Protein 7M1Q (pdb70)

Sequence (1911 aa):
FVRQIQLLLWKNWTLRKRQKIRFVVELVWPLSLFLVLIWLRNANPLYSHHECHFPNKAMPSAGMLPWLQGIFCNVNNPCFQSPTPGESPGIVSNYNNSILARVYRDFQELLMNAPESQHLGRIWTELHILSQFMDTLRTHPERIAGRGIRIRDILKDEETLTLFLIKNIGLSDSVVYLLINSQVRPELQWIEDTLYANVDFFKLFRVLPTLLDSRSQGINLRSWGGILSDMSPRIQEFIHRPSMQDLLWVTRPLMQNGGPETFTKLMGILSDLLCGYPEGGGSRVLSFNWYEDNNYKAFLGIDSTRKDPIYSYDRRTTSFCNALIQSLESNPLTKIAWRAAKPLLMGKILYTPDSPAARRILKNANSTFEELEHHVRKLVKAWEEVGPQIWYFFDNSTQMNMIRDTLGNPTVKDFLNRQLGEEGITAEAILNFLYKGPRESQADDMANFDWRDIFNITDRTLRLVNQYLECLVLDKFESYNDETQLTQRALSLLEENMFWAGVVFPDMYPWTSSLPPHVKYKIRMDIDVVEKTNKIKDRYWDSGPRADPVEDFRYIWGGFAYLQDMVEQGITRSQVQAEAPVGIYLQQMPYPCFVDDSFMIILNRCFPIFMVLAWIYSVSMTVKSIVLEKELRLKETLKNQGVSNAVIWCTWFLDSFSIMSMSIFLLTIFIMHGRILHYSDPFILFLFLLAFSTATIMLCFLLSTFFSKASLAAACSGVIYFTLYLPHILCFAWQDRMTAELKKAVSLLSPVAFGFGTEYLVRFEEQGLGLQWSNIGNSPTEGDEFSFLLSMQMMLLDAAVYGLLAWYLDQVFPGDYGTPLPWYFLNITFYENQITAFLGHNGAGKTTTLSILTGLLPPTSGTVLVGGRDIETSLDAVRQSLGMCPQHNILFHHLTVAEHMLFYAQLKGKSQEEAQLEMEAMLEDTGLHHKRNEEAQDLSGGMQRKLSVAIAFVGDAKVVILDEPTSGVDPYSRRSIWDLLLKYRSGRTIIMSTHHMDEADLLGDRIAIIAQGRLYCSGTPLFLKNCGLYLTLLDGDVNELMDVVLHHVPECIGQELIFKNFKHRAYASLFRELEETLADLGLSSFGISDTPLEEIFLKVTGPQLNTGTQLVLQHVQALLVKRFQHTIRSHKDFLAQIVLPATFVFLALMLSIVIPPFGEYPALTLHPWIYGQQYTFFSMDEPGSEQFTVLADVLLNKPGFGNRCLKEGWLPEYPCGNSTPWKTPSVSPNITQLFQKQKWTQVNPSPSCRCSTREKLTMLPECPEGAGGLPPPQRTQRSTEILQDLTDRNISDFLVKTYPALIRSSLKSKFWVNEQRYGGISIGGKLPVVPITGEALVGFLSDLGRIMNVSGGPITREASKEIPDFLKHLETEDNIKVWFNNKGWHALVSFLNVAHNAILRASLPKDRSPEEYGITVISQPLNLTKEQLSEITVLTTSVDAVVAICVIFSMSFVPASFVLYLIQERVNKSKHHLQFISGVSPTTYWVTNFLWDIMNYSVSAGLVVGIFIGFQKKAYTSPENLPALVALLLLYGWAVIPMMYPASFLFDVPSTAYVALSCANLFIGINSSAITFILELFENNRTLLRFNAVLRKLLIVFPHFCLGRGLIDLALSQAVTDVYARFGEEHSANPFHWDLIGKNLFAMVVEGVVYFLLTLLVQRVRPGECFGLLGVNGAGKTTTFKMLTGDTTVTSGDATVAGKSILTNISEVHQNMGYCPQFDAIDELLTGREHLYLYARLRGVPAEEIEKVANWSIKSLGLTVYADCLAGTYSGGNKRKLSTAIALIGCCPPLVLLDEPTTGMDPQARRMLWNVIVSIIREGRAVVLTSHSMEECEALCTRLAITIQHLKSKFGDGYIVTMLLPDLNPVEQFFQGNFRHYNMLQFQVARIFQLLLSHKDSLYSVTQTTLDQVFVNF

GO terms:
  GO:0005502 11-cis retinal binding (F, IDA)
  GO:0005503 all-trans retinal binding (F, IDA)
  GO:0005783 endoplasmic reticulum (C, IDA)
  GO:0031410 cytoplasmic vesicle (C, IDA)
  GO:0042574 retinal metabolic process (P, IDA)
  GO:0016887 ATP hydrolysis activity (F, IDA)
  GO:0140327 flippase activity (F, IDA)
  GO:0016020 membrane (C, EXP)
  GO:0016887 ATP hydrolysis activity (F, EXP)
  GO:0140326 ATPase-coupled intramembrane lipid carrier activity (F, EXP)
  GO:0140347 N-retinylidene-phosphatidylethanolamine flippase activity (F, EXP)
  GO:0005524 ATP binding (F, TAS)
  GO:0016020 membrane (C, TAS)
  GO:0042626 ATPase-coupled transmembrane transporter activity (F, TAS)
  GO:0007601 visual perception (P, TAS)
  GO:0007603 phototransduction, visible light (P, TAS)
  GO:0097381 photoreceptor disc membrane (C, TAS)
  GO:0001523 retinoid metabolic process (P, TAS)
  GO:0034632 retinol transmembrane transporter activity (F, TAS)
  GO:0055085 transmembrane transport (P, TAS)

Foldseek 3Di:
DVLLLVLLLVVLVVVVVPVVPLQVCLQVVLLVLVVVLLVVQVVFDWDWDFWFFWAWAFFLLFFDFSNVLNVLLCLFRFGDNDHAPCLDQFFHDSQCQFLVNVLVVLCCVQPVPHPVLVVLVVLVLVVLVLVLVLQDLVQQPAPVLAQANHDNGDRVVDFQVPDVRCPVVQDDDQCCTPDDDCPRHVFVGHPDACDPVNVDPPGPPPPQPQPLSRPPRPGDDCSVLVSPPVCLVSVVCSCPPVSNVVVVVLCVQPLDPHCPPVPPSVSVSVNSNRRVHPDPSGDHDDDPLCVLVVNVCVVVVNPPDDDQADLPPQPPADPVLSVVLCVQCPDPVRNVVCLLCQQVFFAAEEEAQQAQQVVLLVVLLLQNLVLLVLVLLVLVQCVQLLVLVLVLLAVFPVLVVLVVCLVPVCSVPVCRPNHPSPDHSCVSVALAQFPHNDAPDPCNSVCHHDVNVSVSVSVVSVVVSSVSSSGDSNRYDYHHHCVVPLVVQVVCVSNSRHQWYWYWPPDHSHDNDDDLATEIATFAFPQLAPFQVDFFSFQFWLDQQGRSRPFVSCPSSCVQNSLLSSLSSVLCSPLVDDDRFIEIATAFMARTFMGRCSLVCLLPVVLLSLLVSCLLVLLVLLLVLLVCALLCAVVVVVLLPDDLVSSLVSSCVSQLVSQLVSLVVVLVCCDVSVVFDQADSVVVSLLSSLLSLLSSLLSLLLSLVDNDSLLSSLCSSVVSSVLLVVLVVCLVVVVVDQLVVLLVSPLRSSNLSSVLSNQQSVCRLFLHRDDVVQQCPRLLNRHNCGNVVSSVSSNVSSVVSNVVSSQSCQARPDDDDHDVPPPCLAEEDDFFAAEEAEEFPPLQLVVVVCCLSLVPWNDPYDNDPVRTCNVPVVPCSLQVFLEAEPRLHDDQFAFLLSLQLSLLVSSPDDNVRSVVLSQPVVDALPRCVRRPPTLNRDDPLSSLLSSNVSSVSGNYQEHEYECSPQAHFLVSLVVSLSSCVSRRVGHNYYYYALDQVSCVPSNAQYAHQSHNSRPDRCGPVVLQPVAKWKKWAPPPCVVVVVVLCVLAVPDDPPMDIDVVPPLRSVLSSVVSCVVCNVVDPTPDIFMGGDGSSVSNCVVHVDLFDDDPVFLVLLLVLVLVVVVLVCVLDCVLVCLFAPLLVVLLLVLVVLLVVDDADADSAKDQQAPCVQPEAEAEEEQDPPVDPLLVLLVVLDPAQQHFARQFQVPHDDPVQHFADKAAKDFDDADVVLVVVQPVDDADPSGHWDDFAADPVSRHHSRTHADSTQQHRFFIWMCYRRNYIYGYQYPGSSSSNSNRCQVVQQSNFPSSSRGGRSRYFKYKSFHHFDDADPCQQVVVLVVVVSVCSSRVSPGDPSVVVSSPPRNSSRPSNGGTGYMYMYGRVSRSSRSSNSSQRSSLSSSQSSHDPDDHSSNRGYIYMHRYRDHDVVVLVSSLLVSLVSLLVSLLSSQLSLLSLLLSLLLLLLVLVQLCLVLLLLLLPQPPVSVLVSSLVSSLVSQLVSLVSSLVVVVVVVDCLANPPQRVVVSSLLSSLLSLQCSLVCNCVSVVDRDSSVSSSVSSVVSSVLLCCLSVLLSPLVVNPDDPCVVVSCVSQPPNSLLRSSNLSSQLSSLSSSLVSVQVVCVVVVVHDPSHPCPCVRRVVSSVSSVVNSVVSSVVSVVVVVFFQQFAEAPPLDVPDPVVVVLCLLGVNDVDLPDDFEAQVVGGDSSRCPVPSALTQSASDAPGLSFSQSAALCLLVSLACQSSHHSDPCSVVLCCLCVLPDVRRRPGLNPDDPQVSVSNSQSSRCSVVGLEYEEYANHRRDTSVSVVVSLVVQNVSSVVRRGYYYYGSVQSSCPPRGGCHYVCQSDVQVVDDFWKKFKDCQVLQVQQVVLLVVLPVDHPMRIDGDVSSVSVVSVCVVRGHDIGTDHCSPCVPPD

Organism: Homo sapiens (NCBI:txid9606)

Solvent-accessible surface area: 89515 Å² total; per-residue (Å²): 178,90,154,30,34,90,28,5,58,93,6,6,101,10,23,11,107,105,61,65,118,15,73,74,49,6,46,80,100,0,41,46,14,0,100,72,0,28,164,38,13,117,55,34,106,57,58,57,26,55,46,0,4,0,2,7,20,10,0,7,8,0,6,14,77,11,12,69,32,4,61,51,12,9,93,68,1,5,1,7,98,76,82,8,44,0,7,45,65,39,82,5,33,7,30,87,88,2,11,78,27,55,22,117,112,16,96,48,53,30,46,60,108,15,87,113,10,77,52,49,29,48,95,33,58,105,47,42,41,62,51,36,62,64,72,80,45,59,89,92,86,56,68,90,99,54,34,44,52,44,98,112,54,32,64,99,80,62,38,22,60,50,109,98,21,57,78,36,105,46,19,42,72,87,68,52,40,116,50,94,34,72,117,72,28,107,89,92,33,65,112,74,89,96,30,73,72,49,88,45,93,87,62,89,58,72,83,131,125,17,73,54,34,76,59,110,68,63,59,48,76,170,40,31,26,52,10,52,46,47,56,34,84,49,45,45,44,26,79,113,86,88,6,31,96,59,32,76,189,15,39,143,43,45,115,120,122,56,37,103,88,128,130,69,90,61,53,44,16,41,43,60,19,52,4,8,25,69,102,83,34,25,47,88,4,87,34,101,19,92,88,7,50,63,52,32,37,55,131,57,63,27,91,40,68,70,91,83,29,86,60,74,82,79,86,107,54,56,90,64,0,14,61,40,21,75,66,45,23,81,58,105,156,38,59,96,69,22,77,35,37,12,16,32,76,7,0,35,0,0,16,6,6,49,0,53,0,0,117,88,0,5,130,28,4,33,19,10,6,91,9,31,49,24,38,45,78,69,25,72,9,29,54,29,37,0,67,61,43,91,116,39,64,32,66,24,80,27,26,58,76,100,46,99,76,57,60,43,90,73,21,101,56,56,74,44,82,30,69,87,52,113,54,76,50,61,54,44,57,41,48,42,24,7,57,23,97,64,35,101,62,99,109,62,44,68,78,148,6,15,26,26,103,21,83,49,55,23,151,50,52,86,90,52,10,81,94,41,74,7,36,35,18,112,5,28,39,49,54,88,64,52,95,83,0,31,122,91,0,84,54,1,30,74,70,9,45,4,4,0,0,0,7,3,41,106,22,127,64,186,32,59,92,28,57,61,37,6,77,0,28,0,18,1,16,19,39,36,1,3,25,4,73,39,37,32,9,104,28,2,21,8,5,7,12,1,6,13,81,37,7,5,36,3,12,65,7,0,0,0,16,0,0,0,2,0,0,27,0,0,12,76,19,18,8,90,62,104,28,95,10,0,0,5,0,0,6,15,4,6,5,19,4,9,32,28,48,0,4,52,38,0,21,80,31,0,0,35,30,0,1,53,1,2,39,68,7,0,10,35,3,0,74,21,3,0,43,11,18,47,89,87,1,24,33,12,8,81,78,57,59,21,69,14,53,4,6,21,52,2,23,44,72,4,1,56,51,12,4,34,42,1,0,115,74,0,5,76,56,0,22,142,14,131,0,0,62,46,10,44,60,110,1,1,42,56,1,0,32,10,0,0,20,0,1,0,19,2,0,8,23,10,0,16,125,32,53,122,19,50,70,0,13,21,37,0,5,85,47,0,76,64,40,1,80,45,7,74,69,18,16,99,51,42,84,79,23,84,27,69,105,34,96,67,35,0,64,47,0,0,0,0,0,0,16,0,0,54,8,0,3,13,7,4,19,36,10,73,0,2,72,141,99,14,8,39,86,22,33,20,100,76,33,82,2,10,0,62,57,0,19,114,23,0,96,93,0,3,66,64,22,15,127,76,0,90,64,34,6,42,20,139,40,44,63,58,75,67,58,124,92,195,194,102,147,58,93,63,67,30,91,82,74,5,6,1,22,25,19,48,76,66,52,29,27,71,60,57,42,27,43,35,39,35,119,96,94,27,82,90,22,40,39,32,154,34,43,21,16,62,89,29,84,96,53,24,56,148,40,20,13,12,61,8,40,73,99,62,17,20,6,37,87,0,9,20,40,11,3,29,50,2,12,4,19,37,19,36,53,65,78,79,48,0,51,66,40,29,86,79,49,67,70,37,22,28,54,86,100,34,36,102,42,37,4,70,79,32,67,49,12,91,46,26,7,18,2,4,36,25,5,47,27,27,102,19,64,20,0,18,2,19,16,6,11,42,61,12,28,6,160,21,18,52,47,2,44,65,23,6,82,80,27,22,112,52,6,9,0,46,10,10,16,34,29,14,33,6,8,74,77,11,12,58,96,20,17,33,32,17,53,52,93,71,93,56,88,11,32,56,79,60,38,70,89,118,116,75,24,44,32,54,132,70,75,68,44,86,77,34,41,60,78,34,57,82,34,44,132,116,89,73,69,80,64,64,37,98,145,111,74,64,22,86,31,41,20,49,18,53,67,61,48,73,79,42,37,99,91,62,56,37,102,29,79,17,81,45,31,75,84,49,63,53,46,54,58,76,96,105,120,109,166,97,43,84,57,108,88,24,68,91,54,6,41,92,1,8,27,44,21,9,100,38,22,38,102,97,31,136,64,28,97,92,13,11,42,53,54,1,14,66,71,0,95,117,4,0,69,85,14,92,102,68,92,110,49,25,69,27,71,50,26,38,0,8,3,4,27,1,52,86,1,46,1,0,10,2,28,16,43,96,78,43,78,54,7,59,62,1,10,49,4,1,23,62,102,0,5,2,3,3,20,6,9,145,92,70,30,58,138,80,58,92,49,35,137,56,60,111,99,124,89,27,118,53,56,116,102,25,54,114,32,39,138,61,97,179,70,85,169,137,74,33,1,16,78,25,52,35,35,95,96,83,84,37,11,10,5,2,94,36,43,106,3,14,8,11,68,49,2,45,36,35,50,3,72,0,58,0,28,0,13,34,0,49,102,64,67,5,6,20,10,2,5,20,17,11,2,60,34,0,84,75,12,7,118,32,15,44,138,11,40,4,34,8,2,0,0,0,0,0,0,5,107,16,106,68,47,104,69,101,0,67,63,61,50,39,117,100,69,18,66,13,138,48,25,117,10,96,24,9,89,49,28,126,100,2,45,140,40,14,64,81,24,43,68,61,35,43,13,85,19,0,0,1,0,0,1,9,3,6,0,6,0,0,2,0,0,1,0,5,1,0,4,0,2,8,0,3,11,16,19,71,120,72,102,50,28,37,58,16,0,0,3,0,26,1,42,7,10,106,16,33,106,47,10,4,53,21,28,20,27,27,57,2,36,29,21,8,71,4,0,30,40,0,1,40,0,0,1,10,0,0,0,3,1,0,35,8,2,0,58,6,52,71,39,100,6,17,29,15,5,43,33,11,31,2,48,59,74,14,1,3,62,4,4,21,74,30,0,50,100,22,4,44,97,2,0,42,65,0,21,36,31,1,74,62,44,143,43,146,13,3,19,25,126,59,19,46,73,0,0,47,17,0,0,60,40,0,0,58,0,0,1,0,47,10,0,22,13,2,47,137,60,90,54,52,15,58,0,45,55,34,20,13,79,42,6,64,120,35,1,66,55,1,2,39,64,0,22,78,44,35,26,42,126,123,81,86,47,51,142,148,30,85,58,12,55,44,70,51,25,31,83,65,0,2,4,1,0,0,22,0,2,0,29,2,3,59,18,39,19,52,32,43,20,73,69,148,68,62,65,72,74,99,38,82,8,103,111,130,115,34,0,12,62,9,30,113,13,0,66,65,13,0,75,83,24,26,99,92,0,42,130,36,35,227,112,146,112,32,24,2,81,8,18,28,47,58,63,85,63,50,53,78,65,58,27,23,37,46,13,54,50,35,104,74,82,108,65,102,114,62,63,34,73,105,13,74,41,98,38,12,19,49,73,53,115,74,58,26,25,15,1,22,10,46,80,50,55,14,17,16,53,8,5,13,84,12,14,28,58,20,17,9,79,0,2,23,11,3,25,54,165,33,28,72,83,31,68,136,20,36,122,49,29,74,149,17,16,76,40,67,2,39,76,29,73,49,27,54,56,37,44,32,19,24,28,11,8,32,20,40,115,11,97,41,2,28,8,38,23,12,18,54,58,30,42,54,55,51,26,52,104,35,63,74,29,20,71,61,65,17,84,144,47,18,11,2,32,4,8,7,47,16,8,37,11,24,46,100,12,19,38,39,10,40,69,53,42,54,34,53,27,66,93,50,72,50,24,42,43,26,50,64,114,86,104,66,52,63,68,20,48,72,29,35,70,68,39,102,118,58,98,93,49,38,86,42,134,106,124,78,30,48,22,127,54,74,66,40,64,108,84,46,125,57,49,57,32,28,73,53,29,55,57,61,86,84,144

Structure (mmCIF, N/CA/C/O backbone):
data_7M1Q
#
_entry.id   7M1Q
#
_cell.length_a   1.00
_cell.length_b   1.00
_cell.length_c   1.00
_cell.angle_alpha   90.00
_cell.angle_beta   90.00
_cell.angle_gamma   90.00
#
_symmetry.space_group_name_H-M   'P 1'
#
loop_
_entity.id
_entity.type
_entity.pdbx_description
1 polymer 'Retinal-specific phospholipid-transporting ATPase ABCA4'
2 branched alpha-D-mannopyranose-(1-3)-[alpha-D-mannopyranose-(1-6)]beta-D-mannopyranose-(1-4)-2-acetamido-2-deoxy-beta-D-glucopyranose-(1-4)-2-acetamido-2-deoxy-beta-D-glucopyranose
3 branched beta-D-mannopyranose-(1-4)-2-acetamido-2-deoxy-beta-D-glucopyranose-(1-4)-2-acetamido-2-deoxy-beta-D-glucopyranose
4 non-polymer 2-acetamido-2-deoxy-beta-D-glucopyranose
5 non-polymer '[(2S)-3-[2-[(E)-[(2E,4E,6E,8E)-3,7-dimethyl-9-(2,6,6-trimethylcyclohexen-1-yl)nona-2,4,6,8-tetraenylidene]amino]ethoxy-oxidanyl-phosphoryl]oxy-2-[(Z)-octadec-9-enoyl]oxy-propyl] (Z)-octadec-9-enoate'
6 non-polymer 'MAGNESIUM ION'
#
loop_
_atom_site.group_PDB
_atom_site.id
_atom_site.type_symbol
_atom_site.label_atom_id
_atom_site.label_alt_id
_atom_site.label_comp_id
_atom_site.label_asym_id
_atom_site.label_entity_id
_atom_site.label_seq_id
_atom_site.pdbx_PDB_ins_code
_atom_site.Cartn_x
_atom_site.Cartn_y
_atom_site.Cartn_z
_atom_site.occupancy
_atom_site.B_iso_or_equiv
_atom_site.auth_seq_id
_atom_site.auth_comp_id
_atom_site.auth_asym_id
_atom_site.auth_atom_id
_atom_site.pdbx_PDB_model_num
ATOM 1 N N . PHE A 1 3 ? 187.55432 148.35545 220.88132 1.000 106.64478 3 PHE A N 1
ATOM 2 C CA . PHE A 1 3 ? 186.92532 149.54245 221.44532 1.000 106.64478 3 PHE A CA 1
ATOM 3 C C . PHE A 1 3 ? 185.89432 150.12145 220.48732 1.000 106.64478 3 PHE A C 1
ATOM 4 O O . PHE A 1 3 ? 185.69532 151.33245 220.44132 1.000 106.64478 3 PHE A O 1
ATOM 12 N N . VAL A 1 4 ? 185.23032 149.24145 219.73332 1.000 105.20743 4 VAL A N 1
ATOM 13 C CA . VAL A 1 4 ? 184.24232 149.6724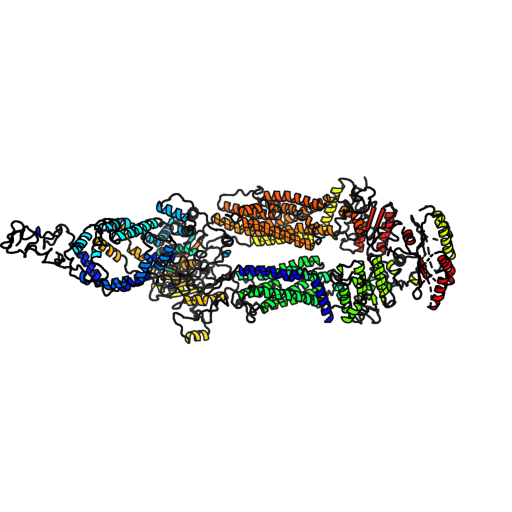5 218.75132 1.000 105.20743 4 VAL A CA 1
ATOM 14 C C . VAL A 1 4 ? 183.07332 150.39245 219.40932 1.000 105.20743 4 VAL A C 1
ATOM 15 O O . VAL A 1 4 ? 182.40732 151.21445 218.76632 1.000 105.20743 4 VAL A O 1
ATOM 19 N N . ARG A 1 5 ? 182.81132 150.11345 220.68832 1.000 105.51845 5 ARG A N 1
ATOM 20 C CA . ARG A 1 5 ? 181.72032 150.78945 221.38032 1.000 105.51845 5 ARG A CA 1
ATOM 21 C C . ARG A 1 5 ? 181.98532 152.28145 221.50632 1.000 105.51845 5 ARG A C 1
ATOM 22 O O . ARG A 1 5 ? 181.05332 153.08945 221.45932 1.000 105.51845 5 ARG A O 1
ATOM 30 N N . GLN A 1 6 ? 183.25232 152.66745 221.66432 1.000 104.43846 6 GLN A N 1
ATOM 31 C CA . GLN A 1 6 ? 183.58332 154.08845 221.68932 1.000 104.43846 6 GLN A CA 1
ATOM 32 C C . GLN A 1 6 ? 183.24932 154.75045 220.35632 1.000 104.43846 6 GLN A C 1
ATOM 33 O O . GLN A 1 6 ? 182.68132 155.85145 220.32732 1.000 104.43846 6 GLN A O 1
ATOM 36 N N . ILE A 1 7 ? 183.58032 154.08845 219.24232 1.000 104.43133 7 ILE A N 1
ATOM 37 C CA . ILE A 1 7 ? 183.22632 154.62045 217.92832 1.000 104.43133 7 ILE A CA 1
ATOM 38 C C . ILE A 1 7 ? 181.71732 154.75045 217.80232 1.000 104.43133 7 ILE A C 1
ATOM 39 O O . ILE A 1 7 ? 181.20232 155.77545 217.34532 1.000 104.43133 7 ILE A O 1
ATOM 44 N N . GLN A 1 8 ? 180.98432 153.71345 218.21332 1.000 105.92119 8 GLN A N 1
ATOM 45 C CA . GLN A 1 8 ? 179.52932 153.75145 218.10032 1.000 105.92119 8 GLN A CA 1
ATOM 46 C C . GLN A 1 8 ? 178.93932 154.89545 218.91432 1.000 105.92119 8 GLN A C 1
ATOM 47 O O . GLN A 1 8 ? 178.07132 155.63245 218.42932 1.000 105.92119 8 GLN A O 1
ATOM 53 N N . LEU A 1 9 ? 179.41232 155.07145 220.14932 1.000 106.16184 9 LEU A N 1
ATOM 54 C CA . LEU A 1 9 ? 178.86232 156.10045 221.02332 1.000 106.16184 9 LEU A CA 1
ATOM 55 C C . LEU A 1 9 ? 179.16932 157.49645 220.49932 1.000 106.16184 9 LEU A C 1
ATOM 56 O O . LEU A 1 9 ? 178.28432 158.36045 220.44632 1.000 106.16184 9 LEU A O 1
ATOM 61 N N . LEU A 1 10 ? 180.42232 157.74245 220.10832 1.000 104.33950 10 LEU A N 1
ATOM 62 C CA . LEU A 1 10 ? 180.77232 159.06945 219.61932 1.000 104.33950 10 LEU A CA 1
ATOM 63 C C . LEU A 1 10 ? 180.08232 159.36945 218.29432 1.000 104.33950 10 LEU A C 1
ATOM 64 O O . LEU A 1 10 ? 179.69432 160.51445 218.03932 1.000 104.33950 10 LEU A O 1
ATOM 69 N N . LEU A 1 11 ? 179.91032 158.35745 217.44032 1.000 105.49035 11 LEU A N 1
ATOM 70 C CA . LEU A 1 11 ? 179.17132 158.55745 216.19932 1.000 105.49035 11 LEU A CA 1
ATOM 71 C C . LEU A 1 11 ? 177.71032 158.88445 216.46932 1.000 105.49035 11 LEU A C 1
ATOM 72 O O . LEU A 1 11 ? 177.13332 159.75345 215.80532 1.000 105.49035 11 LEU A O 1
ATOM 77 N N . TRP A 1 12 ? 177.09132 158.19945 217.43432 1.000 108.77421 12 TRP A N 1
ATOM 78 C CA . TRP A 1 12 ? 175.71232 158.52345 217.78032 1.000 108.77421 12 TRP A CA 1
ATOM 79 C C . TRP A 1 12 ? 175.60632 159.94345 218.31532 1.000 108.77421 12 TRP A C 1
ATOM 80 O O . TRP A 1 12 ? 174.66732 160.67545 217.97932 1.000 108.77421 12 TRP A O 1
ATOM 91 N N . LYS A 1 13 ? 176.56632 160.35445 219.14732 1.000 107.53652 13 LYS A N 1
ATOM 92 C CA . LYS A 1 13 ? 176.57432 161.72645 219.64532 1.000 107.53652 13 LYS A CA 1
ATOM 93 C C . LYS A 1 13 ? 176.69232 162.72345 218.49832 1.000 107.53652 13 LYS A C 1
ATOM 94 O O . LYS A 1 13 ? 175.95332 163.71445 218.44132 1.000 107.53652 13 LYS A O 1
ATOM 100 N N . ASN A 1 14 ? 177.61932 162.47445 217.57132 1.000 103.77886 14 ASN A N 1
ATOM 101 C CA . ASN A 1 14 ? 177.81132 163.39145 216.45332 1.000 103.77886 14 ASN A CA 1
ATOM 102 C C . ASN A 1 14 ? 176.55432 163.48345 215.60132 1.000 103.77886 14 ASN A C 1
ATOM 103 O O . ASN A 1 14 ? 176.16532 164.57545 215.17132 1.000 103.77886 14 ASN A O 1
ATOM 108 N N . TRP A 1 15 ? 175.90232 162.34645 215.35332 1.000 107.80265 15 TRP A N 1
ATOM 109 C CA . TRP A 1 15 ? 174.66132 162.36245 214.58932 1.000 107.80265 15 TRP A CA 1
ATOM 110 C C . TRP A 1 15 ? 173.57432 163.14045 215.31732 1.000 107.80265 15 TRP A C 1
ATOM 111 O O . TRP A 1 15 ? 172.81532 163.89045 214.69232 1.000 107.80265 15 TRP A O 1
ATOM 122 N N . THR A 1 16 ? 173.47632 162.97145 216.63832 1.000 109.55134 16 THR A N 1
ATOM 123 C CA . THR A 1 16 ? 172.44532 163.67845 217.39232 1.000 109.55134 16 THR A CA 1
ATOM 124 C C . THR A 1 16 ? 172.66432 165.18545 217.35532 1.000 109.55134 16 THR A C 1
ATOM 125 O O . THR A 1 16 ? 171.70632 165.95345 217.21632 1.000 109.55134 16 THR A O 1
ATOM 129 N N . LEU A 1 17 ? 173.91632 165.63345 217.48832 1.000 109.48115 17 LEU A N 1
ATOM 130 C CA . LEU A 1 17 ? 174.17832 167.06845 217.36332 1.000 109.48115 17 LEU A CA 1
ATOM 131 C C . LEU A 1 17 ? 173.94832 167.57245 215.94332 1.000 109.48115 17 LEU A C 1
ATOM 132 O O . LEU A 1 17 ? 173.45332 168.68945 215.75632 1.000 109.48115 17 LEU A O 1
ATOM 137 N N . ARG A 1 18 ? 174.29932 166.78045 214.92732 1.000 102.74233 18 ARG A N 1
ATOM 138 C CA . ARG A 1 18 ? 174.14232 167.26245 213.55732 1.000 102.74233 18 ARG A CA 1
ATOM 139 C C . ARG A 1 18 ? 172.67432 167.34245 213.15332 1.000 102.74233 18 ARG A C 1
ATOM 140 O O . ARG A 1 18 ? 172.27832 168.25045 212.41532 1.000 102.74233 18 ARG A O 1
ATOM 148 N N . LYS A 1 19 ? 171.84932 166.41045 213.63032 1.000 107.43933 19 LYS A N 1
ATOM 149 C CA . LYS A 1 19 ? 170.45232 166.37645 213.21732 1.000 107.43933 19 LYS A CA 1
ATOM 150 C C . LYS A 1 19 ? 169.61332 167.47245 213.85632 1.000 107.43933 19 LYS A C 1
ATOM 151 O O . LYS A 1 19 ? 168.44332 167.61945 213.48932 1.000 107.43933 19 LYS A O 1
ATOM 157 N N . ARG A 1 20 ? 170.16432 168.23345 214.80032 1.000 111.11483 20 ARG A N 1
ATOM 158 C CA . ARG A 1 20 ? 169.38432 169.23445 215.51532 1.000 111.11483 20 ARG A CA 1
ATOM 159 C C . ARG A 1 20 ? 169.63632 170.66045 215.05032 1.000 111.11483 20 ARG A C 1
ATOM 160 O O . ARG A 1 20 ? 168.83032 171.54345 215.36132 1.000 111.11483 20 ARG A O 1
ATOM 168 N N . GLN A 1 21 ? 170.72732 170.91345 214.32432 1.000 105.34514 21 GLN A N 1
ATOM 169 C CA . GLN A 1 21 ? 170.99632 172.27245 213.86632 1.000 105.34514 21 GLN A CA 1
ATOM 170 C C . GLN A 1 21 ? 169.93332 172.74445 212.88232 1.000 105.34514 21 GLN A C 1
ATOM 171 O O . GLN A 1 21 ? 169.46932 173.88845 212.96032 1.000 105.34514 21 GLN A O 1
ATOM 177 N N . LYS A 1 22 ? 169.54832 171.88345 211.93932 1.000 99.27788 22 LYS A N 1
ATOM 178 C CA . LYS A 1 22 ? 168.44832 172.07045 210.99532 1.000 99.27788 22 LYS A CA 1
ATOM 179 C C . LYS A 1 22 ? 168.68032 173.21045 210.01232 1.000 99.27788 22 LYS A C 1
ATOM 180 O O . LYS A 1 22 ? 167.83632 173.43045 209.13732 1.000 99.27788 22 LYS A O 1
ATOM 182 N N . ILE A 1 23 ? 169.78632 173.93745 210.11632 1.000 95.25980 23 ILE A N 1
ATOM 183 C CA . ILE A 1 23 ? 170.14832 174.97545 209.16232 1.000 95.25980 23 ILE A CA 1
ATOM 184 C C . ILE A 1 23 ? 171.40232 174.59245 208.39032 1.000 95.25980 23 ILE A C 1
ATOM 185 O O . ILE A 1 23 ? 171.44532 174.69545 207.16432 1.000 95.25980 23 ILE A O 1
ATOM 190 N N . ARG A 1 24 ? 172.43632 174.13845 209.09932 1.000 92.80049 24 ARG A N 1
ATOM 191 C CA . ARG A 1 24 ? 173.59932 173.57445 208.42632 1.000 92.80049 24 ARG A CA 1
ATOM 192 C C . ARG A 1 24 ? 173.21532 172.33445 207.63032 1.000 92.80049 24 ARG A C 1
ATOM 193 O O . ARG A 1 24 ? 173.75632 172.09145 206.54632 1.000 92.80049 24 ARG A O 1
ATOM 201 N N . PHE A 1 25 ? 172.27032 171.54745 208.14932 1.000 93.16303 25 PHE A N 1
ATOM 202 C CA . PHE A 1 25 ? 171.85032 170.32845 207.46732 1.000 93.16303 25 PHE A CA 1
ATOM 203 C C . PHE A 1 25 ? 171.26432 170.63545 206.09432 1.000 93.16303 25 PHE A C 1
ATOM 204 O O . PHE A 1 25 ? 171.68132 170.05645 205.08532 1.000 93.16303 25 PHE A O 1
ATOM 212 N N . VAL A 1 26 ? 170.29232 171.54645 206.03732 1.000 88.30300 26 VAL A N 1
ATOM 213 C CA . VAL A 1 26 ? 169.62932 171.83545 204.77032 1.000 88.30300 26 VAL A CA 1
ATOM 214 C C . VAL A 1 26 ? 170.56532 172.58045 203.82532 1.000 88.30300 26 VAL A C 1
ATOM 215 O O . VAL A 1 26 ? 170.55332 172.34645 202.61132 1.000 88.30300 26 VAL A O 1
ATOM 219 N N . VAL A 1 27 ? 171.38532 173.48845 204.35732 1.000 86.27424 27 VAL A N 1
ATOM 220 C CA . VAL A 1 27 ? 172.28132 174.25845 203.50232 1.000 86.27424 27 VAL A CA 1
ATOM 221 C C . VAL A 1 27 ? 173.34332 173.35745 202.88932 1.000 86.27424 27 VAL A C 1
ATOM 222 O O . VAL A 1 27 ? 173.63732 173.45345 201.69432 1.000 86.27424 27 VAL A O 1
ATOM 226 N N . GLU A 1 28 ? 173.90932 172.44345 203.68132 1.000 86.19832 28 GLU A N 1
ATOM 227 C CA . GLU A 1 28 ? 174.95932 171.56745 203.17632 1.000 86.19832 28 GLU A CA 1
ATOM 228 C C . GLU A 1 28 ? 174.47032 170.65745 202.05832 1.000 86.19832 28 GLU A C 1
ATOM 229 O O . GLU A 1 28 ? 175.29432 170.08945 201.33432 1.000 86.19832 28 GLU A O 1
ATOM 231 N N . LEU A 1 29 ? 173.15432 170.50145 201.90132 1.000 86.33374 29 LEU A N 1
ATOM 232 C CA . LEU A 1 29 ? 172.59732 169.71245 200.81432 1.000 86.33374 29 LEU A CA 1
ATOM 233 C C . LEU A 1 29 ? 171.99232 170.54445 199.69532 1.000 86.33374 29 LEU A C 1
ATOM 234 O O . LEU A 1 29 ? 171.85832 170.03645 198.57932 1.000 86.33374 29 LEU A O 1
ATOM 239 N N . VAL A 1 30 ? 171.62132 171.79245 199.95732 1.000 84.10017 30 VAL A N 1
ATOM 240 C CA . VAL A 1 30 ? 171.00132 172.64645 198.94932 1.000 84.10017 30 VAL A CA 1
ATOM 241 C C . VAL A 1 30 ? 172.02532 173.52245 198.24332 1.000 84.10017 30 VAL A C 1
ATOM 242 O O . VAL A 1 30 ? 172.00632 173.64245 197.01832 1.000 84.10017 30 VAL A O 1
ATOM 246 N N . TRP A 1 31 ? 172.92632 174.14845 199.00032 1.000 83.14548 31 TRP A N 1
ATOM 247 C CA . TRP A 1 31 ? 173.90532 175.05345 198.40032 1.000 83.14548 31 TRP A CA 1
ATOM 248 C C . TRP A 1 31 ? 174.76232 174.38945 197.33232 1.000 83.14548 31 TRP A C 1
ATOM 249 O O . TRP A 1 31 ? 174.95232 175.00045 196.26632 1.000 83.14548 31 TRP A O 1
ATOM 260 N N . PRO A 1 32 ? 175.31332 173.18645 197.52832 1.000 82.02876 32 PRO A N 1
ATOM 261 C CA . PRO A 1 32 ? 176.04032 172.54945 196.41832 1.000 82.02876 32 PRO A CA 1
ATOM 262 C C . PRO A 1 32 ? 175.16932 172.29045 195.20432 1.000 82.02876 32 PRO A C 1
ATOM 263 O O . PRO A 1 32 ? 175.67932 172.27845 194.07832 1.000 82.02876 32 PRO A O 1
ATOM 267 N N . LEU A 1 33 ? 173.86532 172.08445 195.39832 1.000 82.99255 33 LEU A N 1
ATOM 268 C CA . LEU A 1 33 ? 172.98332 171.83245 194.26632 1.000 82.99255 33 LEU A CA 1
ATOM 269 C C . LEU A 1 33 ? 172.72832 173.09245 193.44932 1.000 82.99255 33 LEU A C 1
ATOM 270 O O . LEU A 1 33 ? 172.44432 173.00045 192.25232 1.000 82.99255 33 LEU A O 1
ATOM 275 N N . SER A 1 34 ? 172.81432 174.27045 194.06932 1.000 83.90246 34 SER A N 1
ATOM 276 C CA . SER A 1 34 ? 172.52232 175.50545 193.34732 1.000 83.90246 34 SER A CA 1
ATOM 277 C C . SER A 1 34 ? 173.55932 175.78145 192.26432 1.000 83.90246 34 SER A C 1
ATOM 278 O O . SER A 1 34 ? 173.20732 176.17045 191.14232 1.000 83.90246 34 SER A O 1
ATOM 281 N N . LEU A 1 35 ? 174.84132 175.58845 192.57732 1.000 82.96899 35 LEU A N 1
ATOM 282 C CA . LEU A 1 35 ? 175.88032 175.83545 191.58432 1.000 82.96899 35 LEU A CA 1
ATOM 283 C C . LEU A 1 35 ? 175.72732 174.90445 190.39132 1.000 82.96899 35 LEU A C 1
ATOM 284 O O . LEU A 1 35 ? 175.90932 175.31545 189.24032 1.000 82.96899 35 LEU A O 1
ATOM 289 N N . PHE A 1 36 ? 175.38532 173.64545 190.63932 1.000 84.19717 36 PHE A N 1
ATOM 290 C CA . PHE A 1 36 ? 175.22532 172.72245 189.52832 1.000 84.19717 36 PHE A CA 1
ATOM 291 C C . PHE A 1 36 ? 173.88732 172.87945 188.82432 1.000 84.19717 36 PHE A C 1
ATOM 292 O O . PHE A 1 36 ? 173.76832 172.48445 187.66432 1.000 84.19717 36 PHE A O 1
ATOM 300 N N . LEU A 1 37 ? 172.89632 173.49745 189.46532 1.000 81.92312 37 LEU A N 1
ATOM 301 C CA . LEU A 1 37 ? 171.73232 173.95745 188.71732 1.000 81.92312 37 LEU A CA 1
ATOM 302 C C . LEU A 1 37 ? 172.11832 175.07845 187.76032 1.000 81.92312 37 LEU A C 1
ATOM 303 O O . LEU A 1 37 ? 171.63032 175.13645 186.62532 1.000 81.92312 37 LEU A O 1
ATOM 308 N N . VAL A 1 38 ? 172.99932 175.97645 188.20432 1.000 81.84570 38 VAL A N 1
ATOM 309 C CA . VAL A 1 38 ? 173.53932 176.99145 187.30332 1.000 81.84570 38 VAL A CA 1
ATOM 310 C C . VAL A 1 38 ? 174.29332 176.33245 186.15432 1.000 81.84570 38 VAL A C 1
ATOM 311 O O . VAL A 1 38 ? 174.19232 176.75445 184.99532 1.000 81.84570 38 VAL A O 1
ATOM 315 N N . LEU A 1 39 ? 175.06732 175.29145 186.46232 1.000 81.19703 39 LEU A N 1
ATOM 316 C CA . LEU A 1 39 ? 175.77432 174.55745 185.41732 1.000 81.19703 39 LEU A CA 1
ATOM 317 C C . LEU A 1 39 ? 174.80132 173.89545 184.44832 1.000 81.19703 39 LEU A C 1
ATOM 318 O O . LEU A 1 39 ? 175.05632 173.84445 183.24232 1.000 81.19703 39 LEU A O 1
ATOM 323 N N . ILE A 1 40 ? 173.68732 173.37145 184.96032 1.000 80.24257 40 ILE A N 1
ATOM 324 C CA . ILE A 1 40 ? 172.66632 172.78445 184.09732 1.000 80.24257 40 ILE A CA 1
ATOM 325 C C . ILE A 1 40 ? 172.09032 173.83945 183.16532 1.000 80.24257 40 ILE A C 1
ATOM 326 O O . ILE A 1 40 ? 171.90532 173.59845 181.96432 1.000 80.24257 40 ILE A O 1
ATOM 331 N N . TRP A 1 41 ? 171.79232 175.02345 183.70232 1.000 83.14955 41 TRP A N 1
ATOM 332 C CA . TRP A 1 41 ? 171.27532 176.10045 182.86532 1.000 83.14955 41 TRP A CA 1
ATOM 333 C C . TRP A 1 41 ? 172.28232 176.49045 181.79132 1.000 83.14955 41 TRP A C 1
ATOM 334 O O . TRP A 1 41 ? 171.90832 176.73945 180.64032 1.000 83.14955 41 TRP A O 1
ATOM 345 N N . LEU A 1 42 ? 173.56532 176.55345 182.15232 1.000 81.42007 42 LEU A N 1
ATOM 346 C CA . LEU A 1 42 ? 174.59632 176.84845 181.16232 1.000 81.42007 42 LEU A CA 1
ATOM 347 C C . LEU A 1 42 ? 174.66932 175.75945 180.10032 1.000 81.42007 42 LEU A C 1
ATOM 348 O O . LEU A 1 42 ? 174.87632 176.04745 178.91632 1.000 81.42007 42 LEU A O 1
ATOM 353 N N . ARG A 1 43 ? 174.51332 174.49945 180.50932 1.000 81.61219 43 ARG A N 1
ATOM 354 C CA . ARG A 1 43 ? 174.49732 173.39445 179.55832 1.000 81.61219 43 ARG A CA 1
ATOM 355 C C . ARG A 1 43 ? 173.34632 173.53445 178.57232 1.000 81.61219 43 ARG A C 1
ATOM 356 O O . ARG A 1 43 ? 173.52432 173.33345 177.36532 1.000 81.61219 43 ARG A O 1
ATOM 364 N N . ASN A 1 44 ? 172.15732 173.88045 179.06832 1.000 80.14181 44 ASN A N 1
ATOM 365 C CA . ASN A 1 44 ? 171.02132 174.07545 178.17532 1.000 80.14181 44 ASN A CA 1
ATOM 366 C C . ASN A 1 44 ? 171.19332 175.31345 177.30532 1.000 80.14181 44 ASN A C 1
ATOM 367 O O . ASN A 1 44 ? 170.65832 175.36545 176.19332 1.000 80.14181 44 ASN A O 1
ATOM 372 N N . ALA A 1 45 ? 171.92932 176.31145 177.78732 1.000 81.34945 45 ALA A N 1
ATOM 373 C CA . ALA A 1 45 ? 172.15232 177.53345 177.02932 1.000 81.34945 45 ALA A CA 1
ATOM 374 C C . ALA A 1 45 ? 173.31332 177.42445 176.05232 1.000 81.34945 45 ALA A C 1
ATOM 375 O O . ALA A 1 45 ? 173.57532 178.38345 175.32032 1.000 81.34945 45 ALA A O 1
ATOM 377 N N . ASN A 1 46 ? 174.01632 176.29545 176.02432 1.000 82.29213 46 ASN A N 1
ATOM 378 C CA . ASN A 1 46 ? 175.13532 176.07645 175.10932 1.000 82.29213 46 ASN A CA 1
ATOM 379 C C . ASN A 1 46 ? 174.93732 174.74745 174.39532 1.000 82.29213 46 ASN A C 1
ATOM 380 O O . ASN A 1 46 ? 175.60232 173.75245 174.71432 1.000 82.29213 46 ASN A O 1
ATOM 385 N N . PRO A 1 47 ? 174.02532 174.69045 173.42832 1.000 81.68737 47 PRO A N 1
ATOM 386 C CA . PRO A 1 47 ? 173.84832 173.45345 172.66432 1.000 81.68737 47 PRO A CA 1
ATOM 387 C C . PRO A 1 47 ? 175.05532 173.17245 171.78632 1.000 81.68737 47 PRO A C 1
ATOM 388 O O . PRO A 1 47 ? 175.75532 174.08345 171.33832 1.000 81.68737 47 PRO A O 1
ATOM 392 N N . LEU A 1 48 ? 175.29632 171.88845 171.54732 1.000 83.33069 48 LEU A N 1
ATOM 393 C CA . LEU A 1 48 ? 176.41932 171.47345 170.72232 1.000 83.33069 48 LEU A CA 1
ATOM 394 C C . LEU A 1 48 ? 176.09732 171.65545 169.24432 1.000 83.33069 48 LEU A C 1
ATOM 395 O O . LEU A 1 48 ? 174.95432 171.49445 168.80832 1.000 83.33069 48 LEU A O 1
ATOM 400 N N . TYR A 1 49 ? 177.12632 171.99445 168.47332 1.000 83.12799 49 TYR A N 1
ATOM 401 C CA . TYR A 1 49 ? 177.00932 172.21445 167.03632 1.000 83.12799 49 TYR A CA 1
ATOM 402 C C . TYR A 1 49 ? 177.73832 171.08445 166.32332 1.000 83.12799 49 TYR A C 1
ATOM 403 O O . TYR A 1 49 ? 178.96132 170.95745 166.43932 1.000 83.12799 49 TYR A O 1
ATOM 412 N N . SER A 1 50 ? 176.99132 170.26745 165.58632 1.000 82.28702 50 SER A N 1
ATOM 413 C CA . SER A 1 50 ? 177.54132 169.12945 164.86532 1.000 82.28702 50 SER A CA 1
ATOM 414 C C . SER A 1 50 ? 177.32732 169.32945 163.37332 1.000 82.28702 50 SER A C 1
ATOM 415 O O . SER A 1 50 ? 176.22632 169.68545 162.94332 1.000 82.28702 50 SER A O 1
ATOM 418 N N . HIS A 1 51 ? 178.37632 169.09845 162.59032 1.000 81.43611 51 HIS A N 1
ATOM 419 C CA . HIS A 1 51 ? 178.31932 169.25145 161.14632 1.000 81.43611 51 HIS A CA 1
ATOM 420 C C . HIS A 1 51 ? 178.95832 168.04145 160.48032 1.000 81.43611 51 HIS A C 1
ATOM 421 O O . HIS A 1 51 ? 179.79932 167.35545 161.06332 1.000 81.43611 51 HIS A O 1
ATOM 428 N N . HIS A 1 52 ? 178.54332 167.78645 159.24432 1.000 81.24019 52 HIS A N 1
ATOM 429 C CA . HIS A 1 52 ? 179.00632 166.62445 158.50032 1.000 81.24019 52 HIS A CA 1
ATOM 430 C C . HIS A 1 52 ? 180.33932 166.93545 157.82532 1.000 81.24019 52 HIS A C 1
ATOM 431 O O . HIS A 1 52 ? 180.97632 167.95945 158.08432 1.000 81.24019 52 HIS A O 1
ATOM 438 N N . GLU A 1 53 ? 180.77832 166.03445 156.95032 1.000 80.80484 53 GLU A N 1
ATOM 439 C CA . GLU A 1 53 ? 182.02032 166.22445 156.21332 1.000 80.80484 53 GLU A CA 1
ATOM 440 C C . GLU A 1 53 ? 181.92232 167.44845 155.31332 1.000 80.80484 53 GLU A C 1
ATOM 441 O O . GLU A 1 53 ? 180.92132 167.64645 154.62132 1.000 80.80484 53 GLU A O 1
ATOM 447 N N . CYS A 1 54 ? 182.96632 168.27045 155.31832 1.000 77.38082 54 CYS A N 1
ATOM 448 C CA . CYS A 1 54 ? 182.99732 169.49445 154.53032 1.000 77.38082 54 CYS A CA 1
ATOM 449 C C . CYS A 1 54 ? 184.04232 169.38745 153.43132 1.000 77.38082 54 CYS A C 1
ATOM 450 O O . CYS A 1 54 ? 185.21332 169.10945 153.70432 1.000 77.38082 54 CYS A O 1
ATOM 453 N N . HIS A 1 55 ? 183.61332 169.61345 152.19332 1.000 70.55019 55 HIS A N 1
ATOM 454 C CA . HIS A 1 55 ? 184.50432 169.75045 151.05032 1.000 70.55019 55 HIS A CA 1
ATOM 455 C C . HIS A 1 55 ? 184.23132 171.10345 150.41432 1.000 70.55019 55 HIS A C 1
ATOM 456 O O . HIS A 1 55 ? 183.07632 171.43645 150.13432 1.000 70.55019 55 HIS A O 1
ATOM 463 N N . PHE A 1 56 ? 185.26232 171.85845 150.19532 1.000 66.88171 56 PHE A N 1
ATOM 464 C CA . PHE A 1 56 ? 184.95032 173.21045 149.77332 1.000 66.88171 56 PHE A CA 1
ATOM 465 C C . PHE A 1 56 ? 185.25732 173.41045 148.29732 1.000 66.88171 56 PHE A C 1
ATOM 466 O O . PHE A 1 56 ? 186.22932 172.85845 147.77532 1.000 66.88171 56 PHE A O 1
ATOM 474 N N . PRO A 1 57 ? 184.43632 174.19445 147.60732 1.000 66.47255 57 PRO A N 1
ATOM 475 C CA . PRO A 1 57 ? 184.69232 174.46145 146.19232 1.000 66.47255 57 PRO A CA 1
ATOM 476 C C . PRO A 1 57 ? 185.96632 175.26145 145.99432 1.000 66.47255 57 PRO A C 1
ATOM 477 O O . PRO A 1 57 ? 186.39232 176.03345 146.85532 1.000 66.47255 57 PRO A O 1
ATOM 481 N N . ASN A 1 58 ? 186.57432 175.05445 144.83332 1.000 67.02483 58 ASN A N 1
ATOM 482 C CA . ASN A 1 58 ? 187.81532 175.72545 144.48432 1.000 67.02483 58 ASN A CA 1
ATOM 483 C C . ASN A 1 58 ? 187.59932 177.23245 144.38732 1.000 67.02483 58 ASN A C 1
ATOM 484 O O . ASN A 1 58 ? 186.55532 177.70545 143.93332 1.000 67.02483 58 ASN A O 1
ATOM 489 N N . LYS A 1 59 ? 188.60132 177.99345 144.82332 1.000 63.38031 59 LYS A N 1
ATOM 490 C CA . LYS A 1 59 ? 188.59032 179.44945 144.73932 1.000 63.38031 59 LYS A CA 1
ATOM 491 C C . LYS A 1 59 ? 189.63332 179.89345 143.72332 1.000 63.38031 59 LYS A C 1
ATOM 492 O O . LYS A 1 59 ? 190.83432 179.72245 143.94932 1.000 63.38031 59 LYS A O 1
ATOM 498 N N . ALA A 1 60 ? 189.17632 180.46845 142.61632 1.000 61.88860 60 ALA A N 1
ATOM 499 C CA . ALA A 1 60 ? 190.08132 180.91745 141.57432 1.000 61.88860 60 ALA A CA 1
ATOM 500 C C . ALA A 1 60 ? 190.76032 182.22245 141.97932 1.000 61.88860 60 ALA A C 1
ATOM 501 O O . ALA A 1 60 ? 190.36532 182.89245 142.93532 1.000 61.88860 60 ALA A O 1
ATOM 503 N N . MET A 1 61 ? 191.79232 182.58145 141.23232 1.000 64.14624 61 MET A N 1
ATOM 504 C CA . MET A 1 61 ? 192.60432 183.75945 141.48832 1.000 64.14624 61 MET A CA 1
ATOM 505 C C . MET A 1 61 ? 192.76232 184.56145 140.20732 1.000 64.14624 61 MET A C 1
ATOM 506 O O . MET A 1 61 ? 192.59032 184.02745 139.10632 1.000 64.14624 61 MET A O 1
ATOM 511 N N . PRO A 1 62 ? 193.08232 185.85345 140.31732 1.000 63.98395 62 PRO A N 1
ATOM 512 C CA . PRO A 1 62 ? 193.21532 186.68045 139.10832 1.000 63.98395 62 PRO A CA 1
ATOM 513 C C . PRO A 1 62 ? 194.24332 186.17045 138.11632 1.000 63.98395 62 PRO A C 1
ATOM 514 O O . PRO A 1 62 ? 194.10332 186.43745 136.91732 1.000 63.98395 62 PRO A O 1
ATOM 518 N N . SER A 1 63 ? 195.27232 185.45045 138.56532 1.000 64.80825 63 SER A N 1
ATOM 519 C CA . SER A 1 63 ? 196.23932 184.89045 137.63032 1.000 64.80825 63 SER A CA 1
ATOM 520 C C . SER A 1 63 ? 195.64332 183.80145 136.75432 1.000 64.80825 63 SER A C 1
ATOM 521 O O . SER A 1 63 ? 196.27032 183.41645 135.76232 1.000 64.80825 63 SER A O 1
ATOM 524 N N . ALA A 1 64 ? 194.46132 183.29945 137.09332 1.000 66.28138 64 ALA A N 1
ATOM 525 C CA . ALA A 1 64 ? 193.79332 182.27045 136.31332 1.000 66.28138 64 ALA A CA 1
ATOM 526 C C . ALA A 1 64 ? 192.86732 182.83545 135.24832 1.000 66.28138 64 ALA A C 1
ATOM 527 O O . ALA A 1 64 ? 192.16532 182.06345 134.58932 1.000 66.28138 64 ALA A O 1
ATOM 529 N N . GLY A 1 65 ? 192.84132 184.14845 135.06732 1.000 68.84500 65 GLY A N 1
ATOM 530 C CA . GLY A 1 65 ? 191.95232 184.76845 134.11132 1.000 68.84500 65 GLY A CA 1
ATOM 531 C C . GLY A 1 65 ? 190.75232 185.40845 134.78632 1.000 68.84500 65 GLY A C 1
ATOM 532 O O . GLY A 1 65 ? 190.35532 185.04645 135.89532 1.000 68.84500 65 GLY A O 1
ATOM 533 N N . MET A 1 66 ? 190.17032 186.39745 134.10532 1.000 73.20228 66 MET A N 1
ATOM 534 C CA . MET A 1 66 ? 189.03332 187.10145 134.68632 1.000 73.20228 66 MET A CA 1
ATOM 535 C C . MET A 1 66 ? 187.84532 186.17245 134.88232 1.000 73.20228 66 MET A C 1
ATOM 536 O O . MET A 1 66 ? 187.19332 186.19845 135.92932 1.000 73.20228 66 MET A O 1
ATOM 541 N N . LEU A 1 67 ? 187.52732 185.36845 133.87232 1.000 70.04470 67 LEU A N 1
ATOM 542 C CA . LEU A 1 67 ? 186.28732 184.59645 133.92332 1.000 70.04470 67 LEU A CA 1
ATOM 543 C C . LEU A 1 67 ? 186.26632 183.58445 135.06232 1.000 70.04470 67 LEU A C 1
ATOM 544 O O . LEU A 1 67 ? 185.29032 183.58245 135.83332 1.000 70.04470 67 LEU A O 1
ATOM 549 N N . PRO A 1 68 ? 187.27132 182.71445 135.23932 1.000 66.98109 68 PRO A N 1
ATOM 550 C CA . PRO A 1 68 ? 187.24332 181.82845 136.41332 1.000 66.98109 68 PRO A CA 1
ATOM 551 C C . PRO A 1 68 ? 187.25732 182.58245 137.72732 1.000 66.98109 68 PRO A C 1
ATOM 552 O O . PRO A 1 68 ? 186.57932 182.17845 138.67632 1.000 66.98109 68 PRO A O 1
ATOM 556 N N . TRP A 1 69 ? 187.99932 183.68845 137.79732 1.000 65.18551 69 TRP A N 1
ATOM 557 C CA . TRP A 1 69 ? 188.10332 184.44145 139.04232 1.000 65.18551 69 TRP A CA 1
ATOM 558 C C . TRP A 1 69 ? 186.75532 185.02545 139.44432 1.000 65.18551 69 TRP A C 1
ATOM 559 O O . TRP A 1 69 ? 186.31632 184.87545 140.59032 1.000 65.18551 69 TRP A O 1
ATOM 570 N N . LEU A 1 70 ? 186.07632 185.68345 138.50532 1.000 65.71428 70 LEU A N 1
ATOM 571 C CA . LEU A 1 70 ? 184.77432 186.26945 138.80132 1.000 65.71428 70 LEU A CA 1
ATOM 572 C C . LEU A 1 70 ? 183.72232 185.19745 139.04032 1.000 65.71428 70 LEU A C 1
ATOM 573 O O . LEU A 1 70 ? 182.85032 185.36245 139.90132 1.000 65.71428 70 LEU A O 1
ATOM 578 N N . GLN A 1 71 ? 183.77232 184.09845 138.28432 1.000 68.42033 71 GLN A N 1
ATOM 579 C CA . GLN A 1 71 ? 182.81632 183.02645 138.51532 1.000 68.42033 71 GLN A CA 1
ATOM 580 C C . GLN A 1 71 ? 182.98632 182.44345 139.90932 1.000 68.42033 71 GLN A C 1
ATOM 581 O O . GLN A 1 71 ? 181.99932 182.17345 140.59932 1.000 68.42033 71 GLN A O 1
ATOM 587 N N . GLY A 1 72 ? 184.23232 182.25845 140.34732 1.000 70.12026 72 GLY A N 1
ATOM 588 C CA . GLY A 1 72 ? 184.46532 181.81645 141.70932 1.000 70.12026 72 GLY A CA 1
ATOM 589 C C . GLY A 1 72 ? 183.98932 182.82345 142.73632 1.000 70.12026 72 GLY A C 1
ATOM 590 O O . GLY A 1 72 ? 183.36332 182.45645 143.73132 1.000 70.12026 72 GLY A O 1
ATOM 591 N N . ILE A 1 73 ? 184.26432 184.10745 142.49932 1.000 68.17770 73 ILE A N 1
ATOM 592 C CA . ILE A 1 73 ? 183.83332 185.14645 143.43032 1.000 68.17770 73 ILE A CA 1
ATOM 593 C C . ILE A 1 73 ? 182.32432 185.09845 143.61132 1.000 68.17770 73 ILE A C 1
ATOM 594 O O . ILE A 1 73 ? 181.81232 185.14645 144.73432 1.000 68.17770 73 ILE A O 1
ATOM 599 N N . PHE A 1 74 ? 181.58832 184.99145 142.50432 1.000 75.06050 74 PHE A N 1
ATOM 600 C CA . PHE A 1 74 ? 180.13332 184.98545 142.59432 1.000 75.06050 74 PHE A CA 1
ATOM 601 C C . PHE A 1 74 ? 179.61132 183.68745 143.19732 1.000 75.06050 74 PHE A C 1
ATOM 602 O O . PHE A 1 74 ? 178.70132 183.70945 144.03332 1.000 75.06050 74 PHE A O 1
ATOM 610 N N . CYS A 1 75 ? 180.16332 182.54545 142.78332 1.000 76.39487 75 CYS A N 1
ATOM 611 C CA . CYS A 1 75 ? 179.62232 181.26245 143.21632 1.000 76.39487 75 CYS A CA 1
ATOM 612 C C . CYS A 1 75 ? 179.91132 181.00245 144.68832 1.000 76.39487 75 CYS A C 1
ATOM 613 O O . CYS A 1 75 ? 179.01432 180.61745 145.44732 1.000 76.39487 75 CYS A O 1
ATOM 616 N N . ASN A 1 76 ? 181.15532 181.19745 145.11032 1.000 74.41119 76 ASN A N 1
ATOM 617 C CA . ASN A 1 76 ? 181.56532 180.87545 146.47332 1.000 74.41119 76 ASN A CA 1
ATOM 618 C C . ASN A 1 76 ? 181.46232 182.08545 147.39532 1.000 74.41119 76 ASN A C 1
ATOM 619 O O . ASN A 1 76 ? 182.41032 182.43745 148.09332 1.000 74.41119 76 ASN A O 1
ATOM 624 N N . VAL A 1 77 ? 180.30032 182.73845 147.40332 1.000 74.90863 77 VAL A N 1
ATOM 625 C CA . VAL A 1 77 ? 180.08032 183.81545 148.36032 1.000 74.90863 77 VAL A CA 1
ATOM 626 C C . VAL A 1 77 ? 179.76732 183.27545 149.74432 1.000 74.90863 77 VAL A C 1
ATOM 627 O O . VAL A 1 77 ? 179.96332 183.98445 150.73832 1.000 74.90863 77 VAL A O 1
ATOM 631 N N . ASN A 1 78 ? 179.28332 182.03845 149.83732 1.000 74.85703 78 ASN A N 1
ATOM 632 C CA . ASN A 1 78 ? 178.97732 181.41745 151.11332 1.000 74.85703 78 ASN A CA 1
ATOM 633 C C . ASN A 1 78 ? 179.99332 180.36745 151.53132 1.000 74.85703 78 ASN A C 1
ATOM 634 O O . ASN A 1 78 ? 179.88732 179.84445 152.64532 1.000 74.85703 78 ASN A O 1
ATOM 639 N N . ASN A 1 79 ? 180.97232 180.06045 150.68432 1.000 70.69985 79 ASN A N 1
ATOM 640 C CA . ASN A 1 79 ? 181.92832 178.98645 150.92732 1.000 70.69985 79 ASN A CA 1
ATOM 641 C C . ASN A 1 79 ? 181.19732 177.69945 151.31932 1.000 70.69985 79 ASN A C 1
ATOM 642 O O . ASN A 1 79 ? 181.33532 177.22045 152.44832 1.000 70.69985 79 ASN A O 1
ATOM 647 N N . PRO A 1 80 ? 180.40632 177.13045 150.41532 1.000 72.76683 80 PRO A N 1
ATOM 648 C CA . PRO A 1 80 ? 179.52132 176.02645 150.79932 1.000 72.76683 80 PRO A CA 1
ATOM 649 C C . PRO A 1 80 ? 180.28632 174.77245 151.18732 1.000 72.76683 80 PRO A C 1
ATOM 650 O O . PRO A 1 80 ? 181.37832 174.49645 150.68732 1.000 72.76683 80 PRO A O 1
ATOM 654 N N . CYS A 1 81 ? 179.69132 174.01045 152.09832 1.000 79.04052 81 CYS A N 1
ATOM 655 C CA . CYS A 1 81 ? 180.18632 172.68845 152.45432 1.000 79.04052 81 CYS A CA 1
ATOM 656 C C . CYS A 1 81 ? 179.41932 171.64145 151.65932 1.000 79.04052 81 CYS A C 1
ATOM 657 O O . CYS A 1 81 ? 178.18732 171.58045 151.73032 1.000 79.04052 81 CYS A O 1
ATOM 660 N N . PHE A 1 82 ? 180.14432 170.82245 150.90832 1.000 73.55820 82 PHE A N 1
ATOM 661 C CA . PHE A 1 82 ? 179.56732 169.70045 150.18532 1.000 73.55820 82 PHE A CA 1
ATOM 662 C C . PHE A 1 82 ? 180.04232 168.40945 150.83032 1.000 73.55820 82 PHE A C 1
ATOM 663 O O . PHE A 1 82 ? 181.24432 168.22545 151.04132 1.000 73.55820 82 PHE A O 1
ATOM 671 N N . GLN A 1 83 ? 179.09932 167.52545 151.15532 1.000 77.40543 83 GLN A N 1
ATOM 672 C CA . GLN A 1 83 ? 179.47232 166.25145 151.75732 1.000 77.40543 83 GLN A CA 1
ATOM 673 C C . GLN A 1 83 ? 180.31932 165.42245 150.80232 1.000 77.40543 83 GLN A C 1
ATOM 674 O O . GLN A 1 83 ? 181.33332 164.84045 151.20332 1.000 77.40543 83 GLN A O 1
ATOM 680 N N . SER A 1 84 ? 179.92432 165.35745 149.54032 1.000 76.50734 84 SER A N 1
ATOM 681 C CA . SER A 1 84 ? 180.73032 164.67745 148.54432 1.000 76.50734 84 SER A CA 1
ATOM 682 C C . SER A 1 84 ? 181.86532 165.58545 148.07732 1.000 76.50734 84 SER A C 1
ATOM 683 O O . SER A 1 84 ? 181.73432 166.81145 148.09532 1.000 76.50734 84 SER A O 1
ATOM 686 N N . PRO A 1 85 ? 182.99432 165.00945 147.67032 1.000 72.95234 85 PRO A N 1
ATOM 687 C CA . PRO A 1 85 ? 184.10432 165.83645 147.18532 1.000 72.95234 85 PRO A CA 1
ATOM 688 C C . PRO A 1 85 ? 183.70532 166.64445 145.96032 1.000 72.95234 85 PRO A C 1
ATOM 689 O O . PRO A 1 85 ? 182.98332 166.16645 145.08432 1.000 72.95234 85 PRO A O 1
ATOM 693 N N . THR A 1 86 ? 184.18732 167.88045 145.90732 1.000 69.30228 86 THR A N 1
ATOM 694 C CA . THR A 1 86 ? 183.92732 168.73345 144.76532 1.000 69.30228 86 THR A CA 1
ATOM 695 C C . THR A 1 86 ? 184.74132 168.26045 143.56532 1.000 69.30228 86 THR A C 1
ATOM 696 O O . THR A 1 86 ? 185.76832 167.59745 143.72232 1.000 69.30228 86 THR A O 1
ATOM 700 N N . PRO A 1 87 ? 184.28832 168.57245 142.34932 1.000 66.68273 87 PRO A N 1
ATOM 701 C CA . PRO A 1 87 ? 185.08132 168.20545 141.16632 1.000 66.68273 87 PRO A CA 1
ATOM 702 C C . PRO A 1 87 ? 186.47132 168.80845 141.16032 1.000 66.68273 87 PRO A C 1
ATOM 703 O O . PRO A 1 87 ? 187.39932 168.19445 140.62232 1.000 66.68273 87 PRO A O 1
ATOM 707 N N . GLY A 1 88 ? 186.65132 169.99145 141.74832 1.000 67.10392 88 GLY A N 1
ATOM 708 C CA . GLY A 1 88 ? 187.95932 170.62045 141.76332 1.000 67.10392 88 GLY A CA 1
ATOM 709 C C . GLY A 1 88 ? 188.99132 169.88345 142.58832 1.000 67.10392 88 GLY A C 1
ATOM 710 O O . GLY A 1 88 ? 190.19132 170.10145 142.39632 1.000 67.10392 88 GLY A O 1
ATOM 711 N N . GLU A 1 89 ? 188.55532 169.01645 143.50132 1.000 69.24400 89 GLU A N 1
ATOM 712 C CA . GLU A 1 89 ? 189.48232 168.23645 144.30832 1.000 69.24400 89 GLU A CA 1
ATOM 713 C C . GLU A 1 89 ? 190.06132 167.04545 143.55932 1.000 69.24400 89 GLU A C 1
ATOM 714 O O . GLU A 1 89 ? 191.00332 166.42245 144.05732 1.000 69.24400 89 GLU A O 1
ATOM 720 N N . SER A 1 90 ? 189.52532 166.71445 142.38832 1.000 68.28586 90 SER A N 1
ATOM 721 C CA . SER A 1 90 ? 190.10632 165.65945 141.58032 1.000 68.28586 90 SER A CA 1
ATOM 722 C C . SER A 1 90 ? 191.46432 166.10745 141.04032 1.000 68.28586 90 SER A C 1
ATOM 723 O O . SER A 1 90 ? 191.72032 167.30545 140.90532 1.000 68.28586 90 SER A O 1
ATOM 726 N N . PRO A 1 91 ? 192.35932 165.16245 140.74132 1.000 68.31033 91 PRO A N 1
ATOM 727 C CA . PRO A 1 91 ? 193.71232 165.53545 140.30532 1.000 68.31033 91 PRO A CA 1
ATOM 728 C C . PRO A 1 91 ? 193.75332 166.40445 139.05732 1.000 68.31033 91 PRO A C 1
ATOM 729 O O . PRO A 1 91 ? 194.31832 167.50145 139.08132 1.000 68.31033 91 PRO A O 1
ATOM 733 N N . GLY A 1 92 ? 193.16232 165.93245 137.96732 1.000 69.69632 92 GLY A N 1
ATOM 734 C CA . GLY A 1 92 ? 193.33632 166.58845 136.69132 1.000 69.69632 92 GLY A CA 1
ATOM 735 C C . GLY A 1 92 ? 192.38632 167.71245 136.34932 1.000 69.69632 92 GLY A C 1
ATOM 736 O O . GLY A 1 92 ? 192.62932 168.42245 135.36932 1.000 69.69632 92 GLY A O 1
ATOM 737 N N . ILE A 1 93 ? 191.31632 167.91645 137.11232 1.000 66.86560 93 ILE A N 1
ATOM 738 C CA . ILE A 1 93 ? 190.30132 168.89745 136.75532 1.000 66.86560 93 ILE A CA 1
ATOM 739 C C . ILE A 1 93 ? 190.17632 169.92345 137.86932 1.000 66.86560 93 ILE A C 1
ATOM 740 O O . ILE A 1 93 ? 190.47332 169.64645 139.03432 1.000 66.86560 93 ILE A O 1
ATOM 745 N N . VAL A 1 94 ? 189.73832 171.12545 137.49732 1.000 67.64413 94 VAL A N 1
ATOM 746 C CA . VAL A 1 94 ? 189.70732 172.26045 138.41232 1.000 67.64413 94 VAL A CA 1
ATOM 747 C C . VAL A 1 94 ? 188.36532 172.97745 138.37932 1.000 67.64413 94 VAL A C 1
ATOM 748 O O . VAL A 1 94 ? 188.06332 173.78445 139.26432 1.000 67.64413 94 VAL A O 1
ATOM 752 N N . SER A 1 95 ? 187.55432 172.70245 137.36432 1.000 67.83302 95 SER A N 1
ATOM 753 C CA . SER A 1 95 ? 186.31332 173.43445 137.15632 1.000 67.83302 95 SER A CA 1
ATOM 754 C C . SER A 1 95 ? 185.16832 172.72645 137.86632 1.000 67.83302 95 SER A C 1
ATOM 755 O O . SER A 1 95 ? 184.80432 171.60445 137.50132 1.000 67.83302 95 SER A O 1
ATOM 758 N N . ASN A 1 96 ? 184.60232 173.38245 138.87532 1.000 70.98378 96 ASN A N 1
ATOM 759 C CA . ASN A 1 96 ? 183.42732 172.87745 139.57132 1.000 70.98378 96 ASN A CA 1
ATOM 760 C C . ASN A 1 96 ? 182.13032 173.22545 138.85832 1.000 70.98378 96 ASN A C 1
ATOM 761 O O . ASN A 1 96 ? 181.06432 172.76945 139.28032 1.000 70.98378 96 ASN A O 1
ATOM 766 N N . TYR A 1 97 ? 182.19832 174.01945 137.79432 1.000 73.95166 97 TYR A N 1
ATOM 767 C CA . TYR A 1 97 ? 181.00732 174.48545 137.08732 1.000 73.95166 97 TYR A CA 1
ATOM 768 C C . TYR A 1 97 ? 180.69932 173.56245 135.90932 1.000 73.95166 97 TYR A C 1
ATOM 769 O O . TYR A 1 97 ? 180.63532 173.96945 134.75132 1.000 73.95166 97 TYR A O 1
ATOM 778 N N . ASN A 1 98 ? 180.51432 172.28445 136.23332 1.000 83.94579 98 ASN A N 1
ATOM 779 C CA . ASN A 1 98 ? 180.20632 171.27745 135.23132 1.000 83.94579 98 ASN A CA 1
ATOM 780 C C . ASN A 1 98 ? 178.71932 170.98945 135.11832 1.000 83.94579 98 ASN A C 1
ATOM 781 O O . ASN A 1 98 ? 178.26332 170.58545 134.04432 1.000 83.94579 98 ASN A O 1
ATOM 786 N N . ASN A 1 99 ? 177.96032 171.18345 136.19232 1.000 82.44072 99 ASN A N 1
ATOM 787 C CA . ASN A 1 99 ? 176.52332 170.96245 136.18832 1.000 82.44072 99 ASN A CA 1
ATOM 788 C C . ASN A 1 99 ? 175.73232 172.23745 135.94232 1.000 82.44072 99 ASN A C 1
ATOM 789 O O . ASN A 1 99 ? 174.49932 172.19745 135.96332 1.000 82.44072 99 ASN A O 1
ATOM 794 N N . SER A 1 100 ? 176.40532 173.36045 135.71632 1.000 83.08413 100 SER A N 1
ATOM 795 C CA . SER A 1 100 ? 175.70832 174.60445 135.43432 1.000 83.08413 100 SER A CA 1
ATOM 796 C C . SER A 1 100 ? 174.99932 174.52445 134.08932 1.000 83.08413 100 SER A C 1
ATOM 797 O O . SER A 1 100 ? 175.41332 173.79445 133.18532 1.000 83.08413 100 SER A O 1
ATOM 800 N N . ILE A 1 101 ? 173.91232 175.28645 133.96532 1.000 85.12409 101 ILE A N 1
ATOM 801 C CA . ILE A 1 101 ? 173.10232 175.23145 132.75232 1.000 85.12409 101 ILE A CA 1
ATOM 802 C C . ILE A 1 101 ? 173.90132 175.70545 131.54632 1.000 85.12409 101 ILE A C 1
ATOM 803 O O . ILE A 1 101 ? 173.81232 175.12345 130.46032 1.000 85.12409 101 ILE A O 1
ATOM 808 N N . LEU A 1 102 ? 174.68932 176.77045 131.71132 1.000 84.21856 102 LEU A N 1
ATOM 809 C CA . LEU A 1 102 ? 175.47532 177.27645 130.59032 1.000 84.21856 102 LEU A CA 1
ATOM 810 C C . LEU A 1 102 ? 176.50232 176.25345 130.12332 1.000 84.21856 102 LEU A C 1
ATOM 811 O O . LEU A 1 102 ? 176.70132 176.06945 128.91632 1.000 84.21856 102 LEU A O 1
ATOM 816 N N . ALA A 1 103 ? 177.16632 175.57845 131.06332 1.000 84.09422 103 ALA A N 1
ATOM 817 C CA . ALA A 1 103 ? 178.14232 174.56145 130.68732 1.000 84.09422 103 ALA A CA 1
ATOM 818 C C . ALA A 1 103 ? 177.48032 173.40945 129.94632 1.000 84.09422 103 ALA A C 1
ATOM 819 O O . ALA A 1 103 ? 178.02932 172.89545 128.96732 1.000 84.09422 103 ALA A O 1
ATOM 821 N N . ARG A 1 104 ? 176.29632 172.99145 130.39532 1.000 84.90377 104 ARG A N 1
ATOM 822 C CA . ARG A 1 104 ? 175.60332 171.89445 129.72932 1.000 84.90377 104 ARG A CA 1
ATOM 823 C C . ARG A 1 104 ? 175.11432 172.30545 128.34432 1.000 84.90377 104 ARG A C 1
ATOM 824 O O . ARG A 1 104 ? 175.14532 171.50245 127.40432 1.000 84.90377 104 ARG A O 1
ATOM 832 N N . VAL A 1 105 ? 174.66532 173.55345 128.19732 1.000 87.14564 105 VAL A N 1
ATOM 833 C CA . VAL A 1 105 ? 174.27732 174.05545 126.88132 1.000 87.14564 105 VAL A CA 1
ATOM 834 C C . VAL A 1 105 ? 175.47832 174.07745 125.94732 1.000 87.14564 105 VAL A C 1
ATOM 835 O O . VAL A 1 105 ? 175.37732 173.70245 124.77432 1.000 87.14564 105 VAL A O 1
ATOM 839 N N . TYR A 1 106 ? 176.63132 174.51845 126.44932 1.000 90.12913 106 TYR A N 1
ATOM 840 C CA . TYR A 1 106 ? 177.84932 174.50345 125.64532 1.000 90.12913 106 TYR A CA 1
ATOM 841 C C . TYR A 1 106 ? 178.23132 173.07945 125.25432 1.000 90.12913 106 TYR A C 1
ATOM 842 O O . TYR A 1 106 ? 178.64832 172.82245 124.11532 1.000 90.12913 106 TYR A O 1
ATOM 851 N N . ARG A 1 107 ? 178.09332 172.13845 126.19132 1.000 91.12153 107 ARG A N 1
ATOM 852 C CA . ARG A 1 107 ? 178.38432 170.74045 125.89632 1.000 91.12153 107 ARG A CA 1
ATOM 853 C C . ARG A 1 107 ? 177.48232 170.21345 124.79132 1.000 91.12153 107 ARG A C 1
ATOM 854 O O . ARG A 1 107 ? 177.95032 169.53945 123.86832 1.000 91.12153 107 ARG A O 1
ATOM 862 N N . ASP A 1 108 ? 176.18532 170.51545 124.86532 1.000 95.18384 108 ASP A N 1
ATOM 863 C CA . ASP A 1 108 ? 175.26832 170.09545 123.81032 1.000 95.18384 108 ASP A CA 1
ATOM 864 C C . ASP A 1 108 ? 175.59932 170.77645 122.48832 1.000 95.18384 108 ASP A C 1
ATOM 865 O O . ASP A 1 108 ? 175.44632 170.17645 121.41832 1.000 95.18384 108 ASP A O 1
ATOM 870 N N . PHE A 1 109 ? 176.04732 172.03145 122.54432 1.000 98.43100 109 PHE A N 1
ATOM 871 C CA . PHE A 1 109 ? 176.42232 172.74745 121.33132 1.000 98.43100 109 PHE A CA 1
ATOM 872 C C . PHE A 1 109 ? 177.57132 172.04845 120.61832 1.000 98.43100 109 PHE A C 1
ATOM 873 O O . PHE A 1 109 ? 177.53332 171.85445 119.39832 1.000 98.43100 109 PHE A O 1
ATOM 881 N N . GLN A 1 110 ? 178.60732 171.66045 121.36532 1.000 99.74254 110 GLN A N 1
ATOM 882 C CA . GLN A 1 110 ? 179.67632 170.88045 120.74232 1.000 99.74254 110 GLN A CA 1
ATOM 883 C C . GLN A 1 110 ? 179.18832 169.50745 120.29532 1.000 99.74254 110 GLN A C 1
ATOM 884 O O . GLN A 1 110 ? 179.56432 169.03645 119.21632 1.000 99.74254 110 GLN A O 1
ATOM 890 N N . GLU A 1 111 ? 178.35432 168.85045 121.10232 1.000 101.75818 111 GLU A N 1
ATOM 891 C CA . GLU A 1 111 ? 177.95532 167.48045 120.79332 1.000 101.75818 111 GLU A CA 1
ATOM 892 C C . GLU A 1 111 ? 177.14232 167.40745 119.50732 1.000 101.75818 111 GLU A C 1
ATOM 893 O O . GLU A 1 111 ? 177.31532 166.48045 118.70832 1.000 101.75818 111 GLU A O 1
ATOM 895 N N . LEU A 1 112 ? 176.25232 168.37345 119.28532 1.000 103.53514 112 LEU A N 1
ATOM 896 C CA . LEU A 1 112 ? 175.32332 168.31445 118.16332 1.000 103.53514 112 LEU A CA 1
ATOM 897 C C . LEU A 1 112 ? 175.71332 169.22645 117.00732 1.000 103.53514 112 LEU A C 1
ATOM 898 O O . LEU A 1 112 ? 175.53832 168.85445 115.84532 1.000 103.53514 112 LEU A O 1
ATOM 903 N N . LEU A 1 113 ? 176.23032 170.41845 117.29632 1.000 106.39560 113 LEU A N 1
ATOM 904 C CA . LEU A 1 113 ? 176.50632 171.37945 116.23432 1.000 106.39560 113 LEU A CA 1
ATOM 905 C C . LEU A 1 113 ? 177.97332 171.38245 115.81732 1.000 106.39560 113 LEU A C 1
ATOM 906 O O . LEU A 1 113 ? 178.28132 171.24345 114.63032 1.000 106.39560 113 LEU A O 1
ATOM 911 N N . MET A 1 114 ? 178.88932 171.54845 116.77332 1.000 107.81178 114 MET A N 1
ATOM 912 C CA . MET A 1 114 ? 180.30732 171.59445 116.43032 1.000 107.81178 114 MET A CA 1
ATOM 913 C C . MET A 1 114 ? 180.80132 170.24745 115.91432 1.000 107.81178 114 MET A C 1
ATOM 914 O O . MET A 1 114 ? 181.57032 170.19245 114.94832 1.000 107.81178 114 MET A O 1
ATOM 916 N N . ASN A 1 115 ? 180.37232 169.15345 116.54032 1.000 111.97355 115 ASN A N 1
ATOM 917 C CA . ASN A 1 115 ? 180.77032 167.80545 116.13732 1.000 111.97355 115 ASN A CA 1
ATOM 918 C C . ASN A 1 115 ? 179.70032 167.13545 115.28832 1.000 111.97355 115 ASN A C 1
ATOM 919 O O . ASN A 1 115 ? 179.48932 165.92145 115.36532 1.000 111.97355 115 ASN A O 1
ATOM 924 N N . ALA A 1 116 ? 179.01132 167.92145 114.46832 1.000 121.31511 116 ALA A N 1
ATOM 925 C CA . ALA A 1 116 ? 177.98332 167.41645 113.58332 1.000 121.31511 116 ALA A CA 1
ATOM 926 C C . ALA A 1 116 ? 178.62432 166.64745 112.42932 1.000 121.31511 116 ALA A C 1
ATOM 927 O O . ALA A 1 116 ? 179.83532 166.72545 112.21432 1.000 121.31511 116 ALA A O 1
ATOM 929 N N . PRO A 1 117 ? 177.82932 165.88945 111.65732 1.000 130.83412 117 PRO A N 1
ATOM 930 C CA . PRO A 1 117 ? 178.41032 165.13045 110.54132 1.000 130.83412 117 PRO A CA 1
ATOM 931 C C . PRO A 1 117 ? 178.87332 166.03745 109.41332 1.000 130.83412 117 PRO A C 1
ATOM 932 O O . PRO A 1 117 ? 178.11232 166.32645 108.48532 1.000 130.83412 117 PRO A O 1
ATOM 936 N N . GLU A 1 118 ? 180.11332 166.52545 109.53632 1.000 137.93116 118 GLU A N 1
ATOM 937 C CA . GLU A 1 118 ? 180.77032 167.41745 108.56732 1.000 137.93116 118 GLU A CA 1
ATOM 938 C C . GLU A 1 118 ? 179.88732 168.60745 108.19732 1.000 137.93116 118 GLU A C 1
ATOM 939 O O . GLU A 1 118 ? 180.01532 169.18645 107.11632 1.000 137.93116 118 GLU A O 1
ATOM 945 N N . SER A 1 119 ? 179.00532 169.00445 109.11632 1.000 135.81409 119 SER A N 1
ATOM 946 C CA . SER A 1 119 ? 178.17832 170.18245 108.89332 1.000 135.81409 119 SER A CA 1
ATOM 947 C C . SER A 1 119 ? 179.00732 171.45445 108.80032 1.000 135.81409 119 SER A C 1
ATOM 948 O O . SER A 1 119 ? 178.53932 172.44545 108.23032 1.000 135.81409 119 SER A O 1
ATOM 951 N N . GLN A 1 120 ? 180.22132 171.45045 109.35632 1.000 140.27580 120 GLN A N 1
ATOM 952 C CA . GLN A 1 120 ? 181.08732 172.61945 109.25732 1.000 140.27580 120 GLN A CA 1
ATOM 953 C C . GLN A 1 120 ? 181.42432 172.93045 107.80632 1.000 140.27580 120 GLN A C 1
ATOM 954 O O . GLN A 1 120 ? 181.44032 174.09845 107.40032 1.000 140.27580 120 GLN A O 1
ATOM 956 N N . HIS A 1 121 ? 181.69832 171.89445 107.00932 1.000 140.93654 121 HIS A N 1
ATOM 957 C CA . HIS A 1 121 ? 182.00032 172.10845 105.59832 1.000 140.93654 121 HIS A CA 1
ATOM 958 C C . HIS A 1 121 ? 180.81632 172.72645 104.86632 1.000 140.93654 121 HIS A C 1
ATOM 959 O O . HIS A 1 121 ? 180.98532 173.66745 104.08332 1.000 140.93654 121 HIS A O 1
ATOM 961 N N . LEU A 1 122 ? 179.60732 172.21445 105.11232 1.000 142.64036 122 LEU A N 1
ATOM 962 C CA . LEU A 1 122 ? 178.42432 172.76145 104.45332 1.000 142.64036 122 LEU A CA 1
ATOM 963 C C . LEU A 1 122 ? 178.16832 174.20045 104.88432 1.000 142.64036 122 LEU A C 1
ATOM 964 O O . LEU A 1 122 ? 177.84232 175.05945 104.05232 1.000 142.64036 122 LEU A O 1
ATOM 969 N N . GLY A 1 123 ? 178.30732 174.48245 106.18132 1.000 143.78886 123 GLY A N 1
ATOM 970 C CA . GLY A 1 123 ? 178.13332 175.84445 106.65232 1.000 143.78886 123 GLY A CA 1
ATOM 971 C C . GLY A 1 123 ? 179.13832 176.80045 106.04132 1.000 143.78886 123 GLY A C 1
ATOM 972 O O . GLY A 1 123 ? 178.78932 177.91345 105.64532 1.000 143.78886 123 GLY A O 1
ATOM 973 N N . ARG A 1 124 ? 180.39932 176.37445 105.94232 1.000 146.27827 124 ARG A N 1
ATOM 974 C CA . ARG A 1 124 ? 181.40932 177.20945 105.30132 1.000 146.27827 124 ARG A CA 1
ATOM 975 C C . ARG A 1 124 ? 181.08932 177.43045 103.82832 1.000 146.27827 124 ARG A C 1
ATOM 976 O O . ARG A 1 124 ? 181.24232 178.54345 103.31232 1.000 146.27827 124 ARG A O 1
ATOM 978 N N . ILE A 1 125 ? 180.65932 176.37745 103.13032 1.000 145.56861 125 ILE A N 1
ATOM 979 C CA . ILE A 1 125 ? 180.32532 176.51945 101.71632 1.000 145.56861 125 ILE A CA 1
ATOM 980 C C . ILE A 1 125 ? 179.20532 177.53545 101.54632 1.000 145.56861 125 ILE A C 1
ATOM 981 O O . ILE A 1 125 ? 179.25832 178.40445 100.66932 1.000 145.56861 125 ILE A O 1
ATOM 986 N N . TRP A 1 126 ? 178.19132 177.46345 102.41132 1.000 144.87956 126 TRP A N 1
ATOM 987 C CA . TRP A 1 126 ? 177.13332 178.46845 102.38832 1.000 144.87956 126 TRP A CA 1
ATOM 988 C C . TRP A 1 126 ? 177.68232 179.85745 102.70232 1.000 144.87956 126 TRP A C 1
ATOM 989 O O . TRP A 1 126 ? 177.21932 180.85645 102.13932 1.000 144.87956 126 TRP A O 1
ATOM 991 N N . THR A 1 127 ? 178.66832 179.94045 103.60032 1.000 144.94469 127 THR A N 1
ATOM 992 C CA . THR A 1 127 ? 179.22832 181.23845 103.96532 1.000 144.94469 127 THR A CA 1
ATOM 993 C C . THR A 1 127 ? 179.90932 181.90845 102.77832 1.000 144.94469 127 THR A C 1
ATOM 994 O O . THR A 1 127 ? 179.60932 183.06545 102.45632 1.000 144.94469 127 THR A O 1
ATOM 998 N N . GLU A 1 128 ? 180.82432 181.20345 102.10632 1.000 145.37920 128 GLU A N 1
ATOM 999 C CA . GLU A 1 128 ? 181.44132 181.80945 100.92432 1.000 145.37920 128 GLU A CA 1
ATOM 1000 C C . GLU A 1 128 ? 180.45632 181.93945 99.76732 1.000 145.37920 128 GLU A C 1
ATOM 1001 O O . GLU A 1 128 ? 180.63632 182.79845 98.89932 1.000 145.37920 128 GLU A O 1
ATOM 1007 N N . LEU A 1 129 ? 179.38932 181.13845 99.74832 1.000 146.51285 129 LEU A N 1
ATOM 1008 C CA . LEU A 1 129 ? 178.33632 181.36445 98.76132 1.000 146.51285 129 LEU A CA 1
ATOM 1009 C C . LEU A 1 129 ? 177.68732 182.72745 98.96932 1.000 146.51285 129 LEU A C 1
ATOM 1010 O O . LEU A 1 129 ? 177.53232 183.51345 98.02432 1.000 146.51285 129 LEU A O 1
ATOM 1015 N N . HIS A 1 130 ? 177.31232 183.02645 100.21432 1.000 144.43049 130 HIS A N 1
ATOM 1016 C CA . HIS A 1 130 ? 176.72532 184.32545 100.52632 1.000 144.43049 130 HIS A CA 1
ATOM 1017 C C . HIS A 1 130 ? 177.71732 185.45345 100.27732 1.000 144.43049 130 HIS A C 1
ATOM 1018 O O . HIS A 1 130 ? 177.33432 186.52945 99.80532 1.000 144.43049 130 HIS A O 1
ATOM 1020 N N . ILE A 1 131 ? 178.99432 185.23045 100.59432 1.000 143.78211 131 ILE A N 1
ATOM 1021 C CA . ILE A 1 131 ? 180.00332 186.26345 100.36832 1.000 143.78211 131 ILE A CA 1
ATOM 1022 C C . ILE A 1 131 ? 180.16632 186.54145 98.87732 1.000 143.78211 131 ILE A C 1
ATOM 1023 O O . ILE A 1 131 ? 180.28632 187.69945 98.45632 1.000 143.78211 131 ILE A O 1
ATOM 1028 N N . LEU A 1 132 ? 180.17732 185.48945 98.05432 1.000 145.91482 132 LEU A N 1
ATOM 1029 C CA . LEU A 1 132 ? 180.26032 185.67745 96.60932 1.000 145.91482 132 LEU A CA 1
ATOM 1030 C C . LEU A 1 132 ? 179.03632 186.41145 96.07932 1.000 145.91482 132 LEU A C 1
ATOM 1031 O O . LEU A 1 132 ? 179.15432 187.28145 95.20732 1.000 145.91482 132 LEU A O 1
ATOM 1033 N N . SER A 1 133 ? 177.85132 186.07145 96.59132 1.000 146.07407 133 SER A N 1
ATOM 1034 C CA . SER A 1 133 ? 176.64632 186.78445 96.17632 1.000 146.07407 133 SER A CA 1
ATOM 1035 C C . SER A 1 133 ? 176.72132 188.25945 96.55532 1.000 146.07407 133 SER A C 1
ATOM 1036 O O . SER A 1 133 ? 176.34432 189.13145 95.76332 1.000 146.07407 133 SER A O 1
ATOM 1038 N N . GLN A 1 134 ? 177.21232 188.55545 97.76132 1.000 144.98509 134 GLN A N 1
ATOM 1039 C CA . GLN A 1 134 ? 177.35832 189.94345 98.18732 1.000 144.98509 134 GLN A CA 1
ATOM 1040 C C . GLN A 1 134 ? 178.34732 190.68845 97.30232 1.000 144.98509 134 GLN A C 1
ATOM 1041 O O . GLN A 1 134 ? 178.11032 191.84345 96.92832 1.000 144.98509 134 GLN A O 1
ATOM 1047 N N . PHE A 1 135 ? 179.46632 190.04545 96.96232 1.000 149.75374 135 PHE A N 1
ATOM 1048 C CA . PHE A 1 135 ? 180.44632 190.67645 96.08432 1.000 149.75374 135 PHE A CA 1
ATOM 1049 C C . PHE A 1 135 ? 179.85332 190.94545 94.70732 1.000 149.75374 135 PHE A C 1
ATOM 1050 O O . PHE A 1 135 ? 180.11532 191.99245 94.10232 1.000 149.75374 135 PHE A O 1
ATOM 1052 N N . MET A 1 136 ? 179.05332 190.00945 94.19332 1.000 152.17530 136 MET A N 1
ATOM 1053 C CA . MET A 1 136 ? 178.39932 190.22345 92.90632 1.000 152.17530 136 MET A CA 1
ATOM 1054 C C . MET A 1 136 ? 177.35132 191.32645 92.99532 1.000 152.17530 136 MET A C 1
ATOM 1055 O O . MET A 1 136 ? 177.04532 191.98345 91.99332 1.000 152.17530 136 MET A O 1
ATOM 1057 N N . ASP A 1 137 ? 176.78332 191.53845 94.18532 1.000 152.59045 137 ASP A N 1
ATOM 1058 C CA . ASP A 1 137 ? 175.77932 192.58645 94.34932 1.000 152.59045 137 ASP A CA 1
ATOM 1059 C C . ASP A 1 137 ? 176.38032 193.97345 94.15432 1.000 152.59045 137 ASP A C 1
ATOM 1060 O O . ASP A 1 137 ? 175.67632 194.91145 93.76232 1.000 152.59045 137 ASP A O 1
ATOM 1065 N N . THR A 1 138 ? 177.67432 194.12645 94.42832 1.000 159.35174 138 THR A N 1
ATOM 1066 C CA . THR A 1 138 ? 178.31532 195.42645 94.28432 1.000 159.35174 138 THR A CA 1
ATOM 1067 C C . THR A 1 138 ? 178.37832 195.83045 92.81632 1.000 159.35174 138 THR A C 1
ATOM 1068 O O . THR A 1 138 ? 178.85032 195.06845 91.96732 1.000 159.35174 138 THR A O 1
ATOM 1072 N N . LEU A 1 139 ? 177.89032 197.03745 92.52032 1.000 175.59298 139 LEU A N 1
ATOM 1073 C CA . LEU A 1 139 ? 177.93632 197.53945 91.15132 1.000 175.59298 139 LEU A CA 1
ATOM 1074 C C . LEU A 1 139 ? 179.37032 197.78145 90.69732 1.000 175.59298 139 LEU A C 1
ATOM 1075 O O . LEU A 1 139 ? 179.72632 197.46745 89.55532 1.000 175.59298 139 LEU A O 1
ATOM 1077 N N . ARG A 1 140 ? 180.20432 198.33745 91.58032 1.000 180.75260 140 ARG A N 1
ATOM 1078 C CA . ARG A 1 140 ? 181.60632 198.63745 91.27932 1.000 180.75260 140 ARG A CA 1
ATOM 1079 C C . ARG A 1 140 ? 181.73632 199.52245 90.04232 1.000 180.75260 140 ARG A C 1
ATOM 1080 O O . ARG A 1 140 ? 182.64432 199.34945 89.22632 1.000 180.75260 140 ARG A O 1
ATOM 1082 N N . THR A 1 141 ? 180.81732 200.48145 89.90832 1.000 185.73361 141 THR A N 1
ATOM 1083 C CA . THR A 1 141 ? 180.78032 201.43145 88.79132 1.000 185.73361 141 THR A CA 1
ATOM 1084 C C . THR A 1 141 ? 180.68832 200.63645 87.49332 1.000 185.73361 141 THR A C 1
ATOM 1085 O O . THR A 1 141 ? 179.76932 199.80845 87.36532 1.000 185.73361 141 THR A O 1
ATOM 1087 N N . HIS A 1 142 ? 181.58132 200.83645 86.52632 1.000 190.72307 142 HIS A N 1
ATOM 1088 C CA . HIS A 1 142 ? 181.55132 200.11045 85.26532 1.000 190.72307 142 HIS A CA 1
ATOM 1089 C C . HIS A 1 142 ? 182.55532 198.96645 85.22132 1.000 190.72307 142 HIS A C 1
ATOM 1090 O O . HIS A 1 142 ? 182.77232 198.38645 84.15332 1.000 190.72307 142 HIS A O 1
ATOM 1092 N N . PRO A 1 143 ? 183.17232 198.62945 86.35532 1.000 193.03175 143 PRO A N 1
ATOM 1093 C CA . PRO A 1 143 ? 184.14532 197.53945 86.41832 1.000 193.03175 143 PRO A CA 1
ATOM 1094 C C . PRO A 1 143 ? 183.38932 196.21345 86.40632 1.000 193.03175 143 PRO A C 1
ATOM 1095 O O . PRO A 1 143 ? 183.22132 195.53845 87.42432 1.000 193.03175 143 PRO A O 1
ATOM 1097 N N . GLU A 1 144 ? 182.92632 195.83845 85.21632 1.000 199.04703 144 GLU A N 1
ATOM 1098 C CA . GLU A 1 144 ? 182.16132 194.61845 85.02032 1.000 199.04703 144 GLU A CA 1
ATOM 1099 C C . GLU A 1 144 ? 182.68032 193.88645 83.79132 1.000 199.04703 144 GLU A C 1
ATOM 1100 O O . GLU A 1 144 ? 183.29132 194.47945 82.89932 1.000 199.04703 144 GLU A O 1
ATOM 1102 N N . ARG A 1 145 ? 182.42832 192.57545 83.75832 1.000 205.09293 145 ARG A N 1
ATOM 1103 C CA . ARG A 1 145 ? 182.87232 191.75645 82.63632 1.000 205.09293 145 ARG A CA 1
ATOM 1104 C C . ARG A 1 145 ? 182.17632 192.12445 81.33232 1.000 205.09293 145 ARG A C 1
ATOM 1105 O O . ARG A 1 145 ? 182.67732 191.77045 80.25932 1.000 205.09293 145 ARG A O 1
ATOM 1107 N N . ILE A 1 146 ? 181.03432 192.80745 81.40332 1.000 207.75223 146 ILE A N 1
ATOM 1108 C CA . ILE A 1 146 ? 180.25732 193.26545 80.25432 1.000 207.75223 146 ILE A CA 1
ATOM 1109 C C . ILE A 1 146 ? 179.74632 192.12145 79.38532 1.000 207.75223 146 ILE A C 1
ATOM 1110 O O . ILE A 1 146 ? 179.23432 192.36745 78.28632 1.000 207.75223 146 ILE A O 1
ATOM 1112 N N . ALA A 1 147 ? 179.87532 190.87345 79.84532 1.000 212.00328 147 ALA A N 1
ATOM 1113 C CA . ALA A 1 147 ? 179.32532 189.75045 79.09532 1.000 212.00328 147 ALA A CA 1
ATOM 1114 C C . ALA A 1 147 ? 177.80632 189.83345 79.02332 1.000 212.00328 147 ALA A C 1
ATOM 1115 O O . ALA A 1 147 ? 177.20732 189.54245 77.98132 1.000 212.00328 147 ALA A O 1
ATOM 1117 N N . GLY A 1 148 ? 177.16832 190.22645 80.12232 1.000 215.78934 148 GLY A N 1
ATOM 1118 C CA . GLY A 1 148 ? 175.73132 190.43245 80.17732 1.000 215.78934 148 GLY A CA 1
ATOM 1119 C C . GLY A 1 148 ? 175.44132 191.84245 80.67332 1.000 215.78934 148 GLY A C 1
ATOM 1120 O O . GLY A 1 148 ? 176.21432 192.41645 81.44632 1.000 215.78934 148 GLY A O 1
ATOM 1121 N N . ARG A 1 149 ? 174.31932 192.39845 80.21632 1.000 221.85955 149 ARG A N 1
ATOM 1122 C CA . ARG A 1 149 ? 173.93232 193.76545 80.56532 1.000 221.85955 149 ARG A CA 1
ATOM 1123 C C . ARG A 1 149 ? 173.41232 193.77545 82.00032 1.000 221.85955 149 ARG A C 1
ATOM 1124 O O . ARG A 1 149 ? 172.21032 193.84445 82.26832 1.000 221.85955 149 ARG A O 1
ATOM 1126 N N . GLY A 1 150 ? 174.35032 193.70545 82.94132 1.000 218.99573 150 GLY A N 1
ATOM 1127 C CA . GLY A 1 150 ? 174.05932 193.68445 84.37132 1.000 218.99573 150 GLY A CA 1
ATOM 1128 C C . GLY A 1 150 ? 174.98832 194.63345 85.11432 1.000 218.99573 150 GLY A C 1
ATOM 1129 O O . GLY A 1 150 ? 175.59432 194.28645 86.13032 1.000 218.99573 150 GLY A O 1
ATOM 1130 N N . ILE A 1 151 ? 175.12032 195.85645 84.59532 1.000 215.64573 151 ILE A N 1
ATOM 1131 C CA . ILE A 1 151 ? 176.04432 196.81945 85.18832 1.000 215.64573 151 ILE A CA 1
ATOM 1132 C C . ILE A 1 151 ? 175.62132 197.20045 86.60232 1.000 215.64573 151 ILE A C 1
ATOM 1133 O O . ILE A 1 151 ? 176.41632 197.10945 87.54432 1.000 215.64573 151 ILE A O 1
ATOM 1135 N N . ARG A 1 152 ? 174.36932 197.61445 86.77232 1.000 216.97132 152 ARG A N 1
ATOM 1136 C CA . ARG A 1 152 ? 173.86332 198.06145 88.06632 1.000 216.97132 152 ARG A CA 1
ATOM 1137 C C . ARG A 1 152 ? 172.34732 198.18845 87.97132 1.000 216.97132 152 ARG A C 1
ATOM 1138 O O . ARG A 1 152 ? 171.75132 197.98445 86.90832 1.000 216.97132 152 ARG A O 1
ATOM 1140 N N . ILE A 1 153 ? 171.72932 198.53045 89.10532 1.000 218.68388 153 ILE A N 1
ATOM 1141 C CA . ILE A 1 153 ? 170.29132 198.78745 89.20132 1.000 218.68388 153 ILE A CA 1
ATOM 1142 C C . ILE A 1 153 ? 169.47832 197.58245 88.72532 1.000 218.68388 153 ILE A C 1
ATOM 1143 O O . ILE A 1 153 ? 168.69932 197.65945 87.77332 1.000 218.68388 153 ILE A O 1
ATOM 1145 N N . ARG A 1 154 ? 169.67132 196.46145 89.42232 1.000 219.18615 154 ARG A N 1
ATOM 1146 C CA . ARG A 1 154 ? 168.99532 195.20245 89.10732 1.000 219.18615 154 ARG A CA 1
ATOM 1147 C C . ARG A 1 154 ? 169.20232 194.82745 87.64132 1.000 219.18615 154 ARG A C 1
ATOM 1148 O O . ARG A 1 154 ? 168.26032 194.49045 86.91932 1.000 219.18615 154 ARG A O 1
ATOM 1150 N N . ASP A 1 155 ? 170.46132 194.91445 87.20432 1.000 221.27526 155 ASP A N 1
ATOM 1151 C CA . ASP A 1 155 ? 170.87632 194.65545 85.82832 1.000 221.27526 155 ASP A CA 1
ATOM 1152 C C . ASP A 1 155 ? 170.27332 195.66745 84.85932 1.000 221.27526 155 ASP A C 1
ATOM 1153 O O . ASP A 1 155 ? 169.39332 196.45145 85.22932 1.000 221.27526 155 ASP A O 1
ATOM 1155 N N . ILE A 1 156 ? 170.75232 195.66545 83.61932 1.000 227.83500 156 ILE A N 1
ATOM 1156 C CA . ILE A 1 156 ? 170.29832 196.60345 82.59832 1.000 227.83500 156 ILE A CA 1
ATOM 1157 C C . ILE A 1 156 ? 170.07732 195.86845 81.28132 1.000 227.83500 156 ILE A C 1
ATOM 1158 O O . ILE A 1 156 ? 170.48932 196.31845 80.21132 1.000 227.83500 156 ILE A O 1
ATOM 1160 N N . LEU A 1 157 ? 169.41632 194.70945 81.35732 1.000 231.82289 157 LEU A N 1
ATOM 1161 C CA . LEU A 1 157 ? 169.20532 193.89345 80.16632 1.000 231.82289 157 LEU A CA 1
ATOM 1162 C C . LEU A 1 157 ? 168.36932 194.62945 79.12732 1.000 231.82289 157 LEU A C 1
ATOM 1163 O O . LEU A 1 157 ? 168.65632 194.55945 77.92632 1.000 231.82289 157 LEU A O 1
ATOM 1165 N N . LYS A 1 158 ? 167.32832 195.33845 79.56932 1.000 233.21609 158 LYS A N 1
ATOM 1166 C CA . LYS A 1 158 ? 166.50332 196.09845 78.63632 1.000 233.21609 158 LYS A CA 1
ATOM 1167 C C . LYS A 1 158 ? 167.29732 197.22345 77.98332 1.000 233.21609 158 LYS A C 1
ATOM 1168 O O . LYS A 1 158 ? 167.12732 197.50245 76.79032 1.000 233.21609 158 LYS A O 1
ATOM 1170 N N . ASP A 1 159 ? 168.16632 197.88445 78.75132 1.000 234.28259 159 ASP A N 1
ATOM 1171 C CA . ASP A 1 159 ? 168.93232 199.00345 78.21432 1.000 234.28259 159 ASP A CA 1
ATOM 1172 C C . ASP A 1 159 ? 169.88332 198.55445 77.11132 1.000 234.28259 159 ASP A C 1
ATOM 1173 O O . ASP A 1 159 ? 170.02732 199.23545 76.08932 1.000 234.28259 159 ASP A O 1
ATOM 1175 N N . GLU A 1 160 ? 170.54232 197.41245 77.29732 1.000 237.29919 160 GLU A N 1
ATOM 1176 C CA . GLU A 1 160 ? 171.52532 196.89945 76.34432 1.000 237.29919 160 GLU A CA 1
ATOM 1177 C C . GLU A 1 160 ? 171.09432 195.50545 75.90232 1.000 237.29919 160 GLU A C 1
ATOM 1178 O O . GLU A 1 160 ? 171.31932 194.52145 76.61432 1.000 237.29919 160 GLU A O 1
ATOM 1180 N N . GLU A 1 161 ? 170.47932 195.42345 74.72732 1.000 243.85458 161 GLU A N 1
ATOM 1181 C CA . GLU A 1 161 ? 170.04932 194.15645 74.15032 1.000 243.85458 161 GLU A CA 1
ATOM 1182 C C . GLU A 1 161 ? 169.88132 194.35345 72.64732 1.000 243.85458 161 GLU A C 1
ATOM 1183 O O . GLU A 1 161 ? 170.21232 195.41145 72.10232 1.000 243.85458 161 GLU A O 1
ATOM 1185 N N . THR A 1 162 ? 169.36132 193.32545 71.97332 1.000 248.67024 162 THR A N 1
ATOM 1186 C CA . THR A 1 162 ? 169.11632 193.41245 70.53932 1.000 248.67024 162 THR A CA 1
ATOM 1187 C C . THR A 1 162 ? 167.92232 194.29245 70.19732 1.000 248.67024 162 THR A C 1
ATOM 1188 O O . THR A 1 162 ? 167.73032 194.61445 69.01932 1.000 248.67024 162 THR A O 1
ATOM 1190 N N . LEU A 1 163 ? 167.12332 194.68645 71.18532 1.000 250.57081 163 LEU A N 1
ATOM 1191 C CA . LEU A 1 163 ? 165.95332 195.52345 70.96032 1.000 250.57081 163 LEU A CA 1
ATOM 1192 C C . LEU A 1 163 ? 166.26032 197.01145 71.06032 1.000 250.57081 163 LEU A C 1
ATOM 1193 O O . LEU A 1 163 ? 165.34032 197.82745 70.93832 1.000 250.57081 163 LEU A O 1
ATOM 1195 N N . THR A 1 164 ? 167.51832 197.38245 71.27932 1.000 250.27064 164 THR A N 1
ATOM 1196 C CA . THR A 1 164 ? 167.88132 198.78745 71.38632 1.000 250.27064 164 THR A CA 1
ATOM 1197 C C . THR A 1 164 ? 167.73732 199.48945 70.04032 1.000 250.27064 164 THR A C 1
ATOM 1198 O O . THR A 1 164 ? 167.94132 198.89445 68.97832 1.000 250.27064 164 THR A O 1
ATOM 1200 N N . LEU A 1 165 ? 167.37432 200.76645 70.10032 1.000 250.47598 165 LEU A N 1
ATOM 1201 C CA . LEU A 1 165 ? 167.21832 201.63745 68.92132 1.000 250.47598 165 LEU A CA 1
ATOM 1202 C C . LEU A 1 165 ? 166.14232 201.02145 68.02132 1.000 250.47598 165 LEU A C 1
ATOM 1203 O O . LEU A 1 165 ? 165.09832 200.57745 68.52432 1.000 250.47598 165 LEU A O 1
ATOM 1205 N N . PHE A 1 166 ? 166.35732 200.97645 66.70532 1.000 252.08143 166 PHE A N 1
ATOM 1206 C CA . PHE A 1 166 ? 165.36132 200.44345 65.78332 1.000 252.08143 166 PHE A CA 1
ATOM 1207 C C . PHE A 1 166 ? 165.17932 198.93645 65.90632 1.000 252.08143 166 PHE A C 1
ATOM 1208 O O . PHE A 1 166 ? 164.22532 198.40145 65.33032 1.000 252.08143 166 PHE A O 1
ATOM 1210 N N . LEU A 1 167 ? 166.06432 198.25045 66.62732 1.000 252.65039 167 LEU A N 1
ATOM 1211 C CA . LEU A 1 167 ? 165.99732 196.79745 66.84432 1.000 252.65039 167 LEU A CA 1
ATOM 1212 C C . LEU A 1 167 ? 166.09232 196.12045 65.47832 1.000 252.65039 167 LEU A C 1
ATOM 121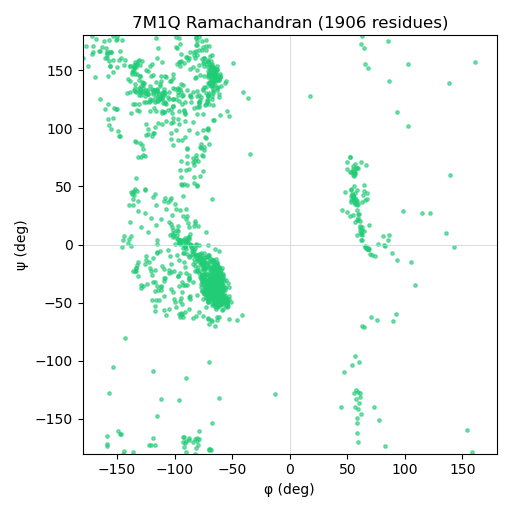3 O O . LEU A 1 167 ? 167.00032 196.46045 64.70332 1.000 252.65039 167 LEU A O 1
ATOM 1215 N N . ILE A 1 168 ? 165.20732 195.17645 65.14932 1.000 254.12449 168 ILE A N 1
ATOM 1216 C CA . ILE A 1 168 ? 165.19232 194.47445 63.86632 1.000 254.12449 168 ILE A CA 1
ATOM 1217 C C . ILE A 1 168 ? 166.50132 193.74345 63.58132 1.000 254.12449 168 ILE A C 1
ATOM 1218 O O . ILE A 1 168 ? 166.80832 193.44645 62.42232 1.000 254.12449 168 ILE A O 1
ATOM 1220 N N . LYS A 1 169 ? 167.28432 193.44545 64.61932 1.000 254.29478 169 LYS A N 1
ATOM 1221 C CA . LYS A 1 169 ? 168.54932 192.74845 64.41132 1.000 254.29478 169 LYS A CA 1
ATOM 1222 C C . LYS A 1 169 ? 168.32532 191.27445 64.09532 1.000 254.29478 169 LYS A C 1
ATOM 1223 O O . LYS A 1 169 ? 169.01732 190.70345 63.24532 1.000 254.29478 169 LYS A O 1
ATOM 1225 N N . ASN A 1 170 ? 167.36432 190.64245 64.76932 1.000 256.18881 170 ASN A N 1
ATOM 1226 C CA . ASN A 1 170 ? 167.07232 189.22345 64.56032 1.000 256.18881 170 ASN A CA 1
ATOM 1227 C C . ASN A 1 170 ? 166.03532 189.07145 63.44632 1.000 256.18881 170 ASN A C 1
ATOM 1228 O O . ASN A 1 170 ? 164.87532 188.71645 63.66732 1.000 256.18881 170 ASN A O 1
ATOM 1230 N N . ILE A 1 171 ? 166.48532 189.37545 62.22632 1.000 257.38718 171 ILE A N 1
ATOM 1231 C CA . ILE A 1 171 ? 165.68632 189.23345 61.01232 1.000 257.38718 171 ILE A CA 1
ATOM 1232 C C . ILE A 1 171 ? 164.46432 190.14345 61.03532 1.000 257.38718 171 ILE A C 1
ATOM 1233 O O . ILE A 1 171 ? 164.40032 191.12445 60.28732 1.000 257.38718 171 ILE A O 1
ATOM 1235 N N . GLY A 1 172 ? 163.49132 189.82945 61.88632 1.000 258.06528 172 GLY A N 1
ATOM 1236 C CA . GLY A 1 172 ? 162.25132 190.59145 61.99832 1.000 258.06528 172 GLY A CA 1
ATOM 1237 C C . GLY A 1 172 ? 161.92832 190.87045 63.45932 1.000 258.06528 172 GLY A C 1
ATOM 1238 O O . GLY A 1 172 ? 160.79832 190.69145 63.92132 1.000 258.06528 172 GLY A O 1
ATOM 1239 N N . LEU A 1 173 ? 162.93232 191.31045 64.21232 1.000 257.38562 173 LEU A N 1
ATOM 1240 C CA . LEU A 1 173 ? 162.72232 191.65345 65.61132 1.000 257.38562 173 LEU A CA 1
ATOM 1241 C C . LEU A 1 173 ? 161.83332 192.88445 65.73132 1.000 257.38562 173 LEU A C 1
ATOM 1242 O O . LEU A 1 173 ? 161.99132 193.86145 64.99232 1.000 257.38562 173 LEU A O 1
ATOM 1244 N N . SER A 1 174 ? 160.89132 192.83445 66.67032 1.000 254.69816 174 SER A N 1
ATOM 1245 C CA . SER A 1 174 ? 159.94632 193.91745 66.89032 1.000 254.69816 174 SER A CA 1
ATOM 1246 C C . SER A 1 174 ? 159.87032 194.24145 68.37432 1.000 254.69816 174 SER A C 1
ATOM 1247 O O . SER A 1 174 ? 160.00732 193.36145 69.22832 1.000 254.69816 174 SER A O 1
ATOM 1249 N N . ASP A 1 175 ? 159.64932 195.51945 68.67332 1.000 252.33356 175 ASP A N 1
ATOM 1250 C CA . ASP A 1 175 ? 159.54332 196.00545 70.04632 1.000 252.33356 175 ASP A CA 1
ATOM 1251 C C . ASP A 1 175 ? 158.06532 196.19545 70.37132 1.000 252.33356 175 ASP A C 1
ATOM 1252 O O . ASP A 1 175 ? 157.43632 197.15345 69.91332 1.000 252.33356 175 ASP A O 1
ATOM 1254 N N . SER A 1 176 ? 157.51732 195.27445 71.16832 1.000 252.49422 176 SER A N 1
ATOM 1255 C CA . SER A 1 176 ? 156.11632 195.31945 71.59232 1.000 252.49422 176 SER A CA 1
ATOM 1256 C C . SER A 1 176 ? 155.17332 195.39445 70.39332 1.000 252.49422 176 SER A C 1
ATOM 1257 O O . SER A 1 176 ? 154.18932 196.13745 70.39332 1.000 252.49422 176 SER A O 1
ATOM 1259 N N . VAL A 1 177 ? 155.48132 194.61445 69.35632 1.000 253.54739 177 VAL A N 1
ATOM 1260 C CA . VAL A 1 177 ? 154.68032 194.58745 68.13732 1.000 253.54739 177 VAL A CA 1
ATOM 1261 C C . VAL A 1 177 ? 154.36232 193.15745 67.71332 1.000 253.54739 177 VAL A C 1
ATOM 1262 O O . VAL A 1 177 ? 154.18832 192.88445 66.52232 1.000 253.54739 177 VAL A O 1
ATOM 1264 N N . VAL A 1 178 ? 154.28232 192.23945 68.67932 1.000 251.03013 178 VAL A N 1
ATOM 1265 C CA . VAL A 1 178 ? 153.96932 190.83145 68.42732 1.000 251.03013 178 VAL A CA 1
ATOM 1266 C C . VAL A 1 178 ? 154.93532 190.23045 67.40432 1.000 251.03013 178 VAL A C 1
ATOM 1267 O O . VAL A 1 178 ? 154.55232 189.81445 66.30832 1.000 251.03013 178 VAL A O 1
ATOM 1269 N N . TYR A 1 179 ? 156.21032 190.20045 67.78432 1.000 251.22205 179 TYR A N 1
ATOM 1270 C CA . TYR A 1 179 ? 157.24832 189.70545 66.89032 1.000 251.22205 179 TYR A CA 1
ATOM 1271 C C . TYR A 1 179 ? 157.07432 188.21245 66.64232 1.000 251.22205 179 TYR A C 1
ATOM 1272 O O . TYR A 1 179 ? 156.90932 187.43045 67.58332 1.000 251.22205 179 TYR A O 1
ATOM 1274 N N . LEU A 1 180 ? 157.10432 187.82145 65.36632 1.000 251.73545 180 LEU A N 1
ATOM 1275 C CA . LEU A 1 180 ? 157.01832 186.40545 65.02532 1.000 251.73545 180 LEU A CA 1
ATOM 1276 C C . LEU A 1 180 ? 158.23832 185.64145 65.52432 1.000 251.73545 180 LEU A C 1
ATOM 1277 O O . LEU A 1 180 ? 158.11232 184.52245 66.03532 1.000 251.73545 180 LEU A O 1
ATOM 1279 N N . LEU A 1 181 ? 159.42332 186.22845 65.38732 1.000 251.51409 181 LEU A N 1
ATOM 1280 C CA . LEU A 1 181 ? 160.66632 185.62545 65.84532 1.000 251.51409 181 LEU A CA 1
ATOM 1281 C C . LEU A 1 181 ? 161.18532 186.39545 67.05132 1.000 251.51409 181 LEU A C 1
ATOM 1282 O O . LEU A 1 181 ? 161.30332 187.62445 67.00432 1.000 251.51409 181 LEU A O 1
ATOM 1284 N N . ILE A 1 182 ? 161.49132 185.67345 68.12432 1.000 249.92849 182 ILE A N 1
ATOM 1285 C CA . ILE A 1 182 ? 161.99332 186.26845 69.35432 1.000 249.92849 182 ILE A CA 1
ATOM 1286 C C . ILE A 1 182 ? 163.51232 186.17045 69.38532 1.000 249.92849 182 ILE A C 1
ATOM 1287 O O . ILE A 1 182 ? 164.07532 185.09745 69.14732 1.000 249.92849 182 ILE A O 1
ATOM 1289 N N . ASN A 1 183 ? 164.16832 187.29045 69.67932 1.000 250.66949 183 ASN A N 1
ATOM 1290 C CA . ASN A 1 183 ? 165.62332 187.33445 69.72632 1.000 250.66949 183 ASN A CA 1
ATOM 1291 C C . ASN A 1 183 ? 166.11132 186.73645 71.03932 1.000 250.66949 183 ASN A C 1
ATOM 1292 O O . ASN A 1 183 ? 165.80032 187.25245 72.11832 1.000 250.66949 183 ASN A O 1
ATOM 1294 N N . SER A 1 184 ? 166.87432 185.64645 70.94832 1.000 249.35278 184 SER A N 1
ATOM 1295 C CA . SER A 1 184 ? 167.41832 184.98145 72.12132 1.000 249.35278 184 SER A CA 1
ATOM 1296 C C . SER A 1 184 ? 168.93132 184.82245 72.09032 1.000 249.35278 184 SER A C 1
ATOM 1297 O O . SER A 1 184 ? 169.51132 184.42745 73.10732 1.000 249.35278 184 SER A O 1
ATOM 1299 N N . GLN A 1 185 ? 169.58432 185.10645 70.96132 1.000 248.67556 185 GLN A N 1
ATOM 1300 C CA . GLN A 1 185 ? 171.03832 184.99545 70.90332 1.000 248.67556 185 GLN A CA 1
ATOM 1301 C C . GLN A 1 185 ? 171.71032 186.05145 71.77332 1.000 248.67556 185 GLN A C 1
ATOM 1302 O O . GLN A 1 185 ? 172.64532 185.74445 72.52232 1.000 248.67556 185 GLN A O 1
ATOM 1304 N N . VAL A 1 186 ? 171.24832 187.29745 71.69232 1.000 248.38354 186 VAL A N 1
ATOM 1305 C CA . VAL A 1 186 ? 171.80832 188.39445 72.46832 1.000 248.38354 186 VAL A CA 1
ATOM 1306 C C . VAL A 1 186 ? 171.03332 188.67545 73.74832 1.000 248.38354 186 VAL A C 1
ATOM 1307 O O . VAL A 1 186 ? 171.39132 189.60145 74.48232 1.000 248.38354 186 VAL A O 1
ATOM 1309 N N . ARG A 1 187 ? 169.98632 187.90545 74.03332 1.000 247.84103 187 ARG A N 1
ATOM 1310 C CA . ARG A 1 187 ? 169.16532 188.08945 75.22232 1.000 247.84103 187 ARG A CA 1
ATOM 1311 C C . ARG A 1 187 ? 169.23732 186.83645 76.08132 1.000 247.84103 187 ARG A C 1
ATOM 1312 O O . ARG A 1 187 ? 169.07432 185.72145 75.57432 1.000 247.84103 187 ARG A O 1
ATOM 1314 N N . PRO A 1 188 ? 169.48432 187.02245 77.38032 1.000 245.15600 188 PRO A N 1
ATOM 1315 C CA . PRO A 1 188 ? 169.55332 185.88345 78.29032 1.000 245.15600 188 PRO A CA 1
ATOM 1316 C C . PRO A 1 188 ? 168.20932 185.17445 78.39132 1.000 245.15600 188 PRO A C 1
ATOM 1317 O O . PRO A 1 188 ? 168.14932 183.93945 78.40932 1.000 245.15600 188 PRO A O 1
ATOM 1319 N N . GLU A 1 189 ? 167.12132 185.93545 78.45732 1.000 242.53568 189 GLU A N 1
ATOM 1320 C CA . GLU A 1 189 ? 165.78632 185.35745 78.55232 1.000 242.53568 189 GLU A CA 1
ATOM 1321 C C . GLU A 1 189 ? 164.93432 185.75745 77.35332 1.000 242.53568 189 GLU A C 1
ATOM 1322 O O . GLU A 1 189 ? 164.85132 186.93545 77.00432 1.000 242.53568 189 GLU A O 1
ATOM 1324 N N . LEU A 1 237 ? 151.66532 186.60745 71.00432 1.000 240.53100 237 LEU A N 1
ATOM 1325 C CA . LEU A 1 237 ? 150.97032 187.82145 70.59232 1.000 240.53100 237 LEU A CA 1
ATOM 1326 C C . LEU A 1 237 ? 151.26332 188.96945 71.55232 1.000 240.53100 237 LEU A C 1
ATOM 1327 O O . LEU A 1 237 ? 150.44132 189.30245 72.40532 1.000 240.53100 237 LEU A O 1
ATOM 1329 N N . GLN A 1 238 ? 152.44332 189.56845 71.40832 1.000 244.40224 238 GLN A N 1
ATOM 1330 C CA . GLN A 1 238 ? 152.82632 190.68145 72.26532 1.000 244.40224 238 GLN A CA 1
ATOM 1331 C C . GLN A 1 238 ? 151.98232 191.91245 71.95732 1.000 244.40224 238 GLN A C 1
ATOM 1332 O O . GLN A 1 238 ? 151.73432 192.24245 70.79432 1.000 244.40224 238 GLN A O 1
ATOM 1334 N N . TRP A 1 239 ? 151.54532 192.59445 73.01232 1.000 242.45713 239 TRP A N 1
ATOM 1335 C CA . TRP A 1 239 ? 150.72132 193.78645 72.87232 1.000 242.45713 239 TRP A CA 1
ATOM 1336 C C . TRP A 1 239 ? 150.87332 194.62945 74.13032 1.000 242.45713 239 TRP A C 1
ATOM 1337 O O . TRP A 1 239 ? 151.54232 194.23645 75.08832 1.000 242.45713 239 TRP A O 1
ATOM 1339 N N . ILE A 1 240 ? 150.24232 195.80545 74.10832 1.000 243.03141 240 ILE A N 1
ATOM 1340 C CA . ILE A 1 240 ? 150.31532 196.70845 75.25132 1.000 243.03141 240 ILE A CA 1
ATOM 1341 C C . ILE A 1 240 ? 149.65432 196.11345 76.48732 1.000 243.03141 240 ILE A C 1
ATOM 1342 O O . ILE A 1 240 ? 150.16432 196.28045 77.60132 1.000 243.03141 240 ILE A O 1
ATOM 1344 N N . GLU A 1 241 ? 148.52632 195.42745 76.31732 1.000 242.74026 241 GLU A N 1
ATOM 1345 C CA . GLU A 1 241 ? 147.82932 194.83845 77.45132 1.000 242.74026 241 GLU A CA 1
ATOM 1346 C C . GLU A 1 241 ? 148.65832 193.72245 78.07432 1.000 242.74026 241 GLU A C 1
ATOM 1347 O O . GLU A 1 241 ? 149.30132 192.93545 77.37432 1.000 242.74026 241 GLU A O 1
ATOM 1349 N N . ASP A 1 242 ? 148.64132 193.65945 79.40332 1.000 242.51796 242 ASP A N 1
ATOM 1350 C CA . ASP A 1 242 ? 149.39332 192.65145 80.12832 1.000 242.51796 242 ASP A CA 1
ATOM 1351 C C . ASP A 1 242 ? 148.63532 191.32445 80.14532 1.000 242.51796 242 ASP A C 1
ATOM 1352 O O . ASP A 1 242 ? 147.50332 191.21545 79.66732 1.000 242.51796 242 ASP A O 1
ATOM 1354 N N . THR A 1 243 ? 149.28832 190.30445 80.70832 1.000 241.77145 243 THR A N 1
ATOM 1355 C CA . THR A 1 243 ? 148.72532 188.95645 80.81832 1.000 241.77145 243 THR A CA 1
ATOM 1356 C C . THR A 1 243 ? 148.33432 188.40245 79.44932 1.000 241.77145 243 THR A C 1
ATOM 1357 O O . THR A 1 243 ? 147.33632 187.69445 79.30632 1.000 241.77145 243 THR A O 1
ATOM 1359 N N . LEU A 1 244 ? 149.12832 188.72945 78.43432 1.000 241.30422 244 LEU A N 1
ATOM 1360 C CA . LEU A 1 244 ? 148.88932 188.25945 77.08032 1.000 241.30422 244 LEU A CA 1
ATOM 1361 C C . LEU A 1 244 ? 149.66332 186.96345 76.84332 1.000 241.30422 244 LEU A C 1
ATOM 1362 O O . LEU A 1 244 ? 150.20432 186.35745 77.77232 1.000 241.30422 244 LEU A O 1
ATOM 1364 N N . TYR A 1 245 ? 149.71632 186.51945 75.58432 1.000 239.65049 245 TYR A N 1
ATOM 1365 C CA . TYR A 1 245 ? 150.47032 185.31445 75.25632 1.000 239.65049 245 TYR A CA 1
ATOM 1366 C C . TYR A 1 245 ? 151.95832 185.50545 75.51832 1.000 239.65049 245 TYR A C 1
ATOM 1367 O O . TYR A 1 245 ? 152.62632 184.60245 76.03632 1.000 239.65049 245 TYR A O 1
ATOM 1369 N N . ALA A 1 246 ? 152.49532 186.67545 75.16732 1.000 239.99159 246 ALA A N 1
ATOM 1370 C CA . ALA A 1 246 ? 153.90332 186.95745 75.42032 1.000 239.99159 246 ALA A CA 1
ATOM 1371 C C . ALA A 1 246 ? 154.19832 187.15745 76.90032 1.000 239.99159 246 ALA A C 1
ATOM 1372 O O . ALA A 1 246 ? 155.35832 187.03945 77.30932 1.000 239.99159 246 ALA A O 1
ATOM 1374 N N . ASN A 1 247 ? 153.18132 187.45745 77.70932 1.000 239.52518 247 ASN A N 1
ATOM 1375 C CA . ASN A 1 247 ? 153.34132 187.65845 79.14332 1.000 239.52518 247 ASN A CA 1
ATOM 1376 C C . ASN A 1 247 ? 152.77532 186.49945 79.95732 1.000 239.52518 247 ASN A C 1
ATOM 1377 O O . ASN A 1 247 ? 152.29632 186.70345 81.07832 1.000 239.52518 247 ASN A O 1
ATOM 1379 N N . VAL A 1 248 ? 152.81332 185.28345 79.40632 1.000 236.40667 248 VAL A N 1
ATOM 1380 C CA . VAL A 1 248 ? 152.28732 184.12645 80.12632 1.000 236.40667 248 VAL A CA 1
ATOM 1381 C C . VAL A 1 248 ? 153.09232 183.84445 81.38832 1.000 236.40667 248 VAL A C 1
ATOM 1382 O O . VAL A 1 248 ? 152.52432 183.50945 82.43432 1.000 236.40667 248 VAL A O 1
ATOM 1384 N N . ASP A 1 249 ? 154.41432 183.96545 81.30832 1.000 230.23082 249 ASP A N 1
ATOM 1385 C CA . ASP A 1 249 ? 155.26232 183.72245 82.46732 1.000 230.23082 249 ASP A CA 1
ATOM 1386 C C . ASP A 1 249 ? 155.02632 184.78045 83.53732 1.000 230.23082 249 ASP A C 1
ATOM 1387 O O . ASP A 1 249 ? 154.81032 185.95745 83.23532 1.000 230.23082 249 ASP A O 1
ATOM 1389 N N . PHE A 1 250 ? 155.06132 184.35045 84.79932 1.000 223.66251 250 PHE A N 1
ATOM 1390 C CA . PHE A 1 250 ? 154.87832 185.26545 85.91932 1.000 223.66251 250 PHE A CA 1
ATOM 1391 C C . PHE A 1 250 ? 155.99132 186.30445 85.96032 1.000 223.66251 250 PHE A C 1
ATOM 1392 O O . PHE A 1 250 ? 155.73732 187.50045 85.78732 1.000 223.66251 250 PHE A O 1
ATOM 1394 N N . PHE A 1 251 ? 157.22632 185.85845 86.18932 1.000 221.13829 251 PHE A N 1
ATOM 1395 C CA . PHE A 1 251 ? 158.38332 186.74645 86.17132 1.000 221.13829 251 PHE A CA 1
ATOM 1396 C C . PHE A 1 251 ? 159.36732 186.37845 85.06932 1.000 221.13829 251 PHE A C 1
ATOM 1397 O O . PHE A 1 251 ? 159.67332 187.21945 84.21732 1.000 221.13829 251 PHE A O 1
ATOM 1399 N N . LYS A 1 252 ? 159.87032 185.14045 85.05532 1.000 217.21716 252 LYS A N 1
ATOM 1400 C CA . LYS A 1 252 ? 160.82232 184.71645 84.02932 1.000 217.21716 252 LYS A CA 1
ATOM 1401 C C . LYS A 1 252 ? 160.74532 183.19345 83.92732 1.000 217.21716 252 LYS A C 1
ATOM 1402 O O . LYS A 1 252 ? 161.28232 182.48945 84.78732 1.000 217.21716 252 LYS A O 1
ATOM 1404 N N . LEU A 1 253 ? 160.07632 182.70245 82.88132 1.000 214.54181 253 LEU A N 1
ATOM 1405 C CA . LEU A 1 253 ? 159.98332 181.25945 82.68132 1.000 214.54181 253 LEU A CA 1
ATOM 1406 C C . LEU A 1 253 ? 161.35332 180.64845 82.41832 1.000 214.54181 253 LEU A C 1
ATOM 1407 O O . LEU A 1 253 ? 161.68432 179.58745 82.96132 1.000 214.54181 253 LEU A O 1
ATOM 1409 N N . PHE A 1 254 ? 162.16232 181.30145 81.59032 1.000 214.70971 254 PHE A N 1
ATOM 1410 C CA . PHE A 1 254 ? 163.49132 180.81245 81.26132 1.000 214.70971 254 PHE A CA 1
ATOM 1411 C C . PHE A 1 254 ? 164.52932 181.40145 82.20832 1.000 214.70971 254 PHE A C 1
ATOM 1412 O O . PHE A 1 254 ? 164.32432 182.46445 82.80132 1.000 214.70971 254 PHE A O 1
ATOM 1414 N N . ARG A 1 255 ? 165.64932 180.68945 82.34532 1.000 211.51678 255 ARG A N 1
ATOM 1415 C CA . ARG A 1 255 ? 166.77332 181.10845 83.18332 1.000 211.51678 255 ARG A CA 1
ATOM 1416 C C . ARG A 1 255 ? 166.32732 181.33645 84.63032 1.000 211.51678 255 ARG A C 1
ATOM 1417 O O . ARG A 1 255 ? 166.40332 182.44145 85.17132 1.000 211.51678 255 ARG A O 1
ATOM 1419 N N . VAL A 1 256 ? 165.85332 180.25645 85.25232 1.000 205.57733 256 VAL A N 1
ATOM 1420 C CA . VAL A 1 256 ? 165.39732 180.32245 86.63432 1.000 205.57733 256 VAL A CA 1
ATOM 1421 C C . VAL A 1 256 ? 166.54532 180.35045 87.63532 1.000 205.57733 256 VAL A C 1
ATOM 1422 O O . VAL A 1 256 ? 166.32332 180.70345 88.79832 1.000 205.57733 256 VAL A O 1
ATOM 1424 N N . LEU A 1 257 ? 167.75132 179.98945 87.21832 1.000 199.89205 257 LEU A N 1
ATOM 1425 C CA . LEU A 1 257 ? 168.88932 179.96145 88.13232 1.000 199.89205 257 LEU A CA 1
ATOM 1426 C C . LEU A 1 257 ? 169.30432 181.37945 88.50032 1.000 199.89205 257 LEU A C 1
ATOM 1427 O O . LEU A 1 257 ? 169.57932 182.18745 87.60332 1.000 199.89205 257 LEU A O 1
ATOM 1432 N N . PRO A 1 258 ? 169.36232 181.72845 89.78932 1.000 198.03932 258 PRO A N 1
ATOM 1433 C CA . PRO A 1 258 ? 169.82432 183.07245 90.16832 1.000 198.03932 258 PRO A CA 1
ATOM 1434 C C . PRO A 1 258 ? 171.32532 183.26145 90.03632 1.000 198.03932 258 PRO A C 1
ATOM 1435 O O . PRO A 1 258 ? 171.79432 184.40445 90.12532 1.000 198.03932 258 PRO A O 1
ATOM 1439 N N . THR A 1 259 ? 172.09032 182.18645 89.83432 1.000 194.14129 259 THR A N 1
ATOM 1440 C CA . THR A 1 259 ? 173.54432 182.30545 89.77632 1.000 194.14129 259 THR A CA 1
ATOM 1441 C C . THR A 1 259 ? 173.98832 183.09945 88.55432 1.000 194.14129 259 THR A C 1
ATOM 1442 O O . THR A 1 259 ? 174.76732 184.05245 88.67332 1.000 194.14129 259 THR A O 1
ATOM 1444 N N . LEU A 1 260 ? 173.49232 182.72745 87.37232 1.000 195.07805 260 LEU A N 1
ATOM 1445 C CA . LEU A 1 260 ? 173.87532 183.36845 86.11232 1.000 195.07805 260 LEU A CA 1
ATOM 1446 C C . LEU A 1 260 ? 175.39132 183.36445 85.92532 1.000 195.07805 260 LEU A C 1
ATOM 1447 O O . LEU A 1 260 ? 175.99032 184.36745 85.52532 1.000 195.07805 260 LEU A O 1
ATOM 1449 N N . LEU A 1 261 ? 176.01932 182.22645 86.23832 1.000 193.32061 261 LEU A N 1
ATOM 1450 C CA . LEU A 1 261 ? 177.47032 182.05145 86.12832 1.000 193.32061 261 LEU A CA 1
ATOM 1451 C C . LEU A 1 261 ? 178.23232 183.11445 86.91332 1.000 193.32061 261 LEU A C 1
ATOM 1452 O O . LEU A 1 261 ? 179.37432 183.44145 86.58532 1.000 193.32061 261 LEU A O 1
ATOM 1454 N N . ASP A 1 262 ? 177.59232 183.67445 87.93932 1.000 193.85262 262 ASP A N 1
ATOM 1455 C CA . ASP A 1 262 ? 178.11732 184.75845 88.76432 1.000 193.85262 262 ASP A CA 1
ATOM 1456 C C . ASP A 1 262 ? 178.46332 186.00245 87.95432 1.000 193.85262 262 ASP A C 1
ATOM 1457 O O . ASP A 1 262 ? 179.07732 186.93245 88.49232 1.000 193.85262 262 ASP A O 1
ATOM 1459 N N . SER A 1 263 ? 178.09932 186.03345 86.66932 1.000 195.49908 263 SER A N 1
ATOM 1460 C CA . SER A 1 263 ? 178.33732 187.16845 85.78032 1.000 195.49908 263 SER A CA 1
ATOM 1461 C C . SER A 1 263 ? 179.82232 187.47645 85.60232 1.000 195.49908 263 SER A C 1
ATOM 1462 O O . SER A 1 263 ? 180.17432 188.45545 84.93632 1.000 195.49908 263 SER A O 1
ATOM 1464 N N . ARG A 1 264 ? 180.70032 186.65545 86.18032 1.000 195.47044 264 ARG A N 1
ATOM 1465 C CA . ARG A 1 264 ? 182.13632 186.88745 86.08032 1.000 195.47044 264 ARG A CA 1
ATOM 1466 C C . ARG A 1 264 ? 182.88632 185.62945 86.49032 1.000 195.47044 264 ARG A C 1
ATOM 1467 O O . ARG A 1 264 ? 182.67332 185.11145 87.59032 1.000 195.47044 264 ARG A O 1
ATOM 1469 N N . SER A 1 265 ? 183.76232 185.15145 85.60332 1.000 193.49544 265 SER A N 1
ATOM 1470 C CA . SER A 1 265 ? 184.68632 184.05145 85.89832 1.000 193.49544 265 SER A CA 1
ATOM 1471 C C . SER A 1 265 ? 183.95332 182.78045 86.32732 1.000 193.49544 265 SER A C 1
ATOM 1472 O O . SER A 1 265 ? 184.44732 182.01245 87.15632 1.000 193.49544 265 SER A O 1
ATOM 1474 N N . GLN A 1 266 ? 182.77432 182.55445 85.75032 1.000 192.10050 266 GLN A N 1
ATOM 1475 C CA . GLN A 1 266 ? 181.97032 181.34345 85.98632 1.000 192.10050 266 GLN A CA 1
ATOM 1476 C C . GLN A 1 266 ? 181.69932 181.24245 87.48632 1.000 192.10050 266 GLN A C 1
ATOM 1477 O O . GLN A 1 266 ? 181.31332 182.24845 88.10132 1.000 192.10050 266 GLN A O 1
ATOM 1479 N N . GLY A 1 267 ? 181.89332 180.08645 88.11332 1.000 190.33082 267 GLY A N 1
ATOM 1480 C CA . GLY A 1 267 ? 181.60632 179.94545 89.53032 1.000 190.33082 267 GLY A CA 1
ATOM 1481 C C . GLY A 1 267 ? 180.14332 180.10545 89.88232 1.000 190.33082 267 GLY A C 1
ATOM 1482 O O . GLY A 1 267 ? 179.81432 180.82245 90.83532 1.000 190.33082 267 GLY A O 1
ATOM 1483 N N . ILE A 1 268 ? 179.25332 179.45745 89.12832 1.000 186.62471 268 ILE A N 1
ATOM 1484 C CA . ILE A 1 268 ? 177.82032 179.59145 89.36532 1.000 186.62471 268 ILE A CA 1
ATOM 1485 C C . ILE A 1 268 ? 177.46132 178.96245 90.70432 1.000 186.62471 268 ILE A C 1
ATOM 1486 O O . ILE A 1 268 ? 177.87432 177.83645 91.01232 1.000 186.62471 268 ILE A O 1
ATOM 1488 N N . ASN A 1 269 ? 176.68832 179.68945 91.50732 1.000 177.96811 269 ASN A N 1
ATOM 1489 C CA . ASN A 1 269 ? 176.25632 179.18645 92.80532 1.000 177.96811 269 ASN A CA 1
ATOM 1490 C C . ASN A 1 269 ? 175.19532 178.11145 92.61532 1.000 177.96811 269 ASN A C 1
ATOM 1491 O O . ASN A 1 269 ? 174.14132 178.36545 92.02332 1.000 177.96811 269 ASN A O 1
ATOM 1493 N N . LEU A 1 270 ? 175.47132 176.91345 93.11932 1.000 167.48838 270 LEU A N 1
ATOM 1494 C CA . LEU A 1 270 ? 174.56232 175.78745 92.99232 1.000 167.48838 270 LEU A CA 1
ATOM 1495 C C . LEU A 1 270 ? 173.56132 175.79845 94.14732 1.000 167.48838 270 LEU A C 1
ATOM 1496 O O . LEU A 1 270 ? 173.44532 176.77345 94.89432 1.000 167.48838 270 LEU A O 1
ATOM 1498 N N . ARG A 1 271 ? 172.82332 174.69845 94.30432 1.000 158.16322 271 ARG A N 1
ATOM 1499 C CA . ARG A 1 271 ? 171.85232 174.54245 95.37932 1.000 158.16322 271 ARG A CA 1
ATOM 1500 C C . ARG A 1 271 ? 172.48332 173.92145 96.62332 1.000 158.16322 271 ARG A C 1
ATOM 1501 O O . ARG A 1 271 ? 171.81932 173.19445 97.37032 1.000 158.16322 271 ARG A O 1
ATOM 1509 N N . SER A 1 272 ? 173.77432 174.18245 96.84632 1.000 157.69517 272 SER A N 1
ATOM 1510 C CA . SER A 1 272 ? 174.42532 173.71945 98.06632 1.000 157.69517 272 SER A CA 1
ATOM 1511 C C . SER A 1 272 ? 173.77332 174.31745 99.30532 1.000 157.69517 272 SER A C 1
ATOM 1512 O O . SER A 1 272 ? 173.71632 173.66445 100.35432 1.000 157.69517 272 SER A O 1
ATOM 1515 N N . TRP A 1 273 ? 173.28032 175.55545 99.20732 1.000 152.64781 273 TRP A N 1
ATOM 1516 C CA . TRP A 1 273 ? 172.52532 176.13745 100.31132 1.000 152.64781 273 TRP A CA 1
ATOM 1517 C C . TRP A 1 273 ? 171.25232 175.34445 100.57732 1.000 152.64781 273 TRP A C 1
ATOM 1518 O O . TRP A 1 273 ? 170.88432 175.11345 101.73532 1.000 152.64781 273 TRP A O 1
ATOM 1520 N N . GLY A 1 274 ? 170.56232 174.92345 99.51632 1.000 151.48255 274 GLY A N 1
ATOM 1521 C CA . GLY A 1 274 ? 169.40332 174.06645 99.69532 1.000 151.48255 274 GLY A CA 1
ATOM 1522 C C . GLY A 1 274 ? 169.76832 172.70545 100.25532 1.000 151.48255 274 GLY A C 1
ATOM 1523 O O . GLY A 1 274 ? 169.02832 172.13845 101.06332 1.000 151.48255 274 GLY A O 1
ATOM 1524 N N . GLY A 1 275 ? 170.91032 172.16045 99.83032 1.000 148.59251 275 GLY A N 1
ATOM 1525 C CA . GLY A 1 275 ? 171.34832 170.87845 100.35832 1.000 148.59251 275 GLY A CA 1
ATOM 1526 C C . GLY A 1 275 ? 171.65632 170.93345 101.84132 1.000 148.59251 275 GLY A C 1
ATOM 1527 O O . GLY A 1 275 ? 171.29332 170.02745 102.59632 1.000 148.59251 275 GLY A O 1
ATOM 1528 N N . ILE A 1 276 ? 172.33432 171.99645 102.28032 1.000 144.77647 276 ILE A N 1
ATOM 1529 C CA . ILE A 1 276 ? 172.57032 172.18845 103.70632 1.000 144.77647 276 ILE A CA 1
ATOM 1530 C C . ILE A 1 276 ? 171.25432 172.42745 104.43332 1.000 144.77647 276 ILE A C 1
ATOM 1531 O O . ILE A 1 276 ? 171.07632 172.00645 105.58232 1.000 144.77647 276 ILE A O 1
ATOM 1533 N N . LEU A 1 277 ? 170.31632 173.11145 103.78132 1.000 144.38418 277 LEU A N 1
ATOM 1534 C CA . LEU A 1 277 ? 168.99532 173.31145 104.35732 1.000 144.38418 277 LEU A CA 1
ATOM 1535 C C . LEU A 1 277 ? 168.27432 171.97645 104.50632 1.000 144.38418 277 LEU A C 1
ATOM 1536 O O . LEU A 1 277 ? 168.46632 171.04945 103.71432 1.000 144.38418 277 LEU A O 1
ATOM 1538 N N . SER A 1 278 ? 167.45532 171.88045 105.55432 1.000 138.99157 278 SER A N 1
ATOM 1539 C CA . SER A 1 278 ? 166.71432 170.69045 105.96532 1.000 138.99157 278 SER A CA 1
ATOM 1540 C C . SER A 1 278 ? 167.63332 169.58645 106.47132 1.000 138.99157 278 SER A C 1
ATOM 1541 O O . SER A 1 278 ? 167.13932 168.54545 106.92132 1.000 138.99157 278 SER A O 1
ATOM 1544 N N . ASP A 1 279 ? 168.94932 169.77345 106.41032 1.000 135.06808 279 ASP A N 1
ATOM 1545 C CA . ASP A 1 279 ? 169.90332 168.88745 107.06032 1.000 135.06808 279 ASP A CA 1
ATOM 1546 C C . ASP A 1 279 ? 170.29432 169.37945 108.44332 1.000 135.06808 279 ASP A C 1
ATOM 1547 O O . ASP A 1 279 ? 170.55432 168.56345 109.33332 1.000 135.06808 279 ASP A O 1
ATOM 1552 N N . MET A 1 280 ? 170.32832 170.69945 108.63832 1.000 131.40817 280 MET A N 1
ATOM 1553 C CA . MET A 1 280 ? 170.56332 171.26245 109.95932 1.000 131.40817 280 MET A CA 1
ATOM 1554 C C . MET A 1 280 ? 169.33732 171.14845 110.84932 1.000 131.40817 280 MET A C 1
ATOM 1555 O O . MET A 1 280 ? 169.46232 171.26445 112.07232 1.000 131.40817 280 MET A O 1
ATOM 1560 N N . SER A 1 281 ? 168.15932 170.94045 110.25932 1.000 123.45276 281 SER A N 1
ATOM 1561 C CA . SER A 1 281 ? 166.91832 170.96845 111.03032 1.000 123.45276 281 SER A CA 1
ATOM 1562 C C . SER A 1 281 ? 166.84032 169.88445 112.09832 1.000 123.45276 281 SER A C 1
ATOM 1563 O O . SER A 1 281 ? 166.47232 170.20945 113.24132 1.000 123.45276 281 SER A O 1
ATOM 1565 N N . PRO A 1 282 ? 167.11632 168.60345 111.81532 1.000 120.97642 282 PRO A N 1
ATOM 1566 C CA . PRO A 1 282 ? 167.03932 167.60845 112.90032 1.000 120.97642 282 PRO A CA 1
ATOM 1567 C C . PRO A 1 282 ? 168.01132 167.88245 114.03332 1.000 120.97642 282 PRO A C 1
ATOM 1568 O O . PRO A 1 282 ? 167.65532 167.71845 115.20632 1.000 120.97642 282 PRO A O 1
ATOM 1572 N N . ARG A 1 283 ? 169.23232 168.31245 113.71232 1.000 120.29453 283 ARG A N 1
ATOM 1573 C CA . ARG A 1 283 ? 170.20732 168.60445 114.75632 1.000 120.29453 283 ARG A CA 1
ATOM 1574 C C . ARG A 1 283 ? 169.78632 169.81345 115.57932 1.000 120.29453 283 ARG A C 1
ATOM 1575 O O . ARG A 1 283 ? 169.94332 169.82245 116.80532 1.000 120.29453 283 ARG A O 1
ATOM 1583 N N . ILE A 1 284 ? 169.24032 170.84145 114.92532 1.000 113.01595 284 ILE A N 1
ATOM 1584 C CA . ILE A 1 284 ? 168.76232 172.01445 115.65132 1.000 113.01595 284 ILE A CA 1
ATOM 1585 C C . ILE A 1 284 ? 167.60132 171.63845 116.55932 1.000 113.01595 284 ILE A C 1
ATOM 1586 O O . ILE A 1 284 ? 167.50532 172.11245 117.69832 1.000 113.01595 284 ILE A O 1
ATOM 1588 N N . GLN A 1 285 ? 166.69632 170.78845 116.07032 1.000 109.33287 285 GLN A N 1
ATOM 1589 C CA . GLN A 1 285 ? 165.57832 170.34045 116.89432 1.000 109.33287 285 GLN A CA 1
ATOM 1590 C C . GLN A 1 285 ? 166.06632 169.54545 118.09832 1.000 109.33287 285 GLN A C 1
ATOM 1591 O O . GLN A 1 285 ? 165.56932 169.73045 119.21632 1.000 109.33287 285 GLN A O 1
ATOM 1593 N N . GLU A 1 286 ? 167.04032 168.65845 117.89032 1.000 105.89290 286 GLU A N 1
ATOM 1594 C CA . GLU A 1 286 ? 167.59232 167.89345 119.00332 1.000 105.89290 286 GLU A CA 1
ATOM 1595 C C . GLU A 1 286 ? 168.26032 168.80945 120.01932 1.000 105.89290 286 GLU A C 1
ATOM 1596 O O . GLU A 1 286 ? 168.13632 168.60045 121.23132 1.000 105.89290 286 GLU A O 1
ATOM 1598 N N . PHE A 1 287 ? 168.98232 169.82645 119.54432 1.000 102.34071 287 PHE A N 1
ATOM 1599 C CA . PHE A 1 287 ? 169.61832 170.77145 120.45532 1.000 102.34071 287 PHE A CA 1
ATOM 1600 C C . PHE A 1 287 ? 168.58432 171.53845 121.26732 1.000 102.34071 287 PHE A C 1
ATOM 1601 O O . PHE A 1 287 ? 168.71732 171.68145 122.48832 1.000 102.34071 287 PHE A O 1
ATOM 1609 N N . ILE A 1 288 ? 167.54332 172.04245 120.60332 1.000 103.06519 288 ILE A N 1
ATOM 1610 C CA . ILE A 1 288 ? 166.54032 172.84745 121.29132 1.000 103.06519 288 ILE A CA 1
ATOM 1611 C C . ILE A 1 288 ? 165.77432 172.00445 122.30132 1.000 103.06519 288 ILE A C 1
ATOM 1612 O O . ILE A 1 288 ? 165.48932 172.45445 123.41732 1.000 103.06519 288 ILE A O 1
ATOM 1617 N N . HIS A 1 289 ? 165.43832 170.77045 121.93732 1.000 102.03094 289 HIS A N 1
ATOM 1618 C CA . HIS A 1 289 ? 164.61932 169.92245 122.79132 1.000 102.03094 289 HIS A CA 1
ATOM 1619 C C . HIS A 1 289 ? 165.42932 169.16045 123.83332 1.000 102.03094 289 HIS A C 1
ATOM 1620 O O . HIS A 1 289 ? 164.84132 168.40845 124.61732 1.000 102.03094 289 HIS A O 1
ATOM 1627 N N . ARG A 1 290 ? 166.74632 169.32745 123.85632 1.000 98.09805 290 ARG A N 1
ATOM 1628 C CA . ARG A 1 290 ? 167.56032 168.70345 124.88832 1.000 98.09805 290 ARG A CA 1
ATOM 1629 C C . ARG A 1 290 ? 167.19132 169.27845 126.25532 1.000 98.09805 290 ARG A C 1
ATOM 1630 O O . ARG A 1 290 ? 166.85832 170.46345 126.35732 1.000 98.09805 290 ARG A O 1
ATOM 1638 N N . PRO A 1 291 ? 167.22632 168.47145 127.32032 1.000 93.94140 291 PRO A N 1
ATOM 1639 C CA . PRO A 1 291 ? 166.82932 168.99145 128.64032 1.000 93.94140 291 PRO A CA 1
ATOM 1640 C C . PRO A 1 291 ? 167.65732 170.17045 129.11832 1.000 93.94140 291 PRO A C 1
ATOM 1641 O O . PRO A 1 291 ? 167.14232 170.99645 129.88032 1.000 93.94140 291 PRO A O 1
ATOM 1645 N N . SER A 1 292 ? 168.92032 170.28045 128.70532 1.000 91.88397 292 SER A N 1
ATOM 1646 C CA . SER A 1 292 ? 169.73032 171.42445 129.11532 1.000 91.88397 292 SER A CA 1
ATOM 1647 C C . SER A 1 292 ? 169.19332 172.72245 128.52532 1.000 91.88397 292 SER A C 1
ATOM 1648 O O . SER A 1 292 ? 169.05832 173.73245 129.22832 1.000 91.88397 292 SER A O 1
ATOM 1651 N N . MET A 1 293 ? 168.87732 172.71445 127.23032 1.000 97.12705 293 MET A N 1
ATOM 1652 C CA . MET A 1 293 ? 168.36332 173.91945 126.59132 1.000 97.12705 293 MET A CA 1
ATOM 1653 C C . MET A 1 293 ? 166.99132 174.27645 127.14932 1.000 97.12705 293 MET A C 1
ATOM 1654 O O . MET A 1 293 ? 166.68532 175.45545 127.37132 1.000 97.12705 293 MET A O 1
ATOM 1659 N N . GLN A 1 294 ? 166.15832 173.26245 127.39832 1.000 97.59508 294 GLN A N 1
ATOM 1660 C CA . GLN A 1 294 ? 164.85332 173.50145 128.00332 1.000 97.59508 294 GLN A CA 1
ATOM 1661 C C . GLN A 1 294 ? 164.99832 174.10045 129.39432 1.000 97.59508 294 GLN A C 1
ATOM 1662 O O . GLN A 1 294 ? 164.24032 175.00045 129.77232 1.000 97.59508 294 GLN A O 1
ATOM 1668 N N . ASP A 1 295 ? 165.96632 173.61345 130.17132 1.000 95.44694 295 ASP A N 1
ATOM 1669 C CA . ASP A 1 295 ? 166.23732 174.20845 131.47432 1.000 95.44694 295 ASP A CA 1
ATOM 1670 C C . ASP A 1 295 ? 166.67332 175.65745 131.32932 1.000 95.44694 295 ASP A C 1
ATOM 1671 O O . ASP A 1 295 ? 166.29032 176.51345 132.13532 1.000 95.44694 295 ASP A O 1
ATOM 1676 N N . LEU A 1 296 ? 167.48432 175.94845 130.30932 1.000 96.54317 296 LEU A N 1
ATOM 1677 C CA . LEU A 1 296 ? 167.90532 177.32445 130.06932 1.000 96.54317 296 LEU A CA 1
ATOM 1678 C C . LEU A 1 296 ? 166.70532 178.23145 129.82832 1.000 96.54317 296 LEU A C 1
ATOM 1679 O O . LEU A 1 296 ? 166.59332 179.30145 130.43832 1.000 96.54317 296 LEU A O 1
ATOM 1684 N N . LEU A 1 297 ? 165.78732 177.81545 128.95032 1.000 99.67167 297 LEU A N 1
ATOM 1685 C CA . LEU A 1 297 ? 164.58332 178.62045 128.73832 1.000 99.67167 297 LEU A CA 1
ATOM 1686 C C . LEU A 1 297 ? 163.75332 178.73845 130.00932 1.000 99.67167 297 LEU A C 1
ATOM 1687 O O . LEU A 1 297 ? 163.26132 179.82545 130.33532 1.000 99.67167 297 LEU A O 1
ATOM 1692 N N . TRP A 1 298 ? 163.58632 177.63945 130.74532 1.000 100.30871 298 TRP A N 1
ATOM 1693 C CA . TRP A 1 298 ? 162.70232 177.67445 131.90532 1.000 100.30871 298 TRP A CA 1
ATOM 1694 C C . TRP A 1 298 ? 163.24532 178.59145 132.99132 1.000 100.30871 298 TRP A C 1
ATOM 1695 O O . TRP A 1 298 ? 162.47432 179.23245 133.71332 1.000 100.30871 298 TRP A O 1
ATOM 1706 N N . VAL A 1 299 ? 164.56832 178.66245 133.13232 1.000 100.08662 299 VAL A N 1
ATOM 1707 C CA . VAL A 1 299 ? 165.11932 179.52945 134.16732 1.000 100.08662 299 VAL A CA 1
ATOM 1708 C C . VAL A 1 299 ? 165.23432 180.96945 133.67532 1.000 100.08662 299 VAL A C 1
ATOM 1709 O O . VAL A 1 299 ? 165.08732 181.90845 134.46532 1.000 100.08662 299 VAL A O 1
ATOM 1713 N N . THR A 1 300 ? 165.47932 181.18245 132.38332 1.000 104.51582 300 THR A N 1
ATOM 1714 C CA . THR A 1 300 ? 165.75432 182.53045 131.90132 1.000 104.51582 300 THR A CA 1
ATOM 1715 C C . THR A 1 300 ? 164.49732 183.35045 131.64432 1.000 104.51582 300 THR A C 1
ATOM 1716 O O . THR A 1 300 ? 164.61732 184.52445 131.28132 1.000 104.51582 300 THR A O 1
ATOM 1720 N N . ARG A 1 301 ? 163.30532 182.77345 131.80432 1.000 109.21048 301 ARG A N 1
ATOM 1721 C CA . ARG A 1 301 ? 162.08532 183.53645 131.54332 1.000 109.21048 301 ARG A CA 1
ATOM 1722 C C . ARG A 1 301 ? 161.93032 184.74245 132.46232 1.000 109.21048 301 ARG A C 1
ATOM 1723 O O . ARG A 1 301 ? 161.67232 185.84545 131.94932 1.000 109.21048 301 ARG A O 1
ATOM 1731 N N . PRO A 1 302 ? 162.05932 184.63045 133.79132 1.000 110.02613 302 PRO A N 1
ATOM 1732 C CA . PRO A 1 302 ? 162.01432 185.84945 134.61532 1.000 110.02613 302 PRO A CA 1
ATOM 1733 C C . PRO A 1 302 ? 163.11832 186.83445 134.28332 1.000 110.02613 302 PRO A C 1
ATOM 1734 O O . PRO A 1 302 ? 162.90132 188.04945 134.36332 1.000 110.02613 302 PRO A O 1
ATOM 1738 N N . LEU A 1 303 ? 164.29632 186.34545 133.91032 1.000 111.64683 303 LEU A N 1
ATOM 1739 C CA . LEU A 1 303 ? 165.40132 187.20845 133.53232 1.000 111.64683 303 LEU A CA 1
ATOM 1740 C C . LEU A 1 303 ? 165.15632 187.80545 132.14932 1.000 111.64683 303 LEU A C 1
ATOM 1741 O O . LEU A 1 303 ? 164.38432 187.27645 131.34432 1.000 111.64683 303 LEU A O 1
ATOM 1746 N N . MET A 1 304 ? 165.81732 188.93345 131.88632 1.000 115.56992 304 MET A N 1
ATOM 1747 C CA . MET A 1 304 ? 165.69832 189.64145 130.61032 1.000 115.56992 304 MET A CA 1
ATOM 1748 C C . MET A 1 304 ? 164.24432 189.99445 130.30832 1.000 115.56992 304 MET A C 1
ATOM 1749 O O . MET A 1 304 ? 163.78032 189.88445 129.17232 1.000 115.56992 304 MET A O 1
ATOM 1754 N N . GLN A 1 305 ? 163.51732 190.40845 131.34232 1.000 119.78974 305 GLN A N 1
ATOM 1755 C CA . GLN A 1 305 ? 162.13732 190.84645 131.20532 1.000 119.78974 305 GLN A CA 1
ATOM 1756 C C . GLN A 1 305 ? 161.87732 191.92945 132.24032 1.000 119.78974 305 GLN A C 1
ATOM 1757 O O . GLN A 1 305 ? 162.65632 192.12045 133.17732 1.000 119.78974 305 GLN A O 1
ATOM 1763 N N . ASN A 1 306 ? 160.76232 192.63745 132.07032 1.000 122.62015 306 ASN A N 1
ATOM 1764 C CA . ASN A 1 306 ? 160.39332 193.66845 133.03132 1.000 122.62015 306 ASN A CA 1
ATOM 1765 C C . ASN A 1 306 ? 159.73732 193.02745 134.24632 1.000 122.62015 306 ASN A C 1
ATOM 1766 O O . ASN A 1 306 ? 158.64932 193.43445 134.66632 1.000 122.62015 306 ASN A O 1
ATOM 1768 N N . GLY A 1 307 ? 160.39932 192.02245 134.81432 1.000 126.07655 307 GLY A N 1
ATOM 1769 C CA . GLY A 1 307 ? 159.89832 191.32345 135.97832 1.000 126.07655 307 GLY A CA 1
ATOM 1770 C C . GLY A 1 307 ? 160.82032 191.43045 137.17432 1.000 126.07655 307 GLY A C 1
ATOM 1771 O O . GLY A 1 307 ? 160.94632 192.49945 137.77832 1.000 126.07655 307 GLY A O 1
ATOM 1772 N N . GLY A 1 308 ? 161.47732 190.32445 137.51832 1.000 124.26402 308 GLY A N 1
ATOM 1773 C CA . GLY A 1 308 ? 162.31232 190.27045 138.69332 1.000 124.26402 308 GLY A CA 1
ATOM 1774 C C . GLY A 1 308 ? 161.49232 190.41045 139.95932 1.000 124.26402 308 GLY A C 1
ATOM 1775 O O . GLY A 1 308 ? 161.56632 191.42445 140.66032 1.000 124.26402 308 GLY A O 1
ATOM 1776 N N . PRO A 1 309 ? 160.67532 189.39445 140.26632 1.000 122.23753 309 PRO A N 1
ATOM 1777 C CA . PRO A 1 309 ? 159.76932 189.51545 141.42332 1.000 122.23753 309 PRO A CA 1
ATOM 1778 C C . PRO A 1 309 ? 160.49232 189.81745 142.72232 1.000 122.23753 309 PRO A C 1
ATOM 1779 O O . PRO A 1 309 ? 159.99632 190.60545 143.53632 1.000 122.23753 309 PRO A O 1
ATOM 1783 N N . GLU A 1 310 ? 161.65632 189.21645 142.93532 1.000 116.32869 310 GLU A N 1
ATOM 1784 C CA . GLU A 1 310 ? 162.54932 189.59245 144.02032 1.000 116.32869 310 GLU A CA 1
ATOM 1785 C C . GLU A 1 310 ? 163.74932 190.29945 143.41332 1.000 116.32869 310 GLU A C 1
ATOM 1786 O O . GLU A 1 310 ? 164.44232 189.73145 142.56332 1.000 116.32869 310 GLU A O 1
ATOM 1792 N N . THR A 1 311 ? 163.98532 191.53945 143.84832 1.000 116.91350 311 THR A N 1
ATOM 1793 C CA . THR A 1 311 ? 164.98132 192.37845 143.19032 1.000 116.91350 311 THR A CA 1
ATOM 1794 C C . THR A 1 311 ? 166.36832 191.75345 143.25932 1.000 116.91350 311 THR A C 1
ATOM 1795 O O . THR A 1 311 ? 167.17332 191.91145 142.33532 1.000 116.91350 311 THR A O 1
ATOM 1799 N N . PHE A 1 312 ? 166.66832 191.04445 144.34532 1.000 110.09718 312 PHE A N 1
ATOM 1800 C CA . PHE A 1 312 ? 167.98232 190.44045 144.50832 1.000 110.09718 312 PHE A CA 1
ATOM 1801 C C . PHE A 1 312 ? 167.95232 189.00045 144.99932 1.000 110.09718 312 PHE A C 1
ATOM 1802 O O . PHE A 1 312 ? 168.92032 188.27245 144.75432 1.000 110.09718 312 PHE A O 1
ATOM 1810 N N . THR A 1 313 ? 166.88632 188.55645 145.66832 1.000 107.52680 313 THR A N 1
ATOM 1811 C CA . THR A 1 313 ? 166.86832 187.19845 146.20532 1.000 107.52680 313 THR A CA 1
ATOM 1812 C C . THR A 1 313 ? 166.64832 186.16545 145.10632 1.000 107.52680 313 THR A C 1
ATOM 1813 O O . THR A 1 313 ? 167.34932 185.14845 145.04732 1.000 107.52680 313 THR A O 1
ATOM 1815 N N . LYS A 1 314 ? 165.67132 186.40445 144.22932 1.000 106.02556 314 LYS A N 1
ATOM 1816 C CA . LYS A 1 314 ? 165.39632 185.46645 143.14532 1.000 106.02556 314 LYS A CA 1
ATOM 1817 C C . LYS A 1 314 ? 166.41932 185.57645 142.02532 1.000 106.02556 314 LYS A C 1
ATOM 1818 O O . LYS A 1 314 ? 166.70332 184.58145 141.34832 1.000 106.02556 314 LYS A O 1
ATOM 1824 N N . LEU A 1 315 ? 166.97032 186.77245 141.80932 1.000 100.21081 315 LEU A N 1
ATOM 1825 C CA . LEU A 1 315 ? 167.99032 186.93745 140.78232 1.000 100.21081 315 LEU A CA 1
ATOM 1826 C C . LEU A 1 315 ? 169.21932 186.09645 141.09232 1.000 100.21081 315 LEU A C 1
ATOM 1827 O O . LEU A 1 315 ? 169.78132 185.45245 140.19932 1.000 100.21081 315 LEU A O 1
ATOM 1832 N N . MET A 1 316 ? 169.65132 186.08845 142.35432 1.000 100.55437 316 MET A N 1
ATOM 1833 C CA . MET A 1 316 ? 170.77532 185.24345 142.73732 1.000 100.55437 316 MET A CA 1
ATOM 1834 C C . MET A 1 316 ? 170.42632 183.77045 142.58832 1.000 100.55437 316 MET A C 1
ATOM 1835 O O . MET A 1 316 ? 171.26632 182.96645 142.17432 1.000 100.55437 316 MET A O 1
ATOM 1840 N N . GLY A 1 317 ? 169.19032 183.39745 142.92232 1.000 96.30669 317 GLY A N 1
ATOM 1841 C CA . GLY A 1 317 ? 168.77732 182.01545 142.75132 1.000 96.30669 317 GLY A CA 1
ATOM 1842 C C . GLY A 1 317 ? 168.83632 181.56345 141.30532 1.000 96.30669 317 GLY A C 1
ATOM 1843 O O . GLY A 1 317 ? 169.23932 180.43545 141.01532 1.000 96.30669 317 GLY A O 1
ATOM 1844 N N . ILE A 1 318 ? 168.42532 182.43145 140.38032 1.000 93.94595 318 ILE A N 1
ATOM 1845 C CA . ILE A 1 318 ? 168.49932 182.09845 138.96032 1.000 93.94595 318 ILE A CA 1
ATOM 1846 C C . ILE A 1 318 ? 169.95132 182.04845 138.49732 1.000 93.94595 318 ILE A C 1
ATOM 1847 O O . ILE A 1 318 ? 170.37332 181.10545 137.81532 1.000 93.94595 318 ILE A O 1
ATOM 1852 N N . LEU A 1 319 ? 170.73832 183.06145 138.86332 1.000 89.16169 319 LEU A N 1
ATOM 1853 C CA . LEU A 1 319 ? 172.11932 183.13545 138.40732 1.000 89.16169 319 LEU A CA 1
ATOM 1854 C C . LEU A 1 319 ? 172.97632 182.01045 138.96632 1.000 89.16169 319 LEU A C 1
ATOM 1855 O O . LEU A 1 319 ? 173.96732 181.63545 138.33232 1.000 89.16169 319 LEU A O 1
ATOM 1860 N N . SER A 1 320 ? 172.61932 181.46345 140.12832 1.000 89.47271 320 SER A N 1
ATOM 1861 C CA . SER A 1 320 ? 173.39032 180.36645 140.70032 1.000 89.47271 320 SER A CA 1
ATOM 1862 C C . SER A 1 320 ? 173.37732 179.15545 139.77932 1.000 89.47271 320 SER A C 1
ATOM 1863 O O . SER A 1 320 ? 174.42132 178.73545 139.27032 1.000 89.47271 320 SER A O 1
ATOM 1866 N N . ASP A 1 321 ? 172.19732 178.58345 139.53732 1.000 89.41142 321 ASP A N 1
ATOM 1867 C CA . ASP A 1 321 ? 172.14832 177.43445 138.64532 1.000 89.41142 321 ASP A CA 1
ATOM 1868 C C . ASP A 1 321 ? 172.35132 177.81645 137.18732 1.000 89.41142 321 ASP A C 1
ATOM 1869 O O . ASP A 1 321 ? 172.54732 176.92345 136.35932 1.000 89.41142 321 ASP A O 1
ATOM 1874 N N . LEU A 1 322 ? 172.32332 179.10745 136.84732 1.000 86.25007 322 LEU A N 1
ATOM 1875 C CA . LEU A 1 322 ? 172.72532 179.49245 135.50132 1.000 86.25007 322 LEU A CA 1
ATOM 1876 C C . LEU A 1 322 ? 174.23832 179.44945 135.32432 1.000 86.25007 322 LEU A C 1
ATOM 1877 O O . LEU A 1 322 ? 174.71932 179.09745 134.24332 1.000 86.25007 322 LEU A O 1
ATOM 1882 N N . LEU A 1 323 ? 174.99832 179.78845 136.36232 1.000 81.96087 323 LEU A N 1
ATOM 1883 C CA . LEU A 1 323 ? 176.45132 179.88345 136.27632 1.000 81.96087 323 LEU A CA 1
ATOM 1884 C C . LEU A 1 323 ? 177.18632 178.85645 137.11832 1.000 81.96087 323 LEU A C 1
ATOM 1885 O O . LEU A 1 323 ? 178.21032 178.33145 136.67932 1.000 81.96087 323 LEU A O 1
ATOM 1890 N N . CYS A 1 324 ? 176.70232 178.55945 138.32332 1.000 83.30343 324 CYS A N 1
ATOM 1891 C CA . CYS A 1 324 ? 177.40832 177.65645 139.22632 1.000 83.30343 324 CYS A CA 1
ATOM 1892 C C . CYS A 1 324 ? 176.91732 176.21845 139.08232 1.000 83.30343 324 CYS A C 1
ATOM 1893 O O . CYS A 1 324 ? 177.69532 175.32045 138.75032 1.000 83.30343 324 CYS A O 1
ATOM 1896 N N . GLY A 1 325 ? 175.63032 175.99145 139.32332 1.000 80.11149 325 GLY A N 1
ATOM 1897 C CA . GLY A 1 325 ? 175.08532 174.64545 139.24532 1.000 80.11149 325 GLY A CA 1
ATOM 1898 C C . GLY A 1 325 ? 175.67432 173.69145 140.26032 1.000 80.11149 325 GLY A C 1
ATOM 1899 O O . GLY A 1 325 ? 175.98332 172.54245 139.92332 1.000 80.11149 325 GLY A O 1
ATOM 1900 N N . TYR A 1 326 ? 175.84132 174.14345 141.49932 1.000 74.89945 326 TYR A N 1
ATOM 1901 C CA . TYR A 1 326 ? 176.44132 173.30545 142.52132 1.000 74.89945 326 TYR A CA 1
ATOM 1902 C C . TYR A 1 326 ? 175.48632 172.18745 142.93532 1.000 74.89945 326 TYR A C 1
ATOM 1903 O O . TYR A 1 326 ? 174.26532 172.35745 142.90032 1.000 74.89945 326 TYR A O 1
ATOM 1912 N N . PRO A 1 327 ? 176.02232 171.03045 143.33332 1.000 77.12630 327 PRO A N 1
ATOM 1913 C CA . PRO A 1 327 ? 175.15832 169.92645 143.76932 1.000 77.12630 327 PRO A CA 1
ATOM 1914 C C . PRO A 1 327 ? 174.49332 170.21045 145.10332 1.000 77.12630 327 PRO A C 1
ATOM 1915 O O . PRO A 1 327 ? 174.66732 171.29245 145.67132 1.000 77.12630 327 PRO A O 1
ATOM 1919 N N . GLU A 1 328 ? 173.73632 169.24145 145.60732 1.000 81.55550 328 GLU A N 1
ATOM 1920 C CA . GLU A 1 328 ? 172.97932 169.38245 146.85732 1.000 81.55550 328 GLU A CA 1
ATOM 1921 C C . GLU A 1 328 ? 172.03332 170.57645 146.69832 1.000 81.55550 328 GLU A C 1
ATOM 1922 O O . GLU A 1 328 ? 171.57232 170.87445 145.58932 1.000 81.55550 328 GLU A O 1
ATOM 1928 N N . GLY A 1 329 ? 171.73132 171.26845 147.79032 1.000 78.74644 329 GLY A N 1
ATOM 1929 C CA . GLY A 1 329 ? 170.90332 172.45345 147.70632 1.000 78.74644 329 GLY A CA 1
ATOM 1930 C C . GLY A 1 329 ? 171.73532 173.70845 147.56632 1.000 78.74644 329 GLY A C 1
ATOM 1931 O O . GLY A 1 329 ? 171.43732 174.73445 148.18432 1.000 78.74644 329 GLY A O 1
ATOM 1932 N N . GLY A 1 330 ? 172.78332 173.63745 146.75232 1.000 77.68821 330 GLY A N 1
ATOM 1933 C CA . GLY A 1 330 ? 173.73032 174.72545 146.65232 1.000 77.68821 330 GLY A CA 1
ATOM 1934 C C . GLY A 1 330 ? 174.76532 174.75845 147.75032 1.000 77.68821 330 GLY A C 1
ATOM 1935 O O . GLY A 1 330 ? 175.52932 175.72645 147.83132 1.000 77.68821 330 GLY A O 1
ATOM 1936 N N . GLY A 1 331 ? 174.81432 173.73645 148.59932 1.000 80.29180 331 GLY A N 1
ATOM 1937 C CA . GLY A 1 331 ? 175.75532 173.69445 149.69532 1.000 80.29180 331 GLY A CA 1
ATOM 1938 C C . GLY A 1 331 ? 175.24232 174.41145 150.92932 1.000 80.29180 331 GLY A C 1
ATOM 1939 O O . GLY A 1 331 ? 174.17732 175.02845 150.94332 1.000 80.29180 331 GLY A O 1
ATOM 1940 N N . SER A 1 332 ? 176.03032 174.31645 151.99732 1.000 79.74967 332 SER A N 1
ATOM 1941 C CA . SER A 1 332 ? 175.71132 174.96345 153.25932 1.000 79.74967 332 SER A CA 1
ATOM 1942 C C . SER A 1 332 ? 176.98132 175.55645 153.84732 1.000 79.74967 332 SER A C 1
ATOM 1943 O O . SER A 1 332 ? 178.08632 175.07745 153.58232 1.000 79.74967 332 SER A O 1
ATOM 1946 N N . ARG A 1 333 ? 176.81532 176.60045 154.64932 1.000 80.04096 333 ARG A N 1
ATOM 1947 C CA . ARG A 1 333 ? 177.93632 177.28045 155.27632 1.000 80.04096 333 ARG A CA 1
ATOM 1948 C C . ARG A 1 333 ? 178.07332 176.85245 156.73132 1.000 80.04096 333 ARG A C 1
ATOM 1949 O O . ARG A 1 333 ? 177.08532 176.56345 157.41032 1.000 80.04096 333 ARG A O 1
ATOM 1957 N N . VAL A 1 334 ? 179.31532 176.81145 157.20132 1.000 79.80238 334 VAL A N 1
ATOM 1958 C CA . VAL A 1 334 ? 179.62532 176.52045 158.59532 1.000 79.80238 334 VAL A CA 1
ATOM 1959 C C . VAL A 1 334 ? 179.92932 177.82845 159.30832 1.000 79.80238 334 VAL A C 1
ATOM 1960 O O . VAL A 1 334 ? 180.65132 178.68545 158.78532 1.000 79.80238 334 VAL A O 1
ATOM 1964 N N . LEU A 1 335 ? 179.36432 177.98945 160.49832 1.000 80.87803 335 LEU A N 1
ATOM 1965 C CA . LEU A 1 335 ? 179.41732 179.24645 161.22932 1.000 80.87803 335 LEU A CA 1
ATOM 1966 C C . LEU A 1 335 ? 180.55132 179.21345 162.24432 1.000 80.87803 335 LEU A C 1
ATOM 1967 O O . LEU A 1 335 ? 180.70932 178.23045 162.97432 1.000 80.87803 335 LEU A O 1
ATOM 1972 N N . SER A 1 336 ? 181.33832 180.28645 162.28332 1.000 80.52391 336 SER A N 1
ATOM 1973 C CA . SER A 1 336 ? 182.43232 180.42145 163.23932 1.000 80.52391 336 SER A CA 1
ATOM 1974 C C . SER A 1 336 ? 181.90132 181.12545 164.48232 1.000 80.52391 336 SER A C 1
ATOM 1975 O O . SER A 1 336 ? 181.49832 182.29145 164.41932 1.000 80.52391 336 SER A O 1
ATOM 1978 N N . PHE A 1 337 ? 181.89932 180.41945 165.61132 1.000 80.61466 337 PHE A N 1
ATOM 1979 C CA . PHE A 1 337 ? 181.36732 180.94545 166.86032 1.000 80.61466 337 PHE A CA 1
ATOM 1980 C C . PHE A 1 337 ? 182.44132 181.47145 167.80132 1.000 80.61466 337 PHE A C 1
ATOM 1981 O O . PHE A 1 337 ? 182.10932 181.93345 168.89532 1.000 80.61466 337 PHE A O 1
ATOM 1989 N N . ASN A 1 338 ? 183.71432 181.41845 167.41032 1.000 82.25612 338 ASN A N 1
ATOM 1990 C CA . ASN A 1 338 ? 184.80732 181.82645 168.29232 1.000 82.25612 338 ASN A CA 1
ATOM 1991 C C . ASN A 1 338 ? 184.98732 183.34345 168.22032 1.000 82.25612 338 ASN A C 1
ATOM 1992 O O . ASN A 1 338 ? 185.97932 183.87145 167.71432 1.000 82.25612 338 ASN A O 1
ATOM 1997 N N . TRP A 1 339 ? 183.98732 184.05345 168.74932 1.000 84.38676 339 TRP A N 1
ATOM 1998 C CA . TRP A 1 339 ? 184.05132 185.51045 168.76632 1.000 84.38676 339 TRP A CA 1
ATOM 1999 C C . TRP A 1 339 ? 185.15432 186.01345 169.68632 1.000 84.38676 339 TRP A C 1
ATOM 2000 O O . TRP A 1 339 ? 185.74232 187.06845 169.42632 1.000 84.38676 339 TRP A O 1
ATOM 2011 N N . TYR A 1 340 ? 185.45032 185.27645 170.75832 1.000 84.78485 340 TYR A N 1
ATOM 2012 C CA . TYR A 1 340 ? 186.45532 185.71245 171.71832 1.000 84.78485 340 TYR A CA 1
ATOM 2013 C C . TYR A 1 340 ? 187.85732 185.73445 171.12932 1.000 84.78485 340 TYR A C 1
ATOM 2014 O O . TYR A 1 340 ? 188.73732 186.39945 171.68332 1.000 84.78485 340 TYR A O 1
ATOM 2023 N N . GLU A 1 341 ? 188.08632 185.02345 170.02632 1.000 82.64743 341 GLU A N 1
ATOM 2024 C CA . GLU A 1 341 ? 189.40232 185.03645 169.40232 1.000 82.64743 341 GLU A CA 1
ATOM 2025 C C . GLU A 1 341 ? 189.69632 186.37445 168.74232 1.000 82.64743 341 GLU A C 1
ATOM 2026 O O . GLU A 1 341 ? 190.85832 186.79045 168.67532 1.000 82.64743 341 GLU A O 1
ATOM 2032 N N . ASP A 1 342 ? 188.66732 187.05445 168.25132 1.000 85.03517 342 ASP A N 1
ATOM 2033 C CA . ASP A 1 342 ? 188.81732 188.37245 167.65532 1.000 85.03517 342 ASP A CA 1
ATOM 2034 C C . ASP A 1 342 ? 188.60732 189.49445 168.65932 1.000 85.03517 342 ASP A C 1
ATOM 2035 O O . ASP A 1 342 ? 188.62932 190.66645 168.26732 1.000 85.03517 342 ASP A O 1
ATOM 2040 N N . ASN A 1 343 ? 188.40432 189.16145 169.93632 1.000 86.66382 343 ASN A N 1
ATOM 2041 C CA . ASN A 1 343 ? 188.08132 190.14145 170.97332 1.000 86.66382 343 ASN A CA 1
ATOM 2042 C C . ASN A 1 343 ? 186.83032 190.93145 170.60032 1.000 86.66382 343 ASN A C 1
ATOM 2043 O O . ASN A 1 343 ? 186.71032 192.12145 170.89532 1.000 86.66382 343 ASN A O 1
ATOM 2048 N N . ASN A 1 344 ? 185.88832 190.25745 169.94032 1.000 86.21091 344 ASN A N 1
ATOM 2049 C CA . ASN A 1 344 ? 184.67432 190.89945 169.43932 1.000 86.21091 344 ASN A CA 1
ATOM 2050 C C . ASN A 1 344 ? 183.60632 190.83545 170.52632 1.000 86.21091 344 ASN A C 1
ATOM 2051 O O . ASN A 1 344 ? 182.66932 190.03645 170.48332 1.000 86.21091 344 ASN A O 1
ATOM 2056 N N . TYR A 1 345 ? 183.76132 191.70745 171.52332 1.000 87.32978 345 TYR A N 1
ATOM 2057 C CA . TYR A 1 345 ? 182.78832 191.76845 172.60832 1.000 87.32978 345 TYR A CA 1
ATOM 2058 C C . TYR A 1 345 ? 181.43532 192.27045 172.12532 1.000 87.32978 345 TYR A C 1
ATOM 2059 O O . TYR A 1 345 ? 180.40132 191.91745 172.70432 1.000 87.32978 345 TYR A O 1
ATOM 2068 N N . LYS A 1 346 ? 181.42232 193.09445 171.07532 1.000 89.68519 346 LYS A N 1
ATOM 2069 C CA . LYS A 1 346 ? 180.16032 193.59145 170.54032 1.000 89.68519 346 LYS A CA 1
ATOM 2070 C C . LYS A 1 346 ? 179.30732 192.45245 169.99832 1.000 89.68519 346 LYS A C 1
ATOM 2071 O O . LYS A 1 346 ? 178.08132 192.45545 170.15632 1.000 89.68519 346 LYS A O 1
ATOM 2077 N N . ALA A 1 347 ? 179.93832 191.47345 169.34832 1.000 87.75168 347 ALA A N 1
ATOM 2078 C CA . ALA A 1 347 ? 179.19732 190.31845 168.85432 1.000 87.75168 347 ALA A CA 1
ATOM 2079 C C . ALA A 1 347 ? 178.57432 189.53445 170.00032 1.000 87.75168 347 ALA A C 1
ATOM 2080 O O . ALA A 1 347 ? 177.42732 189.08445 169.90332 1.000 87.75168 347 ALA A O 1
ATOM 2082 N N . PHE A 1 348 ? 179.31732 189.35545 171.09432 1.000 86.16190 348 PHE A N 1
ATOM 2083 C CA . PHE A 1 348 ? 178.77332 188.64645 172.24632 1.000 86.16190 348 PHE A CA 1
ATOM 2084 C C . PHE A 1 348 ? 177.61632 189.41345 172.87132 1.000 86.16190 348 PHE A C 1
ATOM 2085 O O . PHE A 1 348 ? 176.60032 188.82045 173.25032 1.000 86.16190 348 PHE A O 1
ATOM 2093 N N . LEU A 1 349 ? 177.75032 190.73345 172.98832 1.000 88.97785 349 LEU A N 1
ATOM 2094 C CA . LEU A 1 349 ? 176.71532 191.54245 173.61532 1.000 88.97785 349 LEU A CA 1
ATOM 2095 C C . LEU A 1 349 ? 175.58832 191.91345 172.66332 1.000 88.97785 349 LEU A C 1
ATOM 2096 O O . LEU A 1 349 ? 174.57332 192.45245 173.11532 1.000 88.97785 349 LEU A O 1
ATOM 2101 N N . GLY A 1 350 ? 175.73232 191.63945 171.37132 1.000 90.07385 350 GLY A N 1
ATOM 2102 C CA . GLY A 1 350 ? 174.71232 191.98145 170.40532 1.000 90.07385 350 GLY A CA 1
ATOM 2103 C C . GLY A 1 350 ? 174.79532 193.37945 169.83932 1.000 90.07385 350 GLY A C 1
ATOM 2104 O O . GLY A 1 350 ? 173.87132 193.79745 169.13232 1.000 90.07385 350 GLY A O 1
ATOM 2105 N N . ILE A 1 351 ? 175.86732 194.11745 170.12632 1.000 92.76632 351 ILE A N 1
ATOM 2106 C CA . ILE A 1 351 ? 176.02732 195.45245 169.56832 1.000 92.76632 351 ILE A CA 1
ATOM 2107 C C . ILE A 1 351 ? 176.27632 195.34445 168.06632 1.000 92.76632 351 ILE A C 1
ATOM 2108 O O . ILE A 1 351 ? 176.79832 194.33745 167.57032 1.000 92.76632 351 ILE A O 1
ATOM 2113 N N . ASP A 1 352 ? 175.88932 196.39045 167.32932 1.000 97.84458 352 ASP A N 1
ATOM 2114 C CA . ASP A 1 352 ? 175.91732 196.33145 165.86932 1.000 97.84458 352 ASP A CA 1
ATOM 2115 C C . ASP A 1 352 ? 177.32632 196.10545 165.32732 1.000 97.84458 352 ASP A C 1
ATOM 2116 O O . ASP A 1 352 ? 177.51032 195.35645 164.36032 1.000 97.84458 352 ASP A O 1
ATOM 2121 N N . SER A 1 353 ? 178.32732 196.75145 165.92432 1.000 97.75751 353 SER A N 1
ATOM 2122 C CA . SER A 1 353 ? 179.73232 196.59745 165.54432 1.000 97.75751 353 SER A CA 1
ATOM 2123 C C . SER A 1 353 ? 180.00032 197.00145 164.09832 1.000 97.75751 353 SER A C 1
ATOM 2124 O O . SER A 1 353 ? 180.94732 196.50645 163.48032 1.000 97.75751 353 SER A O 1
ATOM 2127 N N . THR A 1 354 ? 179.18932 197.89545 163.54032 1.000 99.28039 354 THR A N 1
ATOM 2128 C CA . THR A 1 354 ? 179.38832 198.36645 162.17732 1.000 99.28039 354 THR A CA 1
ATOM 2129 C C . THR A 1 354 ? 179.99132 199.76445 162.18732 1.000 99.28039 354 THR A C 1
ATOM 2130 O O . THR A 1 354 ? 179.62232 200.60845 163.00832 1.000 99.28039 354 THR A O 1
ATOM 2134 N N . ARG A 1 355 ? 180.92232 200.00145 161.26832 1.000 96.36913 355 ARG A N 1
ATOM 2135 C CA . ARG A 1 355 ? 181.57632 201.29645 161.18432 1.000 96.36913 355 ARG A CA 1
ATOM 2136 C C . ARG A 1 355 ? 180.61232 202.35345 160.65032 1.000 96.36913 355 ARG A C 1
ATOM 2137 O O . ARG A 1 355 ? 179.60732 202.04945 160.00132 1.000 96.36913 355 ARG A O 1
ATOM 2145 N N . LYS A 1 356 ? 180.93132 203.61145 160.94132 1.000 97.49077 356 LYS A N 1
ATOM 2146 C CA . LYS A 1 356 ? 180.07732 204.71745 160.52932 1.000 97.49077 356 LYS A CA 1
ATOM 2147 C C . LYS A 1 356 ? 180.03532 204.83245 159.01132 1.000 97.49077 356 LYS A C 1
ATOM 2148 O O . LYS A 1 356 ? 181.04432 204.64145 158.32732 1.000 97.49077 356 LYS A O 1
ATOM 2150 N N . ASP A 1 357 ? 178.85532 205.14545 158.48532 1.000 101.92387 357 ASP A N 1
ATOM 2151 C CA . ASP A 1 357 ? 178.68932 205.27545 157.04932 1.000 101.92387 357 ASP A CA 1
ATOM 2152 C C . ASP A 1 357 ? 179.40532 206.52545 156.53832 1.000 101.92387 357 ASP A C 1
ATOM 2153 O O . ASP A 1 357 ? 179.48332 207.53745 157.23832 1.000 101.92387 357 ASP A O 1
ATOM 2158 N N . PRO A 1 358 ? 179.93532 206.47945 155.32132 1.000 100.39541 358 PRO A N 1
ATOM 2159 C CA . PRO A 1 358 ? 180.58632 207.65945 154.74432 1.000 100.39541 358 PRO A CA 1
ATOM 2160 C C . PRO A 1 358 ? 179.55932 208.69145 154.29232 1.000 100.39541 358 PRO A C 1
ATOM 2161 O O . PRO A 1 358 ? 178.35432 208.44245 154.25032 1.000 100.39541 358 PRO A O 1
ATOM 2165 N N . ILE A 1 359 ? 180.07032 209.87345 153.94932 1.000 102.43647 359 ILE A N 1
ATOM 2166 C CA . ILE A 1 359 ? 179.23132 210.98045 153.49932 1.000 102.43647 359 ILE A CA 1
ATOM 2167 C C . ILE A 1 359 ? 178.89532 210.80345 152.02432 1.000 102.43647 359 ILE A C 1
ATOM 2168 O O . ILE A 1 359 ? 179.49932 209.97545 151.33332 1.000 102.43647 359 ILE A O 1
ATOM 2170 N N . TYR A 1 360 ? 177.92532 211.57845 151.53532 1.000 100.71494 360 TYR A N 1
ATOM 2171 C CA . TYR A 1 360 ? 177.53132 211.48045 150.13232 1.000 100.71494 360 TYR A CA 1
ATOM 2172 C C . TYR A 1 360 ? 178.64632 211.95245 149.20732 1.000 100.71494 360 TYR A C 1
ATOM 2173 O O . TYR A 1 360 ? 178.81332 211.41445 148.10632 1.000 100.71494 360 TYR A O 1
ATOM 2175 N N . SER A 1 361 ? 179.40732 212.96245 149.63232 1.000 100.73938 361 SER A N 1
ATOM 2176 C CA . SER A 1 361 ? 180.55432 213.47745 148.88132 1.000 100.73938 361 SER A CA 1
ATOM 2177 C C . SER A 1 361 ? 180.16032 213.97245 147.49232 1.000 100.73938 361 SER A C 1
ATOM 2178 O O . SER A 1 361 ? 180.92732 213.83445 146.53532 1.000 100.73938 361 SER A O 1
ATOM 2181 N N . TYR A 1 362 ? 178.96732 214.55245 147.37932 1.000 97.95184 362 TYR A N 1
ATOM 2182 C CA . TYR A 1 362 ? 178.47932 215.18645 146.14532 1.000 97.95184 362 TYR A CA 1
ATOM 2183 C C . TYR A 1 362 ? 178.47032 214.12945 145.04232 1.000 97.95184 362 TYR A C 1
ATOM 2184 O O . TYR A 1 362 ? 177.88432 213.05345 145.24332 1.000 97.95184 362 TYR A O 1
ATOM 2186 N N . ASP A 1 363 ? 179.08832 214.37845 143.88632 1.000 97.69525 363 ASP A N 1
ATOM 2187 C CA . ASP A 1 363 ? 179.07132 213.43845 142.77732 1.000 97.69525 363 ASP A CA 1
ATOM 2188 C C . ASP A 1 363 ? 180.44032 212.90245 142.38732 1.000 97.69525 363 ASP A C 1
ATOM 2189 O O . ASP A 1 363 ? 180.50432 211.83745 141.76532 1.000 97.69525 363 ASP A O 1
ATOM 2194 N N . ARG A 1 364 ? 181.51832 213.60045 142.72232 1.000 97.93221 364 ARG A N 1
ATOM 2195 C CA . ARG A 1 364 ? 182.89432 213.19745 142.38032 1.000 97.93221 364 ARG A CA 1
ATOM 2196 C C . ARG A 1 364 ? 183.00532 213.16845 140.85132 1.000 97.93221 364 ARG A C 1
ATOM 2197 O O . ARG A 1 364 ? 182.36732 213.98645 140.17032 1.000 97.93221 364 ARG A O 1
ATOM 2199 N N . ARG A 1 365 ? 183.79132 212.25545 140.28532 1.000 93.16094 365 ARG A N 1
ATOM 2200 C CA . ARG A 1 365 ? 184.02132 212.19145 138.84832 1.000 93.16094 365 ARG A CA 1
ATOM 2201 C C . ARG A 1 365 ? 183.22032 211.08845 138.16932 1.000 93.16094 365 ARG A C 1
ATOM 2202 O O . ARG A 1 365 ? 183.52032 210.73645 137.02432 1.000 93.16094 365 ARG A O 1
ATOM 2204 N N . THR A 1 366 ? 182.21932 210.53245 138.84432 1.000 90.69055 366 THR A N 1
ATOM 2205 C CA . THR A 1 366 ? 181.39732 209.48045 138.27132 1.000 90.69055 366 THR A CA 1
ATOM 2206 C C . THR A 1 366 ? 180.19032 210.09545 137.56432 1.000 90.69055 366 THR A C 1
ATOM 2207 O O . THR A 1 366 ? 180.09732 211.31145 137.38332 1.000 90.69055 366 THR A O 1
ATOM 2211 N N . THR A 1 367 ? 179.25232 209.25045 137.15532 1.000 88.07298 367 THR A N 1
ATOM 2212 C CA . THR A 1 367 ? 178.02732 209.69445 136.51232 1.000 88.07298 367 THR A CA 1
ATOM 2213 C C . THR A 1 367 ? 176.91132 209.83945 137.53932 1.000 88.07298 367 THR A C 1
ATOM 2214 O O . THR A 1 367 ? 176.99332 209.32845 138.65832 1.000 88.07298 367 THR A O 1
ATOM 2218 N N . SER A 1 368 ? 175.85432 210.54945 137.13932 1.000 87.87195 368 SER A N 1
ATOM 2219 C CA . SER A 1 368 ? 174.72132 210.74845 138.03732 1.000 87.87195 368 SER A CA 1
ATOM 2220 C C . SER A 1 368 ? 174.09032 209.41845 138.42232 1.000 87.87195 368 SER A C 1
ATOM 2221 O O . SER A 1 368 ? 173.71132 209.21445 139.58232 1.000 87.87195 368 SER A O 1
ATOM 2224 N N . PHE A 1 369 ? 173.97032 208.50245 137.46032 1.000 84.42858 369 PHE A N 1
ATOM 2225 C CA . PHE A 1 369 ? 173.45932 207.17045 137.76132 1.000 84.42858 369 PHE A CA 1
ATOM 2226 C C . PHE A 1 369 ? 174.35632 206.45345 138.76132 1.000 84.42858 369 PHE A C 1
ATOM 2227 O O . PHE A 1 369 ? 173.86732 205.79345 139.68432 1.000 84.42858 369 PHE A O 1
ATOM 2235 N N . CYS A 1 370 ? 175.67432 206.57745 138.59432 1.000 88.94468 370 CYS A N 1
ATOM 2236 C CA . CYS A 1 370 ? 176.60832 205.93545 139.51232 1.000 88.94468 370 CYS A CA 1
ATOM 2237 C C . CYS A 1 370 ? 176.46232 206.48845 140.92332 1.000 88.94468 370 CYS A C 1
ATOM 2238 O O . CYS A 1 370 ? 176.44132 205.73245 141.90032 1.000 88.94468 370 CYS A O 1
ATOM 2241 N N . ASN A 1 371 ? 176.37032 207.81445 141.04932 1.000 89.80954 371 ASN A N 1
ATOM 2242 C CA . ASN A 1 371 ? 176.22432 208.41745 142.36932 1.000 89.80954 371 ASN A CA 1
ATOM 2243 C C . ASN A 1 371 ? 174.90032 208.03045 143.00832 1.000 89.80954 371 ASN A C 1
ATOM 2244 O O . ASN A 1 371 ? 174.84132 207.76845 144.21432 1.000 89.80954 371 ASN A O 1
ATOM 2249 N N . ALA A 1 372 ? 173.82732 207.98945 142.21632 1.000 86.94264 372 ALA A N 1
ATOM 2250 C CA . ALA A 1 372 ? 172.54432 207.54545 142.74432 1.000 86.94264 372 ALA A CA 1
ATOM 2251 C C . ALA A 1 372 ? 172.62632 206.10845 143.23732 1.000 86.94264 372 ALA A C 1
ATOM 2252 O O . ALA A 1 372 ? 172.09932 205.77945 144.30632 1.000 86.94264 372 ALA A O 1
ATOM 2254 N N . LEU A 1 373 ? 173.29432 205.24145 142.47432 1.000 86.98174 373 LEU A N 1
ATOM 2255 C CA . LEU A 1 373 ? 173.45932 203.85345 142.89332 1.000 86.98174 373 LEU A CA 1
ATOM 2256 C C . LEU A 1 373 ? 174.25232 203.75745 144.18832 1.000 86.98174 373 LEU A C 1
ATOM 2257 O O . LEU A 1 373 ? 173.88232 203.00445 145.09532 1.000 86.98174 373 LEU A O 1
ATOM 2262 N N . ILE A 1 374 ? 175.34632 204.51145 144.29232 1.000 87.03233 374 ILE A N 1
ATOM 2263 C CA . ILE A 1 374 ? 176.17432 204.46245 145.49432 1.000 87.03233 374 ILE A CA 1
ATOM 2264 C C . ILE A 1 374 ? 175.37732 204.92945 146.70432 1.000 87.03233 374 ILE A C 1
ATOM 2265 O O . ILE A 1 374 ? 175.40632 204.30345 147.77132 1.000 87.03233 374 ILE A O 1
ATOM 2270 N N . GLN A 1 375 ? 174.65232 206.04045 146.55432 1.000 90.37232 375 GLN A N 1
ATOM 2271 C CA . GLN A 1 375 ? 173.87832 206.56945 147.67032 1.000 90.37232 375 GLN A CA 1
ATOM 2272 C C . GLN A 1 375 ? 172.76932 205.60945 148.07732 1.000 90.37232 375 GLN A C 1
ATOM 2273 O O . GLN A 1 375 ? 172.52132 205.41245 149.27132 1.000 90.37232 375 GLN A O 1
ATOM 2279 N N . SER A 1 376 ? 172.09132 205.00045 147.10232 1.000 88.01713 376 SER A N 1
ATOM 2280 C CA . SER A 1 376 ? 171.03632 204.04745 147.42932 1.000 88.01713 376 SER A CA 1
ATOM 2281 C C . SER A 1 376 ? 171.59732 202.81845 148.13132 1.000 88.01713 376 SER A C 1
ATOM 2282 O O . SER A 1 376 ? 170.99832 202.31645 149.08832 1.000 88.01713 376 SER A O 1
ATOM 2285 N N . LEU A 1 377 ? 172.74132 202.31445 147.66432 1.000 86.52820 377 LEU A N 1
ATOM 2286 C CA . LEU A 1 377 ? 173.34432 201.14145 148.28832 1.000 86.52820 377 LEU A CA 1
ATOM 2287 C C . LEU A 1 377 ? 173.80132 201.43945 149.70932 1.000 86.52820 377 LEU A C 1
ATOM 2288 O O . LEU A 1 377 ? 173.61932 200.61345 150.61032 1.000 86.52820 377 LEU A O 1
ATOM 2293 N N . GLU A 1 378 ? 174.39832 202.61245 149.93032 1.000 88.91697 378 GLU A N 1
ATOM 2294 C CA . GLU A 1 378 ? 174.89932 202.93845 151.26232 1.000 88.91697 378 GLU A CA 1
ATOM 2295 C C . GLU A 1 378 ? 173.76032 203.25245 152.22432 1.000 88.91697 378 GLU A C 1
ATOM 2296 O O . GLU A 1 378 ? 173.81732 202.88545 153.40232 1.000 88.91697 378 GLU A O 1
ATOM 2302 N N . SER A 1 379 ? 172.71632 203.92945 151.74132 1.000 90.48973 379 SER A N 1
ATOM 2303 C CA . SER A 1 379 ? 171.60832 204.31345 152.60632 1.000 90.48973 379 SER A CA 1
ATOM 2304 C C . SER A 1 379 ? 170.74032 203.12645 152.99632 1.000 90.48973 379 SER A C 1
ATOM 2305 O O . SER A 1 379 ? 170.22232 203.09045 154.11732 1.000 90.48973 379 SER A O 1
ATOM 2308 N N . ASN A 1 380 ? 170.57032 202.16245 152.10432 1.000 91.85705 380 ASN A N 1
ATOM 2309 C CA . ASN A 1 380 ? 169.68632 201.03445 152.37632 1.000 91.85705 380 ASN A CA 1
ATOM 2310 C C . ASN A 1 380 ? 170.25932 200.18045 153.49832 1.000 91.85705 380 ASN A C 1
ATOM 2311 O O . ASN A 1 380 ? 171.3723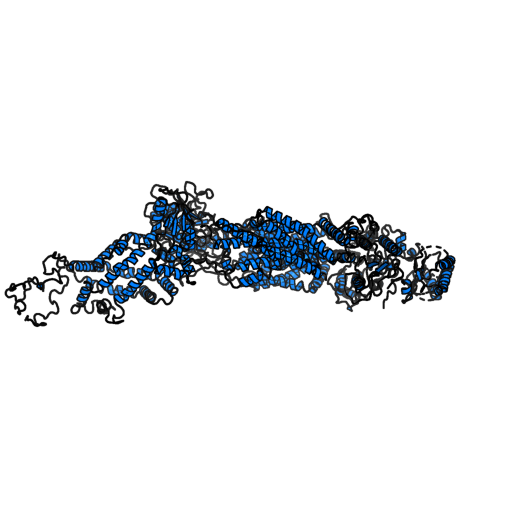2 199.65745 153.35732 1.000 91.85705 380 ASN A O 1
ATOM 2316 N N . PRO A 1 381 ? 169.55232 200.01545 154.61732 1.000 90.39313 381 PRO A N 1
ATOM 2317 C CA . PRO A 1 381 ? 170.07932 199.15845 155.69132 1.000 90.39313 381 PRO A CA 1
ATOM 2318 C C . PRO A 1 381 ? 170.24132 197.71045 155.27832 1.000 90.39313 381 PRO A C 1
ATOM 2319 O O . PRO A 1 381 ? 171.09032 197.00545 155.83732 1.000 90.39313 381 PRO A O 1
ATOM 2323 N N . LEU A 1 382 ? 169.44532 197.24245 154.31732 1.000 92.12084 382 LEU A N 1
ATOM 2324 C CA . LEU A 1 382 ? 169.49832 195.83745 153.92932 1.000 92.12084 382 LEU A CA 1
ATOM 2325 C C . LEU A 1 382 ? 170.81032 195.49445 153.23532 1.000 92.12084 382 LEU A C 1
ATOM 2326 O O . LEU A 1 382 ? 171.38732 194.43045 153.48232 1.000 92.12084 382 LEU A O 1
ATOM 2331 N N . THR A 1 383 ? 171.29832 196.38045 152.36632 1.000 88.23459 383 THR A N 1
ATOM 2332 C CA . THR A 1 383 ? 172.43532 196.07345 151.50532 1.000 88.23459 383 THR A CA 1
ATOM 2333 C C . THR A 1 383 ? 173.64632 196.95245 151.79032 1.000 88.23459 383 THR A C 1
ATOM 2334 O O . THR A 1 383 ? 174.55632 197.02545 150.95932 1.000 88.23459 383 THR A O 1
ATOM 2338 N N . LYS A 1 384 ? 173.68732 197.62745 152.93832 1.000 87.33862 384 LYS A N 1
ATOM 2339 C CA . LYS A 1 384 ? 174.83932 198.47445 153.22232 1.000 87.33862 384 LYS A CA 1
ATOM 2340 C C . LYS A 1 384 ? 176.06132 197.66745 153.63932 1.000 87.33862 384 LYS A C 1
ATOM 2341 O O . LYS A 1 384 ? 177.18932 198.10145 153.39332 1.000 87.33862 384 LYS A O 1
ATOM 2347 N N . ILE A 1 385 ? 175.86932 196.50245 154.26032 1.000 81.95419 385 ILE A N 1
ATOM 2348 C CA . ILE A 1 385 ? 177.00832 195.70145 154.70332 1.000 81.95419 385 ILE A CA 1
ATOM 2349 C C . ILE A 1 385 ? 177.73332 195.09045 153.51032 1.000 81.95419 385 ILE A C 1
ATOM 2350 O O . ILE A 1 385 ? 178.96432 195.17345 153.39732 1.000 81.95419 385 ILE A O 1
ATOM 2355 N N . ALA A 1 386 ? 176.98332 194.46345 152.60232 1.000 79.31728 386 ALA A N 1
ATOM 2356 C CA . ALA A 1 386 ? 177.59932 193.86645 151.42432 1.000 79.31728 386 ALA A CA 1
ATOM 2357 C C . ALA A 1 386 ? 178.24632 194.92845 150.54832 1.000 79.31728 386 ALA A C 1
ATOM 2358 O O . ALA A 1 386 ? 179.34432 194.72245 150.01832 1.000 79.31728 386 ALA A O 1
ATOM 2360 N N . TRP A 1 387 ? 177.58032 196.07145 150.38332 1.000 77.30947 387 TRP A N 1
ATOM 2361 C CA . TRP A 1 387 ? 178.16832 197.14945 149.60032 1.000 77.30947 387 TRP A CA 1
ATOM 2362 C C . TRP A 1 387 ? 179.41432 197.70345 150.27532 1.000 77.30947 387 TRP A C 1
ATOM 2363 O O . TRP A 1 387 ? 180.37932 198.06545 149.59832 1.000 77.30947 387 TRP A O 1
ATOM 2374 N N . ARG A 1 388 ? 179.40832 197.79145 151.60532 1.000 79.30000 388 ARG A N 1
ATOM 2375 C CA . ARG A 1 388 ? 180.60432 198.22545 152.31632 1.000 79.30000 388 ARG A CA 1
ATOM 2376 C C . ARG A 1 388 ? 181.75632 197.26545 152.06732 1.000 79.30000 388 ARG A C 1
ATOM 2377 O O . ARG A 1 388 ? 182.89932 197.69045 151.86232 1.000 79.30000 388 ARG A O 1
ATOM 2385 N N . ALA A 1 389 ? 181.47032 195.96345 152.07832 1.000 75.98988 389 ALA A N 1
ATOM 2386 C CA . ALA A 1 389 ? 182.50832 194.97445 151.80932 1.000 75.98988 389 ALA A CA 1
ATOM 2387 C C . ALA A 1 389 ? 183.01932 195.07045 150.37632 1.000 75.98988 389 ALA A C 1
ATOM 2388 O O . ALA A 1 389 ? 184.22032 194.91945 150.13032 1.000 75.98988 389 ALA A O 1
ATOM 2390 N N . ALA A 1 390 ? 182.12632 195.31545 149.41932 1.000 72.84422 390 ALA A N 1
ATOM 2391 C CA . ALA A 1 390 ? 182.47432 195.22345 148.00632 1.000 72.84422 390 ALA A CA 1
ATOM 2392 C C . ALA A 1 390 ? 182.95332 196.53345 147.39232 1.000 72.84422 390 ALA A C 1
ATOM 2393 O O . ALA A 1 390 ? 183.51432 196.50545 146.29232 1.000 72.84422 390 ALA A O 1
ATOM 2395 N N . LYS A 1 391 ? 182.74332 197.66945 148.05332 1.000 72.49438 391 LYS A N 1
ATOM 2396 C CA . LYS A 1 391 ? 183.10532 198.95145 147.45132 1.000 72.49438 391 LYS A CA 1
ATOM 2397 C C . LYS A 1 391 ? 184.59532 199.09745 147.17332 1.000 72.49438 391 LYS A C 1
ATOM 2398 O O . LYS A 1 391 ? 184.94832 199.53145 146.06332 1.000 72.49438 391 LYS A O 1
ATOM 2404 N N . PRO A 1 392 ? 185.51132 198.79445 148.10132 1.000 69.27266 392 PRO A N 1
ATOM 2405 C CA . PRO A 1 392 ? 186.93632 198.94645 147.76932 1.000 69.27266 392 PRO A CA 1
ATOM 2406 C C . PRO A 1 392 ? 187.36332 198.10045 146.58932 1.000 69.27266 392 PRO A C 1
ATOM 2407 O O . PRO A 1 392 ? 188.23632 198.51845 145.81932 1.000 69.27266 392 PRO A O 1
ATOM 2411 N N . LEU A 1 393 ? 186.77532 196.91645 146.42632 1.000 68.78580 393 LEU A N 1
ATOM 2412 C CA . LEU A 1 393 ? 187.10132 196.07445 145.28232 1.000 68.78580 393 LEU A CA 1
ATOM 2413 C C . LEU A 1 393 ? 186.62732 196.70645 143.98032 1.000 68.78580 393 LEU A C 1
ATOM 2414 O O . LEU A 1 393 ? 187.40232 196.85445 143.02932 1.000 68.78580 393 LEU A O 1
ATOM 2419 N N . LEU A 1 394 ? 185.35232 197.09645 143.92432 1.000 69.85285 394 LEU A N 1
ATOM 2420 C CA . LEU A 1 394 ? 184.78132 197.60145 142.68032 1.000 69.85285 394 LEU A CA 1
ATOM 2421 C C . LEU A 1 394 ? 185.32732 198.97945 142.33832 1.000 69.85285 394 LEU A C 1
ATOM 2422 O O . LEU A 1 394 ? 185.77132 199.22145 141.21132 1.000 69.85285 394 LEU A O 1
ATOM 2427 N N . MET A 1 395 ? 185.30532 199.89645 143.30132 1.000 72.40927 395 MET A N 1
ATOM 2428 C CA . MET A 1 395 ? 185.77432 201.26745 143.09232 1.000 72.40927 395 MET A CA 1
ATOM 2429 C C . MET A 1 395 ? 186.65832 201.65445 144.27932 1.000 72.40927 395 MET A C 1
ATOM 2430 O O . MET A 1 395 ? 186.20032 202.19345 145.28932 1.000 72.40927 395 MET A O 1
ATOM 2435 N N . GLY A 1 396 ? 187.94732 201.36045 144.14732 1.000 68.50319 396 GLY A N 1
ATOM 2436 C CA . GLY A 1 396 ? 188.91532 201.68845 145.17132 1.000 68.50319 396 GLY A CA 1
ATOM 2437 C C . GLY A 1 396 ? 190.22832 202.03245 144.50932 1.000 68.50319 396 GLY A C 1
ATOM 2438 O O . GLY A 1 396 ? 190.37732 201.93445 143.29032 1.000 68.50319 396 GLY A O 1
ATOM 2439 N N . LYS A 1 397 ? 191.18632 202.44345 145.32832 1.000 65.60690 397 LYS A N 1
ATOM 2440 C CA . LYS A 1 397 ? 192.50832 202.80045 144.84532 1.000 65.60690 397 LYS A CA 1
ATOM 2441 C C . LYS A 1 397 ? 193.55132 201.92045 145.51332 1.000 65.60690 397 LYS A C 1
ATOM 2442 O O . LYS A 1 397 ? 193.40032 201.53645 146.67832 1.000 65.60690 397 LYS A O 1
ATOM 2448 N N . ILE A 1 398 ? 194.59032 201.59145 144.75132 1.000 64.32835 398 ILE A N 1
ATOM 2449 C CA . ILE A 1 398 ? 195.75732 200.86645 145.23532 1.000 64.32835 398 ILE A CA 1
ATOM 2450 C C . ILE A 1 398 ? 196.94732 201.80745 145.14032 1.000 64.32835 398 ILE A C 1
ATOM 2451 O O . ILE A 1 398 ? 197.16132 202.44245 144.10132 1.000 64.32835 398 ILE A O 1
ATOM 2456 N N . LEU A 1 399 ? 197.71432 201.90545 146.21832 1.000 65.54185 399 LEU A N 1
ATOM 2457 C CA . LEU A 1 399 ? 198.74932 202.91845 146.35332 1.000 65.54185 399 LEU A CA 1
ATOM 2458 C C . LEU A 1 399 ? 200.10532 202.24545 146.51132 1.000 65.54185 399 LEU A C 1
ATOM 2459 O O . LEU A 1 399 ? 200.24432 201.30545 147.29732 1.000 65.54185 399 LEU A O 1
ATOM 2464 N N . TYR A 1 400 ? 201.09832 202.71745 145.76132 1.000 67.20583 400 TYR A N 1
ATOM 2465 C CA . TYR A 1 400 ? 202.45732 202.20645 145.87332 1.000 67.20583 400 TYR A CA 1
ATOM 2466 C C . TYR A 1 400 ? 203.41732 203.36545 146.08632 1.000 67.20583 400 TYR A C 1
ATOM 2467 O O . TYR A 1 400 ? 203.35132 204.37045 145.37332 1.000 67.20583 400 TYR A O 1
ATOM 2476 N N . THR A 1 401 ? 204.30532 203.22145 147.07032 1.000 72.97064 401 THR A N 1
ATOM 2477 C CA . THR A 1 401 ? 205.12132 204.32645 147.56532 1.000 72.97064 401 THR A CA 1
ATOM 2478 C C . THR A 1 401 ? 206.36032 204.67545 146.73932 1.000 72.97064 401 THR A C 1
ATOM 2479 O O . THR A 1 401 ? 206.64532 205.86645 146.57732 1.000 72.97064 401 THR A O 1
ATOM 2483 N N . PRO A 1 402 ? 207.15532 203.71545 146.25032 1.000 70.55277 402 PRO A N 1
ATOM 2484 C CA . PRO A 1 402 ? 208.45032 204.10745 145.66632 1.000 70.55277 402 PRO A CA 1
ATOM 2485 C C . PRO A 1 402 ? 208.33832 205.00545 144.44632 1.000 70.55277 402 PRO A C 1
ATOM 2486 O O . PRO A 1 402 ? 209.18432 205.89145 144.27432 1.000 70.55277 402 PRO A O 1
ATOM 2490 N N . ASP A 1 403 ? 207.31832 204.81745 143.60632 1.000 73.83840 403 ASP A N 1
ATOM 2491 C CA . ASP A 1 403 ? 207.19832 205.53945 142.33632 1.000 73.83840 403 ASP A CA 1
ATOM 2492 C C . ASP A 1 403 ? 208.47132 205.40145 141.50632 1.000 73.83840 403 ASP A C 1
ATOM 2493 O O . ASP A 1 403 ? 208.95632 206.35745 140.89732 1.000 73.83840 403 ASP A O 1
ATOM 2498 N N . SER A 1 404 ? 209.01832 204.21145 141.49232 1.000 72.80333 404 SER A N 1
ATOM 2499 C CA . SER A 1 404 ? 210.22432 203.92645 140.74232 1.000 72.80333 404 SER A CA 1
ATOM 2500 C C . SER A 1 404 ? 209.87532 203.33645 139.38832 1.000 72.80333 404 SER A C 1
ATOM 2501 O O . SER A 1 404 ? 208.78632 202.78845 139.20132 1.000 72.80333 404 SER A O 1
ATOM 2504 N N . PRO A 1 405 ? 210.77332 203.44645 138.40632 1.000 71.38092 405 PRO A N 1
ATOM 2505 C CA . PRO A 1 405 ? 210.52632 202.75145 137.13432 1.000 71.38092 405 PRO A CA 1
ATOM 2506 C C . PRO A 1 405 ? 210.30832 201.26145 137.31332 1.000 71.38092 405 PRO A C 1
ATOM 2507 O O . PRO A 1 405 ? 209.46432 200.67445 136.62532 1.000 71.38092 405 PRO A O 1
ATOM 2511 N N . ALA A 1 406 ? 211.04032 200.63345 138.23532 1.000 72.27500 406 ALA A N 1
ATOM 2512 C CA . ALA A 1 406 ? 210.80232 199.22745 138.53532 1.000 72.27500 406 ALA A CA 1
ATOM 2513 C C . ALA A 1 406 ? 209.41232 199.01745 139.11832 1.000 72.27500 406 ALA A C 1
ATOM 2514 O O . ALA A 1 406 ? 208.70732 198.07445 138.74032 1.000 72.27500 406 ALA A O 1
ATOM 2516 N N . ALA A 1 407 ? 208.99732 199.88645 140.04132 1.000 70.68391 407 ALA A N 1
ATOM 2517 C CA . ALA A 1 407 ? 207.66232 199.76845 140.61632 1.000 70.68391 407 ALA A CA 1
ATOM 2518 C C . ALA A 1 407 ? 206.58732 199.99645 139.56432 1.000 70.68391 407 ALA A C 1
ATOM 2519 O O . ALA A 1 407 ? 205.57232 199.29145 139.54232 1.000 70.68391 407 ALA A O 1
ATOM 2521 N N . ARG A 1 408 ? 206.78932 200.98045 138.68532 1.000 72.71128 408 ARG A N 1
ATOM 2522 C CA . ARG A 1 408 ? 205.81832 201.21945 137.62432 1.000 72.71128 408 ARG A CA 1
ATOM 2523 C C . ARG A 1 408 ? 205.72732 200.02845 136.68232 1.000 72.71128 408 ARG A C 1
ATOM 2524 O O . ARG A 1 408 ? 204.63232 199.65545 136.25432 1.000 72.71128 408 ARG A O 1
ATOM 2532 N N . ARG A 1 409 ? 206.86532 199.41745 136.34732 1.000 70.31694 409 ARG A N 1
ATOM 2533 C CA . ARG A 1 409 ? 206.84432 198.22645 135.50332 1.000 70.31694 409 ARG A CA 1
ATOM 2534 C C . ARG A 1 409 ? 206.11532 197.07645 136.18732 1.000 70.31694 409 ARG A C 1
ATOM 2535 O O . ARG A 1 409 ? 205.30932 196.37645 135.55832 1.000 70.31694 409 ARG A O 1
ATOM 2543 N N . ILE A 1 410 ? 206.37432 196.87545 137.48032 1.000 67.29286 410 ILE A N 1
ATOM 2544 C CA . ILE A 1 410 ? 205.71032 195.80345 138.21832 1.000 67.29286 410 ILE A CA 1
ATOM 2545 C C . ILE A 1 410 ? 204.20432 196.01645 138.21932 1.000 67.29286 410 ILE A C 1
ATOM 2546 O O . ILE A 1 410 ? 203.42332 195.08845 137.97732 1.000 67.29286 410 ILE A O 1
ATOM 2551 N N . LEU A 1 411 ? 203.77032 197.24745 138.48932 1.000 67.53059 411 LEU A N 1
ATOM 2552 C CA . LEU A 1 411 ? 202.33832 197.50745 138.56032 1.000 67.53059 411 LEU A CA 1
ATOM 2553 C C . LEU A 1 411 ? 201.68932 197.46145 137.18332 1.000 67.53059 411 LEU A C 1
ATOM 2554 O O . LEU A 1 411 ? 200.53632 197.03745 137.05932 1.000 67.53059 411 LEU A O 1
ATOM 2559 N N . LYS A 1 412 ? 202.41032 197.86445 136.13632 1.000 66.89646 412 LYS A N 1
ATOM 2560 C CA . LYS A 1 412 ? 201.88432 197.71845 134.78532 1.000 66.89646 412 LYS A CA 1
ATOM 2561 C C . LYS A 1 412 ? 201.67932 196.25245 134.43832 1.000 66.89646 412 LYS A C 1
ATOM 2562 O O . LYS A 1 412 ? 200.69032 195.89145 133.79132 1.000 66.89646 412 LYS A O 1
ATOM 2568 N N . ASN A 1 413 ? 202.60932 195.39045 134.85332 1.000 67.12501 413 ASN A N 1
ATOM 2569 C CA . ASN A 1 413 ? 202.42732 193.95945 134.62732 1.000 67.12501 413 ASN A CA 1
ATOM 2570 C C . ASN A 1 413 ? 201.28032 193.40845 135.46532 1.000 67.12501 413 ASN A C 1
ATOM 2571 O O . ASN A 1 413 ? 200.56032 192.50445 135.02532 1.000 67.12501 413 ASN A O 1
ATOM 2576 N N . ALA A 1 414 ? 201.09532 193.93745 136.67632 1.000 67.39947 414 ALA A N 1
ATOM 2577 C CA . ALA A 1 414 ? 200.00132 193.48945 137.53232 1.000 67.39947 414 ALA A CA 1
ATOM 2578 C C . ALA A 1 414 ? 198.64832 194.01545 137.06932 1.000 67.39947 414 ALA A C 1
ATOM 2579 O O . ALA A 1 414 ? 197.61332 193.50045 137.50432 1.000 67.39947 414 ALA A O 1
ATOM 2581 N N . ASN A 1 415 ? 198.63932 195.02345 136.19832 1.000 70.50493 415 ASN A N 1
ATOM 2582 C CA . ASN A 1 415 ? 197.43932 195.67145 135.68132 1.000 70.50493 415 ASN A CA 1
ATOM 2583 C C . ASN A 1 415 ? 196.57032 194.73445 134.83832 1.000 70.50493 415 ASN A C 1
ATOM 2584 O O . ASN A 1 415 ? 195.47032 195.13545 134.45632 1.000 70.50493 415 ASN A O 1
ATOM 2589 N N . SER A 1 416 ? 197.00432 193.49245 134.58832 1.000 71.05597 416 SER A N 1
ATOM 2590 C CA . SER A 1 416 ? 196.39332 192.67145 133.53932 1.000 71.05597 416 SER A CA 1
ATOM 2591 C C . SER A 1 416 ? 194.89332 192.50045 133.73532 1.000 71.05597 416 SER A C 1
ATOM 2592 O O . SER A 1 416 ? 194.11532 192.63845 132.78132 1.000 71.05597 416 SER A O 1
ATOM 2595 N N . THR A 1 417 ? 194.46432 192.20445 134.96032 1.000 67.92797 417 THR A N 1
ATOM 2596 C CA . THR A 1 417 ? 193.04032 192.01245 135.20732 1.000 67.92797 417 THR A CA 1
ATOM 2597 C C . THR A 1 417 ? 192.25932 193.28445 134.91332 1.000 67.92797 417 THR A C 1
ATOM 2598 O O . THR A 1 417 ? 191.12932 193.23245 134.41332 1.000 67.92797 417 THR A O 1
ATOM 2602 N N . PHE A 1 418 ? 192.85232 194.43945 135.19932 1.000 68.63646 418 PHE A N 1
ATOM 2603 C CA . PHE A 1 418 ? 192.15832 195.69545 134.96032 1.000 68.63646 418 PHE A CA 1
ATOM 2604 C C . PHE A 1 418 ? 192.15832 196.09145 133.48732 1.000 68.63646 418 PHE A C 1
ATOM 2605 O O . PHE A 1 418 ? 191.16532 196.65645 133.01732 1.000 68.63646 418 PHE A O 1
ATOM 2613 N N . GLU A 1 419 ? 193.22232 195.78745 132.73032 1.000 73.15180 419 GLU A N 1
ATOM 2614 C CA . GLU A 1 419 ? 193.08632 195.91245 131.27632 1.000 73.15180 419 GLU A CA 1
ATOM 2615 C C . GLU A 1 419 ? 191.97632 195.01845 130.75732 1.000 73.15180 419 GLU A C 1
ATOM 2616 O O . GLU A 1 419 ? 191.23932 195.41045 129.84832 1.000 73.15180 419 GLU A O 1
ATOM 2622 N N . GLU A 1 420 ? 191.85632 193.80645 131.29932 1.000 76.82220 420 GLU A N 1
ATOM 2623 C CA . GLU A 1 420 ? 190.83832 192.87945 130.81732 1.000 76.82220 420 GLU A CA 1
ATOM 2624 C C . GLU A 1 420 ? 189.43532 193.40745 131.10832 1.000 76.82220 420 GLU A C 1
ATOM 2625 O O . GLU A 1 420 ? 188.53932 193.34945 130.25432 1.000 76.82220 420 GLU A O 1
ATOM 2631 N N . LEU A 1 421 ? 189.22832 193.92945 132.31832 1.000 73.43823 421 LEU A N 1
ATOM 2632 C CA . LEU A 1 421 ? 187.93732 194.52145 132.65632 1.000 73.43823 421 LEU A CA 1
ATOM 2633 C C . LEU A 1 421 ? 187.64632 195.74445 131.79332 1.000 73.43823 421 LEU A C 1
ATOM 2634 O O . LEU A 1 421 ? 186.50332 195.95545 131.36732 1.000 73.43823 421 LEU A O 1
ATOM 2639 N N . GLU A 1 422 ? 188.66632 196.56145 131.51832 1.000 76.96805 422 GLU A N 1
ATOM 2640 C CA . GLU A 1 422 ? 188.46832 197.70645 130.63732 1.000 76.96805 422 GLU A CA 1
ATOM 2641 C C . GLU A 1 422 ? 188.11032 197.25745 129.22732 1.000 76.96805 422 GLU A C 1
ATOM 2642 O O . GLU A 1 422 ? 187.31632 197.90945 128.54332 1.000 76.96805 422 GLU A O 1
ATOM 2648 N N . HIS A 1 423 ? 188.69932 196.15245 128.76832 1.000 77.91021 423 HIS A N 1
ATOM 2649 C CA A HIS A 1 423 ? 188.34132 195.62545 127.45732 0.600 77.91021 423 HIS A CA 1
ATOM 2650 C CA B HIS A 1 423 ? 188.34532 195.61145 127.45832 0.400 77.91021 423 HIS A CA 1
ATOM 2651 C C . HIS A 1 423 ? 186.89132 195.16345 127.42632 1.000 77.91021 423 HIS A C 1
ATOM 2652 O O . HIS A 1 423 ? 186.18732 195.38045 126.43432 1.000 77.91021 423 HIS A O 1
ATOM 2665 N N . VAL A 1 424 ? 186.43032 194.51945 128.49932 1.000 75.29655 424 VAL A N 1
ATOM 2666 C CA . VAL A 1 424 ? 185.02032 194.13645 128.57432 1.000 75.29655 424 VAL A CA 1
ATOM 2667 C C . VAL A 1 424 ? 184.13532 195.37445 128.52032 1.000 75.29655 424 VAL A C 1
ATOM 2668 O O . VAL A 1 424 ? 183.10532 195.39945 127.83032 1.000 75.29655 424 VAL A O 1
ATOM 2672 N N . ARG A 1 425 ? 184.52332 196.41945 129.25132 1.000 76.37773 425 ARG A N 1
ATOM 2673 C CA . ARG A 1 425 ? 183.75432 197.65945 129.24232 1.000 76.37773 425 ARG A CA 1
ATOM 2674 C C . ARG A 1 425 ? 183.70732 198.27045 127.84732 1.000 76.37773 425 ARG A C 1
ATOM 2675 O O . ARG A 1 425 ? 182.65732 198.74445 127.40732 1.000 76.37773 425 ARG A O 1
ATOM 2683 N N . LYS A 1 426 ? 184.83632 198.26645 127.13832 1.000 80.12652 426 LYS A N 1
ATOM 2684 C CA . LYS A 1 426 ? 184.86632 198.79645 125.77832 1.000 80.12652 426 LYS A CA 1
ATOM 2685 C C . LYS A 1 426 ? 183.99732 197.96845 124.84132 1.000 80.12652 426 LYS A C 1
ATOM 2686 O O . LYS A 1 426 ? 183.31632 198.51745 123.96732 1.000 80.12652 426 LYS A O 1
ATOM 2692 N N . LEU A 1 427 ? 184.01732 196.64445 125.00032 1.000 80.00429 427 LEU A N 1
ATOM 2693 C CA . LEU A 1 427 ? 183.18232 195.78945 124.16532 1.000 80.00429 427 LEU A CA 1
ATOM 2694 C C . LEU A 1 427 ? 181.70632 196.07945 124.39032 1.000 80.00429 427 LEU A C 1
ATOM 2695 O O . LEU A 1 427 ? 180.92432 196.12945 123.43532 1.000 80.00429 427 LEU A O 1
ATOM 2700 N N . VAL A 1 428 ? 181.30532 196.27045 125.64732 1.000 80.70739 428 VAL A N 1
ATOM 2701 C CA . VAL A 1 428 ? 179.91332 196.61345 125.92432 1.000 80.70739 428 VAL A CA 1
ATOM 2702 C C . VAL A 1 428 ? 179.58632 198.00345 125.38532 1.000 80.70739 428 VAL A C 1
ATOM 2703 O O . VAL A 1 428 ? 178.48532 198.24245 124.87632 1.000 80.70739 428 VAL A O 1
ATOM 2707 N N . LYS A 1 429 ? 180.53432 198.93645 125.48332 1.000 85.98978 429 LYS A N 1
ATOM 2708 C CA . LYS A 1 429 ? 180.32232 200.28645 124.97132 1.000 85.98978 429 LYS A CA 1
ATOM 2709 C C . LYS A 1 429 ? 180.16032 200.29745 123.45732 1.000 85.98978 429 LYS A C 1
ATOM 2710 O O . LYS A 1 429 ? 179.46332 201.16245 122.91632 1.000 85.98978 429 LYS A O 1
ATOM 2716 N N . ALA A 1 430 ? 180.79132 199.35145 122.75932 1.000 86.47913 430 ALA A N 1
ATOM 2717 C CA . ALA A 1 430 ? 180.67132 199.29245 121.30632 1.000 86.47913 430 ALA A CA 1
ATOM 2718 C C . ALA A 1 430 ? 179.23432 199.07445 120.85232 1.000 86.47913 430 ALA A C 1
ATOM 2719 O O . ALA A 1 430 ? 178.91232 199.34045 119.68632 1.000 86.47913 430 ALA A O 1
ATOM 2721 N N . TRP A 1 431 ? 178.36732 198.58945 121.74332 1.000 89.38186 431 TRP A N 1
ATOM 2722 C CA . TRP A 1 431 ? 176.95632 198.47945 121.39832 1.000 89.38186 431 TRP A CA 1
ATOM 2723 C C . TRP A 1 431 ? 176.37532 199.83845 121.04132 1.000 89.38186 431 TRP A C 1
ATOM 2724 O O . TRP A 1 431 ? 175.53432 199.93945 120.14332 1.000 89.38186 431 TRP A O 1
ATOM 2735 N N . GLU A 1 432 ? 176.84032 200.89645 121.71032 1.000 91.93580 432 GLU A N 1
ATOM 2736 C CA . GLU A 1 432 ? 176.30332 202.23145 121.47432 1.000 91.93580 432 GLU A CA 1
ATOM 2737 C C . GLU A 1 432 ? 176.38832 202.61945 120.00632 1.000 91.93580 432 GLU A C 1
ATOM 2738 O O . GLU A 1 432 ? 175.54632 203.37945 119.51632 1.000 91.93580 432 GLU A O 1
ATOM 2744 N N . GLU A 1 433 ? 177.38632 202.11045 119.28832 1.000 93.90863 433 GLU A N 1
ATOM 2745 C CA . GLU A 1 433 ? 177.57032 202.45045 117.88832 1.000 93.90863 433 GLU A CA 1
ATOM 2746 C C . GLU A 1 433 ? 177.39932 201.27145 116.94332 1.000 93.90863 433 GLU A C 1
ATOM 2747 O O . GLU A 1 433 ? 177.57532 201.44845 115.73332 1.000 93.90863 433 GLU A O 1
ATOM 2753 N N . VAL A 1 434 ? 177.09632 200.07445 117.44232 1.000 95.46713 434 VAL A N 1
ATOM 2754 C CA . VAL A 1 434 ? 176.73932 198.97445 116.55332 1.000 95.46713 434 VAL A CA 1
ATOM 2755 C C . VAL A 1 434 ? 175.24032 198.67345 116.55532 1.000 95.46713 434 VAL A C 1
ATOM 2756 O O . VAL A 1 434 ? 174.73232 198.15145 115.55132 1.000 95.46713 434 VAL A O 1
ATOM 2760 N N . GLY A 1 435 ? 174.51432 199.00445 117.62132 1.000 98.07624 435 GLY A N 1
ATOM 2761 C CA . GLY A 1 435 ? 173.10232 198.71745 117.71232 1.000 98.07624 435 GLY A CA 1
ATOM 2762 C C . GLY A 1 435 ? 172.24532 199.39245 116.65832 1.000 98.07624 435 GLY A C 1
ATOM 2763 O O . GLY A 1 435 ? 171.39332 198.75445 116.02932 1.000 98.07624 435 GLY A O 1
ATOM 2764 N N . PRO A 1 436 ? 172.42832 200.70145 116.45832 1.000 99.05726 436 PRO A N 1
ATOM 2765 C CA . PRO A 1 436 ? 171.68832 201.37045 115.37732 1.000 99.05726 436 PRO A CA 1
ATOM 2766 C C . PRO A 1 436 ? 171.95332 200.77345 114.01132 1.000 99.05726 436 PRO A C 1
ATOM 2767 O O . PRO A 1 436 ? 171.04332 200.74045 113.17632 1.000 99.05726 436 PRO A O 1
ATOM 2771 N N . GLN A 1 437 ? 173.16932 200.29145 113.75432 1.000 103.28647 437 GLN A N 1
ATOM 2772 C CA . GLN A 1 437 ? 173.43832 199.63745 112.47932 1.000 103.28647 437 GLN A CA 1
ATOM 2773 C C . GLN A 1 437 ? 172.65632 198.33845 112.34332 1.000 103.28647 437 GLN A C 1
ATOM 2774 O O . GLN A 1 437 ? 172.14532 198.03045 111.26232 1.000 103.28647 437 GLN A O 1
ATOM 2780 N N . ILE A 1 438 ? 172.54432 197.56645 113.42632 1.000 106.54138 438 ILE A N 1
ATOM 2781 C CA . ILE A 1 438 ? 171.72932 196.35245 113.39132 1.000 106.54138 438 ILE A CA 1
ATOM 2782 C C . ILE A 1 438 ? 170.27032 196.70245 113.13132 1.000 106.54138 438 ILE A C 1
ATOM 2783 O O . ILE A 1 438 ? 169.60132 196.08345 112.29032 1.000 106.54138 438 ILE A O 1
ATOM 2788 N N . TRP A 1 439 ? 169.76032 197.71545 113.83632 1.000 109.99538 439 TRP A N 1
ATOM 2789 C CA . TRP A 1 439 ? 168.37532 198.13145 113.65332 1.000 109.99538 439 TRP A CA 1
ATOM 2790 C C . TRP A 1 439 ? 168.12232 198.58145 112.22132 1.000 109.99538 439 TRP A C 1
ATOM 2791 O O . TRP A 1 439 ? 167.08032 198.26345 111.63632 1.000 109.99538 439 TRP A O 1
ATOM 2802 N N . TYR A 1 440 ? 169.06232 199.32745 111.63932 1.000 116.63262 440 TYR A N 1
ATOM 2803 C CA . TYR A 1 440 ? 168.90332 199.76945 110.25932 1.000 116.63262 440 TYR A CA 1
ATOM 2804 C C . TYR A 1 440 ? 168.98032 198.60245 109.28732 1.000 116.63262 440 TYR A C 1
ATOM 2805 O O . TYR A 1 440 ? 168.25732 198.57645 108.28532 1.000 116.63262 440 TYR A O 1
ATOM 2814 N N . PHE A 1 441 ? 169.86632 197.63945 109.55032 1.000 114.90077 441 PHE A N 1
ATOM 2815 C CA . PHE A 1 441 ? 169.94232 196.46145 108.69632 1.000 114.90077 441 PHE A CA 1
ATOM 2816 C C . PHE A 1 441 ? 168.61432 195.72245 108.69132 1.000 114.90077 441 PHE A C 1
ATOM 2817 O O . PHE A 1 441 ? 168.15832 195.25345 107.64332 1.000 114.90077 441 PHE A O 1
ATOM 2825 N N . PHE A 1 442 ? 167.97532 195.61745 109.85532 1.000 116.89854 442 PHE A N 1
ATOM 2826 C CA . PHE A 1 442 ? 166.64332 195.03245 109.91932 1.000 116.89854 442 PHE A CA 1
ATOM 2827 C C . PHE A 1 442 ? 165.55132 195.98045 109.43532 1.000 116.89854 442 PHE A C 1
ATOM 2828 O O . PHE A 1 442 ? 164.41532 195.53645 109.23732 1.000 116.89854 442 PHE A O 1
ATOM 2836 N N . ASP A 1 443 ? 165.86532 197.25745 109.22532 1.000 125.23772 443 ASP A N 1
ATOM 2837 C CA . ASP A 1 443 ? 164.98832 198.16845 108.49832 1.000 125.23772 443 ASP A CA 1
ATOM 2838 C C . ASP A 1 443 ? 165.17232 197.88845 107.00632 1.000 125.23772 443 ASP A C 1
ATOM 2839 O O . ASP A 1 443 ? 165.62932 196.80745 106.62532 1.000 125.23772 443 ASP A O 1
ATOM 2844 N N . ASN A 1 444 ? 164.78732 198.83245 106.13732 1.000 133.14324 444 ASN A N 1
ATOM 2845 C CA . ASN A 1 444 ? 164.94832 198.62845 104.69932 1.000 133.14324 444 ASN A CA 1
ATOM 2846 C C . ASN A 1 444 ? 166.32532 198.07545 104.34032 1.000 133.14324 444 ASN A C 1
ATOM 2847 O O . ASN A 1 444 ? 166.44932 196.93045 103.89032 1.000 133.14324 444 ASN A O 1
ATOM 2852 N N . SER A 1 445 ? 167.37232 198.86645 104.58732 1.000 132.05372 445 SER A N 1
ATOM 2853 C CA . SER A 1 445 ? 168.69332 198.61845 104.02332 1.000 132.05372 445 SER A CA 1
ATOM 2854 C C . SER A 1 445 ? 168.56332 198.25745 102.55032 1.000 132.05372 445 SER A C 1
ATOM 2855 O O . SER A 1 445 ? 167.76132 198.85145 101.82432 1.000 132.05372 445 SER A O 1
ATOM 2857 N N . THR A 1 446 ? 169.35332 197.29045 102.10532 1.000 136.48958 446 THR A N 1
ATOM 2858 C CA . THR A 1 446 ? 169.11732 196.61545 100.83832 1.000 136.48958 446 THR A CA 1
ATOM 2859 C C . THR A 1 446 ? 169.21532 195.10445 100.94832 1.000 136.48958 446 THR A C 1
ATOM 2860 O O . THR A 1 446 ? 168.68532 194.40545 100.07532 1.000 136.48958 446 THR A O 1
ATOM 2864 N N . GLN A 1 447 ? 169.87132 194.57945 101.98332 1.000 137.05423 447 GLN A N 1
ATOM 2865 C CA . GLN A 1 447 ? 169.92332 193.13845 102.18532 1.000 137.05423 447 GLN A CA 1
ATOM 2866 C C . GLN A 1 447 ? 168.56632 192.59545 102.61532 1.000 137.05423 447 GLN A C 1
ATOM 2867 O O . GLN A 1 447 ? 168.09632 191.58445 102.08332 1.000 137.05423 447 GLN A O 1
ATOM 2873 N N . MET A 1 448 ? 167.92332 193.25045 103.58632 1.000 137.97293 448 MET A N 1
ATOM 2874 C CA . MET A 1 448 ? 166.62532 192.77145 104.05032 1.000 137.97293 448 MET A CA 1
ATOM 2875 C C . MET A 1 448 ? 165.57732 192.90845 102.95532 1.000 137.97293 448 MET A C 1
ATOM 2876 O O . MET A 1 448 ? 164.69832 192.05145 102.82132 1.000 137.97293 448 MET A O 1
ATOM 2881 N N . ASN A 1 449 ? 165.65032 193.98045 102.16332 1.000 142.63816 449 ASN A N 1
ATOM 2882 C CA . ASN A 1 449 ? 164.73432 194.12145 101.03632 1.000 142.63816 449 ASN A CA 1
ATOM 2883 C C . ASN A 1 449 ? 164.94032 193.00745 100.01832 1.000 142.63816 449 ASN A C 1
ATOM 2884 O O . ASN A 1 449 ? 163.97032 192.47245 99.47032 1.000 142.63816 449 ASN A O 1
ATOM 2889 N N . MET A 1 450 ? 166.19632 192.64345 99.75232 1.000 146.18608 450 MET A N 1
ATOM 2890 C CA . MET A 1 450 ? 166.46932 191.53445 98.84332 1.000 146.18608 450 MET A CA 1
ATOM 2891 C C . MET A 1 450 ? 165.94132 190.21945 99.40332 1.000 146.18608 450 MET A C 1
ATOM 2892 O O . MET A 1 450 ? 165.39932 189.39245 98.66232 1.000 146.18608 450 MET A O 1
ATOM 2897 N N . ILE A 1 451 ? 166.09732 190.00745 100.71132 1.000 146.71995 451 ILE A N 1
ATOM 2898 C CA . ILE A 1 451 ? 165.57232 188.79645 101.33732 1.000 146.71995 451 ILE A CA 1
ATOM 2899 C C . ILE A 1 451 ? 164.05432 188.75445 101.22132 1.000 146.71995 451 ILE A C 1
ATOM 2900 O O . ILE A 1 451 ? 163.46732 187.70745 100.92232 1.000 146.71995 451 ILE A O 1
ATOM 2905 N N . ARG A 1 452 ? 163.39532 189.89045 101.45432 1.000 147.78595 452 ARG A N 1
ATOM 2906 C CA . ARG A 1 452 ? 161.94532 189.95245 101.30932 1.000 147.78595 452 ARG A CA 1
ATOM 2907 C C . ARG A 1 452 ? 161.52432 189.67945 99.87032 1.000 147.78595 452 ARG A C 1
ATOM 2908 O O . ARG A 1 452 ? 160.52832 188.98845 99.62732 1.000 147.78595 452 ARG A O 1
ATOM 2910 N N . ASP A 1 453 ? 162.27132 190.21745 98.90332 1.000 152.50433 453 ASP A N 1
ATOM 2911 C CA . ASP A 1 453 ? 161.96632 189.96645 97.49832 1.000 152.50433 453 ASP A CA 1
ATOM 2912 C C . ASP A 1 453 ? 162.10432 188.48745 97.16032 1.000 152.50433 453 ASP A C 1
ATOM 2913 O O . ASP A 1 453 ? 161.28332 187.93345 96.41932 1.000 152.50433 453 ASP A O 1
ATOM 2918 N N . THR A 1 454 ? 163.14332 187.83345 97.68632 1.000 153.27803 454 THR A N 1
ATOM 2919 C CA . THR A 1 454 ? 163.27632 186.39145 97.49132 1.000 153.27803 454 THR A CA 1
ATOM 2920 C C . THR A 1 454 ? 162.10332 185.64945 98.11732 1.000 153.27803 454 THR A C 1
ATOM 2921 O O . THR A 1 454 ? 161.55832 184.71545 97.51832 1.000 153.27803 454 THR A O 1
ATOM 2925 N N . LEU A 1 455 ? 161.70132 186.05045 99.32432 1.000 151.03552 455 LEU A N 1
ATOM 2926 C CA . LEU A 1 455 ? 160.47532 185.51345 99.90532 1.000 151.03552 455 LEU A CA 1
ATOM 2927 C C . LEU A 1 455 ? 159.24232 186.01445 99.16632 1.000 151.03552 455 LEU A C 1
ATOM 2928 O O . LEU A 1 455 ? 158.22432 185.31445 99.11732 1.000 151.03552 455 LEU A O 1
ATOM 2933 N N . GLY A 1 456 ? 159.31032 187.21245 98.58932 1.000 153.05609 456 GLY A N 1
ATOM 2934 C CA . GLY A 1 456 ? 158.20932 187.77045 97.83232 1.000 153.05609 456 GLY A CA 1
ATOM 2935 C C . GLY A 1 456 ? 158.08832 187.29145 96.40632 1.000 153.05609 456 GLY A C 1
ATOM 2936 O O . GLY A 1 456 ? 157.17032 187.71445 95.69732 1.000 153.05609 456 GLY A O 1
ATOM 2937 N N . ASN A 1 457 ? 158.99032 186.42245 95.95932 1.000 155.77907 457 ASN A N 1
ATOM 2938 C CA . ASN A 1 457 ? 158.90632 185.89045 94.61132 1.000 155.77907 457 ASN A CA 1
ATOM 2939 C C . ASN A 1 457 ? 157.67032 185.00345 94.47232 1.000 155.77907 457 ASN A C 1
ATOM 2940 O O . ASN A 1 457 ? 157.18632 184.44345 95.46032 1.000 155.77907 457 ASN A O 1
ATOM 2942 N N . PRO A 1 458 ? 157.12332 184.87745 93.25232 1.000 159.47211 458 PRO A N 1
ATOM 2943 C CA . PRO A 1 458 ? 155.96532 183.99545 93.04932 1.000 159.47211 458 PRO A CA 1
ATOM 2944 C C . PRO A 1 458 ? 156.23132 182.58045 93.53432 1.000 159.47211 458 PRO A C 1
ATOM 2945 O O . PRO A 1 458 ? 157.10432 181.88645 93.00232 1.000 159.47211 458 PRO A O 1
ATOM 2949 N N . THR A 1 459 ? 155.49232 182.16445 94.56232 1.000 155.73218 459 THR A N 1
ATOM 2950 C CA . THR A 1 459 ? 155.61832 180.89445 95.27232 1.000 155.73218 459 THR A CA 1
ATOM 2951 C C . THR A 1 459 ? 156.91332 180.79445 96.06932 1.000 155.73218 459 THR A C 1
ATOM 2952 O O . THR A 1 459 ? 157.10832 179.79545 96.77232 1.000 155.73218 459 THR A O 1
ATOM 2954 N N . VAL A 1 460 ? 157.79332 181.79645 95.99532 1.000 154.12360 460 VAL A N 1
ATOM 2955 C CA . VAL A 1 460 ? 159.05132 181.83445 96.73732 1.000 154.12360 460 VAL A CA 1
ATOM 2956 C C . VAL A 1 460 ? 159.79632 180.51545 96.58632 1.000 154.12360 460 VAL A C 1
ATOM 2957 O O . VAL A 1 460 ? 160.30532 179.96545 97.57032 1.000 154.12360 460 VAL A O 1
ATOM 2959 N N . LYS A 1 461 ? 159.85732 180.00245 95.35532 1.000 153.66195 461 LYS A N 1
ATOM 2960 C CA . LYS A 1 461 ? 160.42932 178.69045 95.07332 1.000 153.66195 461 LYS A CA 1
ATOM 2961 C C . LYS A 1 461 ? 159.72332 177.62245 95.90032 1.000 153.66195 461 LYS A C 1
ATOM 2962 O O . LYS A 1 461 ? 158.66732 177.12045 95.50432 1.000 153.66195 461 LYS A O 1
ATOM 2964 N N . ASP A 1 462 ? 160.29932 177.27145 97.04832 1.000 149.70370 462 ASP A N 1
ATOM 2965 C CA . ASP A 1 462 ? 159.67232 176.33445 97.97932 1.000 149.70370 462 ASP A CA 1
ATOM 2966 C C . ASP A 1 462 ? 158.83932 177.14445 98.96432 1.000 149.70370 462 ASP A C 1
ATOM 2967 O O . ASP A 1 462 ? 159.33132 177.61445 99.99132 1.000 149.70370 462 ASP A O 1
ATOM 2969 N N . PHE A 1 463 ? 157.55532 177.31845 98.63732 1.000 149.55131 463 PHE A N 1
ATOM 2970 C CA . PHE A 1 463 ? 156.65732 178.05445 99.52132 1.000 149.55131 463 PHE A CA 1
ATOM 2971 C C . PHE A 1 463 ? 156.49832 177.34645 100.86132 1.000 149.55131 463 PHE A C 1
ATOM 2972 O O . PHE A 1 463 ? 156.47432 177.99345 101.91432 1.000 149.55131 463 PHE A O 1
ATOM 2974 N N . LEU A 1 464 ? 156.38832 176.02045 100.84132 1.000 150.20771 464 LEU A N 1
ATOM 2975 C CA . LEU A 1 464 ? 156.26032 175.22745 102.05532 1.000 150.20771 464 LEU A CA 1
ATOM 2976 C C . LEU A 1 464 ? 157.60432 174.77745 102.61032 1.000 150.20771 464 LEU A C 1
ATOM 2977 O O . LEU A 1 464 ? 157.62932 174.01845 103.58432 1.000 150.20771 464 LEU A O 1
ATOM 2979 N N . ASN A 1 465 ? 158.71032 175.21645 102.00132 1.000 150.47457 465 ASN A N 1
ATOM 2980 C CA . ASN A 1 465 ? 160.07232 174.89545 102.42132 1.000 150.47457 465 ASN A CA 1
ATOM 2981 C C . ASN A 1 465 ? 160.39932 173.42145 102.21032 1.000 150.47457 465 ASN A C 1
ATOM 2982 O O . ASN A 1 465 ? 159.50732 172.56745 102.22032 1.000 150.47457 465 ASN A O 1
ATOM 2984 N N . ARG A 1 466 ? 161.68232 173.11845 102.00132 1.000 150.26703 466 ARG A N 1
ATOM 2985 C CA . ARG A 1 466 ? 162.09332 171.72945 101.83532 1.000 150.26703 466 ARG A CA 1
ATOM 2986 C C . ARG A 1 466 ? 161.82932 170.92545 103.10232 1.000 150.26703 466 ARG A C 1
ATOM 2987 O O . ARG A 1 466 ? 161.37332 169.77745 103.03532 1.000 150.26703 466 ARG A O 1
ATOM 2989 N N . GLN A 1 467 ? 162.10732 171.51045 104.26532 1.000 151.75002 467 GLN A N 1
ATOM 2990 C CA . GLN A 1 467 ? 161.80732 170.87345 105.54632 1.000 151.75002 467 GLN A CA 1
ATOM 2991 C C . GLN A 1 467 ? 160.37532 171.19945 105.97632 1.000 151.75002 467 GLN A C 1
ATOM 2992 O O . GLN A 1 467 ? 160.12432 171.87645 106.97232 1.000 151.75002 467 GLN A O 1
ATOM 2994 N N . LEU A 1 468 ? 159.42832 170.70545 105.18432 1.000 153.12154 468 LEU A N 1
ATOM 2995 C CA . LEU A 1 468 ? 158.01832 170.92145 105.47732 1.000 153.12154 468 LEU A CA 1
ATOM 2996 C C . LEU A 1 468 ? 157.61932 170.17945 106.74632 1.000 153.12154 468 LEU A C 1
ATOM 2997 O O . LEU A 1 468 ? 158.02232 169.03545 106.97032 1.000 153.12154 468 LEU A O 1
ATOM 2999 N N . GLY A 1 469 ? 156.81832 170.83945 107.57632 1.000 152.76588 469 GLY A N 1
ATOM 3000 C CA . GLY A 1 469 ? 156.39132 170.23845 108.83032 1.000 152.76588 469 GLY A CA 1
ATOM 3001 C C . GLY A 1 469 ? 157.52332 169.99745 109.80432 1.000 152.76588 469 GLY A C 1
ATOM 3002 O O . GLY A 1 469 ? 157.53332 168.97545 110.50132 1.000 152.76588 469 GLY A O 1
ATOM 3003 N N . GLU A 1 470 ? 158.48032 170.91945 109.87032 1.000 153.36397 470 GLU A N 1
ATOM 3004 C CA . GLU A 1 470 ? 159.62632 170.81645 110.76732 1.000 153.36397 470 GLU A CA 1
ATOM 3005 C C . GLU A 1 470 ? 159.53532 171.83745 111.89732 1.000 153.36397 470 GLU A C 1
ATOM 3006 O O . GLU A 1 470 ? 160.53832 172.42145 112.31232 1.000 153.36397 470 GLU A O 1
ATOM 3008 N N . GLU A 1 471 ? 158.31932 172.06645 112.39532 1.000 153.01569 471 GLU A N 1
ATOM 3009 C CA . GLU A 1 471 ? 158.04132 173.00545 113.48132 1.000 153.01569 471 GLU A CA 1
ATOM 3010 C C . GLU A 1 471 ? 158.46532 174.43145 113.14332 1.000 153.01569 471 GLU A C 1
ATOM 3011 O O . GLU A 1 471 ? 158.66232 175.25345 114.04432 1.000 153.01569 471 GLU A O 1
ATOM 3013 N N . GLY A 1 472 ? 158.60932 174.74345 111.85732 1.000 151.75988 472 GLY A N 1
ATOM 3014 C CA . GLY A 1 472 ? 158.95032 176.08545 111.43132 1.000 151.75988 472 GLY A CA 1
ATOM 3015 C C . GLY A 1 472 ? 158.12932 176.53545 110.24132 1.000 151.75988 472 GLY A C 1
ATOM 3016 O O . GLY A 1 472 ? 158.16232 175.90045 109.18332 1.000 151.75988 472 GLY A O 1
ATOM 3017 N N . ILE A 1 473 ? 157.39132 177.62545 110.39832 1.000 147.65597 473 ILE A N 1
ATOM 3018 C CA . ILE A 1 473 ? 156.51132 178.12245 109.34832 1.000 147.65597 473 ILE A CA 1
ATOM 3019 C C . ILE A 1 473 ? 157.31432 178.98445 108.38832 1.000 147.65597 473 ILE A C 1
ATOM 3020 O O . ILE A 1 473 ? 158.33132 179.58245 108.75332 1.000 147.65597 473 ILE A O 1
ATOM 3022 N N . THR A 1 474 ? 156.85532 179.04345 107.13632 1.000 148.30408 474 THR A N 1
ATOM 3023 C CA . THR A 1 474 ? 157.50532 179.90045 106.15132 1.000 148.30408 474 THR A CA 1
ATOM 3024 C C . THR A 1 474 ? 157.27732 181.37445 106.46032 1.000 148.30408 474 THR A C 1
ATOM 3025 O O . THR A 1 474 ? 158.14632 182.20845 106.18132 1.000 148.30408 474 THR A O 1
ATOM 3029 N N . ALA A 1 475 ? 156.12532 181.71145 107.04632 1.000 145.66573 475 ALA A N 1
ATOM 3030 C CA . ALA A 1 475 ? 155.84532 183.09445 107.41332 1.000 145.66573 475 ALA A CA 1
ATOM 3031 C C . ALA A 1 475 ? 156.82532 183.62545 108.44932 1.000 145.66573 475 ALA A C 1
ATOM 3032 O O . ALA A 1 475 ? 156.94832 184.84545 108.60032 1.000 145.66573 475 ALA A O 1
ATOM 3034 N N . GLU A 1 476 ? 157.52232 182.73945 109.16632 1.000 145.31326 476 GLU A N 1
ATOM 3035 C CA . GLU A 1 476 ? 158.57732 183.17845 110.07132 1.000 145.31326 476 GLU A CA 1
ATOM 3036 C C . GLU A 1 476 ? 159.68932 183.90945 109.33432 1.000 145.31326 476 GLU A C 1
ATOM 3037 O O . GLU A 1 476 ? 160.42432 184.68545 109.95332 1.000 145.31326 476 GLU A O 1
ATOM 3039 N N . ALA A 1 477 ? 159.83732 183.67245 108.03132 1.000 146.32605 477 ALA A N 1
ATOM 3040 C CA . ALA A 1 477 ? 160.75932 184.44745 107.21432 1.000 146.32605 477 ALA A CA 1
ATOM 3041 C C . ALA A 1 477 ? 160.16032 185.76445 106.73932 1.000 146.32605 477 ALA A C 1
ATOM 3042 O O . ALA A 1 477 ? 160.90032 186.61645 106.23832 1.000 146.32605 477 ALA A O 1
ATOM 3044 N N . ILE A 1 478 ? 158.84832 185.94945 106.87832 1.000 141.55965 478 ILE A N 1
ATOM 3045 C CA . ILE A 1 478 ? 158.20032 187.20145 106.50832 1.000 141.55965 478 ILE A CA 1
ATOM 3046 C C . ILE A 1 478 ? 157.80032 187.93645 107.78032 1.000 141.55965 478 ILE A C 1
ATOM 3047 O O . ILE A 1 478 ? 158.25032 189.05945 108.02932 1.000 141.55965 478 ILE A O 1
ATOM 3049 N N . LEU A 1 479 ? 156.95232 187.31045 108.58832 1.000 138.26064 479 LEU A N 1
ATOM 3050 C CA . LEU A 1 479 ? 156.61932 187.83445 109.90132 1.000 138.26064 479 LEU A CA 1
ATOM 3051 C C . LEU A 1 479 ? 157.58232 187.27345 110.94132 1.000 138.26064 479 LEU A C 1
ATOM 3052 O O . LEU A 1 479 ? 158.28232 186.28745 110.70132 1.000 138.26064 479 LEU A O 1
ATOM 3054 N N . ASN A 1 480 ? 157.64332 187.94945 112.09132 1.000 133.41182 480 ASN A N 1
ATOM 3055 C CA . ASN A 1 480 ? 158.48532 187.55845 113.22032 1.000 133.41182 480 ASN A CA 1
ATOM 3056 C C . ASN A 1 480 ? 159.96832 187.70745 112.89732 1.000 133.41182 480 ASN A C 1
ATOM 3057 O O . ASN A 1 480 ? 160.82332 187.47745 113.75932 1.000 133.41182 480 ASN A O 1
ATOM 3059 N N . PHE A 1 481 ? 160.27932 188.07845 111.66832 1.000 132.70021 481 PHE A N 1
ATOM 3060 C CA . PHE A 1 481 ? 161.62032 188.45045 111.23232 1.000 132.70021 481 PHE A CA 1
ATOM 3061 C C . PHE A 1 481 ? 161.63232 189.78545 110.50732 1.000 132.70021 481 PHE A C 1
ATOM 3062 O O . PHE A 1 481 ? 162.60032 190.53745 110.62932 1.000 132.70021 481 PHE A O 1
ATOM 3064 N N . LEU A 1 482 ? 160.58532 190.08745 109.74632 1.000 132.54454 482 LEU A N 1
ATOM 3065 C CA . LEU A 1 482 ? 160.38832 191.39045 109.12432 1.000 132.54454 482 LEU A CA 1
ATOM 3066 C C . LEU A 1 482 ? 158.93532 191.80945 109.26932 1.000 132.54454 482 LEU A C 1
ATOM 3067 O O . LEU A 1 482 ? 158.31332 192.30345 108.32332 1.000 132.54454 482 LEU A O 1
ATOM 3069 N N . TYR A 1 483 ? 158.37332 191.60045 110.45832 1.000 132.65002 483 TYR A N 1
ATOM 3070 C CA . TYR A 1 483 ? 156.95332 191.83345 110.67832 1.000 132.65002 483 TYR A CA 1
ATOM 3071 C C . TYR A 1 483 ? 156.60032 193.29945 110.47632 1.000 132.65002 483 TYR A C 1
ATOM 3072 O O . TYR A 1 483 ? 157.27832 194.19645 110.98532 1.000 132.65002 483 TYR A O 1
ATOM 3074 N N . LYS A 1 484 ? 155.52932 193.53645 109.71832 1.000 133.80478 484 LYS A N 1
ATOM 3075 C CA . LYS A 1 484 ? 154.99032 194.87045 109.46132 1.000 133.80478 484 LYS A CA 1
ATOM 3076 C C . LYS A 1 484 ? 156.01932 195.81145 108.84332 1.000 133.80478 484 LYS A C 1
ATOM 3077 O O . LYS A 1 484 ? 155.84632 197.03345 108.88532 1.000 133.80478 484 LYS A O 1
ATOM 3079 N N . GLY A 1 485 ? 157.08532 195.26545 108.26232 1.000 131.88621 485 GLY A N 1
ATOM 3080 C CA . GLY A 1 485 ? 158.10332 196.06345 107.62432 1.000 131.88621 485 GLY A CA 1
ATOM 3081 C C . GLY A 1 485 ? 158.78832 197.01845 108.57832 1.000 131.88621 485 GLY A C 1
ATOM 3082 O O . GLY A 1 485 ? 159.29232 196.62645 109.63532 1.000 131.88621 485 GLY A O 1
ATOM 3083 N N . PRO A 1 486 ? 158.82832 198.30245 108.20732 1.000 132.66529 486 PRO A N 1
ATOM 3084 C CA . PRO A 1 486 ? 159.54832 199.28445 109.03732 1.000 132.66529 486 PRO A CA 1
ATOM 3085 C C . PRO A 1 486 ? 159.02232 199.40545 110.45832 1.000 132.66529 486 PRO A C 1
ATOM 3086 O O . PRO A 1 486 ? 159.81832 199.55645 111.39332 1.000 132.66529 486 PRO A O 1
ATOM 3090 N N . ARG A 1 487 ? 157.70732 199.33945 110.65232 1.000 133.90129 487 ARG A N 1
ATOM 3091 C CA . ARG A 1 487 ? 157.14232 199.54645 111.97832 1.000 133.90129 487 ARG A CA 1
ATOM 3092 C C . ARG A 1 487 ? 155.78732 198.86345 112.06532 1.000 133.90129 487 ARG A C 1
ATOM 3093 O O . ARG A 1 487 ? 155.09732 198.69245 111.05732 1.000 133.90129 487 ARG A O 1
ATOM 3095 N N . GLU A 1 488 ? 155.41432 198.48545 113.28532 1.000 136.96108 488 GLU A N 1
ATOM 3096 C CA . GLU A 1 488 ? 154.13532 197.82545 113.50732 1.000 136.96108 488 GLU A CA 1
ATOM 3097 C C . GLU A 1 488 ? 152.98532 198.80145 113.29832 1.000 136.96108 488 GLU A C 1
ATOM 3098 O O . GLU A 1 488 ? 153.09532 199.99245 113.60432 1.000 136.96108 488 GLU A O 1
ATOM 3100 N N . SER A 1 489 ? 151.87632 198.28745 112.76232 1.000 139.94772 489 SER A N 1
ATOM 3101 C CA . SER A 1 489 ? 150.70432 199.12845 112.53932 1.000 139.94772 489 SER A CA 1
ATOM 3102 C C . SER A 1 489 ? 150.11932 199.62745 113.85432 1.000 139.94772 489 SER A C 1
ATOM 3103 O O . SER A 1 489 ? 149.71932 200.79245 113.96032 1.000 139.94772 489 SER A O 1
ATOM 3105 N N . GLN A 1 490 ? 150.06332 198.76445 114.86632 1.000 142.48517 490 GLN A N 1
ATOM 3106 C CA . GLN A 1 490 ? 149.51132 199.13145 116.16132 1.000 142.48517 490 GLN A CA 1
ATOM 3107 C C . GLN A 1 490 ? 150.20132 198.31145 117.24032 1.000 142.48517 490 GLN A C 1
ATOM 3108 O O . GLN A 1 490 ? 151.07432 197.48545 116.96032 1.000 142.48517 490 GLN A O 1
ATOM 3110 N N . ALA A 1 491 ? 149.80332 198.55545 118.48532 1.000 144.29478 491 ALA A N 1
ATOM 3111 C CA . ALA A 1 491 ? 150.36932 197.82045 119.60732 1.000 144.29478 491 ALA A CA 1
ATOM 3112 C C . ALA A 1 491 ? 149.94232 196.35845 119.56332 1.000 144.29478 491 ALA A C 1
ATOM 3113 O O . ALA A 1 491 ? 148.78232 196.04045 119.28232 1.000 144.29478 491 ALA A O 1
ATOM 3115 N N . ASP A 1 492 ? 150.90132 195.46645 119.82532 1.000 144.01490 492 ASP A N 1
ATOM 3116 C CA . ASP A 1 492 ? 150.67732 194.02345 119.87532 1.000 144.01490 492 ASP A CA 1
ATOM 3117 C C . ASP A 1 492 ? 150.20232 193.46545 118.53832 1.000 144.01490 492 ASP A C 1
ATOM 3118 O O . ASP A 1 492 ? 149.80832 192.29745 118.45632 1.000 144.01490 492 ASP A O 1
ATOM 3123 N N . ASP A 1 493 ? 150.23632 194.28245 117.48832 1.000 141.82224 493 ASP A N 1
ATOM 3124 C CA . ASP A 1 493 ? 149.89332 193.82445 116.14932 1.000 141.82224 493 ASP A CA 1
ATOM 3125 C C . ASP A 1 493 ? 151.07932 193.20445 115.42332 1.000 141.82224 493 ASP A C 1
ATOM 3126 O O . ASP A 1 493 ? 150.92632 192.76245 114.28032 1.000 141.82224 493 ASP A O 1
ATOM 3128 N N . MET A 1 494 ? 152.24832 193.16345 116.06032 1.000 139.58015 494 MET A N 1
ATOM 3129 C CA . MET A 1 494 ? 153.46932 192.63445 115.47132 1.000 139.58015 494 MET A CA 1
ATOM 3130 C C . MET A 1 494 ? 153.65732 191.14545 115.73832 1.000 139.58015 494 MET A C 1
ATOM 3131 O O . MET A 1 494 ? 154.79132 190.65545 115.67932 1.000 139.58015 494 MET A O 1
ATOM 3136 N N . ALA A 1 495 ? 152.57732 190.42245 116.03832 1.000 138.90245 495 ALA A N 1
ATOM 3137 C CA . ALA A 1 495 ? 152.59532 189.01845 116.44032 1.000 138.90245 495 ALA A CA 1
ATOM 3138 C C . ALA A 1 495 ? 153.34132 188.79345 117.75032 1.000 138.90245 495 ALA A C 1
ATOM 3139 O O . ALA A 1 495 ? 153.65932 187.64645 118.08832 1.000 138.90245 495 ALA A O 1
ATOM 3141 N N . ASN A 1 496 ? 153.64232 189.86345 118.48632 1.000 138.38731 496 ASN A N 1
ATOM 3142 C CA . ASN A 1 496 ? 154.23132 189.87245 119.82232 1.000 138.38731 496 ASN A CA 1
ATOM 3143 C C . ASN A 1 496 ? 155.66032 189.34445 119.86632 1.000 138.38731 496 ASN A C 1
ATOM 3144 O O . ASN A 1 496 ? 156.27932 189.37945 120.93632 1.000 138.38731 496 ASN A O 1
ATOM 3149 N N . PHE A 1 497 ? 156.21632 188.88045 118.74932 1.000 133.29420 497 PHE A N 1
ATOM 3150 C CA . PHE A 1 497 ? 157.58932 188.38245 118.73132 1.000 133.29420 497 PHE A CA 1
ATOM 3151 C C . PHE A 1 497 ? 158.14432 188.56145 117.32632 1.000 133.29420 497 PHE A C 1
ATOM 3152 O O . PHE A 1 497 ? 157.73832 187.85045 116.40332 1.000 133.29420 497 PHE A O 1
ATOM 3160 N N . ASP A 1 498 ? 159.06832 189.50445 117.17132 1.000 126.93834 498 ASP A N 1
ATOM 3161 C CA . ASP A 1 498 ? 159.75932 189.72445 115.90832 1.000 126.93834 498 ASP A CA 1
ATOM 3162 C C . ASP A 1 498 ? 161.17032 190.20545 116.22132 1.000 126.93834 498 ASP A C 1
ATOM 3163 O O . ASP A 1 498 ? 161.65932 190.06145 117.34532 1.000 126.93834 498 ASP A O 1
ATOM 3168 N N . TRP A 1 499 ? 161.83232 190.77945 115.21432 1.000 119.04721 499 TRP A N 1
ATOM 3169 C CA . TRP A 1 499 ? 163.20332 191.23645 115.40832 1.000 119.04721 499 TRP A CA 1
ATOM 3170 C C . TRP A 1 499 ? 163.27432 192.37145 116.42232 1.000 119.04721 499 TRP A C 1
ATOM 3171 O O . TRP A 1 499 ? 164.13632 192.36645 117.30732 1.000 119.04721 499 TRP A O 1
ATOM 3182 N N . ARG A 1 500 ? 162.35932 193.33845 116.33432 1.000 118.49306 500 ARG A N 1
ATOM 3183 C CA . ARG A 1 500 ? 162.39932 194.46645 117.25932 1.000 118.49306 500 ARG A CA 1
ATOM 3184 C C . ARG A 1 500 ? 161.91432 194.07245 118.65032 1.000 118.49306 500 ARG A C 1
ATOM 3185 O O . ARG A 1 500 ? 162.32432 194.68445 119.64632 1.000 118.49306 500 ARG A O 1
ATOM 3193 N N . ASP A 1 501 ? 161.07232 193.03745 118.73932 1.000 118.90896 501 ASP A N 1
ATOM 3194 C CA . ASP A 1 501 ? 160.56232 192.59445 120.03432 1.000 118.90896 501 ASP A CA 1
ATOM 3195 C C . ASP A 1 501 ? 161.68932 192.09845 120.93132 1.000 118.90896 501 ASP A C 1
ATOM 3196 O O . ASP A 1 501 ? 161.65132 192.29145 122.15232 1.000 118.90896 501 ASP A O 1
ATOM 3198 N N . ILE A 1 502 ? 162.69632 191.44645 120.34732 1.000 113.53371 502 ILE A N 1
ATOM 3199 C CA . ILE A 1 502 ? 163.89632 191.11545 121.10732 1.000 113.53371 502 ILE A CA 1
ATOM 3200 C C . ILE A 1 502 ? 164.94532 192.21045 121.00332 1.000 113.53371 502 ILE A C 1
ATOM 3201 O O . ILE A 1 502 ? 165.86732 192.26045 121.82632 1.000 113.53371 502 ILE A O 1
ATOM 3206 N N . PHE A 1 503 ? 164.84932 193.07945 119.99832 1.000 106.96139 503 PHE A N 1
ATOM 3207 C CA . PHE A 1 503 ? 165.82732 194.15045 119.88432 1.000 106.96139 503 PHE A CA 1
ATOM 3208 C C . PHE A 1 503 ? 165.72632 195.11445 121.05532 1.000 106.96139 503 PHE A C 1
ATOM 3209 O O . PHE A 1 503 ? 166.75132 195.52645 121.60532 1.000 106.96139 503 PHE A O 1
ATOM 3217 N N . ASN A 1 504 ? 164.50532 195.48345 121.45632 1.000 107.95589 504 ASN A N 1
ATOM 3218 C CA . ASN A 1 504 ? 164.39732 196.32545 122.64332 1.000 107.95589 504 ASN A CA 1
ATOM 3219 C C . ASN A 1 504 ? 165.00632 195.65345 123.86532 1.000 107.95589 504 ASN A C 1
ATOM 3220 O O . ASN A 1 504 ? 165.71732 196.30345 124.63432 1.000 107.95589 504 ASN A O 1
ATOM 3225 N N . ILE A 1 505 ? 164.74332 194.36145 124.07632 1.000 104.41368 505 ILE A N 1
ATOM 3226 C CA . ILE A 1 505 ? 165.23632 193.74145 125.30332 1.000 104.41368 505 ILE A CA 1
ATOM 3227 C C . ILE A 1 505 ? 166.75832 193.64545 125.28832 1.000 104.41368 505 ILE A C 1
ATOM 3228 O O . ILE A 1 505 ? 167.41832 193.93545 126.29732 1.000 104.41368 505 ILE A O 1
ATOM 3233 N N . THR A 1 506 ? 167.35032 193.28645 124.14732 1.000 99.23831 506 THR A N 1
ATOM 3234 C CA . THR A 1 506 ? 168.80532 193.18445 124.11032 1.000 99.23831 506 THR A CA 1
ATOM 3235 C C . THR A 1 506 ? 169.45532 194.56045 124.21632 1.000 99.23831 506 THR A C 1
ATOM 3236 O O . THR A 1 506 ? 170.45232 194.72445 124.92832 1.000 99.23831 506 THR A O 1
ATOM 3240 N N . ASP A 1 507 ? 168.88632 195.56945 123.54932 1.000 94.31560 507 ASP A N 1
ATOM 3241 C CA . ASP A 1 507 ? 169.43132 196.91745 123.62832 1.000 94.31560 507 ASP A CA 1
ATOM 3242 C C . ASP A 1 507 ? 169.32632 197.47245 125.03932 1.000 94.31560 507 ASP A C 1
ATOM 3243 O O . ASP A 1 507 ? 170.27132 198.08845 125.54032 1.000 94.31560 507 ASP A O 1
ATOM 3248 N N . ARG A 1 508 ? 168.18332 197.26345 125.69532 1.000 93.93847 508 ARG A N 1
ATOM 3249 C CA . ARG A 1 508 ? 168.00532 197.74245 127.05932 1.000 93.93847 508 ARG A CA 1
ATOM 3250 C C . ARG A 1 508 ? 1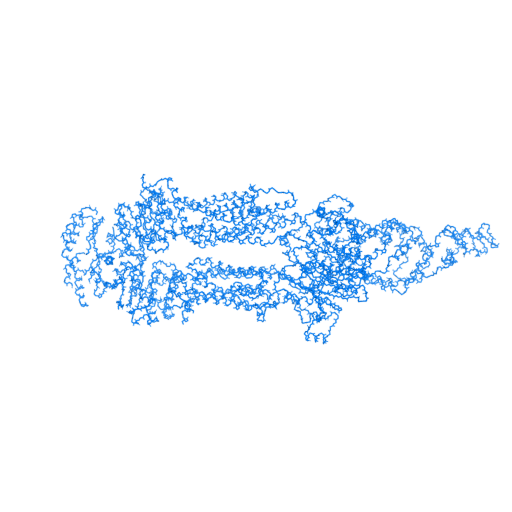68.96532 197.05145 128.01332 1.000 93.93847 508 ARG A C 1
ATOM 3251 O O . ARG A 1 508 ? 169.56332 197.70245 128.87832 1.000 93.93847 508 ARG A O 1
ATOM 3259 N N . THR A 1 509 ? 169.13432 195.73445 127.87332 1.000 93.15940 509 THR A N 1
ATOM 3260 C CA . THR A 1 509 ? 170.06932 195.03245 128.74432 1.000 93.15940 509 THR A CA 1
ATOM 3261 C C . THR A 1 509 ? 171.49432 195.52445 128.53132 1.000 93.15940 509 THR A C 1
ATOM 3262 O O . THR A 1 509 ? 172.22632 195.75745 129.49932 1.000 93.15940 509 THR A O 1
ATOM 3266 N N . LEU A 1 510 ? 171.90532 195.69645 127.27232 1.000 89.16557 510 LEU A N 1
ATOM 3267 C CA . LEU A 1 510 ? 173.26332 196.15745 127.00532 1.000 89.16557 510 LEU A CA 1
ATOM 3268 C C . LEU A 1 510 ? 173.48132 197.57645 127.51532 1.000 89.16557 510 LEU A C 1
ATOM 3269 O O . LEU A 1 510 ? 174.53832 197.88145 128.07632 1.000 89.16557 510 LEU A O 1
ATOM 3274 N N . ARG A 1 511 ? 172.49432 198.45545 127.34732 1.000 87.57052 511 ARG A N 1
ATOM 3275 C CA . ARG A 1 511 ? 172.64732 199.81945 127.83732 1.000 87.57052 511 ARG A CA 1
ATOM 3276 C C . ARG A 1 511 ? 172.69632 199.85745 129.36032 1.000 87.57052 511 ARG A C 1
ATOM 3277 O O . ARG A 1 511 ? 173.49532 200.60045 129.94232 1.000 87.57052 511 ARG A O 1
ATOM 3285 N N . LEU A 1 512 ? 171.86532 199.05145 130.02532 1.000 85.04188 512 LEU A N 1
ATOM 3286 C CA . LEU A 1 512 ? 171.89032 199.01145 131.48232 1.000 85.04188 512 LEU A CA 1
ATOM 3287 C C . LEU A 1 512 ? 173.20932 198.45845 132.00632 1.000 85.04188 512 LEU A C 1
ATOM 3288 O O . LEU A 1 512 ? 173.76632 198.98445 132.97732 1.000 85.04188 512 LEU A O 1
ATOM 3293 N N . VAL A 1 513 ? 173.72332 197.39145 131.39032 1.000 85.31170 513 VAL A N 1
ATOM 3294 C CA . VAL A 1 513 ? 174.99232 196.83645 131.85332 1.000 85.31170 513 VAL A CA 1
ATOM 3295 C C . VAL A 1 513 ? 176.12832 197.80945 131.56832 1.000 85.31170 513 VAL A C 1
ATOM 3296 O O . VAL A 1 513 ? 177.09032 197.89645 132.33632 1.000 85.31170 513 VAL A O 1
ATOM 3300 N N . ASN A 1 514 ? 176.04032 198.55745 130.46432 1.000 83.90932 514 ASN A N 1
ATOM 3301 C CA . ASN A 1 514 ? 177.02332 199.60345 130.20732 1.000 83.90932 514 ASN A CA 1
ATOM 3302 C C . ASN A 1 514 ? 176.98932 200.66745 131.29532 1.000 83.90932 514 ASN A C 1
ATOM 3303 O O . ASN A 1 514 ? 178.03932 201.10545 131.78432 1.000 83.90932 514 ASN A O 1
ATOM 3308 N N . GLN A 1 515 ? 175.78732 201.08445 131.69432 1.000 81.50776 515 GLN A N 1
ATOM 3309 C CA . GLN A 1 515 ? 175.65832 202.06545 132.76632 1.000 81.50776 515 GLN A CA 1
ATOM 3310 C C . GLN A 1 515 ? 176.24732 201.53845 134.06732 1.000 81.50776 515 GLN A C 1
ATOM 3311 O O . GLN A 1 515 ? 176.93132 202.26945 134.79132 1.000 81.50776 515 GLN A O 1
ATOM 3317 N N . TYR A 1 516 ? 175.98232 200.27045 134.38332 1.000 79.59500 516 TYR A N 1
ATOM 3318 C CA . TYR A 1 516 ? 176.51032 199.68345 135.61232 1.000 79.59500 516 TYR A CA 1
ATOM 3319 C C . TYR A 1 516 ? 178.02832 199.55345 135.56532 1.000 79.59500 516 TYR A C 1
ATOM 3320 O O . TYR A 1 516 ? 178.70832 199.80545 136.56532 1.000 79.59500 516 TYR A O 1
ATOM 3329 N N . LEU A 1 517 ? 178.57632 199.15445 134.41532 1.000 79.66315 517 LEU A N 1
ATOM 3330 C CA . LEU A 1 517 ? 180.01832 198.97745 134.29332 1.000 79.66315 517 LEU A CA 1
ATOM 3331 C C . LEU A 1 517 ? 180.75432 200.30645 134.32932 1.000 79.66315 517 LEU A C 1
ATOM 3332 O O . LEU A 1 517 ? 181.90132 200.36245 134.78332 1.000 79.66315 517 LEU A O 1
ATOM 3337 N N . GLU A 1 518 ? 180.12432 201.38145 133.85232 1.000 84.84207 518 GLU A N 1
ATOM 3338 C CA . GLU A 1 518 ? 180.76232 202.68945 133.93432 1.000 84.84207 518 GLU A CA 1
ATOM 3339 C C . GLU A 1 518 ? 180.97232 203.13445 135.37432 1.000 84.84207 518 GLU A C 1
ATOM 3340 O O . GLU A 1 518 ? 181.76632 204.04845 135.61932 1.000 84.84207 518 GLU A O 1
ATOM 3346 N N . CYS A 1 519 ? 180.28232 202.51645 136.32832 1.000 84.47518 519 CYS A N 1
ATOM 3347 C CA . CYS A 1 519 ? 180.48432 202.80145 137.74732 1.000 84.47518 519 CYS A CA 1
ATOM 3348 C C . CYS A 1 519 ? 181.57332 201.91445 138.33832 1.000 84.47518 519 CYS A C 1
ATOM 3349 O O . CYS A 1 519 ? 181.38832 201.26045 139.36232 1.000 84.47518 519 CYS A O 1
ATOM 3352 N N . LEU A 1 520 ? 182.72832 201.89145 137.68032 1.000 75.65588 520 LEU A N 1
ATOM 3353 C CA . LEU A 1 520 ? 183.87032 201.11045 138.12532 1.000 75.65588 520 LEU A CA 1
ATOM 3354 C C . LEU A 1 520 ? 185.12932 201.94545 137.97232 1.000 75.65588 520 LEU A C 1
ATOM 3355 O O . LEU A 1 520 ? 185.24632 202.75245 137.04732 1.000 75.65588 520 LEU A O 1
ATOM 3360 N N . VAL A 1 521 ? 186.07232 201.74245 138.88432 1.000 72.65641 521 VAL A N 1
ATOM 3361 C CA . VAL A 1 521 ? 187.37132 202.39845 138.83332 1.000 72.65641 521 VAL A CA 1
ATOM 3362 C C . VAL A 1 521 ? 188.40232 201.34545 138.46632 1.000 72.65641 521 VAL A C 1
ATOM 3363 O O . VAL A 1 521 ? 188.64632 200.41045 139.23732 1.000 72.65641 521 VAL A O 1
ATOM 3367 N N . LEU A 1 522 ? 189.00532 201.49245 137.28932 1.000 71.97447 522 LEU A N 1
ATOM 3368 C CA . LEU A 1 522 ? 190.00332 200.54845 136.81732 1.000 71.97447 522 LEU A CA 1
ATOM 3369 C C . LEU A 1 522 ? 191.39832 201.14445 136.72632 1.000 71.97447 522 LEU A C 1
ATOM 3370 O O . LEU A 1 522 ? 192.34832 200.40945 136.43632 1.000 71.97447 522 LEU A O 1
ATOM 3375 N N . ASP A 1 523 ? 191.54932 202.44545 136.96232 1.000 73.32429 523 ASP A N 1
ATOM 3376 C CA . ASP A 1 523 ? 192.86532 203.05745 137.14032 1.000 73.32429 523 ASP A CA 1
ATOM 3377 C C . ASP A 1 523 ? 193.19132 203.13845 138.63232 1.000 73.32429 523 ASP A C 1
ATOM 3378 O O . ASP A 1 523 ? 193.33832 204.20745 139.22032 1.000 73.32429 523 ASP A O 1
ATOM 3383 N N . LYS A 1 524 ? 193.30332 201.95745 139.23932 1.000 66.50530 524 LYS A N 1
ATOM 3384 C CA . LYS A 1 524 ? 193.37232 201.84845 140.68932 1.000 66.50530 524 LYS A CA 1
ATOM 3385 C C . LYS A 1 524 ? 194.73332 202.21645 141.26332 1.000 66.50530 524 LYS A C 1
ATOM 3386 O O . LYS A 1 524 ? 194.83032 202.46045 142.47032 1.000 66.50530 524 LYS A O 1
ATOM 3392 N N . PHE A 1 525 ? 195.77832 202.26545 140.44532 1.000 66.27041 525 PHE A N 1
ATOM 3393 C CA . PHE A 1 525 ? 197.14132 202.41145 140.94532 1.000 66.27041 525 PHE A CA 1
ATOM 3394 C C . PHE A 1 525 ? 197.50532 203.88945 141.02632 1.000 66.27041 525 PHE A C 1
ATOM 3395 O O . PHE A 1 525 ? 197.62832 204.56445 139.99932 1.000 66.27041 525 PHE A O 1
ATOM 3403 N N . GLU A 1 526 ? 197.68732 204.38545 142.24732 1.000 68.68675 526 GLU A N 1
ATOM 3404 C CA . GLU A 1 526 ? 198.12332 205.75145 142.50032 1.000 68.68675 526 GLU A CA 1
ATOM 3405 C C . GLU A 1 526 ? 199.53032 205.72745 143.07532 1.000 68.68675 526 GLU A C 1
ATOM 3406 O O . GLU A 1 526 ? 199.78832 205.03545 144.06432 1.000 68.68675 526 GLU A O 1
ATOM 3412 N N . SER A 1 527 ? 200.42932 206.49045 142.46632 1.000 71.41981 527 SER A N 1
ATOM 3413 C CA . SER A 1 527 ? 201.83432 206.50545 142.84832 1.000 71.41981 527 SER A CA 1
ATOM 3414 C C . SER A 1 527 ? 202.09732 207.65045 143.81332 1.000 71.41981 527 SER A C 1
ATOM 3415 O O . SER A 1 527 ? 201.66032 208.78045 143.57632 1.000 71.41981 527 SER A O 1
ATOM 3418 N N . TYR A 1 528 ? 202.81132 207.35645 144.89032 1.000 71.88086 528 TYR A N 1
ATOM 3419 C CA . TYR A 1 528 ? 203.22632 208.36145 145.85632 1.000 71.88086 528 TYR A CA 1
ATOM 3420 C C . TYR A 1 528 ? 204.74832 208.34645 145.95932 1.000 71.88086 528 TYR A C 1
ATOM 3421 O O . TYR A 1 528 ? 205.43132 207.69745 145.17032 1.000 71.88086 528 TYR A O 1
ATOM 3430 N N . ASN A 1 529 ? 205.28432 209.09645 146.91832 1.000 73.81255 529 ASN A N 1
ATOM 3431 C CA . ASN A 1 529 ? 206.72832 209.25845 147.01932 1.000 73.81255 529 ASN A CA 1
ATOM 3432 C C . ASN A 1 529 ? 207.34832 208.54945 148.21032 1.000 73.81255 529 ASN A C 1
ATOM 3433 O O . ASN A 1 529 ? 208.49632 208.11245 148.11832 1.000 73.81255 529 ASN A O 1
ATOM 3438 N N . ASP A 1 530 ? 206.62932 208.42845 149.32132 1.000 74.38852 530 ASP A N 1
ATOM 3439 C CA . ASP A 1 530 ? 207.12332 207.68845 150.47332 1.000 74.38852 530 ASP A CA 1
ATOM 3440 C C . ASP A 1 530 ? 205.93232 207.24545 151.30932 1.000 74.38852 530 ASP A C 1
ATOM 3441 O O . ASP A 1 530 ? 204.81232 207.72645 151.13432 1.000 74.38852 530 ASP A O 1
ATOM 3446 N N . GLU A 1 531 ? 206.19432 206.31545 152.22732 1.000 72.97948 531 GLU A N 1
ATOM 3447 C CA . GLU A 1 531 ? 205.12632 205.72345 153.02132 1.000 72.97948 531 GLU A CA 1
ATOM 3448 C C . GLU A 1 531 ? 204.47432 206.72445 153.96632 1.000 72.97948 531 GLU A C 1
ATOM 3449 O O . GLU A 1 531 ? 203.40932 206.43045 154.51732 1.000 72.97948 531 GLU A O 1
ATOM 3455 N N . THR A 1 532 ? 205.08632 207.89145 154.18032 1.000 74.63418 532 THR A N 1
ATOM 3456 C CA . THR A 1 532 ? 204.44632 208.90745 155.01032 1.000 74.63418 532 THR A CA 1
ATOM 3457 C C . THR A 1 532 ? 203.29532 209.57845 154.27232 1.000 74.63418 532 THR A C 1
ATOM 3458 O O . THR A 1 532 ? 202.24332 209.84245 154.86532 1.000 74.63418 532 THR A O 1
ATOM 3462 N N . GLN A 1 533 ? 203.48032 209.87745 152.98332 1.000 73.83160 533 GLN A N 1
ATOM 3463 C CA . GLN A 1 533 ? 202.38132 210.41245 152.18632 1.000 73.83160 533 GLN A CA 1
ATOM 3464 C C . GLN A 1 533 ? 201.25232 209.39945 152.06732 1.000 73.83160 533 GLN A C 1
ATOM 3465 O O . GLN A 1 533 ? 200.07432 209.75445 152.17332 1.000 73.83160 533 GLN A O 1
ATOM 3471 N N . LEU A 1 534 ? 201.59232 208.13545 151.84432 1.000 71.98391 534 LEU A N 1
ATOM 3472 C CA . LEU A 1 534 ? 200.62332 207.06845 152.00732 1.000 71.98391 534 LEU A CA 1
ATOM 3473 C C . LEU A 1 534 ? 200.27032 206.94445 153.48732 1.000 71.98391 534 LEU A C 1
ATOM 3474 O O . LEU A 1 534 ? 200.95132 207.49245 154.35632 1.000 71.98391 534 LEU A O 1
ATOM 3479 N N . THR A 1 535 ? 199.15032 206.27145 153.76032 1.000 76.21131 535 THR A N 1
ATOM 3480 C CA . THR A 1 535 ? 198.58932 206.09345 155.10032 1.000 76.21131 535 THR A CA 1
ATOM 3481 C C . THR A 1 535 ? 197.97032 207.41245 155.55632 1.000 76.21131 535 THR A C 1
ATOM 3482 O O . THR A 1 535 ? 197.23732 207.46345 156.54832 1.000 76.21131 535 THR A O 1
ATOM 3486 N N . GLN A 1 536 ? 198.21332 208.47845 154.79632 1.000 74.54952 536 GLN A N 1
ATOM 3487 C CA . GLN A 1 536 ? 197.50032 209.73845 154.93832 1.000 74.54952 536 GLN A CA 1
ATOM 3488 C C . GLN A 1 536 ? 196.40832 209.87045 153.88832 1.000 74.54952 536 GLN A C 1
ATOM 3489 O O . GLN A 1 536 ? 195.26132 210.18645 154.21532 1.000 74.54952 536 GLN A O 1
ATOM 3495 N N . ARG A 1 537 ? 196.75432 209.62745 152.62332 1.000 70.68304 537 ARG A N 1
ATOM 3496 C CA . ARG A 1 537 ? 195.73432 209.46845 151.59632 1.000 70.68304 537 ARG A CA 1
ATOM 3497 C C . ARG A 1 537 ? 194.87132 208.24945 151.88332 1.000 70.68304 537 ARG A C 1
ATOM 3498 O O . ARG A 1 537 ? 193.65332 208.27145 151.66732 1.000 70.68304 537 ARG A O 1
ATOM 3506 N N . ALA A 1 538 ? 195.49132 207.17345 152.36932 1.000 70.22621 538 ALA A N 1
ATOM 3507 C CA . ALA A 1 538 ? 194.73932 205.97845 152.72932 1.000 70.22621 538 ALA A CA 1
ATOM 3508 C C . ALA A 1 538 ? 193.72732 206.26445 153.82632 1.000 70.22621 538 ALA A C 1
ATOM 3509 O O . ALA A 1 538 ? 192.64332 205.67645 153.83332 1.000 70.22621 538 ALA A O 1
ATOM 3511 N N . LEU A 1 539 ? 194.05632 207.16145 154.75632 1.000 73.06226 539 LEU A N 1
ATOM 3512 C CA . LEU A 1 539 ? 193.11432 207.50745 155.81432 1.000 73.06226 539 LEU A CA 1
ATOM 3513 C C . LEU A 1 539 ? 191.86832 208.17245 155.24232 1.000 73.06226 539 LEU A C 1
ATOM 3514 O O . LEU A 1 539 ? 190.73832 207.80645 155.58732 1.000 73.06226 539 LEU A O 1
ATOM 3519 N N . SER A 1 540 ? 192.05532 209.14445 154.34632 1.000 72.10549 540 SER A N 1
ATOM 3520 C CA . SER A 1 540 ? 190.91532 209.80145 153.71632 1.000 72.10549 540 SER A CA 1
ATOM 3521 C C . SER A 1 540 ? 190.10432 208.81545 152.88632 1.000 72.10549 540 SER A C 1
ATOM 3522 O O . SER A 1 540 ? 188.86632 208.82845 152.91832 1.000 72.10549 540 SER A O 1
ATOM 3525 N N . LEU A 1 541 ? 190.78832 207.95245 152.13632 1.000 69.46021 541 LEU A N 1
ATOM 3526 C CA . LEU A 1 541 ? 190.08932 206.98045 151.30532 1.000 69.46021 541 LEU A CA 1
ATOM 3527 C C . LEU A 1 541 ? 189.27632 206.01345 152.15332 1.000 69.46021 541 LEU A C 1
ATOM 3528 O O . LEU A 1 541 ? 188.14132 205.67645 151.80232 1.000 69.46021 541 LEU A O 1
ATOM 3533 N N . LEU A 1 542 ? 189.83432 205.55845 153.27632 1.000 70.35162 542 LEU A N 1
ATOM 3534 C CA . LEU A 1 542 ? 189.07332 204.71345 154.18932 1.000 70.35162 542 LEU A CA 1
ATOM 3535 C C . LEU A 1 542 ? 187.90832 205.47045 154.80432 1.000 70.35162 542 LEU A C 1
ATOM 3536 O O . LEU A 1 542 ? 186.86232 204.87645 155.08932 1.000 70.35162 542 LEU A O 1
ATOM 3541 N N . GLU A 1 543 ? 188.07232 206.77545 155.03032 1.000 73.35830 543 GLU A N 1
ATOM 3542 C CA . GLU A 1 543 ? 186.95032 207.58545 155.49032 1.000 73.35830 543 GLU A CA 1
ATOM 3543 C C . GLU A 1 543 ? 185.82532 207.58045 154.46632 1.000 73.35830 543 GLU A C 1
ATOM 3544 O O . GLU A 1 543 ? 184.64632 207.48945 154.82832 1.000 73.35830 543 GLU A O 1
ATOM 3546 N N . GLU A 1 544 ? 186.16632 207.66845 153.18232 1.000 75.51401 544 GLU A N 1
ATOM 3547 C CA . GLU A 1 544 ? 185.17432 207.60245 152.11832 1.000 75.51401 544 GLU A CA 1
ATOM 3548 C C . GLU A 1 544 ? 185.06732 206.21545 151.49232 1.000 75.51401 544 GLU A C 1
ATOM 3549 O O . GLU A 1 544 ? 184.37832 206.05945 150.47932 1.000 75.51401 544 GLU A O 1
ATOM 3555 N N . ASN A 1 545 ? 185.73132 205.21145 152.07132 1.000 73.89730 545 ASN A N 1
ATOM 3556 C CA . ASN A 1 545 ? 185.62232 203.81545 151.63232 1.000 73.89730 545 ASN A CA 1
ATOM 3557 C C . ASN A 1 545 ? 186.02232 203.63445 150.17032 1.000 73.89730 545 ASN A C 1
ATOM 3558 O O . ASN A 1 545 ? 185.32632 202.97645 149.39632 1.000 73.89730 545 ASN A O 1
ATOM 3563 N N . MET A 1 546 ? 187.15832 204.21345 149.78432 1.000 73.47961 546 MET A N 1
ATOM 3564 C CA . MET A 1 546 ? 187.67332 204.07445 148.42832 1.000 73.47961 546 MET A CA 1
ATOM 3565 C C . MET A 1 546 ? 189.10932 203.56445 148.41332 1.000 73.47961 546 MET A C 1
ATOM 3566 O O . MET A 1 546 ? 189.85732 203.85145 147.47432 1.000 73.47961 546 MET A O 1
ATOM 3571 N N . PHE A 1 547 ? 189.50632 202.81245 149.43332 1.000 66.23285 547 PHE A N 1
ATOM 3572 C CA . PHE A 1 547 ? 190.86732 202.31745 149.57732 1.000 66.23285 547 PHE A CA 1
ATOM 3573 C C . PHE A 1 547 ? 190.86232 200.79845 149.53732 1.000 66.23285 547 PHE A C 1
ATOM 3574 O O . PHE A 1 547 ? 190.14232 200.16145 150.31132 1.000 66.23285 547 PHE A O 1
ATOM 3582 N N . TRP A 1 548 ? 191.66432 200.21745 148.64332 1.000 66.28898 548 TRP A N 1
ATOM 3583 C CA . TRP A 1 548 ? 191.83432 198.77145 148.60432 1.000 66.28898 548 TRP A CA 1
ATOM 3584 C C . TRP A 1 548 ? 193.05532 198.34245 149.40832 1.000 66.28898 548 TRP A C 1
ATOM 3585 O O . TRP A 1 548 ? 192.92632 197.60145 150.38632 1.000 66.28898 548 TRP A O 1
ATOM 3596 N N . ALA A 1 549 ? 194.24032 198.80945 149.02532 1.000 65.37343 549 ALA A N 1
ATOM 3597 C CA . ALA A 1 549 ? 195.45432 198.44245 149.73732 1.000 65.37343 549 ALA A CA 1
ATOM 3598 C C . ALA A 1 549 ? 196.58332 199.37345 149.33232 1.000 65.37343 549 ALA A C 1
ATOM 3599 O O . ALA A 1 549 ? 196.49332 200.10745 148.34632 1.000 65.37343 549 ALA A O 1
ATOM 3601 N N . GLY A 1 550 ? 197.65332 199.32745 150.11532 1.000 63.74392 550 GLY A N 1
ATOM 3602 C CA . GLY A 1 550 ? 198.87532 200.02345 149.77532 1.000 63.74392 550 GLY A CA 1
ATOM 3603 C C . GLY A 1 550 ? 200.00932 199.04945 149.54432 1.000 63.74392 550 GLY A C 1
ATOM 3604 O O . GLY A 1 550 ? 200.41132 198.33745 150.46632 1.000 63.74392 550 GLY A O 1
ATOM 3605 N N . VAL A 1 551 ? 200.51832 198.98545 148.32132 1.000 64.07557 551 VAL A N 1
ATOM 3606 C CA . VAL A 1 551 ? 201.57932 198.04745 147.96432 1.000 64.07557 551 VAL A CA 1
ATOM 3607 C C . VAL A 1 551 ? 202.88932 198.81945 148.05232 1.000 64.07557 551 VAL A C 1
ATOM 3608 O O . VAL A 1 551 ? 203.35632 199.41145 147.08032 1.000 64.07557 551 VAL A O 1
ATOM 3612 N N . VAL A 1 552 ? 203.50132 198.79945 149.22632 1.000 64.51360 552 VAL A N 1
ATOM 3613 C CA . VAL A 1 552 ? 204.74932 199.51645 149.45532 1.000 64.51360 552 VAL A CA 1
ATOM 3614 C C . VAL A 1 552 ? 205.92432 198.58245 149.20232 1.000 64.51360 552 VAL A C 1
ATOM 3615 O O . VAL A 1 552 ? 205.97332 197.46645 149.72632 1.000 64.51360 552 VAL A O 1
ATOM 3619 N N . PHE A 1 553 ? 206.87132 199.03045 148.38232 1.000 64.21127 553 PHE A N 1
ATOM 3620 C CA . PHE A 1 553 ? 208.02732 198.20745 148.06632 1.000 64.21127 553 PHE A CA 1
ATOM 3621 C C . PHE A 1 553 ? 209.22132 198.71245 148.85632 1.000 64.21127 553 PHE A C 1
ATOM 3622 O O . PHE A 1 553 ? 209.79732 199.75145 148.50232 1.000 64.21127 553 PHE A O 1
ATOM 3630 N N . PRO A 1 554 ? 209.64132 198.03045 149.91332 1.000 66.76683 554 PRO A N 1
ATOM 3631 C CA . PRO A 1 554 ? 210.84132 198.44745 150.63732 1.000 66.76683 554 PRO A CA 1
ATOM 3632 C C . PRO A 1 554 ? 212.09532 198.06945 149.86232 1.000 66.76683 554 PRO A C 1
ATOM 3633 O O . PRO A 1 554 ? 212.04632 197.42745 148.81332 1.000 66.76683 554 PRO A O 1
ATOM 3637 N N . ASP A 1 555 ? 213.23332 198.50045 150.39932 1.000 77.07353 555 ASP A N 1
ATOM 3638 C CA . ASP A 1 555 ? 214.55432 198.17945 149.86332 1.000 77.07353 555 ASP A CA 1
ATOM 3639 C C . ASP A 1 555 ? 214.75832 198.69445 148.44332 1.000 77.07353 555 ASP A C 1
ATOM 3640 O O . ASP A 1 555 ? 215.70032 198.27845 147.76332 1.000 77.07353 555 ASP A O 1
ATOM 3645 N N . MET A 1 556 ? 213.90132 199.59245 147.96432 1.000 72.35451 556 MET A N 1
ATOM 3646 C CA . MET A 1 556 ? 214.09632 200.17345 146.64432 1.000 72.35451 556 MET A CA 1
ATOM 3647 C C . MET A 1 556 ? 213.77832 201.65945 146.68232 1.000 72.35451 556 MET A C 1
ATOM 3648 O O . MET A 1 556 ? 212.74332 202.07145 147.21332 1.000 72.35451 556 MET A O 1
ATOM 3653 N N . TYR A 1 557 ? 214.68732 202.44945 146.13832 1.000 74.52382 557 TYR A N 1
ATOM 3654 C CA . TYR A 1 557 ? 214.68432 203.89945 146.08932 1.000 74.52382 557 TYR A CA 1
ATOM 3655 C C . TYR A 1 557 ? 213.84032 204.39345 144.92432 1.000 74.52382 557 TYR A C 1
ATOM 3656 O O . TYR A 1 557 ? 213.51532 203.62845 144.01232 1.000 74.52382 557 TYR A O 1
ATOM 3665 N N . PRO A 1 558 ? 213.45732 205.67345 144.93032 1.000 73.81074 558 PRO A N 1
ATOM 3666 C CA . PRO A 1 558 ? 212.66032 206.19545 143.80932 1.000 73.81074 558 PRO A CA 1
ATOM 3667 C C . PRO A 1 558 ? 213.33932 206.07145 142.45732 1.000 73.81074 558 PRO A C 1
ATOM 3668 O O . PRO A 1 558 ? 212.64632 206.02945 141.43532 1.000 73.81074 558 PRO A O 1
ATOM 3672 N N . TRP A 1 559 ? 214.66732 206.01745 142.41132 1.000 75.14828 559 TRP A N 1
ATOM 3673 C CA . TRP A 1 559 ? 215.38632 205.93145 141.14832 1.000 75.14828 559 TRP A CA 1
ATOM 3674 C C . TRP A 1 559 ? 215.75232 204.50745 140.75532 1.000 75.14828 559 TRP A C 1
ATOM 3675 O O . TRP A 1 559 ? 216.42732 204.31945 139.73932 1.000 75.14828 559 TRP A O 1
ATOM 3686 N N . THR A 1 560 ? 215.33532 203.50545 141.52532 1.000 72.36283 560 THR A N 1
ATOM 3687 C CA . THR A 1 560 ? 215.67732 202.12745 141.19932 1.000 72.36283 560 THR A CA 1
ATOM 3688 C C . THR A 1 560 ? 214.89532 201.66245 139.97932 1.000 72.36283 560 THR A C 1
ATOM 3689 O O . THR A 1 560 ? 213.66332 201.70845 139.96332 1.000 72.36283 560 THR A O 1
ATOM 3693 N N . SER A 1 561 ? 215.61632 201.20145 138.96232 1.000 71.20902 561 SER A N 1
ATOM 3694 C CA . SER A 1 561 ? 215.01632 200.74845 137.71532 1.000 71.20902 561 SER A CA 1
ATOM 3695 C C . SER A 1 561 ? 215.08232 199.24345 137.52332 1.000 71.20902 561 SER A C 1
ATOM 3696 O O . SER A 1 561 ? 214.09132 198.63745 137.11332 1.000 71.20902 561 SER A O 1
ATOM 3699 N N . SER A 1 562 ? 216.22332 198.62345 137.80632 1.000 70.32237 562 SER A N 1
ATOM 3700 C CA . SER A 1 562 ? 216.38532 197.18545 137.64032 1.000 70.32237 562 SER A CA 1
ATOM 3701 C C . SER A 1 562 ? 215.98232 196.46945 138.92132 1.000 70.32237 562 SER A C 1
ATOM 3702 O O . SER A 1 562 ? 216.39132 196.86445 140.01732 1.000 70.32237 562 SER A O 1
ATOM 3705 N N . LEU A 1 563 ? 215.18432 195.42645 138.77832 1.000 68.45507 563 LEU A N 1
ATOM 3706 C CA . LEU A 1 563 ? 214.68132 194.69145 139.92832 1.000 68.45507 563 LEU A CA 1
ATOM 3707 C C . LEU A 1 563 ? 215.78032 193.81845 140.53132 1.000 68.45507 563 LEU A C 1
ATOM 3708 O O . LEU A 1 563 ? 216.62432 193.28945 139.80332 1.000 68.45507 563 LEU A O 1
ATOM 3713 N N . PRO A 1 564 ? 215.79932 193.65945 141.85032 1.000 66.46502 564 PRO A N 1
ATOM 3714 C CA . PRO A 1 564 ? 216.68232 192.67145 142.46932 1.000 66.46502 564 PRO A CA 1
ATOM 3715 C C . PRO A 1 564 ? 216.13532 191.27145 142.26832 1.000 66.46502 564 PRO A C 1
ATOM 3716 O O . PRO A 1 564 ? 214.92432 191.09745 142.06332 1.000 66.46502 564 PRO A O 1
ATOM 3720 N N . PRO A 1 565 ? 216.98932 190.24645 142.30932 1.000 66.97676 565 PRO A N 1
ATOM 3721 C CA . PRO A 1 565 ? 216.47632 188.87245 142.19232 1.000 66.97676 565 PRO A CA 1
ATOM 3722 C C . PRO A 1 565 ? 215.49432 188.50145 143.28732 1.000 66.97676 565 PRO A C 1
ATOM 3723 O O . PRO A 1 565 ? 214.54032 187.75945 143.02432 1.000 66.97676 565 PRO A O 1
ATOM 3727 N N . HIS A 1 566 ? 215.68932 188.99645 144.50432 1.000 64.91723 566 HIS A N 1
ATOM 3728 C CA . HIS A 1 566 ? 214.74632 188.79545 145.59632 1.000 64.91723 566 HIS A CA 1
ATOM 3729 C C . HIS A 1 566 ? 214.02432 190.10845 145.84932 1.000 64.91723 566 HIS A C 1
ATOM 3730 O O . HIS A 1 566 ? 214.66232 191.12245 146.15032 1.000 64.91723 566 HIS A O 1
ATOM 3737 N N . VAL A 1 567 ? 212.70032 190.08945 145.73232 1.000 63.04893 567 VAL A N 1
ATOM 3738 C CA . VAL A 1 567 ? 211.88232 191.29345 145.79732 1.000 63.04893 567 VAL A CA 1
ATOM 3739 C C . VAL A 1 567 ? 210.96232 191.19445 147.00432 1.000 63.04893 567 VAL A C 1
ATOM 3740 O O . VAL A 1 567 ? 210.18332 190.24245 147.12332 1.000 63.04893 567 VAL A O 1
ATOM 3744 N N . LYS A 1 568 ? 211.05332 192.17645 147.89432 1.000 64.68801 568 LYS A N 1
ATOM 3745 C CA . LYS A 1 568 ? 210.18732 192.27645 149.05832 1.000 64.68801 568 LYS A CA 1
ATOM 3746 C C . LYS A 1 568 ? 209.13532 193.34545 148.81132 1.000 64.68801 568 LYS A C 1
ATOM 3747 O O . LYS A 1 568 ? 209.42932 194.39545 148.23332 1.000 64.68801 568 LYS A O 1
ATOM 3753 N N . TYR A 1 569 ? 207.90932 193.07645 149.24732 1.000 63.35091 569 TYR A N 1
ATOM 3754 C CA . TYR A 1 569 ? 206.85232 194.07145 149.17232 1.000 63.35091 569 TYR A CA 1
ATOM 3755 C C . TYR A 1 569 ? 205.88132 193.83745 150.31732 1.000 63.35091 569 TYR A C 1
ATOM 3756 O O . TYR A 1 569 ? 205.73532 192.71345 150.80332 1.000 63.35091 569 TYR A O 1
ATOM 3765 N N . LYS A 1 570 ? 205.21832 194.90645 150.74132 1.000 63.63712 570 LYS A N 1
ATOM 3766 C CA . LYS A 1 570 ? 204.27032 194.86445 151.83932 1.000 63.63712 570 LYS A CA 1
ATOM 3767 C C . LYS A 1 570 ? 202.90832 195.32945 151.35232 1.000 63.63712 570 LYS A C 1
ATOM 3768 O O . LYS A 1 570 ? 202.80432 196.31745 150.61732 1.000 63.63712 570 LYS A O 1
ATOM 3774 N N . ILE A 1 571 ? 201.87032 194.61545 151.76732 1.000 64.02848 571 ILE A N 1
ATOM 3775 C CA . ILE A 1 571 ? 200.49132 194.97945 151.47632 1.000 64.02848 571 ILE A CA 1
ATOM 3776 C C . ILE A 1 571 ? 199.89132 195.52745 152.75932 1.000 64.02848 571 ILE A C 1
ATOM 3777 O O . ILE A 1 571 ? 199.75532 194.80245 153.75232 1.000 64.02848 571 ILE A O 1
ATOM 3782 N N . ARG A 1 572 ? 199.52732 196.80345 152.74332 1.000 66.40194 572 ARG A N 1
ATOM 3783 C CA . ARG A 1 572 ? 198.95732 197.47545 153.90032 1.000 66.40194 572 ARG A CA 1
ATOM 3784 C C . ARG A 1 572 ? 197.45432 197.59845 153.70232 1.000 66.40194 572 ARG A C 1
ATOM 3785 O O . ARG A 1 572 ? 197.00132 198.25745 152.76032 1.000 66.40194 572 ARG A O 1
ATOM 3793 N N . MET A 1 573 ? 196.69232 196.95545 154.58132 1.000 69.65164 573 MET A N 1
ATOM 3794 C CA . MET A 1 573 ? 195.24032 196.92545 154.53132 1.000 69.65164 573 MET A CA 1
ATOM 3795 C C . MET A 1 573 ? 194.65932 197.65045 155.73532 1.000 69.65164 573 MET A C 1
ATOM 3796 O O . MET A 1 573 ? 195.36532 197.98745 156.68832 1.000 69.65164 573 MET A O 1
ATOM 3801 N N . ASP A 1 574 ? 193.35232 197.88245 155.67932 1.000 72.18914 574 ASP A N 1
ATOM 3802 C CA . ASP A 1 574 ? 192.60532 198.21245 156.88132 1.000 72.18914 574 ASP A CA 1
ATOM 3803 C C . ASP A 1 574 ? 192.49132 196.97245 157.75632 1.000 72.18914 574 ASP A C 1
ATOM 3804 O O . ASP A 1 574 ? 192.26632 195.86645 157.26132 1.000 72.18914 574 ASP A O 1
ATOM 3809 N N . ILE A 1 575 ? 192.64532 197.15845 159.06932 1.000 72.73968 575 ILE A N 1
ATOM 3810 C CA . ILE A 1 575 ? 192.67032 196.01545 159.97332 1.000 72.73968 575 ILE A CA 1
ATOM 3811 C C . ILE A 1 575 ? 191.33732 195.27845 160.00132 1.000 72.73968 575 ILE A C 1
ATOM 3812 O O . ILE A 1 575 ? 191.29032 194.10645 160.38932 1.000 72.73968 575 ILE A O 1
ATOM 3817 N N . ASP A 1 576 ? 190.24932 195.92645 159.59132 1.000 72.35591 576 ASP A N 1
ATOM 3818 C CA . ASP A 1 576 ? 188.94532 195.27945 159.59132 1.000 72.35591 576 ASP A CA 1
ATOM 3819 C C . ASP A 1 576 ? 188.73532 194.35945 158.39632 1.000 72.35591 576 ASP A C 1
ATOM 3820 O O . ASP A 1 576 ? 187.76532 193.59545 158.39132 1.000 72.35591 576 ASP A O 1
ATOM 3822 N N . VAL A 1 577 ? 189.60632 194.41145 157.39132 1.000 72.31295 577 VAL A N 1
ATOM 3823 C CA . VAL A 1 577 ? 189.47532 193.58445 156.19932 1.000 72.31295 577 VAL A CA 1
ATOM 3824 C C . VAL A 1 577 ? 190.69632 192.68945 156.00132 1.000 72.31295 577 VAL A C 1
ATOM 3825 O O . VAL A 1 577 ? 190.96932 192.24845 154.89332 1.000 72.31295 577 VAL A O 1
ATOM 3829 N N . VAL A 1 578 ? 191.43732 192.41845 157.07332 1.000 69.68007 578 VAL A N 1
ATOM 3830 C CA . VAL A 1 578 ? 192.61632 191.56545 157.00932 1.000 69.68007 578 VAL A CA 1
ATOM 3831 C C . VAL A 1 578 ? 192.81232 190.93845 158.38132 1.000 69.68007 578 VAL A C 1
ATOM 3832 O O . VAL A 1 578 ? 192.46532 191.53045 159.40732 1.000 69.68007 578 VAL A O 1
ATOM 3836 N N . GLU A 1 579 ? 193.34732 189.72145 158.39832 1.000 72.57815 579 GLU A N 1
ATOM 3837 C CA . GLU A 1 579 ? 193.57532 189.03045 159.65832 1.000 72.57815 579 GLU A CA 1
ATOM 3838 C C . GLU A 1 579 ? 194.67332 189.72245 160.45432 1.000 72.57815 579 GLU A C 1
ATOM 3839 O O . GLU A 1 579 ? 195.65832 190.20745 159.89232 1.000 72.57815 579 GLU A O 1
ATOM 3845 N N . LYS A 1 580 ? 194.49532 189.76845 161.77232 1.000 72.33758 580 LYS A N 1
ATOM 3846 C CA . LYS A 1 580 ? 195.44632 190.45445 162.63532 1.000 72.33758 580 LYS A CA 1
ATOM 3847 C C . LYS A 1 580 ? 196.80132 189.76145 162.60032 1.000 72.33758 580 LYS A C 1
ATOM 3848 O O . LYS A 1 580 ? 196.88932 188.53145 162.63132 1.000 72.33758 580 LYS A O 1
ATOM 3854 N N . THR A 1 581 ? 197.86232 190.55945 162.53732 1.000 71.02056 581 THR A N 1
ATOM 3855 C CA . THR A 1 581 ? 199.21532 190.03845 162.41132 1.000 71.02056 581 THR A CA 1
ATOM 3856 C C . THR A 1 581 ? 199.89332 189.79745 163.75232 1.000 71.02056 581 THR A C 1
ATOM 3857 O O . THR A 1 581 ? 201.03732 189.33445 163.77432 1.000 71.02056 581 THR A O 1
ATOM 3861 N N . ASN A 1 582 ? 199.22932 190.10245 164.86532 1.000 72.18164 582 ASN A N 1
ATOM 3862 C CA . ASN A 1 582 ? 199.78532 189.78345 166.17232 1.000 72.18164 582 ASN A CA 1
ATOM 3863 C C . ASN A 1 582 ? 199.43432 188.37645 166.63332 1.000 72.18164 582 ASN A C 1
ATOM 3864 O O . ASN A 1 582 ? 199.99032 187.91245 167.63332 1.000 72.18164 582 ASN A O 1
ATOM 3869 N N . LYS A 1 583 ? 198.53132 187.69445 165.93432 1.000 71.60483 583 LYS A N 1
ATOM 3870 C CA . LYS A 1 583 ? 198.13632 186.33245 166.26232 1.000 71.60483 583 LYS A CA 1
ATOM 3871 C C . LYS A 1 583 ? 198.09532 185.51645 164.98132 1.000 71.60483 583 LYS A C 1
ATOM 3872 O O . LYS A 1 583 ? 197.53132 185.96445 163.97832 1.000 71.60483 583 LYS A O 1
ATOM 3878 N N . ILE A 1 584 ? 198.68832 184.32645 165.01232 1.000 69.33405 584 ILE A N 1
ATOM 3879 C CA . ILE A 1 584 ? 198.75532 183.47545 163.83332 1.000 69.33405 584 ILE A CA 1
ATOM 3880 C C . ILE A 1 584 ? 197.89132 182.22945 163.95432 1.000 69.33405 584 ILE A C 1
ATOM 3881 O O . ILE A 1 584 ? 197.58632 181.60945 162.92432 1.000 69.33405 584 ILE A O 1
ATOM 3886 N N . LYS A 1 585 ? 197.49032 181.84045 165.15532 1.000 72.74370 585 LYS A N 1
ATOM 3887 C CA . LYS A 1 585 ? 196.66132 180.66345 165.36132 1.000 72.74370 585 LYS A CA 1
ATOM 3888 C C . LYS A 1 585 ? 195.32432 181.08445 165.95932 1.000 72.74370 585 LYS A C 1
ATOM 3889 O O . LYS A 1 585 ? 195.01632 182.27145 166.08232 1.000 72.74370 585 LYS A O 1
ATOM 3895 N N . ASP A 1 586 ? 194.52932 180.08845 166.33632 1.000 79.66328 586 ASP A N 1
ATOM 3896 C CA . ASP A 1 586 ? 193.17832 180.29645 166.82932 1.000 79.66328 586 ASP A CA 1
ATOM 3897 C C . ASP A 1 586 ? 193.11132 180.14945 168.35032 1.000 79.66328 586 ASP A C 1
ATOM 3898 O O . ASP A 1 586 ? 192.02332 179.97745 168.90932 1.000 79.66328 586 ASP A O 1
ATOM 3903 N N . ARG A 1 587 ? 194.26232 180.22045 169.02432 1.000 80.88938 587 ARG A N 1
ATOM 3904 C CA . ARG A 1 587 ? 194.38832 179.95145 170.45532 1.000 80.88938 587 ARG A CA 1
ATOM 3905 C C . ARG A 1 587 ? 193.67432 178.66345 170.83632 1.000 80.88938 587 ARG A C 1
ATOM 3906 O O . ARG A 1 587 ? 194.12432 177.57145 170.47532 1.000 80.88938 587 ARG A O 1
ATOM 3914 N N . TYR A 1 588 ? 192.56332 178.77945 171.56132 1.000 80.99350 588 TYR A N 1
ATOM 3915 C CA . TYR A 1 588 ? 191.80032 177.60345 171.94932 1.000 80.99350 588 TYR A CA 1
ATOM 3916 C C . TYR A 1 588 ? 191.31032 176.87245 170.70832 1.000 80.99350 588 TYR A C 1
ATOM 3917 O O . TYR A 1 588 ? 190.45732 177.38445 169.97832 1.000 80.99350 588 TYR A O 1
ATOM 3926 N N . TRP A 1 589 ? 191.85432 175.68445 170.46232 1.000 80.06456 589 TRP A N 1
ATOM 3927 C CA . TRP A 1 589 ? 191.50432 174.92845 169.26932 1.000 80.06456 589 TRP A CA 1
ATOM 3928 C C . TRP A 1 589 ? 190.01832 174.60245 169.26532 1.000 80.06456 589 TRP A C 1
ATOM 3929 O O . TRP A 1 589 ? 189.47732 174.09045 170.24832 1.000 80.06456 589 TRP A O 1
ATOM 3940 N N . ASP A 1 590 ? 189.35932 174.90445 168.15332 1.000 81.27061 590 ASP A N 1
ATOM 3941 C CA . ASP A 1 590 ? 187.93332 174.66845 167.99332 1.000 81.27061 590 ASP A CA 1
ATOM 3942 C C . ASP A 1 590 ? 187.72232 173.53445 167.00332 1.000 81.27061 590 ASP A C 1
ATOM 3943 O O . ASP A 1 590 ? 188.31632 173.53045 165.92132 1.000 81.27061 590 ASP A O 1
ATOM 3948 N N . SER A 1 591 ? 186.88732 172.57245 167.37732 1.000 81.91345 591 SER A N 1
ATOM 3949 C CA . SER A 1 591 ? 186.49132 171.53145 166.44032 1.000 81.91345 591 SER A CA 1
ATOM 3950 C C . SER A 1 591 ? 185.65532 172.17145 165.34332 1.000 81.91345 591 SER A C 1
ATOM 3951 O O . SER A 1 591 ? 184.51032 172.57045 165.57832 1.000 81.91345 591 SER A O 1
ATOM 3954 N N . GLY A 1 592 ? 186.23332 172.29845 164.15532 1.000 77.20877 592 GLY A N 1
ATOM 3955 C CA . GLY A 1 592 ? 185.58032 172.96445 163.05532 1.000 77.20877 592 GLY A CA 1
ATOM 3956 C C . GLY A 1 592 ? 186.57532 173.37945 161.99532 1.000 77.20877 592 GLY A C 1
ATOM 3957 O O . GLY A 1 592 ? 187.76832 173.54945 162.26332 1.000 77.20877 592 GLY A O 1
ATOM 3958 N N . PRO A 1 593 ? 186.10232 173.55745 160.75932 1.000 73.28839 593 PRO A N 1
ATOM 3959 C CA . PRO A 1 593 ? 187.02132 173.85845 159.65732 1.000 73.28839 593 PRO A CA 1
ATOM 3960 C C . PRO A 1 593 ? 187.46432 175.30645 159.59932 1.000 73.28839 593 PRO A C 1
ATOM 3961 O O . PRO A 1 593 ? 188.36932 175.61945 158.81432 1.000 73.28839 593 PRO A O 1
ATOM 3965 N N . ARG A 1 594 ? 186.86732 176.18945 160.40132 1.000 72.26877 594 ARG A N 1
ATOM 3966 C CA . ARG A 1 594 ? 187.14032 177.62345 160.34732 1.000 72.26877 594 ARG A CA 1
ATOM 3967 C C . ARG A 1 594 ? 186.91332 178.15345 158.93032 1.000 72.26877 594 ARG A C 1
ATOM 3968 O O . ARG A 1 594 ? 187.81632 178.68045 158.27832 1.000 72.26877 594 ARG A O 1
ATOM 3976 N N . ALA A 1 595 ? 185.68032 177.99345 158.45732 1.000 71.93040 595 ALA A N 1
ATOM 3977 C CA . ALA A 1 595 ? 185.33332 178.26845 157.06732 1.000 71.93040 595 ALA A CA 1
ATOM 3978 C C . ALA A 1 595 ? 184.03332 179.05345 156.97032 1.000 71.93040 595 ALA A C 1
ATOM 3979 O O . ALA A 1 595 ? 183.14832 178.74045 156.17132 1.000 71.93040 595 ALA A O 1
ATOM 3981 N N . ASP A 1 596 ? 183.89532 180.08845 157.78432 1.000 74.08974 596 ASP A N 1
ATOM 3982 C CA . ASP A 1 596 ? 182.78132 181.01145 157.60332 1.000 74.08974 596 ASP A CA 1
ATOM 3983 C C . ASP A 1 596 ? 183.12132 182.00045 156.49432 1.000 74.08974 596 ASP A C 1
ATOM 3984 O O . ASP A 1 596 ? 184.18632 182.62045 156.53332 1.000 74.08974 596 ASP A O 1
ATOM 3989 N N . PRO A 1 597 ? 182.25432 182.17045 155.49632 1.000 71.33288 597 PRO A N 1
ATOM 3990 C CA . PRO A 1 597 ? 182.63132 182.99745 154.33932 1.000 71.33288 597 PRO A CA 1
ATOM 3991 C C . PRO A 1 597 ? 182.97932 184.43145 154.68932 1.000 71.33288 597 PRO A C 1
ATOM 3992 O O . PRO A 1 597 ? 183.79532 185.04445 153.99132 1.000 71.33288 597 PRO A O 1
ATOM 3996 N N . VAL A 1 598 ? 182.39332 184.98745 155.74532 1.000 69.61173 598 VAL A N 1
ATOM 3997 C CA . VAL A 1 598 ? 182.58032 186.38645 156.09332 1.000 69.61173 598 VAL A CA 1
ATOM 3998 C C . VAL A 1 598 ? 183.36732 186.55145 157.38932 1.000 69.61173 598 VAL A C 1
ATOM 3999 O O . VAL A 1 598 ? 184.16732 187.47945 157.51332 1.000 69.61173 598 VAL A O 1
ATOM 4003 N N . GLU A 1 599 ? 183.16832 185.65645 158.35932 1.000 71.91851 599 GLU A N 1
ATOM 4004 C CA . GLU A 1 599 ? 183.76732 185.85945 159.67432 1.000 71.91851 599 GLU A CA 1
ATOM 4005 C C . GLU A 1 599 ? 185.26832 185.60345 159.65632 1.000 71.91851 599 GLU A C 1
ATOM 4006 O O . GLU A 1 599 ? 186.03432 186.34345 160.28332 1.000 71.91851 599 GLU A O 1
ATOM 4008 N N . ASP A 1 600 ? 185.71032 184.56745 158.95032 1.000 72.35256 600 ASP A N 1
ATOM 4009 C CA . ASP A 1 600 ? 187.10632 184.15345 159.00532 1.000 72.35256 600 ASP A CA 1
ATOM 4010 C C . ASP A 1 600 ? 187.64132 183.85345 157.61132 1.000 72.35256 600 ASP A C 1
ATOM 4011 O O . ASP A 1 600 ? 188.35132 182.86645 157.39532 1.000 72.35256 600 ASP A O 1
ATOM 4016 N N . PHE A 1 601 ? 187.30132 184.70445 156.64932 1.000 69.30512 601 PHE A N 1
ATOM 4017 C CA . PHE A 1 601 ? 187.90332 184.72045 155.32132 1.000 69.30512 601 PHE A CA 1
ATOM 4018 C C . PHE A 1 601 ? 188.20632 186.14545 154.89532 1.000 69.30512 601 PHE A C 1
ATOM 4019 O O . PHE A 1 601 ? 188.02632 186.51845 153.73432 1.000 69.30512 601 PHE A O 1
ATOM 4027 N N . ARG A 1 602 ? 188.67932 186.96245 155.83832 1.000 70.02259 602 ARG A N 1
ATOM 4028 C CA . ARG A 1 602 ? 188.99832 188.35045 155.52732 1.000 70.02259 602 ARG A CA 1
ATOM 4029 C C . ARG A 1 602 ? 190.05332 188.45145 154.43732 1.000 70.02259 602 ARG A C 1
ATOM 4030 O O . ARG A 1 602 ? 190.07932 189.43145 153.68632 1.000 70.02259 602 ARG A O 1
ATOM 4038 N N . TYR A 1 603 ? 190.93132 187.45445 154.33532 1.000 66.74057 603 TYR A N 1
ATOM 4039 C CA . TYR A 1 603 ? 191.94332 187.46045 153.28932 1.000 66.74057 603 TYR A CA 1
ATOM 4040 C C . TYR A 1 603 ? 191.34632 187.29445 151.90032 1.000 66.74057 603 TYR A C 1
ATOM 4041 O O . TYR A 1 603 ? 192.00232 187.64145 150.91332 1.000 66.74057 603 TYR A O 1
ATOM 4050 N N . ILE A 1 604 ? 190.12332 186.77845 151.79732 1.000 67.10669 604 ILE A N 1
ATOM 4051 C CA . ILE A 1 604 ? 189.52132 186.50345 150.49932 1.000 67.10669 604 ILE A CA 1
ATOM 4052 C C . ILE A 1 604 ? 188.64832 187.67545 150.07232 1.000 67.10669 604 ILE A C 1
ATOM 4053 O O . ILE A 1 604 ? 188.92032 188.32345 149.05732 1.000 67.10669 604 ILE A O 1
ATOM 4058 N N . TRP A 1 605 ? 187.60132 187.96645 150.84632 1.000 67.70071 605 TRP A N 1
ATOM 4059 C CA . TRP A 1 605 ? 186.69732 189.04545 150.47232 1.000 67.70071 605 TRP A CA 1
ATOM 4060 C C . TRP A 1 605 ? 187.24832 190.42145 150.80732 1.000 67.70071 605 TRP A C 1
ATOM 4061 O O . TRP A 1 605 ? 186.69632 191.42045 150.33832 1.000 67.70071 605 TRP A O 1
ATOM 4072 N N . GLY A 1 606 ? 188.31332 190.50145 151.59832 1.000 67.13044 606 GLY A N 1
ATOM 4073 C CA . GLY A 1 606 ? 188.96332 191.77445 151.82532 1.000 67.13044 606 GLY A CA 1
ATOM 4074 C C . GLY A 1 606 ? 189.87332 192.22445 150.71032 1.000 67.13044 606 GLY A C 1
ATOM 4075 O O . GLY A 1 606 ? 190.34832 193.36245 150.73432 1.000 67.13044 606 GLY A O 1
ATOM 4076 N N . GLY A 1 607 ? 190.12432 191.36045 149.73132 1.000 66.82274 607 GLY A N 1
ATOM 4077 C CA . GLY A 1 607 ? 190.96232 191.69745 148.60532 1.000 66.82274 607 GLY A CA 1
ATOM 4078 C C . GLY A 1 607 ? 192.44532 191.50445 148.81632 1.000 66.82274 607 GLY A C 1
ATOM 4079 O O . GLY A 1 607 ? 193.22732 191.84545 147.92132 1.000 66.82274 607 GLY A O 1
ATOM 4080 N N . PHE A 1 608 ? 192.86432 190.97845 149.96832 1.000 65.13070 608 PHE A N 1
ATOM 4081 C CA . PHE A 1 608 ? 194.28732 190.75945 150.19932 1.000 65.13070 608 PHE A CA 1
ATOM 4082 C C . PHE A 1 608 ? 194.83832 189.69845 149.25832 1.000 65.13070 608 PHE A C 1
ATOM 4083 O O . PHE A 1 608 ? 195.87832 189.89745 148.62332 1.000 65.13070 608 PHE A O 1
ATOM 4091 N N . ALA A 1 609 ? 194.16032 188.55245 149.16832 1.000 66.10623 609 ALA A N 1
ATOM 4092 C CA . ALA A 1 609 ? 194.65832 187.46545 148.33332 1.000 66.10623 609 ALA A CA 1
ATOM 4093 C C . ALA A 1 609 ? 194.68932 187.86345 146.86532 1.000 66.10623 609 ALA A C 1
ATOM 4094 O O . ALA A 1 609 ? 195.65732 187.56945 146.15532 1.000 66.10623 609 ALA A O 1
ATOM 4096 N N . TYR A 1 610 ? 193.63732 188.53445 146.39232 1.000 64.44509 610 TYR A N 1
ATOM 4097 C CA . TYR A 1 610 ? 193.58132 188.93745 144.99232 1.000 64.44509 610 TYR A CA 1
ATOM 4098 C C . TYR A 1 610 ? 194.72332 189.88245 144.64932 1.000 64.44509 610 TYR A C 1
ATOM 4099 O O . TYR A 1 610 ? 195.41932 189.69845 143.64532 1.000 64.44509 610 TYR A O 1
ATOM 4108 N N . LEU A 1 611 ? 194.93932 190.89945 145.48332 1.000 63.67255 611 LEU A N 1
ATOM 4109 C CA . LEU A 1 611 ? 196.00332 191.85645 145.20532 1.000 63.67255 611 LEU A CA 1
ATOM 4110 C C . LEU A 1 611 ? 197.37632 191.21745 145.34532 1.000 63.67255 611 LEU A C 1
ATOM 4111 O O . LEU A 1 611 ? 198.29432 191.54645 144.58932 1.000 63.67255 611 LEU A O 1
ATOM 4116 N N . GLN A 1 612 ? 197.54532 190.31945 146.31532 1.000 64.58370 612 GLN A N 1
ATOM 4117 C CA . GLN A 1 612 ? 198.81932 189.62245 146.44532 1.000 64.58370 612 GLN A CA 1
ATOM 4118 C C . GLN A 1 612 ? 199.11632 188.81045 145.19632 1.000 64.58370 612 GLN A C 1
ATOM 4119 O O . GLN A 1 612 ? 200.24132 188.83245 144.68232 1.000 64.58370 612 GLN A O 1
ATOM 4125 N N . ASP A 1 613 ? 198.10932 188.10445 144.68232 1.000 66.26575 613 ASP A N 1
ATOM 4126 C CA . ASP A 1 613 ? 198.28432 187.35745 143.44532 1.000 66.26575 613 ASP A CA 1
ATOM 4127 C C . ASP A 1 613 ? 198.63432 188.28645 142.29232 1.000 66.26575 613 ASP A C 1
ATOM 4128 O O . ASP A 1 613 ? 199.54332 187.99445 141.50732 1.000 66.26575 613 ASP A O 1
ATOM 4133 N N . MET A 1 614 ? 197.93032 189.41345 142.17732 1.000 65.11598 614 MET A N 1
ATOM 4134 C CA . MET A 1 614 ? 198.19432 190.34345 141.08432 1.000 65.11598 614 MET A CA 1
ATOM 4135 C C . MET A 1 614 ? 199.62132 190.87245 141.14932 1.000 65.11598 614 MET A C 1
ATOM 4136 O O . MET A 1 614 ? 200.33832 190.88945 140.14232 1.000 65.11598 614 MET A O 1
ATOM 4141 N N . VAL A 1 615 ? 200.06032 191.28445 142.33832 1.000 64.02005 615 VAL A N 1
ATOM 4142 C CA . VAL A 1 615 ? 201.38632 191.87245 142.48732 1.000 64.02005 615 VAL A CA 1
ATOM 4143 C C . VAL A 1 615 ? 202.46832 190.83445 142.23132 1.000 64.02005 615 VAL A C 1
ATOM 4144 O O . VAL A 1 615 ? 203.47132 191.11745 141.56732 1.000 64.02005 615 VAL A O 1
ATOM 4148 N N . GLU A 1 616 ? 202.29732 189.62145 142.76032 1.000 66.62467 616 GLU A N 1
ATOM 4149 C CA . GLU A 1 616 ? 203.31732 188.59845 142.56932 1.000 66.62467 616 GLU A CA 1
ATOM 4150 C C . GLU A 1 616 ? 203.37832 188.14345 141.11732 1.000 66.62467 616 GLU A C 1
ATOM 4151 O O . GLU A 1 616 ? 204.46432 187.86245 140.59632 1.000 66.62467 616 GLU A O 1
ATOM 4157 N N . GLN A 1 617 ? 202.23432 188.09645 140.43432 1.000 66.81929 617 GLN A N 1
ATOM 4158 C CA . GLN A 1 617 ? 202.25132 187.81945 139.00332 1.000 66.81929 617 GLN A CA 1
ATOM 4159 C C . GLN A 1 617 ? 202.96132 188.92845 138.24232 1.000 66.81929 617 GLN A C 1
ATOM 4160 O O . GLN A 1 617 ? 203.70732 188.66145 137.29332 1.000 66.81929 617 GLN A O 1
ATOM 4166 N N . GLY A 1 618 ? 202.73732 190.18245 138.63732 1.000 67.61581 618 GLY A N 1
ATOM 4167 C CA . GLY A 1 618 ? 203.44132 191.28045 137.99832 1.000 67.61581 618 GLY A CA 1
ATOM 4168 C C . GLY A 1 618 ? 204.94232 191.19945 138.19532 1.000 67.61581 618 GLY A C 1
ATOM 4169 O O . GLY A 1 618 ? 205.71532 191.46045 137.27132 1.000 67.61581 618 GLY A O 1
ATOM 4170 N N . ILE A 1 619 ? 205.37332 190.83145 139.40132 1.000 66.22759 619 ILE A N 1
ATOM 4171 C CA . ILE A 1 619 ? 206.79832 190.64245 139.65932 1.000 66.22759 619 ILE A CA 1
ATOM 4172 C C . ILE A 1 619 ? 207.34632 189.51245 138.79832 1.000 66.22759 619 ILE A C 1
ATOM 4173 O O . ILE A 1 619 ? 208.44432 189.61445 138.23332 1.000 66.22759 619 ILE A O 1
ATOM 4178 N N . THR A 1 620 ? 206.59432 188.41545 138.69032 1.000 67.41246 620 THR A N 1
ATOM 4179 C CA . THR A 1 620 ? 207.02532 187.29345 137.86432 1.000 67.41246 620 THR A CA 1
ATOM 4180 C C . THR A 1 620 ? 207.21332 187.72045 136.41532 1.000 67.41246 620 THR A C 1
ATOM 4181 O O . THR A 1 620 ? 208.22532 187.39345 135.78632 1.000 67.41246 620 THR A O 1
ATOM 4185 N N . ARG A 1 621 ? 206.24532 188.45645 135.86732 1.000 68.13898 621 ARG A N 1
ATOM 4186 C CA . ARG A 1 621 ? 206.37232 188.91145 134.48532 1.000 68.13898 621 ARG A CA 1
ATOM 4187 C C . ARG A 1 621 ? 207.49832 189.92045 134.32132 1.000 68.13898 621 ARG A C 1
ATOM 4188 O O . ARG A 1 621 ? 208.14132 189.95845 133.26732 1.000 68.13898 621 ARG A O 1
ATOM 4196 N N . SER A 1 622 ? 207.74532 190.74845 135.33632 1.000 68.51516 622 SER A N 1
ATOM 4197 C CA . SER A 1 622 ? 208.84932 191.69845 135.25432 1.000 68.51516 622 SER A CA 1
ATOM 4198 C C . SER A 1 622 ? 210.18832 190.97845 135.21732 1.000 68.51516 622 SER A C 1
ATOM 4199 O O . SER A 1 622 ? 211.10132 191.38445 134.48932 1.000 68.51516 622 SER A O 1
ATOM 4202 N N . GLN A 1 623 ? 210.32632 189.90845 135.99732 1.000 70.80891 623 GLN A N 1
ATOM 4203 C CA . GLN A 1 623 ? 211.59332 189.18945 136.06832 1.000 70.80891 623 GLN A CA 1
ATOM 4204 C C . GLN A 1 623 ? 211.81432 188.26345 134.87632 1.000 70.80891 623 GLN A C 1
ATOM 4205 O O . GLN A 1 623 ? 212.80932 188.40445 134.15932 1.000 70.80891 623 GLN A O 1
ATOM 4211 N N . VAL A 1 624 ? 210.90032 187.31645 134.65132 1.000 73.72867 624 VAL A N 1
ATOM 4212 C CA . VAL A 1 624 ? 211.17232 186.24045 133.70132 1.000 73.72867 624 VAL A CA 1
ATOM 4213 C C . VAL A 1 624 ? 211.22632 186.75145 132.26632 1.000 73.72867 624 VAL A C 1
ATOM 4214 O O . VAL A 1 624 ? 212.02232 186.25345 131.46032 1.000 73.72867 624 VAL A O 1
ATOM 4218 N N . GLN A 1 625 ? 210.40132 187.74045 131.92032 1.000 77.22665 625 GLN A N 1
ATOM 4219 C CA . GLN A 1 625 ? 210.29032 188.22845 130.54432 1.000 77.22665 625 GLN A CA 1
ATOM 4220 C C . GLN A 1 625 ? 209.97432 187.08545 129.58032 1.000 77.22665 625 GLN A C 1
ATOM 4221 O O . GLN A 1 625 ? 210.52232 186.99845 128.48032 1.000 77.22665 625 GLN A O 1
ATOM 4223 N N . ALA A 1 626 ? 209.07832 186.19645 130.00532 1.000 83.59775 626 ALA A N 1
ATOM 4224 C CA . ALA A 1 626 ? 208.68132 185.05245 129.19932 1.000 83.59775 626 ALA A CA 1
ATOM 4225 C C . ALA A 1 626 ? 207.23132 184.71045 129.50432 1.000 83.59775 626 ALA A C 1
ATOM 4226 O O . ALA A 1 626 ? 206.69732 185.06845 130.55732 1.000 83.59775 626 ALA A O 1
ATOM 4228 N N . GLU A 1 627 ? 206.60032 184.00445 128.56932 1.000 85.76221 627 GLU A N 1
ATOM 4229 C CA . GLU A 1 627 ? 205.17832 183.67445 128.65332 1.000 85.76221 627 GLU A CA 1
ATOM 4230 C C . GLU A 1 627 ? 205.03132 182.25145 129.18232 1.000 85.76221 627 GLU A C 1
ATOM 4231 O O . GLU A 1 627 ? 205.15232 181.28045 128.43132 1.000 85.76221 627 GLU A O 1
ATOM 4233 N N . ALA A 1 628 ? 204.76632 182.13345 130.48232 1.000 81.66137 628 ALA A N 1
ATOM 4234 C CA . ALA A 1 628 ? 204.49632 180.85245 131.13432 1.000 81.66137 628 ALA A CA 1
ATOM 4235 C C . ALA A 1 628 ? 203.24432 181.01445 131.98632 1.000 81.66137 628 ALA A C 1
ATOM 4236 O O . ALA A 1 628 ? 203.32232 181.10845 133.21832 1.000 81.66137 628 ALA A O 1
ATOM 4238 N N . PRO A 1 629 ? 202.06732 181.05145 131.36032 1.000 74.28158 629 PRO A N 1
ATOM 4239 C CA . PRO A 1 629 ? 200.83332 181.38445 132.08632 1.000 74.28158 629 PRO A CA 1
ATOM 4240 C C . PRO A 1 629 ? 200.34932 180.22645 132.94432 1.000 74.28158 629 PRO A C 1
ATOM 4241 O O . PRO A 1 629 ? 199.92232 179.18645 132.43332 1.000 74.28158 629 PRO A O 1
ATOM 4245 N N . VAL A 1 630 ? 200.41632 180.40545 134.26232 1.000 68.43935 630 VAL A N 1
ATOM 4246 C CA . VAL A 1 630 ? 199.92332 179.43245 135.23032 1.000 68.43935 630 VAL A CA 1
ATOM 4247 C C . VAL A 1 630 ? 199.05332 180.16545 136.24132 1.000 68.43935 630 VAL A C 1
ATOM 4248 O O . VAL A 1 630 ? 199.45632 181.20845 136.76832 1.000 68.43935 630 VAL A O 1
ATOM 4252 N N . GLY A 1 631 ? 197.86432 179.62445 136.51232 1.000 66.02697 631 GLY A N 1
ATOM 4253 C CA . GLY A 1 631 ? 196.94732 180.21345 137.46132 1.000 66.02697 631 GLY A CA 1
ATOM 4254 C C . GLY A 1 631 ? 197.04932 179.58145 138.84232 1.000 66.02697 631 GLY A C 1
ATOM 4255 O O . GLY A 1 631 ? 197.80832 178.64745 139.08332 1.000 66.02697 631 GLY A O 1
ATOM 4256 N N . ILE A 1 632 ? 196.25332 180.12045 139.76432 1.000 62.97896 632 ILE A N 1
ATOM 4257 C CA . ILE A 1 632 ? 196.25232 179.68945 141.15732 1.000 62.97896 632 ILE A CA 1
ATOM 4258 C C . ILE A 1 632 ? 194.81932 179.41745 141.58932 1.000 62.97896 632 ILE A C 1
ATOM 4259 O O . ILE A 1 632 ? 193.92632 180.23545 141.34632 1.000 62.97896 632 ILE A O 1
ATOM 4264 N N . TYR A 1 633 ? 194.61532 178.28245 142.25632 1.000 63.90161 633 TYR A N 1
ATOM 4265 C CA . TYR A 1 633 ? 193.30632 177.73745 142.62432 1.000 63.90161 633 TYR A CA 1
ATOM 4266 C C . TYR A 1 633 ? 193.28032 177.27545 144.07932 1.000 63.90161 633 TYR A C 1
ATOM 4267 O O . TYR A 1 633 ? 193.05432 176.09845 144.35332 1.000 63.90161 633 TYR A O 1
ATOM 4276 N N . LEU A 1 634 ? 193.57732 178.18545 145.00832 1.000 61.36121 634 LEU A N 1
ATOM 4277 C CA . LEU A 1 634 ? 193.41132 177.90645 146.43332 1.000 61.36121 634 LEU A CA 1
ATOM 4278 C C . LEU A 1 634 ? 192.19032 177.04045 146.69932 1.000 61.36121 634 LEU A C 1
ATOM 4279 O O . LEU A 1 634 ? 191.07832 177.36345 146.28132 1.000 61.36121 634 LEU A O 1
ATOM 4284 N N . GLN A 1 635 ? 192.41432 175.93045 147.39832 1.000 63.37329 635 GLN A N 1
ATOM 4285 C CA . GLN A 1 635 ? 191.36632 174.95845 147.67232 1.000 63.37329 635 GLN A CA 1
ATOM 4286 C C . GLN A 1 635 ? 191.50732 174.51445 149.11732 1.000 63.37329 635 GLN A C 1
ATOM 4287 O O . GLN A 1 635 ? 192.49332 173.86345 149.46932 1.000 63.37329 635 GLN A O 1
ATOM 4293 N N . GLN A 1 636 ? 190.53132 174.86345 149.94832 1.000 66.15119 636 GLN A N 1
ATOM 4294 C CA . GLN A 1 636 ? 190.62432 174.57545 151.37032 1.000 66.15119 636 GLN A CA 1
ATOM 4295 C C . GLN A 1 636 ? 190.63232 173.07245 151.62432 1.000 66.15119 636 GLN A C 1
ATOM 4296 O O . GLN A 1 636 ? 190.00332 172.29345 150.90532 1.000 66.15119 636 GLN A O 1
ATOM 4302 N N . MET A 1 637 ? 191.35932 172.67345 152.66232 1.000 66.97399 637 MET A N 1
ATOM 4303 C CA . MET A 1 637 ? 191.44932 171.26545 153.01232 1.000 66.97399 637 MET A CA 1
ATOM 4304 C C . MET A 1 637 ? 190.07232 170.73945 153.40732 1.000 66.97399 637 MET A C 1
ATOM 4305 O O . MET A 1 637 ? 189.27732 171.46945 154.00932 1.000 66.97399 637 MET A O 1
ATOM 4310 N N . PRO A 1 638 ? 189.75532 169.48845 153.09032 1.000 67.81161 638 PRO A N 1
ATOM 4311 C CA . PRO A 1 638 ? 188.49532 168.91145 153.56232 1.000 67.81161 638 PRO A CA 1
ATOM 4312 C C . PRO A 1 638 ? 188.51832 168.71145 155.06832 1.000 67.81161 638 PRO A C 1
ATOM 4313 O O . PRO A 1 638 ? 189.57932 168.63745 155.69232 1.000 67.81161 638 PRO A O 1
ATOM 4317 N N . TYR A 1 639 ? 187.32732 168.62845 155.65432 1.000 73.60978 639 TYR A N 1
ATOM 4318 C CA . TYR A 1 639 ? 187.20832 168.46245 157.09132 1.000 73.60978 639 TYR A CA 1
ATOM 4319 C C . TYR A 1 639 ? 186.24732 167.32645 157.41432 1.000 73.60978 639 TYR A C 1
ATOM 4320 O O . TYR A 1 639 ? 185.22332 167.16645 156.74032 1.000 73.60978 639 TYR A O 1
ATOM 4329 N N . PRO A 1 640 ? 186.54632 166.52745 158.43832 1.000 72.29313 640 PRO A N 1
ATOM 4330 C CA . PRO A 1 640 ? 185.67032 165.39945 158.78132 1.000 72.29313 640 PRO A CA 1
ATOM 4331 C C . PRO A 1 640 ? 184.44232 165.81645 159.57332 1.000 72.29313 640 PRO A C 1
ATOM 4332 O O . PRO A 1 640 ? 184.18532 167.01045 159.74632 1.000 72.29313 640 PRO A O 1
ATOM 4336 N N . CYS A 1 641 ? 183.67732 164.83945 160.06532 1.000 83.79323 641 CYS A N 1
ATOM 4337 C CA . CYS A 1 641 ? 182.48632 165.13945 160.85032 1.000 83.79323 641 CYS A CA 1
ATOM 4338 C C . CYS A 1 641 ? 182.87432 165.64845 162.22932 1.000 83.79323 641 CYS A C 1
ATOM 4339 O O . CYS A 1 641 ? 183.04832 164.85545 163.15932 1.000 83.79323 641 CYS A O 1
ATOM 4342 N N . PHE A 1 642 ? 183.00832 166.95845 162.38132 1.000 78.63253 642 PHE A N 1
ATOM 4343 C CA . PHE A 1 642 ? 183.33932 167.52345 163.67832 1.000 78.63253 642 PHE A CA 1
ATOM 4344 C C . PHE A 1 642 ? 182.07732 167.77545 164.49332 1.000 78.63253 642 PHE A C 1
ATOM 4345 O O . PHE A 1 642 ? 180.96632 167.84645 163.96432 1.000 78.63253 642 PHE A O 1
ATOM 4353 N N . VAL A 1 643 ? 182.26532 167.90345 165.80332 1.000 80.77149 643 VAL A N 1
ATOM 4354 C CA . VAL A 1 643 ? 181.20832 168.30145 166.72432 1.000 80.77149 643 VAL A CA 1
ATOM 4355 C C . VAL A 1 643 ? 181.76132 169.41545 167.59832 1.000 80.77149 643 VAL A C 1
ATOM 4356 O O . VAL A 1 643 ? 182.76332 169.21945 168.29632 1.000 80.77149 643 VAL A O 1
ATOM 4360 N N . ASP A 1 644 ? 181.11932 170.57845 167.55932 1.000 84.49775 644 ASP A N 1
ATOM 4361 C CA . ASP A 1 644 ? 181.56332 171.74645 168.31032 1.000 84.49775 644 ASP A CA 1
ATOM 4362 C C . ASP A 1 644 ? 180.69632 171.88145 169.55432 1.000 84.49775 644 ASP A C 1
ATOM 4363 O O . ASP A 1 644 ? 179.51532 172.22945 169.46232 1.000 84.49775 644 ASP A O 1
ATOM 4368 N N . ASP A 1 645 ? 181.28532 171.60845 170.71332 1.000 86.42012 645 ASP A N 1
ATOM 4369 C CA . ASP A 1 645 ? 180.60032 171.71645 171.99832 1.000 86.42012 645 ASP A CA 1
ATOM 4370 C C . ASP A 1 645 ? 181.32732 172.77145 172.82332 1.000 86.42012 645 ASP A C 1
ATOM 4371 O O . ASP A 1 645 ? 182.33632 172.47945 173.47032 1.000 86.42012 645 ASP A O 1
ATOM 4376 N N . SER A 1 646 ? 180.81532 174.00345 172.79032 1.000 85.89375 646 SER A N 1
ATOM 4377 C CA . SER A 1 646 ? 181.42232 175.08145 173.55832 1.000 85.89375 646 SER A CA 1
ATOM 4378 C C . SER A 1 646 ? 181.24232 174.89645 175.05632 1.000 85.89375 646 SER A C 1
ATOM 4379 O O . SER A 1 646 ? 182.06632 175.39345 175.83232 1.000 85.89375 646 SER A O 1
ATOM 4382 N N . PHE A 1 647 ? 180.18932 174.19045 175.47832 1.000 84.03360 647 PHE A N 1
ATOM 4383 C CA . PHE A 1 647 ? 179.94132 174.00445 176.90432 1.000 84.03360 647 PHE A CA 1
ATOM 4384 C C . PHE A 1 647 ? 181.10832 173.31545 177.59232 1.000 84.03360 647 PHE A C 1
ATOM 4385 O O . PHE A 1 647 ? 181.35932 173.56145 178.77832 1.000 84.03360 647 PHE A O 1
ATOM 4393 N N . MET A 1 648 ? 181.83632 172.46145 176.86832 1.000 84.53043 648 MET A N 1
ATOM 4394 C CA . MET A 1 648 ? 183.00432 171.80845 177.44932 1.000 84.53043 648 MET A CA 1
ATOM 4395 C C . MET A 1 648 ? 183.99232 172.82845 177.99032 1.000 84.53043 648 MET A C 1
ATOM 4396 O O . MET A 1 648 ? 184.59732 172.61145 179.04732 1.000 84.53043 648 MET A O 1
ATOM 4401 N N . ILE A 1 649 ? 184.14032 173.96445 177.30332 1.000 83.01942 649 ILE A N 1
ATOM 4402 C CA . ILE A 1 649 ? 185.01232 175.02445 177.80532 1.000 83.01942 649 ILE A CA 1
ATOM 4403 C C . ILE A 1 649 ? 184.59732 175.40145 179.21732 1.000 83.01942 649 ILE A C 1
ATOM 4404 O O . ILE A 1 649 ? 185.41432 175.41645 180.14632 1.000 83.01942 649 ILE A O 1
ATOM 4409 N N . ILE A 1 650 ? 183.30132 175.65145 179.40632 1.000 82.84541 650 ILE A N 1
ATOM 4410 C CA . ILE A 1 650 ? 182.78532 175.93245 180.74132 1.000 82.84541 650 ILE A CA 1
ATOM 4411 C C . ILE A 1 650 ? 183.07332 174.75945 181.66532 1.000 82.84541 650 ILE A C 1
ATOM 4412 O O . ILE A 1 650 ? 183.57532 174.93245 182.78232 1.000 82.84541 650 ILE A O 1
ATOM 4417 N N . LEU A 1 651 ? 182.80032 173.54245 181.19332 1.000 80.83600 651 LEU A N 1
ATOM 4418 C CA . LEU A 1 651 ? 183.06232 172.36745 182.01032 1.000 80.83600 651 LEU A CA 1
ATOM 4419 C C . LEU A 1 651 ? 184.54232 172.20645 182.30932 1.000 80.83600 651 LEU A C 1
ATOM 4420 O O . LEU A 1 651 ? 184.89632 171.56745 183.30432 1.000 80.83600 651 LEU A O 1
ATOM 4425 N N . ASN A 1 652 ? 185.41432 172.77545 181.47932 1.000 83.44049 652 ASN A N 1
ATOM 4426 C CA . ASN A 1 652 ? 186.84132 172.69445 181.74532 1.000 83.44049 652 ASN A CA 1
ATOM 4427 C C . ASN A 1 652 ? 187.30332 173.73745 182.75132 1.000 83.44049 652 ASN A C 1
ATOM 4428 O O . ASN A 1 652 ? 188.40632 173.61045 183.29132 1.000 83.44049 652 ASN A O 1
ATOM 4433 N N . ARG A 1 653 ? 186.48332 174.74745 183.02932 1.000 85.43530 653 ARG A N 1
ATOM 4434 C CA . ARG A 1 653 ? 186.85732 175.82045 183.93632 1.000 85.43530 653 ARG A CA 1
ATOM 4435 C C . ARG A 1 653 ? 185.89532 176.00745 185.09632 1.000 85.43530 653 ARG A C 1
ATOM 4436 O O . ARG A 1 653 ? 186.33732 176.35645 186.19132 1.000 85.43530 653 ARG A O 1
ATOM 4444 N N . CYS A 1 654 ? 184.60032 175.78045 184.89232 1.000 85.63794 654 CYS A N 1
ATOM 4445 C CA . CYS A 1 654 ? 183.61832 176.00245 185.94432 1.000 85.63794 654 CYS A CA 1
ATOM 4446 C C . CYS A 1 654 ? 183.43032 174.79445 186.84832 1.000 85.63794 654 CYS A C 1
ATOM 4447 O O . CYS A 1 654 ? 183.11832 174.96445 188.03132 1.000 85.63794 654 CYS A O 1
ATOM 4450 N N . PHE A 1 655 ? 183.60732 173.58145 186.32632 1.000 81.53395 655 PHE A N 1
ATOM 4451 C CA . PHE A 1 655 ? 183.38832 172.38745 187.14132 1.000 81.53395 655 PHE A CA 1
ATOM 4452 C C . PHE A 1 655 ? 184.28132 172.31645 188.37332 1.000 81.53395 655 PHE A C 1
ATOM 4453 O O . PHE A 1 655 ? 183.75932 172.02145 189.46232 1.000 81.53395 655 PHE A O 1
ATOM 4461 N N . PRO A 1 656 ? 185.60732 172.54445 188.29632 1.000 84.08916 656 PRO A N 1
ATOM 4462 C CA . PRO A 1 656 ? 186.41532 172.45545 189.52132 1.000 84.08916 656 PRO A CA 1
ATOM 4463 C C . PRO A 1 656 ? 186.01832 173.50445 190.54332 1.000 84.08916 656 PRO A C 1
ATOM 4464 O O . PRO A 1 656 ? 185.65532 173.16945 191.67632 1.000 84.08916 656 PRO A O 1
ATOM 4468 N N . ILE A 1 657 ? 186.05232 174.77545 190.13332 1.000 82.74034 657 ILE A N 1
ATOM 4469 C CA . ILE A 1 657 ? 185.78232 175.87045 191.06132 1.000 82.74034 657 ILE A CA 1
ATOM 4470 C C . ILE A 1 657 ? 184.42132 175.69045 191.72132 1.000 82.74034 657 ILE A C 1
ATOM 4471 O O . ILE A 1 657 ? 184.29832 175.77645 192.94932 1.000 82.74034 657 ILE A O 1
ATOM 4476 N N . PHE A 1 658 ? 183.39432 175.37445 190.92832 1.000 82.41324 658 PHE A N 1
ATOM 4477 C CA . PHE A 1 658 ? 182.06832 175.15645 191.49132 1.000 82.41324 658 PHE A CA 1
ATOM 4478 C C . PHE A 1 658 ? 182.12032 174.08945 192.57132 1.000 82.41324 658 PHE A C 1
ATOM 4479 O O . PHE A 1 658 ? 181.62032 174.28845 193.68432 1.000 82.41324 658 PHE A O 1
ATOM 4487 N N . MET A 1 659 ? 182.78432 172.96945 192.27532 1.000 83.04956 659 MET A N 1
ATOM 4488 C CA . MET A 1 659 ? 182.91432 171.90845 193.26532 1.000 83.04956 659 MET A CA 1
ATOM 4489 C C . MET A 1 659 ? 183.56032 172.43645 194.53732 1.000 83.04956 659 MET A C 1
ATOM 4490 O O . MET A 1 659 ? 183.06632 172.19045 195.64432 1.000 83.04956 659 MET A O 1
ATOM 4495 N N . VAL A 1 660 ? 184.63832 173.21145 194.39632 1.000 80.14903 660 VAL A N 1
ATOM 4496 C CA . VAL A 1 660 ? 185.25932 173.81345 195.57032 1.000 80.14903 660 VAL A CA 1
ATOM 4497 C C . VAL A 1 660 ? 184.26132 174.71745 196.27632 1.000 80.14903 660 VAL A C 1
ATOM 4498 O O . VAL A 1 660 ? 184.05332 174.61845 197.49232 1.000 80.14903 660 VAL A O 1
ATOM 4502 N N . LEU A 1 661 ? 183.57832 175.56845 195.51032 1.000 79.06440 661 LEU A N 1
ATOM 4503 C CA . LEU A 1 661 ? 182.59632 176.46145 196.10632 1.000 79.06440 661 LEU A CA 1
ATOM 4504 C C . LEU A 1 661 ? 181.41632 175.69545 196.67732 1.000 79.06440 661 LEU A C 1
ATOM 4505 O O . LEU A 1 661 ? 180.64632 176.25645 197.46232 1.000 79.06440 661 LEU A O 1
ATOM 4510 N N . ALA A 1 662 ? 181.25932 174.42445 196.30532 1.000 80.01932 662 ALA A N 1
ATOM 4511 C CA . ALA A 1 662 ? 180.18132 173.63345 196.87332 1.000 80.01932 662 ALA A CA 1
ATOM 4512 C C . ALA A 1 662 ? 180.47232 173.21545 198.30632 1.000 80.01932 662 ALA A C 1
ATOM 4513 O O . ALA A 1 662 ? 179.54732 172.81845 199.02032 1.000 80.01932 662 ALA A O 1
ATOM 4515 N N . TRP A 1 663 ? 181.72832 173.30445 198.74732 1.000 80.65357 663 TRP A N 1
ATOM 4516 C CA . TRP A 1 663 ? 182.09832 172.82345 200.06732 1.000 80.65357 663 TRP A CA 1
ATOM 4517 C C . TRP A 1 663 ? 182.56932 173.90545 201.02532 1.000 80.65357 663 TRP A C 1
ATOM 4518 O O . TRP A 1 663 ? 182.74832 173.60545 202.21132 1.000 80.65357 663 TRP A O 1
ATOM 4529 N N . ILE A 1 664 ? 182.74932 175.14545 200.56132 1.000 80.34841 664 ILE A N 1
ATOM 4530 C CA . ILE A 1 664 ? 183.36232 176.18145 201.39332 1.000 80.34841 664 ILE A CA 1
ATOM 4531 C C . ILE A 1 664 ? 182.63432 176.28445 202.72632 1.000 80.34841 664 ILE A C 1
ATOM 4532 O O . ILE A 1 664 ? 183.18332 175.95045 203.78332 1.000 80.34841 664 ILE A O 1
ATOM 4537 N N . TYR A 1 665 ? 181.36032 176.67345 202.68832 1.000 83.42160 665 TYR A N 1
ATOM 4538 C CA . TYR A 1 665 ? 180.58832 176.73545 203.92232 1.000 83.42160 665 TYR A CA 1
ATOM 4539 C C . TYR A 1 665 ? 180.71632 175.42845 204.68332 1.000 83.42160 665 TYR A C 1
ATOM 4540 O O . TYR A 1 665 ? 181.09232 175.41345 205.86332 1.000 83.42160 665 TYR A O 1
ATOM 4549 N N . SER A 1 666 ? 180.50832 174.31245 203.98332 1.000 81.75399 666 SER A N 1
ATOM 4550 C CA . SER A 1 666 ? 180.55632 173.01045 204.63332 1.000 81.75399 666 SER A CA 1
ATOM 4551 C C . SER A 1 666 ? 181.87932 172.81445 205.35632 1.000 81.75399 666 SER A C 1
ATOM 4552 O O . SER A 1 666 ? 181.89732 172.50545 206.55532 1.000 81.75399 666 SER A O 1
ATOM 4555 N N . VAL A 1 667 ? 183.00232 173.05645 204.66732 1.000 81.90233 667 VAL A N 1
ATOM 4556 C CA . VAL A 1 667 ? 184.28432 172.78945 205.31232 1.000 81.90233 667 VAL A CA 1
ATOM 4557 C C . VAL A 1 667 ? 184.41432 173.64645 206.55932 1.000 81.90233 667 VAL A C 1
ATOM 4558 O O . VAL A 1 667 ? 184.80532 173.15545 207.62732 1.000 81.90233 667 VAL A O 1
ATOM 4562 N N . SER A 1 668 ? 183.98432 174.90945 206.47232 1.000 83.94530 668 SER A N 1
ATOM 4563 C CA . SER A 1 668 ? 184.03632 175.78345 207.63432 1.000 83.94530 668 SER A CA 1
ATOM 4564 C C . SER A 1 668 ? 183.30932 175.14245 208.80232 1.000 83.94530 668 SER A C 1
ATOM 4565 O O . SER A 1 668 ? 183.88332 174.96045 209.88332 1.000 83.94530 668 SER A O 1
ATOM 4568 N N . MET A 1 669 ? 182.07232 174.70145 208.56532 1.000 84.72886 669 MET A N 1
ATOM 4569 C CA . MET A 1 669 ? 181.29932 174.09945 209.64132 1.000 84.72886 669 MET A CA 1
ATOM 4570 C C . MET A 1 669 ? 182.03332 172.90845 210.22932 1.000 84.72886 669 MET A C 1
ATOM 4571 O O . MET A 1 669 ? 182.12032 172.77145 211.45632 1.000 84.72886 669 MET A O 1
ATOM 4576 N N . THR A 1 670 ? 182.62432 172.07045 209.37432 1.000 84.42756 670 THR A N 1
ATOM 4577 C CA . THR A 1 670 ? 183.35432 170.91845 209.88732 1.000 84.42756 670 THR A CA 1
ATOM 4578 C C . THR A 1 670 ? 184.46932 171.37145 210.81532 1.000 84.42756 670 THR A C 1
ATOM 4579 O O . THR A 1 670 ? 184.57832 170.89545 211.95232 1.000 84.42756 670 THR A O 1
ATOM 4583 N N . VAL A 1 671 ? 185.26132 172.35145 210.37632 1.000 82.57175 671 VAL A N 1
ATOM 4584 C CA . VAL A 1 671 ? 186.29532 172.88545 211.25232 1.000 82.57175 671 VAL A CA 1
ATOM 4585 C C . VAL A 1 671 ? 185.65732 173.49745 212.48632 1.000 82.57175 671 VAL A C 1
ATOM 4586 O O . VAL A 1 671 ? 186.10332 173.26345 213.61732 1.000 82.57175 671 VAL A O 1
ATOM 4590 N N . LYS A 1 672 ? 184.56332 174.23945 212.29332 1.000 83.99517 672 LYS A N 1
ATOM 4591 C CA . LYS A 1 672 ? 183.87632 174.84845 213.42232 1.000 83.99517 672 LYS A CA 1
ATOM 4592 C C . LYS A 1 672 ? 183.43832 173.80945 214.43632 1.000 83.99517 672 LYS A C 1
ATOM 4593 O O . LYS A 1 672 ? 183.29032 174.13545 215.61532 1.000 83.99517 672 LYS A O 1
ATOM 4599 N N . SER A 1 673 ? 183.23832 172.56345 214.01032 1.000 85.41793 673 SER A N 1
ATOM 4600 C CA . SER A 1 673 ? 182.94732 171.51245 214.97432 1.000 85.41793 673 SER A CA 1
ATOM 4601 C C . SER A 1 673 ? 184.19732 171.14845 215.76132 1.000 85.41793 673 SER A C 1
ATOM 4602 O O . SER A 1 673 ? 184.21132 171.21045 216.99732 1.000 85.41793 673 SER A O 1
ATOM 4605 N N . ILE A 1 674 ? 185.27932 170.81645 215.05232 1.000 86.75669 674 ILE A N 1
ATOM 4606 C CA . ILE A 1 674 ? 186.44932 170.22945 215.70032 1.000 86.75669 674 ILE A CA 1
ATOM 4607 C C . ILE A 1 674 ? 187.04132 171.19845 216.71232 1.000 86.75669 674 ILE A C 1
ATOM 4608 O O . ILE A 1 674 ? 187.27632 170.84445 217.87432 1.000 86.75669 674 ILE A O 1
ATOM 4613 N N . VAL A 1 675 ? 187.26832 172.44345 216.29232 1.000 86.71926 675 VAL A N 1
ATOM 4614 C CA . VAL A 1 675 ? 187.82532 173.43645 217.20332 1.000 86.71926 675 VAL A CA 1
ATOM 4615 C C . VAL A 1 675 ? 186.86432 173.71045 218.34932 1.000 86.71926 675 VAL A C 1
ATOM 4616 O O . VAL A 1 675 ? 187.29332 174.01045 219.46932 1.000 86.71926 675 VAL A O 1
ATOM 4620 N N . LEU A 1 676 ? 185.55632 173.59745 218.10532 1.000 87.84081 676 LEU A N 1
ATOM 4621 C CA . LEU A 1 676 ? 184.60532 173.78845 219.19432 1.000 87.84081 676 LEU A CA 1
ATOM 4622 C C . LEU A 1 676 ? 184.72132 172.67945 220.22732 1.000 87.84081 676 LEU A C 1
ATOM 4623 O O . LEU A 1 676 ? 184.38432 172.88645 221.39732 1.000 87.84081 676 LEU A O 1
ATOM 4628 N N . GLU A 1 677 ? 185.19332 171.50045 219.82032 1.000 95.07313 677 GLU A N 1
ATOM 4629 C CA . GLU A 1 677 ? 185.48832 170.43945 220.77132 1.000 95.07313 677 GLU A CA 1
ATOM 4630 C C . GLU A 1 677 ? 186.81332 170.65445 221.48432 1.000 95.07313 677 GLU A C 1
ATOM 4631 O O . GLU A 1 677 ? 187.06932 170.00645 222.50332 1.000 95.07313 677 GLU A O 1
ATOM 4637 N N . LYS A 1 678 ? 187.65332 171.54745 220.97132 1.000 90.92251 678 LYS A N 1
ATOM 4638 C CA . LYS A 1 678 ? 188.96632 171.81745 221.53632 1.000 90.92251 678 LYS A CA 1
ATOM 4639 C C . LYS A 1 678 ? 188.99632 173.09045 222.37032 1.000 90.92251 678 LYS A C 1
ATOM 4640 O O . LYS A 1 678 ? 189.61332 173.11145 223.43832 1.000 90.92251 678 LYS A O 1
ATOM 4646 N N . GLU A 1 679 ? 188.33432 174.15345 221.90732 1.000 92.68660 679 GLU A N 1
ATOM 4647 C CA . GLU A 1 679 ? 188.35032 175.41445 222.63932 1.000 92.68660 679 GLU A CA 1
ATOM 4648 C C . GLU A 1 679 ? 187.52932 175.33945 223.92032 1.000 92.68660 679 GLU A C 1
ATOM 4649 O O . GLU A 1 679 ? 187.79132 176.09445 224.86232 1.000 92.68660 679 GLU A O 1
ATOM 4651 N N . LEU A 1 680 ? 186.54232 174.44845 223.97932 1.000 95.53474 680 LEU A N 1
ATOM 4652 C CA . LEU A 1 680 ? 185.71532 174.31045 225.17032 1.000 95.53474 680 LEU A CA 1
ATOM 4653 C C . LEU A 1 680 ? 186.29632 173.34645 226.19432 1.000 95.53474 680 LEU A C 1
ATOM 4654 O O . LEU A 1 680 ? 185.57032 172.93545 227.10532 1.000 95.53474 680 LEU A O 1
ATOM 4659 N N . ARG A 1 681 ? 187.57332 172.98145 226.06532 1.000 107.25174 681 ARG A N 1
ATOM 4660 C CA . ARG A 1 681 ? 188.21532 172.02045 226.96332 1.000 107.25174 681 ARG A CA 1
ATOM 4661 C C . ARG A 1 681 ? 187.40632 170.73045 227.03532 1.000 107.25174 681 ARG A C 1
ATOM 4662 O O . ARG A 1 681 ? 187.27132 170.10745 228.09032 1.000 107.25174 681 ARG A O 1
ATOM 4670 N N . LEU A 1 682 ? 186.85432 170.33245 225.89332 1.000 104.44692 682 LEU A N 1
ATOM 4671 C CA . LEU A 1 682 ? 185.94132 169.20345 225.82232 1.000 104.44692 682 LEU A CA 1
ATOM 4672 C C . LEU A 1 682 ? 186.54532 167.98145 225.15332 1.000 104.44692 682 LEU A C 1
ATOM 4673 O O . LEU A 1 682 ? 186.14832 166.86045 225.47132 1.000 104.44692 682 LEU A O 1
ATOM 4678 N N . LYS A 1 683 ? 187.49632 168.17145 224.23532 1.000 104.61112 683 LYS A N 1
ATOM 4679 C CA . LYS A 1 683 ? 188.28132 167.04345 223.74932 1.000 104.61112 683 LYS A CA 1
ATOM 4680 C C . LYS A 1 683 ? 189.10632 166.43645 224.87432 1.000 104.61112 683 LYS A C 1
ATOM 4681 O O . LYS A 1 683 ? 189.21632 165.20945 224.98632 1.000 104.61112 683 LYS A O 1
ATOM 4687 N N . GLU A 1 684 ? 189.69432 167.28645 225.72032 1.000 106.50060 684 GLU A N 1
ATOM 4688 C CA . GLU A 1 684 ? 190.42532 166.79245 226.88032 1.000 106.50060 684 GLU A CA 1
ATOM 4689 C C . GLU A 1 684 ? 189.50832 166.04545 227.83632 1.000 106.50060 684 GLU A C 1
ATOM 4690 O O . GLU A 1 684 ? 189.93732 165.08745 228.48432 1.000 106.50060 684 GLU A O 1
ATOM 4692 N N . THR A 1 685 ? 188.24532 166.46345 227.93632 1.000 107.76286 685 THR A N 1
ATOM 4693 C CA . THR A 1 685 ? 187.28632 165.73545 228.76132 1.000 107.76286 685 THR A CA 1
ATOM 4694 C C . THR A 1 685 ? 187.09232 164.31745 228.24432 1.000 107.76286 685 THR A C 1
ATOM 4695 O O . THR A 1 685 ? 187.08332 163.35345 229.02032 1.000 107.76286 685 THR A O 1
ATOM 4699 N N . LEU A 1 686 ? 186.94632 164.16945 226.92732 1.000 108.24353 686 LEU A N 1
ATOM 4700 C CA . LEU A 1 686 ? 186.84132 162.83945 226.34032 1.000 108.24353 686 LEU A CA 1
ATOM 4701 C C . LEU A 1 686 ? 188.11032 162.03445 226.57932 1.000 108.24353 686 LEU A C 1
ATOM 4702 O O . LEU A 1 686 ? 188.04532 160.83945 226.88932 1.000 108.24353 686 LEU A O 1
ATOM 4707 N N . LYS A 1 687 ? 189.27532 162.67245 226.44232 1.000 108.32337 687 LYS A N 1
ATOM 4708 C CA . LYS A 1 687 ? 190.53232 161.96445 226.66032 1.000 108.32337 687 LYS A CA 1
ATOM 4709 C C . LYS A 1 687 ? 190.64432 161.46445 228.09532 1.000 108.32337 687 LYS A C 1
ATOM 4710 O O . LYS A 1 687 ? 191.12132 160.34845 228.33532 1.000 108.32337 687 LYS A O 1
ATOM 4716 N N . ASN A 1 688 ? 190.21332 162.27445 229.06532 1.000 110.70981 688 ASN A N 1
ATOM 4717 C CA . ASN A 1 688 ? 190.13732 161.79245 230.44132 1.000 110.70981 688 ASN A CA 1
ATOM 4718 C C . ASN A 1 688 ? 189.13632 160.65245 230.56932 1.000 110.70981 688 ASN A C 1
ATOM 4719 O O . ASN A 1 688 ? 189.35432 159.71145 231.34032 1.000 110.70981 688 ASN A O 1
ATOM 4724 N N . GLN A 1 689 ? 188.02832 160.72245 229.82832 1.000 110.41957 689 GLN A N 1
ATOM 4725 C CA . GLN A 1 689 ? 187.01832 159.67545 229.90632 1.000 110.41957 689 GLN A CA 1
ATOM 4726 C C . GLN A 1 689 ? 187.50632 158.34845 229.33932 1.000 110.41957 689 GLN A C 1
ATOM 4727 O O . GLN A 1 689 ? 186.97032 157.29945 229.71032 1.000 110.41957 689 GLN A O 1
ATOM 4733 N N . GLY A 1 690 ? 188.50432 158.36445 228.45932 1.000 111.81130 690 GLY A N 1
ATOM 4734 C CA . GLY A 1 690 ? 189.06932 157.12345 227.96632 1.000 111.81130 690 GLY A CA 1
ATOM 4735 C C . GLY A 1 690 ? 189.02632 156.90845 226.46632 1.000 111.81130 690 GLY A C 1
ATOM 4736 O O . GLY A 1 690 ? 188.98732 155.76145 226.00932 1.000 111.81130 690 GLY A O 1
ATOM 4737 N N . VAL A 1 691 ? 189.02432 157.98745 225.68432 1.000 108.79092 691 VAL A N 1
ATOM 4738 C CA . VAL A 1 691 ? 189.12732 157.86645 224.23332 1.000 108.79092 691 VAL A CA 1
ATOM 4739 C C . VAL A 1 691 ? 190.60132 157.80645 223.85632 1.000 108.79092 691 VAL A C 1
ATOM 4740 O O . VAL A 1 691 ? 191.47432 158.12445 224.67232 1.000 108.79092 691 VAL A O 1
ATOM 4744 N N . SER A 1 692 ? 190.89032 157.39745 222.62232 1.000 108.70700 692 SER A N 1
ATOM 4745 C CA . SER A 1 692 ? 192.25232 157.11345 222.19032 1.000 108.70700 692 SER A CA 1
ATOM 4746 C C . SER A 1 692 ? 192.87832 158.23745 221.37232 1.000 108.70700 692 SER A C 1
ATOM 4747 O O . SER A 1 692 ? 193.96032 158.04145 220.81032 1.000 108.70700 692 SER A O 1
ATOM 4750 N N . ASN A 1 693 ? 192.21032 159.39045 221.26532 1.000 105.45226 693 ASN A N 1
ATOM 4751 C CA . ASN A 1 693 ? 192.68632 160.54345 220.50032 1.000 105.45226 693 ASN A CA 1
ATOM 4752 C C . ASN A 1 693 ? 192.67732 160.25445 219.00332 1.000 105.45226 693 ASN A C 1
ATOM 4753 O O . ASN A 1 693 ? 192.97132 161.13545 218.18932 1.000 105.45226 693 ASN A O 1
ATOM 4758 N N . ALA A 1 694 ? 192.33732 159.02245 218.63232 1.000 102.41864 694 ALA A N 1
ATOM 4759 C CA . ALA A 1 694 ? 192.10232 158.65545 217.24732 1.000 102.41864 694 ALA A CA 1
ATOM 4760 C C . ALA A 1 694 ? 190.69432 158.14745 217.00132 1.000 102.41864 694 ALA A C 1
ATOM 4761 O O . ALA A 1 694 ? 190.20532 158.25745 215.87232 1.000 102.41864 694 ALA A O 1
ATOM 4763 N N . VAL A 1 695 ? 190.03232 157.59845 218.02132 1.000 99.43444 695 VAL A N 1
ATOM 4764 C CA . VAL A 1 695 ? 188.62632 157.23245 217.89732 1.000 99.43444 695 VAL A CA 1
ATOM 4765 C C . VAL A 1 695 ? 187.76532 158.47645 217.72332 1.000 99.43444 695 VAL A C 1
ATOM 4766 O O . VAL A 1 695 ? 186.75832 158.45345 217.00732 1.000 99.43444 695 VAL A O 1
ATOM 4770 N N . ILE A 1 696 ? 188.14432 159.58145 218.36832 1.000 100.95365 696 ILE A N 1
ATOM 4771 C CA . ILE A 1 696 ? 187.39132 160.82245 218.21532 1.000 100.95365 696 ILE A CA 1
ATOM 4772 C C . ILE A 1 696 ? 187.47232 161.32345 216.77732 1.000 100.95365 696 ILE A C 1
ATOM 4773 O O . ILE A 1 696 ? 186.45832 161.69045 216.17132 1.000 100.95365 696 ILE A O 1
ATOM 4778 N N . TRP A 1 697 ? 188.67432 161.32145 216.19632 1.000 95.86320 697 TRP A N 1
ATOM 4779 C CA . TRP A 1 697 ? 188.80232 161.73945 214.80632 1.000 95.86320 697 TRP A CA 1
ATOM 4780 C C . TRP A 1 697 ? 188.20532 160.71145 213.86032 1.000 95.86320 697 TRP A C 1
ATOM 4781 O O . TRP A 1 697 ? 187.69032 161.07345 212.79632 1.000 95.86320 697 TRP A O 1
ATOM 4792 N N . CYS A 1 698 ? 188.25132 159.43145 214.23032 1.000 99.15887 698 CYS A N 1
ATOM 4793 C CA . CYS A 1 698 ? 187.55832 158.42245 213.44032 1.000 99.15887 698 CYS A CA 1
ATOM 4794 C C . CYS A 1 698 ? 186.06632 158.71945 213.37032 1.000 99.15887 698 CYS A C 1
ATOM 4795 O O . CYS A 1 698 ? 185.46732 158.67045 212.29332 1.000 99.15887 698 CYS A O 1
ATOM 4798 N N . THR A 1 699 ? 185.45332 159.05945 214.50332 1.000 98.36977 699 THR A N 1
ATOM 4799 C CA . THR A 1 699 ? 184.02732 159.36045 214.49532 1.000 98.36977 699 THR A CA 1
ATOM 4800 C C . THR A 1 699 ? 183.73332 160.67145 213.78032 1.000 98.36977 699 THR A C 1
ATOM 4801 O O . THR A 1 699 ? 182.67432 160.81245 213.15232 1.000 98.36977 699 THR A O 1
ATOM 4805 N N . TRP A 1 700 ? 184.65032 161.63845 213.86032 1.000 94.33130 700 TRP A N 1
ATOM 480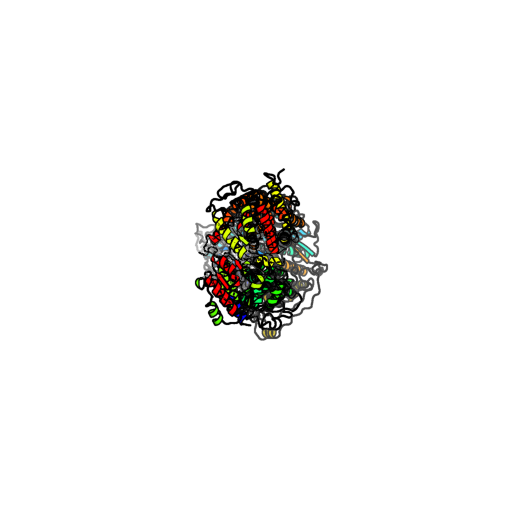6 C CA . TRP A 1 700 ? 184.49232 162.84945 213.06232 1.000 94.33130 700 TRP A CA 1
ATOM 4807 C C . TRP A 1 700 ? 184.46632 162.51145 211.57632 1.000 94.33130 700 TRP A C 1
ATOM 4808 O O . TRP A 1 700 ? 183.63432 163.03645 210.82532 1.000 94.33130 700 TRP A O 1
ATOM 4819 N N . PHE A 1 701 ? 185.36032 161.61845 211.13732 1.000 91.78769 701 PHE A N 1
ATOM 4820 C CA . PHE A 1 701 ? 185.27232 161.10545 209.77232 1.000 91.78769 701 PHE A CA 1
ATOM 4821 C C . PHE A 1 701 ? 183.95632 160.41645 209.47932 1.000 91.78769 701 PHE A C 1
ATOM 4822 O O . PHE A 1 701 ? 183.38032 160.63345 208.41732 1.000 91.78769 701 PHE A O 1
ATOM 4830 N N . LEU A 1 702 ? 183.48732 159.54045 210.35632 1.000 93.87788 702 LEU A N 1
ATOM 4831 C CA . LEU A 1 702 ? 182.24932 158.84245 210.02332 1.000 93.87788 702 LEU A CA 1
ATOM 4832 C C . LEU A 1 702 ? 181.09232 159.82045 209.84932 1.000 93.87788 702 LEU A C 1
ATOM 4833 O O . LEU A 1 702 ? 180.33632 159.72545 208.87532 1.000 93.87788 702 LEU A O 1
ATOM 4838 N N . ASP A 1 703 ? 180.98132 160.81245 210.73432 1.000 96.00151 703 ASP A N 1
ATOM 4839 C CA . ASP A 1 703 ? 179.91632 161.80545 210.59232 1.000 96.00151 703 ASP A CA 1
ATOM 4840 C C . ASP A 1 703 ? 180.06932 162.61345 209.30332 1.000 96.00151 703 ASP A C 1
ATOM 4841 O O . ASP A 1 703 ? 179.12832 162.71745 208.49532 1.000 96.00151 703 ASP A O 1
ATOM 4846 N N . SER A 1 704 ? 181.25632 163.19345 209.09132 1.000 91.81335 704 SER A N 1
ATOM 4847 C CA . SER A 1 704 ? 181.46432 164.03845 207.92132 1.000 91.81335 704 SER A CA 1
ATOM 4848 C C . SER A 1 704 ? 181.33932 163.23645 206.63532 1.000 91.81335 704 SER A C 1
ATOM 4849 O O . SER A 1 704 ? 180.79332 163.72145 205.64432 1.000 91.81335 704 SER A O 1
ATOM 4852 N N . PHE A 1 705 ? 181.83832 162.00345 206.63432 1.000 91.41130 705 PHE A N 1
ATOM 4853 C CA . PHE A 1 705 ? 181.75532 161.15345 205.46032 1.000 91.41130 705 PHE A CA 1
ATOM 4854 C C . PHE A 1 705 ? 180.31932 160.75845 205.16832 1.000 91.41130 705 PHE A C 1
ATOM 4855 O O . PHE A 1 705 ? 179.93232 160.67245 204.00432 1.000 91.41130 705 PHE A O 1
ATOM 4863 N N . SER A 1 706 ? 179.50732 160.52445 206.20032 1.000 90.73404 706 SER A N 1
ATOM 4864 C CA . SER A 1 706 ? 178.10132 160.22545 205.95532 1.000 90.73404 706 SER A CA 1
ATOM 4865 C C . SER A 1 706 ? 177.40132 161.40745 205.29332 1.000 90.73404 706 SER A C 1
ATOM 4866 O O . SER A 1 706 ? 176.70832 161.24845 204.27532 1.000 90.73404 706 SER A O 1
ATOM 4869 N N . ILE A 1 707 ? 177.58532 162.60945 205.84832 1.000 90.46079 707 ILE A N 1
ATOM 4870 C CA . ILE A 1 707 ? 176.88532 163.76045 205.27932 1.000 90.46079 707 ILE A CA 1
ATOM 4871 C C . ILE A 1 707 ? 177.40032 164.06145 203.87132 1.000 90.46079 707 ILE A C 1
ATOM 4872 O O . ILE A 1 707 ? 176.61432 164.31845 202.94632 1.000 90.46079 707 ILE A O 1
ATOM 4877 N N . MET A 1 708 ? 178.72032 163.99745 203.67232 1.000 88.80918 708 MET A N 1
ATOM 4878 C CA . MET A 1 708 ? 179.28432 164.20845 202.34632 1.000 88.80918 708 MET A CA 1
ATOM 4879 C C . MET A 1 708 ? 178.86032 163.12945 201.36432 1.000 88.80918 708 MET A C 1
ATOM 4880 O O . MET A 1 708 ? 178.69732 163.41945 200.18232 1.000 88.80918 708 MET A O 1
ATOM 4885 N N . SER A 1 709 ? 178.70432 161.88445 201.81332 1.000 86.61389 709 SER A N 1
ATOM 4886 C CA . SER A 1 709 ? 178.29332 160.82345 200.90432 1.000 86.61389 709 SER A CA 1
ATOM 4887 C C . SER A 1 709 ? 176.86132 161.02945 200.44432 1.000 86.61389 709 SER A C 1
ATOM 4888 O O . SER A 1 709 ? 176.54932 160.82445 199.26632 1.000 86.61389 709 SER A O 1
ATOM 4891 N N . MET A 1 710 ? 175.97732 161.44345 201.35532 1.000 84.07824 710 MET A N 1
ATOM 4892 C CA . MET A 1 710 ? 174.62732 161.79745 200.92632 1.000 84.07824 710 MET A CA 1
ATOM 4893 C C . MET A 1 710 ? 174.66132 162.94345 199.92132 1.000 84.07824 710 MET A C 1
ATOM 4894 O O . MET A 1 710 ? 173.99832 162.88945 198.87332 1.000 84.07824 710 MET A O 1
ATOM 4896 N N . SER A 1 711 ? 175.46032 163.97645 200.20632 1.000 83.07859 711 SER A N 1
ATOM 4897 C CA . SER A 1 711 ? 175.54432 165.10945 199.29132 1.000 83.07859 711 SER A CA 1
ATOM 4898 C C . SER A 1 711 ? 176.09432 164.69245 197.93232 1.000 83.07859 711 SER A C 1
ATOM 4899 O O . SER A 1 711 ? 175.60732 165.15145 196.89532 1.000 83.07859 711 SER A O 1
ATOM 4902 N N . ILE A 1 712 ? 177.10932 163.82845 197.91532 1.000 82.51000 712 ILE A N 1
ATOM 4903 C CA . ILE A 1 712 ? 177.72432 163.39645 196.66432 1.000 82.51000 712 ILE A CA 1
ATOM 4904 C C . ILE A 1 712 ? 176.77232 162.51645 195.86832 1.000 82.51000 712 ILE A C 1
ATOM 4905 O O . ILE A 1 712 ? 176.73332 162.58645 194.63732 1.000 82.51000 712 ILE A O 1
ATOM 4910 N N . PHE A 1 713 ? 176.00232 161.66645 196.54632 1.000 82.67418 713 PHE A N 1
ATOM 4911 C CA . PHE A 1 713 ? 174.98932 160.88445 195.84632 1.000 82.67418 713 PHE A CA 1
ATOM 4912 C C . PHE A 1 713 ? 173.98432 161.80245 195.16532 1.000 82.67418 713 PHE A C 1
ATOM 4913 O O . PHE A 1 713 ? 173.64832 161.61845 193.98432 1.000 82.67418 713 PHE A O 1
ATOM 4921 N N . LEU A 1 714 ? 173.51032 162.81745 195.89232 1.000 83.44482 714 LEU A N 1
ATOM 4922 C CA . LEU A 1 714 ? 172.57432 163.76145 195.28832 1.000 83.44482 714 LEU A CA 1
ATOM 4923 C C . LEU A 1 714 ? 173.21032 164.51345 194.12332 1.000 83.44482 714 LEU A C 1
ATOM 4924 O O . LEU A 1 714 ? 172.57032 164.70645 193.08532 1.000 83.44482 714 LEU A O 1
ATOM 4929 N N . LEU A 1 715 ? 174.46832 164.93745 194.27032 1.000 81.91577 715 LEU A N 1
ATOM 4930 C CA . LEU A 1 715 ? 175.13932 165.65145 193.18632 1.000 81.91577 715 LEU A CA 1
ATOM 4931 C C . LEU A 1 715 ? 175.32132 164.76945 191.96132 1.000 81.91577 715 LEU A C 1
ATOM 4932 O O . LEU A 1 715 ? 175.17632 165.23845 190.82932 1.000 81.91577 715 LEU A O 1
ATOM 4937 N N . THR A 1 716 ? 175.66932 163.49945 192.16032 1.000 81.63119 716 THR A N 1
ATOM 4938 C CA . THR A 1 716 ? 175.85132 162.59945 191.02932 1.000 81.63119 716 THR A CA 1
ATOM 4939 C C . THR A 1 716 ? 174.53832 162.38345 190.29232 1.000 81.63119 716 THR A C 1
ATOM 4940 O O . THR A 1 716 ? 174.49532 162.42345 189.05632 1.000 81.63119 716 THR A O 1
ATOM 4944 N N . ILE A 1 717 ? 173.45032 162.16745 191.03532 1.000 81.51732 717 ILE A N 1
ATOM 4945 C CA . ILE A 1 717 ? 172.14832 162.02745 190.38932 1.000 81.51732 717 ILE A CA 1
ATOM 4946 C C . ILE A 1 717 ? 171.78532 163.30645 189.64432 1.000 81.51732 717 ILE A C 1
ATOM 4947 O O . ILE A 1 717 ? 171.28232 163.26545 188.51532 1.000 81.51732 717 ILE A O 1
ATOM 4952 N N . PHE A 1 718 ? 172.05032 164.45945 190.25832 1.000 83.82652 718 PHE A N 1
ATOM 4953 C CA . PHE A 1 718 ? 171.72432 165.74345 189.64732 1.000 83.82652 718 PHE A CA 1
ATOM 4954 C C . PHE A 1 718 ? 172.50132 165.94945 188.35232 1.000 83.82652 718 PHE A C 1
ATOM 4955 O O . PHE A 1 718 ? 171.95332 166.41445 187.34732 1.000 83.82652 718 PHE A O 1
ATOM 4963 N N . ILE A 1 719 ? 173.79032 165.60745 188.36332 1.000 83.71874 719 ILE A N 1
ATOM 4964 C CA . ILE A 1 719 ? 174.63632 165.81845 187.19132 1.000 83.71874 719 ILE A CA 1
ATOM 4965 C C . ILE A 1 719 ? 174.23332 164.87045 186.07232 1.000 83.71874 719 ILE A C 1
ATOM 4966 O O . ILE A 1 719 ? 174.12932 165.26445 184.90532 1.000 83.71874 719 ILE A O 1
ATOM 4971 N N . MET A 1 720 ? 174.00032 163.60045 186.41032 1.000 85.83675 720 MET A N 1
ATOM 4972 C CA . MET A 1 720 ? 173.66332 162.62845 185.37732 1.000 85.83675 720 MET A CA 1
ATOM 4973 C C . MET A 1 720 ? 172.29432 162.90845 184.77032 1.000 85.83675 720 MET A C 1
ATOM 4974 O O . MET A 1 720 ? 172.14132 162.89445 183.54432 1.000 85.83675 720 MET A O 1
ATOM 4979 N N . HIS A 1 721 ? 171.28732 163.17245 185.60432 1.000 87.07105 721 HIS A N 1
ATOM 4980 C CA . HIS A 1 721 ? 169.95532 163.45145 185.08832 1.000 87.07105 721 HIS A CA 1
ATOM 4981 C C . HIS A 1 721 ? 169.80532 164.87445 184.57532 1.000 87.07105 721 HIS A C 1
ATOM 4982 O O . HIS A 1 721 ? 168.80932 165.17245 183.90832 1.000 87.07105 721 HIS A O 1
ATOM 4989 N N . GLY A 1 722 ? 170.75432 165.75345 184.87032 1.000 85.51951 722 GLY A N 1
ATOM 4990 C CA . GLY A 1 722 ? 170.77032 167.08445 184.31232 1.000 85.51951 722 GLY A CA 1
ATOM 4991 C C . GLY A 1 722 ? 171.50032 167.20645 183.00032 1.000 85.51951 722 GLY A C 1
ATOM 4992 O O . GLY A 1 722 ? 171.64132 168.31545 182.47832 1.000 85.51951 722 GLY A O 1
ATOM 4993 N N . ARG A 1 723 ? 171.98232 166.08945 182.45632 1.000 89.07951 723 ARG A N 1
ATOM 4994 C CA . ARG A 1 723 ? 172.69032 166.03745 181.17932 1.000 89.07951 723 ARG A CA 1
ATOM 4995 C C . ARG A 1 723 ? 173.94832 166.89645 181.16932 1.000 89.07951 723 ARG A C 1
ATOM 4996 O O . ARG A 1 723 ? 174.40932 167.30745 180.10132 1.000 89.07951 723 ARG A O 1
ATOM 5004 N N . ILE A 1 724 ? 174.51732 167.18745 182.34032 1.000 85.22024 724 ILE A N 1
ATOM 5005 C CA . ILE A 1 724 ? 175.82532 167.83245 182.37432 1.000 85.22024 724 ILE A CA 1
ATOM 5006 C C . ILE A 1 724 ? 176.87932 166.90345 181.79032 1.000 85.22024 724 ILE A C 1
ATOM 5007 O O . ILE A 1 724 ? 177.73732 167.32345 181.00432 1.000 85.22024 724 ILE A O 1
ATOM 5012 N N . LEU A 1 725 ? 176.82932 165.62945 182.16332 1.000 86.83251 725 LEU A N 1
ATOM 5013 C CA . LEU A 1 725 ? 177.67132 164.59245 181.58432 1.000 86.83251 725 LEU A CA 1
ATOM 5014 C C . LEU A 1 725 ? 176.77132 163.60145 180.86132 1.000 86.83251 725 LEU A C 1
ATOM 5015 O O . LEU A 1 725 ? 175.85332 163.03845 181.46632 1.000 86.83251 725 LEU A O 1
ATOM 5020 N N . HIS A 1 726 ? 177.03132 163.39145 179.57232 1.000 90.17042 726 HIS A N 1
ATOM 5021 C CA . HIS A 1 726 ? 176.19532 162.50545 178.77232 1.000 90.17042 726 HIS A CA 1
ATOM 5022 C C . HIS A 1 726 ? 176.73632 161.08145 178.73032 1.000 90.17042 726 HIS A C 1
ATOM 5023 O O . HIS A 1 726 ? 176.00332 160.12645 179.00132 1.000 90.17042 726 HIS A O 1
ATOM 5030 N N . TYR A 1 727 ? 178.01432 160.92545 178.40032 1.000 89.34039 727 TYR A N 1
ATOM 5031 C CA . TYR A 1 727 ? 178.59732 159.63045 178.06732 1.000 89.34039 727 TYR A CA 1
ATOM 5032 C C . TYR A 1 727 ? 179.53132 159.13145 179.16232 1.000 89.34039 727 TYR A C 1
ATOM 5033 O O . TYR A 1 727 ? 180.58432 158.55945 178.88432 1.000 89.34039 727 TYR A O 1
ATOM 5042 N N . SER A 1 728 ? 179.15632 159.33545 180.41832 1.000 89.01521 728 SER A N 1
ATOM 5043 C CA . SER A 1 728 ? 179.99032 158.95445 181.54632 1.000 89.01521 728 SER A CA 1
ATOM 5044 C C . SER A 1 728 ? 179.27432 157.92245 182.40232 1.000 89.01521 728 SER A C 1
ATOM 5045 O O . SER A 1 728 ? 178.04632 157.94645 182.52332 1.000 89.01521 728 SER A O 1
ATOM 5048 N N . ASP A 1 729 ? 180.04032 157.00545 182.96732 1.000 85.75146 729 ASP A N 1
ATOM 5049 C CA . ASP A 1 729 ? 179.48432 156.06245 183.92532 1.000 85.75146 729 ASP A CA 1
ATOM 5050 C C . ASP A 1 729 ? 179.31932 156.76545 185.26432 1.000 85.75146 729 ASP A C 1
ATOM 5051 O O . ASP A 1 729 ? 180.29632 157.32045 185.78232 1.000 85.75146 729 ASP A O 1
ATOM 5056 N N . PRO A 1 730 ? 178.12032 156.78845 185.84832 1.000 85.49110 730 PRO A N 1
ATOM 5057 C CA . PRO A 1 730 ? 177.93332 157.53145 187.10432 1.000 85.49110 730 PRO A CA 1
ATOM 5058 C C . PRO A 1 730 ? 178.78032 157.02145 188.25432 1.000 85.49110 730 PRO A C 1
ATOM 5059 O O . PRO A 1 730 ? 179.07932 157.79745 189.16732 1.000 85.49110 730 PRO A O 1
ATOM 5063 N N . PHE A 1 731 ? 179.18132 155.74845 188.24432 1.000 82.98271 731 PHE A N 1
ATOM 5064 C CA . PHE A 1 731 ? 179.93832 155.21445 189.37132 1.000 82.98271 731 PHE A CA 1
ATOM 5065 C C . PHE A 1 731 ? 181.33332 155.82445 189.45732 1.000 82.98271 731 PHE A C 1
ATOM 5066 O O . PHE A 1 731 ? 181.80032 156.15245 190.55232 1.000 82.98271 731 PHE A O 1
ATOM 5074 N N . ILE A 1 732 ? 182.01932 155.97745 188.32332 1.000 82.14550 732 ILE A N 1
ATOM 5075 C CA . ILE A 1 732 ? 183.35232 156.57445 188.35332 1.000 82.14550 732 ILE A CA 1
ATOM 5076 C C . ILE A 1 732 ? 183.28132 158.03345 188.78732 1.000 82.14550 732 ILE A C 1
ATOM 5077 O O . ILE A 1 732 ? 184.13032 158.50545 189.55132 1.000 82.14550 732 ILE A O 1
ATOM 5082 N N . LEU A 1 733 ? 182.27932 158.77345 188.30932 1.000 81.49288 733 LEU A N 1
ATOM 5083 C CA . LEU A 1 733 ? 182.11632 160.15345 188.75432 1.000 81.49288 733 LEU A CA 1
ATOM 5084 C C . LEU A 1 733 ? 181.82632 160.21645 190.24832 1.000 81.49288 733 LEU A C 1
ATOM 5085 O O . LEU A 1 733 ? 182.36132 161.07645 190.96132 1.000 81.49288 733 LEU A O 1
ATOM 5090 N N . PHE A 1 734 ? 180.98332 159.30745 190.73932 1.000 80.37484 734 PHE A N 1
ATOM 5091 C CA . PHE A 1 734 ? 180.68632 159.25445 192.16532 1.000 80.37484 734 PHE A CA 1
ATOM 5092 C C . PHE A 1 734 ? 181.94332 158.97745 192.97532 1.000 80.37484 734 PHE A C 1
ATOM 5093 O O . PHE A 1 734 ? 182.16832 159.60045 194.01632 1.000 80.37484 734 PHE A O 1
ATOM 5101 N N . LEU A 1 735 ? 182.77832 158.04845 192.50932 1.000 80.44699 735 LEU A N 1
ATOM 5102 C CA . LEU A 1 735 ? 184.01132 157.73545 193.22332 1.000 80.44699 735 LEU A CA 1
ATOM 5103 C C . LEU A 1 735 ? 184.99232 158.90045 193.17832 1.000 80.44699 735 LEU A C 1
ATOM 5104 O O . LEU A 1 735 ? 185.69932 159.15845 194.15632 1.000 80.44699 735 LEU A O 1
ATOM 5109 N N . PHE A 1 736 ? 185.05532 159.60945 192.05032 1.000 81.42867 736 PHE A N 1
ATOM 5110 C CA . PHE A 1 736 ? 185.89932 160.79645 191.95532 1.000 81.42867 736 PHE A CA 1
ATOM 5111 C C . PHE A 1 736 ? 185.47732 161.84545 192.97732 1.000 81.42867 736 PHE A C 1
ATOM 5112 O O . PHE A 1 736 ? 186.30832 162.39145 193.71832 1.000 81.42867 736 PHE A O 1
ATOM 5120 N N . LEU A 1 737 ? 184.17532 162.12145 193.04532 1.000 81.24369 737 LEU A N 1
ATOM 5121 C CA . LEU A 1 737 ? 183.68532 163.11045 193.99532 1.000 81.24369 737 LEU A CA 1
ATOM 5122 C C . LEU A 1 737 ? 183.86232 162.64045 195.43332 1.000 81.24369 737 LEU A C 1
ATOM 5123 O O . LEU A 1 737 ? 184.13932 163.45445 196.32032 1.000 81.24369 737 LEU A O 1
ATOM 5128 N N . LEU A 1 738 ? 183.73032 161.33745 195.68232 1.000 80.96745 738 LEU A N 1
ATOM 5129 C CA . LEU A 1 738 ? 183.93432 160.81045 197.02732 1.000 80.96745 738 LEU A CA 1
ATOM 5130 C C . LEU A 1 738 ? 185.39532 160.91545 197.44732 1.000 80.96745 738 LEU A C 1
ATOM 5131 O O . LEU A 1 738 ? 185.69432 161.19245 198.61432 1.000 80.96745 738 LEU A O 1
ATOM 5136 N N . ALA A 1 739 ? 186.32032 160.68745 196.51432 1.000 80.53645 739 ALA A N 1
ATOM 5137 C CA . ALA A 1 739 ? 187.73432 160.88345 196.81232 1.000 80.53645 739 ALA A CA 1
ATOM 5138 C C . ALA A 1 739 ? 188.02932 162.34345 197.11732 1.000 80.53645 739 ALA A C 1
ATOM 5139 O O . ALA A 1 739 ? 188.79632 162.65145 198.04232 1.000 80.53645 739 ALA A O 1
ATOM 5141 N N . PHE A 1 740 ? 187.42732 163.25945 196.35432 1.000 79.92164 740 PHE A N 1
ATOM 5142 C CA . PHE A 1 740 ? 187.57832 164.67545 196.67732 1.000 79.92164 740 PHE A CA 1
ATOM 5143 C C . PHE A 1 740 ? 187.02732 164.98345 198.06132 1.000 79.92164 740 PHE A C 1
ATOM 5144 O O . PHE A 1 740 ? 187.60732 165.77845 198.80632 1.000 79.92164 740 PHE A O 1
ATOM 5152 N N . SER A 1 741 ? 185.90132 164.36645 198.41932 1.000 82.27397 741 SER A N 1
ATOM 5153 C CA . SER A 1 741 ? 185.32732 164.57145 199.74432 1.000 82.27397 741 SER A CA 1
ATOM 5154 C C . SER A 1 741 ? 186.25632 164.07645 200.84532 1.000 82.27397 741 SER A C 1
ATOM 5155 O O . SER A 1 741 ? 186.40032 164.72745 201.88632 1.000 82.27397 741 SER A O 1
ATOM 5158 N N . THR A 1 742 ? 186.86632 162.90745 200.65132 1.000 81.57044 742 THR A N 1
ATOM 5159 C CA . THR A 1 742 ? 187.79432 162.39045 201.65132 1.000 81.57044 742 THR A CA 1
ATOM 5160 C C . THR A 1 742 ? 188.99632 163.31145 201.80732 1.000 81.57044 742 THR A C 1
ATOM 5161 O O . THR A 1 742 ? 189.43132 163.60445 202.93332 1.000 81.57044 742 THR A O 1
ATOM 5165 N N . ALA A 1 743 ? 189.53732 163.79345 200.68732 1.000 82.34190 743 ALA A N 1
ATOM 5166 C CA . ALA A 1 743 ? 190.63232 164.75445 200.75632 1.000 82.34190 743 ALA A CA 1
ATOM 5167 C C . ALA A 1 743 ? 190.19832 166.02845 201.47032 1.000 82.34190 743 ALA A C 1
ATOM 5168 O O . ALA A 1 743 ? 190.97332 166.62345 202.22732 1.000 82.34190 743 ALA A O 1
ATOM 5170 N N . THR A 1 744 ? 188.95632 166.45845 201.24932 1.000 82.95653 744 THR A N 1
ATOM 5171 C CA . THR A 1 744 ? 188.44532 167.64745 201.92332 1.000 82.95653 744 THR A CA 1
ATOM 5172 C C . THR A 1 744 ? 188.33732 167.43645 203.42932 1.000 82.95653 744 THR A C 1
ATOM 5173 O O . THR A 1 744 ? 188.64332 168.34245 204.20832 1.000 82.95653 744 THR A O 1
ATOM 5177 N N . ILE A 1 745 ? 187.89332 166.25545 203.86032 1.000 82.84155 745 ILE A N 1
ATOM 5178 C CA . ILE A 1 745 ? 187.77532 165.99945 205.29532 1.000 82.84155 745 ILE A CA 1
ATOM 5179 C C . ILE A 1 745 ? 189.15332 165.94945 205.94732 1.000 82.84155 745 ILE A C 1
ATOM 5180 O O . ILE A 1 745 ? 189.34432 166.42445 207.07432 1.000 82.84155 745 ILE A O 1
ATOM 5185 N N . MET A 1 746 ? 190.13532 165.37345 205.25232 1.000 84.98814 746 MET A N 1
ATOM 5186 C CA . MET A 1 746 ? 191.52332 165.46945 205.71332 1.000 84.98814 746 MET A CA 1
ATOM 5187 C C . MET A 1 746 ? 192.01232 166.91045 205.76832 1.000 84.98814 746 MET A C 1
ATOM 5188 O O . MET A 1 746 ? 192.77232 167.27745 206.66932 1.000 84.98814 746 MET A O 1
ATOM 5193 N N . LEU A 1 747 ? 191.57332 167.74745 204.83032 1.000 85.15150 747 LEU A N 1
ATOM 5194 C CA . LEU A 1 747 ? 191.88432 169.17045 204.92332 1.000 85.15150 747 LEU A CA 1
ATOM 5195 C C . LEU A 1 747 ? 191.25332 169.79345 206.16432 1.000 85.15150 747 LEU A C 1
ATOM 5196 O O . LEU A 1 747 ? 191.86932 170.63445 206.82732 1.000 85.15150 747 LEU A O 1
ATOM 5201 N N . CYS A 1 748 ? 190.02132 169.39445 206.48832 1.000 87.22112 748 CYS A N 1
ATOM 5202 C CA . CYS A 1 748 ? 189.37232 169.87945 207.70432 1.000 87.22112 748 CYS A CA 1
ATOM 5203 C C . CYS A 1 748 ? 190.18032 169.49845 208.93632 1.000 87.22112 748 CYS A C 1
ATOM 5204 O O . CYS A 1 748 ? 190.42232 170.32745 209.82132 1.000 87.22112 748 CYS A O 1
ATOM 5207 N N . PHE A 1 749 ? 190.59332 168.23245 209.01132 1.000 87.06194 749 PHE A N 1
ATOM 5208 C CA . PHE A 1 749 ? 191.36232 167.77245 210.16332 1.000 87.06194 749 PHE A CA 1
ATOM 5209 C C . PHE A 1 749 ? 192.68932 168.50945 210.26532 1.000 87.06194 749 PHE A C 1
ATOM 5210 O O . PHE A 1 749 ? 193.11232 168.89445 211.36132 1.000 87.06194 749 PHE A O 1
ATOM 5218 N N . LEU A 1 750 ? 193.36332 168.71045 209.13232 1.000 88.02336 750 LEU A N 1
ATOM 5219 C CA . LEU A 1 750 ? 194.63632 169.41845 209.14332 1.000 88.02336 750 LEU A CA 1
ATOM 5220 C C . LEU A 1 750 ? 194.46332 170.86345 209.58632 1.000 88.02336 750 LEU A C 1
ATOM 5221 O O . LEU A 1 750 ? 195.27232 171.38345 210.36232 1.000 88.02336 750 LEU A O 1
ATOM 5226 N N . LEU A 1 751 ? 193.41332 171.53045 209.10432 1.000 88.04590 751 LEU A N 1
ATOM 5227 C CA . LEU A 1 751 ? 193.23232 172.94145 209.41432 1.000 88.04590 751 LEU A CA 1
ATOM 5228 C C . LEU A 1 751 ? 192.75132 173.14945 210.84232 1.000 88.04590 751 LEU A C 1
ATOM 5229 O O . LEU A 1 751 ? 193.02032 174.19945 211.43532 1.000 88.04590 751 LEU A O 1
ATOM 5234 N N . SER A 1 752 ? 192.04332 172.17245 211.41232 1.000 88.45884 752 SER A N 1
ATOM 5235 C CA . SER A 1 752 ? 191.56432 172.32345 212.78132 1.000 88.45884 752 SER A CA 1
ATOM 5236 C C . SER A 1 752 ? 192.70232 172.37745 213.79032 1.000 88.45884 752 SER A C 1
ATOM 5237 O O . SER A 1 752 ? 192.51732 172.91945 214.88532 1.000 88.45884 752 SER A O 1
ATOM 5240 N N . THR A 1 753 ? 193.87032 171.82845 213.45532 1.000 91.13437 753 THR A N 1
ATOM 5241 C CA . THR A 1 753 ? 194.99532 171.87145 214.38032 1.000 91.13437 753 THR A CA 1
ATOM 5242 C C . THR A 1 753 ? 195.63532 173.25045 214.43932 1.000 91.13437 753 THR A C 1
ATOM 5243 O O . THR A 1 753 ? 196.16832 173.63545 215.48532 1.000 91.13437 753 THR A O 1
ATOM 5247 N N . PHE A 1 754 ? 195.60232 173.99845 213.33532 1.000 90.48710 754 PHE A N 1
ATOM 5248 C CA . PHE A 1 754 ? 196.23132 175.31545 213.31532 1.000 90.48710 754 PHE A CA 1
ATOM 5249 C C . PHE A 1 754 ? 195.51732 176.29245 214.23932 1.000 90.48710 754 PHE A C 1
ATOM 5250 O O . PHE A 1 754 ? 196.16332 177.09745 214.91932 1.000 90.48710 754 PHE A O 1
ATOM 5258 N N . PHE A 1 755 ? 194.19232 176.24045 214.28032 1.000 90.80232 755 PHE A N 1
ATOM 5259 C CA . PHE A 1 755 ? 193.39532 177.22445 214.99432 1.000 90.80232 755 PHE A CA 1
ATOM 5260 C C . PHE A 1 755 ? 193.06132 176.74945 216.40232 1.000 90.80232 755 PHE A C 1
ATOM 5261 O O . PHE A 1 755 ? 193.07632 175.55545 216.70632 1.000 90.80232 755 PHE A O 1
ATOM 5269 N N . SER A 1 756 ? 192.75632 177.71945 217.26432 1.000 93.79441 756 SER A N 1
ATOM 5270 C CA . SER A 1 756 ? 192.32432 177.45045 218.62432 1.000 93.79441 756 SER A CA 1
ATOM 5271 C C . SER A 1 756 ? 190.99032 178.09245 218.97332 1.000 93.79441 756 SER A C 1
ATOM 5272 O O . SER A 1 756 ? 190.40532 177.73445 220.00132 1.000 93.79441 756 SER A O 1
ATOM 5275 N N . LYS A 1 757 ? 190.49432 179.01845 218.15732 1.000 92.76655 757 LYS A N 1
ATOM 5276 C CA . LYS A 1 757 ? 189.20732 179.66545 218.37332 1.000 92.76655 757 LYS A CA 1
ATOM 5277 C C . LYS A 1 757 ? 188.21832 179.14945 217.34032 1.000 92.76655 757 LYS A C 1
ATOM 5278 O O . LYS A 1 757 ? 188.52132 179.12945 216.14332 1.000 92.76655 757 LYS A O 1
ATOM 5284 N N . ALA A 1 758 ? 187.03832 178.73245 217.80432 1.000 88.88562 758 ALA A N 1
ATOM 5285 C CA . ALA A 1 758 ? 186.06232 178.12945 216.90432 1.000 88.88562 758 ALA A CA 1
ATOM 5286 C C . ALA A 1 758 ? 185.58832 179.11745 215.84532 1.000 88.88562 758 ALA A C 1
ATOM 5287 O O . ALA A 1 758 ? 185.49632 178.77345 214.66232 1.000 88.88562 758 ALA A O 1
ATOM 5289 N N . SER A 1 759 ? 185.28332 180.35145 216.25132 1.000 88.17877 759 SER A N 1
ATOM 5290 C CA . SER A 1 759 ? 184.74432 181.32945 215.31132 1.000 88.17877 759 SER A CA 1
ATOM 5291 C C . SER A 1 759 ? 185.77932 181.72045 214.26432 1.000 88.17877 759 SER A C 1
ATOM 5292 O O . SER A 1 759 ? 185.47132 181.79545 213.06932 1.000 88.17877 759 SER A O 1
ATOM 5295 N N . LEU A 1 760 ? 187.01532 181.97845 214.69632 1.000 86.76964 760 LEU A N 1
ATOM 5296 C CA . LEU A 1 760 ? 188.06832 182.32745 213.74932 1.000 86.76964 760 LEU A CA 1
ATOM 5297 C C . LEU A 1 760 ? 188.34332 181.17845 212.78932 1.000 86.76964 760 LEU A C 1
ATOM 5298 O O . LEU A 1 760 ? 188.53232 181.39445 211.58532 1.000 86.76964 760 LEU A O 1
ATOM 5303 N N . ALA A 1 761 ? 188.37032 179.94845 213.30532 1.000 88.76878 761 ALA A N 1
ATOM 5304 C CA . ALA A 1 761 ? 188.58132 178.79045 212.44632 1.000 88.76878 761 ALA A CA 1
ATOM 5305 C C . ALA A 1 761 ? 187.46832 178.66045 211.41832 1.000 88.76878 761 ALA A C 1
ATOM 5306 O O . ALA A 1 761 ? 187.73332 178.42345 210.23532 1.000 88.76878 761 ALA A O 1
ATOM 5308 N N . ALA A 1 762 ? 186.21632 178.82245 211.84732 1.000 87.42150 762 ALA A N 1
ATOM 5309 C CA . ALA A 1 762 ? 185.10232 178.73445 210.91132 1.000 87.42150 762 ALA A CA 1
ATOM 5310 C C . ALA A 1 762 ? 185.18832 179.82345 209.85332 1.000 87.42150 762 ALA A C 1
ATOM 5311 O O . ALA A 1 762 ? 184.90432 179.58145 208.67532 1.000 87.42150 762 ALA A O 1
ATOM 5313 N N . ALA A 1 763 ? 185.58232 181.03245 210.25232 1.000 86.83441 763 ALA A N 1
ATOM 5314 C CA . ALA A 1 763 ? 185.65032 182.12945 209.29632 1.000 86.83441 763 ALA A CA 1
ATOM 5315 C C . ALA A 1 763 ? 186.79032 181.95445 208.30132 1.000 86.83441 763 ALA A C 1
ATOM 5316 O O . ALA A 1 763 ? 186.65732 182.35045 207.13932 1.000 86.83441 763 ALA A O 1
ATOM 5318 N N . CYS A 1 764 ? 187.91032 181.36545 208.72532 1.000 90.59948 764 CYS A N 1
ATOM 5319 C CA . CYS A 1 764 ? 189.11232 181.36645 207.90332 1.000 90.59948 764 CYS A CA 1
ATOM 5320 C C . CYS A 1 764 ? 189.35932 180.06545 207.14732 1.000 90.59948 764 CYS A C 1
ATOM 5321 O O . CYS A 1 764 ? 190.05632 180.09045 206.12332 1.000 90.59948 764 CYS A O 1
ATOM 5324 N N . SER A 1 765 ? 188.79932 178.94145 207.60532 1.000 89.10364 765 SER A N 1
ATOM 5325 C CA . SER A 1 765 ? 189.05332 177.66245 206.95232 1.000 89.10364 765 SER A CA 1
ATOM 5326 C C . SER A 1 765 ? 188.54832 177.66245 205.51832 1.000 89.10364 765 SER A C 1
ATOM 5327 O O . SER A 1 765 ? 189.19832 177.10945 204.62532 1.000 89.10364 765 SER A O 1
ATOM 5330 N N . GLY A 1 766 ? 187.38332 178.26545 205.27932 1.000 87.05653 766 GLY A N 1
ATOM 5331 C CA . GLY A 1 766 ? 186.91532 178.41545 203.91432 1.000 87.05653 766 GLY A CA 1
ATOM 5332 C C . GLY A 1 766 ? 187.86532 179.23145 203.06332 1.000 87.05653 766 GLY A C 1
ATOM 5333 O O . GLY A 1 766 ? 188.03632 178.95145 201.87332 1.000 87.05653 766 GLY A O 1
ATOM 5334 N N . VAL A 1 767 ? 188.50432 180.23945 203.65732 1.000 88.75786 767 VAL A N 1
ATOM 5335 C CA . VAL A 1 767 ? 189.46132 181.05345 202.91432 1.000 88.75786 767 VAL A CA 1
ATOM 5336 C C . VAL A 1 767 ? 190.66232 180.21545 202.49432 1.000 88.75786 767 VAL A C 1
ATOM 5337 O O . VAL A 1 767 ? 191.10132 180.26945 201.34032 1.000 88.75786 767 VAL A O 1
ATOM 5341 N N . ILE A 1 768 ? 191.21132 179.41945 203.42032 1.000 87.58082 768 ILE A N 1
ATOM 5342 C CA . ILE A 1 768 ? 192.31632 178.53545 203.02732 1.000 87.58082 768 ILE A CA 1
ATOM 5343 C C . ILE A 1 768 ? 191.85832 177.53145 201.97532 1.000 87.58082 768 ILE A C 1
ATOM 5344 O O . ILE A 1 768 ? 192.58632 177.23945 201.01632 1.000 87.58082 768 ILE A O 1
ATOM 5349 N N . TYR A 1 769 ? 190.65532 176.97845 202.13932 1.000 84.73718 769 TYR A N 1
ATOM 5350 C CA . TYR A 1 769 ? 190.17032 175.98145 201.19232 1.000 84.73718 769 TYR A CA 1
ATOM 5351 C C . TYR A 1 769 ? 190.07232 176.56445 199.79032 1.000 84.73718 769 TYR A C 1
ATOM 5352 O O . TYR A 1 769 ? 190.49032 175.93145 198.81432 1.000 84.73718 769 TYR A O 1
ATOM 5361 N N . PHE A 1 770 ? 189.52532 177.77445 199.67132 1.000 88.06707 770 PHE A N 1
ATOM 5362 C CA . PHE A 1 770 ? 189.43532 178.41745 198.36632 1.000 88.06707 770 PHE A CA 1
ATOM 5363 C C . PHE A 1 770 ? 190.81432 178.77545 197.82932 1.000 88.06707 770 PHE A C 1
ATOM 5364 O O . PHE A 1 770 ? 191.06932 178.64445 196.62732 1.000 88.06707 770 PHE A O 1
ATOM 5372 N N . THR A 1 771 ? 191.71532 179.23545 198.70132 1.000 87.64287 771 THR A N 1
ATOM 5373 C CA . THR A 1 771 ? 193.04232 179.64045 198.25132 1.000 87.64287 771 THR A CA 1
ATOM 5374 C C . THR A 1 771 ? 193.82032 178.45845 197.69032 1.000 87.64287 771 THR A C 1
ATOM 5375 O O . THR A 1 771 ? 194.58732 178.60645 196.73232 1.000 87.64287 771 THR A O 1
ATOM 5379 N N . LEU A 1 772 ? 193.63032 177.27245 198.27232 1.000 87.55922 772 LEU A N 1
ATOM 5380 C CA . LEU A 1 772 ? 194.39632 176.10945 197.83532 1.000 87.55922 772 LEU A CA 1
ATOM 5381 C C . LEU A 1 772 ? 194.09632 175.73345 196.38832 1.000 87.55922 772 LEU A C 1
ATOM 5382 O O . LEU A 1 772 ? 194.91432 175.07145 195.74032 1.000 87.55922 772 LEU A O 1
ATOM 5387 N N . TYR A 1 773 ? 192.93832 176.13845 195.86332 1.000 89.27861 773 TYR A N 1
ATOM 5388 C CA . TYR A 1 773 ? 192.59932 175.79445 194.48532 1.000 89.27861 773 TYR A CA 1
ATOM 5389 C C . TYR A 1 773 ? 193.36532 176.65345 193.48632 1.000 89.27861 773 TYR A C 1
ATOM 5390 O O . TYR A 1 773 ? 193.68932 176.19445 192.38532 1.000 89.27861 773 TYR A O 1
ATOM 5399 N N . LEU A 1 774 ? 193.66032 177.90245 193.85132 1.000 90.61072 774 LEU A N 1
ATOM 5400 C CA . LEU A 1 774 ? 194.26132 178.87245 192.93032 1.000 90.61072 774 LEU A CA 1
ATOM 5401 C C . LEU A 1 774 ? 195.52632 178.38445 192.22932 1.000 90.61072 774 LEU A C 1
ATOM 5402 O O . LEU A 1 774 ? 195.73032 178.75645 191.06432 1.000 90.61072 774 LEU A O 1
ATOM 5407 N N . PRO A 1 775 ? 196.41832 177.59845 192.85932 1.000 93.85080 775 PRO A N 1
ATOM 5408 C CA . PRO A 1 775 ? 197.54632 177.03545 192.10832 1.000 93.85080 775 PRO A CA 1
ATOM 5409 C C . PRO A 1 775 ? 197.11932 176.27645 190.86132 1.000 93.85080 775 PRO A C 1
ATOM 5410 O O . PRO A 1 775 ? 197.84732 176.27745 189.86632 1.000 93.85080 775 PRO A O 1
ATOM 5414 N N . HIS A 1 776 ? 195.95632 175.62245 190.89232 1.000 92.49087 776 HIS A N 1
ATOM 5415 C CA . HIS A 1 776 ? 195.46732 174.96245 189.68632 1.000 92.49087 776 HIS A CA 1
ATOM 5416 C C . HIS A 1 776 ? 195.18532 175.97445 188.58432 1.000 92.49087 776 HIS A C 1
ATOM 5417 O O . HIS A 1 776 ? 195.50332 175.73345 187.41332 1.000 92.49087 776 HIS A O 1
ATOM 5424 N N . ILE A 1 777 ? 194.58332 177.11045 188.93832 1.000 94.86744 777 ILE A N 1
ATOM 5425 C CA . ILE A 1 777 ? 194.33532 178.15945 187.95432 1.000 94.86744 777 ILE A CA 1
ATOM 5426 C C . ILE A 1 777 ? 195.65132 178.68145 187.39732 1.000 94.86744 777 ILE A C 1
ATOM 5427 O O . ILE A 1 777 ? 195.78532 178.91145 186.18932 1.000 94.86744 777 ILE A O 1
ATOM 5432 N N . LEU A 1 778 ? 196.64432 178.87345 188.26732 1.000 100.57736 778 LEU A N 1
ATOM 5433 C CA . LEU A 1 778 ? 197.94732 179.34045 187.80332 1.000 100.57736 778 LEU A CA 1
ATOM 5434 C C . LEU A 1 778 ? 198.59432 178.33145 186.86032 1.000 100.57736 778 LEU A C 1
ATOM 5435 O O . LEU A 1 778 ? 199.19732 178.71145 185.85032 1.000 100.57736 778 LEU A O 1
ATOM 5437 N N . CYS A 1 779 ? 198.47832 177.04045 187.17332 1.000 106.81501 779 CYS A N 1
ATOM 5438 C CA . CYS A 1 779 ? 199.12232 176.01345 186.36132 1.000 106.81501 779 CYS A CA 1
ATOM 5439 C C . CYS A 1 779 ? 198.38932 175.77945 185.04732 1.000 106.81501 779 CYS A C 1
ATOM 5440 O O . CYS A 1 779 ? 199.00432 175.33745 184.07032 1.000 106.81501 779 CYS A O 1
ATOM 5443 N N . PHE A 1 780 ? 197.08232 176.05345 185.00332 1.000 107.13313 780 PHE A N 1
ATOM 5444 C CA . PHE A 1 780 ? 196.33032 175.84845 183.76832 1.000 107.13313 780 PHE A CA 1
ATOM 5445 C C . PHE A 1 780 ? 196.85132 176.74045 182.64932 1.000 107.13313 780 PHE A C 1
ATOM 5446 O O . PHE A 1 780 ? 196.91632 176.31945 181.48932 1.000 107.13313 780 PHE A O 1
ATOM 5448 N N . ALA A 1 781 ? 197.22132 177.98045 182.97632 1.000 110.81738 781 ALA A N 1
ATOM 5449 C CA . ALA A 1 781 ? 197.78632 178.87345 181.97032 1.000 110.81738 781 ALA A CA 1
ATOM 5450 C C . ALA A 1 781 ? 199.11332 178.34245 181.44432 1.000 110.81738 781 ALA A C 1
ATOM 5451 O O . ALA A 1 781 ? 199.40632 178.45245 180.24832 1.000 110.81738 781 ALA A O 1
ATOM 5453 N N . TRP A 1 782 ? 199.92732 177.76145 182.32132 1.000 112.53875 782 TRP A N 1
ATOM 5454 C CA . TRP A 1 782 ? 201.22832 177.19945 181.96332 1.000 112.53875 782 TRP A CA 1
ATOM 5455 C C . TRP A 1 782 ? 201.17832 175.68045 181.87732 1.000 112.53875 782 TRP A C 1
ATOM 5456 O O . TRP A 1 782 ? 202.09932 174.99345 182.32632 1.000 112.53875 782 TRP A O 1
ATOM 5458 N N . GLN A 1 783 ? 200.09432 175.13645 181.31532 1.000 115.65375 783 GLN A N 1
ATOM 5459 C CA . GLN A 1 783 ? 199.89632 173.68845 181.30732 1.000 115.65375 783 GLN A CA 1
ATOM 5460 C C . GLN A 1 783 ? 201.02432 172.96945 180.57832 1.000 115.65375 783 GLN A C 1
ATOM 5461 O O . GLN A 1 783 ? 201.44732 171.88445 180.99532 1.000 115.65375 783 GLN A O 1
ATOM 5463 N N . ASP A 1 784 ? 201.52132 173.54945 179.48532 1.000 116.89719 784 ASP A N 1
ATOM 5464 C CA . ASP A 1 784 ? 202.60732 172.91945 178.74332 1.000 116.89719 784 ASP A CA 1
ATOM 5465 C C . ASP A 1 784 ? 203.90932 172.88145 179.53332 1.000 116.89719 784 ASP A C 1
ATOM 5466 O O . ASP A 1 784 ? 204.78332 172.06645 179.21932 1.000 116.89719 784 ASP A O 1
ATOM 5468 N N . ARG A 1 785 ? 204.05932 173.74145 180.54432 1.000 118.30366 785 ARG A N 1
ATOM 5469 C CA . ARG A 1 785 ? 205.30732 173.78545 181.30032 1.000 118.30366 785 ARG A CA 1
ATOM 5470 C C . ARG A 1 785 ? 205.53032 172.50145 182.09232 1.000 118.30366 785 ARG A C 1
ATOM 5471 O O . ARG A 1 785 ? 206.65732 171.99745 182.15732 1.000 118.30366 785 ARG A O 1
ATOM 5473 N N . MET A 1 786 ? 204.47832 171.96345 182.70532 1.000 118.33254 786 MET A N 1
ATOM 5474 C CA . MET A 1 786 ? 204.62132 170.75145 183.50032 1.000 118.33254 786 MET A CA 1
ATOM 5475 C C . MET A 1 786 ? 204.97132 169.56145 182.61632 1.000 118.33254 786 MET A C 1
ATOM 5476 O O . MET A 1 786 ? 204.47432 169.42945 181.49432 1.000 118.33254 786 MET A O 1
ATOM 5481 N N . THR A 1 787 ? 205.83332 168.69045 183.13232 1.000 113.76604 787 THR A N 1
ATOM 5482 C CA . THR A 1 787 ? 206.29232 167.50145 182.42732 1.000 113.76604 787 THR A CA 1
ATOM 5483 C C . THR A 1 787 ? 205.90032 166.23845 183.18232 1.000 113.76604 787 THR A C 1
ATOM 5484 O O . THR A 1 787 ? 206.68932 165.29945 183.31032 1.000 113.76604 787 THR A O 1
ATOM 5486 N N . ALA A 1 788 ? 204.67632 166.22245 183.71632 1.000 107.77146 788 ALA A N 1
ATOM 5487 C CA . ALA A 1 788 ? 204.11132 165.07445 184.42232 1.000 107.77146 788 ALA A CA 1
ATOM 5488 C C . ALA A 1 788 ? 204.89532 164.72945 185.68332 1.000 107.77146 788 ALA A C 1
ATOM 5489 O O . ALA A 1 788 ? 204.59232 163.73945 186.35432 1.000 107.77146 788 ALA A O 1
ATOM 5491 N N . GLU A 1 789 ? 205.90232 165.53545 186.01132 1.000 103.89015 789 GLU A N 1
ATOM 5492 C CA . GLU A 1 789 ? 206.65032 165.40645 187.25532 1.000 103.89015 789 GLU A CA 1
ATOM 5493 C C . GLU A 1 789 ? 206.47532 166.62145 188.15032 1.000 103.89015 789 GLU A C 1
ATOM 5494 O O . GLU A 1 789 ? 206.21132 166.47845 189.34732 1.000 103.89015 789 GLU A O 1
ATOM 5496 N N . LEU A 1 790 ? 206.62032 167.82445 187.59232 1.000 103.24895 790 LEU A N 1
ATOM 5497 C CA . LEU A 1 790 ? 206.25832 169.02645 188.33232 1.000 103.24895 790 LEU A CA 1
ATOM 5498 C C . LEU A 1 790 ? 204.75532 169.09245 188.55932 1.000 103.24895 790 LEU A C 1
ATOM 5499 O O . LEU A 1 790 ? 204.30432 169.62845 189.57932 1.000 103.24895 790 LEU A O 1
ATOM 5504 N N . LYS A 1 791 ? 203.96832 168.55045 187.62532 1.000 101.22372 791 LYS A N 1
ATOM 5505 C CA . LYS A 1 791 ? 202.52832 168.45045 187.83532 1.000 101.22372 791 LYS A CA 1
ATOM 5506 C C . LYS A 1 791 ? 202.21432 167.60045 189.05632 1.000 101.22372 791 LYS A C 1
ATOM 5507 O O . LYS A 1 791 ? 201.32732 167.93845 189.84632 1.000 101.22372 791 LYS A O 1
ATOM 5513 N N . LYS A 1 792 ? 202.93232 166.48845 189.22632 1.000 97.21858 792 LYS A N 1
ATOM 5514 C CA . LYS A 1 792 ? 202.74132 165.66445 190.41332 1.000 97.21858 792 LYS A CA 1
ATOM 5515 C C . LYS A 1 792 ? 203.08532 166.43745 191.67932 1.000 97.21858 792 LYS A C 1
ATOM 5516 O O . LYS A 1 792 ? 202.36032 166.36445 192.67532 1.000 97.21858 792 LYS A O 1
ATOM 5522 N N . ALA A 1 793 ? 204.18032 167.19845 191.65432 1.000 96.95837 793 ALA A N 1
ATOM 5523 C CA . ALA A 1 793 ? 204.56232 167.97045 192.83132 1.000 96.95837 793 ALA A CA 1
ATOM 5524 C C . ALA A 1 793 ? 203.50332 169.01045 193.17532 1.000 96.95837 793 ALA A C 1
ATOM 5525 O O . ALA A 1 793 ? 203.19232 169.22445 194.35232 1.000 96.95837 793 ALA A O 1
ATOM 5527 N N . VAL A 1 794 ? 202.94432 169.67345 192.16332 1.000 95.54608 794 VAL A N 1
ATOM 5528 C CA . VAL A 1 794 ? 201.91132 170.67245 192.41932 1.000 95.54608 794 VAL A CA 1
ATOM 5529 C C . VAL A 1 794 ? 200.63132 170.01145 192.91832 1.000 95.54608 794 VAL A C 1
ATOM 5530 O O . VAL A 1 794 ? 199.94832 170.54345 193.80132 1.000 95.54608 794 VAL A O 1
ATOM 5534 N N . SER A 1 795 ? 200.29532 168.84045 192.38432 1.000 92.28775 795 SER A N 1
ATOM 5535 C CA . SER A 1 795 ? 199.01932 168.19745 192.69832 1.000 92.28775 795 SER A CA 1
ATOM 5536 C C . SER A 1 795 ? 198.96232 167.61445 194.09032 1.000 92.28775 795 SER A C 1
ATOM 5537 O O . SER A 1 795 ? 198.00632 166.87845 194.35832 1.000 92.28775 795 SER A O 1
ATOM 5540 N N . LEU A 1 796 ? 199.91732 167.88245 194.98432 1.000 89.91136 796 LEU A N 1
ATOM 5541 C CA . LEU A 1 796 ? 199.75932 167.47145 196.37432 1.000 89.91136 796 LEU A CA 1
ATOM 5542 C C . LEU A 1 796 ? 198.56632 168.15145 197.02732 1.000 89.91136 796 LEU A C 1
ATOM 5543 O O . LEU A 1 796 ? 198.07032 167.66845 198.05032 1.000 89.91136 796 LEU A O 1
ATOM 5548 N N . LEU A 1 797 ? 198.10332 169.26445 196.46332 1.000 88.90594 797 LEU A N 1
ATOM 5549 C CA . LEU A 1 797 ? 196.90732 169.93345 196.94632 1.000 88.90594 797 LEU A CA 1
ATOM 5550 C C . LEU A 1 797 ? 195.67832 169.27845 196.33132 1.000 88.90594 797 LEU A C 1
ATOM 5551 O O . LEU A 1 797 ? 195.62532 169.05645 195.11832 1.000 88.90594 797 LEU A O 1
ATOM 5556 N N . SER A 1 798 ? 194.69532 168.96445 197.17132 1.000 86.84917 798 SER A N 1
ATOM 5557 C CA . SER A 1 798 ? 193.51432 168.24545 196.69832 1.000 86.84917 798 SER A CA 1
ATOM 5558 C C . SER A 1 798 ? 192.75232 168.98745 195.60732 1.000 86.84917 798 SER A C 1
ATOM 5559 O O . SER A 1 798 ? 192.38632 168.34845 194.60432 1.000 86.84917 798 SER A O 1
ATOM 5562 N N . PRO A 1 799 ? 192.45532 170.28745 195.72532 1.000 85.70090 799 PRO A N 1
ATOM 5563 C CA . PRO A 1 799 ? 191.75032 170.96145 194.62332 1.000 85.70090 799 PRO A CA 1
ATOM 5564 C C . PRO A 1 799 ? 192.51032 170.94945 193.30932 1.000 85.70090 799 PRO A C 1
ATOM 5565 O O . PRO A 1 799 ? 191.88332 170.85245 192.24932 1.000 85.70090 799 PRO A O 1
ATOM 5569 N N . VAL A 1 800 ? 193.84132 171.03545 193.33732 1.000 86.87737 800 VAL A N 1
ATOM 5570 C CA . VAL A 1 800 ? 194.60532 171.02445 192.09232 1.000 86.87737 800 VAL A CA 1
ATOM 5571 C C . VAL A 1 800 ? 194.51332 169.66045 191.41832 1.000 86.87737 800 VAL A C 1
ATOM 5572 O O . VAL A 1 800 ? 194.34232 169.56145 190.19432 1.000 86.87737 800 VAL A O 1
ATOM 5576 N N . ALA A 1 801 ? 194.63332 168.58845 192.20032 1.000 85.92340 801 ALA A N 1
ATOM 5577 C CA . ALA A 1 801 ? 194.49332 167.25245 191.63732 1.000 85.92340 801 ALA A CA 1
ATOM 5578 C C . ALA A 1 801 ? 193.07932 167.02345 191.11932 1.000 85.92340 801 ALA A C 1
ATOM 5579 O O . ALA A 1 801 ? 192.88632 166.36545 190.09032 1.000 85.92340 801 ALA A O 1
ATOM 5581 N N . PHE A 1 802 ? 192.07632 167.56345 191.81532 1.000 82.95451 802 PHE A N 1
ATOM 5582 C CA . PHE A 1 802 ? 190.71032 167.49245 191.30732 1.000 82.95451 802 PHE A CA 1
ATOM 5583 C C . PHE A 1 802 ? 190.57432 168.23545 189.98632 1.000 82.95451 802 PHE A C 1
ATOM 5584 O O . PHE A 1 802 ? 189.86432 167.78345 189.08132 1.000 82.95451 802 PHE A O 1
ATOM 5592 N N . GLY A 1 803 ? 191.23032 169.38845 189.86432 1.000 86.56745 803 GLY A N 1
ATOM 5593 C CA . GLY A 1 803 ? 191.20032 170.11245 188.60632 1.000 86.56745 803 GLY A CA 1
ATOM 5594 C C . GLY A 1 803 ? 191.82332 169.32545 187.47132 1.000 86.56745 803 GLY A C 1
ATOM 5595 O O . GLY A 1 803 ? 191.29532 169.29745 186.35832 1.000 86.56745 803 GLY A O 1
ATOM 5596 N N . PHE A 1 804 ? 192.95332 168.67045 187.73732 1.000 86.87204 804 PHE A N 1
ATOM 5597 C CA . PHE A 1 804 ? 193.56732 167.82945 186.71232 1.000 86.87204 804 PHE A CA 1
ATOM 5598 C C . PHE A 1 804 ? 192.65232 166.67045 186.32932 1.000 86.87204 804 PHE A C 1
ATOM 5599 O O . PHE A 1 804 ? 192.48132 166.35945 185.14032 1.000 86.87204 804 PHE A O 1
ATOM 5607 N N . GLY A 1 805 ? 192.04532 166.02745 187.32732 1.000 86.64375 805 GLY A N 1
ATOM 5608 C CA . GLY A 1 805 ? 191.14332 164.92545 187.04432 1.000 86.64375 805 GLY A CA 1
ATOM 5609 C C . GLY A 1 805 ? 189.94632 165.35045 186.21732 1.000 86.64375 805 GLY A C 1
ATOM 5610 O O . GLY A 1 805 ? 189.54532 164.65145 185.28632 1.000 86.64375 805 GLY A O 1
ATOM 5611 N N . THR A 1 806 ? 189.36432 166.50645 186.53632 1.000 86.04782 806 THR A N 1
ATOM 5612 C CA . THR A 1 806 ? 188.21332 166.96245 185.76732 1.000 86.04782 806 THR A CA 1
ATOM 5613 C C . THR A 1 806 ? 188.62432 167.47945 184.39432 1.000 86.04782 806 THR A C 1
ATOM 5614 O O . THR A 1 806 ? 187.81832 167.44645 183.46132 1.000 86.04782 806 THR A O 1
ATOM 5618 N N . GLU A 1 807 ? 189.86732 167.94045 184.23832 1.000 87.87637 807 GLU A N 1
ATOM 5619 C CA . GLU A 1 807 ? 190.36032 168.24345 182.90032 1.000 87.87637 807 GLU A CA 1
ATOM 5620 C C . GLU A 1 807 ? 190.40832 166.98245 182.04932 1.000 87.87637 807 GLU A C 1
ATOM 5621 O O . GLU A 1 807 ? 189.98432 166.98745 180.88632 1.000 87.87637 807 GLU A O 1
ATOM 5627 N N . TYR A 1 808 ? 190.90932 165.88645 182.62132 1.000 88.38712 808 TYR A N 1
ATOM 5628 C CA . TYR A 1 808 ? 190.88932 164.61545 181.90032 1.000 88.38712 808 TYR A CA 1
ATOM 5629 C C . TYR A 1 808 ? 189.46032 164.15545 181.63432 1.000 88.38712 808 TYR A C 1
ATOM 5630 O O . TYR A 1 808 ? 189.16632 163.59045 180.57432 1.000 88.38712 808 TYR A O 1
ATOM 5639 N N . LEU A 1 809 ? 188.56032 164.38845 182.59032 1.000 85.05764 809 LEU A N 1
ATOM 5640 C CA . LEU A 1 809 ? 187.15532 164.03945 182.40332 1.000 85.05764 809 LEU A CA 1
ATOM 5641 C C . LEU A 1 809 ? 186.55332 164.79345 181.22532 1.000 85.05764 809 LEU A C 1
ATOM 5642 O O . LEU A 1 809 ? 185.83432 164.21445 180.40632 1.000 85.05764 809 LEU A O 1
ATOM 5647 N N . VAL A 1 810 ? 186.83032 166.09345 181.13032 1.000 86.19641 810 VAL A N 1
ATOM 5648 C CA . VAL A 1 810 ? 186.31632 166.88645 180.01932 1.000 86.19641 810 VAL A CA 1
ATOM 5649 C C . VAL A 1 810 ? 186.92032 166.41445 178.70432 1.000 86.19641 810 VAL A C 1
ATOM 5650 O O . VAL A 1 810 ? 186.22832 166.33045 177.68132 1.000 86.19641 810 VAL A O 1
ATOM 5654 N N . ARG A 1 811 ? 188.21732 166.09745 178.70732 1.000 88.83455 811 ARG A N 1
ATOM 5655 C CA . ARG A 1 811 ? 188.85332 165.60145 177.49132 1.000 88.83455 811 ARG A CA 1
ATOM 5656 C C . ARG A 1 811 ? 188.21032 164.30345 177.02232 1.000 88.83455 811 ARG A C 1
ATOM 5657 O O . ARG A 1 811 ? 188.02632 164.09245 175.81932 1.000 88.83455 811 ARG A O 1
ATOM 5665 N N . PHE A 1 812 ? 187.86332 163.41845 177.95832 1.000 87.23839 812 PHE A N 1
ATOM 5666 C CA . PHE A 1 812 ? 187.19732 162.17645 177.57732 1.000 87.23839 812 PHE A CA 1
ATOM 5667 C C . PHE A 1 812 ? 185.74132 162.40845 177.19732 1.000 87.23839 812 PHE A C 1
ATOM 5668 O O . PHE A 1 812 ? 185.17532 161.63645 176.41732 1.000 87.23839 812 PHE A O 1
ATOM 5676 N N . GLU A 1 813 ? 185.11532 163.44945 177.74632 1.000 87.41411 813 GLU A N 1
ATOM 5677 C CA . GLU A 1 813 ? 183.72832 163.75045 177.41832 1.000 87.41411 813 GLU A CA 1
ATOM 5678 C C . GLU A 1 813 ? 183.59232 164.40045 176.04932 1.000 87.41411 813 GLU A C 1
ATOM 5679 O O . GLU A 1 813 ? 182.52932 164.30145 175.42732 1.000 87.41411 813 GLU A O 1
ATOM 5685 N N . GLU A 1 814 ? 184.63832 165.08145 175.57532 1.000 88.29051 814 GLU A N 1
ATOM 5686 C CA . GLU A 1 814 ? 184.61932 165.58745 174.20632 1.000 88.29051 814 GLU A CA 1
ATOM 5687 C C . GLU A 1 814 ? 184.47732 164.44545 173.21232 1.000 88.29051 814 GLU A C 1
ATOM 5688 O O . GLU A 1 814 ? 183.82732 164.59045 172.17132 1.000 88.29051 814 GLU A O 1
ATOM 5694 N N . GLN A 1 815 ? 185.07832 163.30245 173.51932 1.000 87.31064 815 GLN A N 1
ATOM 5695 C CA . GLN A 1 815 ? 184.90432 162.09045 172.73432 1.000 87.31064 815 GLN A CA 1
ATOM 5696 C C . GLN A 1 815 ? 183.58732 161.43145 173.14032 1.000 87.31064 815 GLN A C 1
ATOM 5697 O O . GLN A 1 815 ? 182.76432 162.01445 173.85032 1.000 87.31064 815 GLN A O 1
ATOM 5703 N N . GLY A 1 816 ? 183.36432 160.20245 172.69232 1.000 89.44707 816 GLY A N 1
ATOM 5704 C CA . GLY A 1 816 ? 182.20632 159.43845 173.09932 1.000 89.44707 816 GLY A CA 1
ATOM 5705 C C . GLY A 1 816 ? 182.45232 158.45545 174.22232 1.000 89.44707 816 GLY A C 1
ATOM 5706 O O . GLY A 1 816 ? 181.59232 157.60545 174.47932 1.000 89.44707 816 GLY A O 1
ATOM 5707 N N . LEU A 1 817 ? 183.59432 158.54145 174.90332 1.000 88.42117 817 LEU A N 1
ATOM 5708 C CA . LEU A 1 817 ? 183.97032 157.55445 175.91032 1.000 88.42117 817 LEU A CA 1
ATOM 5709 C C . LEU A 1 817 ? 183.55732 157.99445 177.31332 1.000 88.42117 817 LEU A C 1
ATOM 5710 O O . LEU A 1 817 ? 182.80732 157.28945 177.99432 1.000 88.42117 817 LEU A O 1
ATOM 5715 N N . GLY A 1 818 ? 184.05032 159.14645 177.75832 1.000 87.63905 818 GLY A N 1
ATOM 5716 C CA . GLY A 1 818 ? 183.60332 159.73845 179.00432 1.000 87.63905 818 GLY A CA 1
ATOM 5717 C C . GLY A 1 818 ? 183.89832 158.97045 180.27832 1.000 87.63905 818 GLY A C 1
ATOM 5718 O O . GLY A 1 818 ? 182.99232 158.74745 181.08332 1.000 87.63905 818 GLY A O 1
ATOM 5719 N N . LEU A 1 819 ? 185.15132 158.56445 180.48132 1.000 89.00811 819 LEU A N 1
ATOM 5720 C CA . LEU A 1 819 ? 185.59732 157.94045 181.72932 1.000 89.00811 819 LEU A CA 1
ATOM 5721 C C . LEU A 1 819 ? 184.81132 156.66145 182.03232 1.000 89.00811 819 LEU A C 1
ATOM 5722 O O . LEU A 1 819 ? 184.06132 156.56645 183.00432 1.000 89.00811 819 LEU A O 1
ATOM 5727 N N . GLN A 1 820 ? 185.00132 155.67645 181.16432 1.000 86.22778 820 GLN A N 1
ATOM 5728 C CA . GLN A 1 820 ? 184.53832 154.33645 181.47632 1.000 86.22778 820 GLN A CA 1
ATOM 5729 C C . GLN A 1 820 ? 185.56732 153.64445 182.36932 1.000 86.22778 820 GLN A C 1
ATOM 5730 O O . GLN A 1 820 ? 186.59632 154.21645 182.73432 1.000 86.22778 820 GLN A O 1
ATOM 5736 N N . TRP A 1 821 ? 185.28732 152.39745 182.74332 1.000 85.37703 821 TRP A N 1
ATOM 5737 C CA . TRP A 1 821 ? 186.21732 151.67745 183.60432 1.000 85.37703 821 TRP A CA 1
ATOM 5738 C C . TRP A 1 821 ? 187.49332 151.28145 182.87632 1.000 85.37703 821 TRP A C 1
ATOM 5739 O O . TRP A 1 821 ? 188.49232 150.96645 183.53132 1.000 85.37703 821 TRP A O 1
ATOM 5750 N N . SER A 1 822 ? 187.48632 151.29645 181.54632 1.000 86.40419 822 SER A N 1
ATOM 5751 C CA . SER A 1 822 ? 188.60632 150.81645 180.75232 1.000 86.40419 822 SER A CA 1
ATOM 5752 C C . SER A 1 822 ? 189.47832 151.93945 180.20532 1.000 86.40419 822 SER A C 1
ATOM 5753 O O . SER A 1 822 ? 190.38232 151.66945 179.40932 1.000 86.40419 822 SER A O 1
ATOM 5756 N N . ASN A 1 823 ? 189.23332 153.18845 180.60232 1.000 87.95270 823 ASN A N 1
ATOM 5757 C CA . ASN A 1 823 ? 190.04032 154.28645 180.08732 1.000 87.95270 823 ASN A CA 1
ATOM 5758 C C . ASN A 1 823 ? 190.42332 155.30645 181.15332 1.000 87.95270 823 ASN A C 1
ATOM 5759 O O . ASN A 1 823 ? 190.98832 156.35045 180.80632 1.000 87.95270 823 ASN A O 1
ATOM 5764 N N . ILE A 1 824 ? 190.13732 155.04945 182.43132 1.000 87.84399 824 ILE A N 1
ATOM 5765 C CA . ILE A 1 824 ? 190.55632 155.98045 183.47332 1.000 87.84399 824 ILE A CA 1
ATOM 5766 C C . ILE A 1 824 ? 192.07432 155.99645 183.59532 1.000 87.84399 824 ILE A C 1
ATOM 5767 O O . ILE A 1 824 ? 192.68532 157.05545 183.77832 1.000 87.84399 824 ILE A O 1
ATOM 5772 N N . GLY A 1 825 ? 192.70632 154.83245 183.48832 1.000 88.70983 825 GLY A N 1
ATOM 5773 C CA . GLY A 1 825 ? 194.14332 154.72945 183.61032 1.000 88.70983 825 GLY A CA 1
ATOM 5774 C C . GLY A 1 825 ? 194.92532 155.08045 182.37132 1.000 88.70983 825 GLY A C 1
ATOM 5775 O O . GLY A 1 825 ? 196.15732 155.00845 182.38832 1.000 88.70983 825 GLY A O 1
ATOM 5776 N N . ASN A 1 826 ? 194.25132 155.46045 181.29232 1.000 91.72955 826 ASN A N 1
ATOM 5777 C CA . ASN A 1 826 ? 194.89932 155.80345 180.03532 1.000 91.72955 826 ASN A CA 1
ATOM 5778 C C . ASN A 1 826 ? 194.75732 157.29645 179.78432 1.000 91.72955 826 ASN A C 1
ATOM 5779 O O . ASN A 1 826 ? 193.64432 157.83045 179.80732 1.000 91.72955 826 ASN A O 1
ATOM 5784 N N . SER A 1 827 ? 195.87932 157.96445 179.54832 1.000 96.97543 827 SER A N 1
ATOM 5785 C CA . SER A 1 827 ? 195.85332 159.38545 179.23332 1.000 96.97543 827 SER A CA 1
ATOM 5786 C C . SER A 1 827 ? 195.46432 159.57745 177.77232 1.000 96.97543 827 SER A C 1
ATOM 5787 O O . SER A 1 827 ? 196.13632 159.03545 176.88832 1.000 96.97543 827 SER A O 1
ATOM 5790 N N . PRO A 1 828 ? 194.39932 160.32545 177.47532 1.000 96.91334 828 PRO A N 1
ATOM 5791 C CA . PRO A 1 828 ? 193.98632 160.48845 176.07232 1.000 96.91334 828 PRO A CA 1
ATOM 5792 C C . PRO A 1 828 ? 195.00432 161.21245 175.21232 1.000 96.91334 828 PRO A C 1
ATOM 5793 O O . PRO A 1 828 ? 194.96232 161.07145 173.98432 1.000 96.91334 828 PRO A O 1
ATOM 5797 N N . THR A 1 829 ? 195.91532 161.98345 175.80932 1.000 99.88746 829 THR A N 1
ATOM 5798 C CA . THR A 1 829 ? 196.91232 162.70845 175.03032 1.000 99.88746 829 THR A CA 1
ATOM 5799 C C . THR A 1 829 ? 197.94332 161.79245 174.38732 1.000 99.88746 829 THR A C 1
ATOM 5800 O O . THR A 1 829 ? 198.67532 162.24445 173.49932 1.000 99.88746 829 THR A O 1
ATOM 5804 N N . GLU A 1 830 ? 198.03132 160.53545 174.82132 1.000 101.53953 830 GLU A N 1
ATOM 5805 C CA . GLU A 1 830 ? 198.94832 159.53045 174.28932 1.000 101.53953 830 GLU A CA 1
ATOM 5806 C C . GLU A 1 830 ? 200.41432 159.91745 174.44732 1.000 101.53953 830 GLU A C 1
ATOM 5807 O O . GLU A 1 830 ? 201.28732 159.26845 173.85932 1.000 101.53953 830 GLU A O 1
ATOM 5809 N N . GLY A 1 831 ? 200.71032 160.95445 175.22432 1.000 100.03556 831 GLY A N 1
ATOM 5810 C CA . GLY A 1 831 ? 202.08232 161.35945 175.45032 1.000 100.03556 831 GLY A CA 1
ATOM 5811 C C . GLY A 1 831 ? 202.33632 161.78945 176.87832 1.000 100.03556 831 GLY A C 1
ATOM 5812 O O . GLY A 1 831 ? 203.45232 162.18345 177.22832 1.000 100.03556 831 GLY A O 1
ATOM 5813 N N . ASP A 1 832 ? 201.30532 161.71445 177.71432 1.000 97.53067 832 ASP A N 1
ATOM 5814 C CA . ASP A 1 832 ? 201.39132 162.10545 179.11332 1.000 97.53067 832 ASP A CA 1
ATOM 5815 C C . ASP A 1 832 ? 201.27332 160.87445 179.99832 1.000 97.53067 832 ASP A C 1
ATOM 5816 O O . ASP A 1 832 ? 200.49332 159.96145 179.70932 1.000 97.53067 832 ASP A O 1
ATOM 5818 N N . GLU A 1 833 ? 202.05832 160.84945 181.07132 1.000 97.61414 833 GLU A N 1
ATOM 5819 C CA . GLU A 1 833 ? 202.03732 159.75245 182.02632 1.000 97.61414 833 GLU A CA 1
ATOM 5820 C C . GLU A 1 833 ? 201.13632 160.02245 183.22432 1.000 97.61414 833 GLU A C 1
ATOM 5821 O O . GLU A 1 833 ? 201.03732 159.16745 184.10932 1.000 97.61414 833 GLU A O 1
ATOM 5823 N N . PHE A 1 834 ? 200.47832 161.18245 183.27632 1.000 94.78840 834 PHE A N 1
ATOM 5824 C CA . PHE A 1 834 ? 199.69032 161.52345 184.45532 1.000 94.78840 834 PHE A CA 1
ATOM 5825 C C . PHE A 1 834 ? 198.41332 160.69845 184.53632 1.000 94.78840 834 PHE A C 1
ATOM 5826 O O . PHE A 1 834 ? 198.05132 160.21045 185.61132 1.000 94.78840 834 PHE A O 1
ATOM 5834 N N . SER A 1 835 ? 197.70332 160.55545 183.41532 1.000 91.14612 835 SER A N 1
ATOM 5835 C CA . SER A 1 835 ? 196.44432 159.81545 183.36932 1.000 91.14612 835 SER A CA 1
ATOM 5836 C C . SER A 1 835 ? 195.40032 160.40745 184.31032 1.000 91.14612 835 SER A C 1
ATOM 5837 O O . SER A 1 835 ? 195.58632 161.50345 184.84732 1.000 91.14612 835 SER A O 1
ATOM 5840 N N . PHE A 1 836 ? 194.29432 159.69445 184.50732 1.000 87.37821 836 PHE A N 1
ATOM 5841 C CA . PHE A 1 836 ? 193.20932 160.14245 185.37232 1.000 87.37821 836 PHE A CA 1
ATOM 5842 C C . PHE A 1 836 ? 193.00432 159.25445 186.58732 1.000 87.37821 836 PHE A C 1
ATOM 5843 O O . PHE A 1 836 ? 192.65232 159.75545 187.65432 1.000 87.37821 836 PHE A O 1
ATOM 5851 N N . LEU A 1 837 ? 193.19732 157.94145 186.45032 1.000 89.62623 837 LEU A N 1
ATOM 5852 C CA . LEU A 1 837 ? 193.15232 157.06845 187.61732 1.000 89.62623 837 LEU A CA 1
ATOM 5853 C C . LEU A 1 837 ? 194.22532 157.45745 188.62132 1.000 89.62623 837 LEU A C 1
ATOM 5854 O O . LEU A 1 837 ? 193.99432 157.43245 189.83732 1.000 89.62623 837 LEU A O 1
ATOM 5859 N N . LEU A 1 838 ? 195.40832 157.82145 188.12532 1.000 91.61660 838 LEU A N 1
ATOM 5860 C CA . LEU A 1 838 ? 196.45032 158.33545 189.00232 1.000 91.61660 838 LEU A CA 1
ATOM 5861 C C . LEU A 1 838 ? 195.98532 159.57945 189.74132 1.000 91.61660 838 LEU A C 1
ATOM 5862 O O . LEU A 1 838 ? 196.40832 159.81245 190.87532 1.000 91.61660 838 LEU A O 1
ATOM 5867 N N . SER A 1 839 ? 195.10532 160.37645 189.13332 1.000 88.43403 839 SER A N 1
ATOM 5868 C CA . SER A 1 839 ? 194.59732 161.56345 189.81332 1.000 88.43403 839 SER A CA 1
ATOM 5869 C C . SER A 1 839 ? 193.78732 161.18645 191.04732 1.000 88.43403 839 SER A C 1
ATOM 5870 O O . SER A 1 839 ? 194.01032 161.72845 192.13332 1.000 88.43403 839 SER A O 1
ATOM 5873 N N . MET A 1 840 ? 192.84432 160.25145 190.90432 1.000 88.38232 840 MET A N 1
ATOM 5874 C CA . MET A 1 840 ? 192.07032 159.81145 192.06132 1.000 88.38232 840 MET A CA 1
ATOM 5875 C C . MET A 1 840 ? 192.96432 159.15045 193.10032 1.000 88.38232 840 MET A C 1
ATOM 5876 O O . MET A 1 840 ? 192.82632 159.39945 194.30732 1.000 88.38232 840 MET A O 1
ATOM 5881 N N . GLN A 1 841 ? 193.88832 158.29945 192.65032 1.000 90.15519 841 GLN A N 1
ATOM 5882 C CA . GLN A 1 841 ? 194.77932 157.62345 193.58432 1.000 90.15519 841 GLN A CA 1
ATOM 5883 C C . GLN A 1 841 ? 195.61132 158.62545 194.36932 1.000 90.15519 841 GLN A C 1
ATOM 5884 O O . GLN A 1 841 ? 195.78932 158.48345 195.58432 1.000 90.15519 841 GLN A O 1
ATOM 5890 N N . MET A 1 842 ? 196.11632 159.65945 193.70132 1.000 90.54790 842 MET A N 1
ATOM 5891 C CA . MET A 1 842 ? 196.98732 160.59845 194.38632 1.000 90.54790 842 MET A CA 1
ATOM 5892 C C . MET A 1 842 ? 196.18932 161.60745 195.20032 1.000 90.54790 842 MET A C 1
ATOM 5893 O O . MET A 1 842 ? 196.71632 162.17145 196.15932 1.000 90.54790 842 MET A O 1
ATOM 5898 N N . MET A 1 843 ? 194.91232 161.82045 194.87232 1.000 88.58459 843 MET A N 1
ATOM 5899 C CA . MET A 1 843 ? 194.03632 162.53245 195.79832 1.000 88.58459 843 MET A CA 1
ATOM 5900 C C . MET A 1 843 ? 193.82732 161.73945 197.07932 1.000 88.58459 843 MET A C 1
ATOM 5901 O O . MET A 1 843 ? 193.82132 162.31445 198.17332 1.000 88.58459 843 MET A O 1
ATOM 5906 N N . LEU A 1 844 ? 193.65432 160.42245 196.96632 1.000 85.64268 844 LEU A N 1
ATOM 5907 C CA . LEU A 1 844 ? 193.57832 159.59445 198.16632 1.000 85.64268 844 LEU A CA 1
ATOM 5908 C C . LEU A 1 844 ? 194.88932 159.64045 198.94432 1.000 85.64268 844 LEU A C 1
ATOM 5909 O O . LEU A 1 844 ? 194.89332 159.65945 200.18132 1.000 85.64268 844 LEU A O 1
ATOM 5914 N N . LEU A 1 845 ? 196.01432 159.65545 198.23032 1.000 86.44127 845 LEU A N 1
ATOM 5915 C CA . LEU A 1 845 ? 197.31132 159.81045 198.88332 1.000 86.44127 845 LEU A CA 1
ATOM 5916 C C . LEU A 1 845 ? 197.40732 161.14545 199.61032 1.000 86.44127 845 LEU A C 1
ATOM 5917 O O . LEU A 1 845 ? 197.93932 161.21745 200.72332 1.000 86.44127 845 LEU A O 1
ATOM 5922 N N . ASP A 1 846 ? 196.91932 162.21845 198.98332 1.000 88.31537 846 ASP A N 1
ATOM 5923 C CA . ASP A 1 846 ? 196.90932 163.52545 199.63032 1.000 88.31537 846 ASP A CA 1
ATOM 5924 C C . ASP A 1 846 ? 196.05032 163.49945 200.88232 1.000 88.31537 846 ASP A C 1
ATOM 5925 O O . ASP A 1 846 ? 196.39532 164.11445 201.89432 1.000 88.31537 846 ASP A O 1
ATOM 5930 N N . ALA A 1 847 ? 194.92032 162.79645 200.82532 1.000 86.18866 847 ALA A N 1
ATOM 5931 C CA . ALA A 1 847 ? 194.08132 162.64245 202.00732 1.000 86.18866 847 ALA A CA 1
ATOM 5932 C C . ALA A 1 847 ? 194.84032 161.94045 203.12732 1.000 86.18866 847 ALA A C 1
ATOM 5933 O O . ALA A 1 847 ? 194.82832 162.38645 204.28032 1.000 86.18866 847 ALA A O 1
ATOM 5935 N N . ALA A 1 848 ? 195.51732 160.83945 202.80132 1.000 88.20750 848 ALA A N 1
ATOM 5936 C CA . ALA A 1 848 ? 196.26532 160.11445 203.82432 1.000 88.20750 848 ALA A CA 1
ATOM 5937 C C . ALA A 1 848 ? 197.37132 160.98045 204.41732 1.000 88.20750 848 ALA A C 1
ATOM 5938 O O . ALA A 1 848 ? 197.58532 160.98045 205.63532 1.000 88.20750 848 ALA A O 1
ATOM 5940 N N . VAL A 1 849 ? 198.07732 161.73145 203.56932 1.000 88.29379 849 VAL A N 1
ATOM 5941 C CA . VAL A 1 849 ? 199.14832 162.60345 204.04532 1.000 88.29379 849 VAL A CA 1
ATOM 5942 C C . VAL A 1 849 ? 198.59132 163.69545 204.94732 1.000 88.29379 849 VAL A C 1
ATOM 5943 O O . VAL A 1 849 ? 199.16132 163.99945 206.00232 1.000 88.29379 849 VAL A O 1
ATOM 5947 N N . TYR A 1 850 ? 197.47232 164.30345 204.54732 1.000 89.47389 850 TYR A N 1
ATOM 5948 C CA . TYR A 1 850 ? 196.85432 165.34345 205.36132 1.000 89.47389 850 TYR A CA 1
ATOM 5949 C C . TYR A 1 850 ? 196.44632 164.79645 206.72032 1.000 89.47389 850 TYR A C 1
ATOM 5950 O O . TYR A 1 850 ? 196.68632 165.42845 207.75332 1.000 89.47389 850 TYR A O 1
ATOM 5959 N N . GLY A 1 851 ? 195.82632 163.61445 206.73832 1.000 90.31485 851 GLY A N 1
ATOM 5960 C CA . GLY A 1 851 ? 195.40732 163.03245 208.00332 1.000 90.31485 851 GLY A CA 1
ATOM 5961 C C . GLY A 1 851 ? 196.57632 162.68945 208.90532 1.000 90.31485 851 GLY A C 1
ATOM 5962 O O . GLY A 1 851 ? 196.54132 162.94845 210.11332 1.000 90.31485 851 GLY A O 1
ATOM 5963 N N . LEU A 1 852 ? 197.63332 162.10945 208.33132 1.000 93.17645 852 LEU A N 1
ATOM 5964 C CA . LEU A 1 852 ? 198.81432 161.77245 209.11932 1.000 93.17645 852 LEU A CA 1
ATOM 5965 C C . LEU A 1 852 ? 199.46532 163.02245 209.69732 1.000 93.17645 852 LEU A C 1
ATOM 5966 O O . LEU A 1 852 ? 199.83832 163.05145 210.87732 1.000 93.17645 852 LEU A O 1
ATOM 5971 N N . LEU A 1 853 ? 199.60232 164.07045 208.88432 1.000 92.70143 853 LEU A N 1
ATOM 5972 C CA . LEU A 1 853 ? 200.23332 165.28845 209.37032 1.000 92.70143 853 LEU A CA 1
ATOM 5973 C C . LEU A 1 853 ? 199.36132 165.98945 210.40232 1.000 92.70143 853 LEU A C 1
ATOM 5974 O O . LEU A 1 853 ? 199.88432 166.57745 211.35532 1.000 92.70143 853 LEU A O 1
ATOM 5979 N N . ALA A 1 854 ? 198.03632 165.92645 210.24332 1.000 93.90104 854 ALA A N 1
ATOM 5980 C CA . ALA A 1 854 ? 197.13932 166.48245 211.24932 1.000 93.90104 854 ALA A CA 1
ATOM 5981 C C . ALA A 1 854 ? 197.27332 165.74845 212.57332 1.000 93.90104 854 ALA A C 1
ATOM 5982 O O . ALA A 1 854 ? 197.30132 166.37545 213.63732 1.000 93.90104 854 ALA A O 1
ATOM 5984 N N . TRP A 1 855 ? 197.35032 164.41745 212.53032 1.000 97.93496 855 TRP A N 1
ATOM 5985 C CA . TRP A 1 855 ? 197.54332 163.65245 213.75732 1.000 97.93496 855 TRP A CA 1
ATOM 5986 C C . TRP A 1 855 ? 198.86932 164.00345 214.41732 1.000 97.93496 855 TRP A C 1
ATOM 5987 O O . TRP A 1 855 ? 198.93632 164.19245 215.64032 1.000 97.93496 855 TRP A O 1
ATOM 5998 N N . TYR A 1 856 ? 199.93232 164.12145 213.61932 1.000 101.61234 856 TYR A N 1
ATOM 5999 C CA . TYR A 1 856 ? 201.23532 164.47545 214.17032 1.000 101.61234 856 TYR A CA 1
ATOM 6000 C C . TYR A 1 856 ? 201.19932 165.85145 214.82632 1.000 101.61234 856 TYR A C 1
ATOM 6001 O O . TYR A 1 856 ? 201.70232 166.03345 215.94032 1.000 101.61234 856 TYR A O 1
ATOM 6010 N N . LEU A 1 857 ? 200.59632 166.83545 214.15332 1.000 99.85657 857 LEU A N 1
ATOM 6011 C CA . LEU A 1 857 ? 200.54132 168.18045 214.71532 1.000 99.85657 857 LEU A CA 1
ATOM 6012 C C . LEU A 1 857 ? 199.67632 168.22945 215.96732 1.000 99.85657 857 LEU A C 1
ATOM 6013 O O . LEU A 1 857 ? 200.00832 168.93445 216.92532 1.000 99.85657 857 LEU A O 1
ATOM 6018 N N . ASP A 1 858 ? 198.55832 167.50245 215.97632 1.000 103.02229 858 ASP A N 1
ATOM 6019 C CA . ASP A 1 858 ? 197.71532 167.47745 217.16432 1.000 103.02229 858 ASP A CA 1
ATOM 6020 C C . ASP A 1 858 ? 198.45732 166.87545 218.34532 1.000 103.02229 858 ASP A C 1
ATOM 6021 O O . ASP A 1 858 ? 198.33432 167.35945 219.47632 1.000 103.02229 858 ASP A O 1
ATOM 6026 N N . GLN A 1 859 ? 199.22832 165.81345 218.10832 1.000 106.49403 859 GLN A N 1
ATOM 6027 C CA . GLN A 1 859 ? 200.03432 165.25745 219.18832 1.000 106.49403 859 GLN A CA 1
ATOM 6028 C C . GLN A 1 859 ? 201.10532 166.24245 219.64432 1.000 106.49403 859 GLN A C 1
ATOM 6029 O O . GLN A 1 859 ? 201.34432 166.39245 220.84632 1.000 106.49403 859 GLN A O 1
ATOM 6035 N N . VAL A 1 860 ? 201.74432 166.93845 218.70732 1.000 108.69783 860 VAL A N 1
ATOM 6036 C CA . VAL A 1 860 ? 202.89932 167.76845 219.04532 1.000 108.69783 860 VAL A CA 1
ATOM 6037 C C . VAL A 1 860 ? 202.48832 169.18545 219.43532 1.000 108.69783 860 VAL A C 1
ATOM 6038 O O . VAL A 1 860 ? 203.10532 169.79345 220.31232 1.000 108.69783 860 VAL A O 1
ATOM 6042 N N . PHE A 1 861 ? 201.43932 169.73945 218.82132 1.000 110.27446 861 PHE A N 1
ATOM 6043 C CA . PHE A 1 861 ? 200.97232 171.09545 219.11432 1.000 110.27446 861 PHE A CA 1
ATOM 6044 C C . PHE A 1 861 ? 199.49332 171.06245 219.48632 1.000 110.27446 861 PHE A C 1
ATOM 6045 O O . PHE A 1 861 ? 198.63332 171.44145 218.67732 1.000 110.27446 861 PHE A O 1
ATOM 6053 N N . PRO A 1 862 ? 199.15832 170.62545 220.69432 1.000 113.96640 862 PRO A N 1
ATOM 6054 C CA . PRO A 1 862 ? 197.76732 170.66845 221.15232 1.000 113.96640 862 PRO A CA 1
ATOM 6055 C C . PRO A 1 862 ? 197.42032 172.06645 221.65232 1.000 113.96640 862 PRO A C 1
ATOM 6056 O O . PRO A 1 862 ? 198.25032 172.97345 221.66832 1.000 113.96640 862 PRO A O 1
ATOM 6060 N N . GLY A 1 863 ? 196.16632 172.22945 222.06732 1.000 116.70251 863 GLY A N 1
ATOM 6061 C CA . GLY A 1 863 ? 195.73332 173.48645 222.64232 1.000 116.70251 863 GLY A CA 1
ATOM 6062 C C . GLY A 1 863 ? 196.34432 173.72545 224.00732 1.000 116.70251 863 GLY A C 1
ATOM 6063 O O . GLY A 1 863 ? 197.17832 174.61945 224.17632 1.000 116.70251 863 GLY A O 1
ATOM 6064 N N . ASP A 1 864 ? 195.93332 172.92445 224.99332 1.000 117.78500 864 ASP A N 1
ATOM 6065 C CA . ASP A 1 864 ? 196.55832 172.95745 226.31532 1.000 117.78500 864 ASP A CA 1
ATOM 6066 C C . ASP A 1 864 ? 196.32732 171.59145 226.96032 1.000 117.78500 864 ASP A C 1
ATOM 6067 O O . ASP A 1 864 ? 195.25032 171.33945 227.50732 1.000 117.78500 864 ASP A O 1
ATOM 6069 N N . TYR A 1 865 ? 197.34332 170.73745 226.89932 1.000 121.21665 865 TYR A N 1
ATOM 6070 C CA . TYR A 1 865 ? 197.29832 169.38945 227.45632 1.000 121.21665 865 TYR A CA 1
ATOM 6071 C C . TYR A 1 865 ? 198.70732 168.81345 227.37132 1.000 121.21665 865 TYR A C 1
ATOM 6072 O O . TYR A 1 865 ? 199.63732 169.47145 226.89332 1.000 121.21665 865 TYR A O 1
ATOM 6074 N N . GLY A 1 866 ? 198.85932 167.57945 227.84432 1.000 124.43157 866 GLY A N 1
ATOM 6075 C CA . GLY A 1 866 ? 200.12732 166.88745 227.73032 1.000 124.43157 866 GLY A CA 1
ATOM 6076 C C . GLY A 1 866 ? 200.53632 166.70045 226.28432 1.000 124.43157 866 GLY A C 1
ATOM 6077 O O . GLY A 1 866 ? 199.75832 166.17945 225.47932 1.000 124.43157 866 GLY A O 1
ATOM 6078 N N . THR A 1 867 ? 201.75232 167.11845 225.93732 1.000 124.38967 867 THR A N 1
ATOM 6079 C CA . THR A 1 867 ? 202.20032 167.09745 224.55432 1.000 124.38967 867 THR A CA 1
ATOM 6080 C C . THR A 1 867 ? 203.51832 166.34245 224.42732 1.000 124.38967 867 THR A C 1
ATOM 6081 O O . THR A 1 867 ? 204.50232 166.68545 225.10532 1.000 124.38967 867 THR A O 1
ATOM 6085 N N . PRO A 1 868 ? 203.57632 165.29645 223.60132 1.000 127.88048 868 PRO A N 1
ATOM 6086 C CA . PRO A 1 868 ? 204.86132 164.63545 223.29032 1.000 127.88048 868 PRO A CA 1
ATOM 6087 C C . PRO A 1 868 ? 205.67832 165.43245 222.27632 1.000 127.88048 868 PRO A C 1
ATOM 6088 O O . PRO A 1 868 ? 205.65432 165.20145 221.06732 1.000 127.88048 868 PRO A O 1
ATOM 6092 N N . LEU A 1 869 ? 206.41132 166.42045 222.78732 1.000 132.89173 869 LEU A N 1
ATOM 6093 C CA . LEU A 1 869 ? 207.28132 167.21845 221.92832 1.000 132.89173 869 LEU A CA 1
ATOM 6094 C C . LEU A 1 869 ? 208.29332 166.37745 221.15332 1.000 132.89173 869 LEU A C 1
ATOM 6095 O O . LEU A 1 869 ? 208.49132 166.65745 219.95832 1.000 132.89173 869 LEU A O 1
ATOM 6100 N N . PRO A 1 870 ? 208.96132 165.37545 221.73532 1.000 136.74205 870 PRO A N 1
ATOM 6101 C CA . PRO A 1 870 ? 209.85332 164.53645 220.92632 1.000 136.74205 870 PRO A CA 1
ATOM 6102 C C . PRO A 1 870 ? 209.09032 163.78345 219.84632 1.000 136.74205 870 PRO A C 1
ATOM 6103 O O . PRO A 1 870 ? 207.91032 163.45945 219.99332 1.000 136.74205 870 PRO A O 1
ATOM 6107 N N . TRP A 1 871 ? 209.78932 163.50745 218.74632 1.000 140.47825 871 TRP A N 1
ATOM 6108 C CA . TRP A 1 871 ? 209.19832 162.85845 217.57732 1.000 140.47825 871 TRP A CA 1
ATOM 6109 C C . TRP A 1 871 ? 208.99332 161.37645 217.88332 1.000 140.47825 871 TRP A C 1
ATOM 6110 O O . TRP A 1 871 ? 209.78932 160.51045 217.51132 1.000 140.47825 871 TRP A O 1
ATOM 6121 N N . TYR A 1 872 ? 207.89532 161.08445 218.58532 1.000 142.39776 872 TYR A N 1
ATOM 6122 C CA . TYR A 1 872 ? 207.60532 159.70445 218.96332 1.000 142.39776 872 TYR A CA 1
ATOM 6123 C C . TYR A 1 872 ? 207.33732 158.83045 217.74332 1.000 142.39776 872 TYR A C 1
ATOM 6124 O O . TYR A 1 872 ? 207.87732 157.72345 217.63332 1.000 142.39776 872 TYR A O 1
ATOM 6133 N N . PHE A 1 873 ? 206.50632 159.30645 216.82132 1.000 143.25962 873 PHE A N 1
ATOM 6134 C CA . PHE A 1 873 ? 206.13432 158.51945 215.65032 1.000 143.25962 873 PHE A CA 1
ATOM 6135 C C . PHE A 1 873 ? 207.32332 158.31545 214.71832 1.000 143.25962 873 PHE A C 1
ATOM 6136 O O . PHE A 1 873 ? 208.01632 157.30145 214.79632 1.000 143.25962 873 PHE A O 1
ATOM 6138 N N . LEU A 1 949 ? 205.64032 157.96445 251.69732 1.000 178.09601 949 LEU A N 1
ATOM 6139 C CA . LEU A 1 949 ? 205.19332 159.33245 251.93232 1.000 178.09601 949 LEU A CA 1
ATOM 6140 C C . LEU A 1 949 ? 203.74532 159.51845 251.49132 1.000 178.09601 949 LEU A C 1
ATOM 6141 O O . LEU A 1 949 ? 202.87432 159.82745 252.30532 1.000 178.09601 949 LEU A O 1
ATOM 6143 N N . ASN A 1 950 ? 203.49732 159.33045 250.19732 1.000 179.14204 950 ASN A N 1
ATOM 6144 C CA . ASN A 1 950 ? 202.15432 159.49645 249.65932 1.000 179.14204 950 ASN A CA 1
ATOM 6145 C C . ASN A 1 950 ? 201.22832 158.41745 250.20532 1.000 179.14204 950 ASN A C 1
ATOM 6146 O O . ASN A 1 950 ? 201.60132 157.24345 250.28232 1.000 179.14204 950 ASN A O 1
ATOM 6148 N N . ILE A 1 951 ? 200.01932 158.82045 250.58632 1.000 177.05299 951 ILE A N 1
ATOM 6149 C CA . ILE A 1 951 ? 199.03032 157.89845 251.13232 1.000 177.05299 951 ILE A CA 1
ATOM 6150 C C . ILE A 1 951 ? 197.64432 158.32645 250.67032 1.000 177.05299 951 ILE A C 1
ATOM 6151 O O . ILE A 1 951 ? 197.49932 159.31445 249.94132 1.000 177.05299 951 ILE A O 1
ATOM 6153 N N . THR A 1 952 ? 196.62132 157.58645 251.08732 1.000 175.36163 952 THR A N 1
ATOM 6154 C CA . THR A 1 952 ? 195.23932 157.88545 250.74132 1.000 175.36163 952 THR A CA 1
ATOM 6155 C C . THR A 1 952 ? 194.48232 158.30645 251.99332 1.000 175.36163 952 THR A C 1
ATOM 6156 O O . THR A 1 952 ? 194.64832 157.70945 253.06232 1.000 175.36163 952 THR A O 1
ATOM 6160 N N . PHE A 1 953 ? 193.65132 159.33545 251.85432 1.000 175.75607 953 PHE A N 1
ATOM 6161 C CA . PHE A 1 953 ? 192.89332 159.87745 252.97432 1.000 175.75607 953 PHE A CA 1
ATOM 6162 C C . PHE A 1 953 ? 191.68532 158.98545 253.25432 1.000 175.75607 953 PHE A C 1
ATOM 6163 O O . PHE A 1 953 ? 191.58032 157.86145 252.75432 1.000 175.75607 953 PHE A O 1
ATOM 6165 N N . TYR A 1 954 ? 190.76032 159.47745 254.07732 1.000 176.58854 954 TYR A N 1
ATOM 6166 C CA . TYR A 1 954 ? 189.58332 158.69845 254.43732 1.000 176.58854 954 TYR A CA 1
ATOM 6167 C C . TYR A 1 954 ? 188.76032 158.36345 253.20032 1.000 176.58854 954 TYR A C 1
ATOM 6168 O O . TYR A 1 954 ? 188.65732 159.16145 252.26532 1.000 176.58854 954 TYR A O 1
ATOM 6170 N N . GLU A 1 955 ? 188.17432 157.16545 253.20132 1.000 173.86903 955 GLU A N 1
ATOM 6171 C CA . GLU A 1 955 ? 187.44632 156.63545 252.05532 1.000 173.86903 955 GLU A CA 1
ATOM 6172 C C . GLU A 1 955 ? 185.93332 156.67145 252.25432 1.000 173.86903 955 GLU A C 1
ATOM 6173 O O . GLU A 1 955 ? 185.22932 155.75745 251.81232 1.000 173.86903 955 GLU A O 1
ATOM 6179 N N . ASN A 1 956 ? 185.41532 157.70445 252.91432 1.000 177.50460 956 ASN A N 1
ATOM 6180 C CA . ASN A 1 956 ? 183.98032 157.82245 253.12132 1.000 177.50460 956 ASN A CA 1
ATOM 6181 C C . ASN A 1 956 ? 183.60932 159.29045 253.27632 1.000 177.50460 956 ASN A C 1
ATOM 6182 O O . ASN A 1 956 ? 184.45332 160.13545 253.58632 1.000 177.50460 956 ASN A O 1
ATOM 6187 N N . GLN A 1 957 ? 182.32832 159.57945 253.03732 1.000 180.15828 957 GLN A N 1
ATOM 6188 C CA . GLN A 1 957 ? 181.74332 160.90645 253.21432 1.000 180.15828 957 GLN A CA 1
ATOM 6189 C C . GLN A 1 957 ? 182.36132 161.94945 252.28932 1.000 180.15828 957 GLN A C 1
ATOM 6190 O O . GLN A 1 957 ? 183.26332 161.64545 251.50232 1.000 180.15828 957 GLN A O 1
ATOM 6196 N N . ILE A 1 958 ? 181.87332 163.18345 252.38132 1.000 178.41709 958 ILE A N 1
ATOM 6197 C CA . ILE A 1 958 ? 182.25432 164.24045 251.42932 1.000 178.41709 958 ILE A CA 1
ATOM 6198 C C . ILE A 1 958 ? 183.48732 164.92145 252.00932 1.000 178.41709 958 ILE A C 1
ATOM 6199 O O . ILE A 1 958 ? 183.42832 165.98645 252.62632 1.000 178.41709 958 ILE A O 1
ATOM 6204 N N . THR A 1 959 ? 184.64132 164.30645 251.77532 1.000 179.62996 959 THR A N 1
ATOM 6205 C CA . THR A 1 959 ? 185.89432 164.91545 252.19232 1.000 179.62996 959 THR A CA 1
ATOM 6206 C C . THR A 1 959 ? 186.17932 166.15445 251.35232 1.000 179.62996 959 THR A C 1
ATOM 6207 O O . THR A 1 959 ? 185.84032 166.22145 250.16832 1.000 179.62996 959 THR A O 1
ATOM 6211 N N . ALA A 1 960 ? 186.80032 167.15045 251.97932 1.000 185.21763 960 ALA A N 1
ATOM 6212 C CA . ALA A 1 960 ? 187.07932 168.42045 251.31932 1.000 185.21763 960 ALA A CA 1
ATOM 6213 C C . ALA A 1 960 ? 188.51032 168.83245 251.61432 1.000 185.21763 960 ALA A C 1
ATOM 6214 O O . ALA A 1 960 ? 188.88332 168.99545 252.77932 1.000 185.21763 960 ALA A O 1
ATOM 6216 N N . PHE A 1 961 ? 189.30532 169.00445 250.56232 1.000 185.83981 961 PHE A N 1
ATOM 6217 C CA . PHE A 1 961 ? 190.67932 169.47345 250.68032 1.000 185.83981 961 PHE A CA 1
ATOM 6218 C C . PHE A 1 961 ? 190.72332 170.94945 250.30932 1.000 185.83981 961 PHE A C 1
ATOM 6219 O O . PHE A 1 961 ? 190.38932 171.31845 249.17832 1.000 185.83981 961 PHE A O 1
ATOM 6221 N N . LEU A 1 962 ? 191.13432 171.78745 251.25732 1.000 190.73779 962 LEU A N 1
ATOM 6222 C CA . LEU A 1 962 ? 191.18532 173.23045 251.06832 1.000 190.73779 962 LEU A CA 1
ATOM 6223 C C . LEU A 1 962 ? 192.62932 173.69945 251.16432 1.000 190.73779 962 LEU A C 1
ATOM 6224 O O . LEU A 1 962 ? 193.34832 173.32045 252.09432 1.000 190.73779 962 LEU A O 1
ATOM 6229 N N . GLY A 1 963 ? 193.04532 174.51945 250.20732 1.000 193.68447 963 GLY A N 1
ATOM 6230 C CA . GLY A 1 963 ? 194.39732 175.04745 250.21532 1.000 193.68447 963 GLY A CA 1
ATOM 6231 C C . GLY A 1 963 ? 194.56432 176.09545 249.13932 1.000 193.68447 963 GLY A C 1
ATOM 6232 O O . GLY A 1 963 ? 193.74732 176.21545 248.22232 1.000 193.68447 963 GLY A O 1
ATOM 6233 N N . HIS A 1 964 ? 195.64332 176.86145 249.27132 1.000 197.25097 964 HIS A N 1
ATOM 6234 C CA . HIS A 1 964 ? 195.94632 177.89945 248.29732 1.000 197.25097 964 HIS A CA 1
ATOM 6235 C C . HIS A 1 964 ? 196.35132 177.27945 246.96632 1.000 197.25097 964 HIS A C 1
ATOM 6236 O O . HIS A 1 964 ? 197.07532 176.28145 246.92032 1.000 197.25097 964 HIS A O 1
ATOM 6238 N N . ASN A 1 965 ? 195.87032 177.87445 245.87832 1.000 200.22252 965 ASN A N 1
ATOM 6239 C CA . ASN A 1 965 ? 196.21732 177.39345 244.54932 1.000 200.22252 965 ASN A CA 1
ATOM 6240 C C . ASN A 1 965 ? 197.68332 177.67645 244.24432 1.000 200.22252 965 ASN A C 1
ATOM 6241 O O . ASN A 1 965 ? 198.20732 178.74545 244.56832 1.000 200.22252 965 ASN A O 1
ATOM 6243 N N . GLY A 1 966 ? 198.34532 176.70545 243.62032 1.000 201.31305 966 GLY A N 1
ATOM 6244 C CA . GLY A 1 966 ? 199.73832 176.84345 243.25432 1.000 201.31305 966 GLY A CA 1
ATOM 6245 C C . GLY A 1 966 ? 200.73032 176.54445 244.35532 1.000 201.31305 966 GLY A C 1
ATOM 6246 O O . GLY A 1 966 ? 201.94132 176.61945 244.11132 1.000 201.31305 966 GLY A O 1
ATOM 6247 N N . ALA A 1 967 ? 200.26332 176.20745 245.55832 1.000 201.85270 967 ALA A N 1
ATOM 6248 C CA . ALA A 1 967 ? 201.13332 175.88545 246.68132 1.000 201.85270 967 ALA A CA 1
ATOM 6249 C C . ALA A 1 967 ? 201.23532 174.38245 246.92032 1.000 201.85270 967 ALA A C 1
ATOM 6250 O O . ALA A 1 967 ? 201.51432 173.94845 248.04232 1.000 201.85270 967 ALA A O 1
ATOM 6252 N N . GLY A 1 968 ? 201.01432 173.57845 245.88132 1.000 199.29513 968 GLY A N 1
ATOM 6253 C CA . GLY A 1 968 ? 201.07532 172.14045 245.97732 1.000 199.29513 968 GLY A CA 1
ATOM 6254 C C . GLY A 1 968 ? 199.72932 171.44545 245.97732 1.000 199.29513 968 GLY A C 1
ATOM 6255 O O . GLY A 1 968 ? 199.68132 170.22545 245.78532 1.000 199.29513 968 GLY A O 1
ATOM 6256 N N . LYS A 1 969 ? 198.63832 172.18445 246.19432 1.000 196.28084 969 LYS A N 1
ATOM 6257 C CA . LYS A 1 969 ? 197.31532 171.57245 246.13332 1.000 196.28084 969 LYS A CA 1
ATOM 6258 C C . LYS A 1 969 ? 197.00132 171.08045 244.72732 1.000 196.28084 969 LYS A C 1
ATOM 6259 O O . LYS A 1 969 ? 196.47632 169.97445 244.54932 1.000 196.28084 969 LYS A O 1
ATOM 6265 N N . THR A 1 970 ? 197.31932 171.88745 243.71232 1.000 194.88258 970 THR A N 1
ATOM 6266 C CA . THR A 1 970 ? 197.04832 171.48045 242.33832 1.000 194.88258 970 THR A CA 1
ATOM 6267 C C . THR A 1 970 ? 197.92832 170.30745 241.92232 1.000 194.88258 970 THR A C 1
ATOM 6268 O O . THR A 1 970 ? 197.48732 169.43545 241.16732 1.000 194.88258 970 THR A O 1
ATOM 6272 N N . THR A 1 971 ? 199.17132 170.26045 242.41132 1.000 195.20158 971 THR A N 1
ATOM 6273 C CA . THR A 1 971 ? 200.04332 169.13245 242.09732 1.000 195.20158 971 THR A CA 1
ATOM 6274 C C . THR A 1 971 ? 199.51032 167.83945 242.70332 1.000 195.20158 971 THR A C 1
ATOM 6275 O O . THR A 1 971 ? 199.49532 166.79345 242.04332 1.000 195.20158 971 THR A O 1
ATOM 6277 N N . THR A 1 972 ? 199.06332 167.89445 243.96132 1.000 194.78909 972 THR A N 1
ATOM 6278 C CA . THR A 1 972 ? 198.47032 166.71845 244.59032 1.000 194.78909 972 THR A CA 1
ATOM 6279 C C . THR A 1 972 ? 197.19032 166.30445 243.87632 1.000 194.78909 972 THR A C 1
ATOM 6280 O O . THR A 1 972 ? 196.93132 165.10845 243.69232 1.000 194.78909 972 THR A O 1
ATOM 6282 N N . LEU A 1 973 ? 196.37632 167.28045 243.47132 1.000 191.18653 973 LEU A N 1
ATOM 6283 C CA . LEU A 1 973 ? 195.17532 166.97645 242.70232 1.000 191.18653 973 LEU A CA 1
ATOM 6284 C C . LEU A 1 973 ? 195.52532 166.24545 241.41332 1.000 191.18653 973 LEU A C 1
ATOM 6285 O O . LEU A 1 973 ? 194.96832 165.18245 241.11932 1.000 191.18653 973 LEU A O 1
ATOM 6290 N N . SER A 1 974 ? 196.47532 166.78845 240.64732 1.000 191.71718 974 SER A N 1
ATOM 6291 C CA . SER A 1 974 ? 196.85332 166.18045 239.37532 1.000 191.71718 974 SER A CA 1
ATOM 6292 C C . SER A 1 974 ? 197.42432 164.78345 239.57832 1.000 191.71718 974 SER A C 1
ATOM 6293 O O . SER A 1 974 ? 197.16432 163.87745 238.77832 1.000 191.71718 974 SER A O 1
ATOM 6296 N N . ILE A 1 975 ? 198.21332 164.59145 240.63732 1.000 191.48706 975 ILE A N 1
ATOM 6297 C CA . ILE A 1 975 ? 198.70132 163.25345 240.95932 1.000 191.48706 975 ILE A CA 1
ATOM 6298 C C . ILE A 1 975 ? 197.53232 162.32345 241.25332 1.000 191.48706 975 ILE A C 1
ATOM 6299 O O . ILE A 1 975 ? 197.54832 161.14245 240.88432 1.000 191.48706 975 ILE A O 1
ATOM 6301 N N . LEU A 1 976 ? 196.49732 162.84045 241.91932 1.000 190.19784 976 LEU A N 1
ATOM 6302 C CA . LEU A 1 976 ? 195.32132 162.02545 242.19832 1.000 190.19784 976 LEU A CA 1
ATOM 6303 C C . LEU A 1 976 ? 194.47532 161.80545 240.94932 1.000 190.19784 976 LEU A C 1
ATOM 6304 O O . LEU A 1 976 ? 193.70232 160.84245 240.89232 1.000 190.19784 976 LEU A O 1
ATOM 6306 N N . THR A 1 977 ? 194.59932 162.68045 239.94632 1.000 189.58648 977 THR A N 1
ATOM 6307 C CA . THR A 1 977 ? 193.81332 162.52845 238.72632 1.000 189.58648 977 THR A CA 1
ATOM 6308 C C . THR A 1 977 ? 194.20232 161.28845 237.93432 1.000 189.58648 977 THR A C 1
ATOM 6309 O O . THR A 1 977 ? 193.36432 160.74345 237.20832 1.000 189.58648 977 THR A O 1
ATOM 6313 N N . GLY A 1 978 ? 195.44632 160.83345 238.05832 1.000 187.16902 978 GLY A N 1
ATOM 6314 C CA . GLY A 1 978 ? 195.98232 159.80345 237.20332 1.000 187.16902 978 GLY A CA 1
ATOM 6315 C C . GLY A 1 978 ? 196.72832 160.32145 235.99332 1.000 187.16902 978 GLY A C 1
ATOM 6316 O O . GLY A 1 978 ? 197.42232 159.54345 235.33032 1.000 187.16902 978 GLY A O 1
ATOM 6317 N N . LEU A 1 979 ? 196.59932 161.61245 235.68632 1.000 184.79367 979 LEU A N 1
ATOM 6318 C CA . LEU A 1 979 ? 197.37332 162.23645 234.62132 1.000 184.79367 979 LEU A CA 1
ATOM 6319 C C . LEU A 1 979 ? 198.85632 162.17545 234.96132 1.000 184.79367 979 LEU A C 1
ATOM 6320 O O . LEU A 1 979 ? 199.64132 161.54845 234.24332 1.000 184.79367 979 LEU A O 1
ATOM 6325 N N . LEU A 1 980 ? 199.24332 162.82145 236.05332 1.000 186.97287 980 LEU A N 1
ATOM 6326 C CA . LEU A 1 980 ? 200.59832 162.67145 236.56032 1.000 186.97287 980 LEU A CA 1
ATOM 6327 C C . LEU A 1 980 ? 200.75632 161.27345 237.15132 1.000 186.97287 980 LEU A C 1
ATOM 6328 O O . LEU A 1 980 ? 199.92232 160.85445 237.96532 1.000 186.97287 980 LEU A O 1
ATOM 6333 N N . PRO A 1 981 ? 201.78232 160.52345 236.76232 1.000 187.00796 981 PRO A N 1
ATOM 6334 C CA . PRO A 1 981 ? 201.92632 159.14545 237.24732 1.000 187.00796 981 PRO A CA 1
ATOM 6335 C C . PRO A 1 981 ? 202.09332 159.10945 238.75432 1.000 187.00796 981 PRO A C 1
ATOM 6336 O O . PRO A 1 981 ? 202.84532 159.91445 239.32432 1.000 187.00796 981 PRO A O 1
ATOM 6340 N N . PRO A 1 982 ? 201.39632 158.20145 239.43532 1.000 188.00478 982 PRO A N 1
ATOM 6341 C CA . PRO A 1 982 ? 201.57632 158.06645 240.88632 1.000 188.00478 982 PRO A CA 1
ATOM 6342 C C . PRO A 1 982 ? 203.00532 157.67545 241.23132 1.000 188.00478 982 PRO A C 1
ATOM 6343 O O . PRO A 1 982 ? 203.64232 156.89345 240.52232 1.000 188.00478 982 PRO A O 1
ATOM 6347 N N . THR A 1 983 ? 203.50832 158.22945 242.33132 1.000 187.12794 983 THR A N 1
ATOM 6348 C CA . THR A 1 983 ? 204.85032 157.94245 242.81732 1.000 187.12794 983 THR A CA 1
ATOM 6349 C C . THR A 1 983 ? 204.79132 157.64445 244.30832 1.000 187.12794 983 THR A C 1
ATOM 6350 O O . THR A 1 983 ? 204.44132 158.52145 245.10532 1.000 187.12794 983 THR A O 1
ATOM 6352 N N . SER A 1 984 ? 205.13732 156.40845 244.67632 1.000 185.03529 984 SER A N 1
ATOM 6353 C CA . SER A 1 984 ? 205.17632 155.97045 246.07232 1.000 185.03529 984 SER A CA 1
ATOM 6354 C C . SER A 1 984 ? 203.84432 156.20145 246.78232 1.000 185.03529 984 SER A C 1
ATOM 6355 O O . SER A 1 984 ? 203.81132 156.57645 247.95632 1.000 185.03529 984 SER A O 1
ATOM 6357 N N . GLY A 1 985 ? 202.73832 155.97845 246.07832 1.000 183.83539 985 GLY A N 1
ATOM 6358 C CA . GLY A 1 985 ? 201.42732 156.18045 246.66532 1.000 183.83539 985 GLY A CA 1
ATOM 6359 C C . GLY A 1 985 ? 200.37332 155.39945 245.91532 1.000 183.83539 985 GLY A C 1
ATOM 6360 O O . GLY A 1 985 ? 200.58932 154.92945 244.79532 1.000 183.83539 985 GLY A O 1
ATOM 6361 N N . THR A 1 986 ? 199.21832 155.26445 246.55732 1.000 182.76906 986 THR A N 1
ATOM 6362 C CA . THR A 1 986 ? 198.08632 154.53545 246.00432 1.000 182.76906 986 THR A CA 1
ATOM 6363 C C . THR A 1 986 ? 196.87832 155.45645 245.92232 1.000 182.76906 986 THR A C 1
ATOM 6364 O O . THR A 1 986 ? 196.45632 156.02345 246.93532 1.000 182.76906 986 THR A O 1
ATOM 6366 N N . VAL A 1 987 ? 196.32832 155.60645 244.71632 1.000 183.84105 987 VAL A N 1
ATOM 6367 C CA . VAL A 1 987 ? 195.09332 156.36845 244.56332 1.000 183.84105 987 VAL A CA 1
ATOM 6368 C C . VAL A 1 987 ? 193.92632 155.62345 245.20232 1.000 183.84105 987 VAL A C 1
ATOM 6369 O O . VAL A 1 987 ? 193.03432 156.23645 245.80032 1.000 183.84105 987 VAL A O 1
ATOM 6373 N N . LEU A 1 988 ? 193.92032 154.29545 245.09832 1.000 180.63418 988 LEU A N 1
ATOM 6374 C CA . LEU A 1 988 ? 192.88432 153.48445 245.73232 1.000 180.63418 988 LEU A CA 1
ATOM 6375 C C . LEU A 1 988 ? 193.42432 152.06245 245.89532 1.000 180.63418 988 LEU A C 1
ATOM 6376 O O . LEU A 1 988 ? 194.63432 151.84145 245.77732 1.000 180.63418 988 LEU A O 1
ATOM 6381 N N . VAL A 1 989 ? 192.53132 151.10845 246.16932 1.000 179.83029 989 VAL A N 1
ATOM 6382 C CA . VAL A 1 989 ? 192.92732 149.72545 246.42032 1.000 179.83029 989 VAL A CA 1
ATOM 6383 C C . VAL A 1 989 ? 193.62632 149.06645 245.24032 1.000 179.83029 989 VAL A C 1
ATOM 6384 O O . VAL A 1 989 ? 194.10032 147.93245 245.37232 1.000 179.83029 989 VAL A O 1
ATOM 6388 N N . GLY A 1 990 ? 193.70332 149.73845 244.09132 1.000 181.18616 990 GLY A N 1
ATOM 6389 C CA . GLY A 1 990 ? 194.34932 149.17145 242.92032 1.000 181.18616 990 GLY A CA 1
ATOM 6390 C C . GLY A 1 990 ? 195.86232 149.24345 242.93632 1.000 181.18616 990 GLY A C 1
ATOM 6391 O O . GLY A 1 990 ? 196.49432 148.77945 241.98132 1.000 181.18616 990 GLY A O 1
ATOM 6392 N N . GLY A 1 991 ? 196.45232 149.81045 243.98432 1.000 182.33317 991 GLY A N 1
ATOM 6393 C CA . GLY A 1 991 ? 197.89532 149.89745 244.08732 1.000 182.33317 991 GLY A CA 1
ATOM 6394 C C . GLY A 1 991 ? 198.45432 151.19145 243.53732 1.000 182.33317 991 GLY A C 1
ATOM 6395 O O . GLY A 1 991 ? 199.09132 151.95745 244.26732 1.000 182.33317 991 GLY A O 1
ATOM 6396 N N . ARG A 1 992 ? 198.22132 151.44645 242.25232 1.000 183.43053 992 ARG A N 1
ATOM 6397 C CA . ARG A 1 992 ? 198.68032 152.66945 241.61132 1.000 183.43053 992 ARG A CA 1
ATOM 6398 C C . ARG A 1 992 ? 198.02532 152.78145 240.24432 1.000 183.43053 992 ARG A C 1
ATOM 6399 O O . ARG A 1 992 ? 197.81032 151.77745 239.56132 1.000 183.43053 992 ARG A O 1
ATOM 6401 N N . ASP A 1 993 ? 197.70932 154.01845 239.85532 1.000 185.53469 993 ASP A N 1
ATOM 6402 C CA . ASP A 1 993 ? 197.17532 154.24745 238.51832 1.000 185.53469 993 ASP A CA 1
ATOM 6403 C C . ASP A 1 993 ? 198.21932 153.95845 237.44832 1.000 185.53469 993 ASP A C 1
ATOM 6404 O O . ASP A 1 993 ? 197.86832 153.54645 236.33732 1.000 185.53469 993 ASP A O 1
ATOM 6406 N N . ILE A 1 994 ? 199.49932 154.17345 237.75832 1.000 185.89209 994 ILE A N 1
ATOM 6407 C CA . ILE A 1 994 ? 200.56232 153.80545 236.82732 1.000 185.89209 994 ILE A CA 1
ATOM 6408 C C . ILE A 1 994 ? 200.60432 152.29345 236.64732 1.000 185.89209 994 ILE A C 1
ATOM 6409 O O . ILE A 1 994 ? 200.72532 151.78445 235.52632 1.000 185.89209 994 ILE A O 1
ATOM 6411 N N . GLU A 1 995 ? 200.50832 151.55245 237.75432 1.000 185.21895 995 GLU A N 1
ATOM 6412 C CA . GLU A 1 995 ? 200.51532 150.09545 237.67532 1.000 185.21895 995 GLU A CA 1
ATOM 6413 C C . GLU A 1 995 ? 199.27132 149.57045 236.97032 1.000 185.21895 995 GLU A C 1
ATOM 6414 O O . GLU A 1 995 ? 199.35432 148.63345 236.16732 1.000 185.21895 995 GLU A O 1
ATOM 6416 N N . THR A 1 996 ? 198.10632 150.15945 237.25732 1.000 182.54942 996 THR A N 1
ATOM 6417 C CA . THR A 1 996 ? 196.83032 149.72945 236.67832 1.000 182.54942 996 THR A CA 1
ATOM 6418 C C . THR A 1 996 ? 196.12632 150.96245 236.11432 1.000 182.54942 996 THR A C 1
ATOM 6419 O O . THR A 1 996 ? 195.32732 151.60745 236.79732 1.000 182.54942 996 THR A O 1
ATOM 6421 N N . SER A 1 997 ? 196.43432 151.29245 234.85732 1.000 180.49642 997 SER A N 1
ATOM 6422 C CA . SER A 1 997 ? 195.76832 152.41645 234.20732 1.000 180.49642 997 SER A CA 1
ATOM 6423 C C . SER A 1 997 ? 194.35132 152.05145 233.78332 1.000 180.49642 997 SER A C 1
ATOM 6424 O O . SER A 1 997 ? 193.43232 152.87045 233.90132 1.000 180.49642 997 SER A O 1
ATOM 6427 N N . LEU A 1 998 ? 194.15732 150.83045 233.27932 1.000 177.78078 998 LEU A N 1
ATOM 6428 C CA . LEU A 1 998 ? 192.82032 150.38345 232.90232 1.000 177.78078 998 LEU A CA 1
ATOM 6429 C C . LEU A 1 998 ? 191.90532 150.32445 234.11932 1.000 177.78078 998 LEU A C 1
ATOM 6430 O O . LEU A 1 998 ? 190.75132 150.76445 234.07232 1.000 177.78078 998 LEU A O 1
ATOM 6432 N N . ASP A 1 999 ? 192.41032 149.78145 235.22632 1.000 175.10142 999 ASP A N 1
ATOM 6433 C CA . ASP A 1 999 ? 191.67732 149.80245 236.48432 1.000 175.10142 999 ASP A CA 1
ATOM 6434 C C . ASP A 1 999 ? 191.66032 151.22245 237.03232 1.000 175.10142 999 ASP A C 1
ATOM 6435 O O . ASP A 1 999 ? 192.50832 152.04145 236.66332 1.000 175.10142 999 ASP A O 1
ATOM 6437 N N . ALA A 1 1000 ? 190.69132 151.52445 237.89832 1.000 170.79410 1000 ALA A N 1
ATOM 6438 C CA . ALA A 1 1000 ? 190.51632 152.86545 238.45732 1.000 170.79410 1000 ALA A CA 1
ATOM 6439 C C . ALA A 1 1000 ? 190.30032 153.90645 237.36332 1.000 170.79410 1000 ALA A C 1
ATOM 6440 O O . ALA A 1 1000 ? 190.67432 155.07145 237.51332 1.000 170.79410 1000 ALA A O 1
ATOM 6442 N N . VAL A 1 1001 ? 189.70532 153.48845 236.24832 1.000 166.16302 1001 VAL A N 1
ATOM 6443 C CA . VAL A 1 1001 ? 189.32732 154.40045 235.17532 1.000 166.16302 1001 VAL A CA 1
ATOM 6444 C C . VAL A 1 1001 ? 187.82232 154.29145 234.98932 1.000 166.16302 1001 VAL A C 1
ATOM 6445 O O . VAL A 1 1001 ? 187.17432 155.21045 234.47532 1.000 166.16302 1001 VAL A O 1
ATOM 6447 N N . ARG A 1 1002 ? 187.26132 153.15945 235.40832 1.000 158.77968 1002 ARG A N 1
ATOM 6448 C CA . ARG A 1 1002 ? 185.82132 152.94345 235.42632 1.000 158.77968 1002 ARG A CA 1
ATOM 6449 C C . ARG A 1 1002 ? 185.21232 153.22045 236.79132 1.000 158.77968 1002 ARG A C 1
ATOM 6450 O O . ARG A 1 1002 ? 184.09232 153.73345 236.87432 1.000 158.77968 1002 ARG A O 1
ATOM 6458 N N . GLN A 1 1003 ? 185.92932 152.89545 237.86632 1.000 163.00099 1003 GLN A N 1
ATOM 6459 C CA . GLN A 1 1003 ? 185.49132 153.21745 239.21832 1.000 163.00099 1003 GLN A CA 1
ATOM 6460 C C . GLN A 1 1003 ? 185.95132 154.61045 239.63932 1.000 163.00099 1003 GLN A C 1
ATOM 6461 O O . GLN A 1 1003 ? 185.13032 155.44745 240.02532 1.000 163.00099 1003 GLN A O 1
ATOM 6463 N N . SER A 1 1004 ? 187.25432 154.87445 239.57032 1.000 165.38778 1004 SER A N 1
ATOM 6464 C CA . SER A 1 1004 ? 187.78932 156.20745 239.84232 1.000 165.38778 1004 SER A CA 1
ATOM 6465 C C . SER A 1 1004 ? 187.50932 157.07445 238.62432 1.000 165.38778 1004 SER A C 1
ATOM 6466 O O . SER A 1 1004 ? 188.33732 157.21045 237.72232 1.000 165.38778 1004 SER A O 1
ATOM 6469 N N . LEU A 1 1005 ? 186.32832 157.67645 238.60332 1.000 163.23115 1005 LEU A N 1
ATOM 6470 C CA . LEU A 1 1005 ? 185.86232 158.41545 237.43932 1.000 163.23115 1005 LEU A CA 1
ATOM 6471 C C . LEU A 1 1005 ? 185.01532 159.58445 237.93032 1.000 163.23115 1005 LEU A C 1
ATOM 6472 O O . LEU A 1 1005 ? 185.07432 159.95745 239.10632 1.000 163.23115 1005 LEU A O 1
ATOM 6474 N N . GLY A 1 1006 ? 184.22832 160.16245 237.03132 1.000 157.62431 1006 GLY A N 1
ATOM 6475 C CA . GLY A 1 1006 ? 183.45932 161.34345 237.37132 1.000 157.62431 1006 GLY A CA 1
ATOM 6476 C C . GLY A 1 1006 ? 184.31532 162.55945 237.64232 1.000 157.62431 1006 GLY A C 1
ATOM 6477 O O . GLY A 1 1006 ? 184.06532 163.28845 238.61032 1.000 157.62431 1006 GLY A O 1
ATOM 6478 N N . MET A 1 1007 ? 185.32132 162.79545 236.80632 1.000 159.99763 1007 MET A N 1
ATOM 6479 C CA . MET A 1 1007 ? 186.29632 163.86345 237.01732 1.000 159.99763 1007 MET A CA 1
ATOM 6480 C C . MET A 1 1007 ? 185.63532 165.19145 236.67432 1.000 159.99763 1007 MET A C 1
ATOM 6481 O O . MET A 1 1007 ? 185.54132 165.58245 235.51032 1.000 159.99763 1007 MET A O 1
ATOM 6486 N N . CYS A 1 1008 ? 185.16332 165.89745 237.70032 1.000 155.29159 1008 CYS A N 1
ATOM 6487 C CA . CYS A 1 1008 ? 184.56032 167.20745 237.50032 1.000 155.29159 1008 CYS A CA 1
ATOM 6488 C C . CYS A 1 1008 ? 185.62832 168.28445 237.61132 1.000 155.29159 1008 CYS A C 1
ATOM 6489 O O . CYS A 1 1008 ? 186.16932 168.49145 238.70532 1.000 155.29159 1008 CYS A O 1
ATOM 6492 N N . PRO A 1 1009 ? 185.96332 168.98145 236.53132 1.000 149.48546 1009 PRO A N 1
ATOM 6493 C CA . PRO A 1 1009 ? 186.94632 170.06345 236.63032 1.000 149.48546 1009 PRO A CA 1
ATOM 6494 C C . PRO A 1 1009 ? 186.28932 171.40045 236.92632 1.000 149.48546 1009 PRO A C 1
ATOM 6495 O O . PRO A 1 1009 ? 185.06832 171.47745 237.09032 1.000 149.48546 1009 PRO A O 1
ATOM 6499 N N . GLN A 1 1010 ? 187.09432 172.46245 237.00232 1.000 147.31129 1010 GLN A N 1
ATOM 6500 C CA . GLN A 1 1010 ? 186.52832 173.80045 237.13032 1.000 147.31129 1010 GLN A CA 1
ATOM 6501 C C . GLN A 1 1010 ? 185.72732 174.16945 235.88932 1.000 147.31129 1010 GLN A C 1
ATOM 6502 O O . GLN A 1 1010 ? 184.68632 174.83045 235.98632 1.000 147.31129 1010 GLN A O 1
ATOM 6504 N N . HIS A 1 1011 ? 186.19732 173.75245 234.71532 1.000 144.44614 1011 HIS A N 1
ATOM 6505 C CA . HIS A 1 1011 ? 185.46732 174.00845 233.48232 1.000 144.44614 1011 HIS A CA 1
ATOM 6506 C C . HIS A 1 1011 ? 184.13932 173.26445 233.48732 1.000 144.44614 1011 HIS A C 1
ATOM 6507 O O . HIS A 1 1011 ? 184.04132 172.13345 233.97032 1.000 144.44614 1011 HIS A O 1
ATOM 6514 N N . ASN A 1 1012 ? 183.11032 173.90745 232.94632 1.000 138.99752 1012 ASN A N 1
ATOM 6515 C CA . ASN A 1 1012 ? 181.81432 173.26145 232.76432 1.000 138.99752 1012 ASN A CA 1
ATOM 6516 C C . ASN A 1 1012 ? 181.90532 172.41245 231.50432 1.000 138.99752 1012 ASN A C 1
ATOM 6517 O O . ASN A 1 1012 ? 182.02432 172.93445 230.39432 1.000 138.99752 1012 ASN A O 1
ATOM 6522 N N . ILE A 1 1013 ? 181.85832 171.09645 231.67232 1.000 131.37616 1013 ILE A N 1
ATOM 6523 C CA . ILE A 1 1013 ? 182.08932 170.15645 230.57732 1.000 131.37616 1013 ILE A CA 1
ATOM 6524 C C . ILE A 1 1013 ? 180.72932 169.62245 230.12832 1.000 131.37616 1013 ILE A C 1
ATOM 6525 O O . ILE A 1 1013 ? 180.16332 168.68945 230.69932 1.000 131.37616 1013 ILE A O 1
ATOM 6530 N N . LEU A 1 1014 ? 180.18732 170.24145 229.08232 1.000 129.27816 1014 LEU A N 1
ATOM 6531 C CA . LEU A 1 1014 ? 178.90132 169.86545 228.51532 1.000 129.27816 1014 LEU A CA 1
ATOM 6532 C C . LEU A 1 1014 ? 178.94932 170.04045 227.00232 1.000 129.27816 1014 LEU A C 1
ATOM 6533 O O . LEU A 1 1014 ? 179.97932 170.40545 226.42732 1.000 129.27816 1014 LEU A O 1
ATOM 6538 N N . PHE A 1 1015 ? 177.81732 169.77945 226.35532 1.000 120.84871 1015 PHE A N 1
ATOM 6539 C CA . PHE A 1 1015 ? 177.69032 169.87145 224.91032 1.000 120.84871 1015 PHE A CA 1
ATOM 6540 C C . PHE A 1 1015 ? 176.77132 171.02845 224.53932 1.000 120.84871 1015 PHE A C 1
ATOM 6541 O O . PHE A 1 1015 ? 175.80532 171.32745 225.24632 1.000 120.84871 1015 PHE A O 1
ATOM 6549 N N . HIS A 1 1016 ? 177.08932 171.67945 223.41832 1.000 122.97320 1016 HIS A N 1
ATOM 6550 C CA . HIS A 1 1016 ? 176.38832 172.90245 223.04132 1.000 122.97320 1016 HIS A CA 1
ATOM 6551 C C . HIS A 1 1016 ? 174.91232 172.64645 222.75332 1.000 122.97320 1016 HIS A C 1
ATOM 6552 O O . HIS A 1 1016 ? 174.05232 173.43245 223.16632 1.000 122.97320 1016 HIS A O 1
ATOM 6554 N N . HIS A 1 1017 ? 174.59632 171.55945 222.04832 1.000 123.78331 1017 HIS A N 1
ATOM 6555 C CA . HIS A 1 1017 ? 173.23332 171.30645 221.60332 1.000 123.78331 1017 HIS A CA 1
ATOM 6556 C C . HIS A 1 1017 ? 172.62332 170.02745 222.15832 1.000 123.78331 1017 HIS A C 1
ATOM 6557 O O . HIS A 1 1017 ? 171.41132 169.83245 222.01832 1.000 123.78331 1017 HIS A O 1
ATOM 6564 N N . LEU A 1 1018 ? 173.41332 169.15545 222.77532 1.000 123.00208 1018 LEU A N 1
ATOM 6565 C CA . LEU A 1 1018 ? 172.89232 167.87145 223.21832 1.000 123.00208 1018 LEU A CA 1
ATOM 6566 C C . LEU A 1 1018 ? 171.94732 168.04845 224.40332 1.000 123.00208 1018 LEU A C 1
ATOM 6567 O O . LEU A 1 1018 ? 172.05232 169.00545 225.17332 1.000 123.00208 1018 LEU A O 1
ATOM 6572 N N . THR A 1 1019 ? 171.00832 167.11545 224.53532 1.000 126.84718 1019 THR A N 1
ATOM 6573 C CA . THR A 1 1019 ? 169.99732 167.18945 225.57732 1.000 126.84718 1019 THR A CA 1
ATOM 6574 C C . THR A 1 1019 ? 170.52932 166.63245 226.89532 1.000 126.84718 1019 THR A C 1
ATOM 6575 O O . THR A 1 1019 ? 171.56232 165.96145 226.94832 1.000 126.84718 1019 THR A O 1
ATOM 6577 N N . VAL A 1 1020 ? 169.79932 166.92645 227.97332 1.000 130.34571 1020 VAL A N 1
ATOM 6578 C CA . VAL A 1 1020 ? 170.20132 166.46845 229.30032 1.000 130.34571 1020 VAL A CA 1
ATOM 6579 C C . VAL A 1 1020 ? 170.10432 164.94945 229.40232 1.000 130.34571 1020 VAL A C 1
ATOM 6580 O O . VAL A 1 1020 ? 171.03032 164.28245 229.88232 1.000 130.34571 1020 VAL A O 1
ATOM 6584 N N . ALA A 1 1021 ? 168.98732 164.37645 228.94732 1.000 126.03858 1021 ALA A N 1
ATOM 6585 C CA . ALA A 1 1021 ? 168.85632 162.92445 228.94832 1.000 126.03858 1021 ALA A CA 1
ATOM 6586 C C . ALA A 1 1021 ? 169.86832 162.28445 228.01332 1.000 126.03858 1021 ALA A C 1
ATOM 6587 O O . ALA A 1 1021 ? 170.40032 161.20845 228.31032 1.000 126.03858 1021 ALA A O 1
ATOM 6589 N N . GLU A 1 1022 ? 170.14632 162.93245 226.88232 1.000 123.68591 1022 GLU A N 1
ATOM 6590 C CA . GLU A 1 1022 ? 171.18632 162.44045 225.98932 1.000 123.68591 1022 GLU A CA 1
ATOM 6591 C C . GLU A 1 1022 ? 172.55332 162.49345 226.65832 1.000 123.68591 1022 GLU A C 1
ATOM 6592 O O . GLU A 1 1022 ? 173.36632 161.57945 226.48332 1.000 123.68591 1022 GLU A O 1
ATOM 6594 N N . HIS A 1 1023 ? 172.82732 163.55045 227.43032 1.000 122.73943 1023 HIS A N 1
ATOM 6595 C CA . HIS A 1 1023 ? 174.06132 163.59445 228.21032 1.000 122.73943 1023 HIS A CA 1
ATOM 6596 C C . HIS A 1 1023 ? 174.13832 162.42045 229.17332 1.000 122.73943 1023 HIS A C 1
ATOM 6597 O O . HIS A 1 1023 ? 175.17932 161.76145 229.28832 1.000 122.73943 1023 HIS A O 1
ATOM 6604 N N . MET A 1 1024 ? 173.04332 162.15545 229.88832 1.000 122.54371 1024 MET A N 1
ATOM 6605 C CA . MET A 1 1024 ? 173.03632 161.05545 230.84532 1.000 122.54371 1024 MET A CA 1
ATOM 6606 C C . MET A 1 1024 ? 173.31732 159.72945 230.15332 1.000 122.54371 1024 MET A C 1
ATOM 6607 O O . MET A 1 1024 ? 174.17132 158.95445 230.59732 1.000 122.54371 1024 MET A O 1
ATOM 6609 N N . LEU A 1 1025 ? 172.62232 159.46445 229.04432 1.000 123.61866 1025 LEU A N 1
ATOM 6610 C CA . LEU A 1 1025 ? 172.83332 158.21645 228.31432 1.000 123.61866 1025 LEU A CA 1
ATOM 6611 C C . LEU A 1 1025 ? 174.26432 158.10845 227.80532 1.000 123.61866 1025 LEU A C 1
ATOM 6612 O O . LEU A 1 1025 ? 174.91732 157.06945 227.96432 1.000 123.61866 1025 LEU A O 1
ATOM 6617 N N . PHE A 1 1026 ? 174.77132 159.18145 227.19332 1.000 117.76281 1026 PHE A N 1
ATOM 6618 C CA . PHE A 1 1026 ? 176.09232 159.14045 226.57932 1.000 117.76281 1026 PHE A CA 1
ATOM 6619 C C . PHE A 1 1026 ? 177.18032 158.91745 227.61932 1.000 117.76281 1026 PHE A C 1
ATOM 6620 O O . PHE A 1 1026 ? 178.08932 158.10645 227.41332 1.000 117.76281 1026 PHE A O 1
ATOM 6628 N N . TYR A 1 1027 ? 177.09432 159.61045 228.75632 1.000 119.34571 1027 TYR A N 1
ATOM 6629 C CA . TYR A 1 1027 ? 178.12032 159.46445 229.77932 1.000 119.34571 1027 TYR A CA 1
ATOM 6630 C C . TYR A 1 1027 ? 177.96432 158.17445 230.57432 1.000 119.34571 1027 TYR A C 1
ATOM 6631 O O . TYR A 1 1027 ? 178.95532 157.65545 231.09832 1.000 119.34571 1027 TYR A O 1
ATOM 6640 N N . ALA A 1 1028 ? 176.74432 157.64145 230.68032 1.000 124.73366 1028 ALA A N 1
ATOM 6641 C CA . ALA A 1 1028 ? 176.56732 156.36245 231.35532 1.000 124.73366 1028 ALA A CA 1
ATOM 6642 C C . ALA A 1 1028 ? 177.08232 155.21645 230.49832 1.000 124.73366 1028 ALA A C 1
ATOM 6643 O O . ALA A 1 1028 ? 177.63432 154.24245 231.02132 1.000 124.73366 1028 ALA A O 1
ATOM 6645 N N . GLN A 1 1029 ? 176.90632 155.31245 229.18032 1.000 123.89561 1029 GLN A N 1
ATOM 6646 C CA . GLN A 1 1029 ? 177.41132 154.28345 228.28332 1.000 123.89561 1029 GLN A CA 1
ATOM 6647 C C . GLN A 1 1029 ? 178.89832 154.43845 227.98632 1.000 123.89561 1029 GLN A C 1
ATOM 6648 O O . GLN A 1 1029 ? 179.54532 153.45445 227.61232 1.000 123.89561 1029 GLN A O 1
ATOM 6650 N N . LEU A 1 1030 ? 179.45132 155.64445 228.13832 1.000 123.55246 1030 LEU A N 1
ATOM 6651 C CA . LEU A 1 1030 ? 180.86632 155.85145 227.84832 1.000 123.55246 1030 LEU A CA 1
ATOM 6652 C C . LEU A 1 1030 ? 181.75432 155.07345 228.81032 1.000 123.55246 1030 LEU A C 1
ATOM 6653 O O . LEU A 1 1030 ? 182.74332 154.46045 228.39532 1.000 123.55246 1030 LEU A O 1
ATOM 6655 N N . LYS A 1 1031 ? 181.42032 155.08745 230.10032 1.000 128.22676 1031 LYS A N 1
ATOM 6656 C CA . LYS A 1 1031 ? 182.23032 154.42345 231.12032 1.000 128.22676 1031 LYS A CA 1
ATOM 6657 C C . LYS A 1 1031 ? 181.66532 153.02445 231.35232 1.000 128.22676 1031 LYS A C 1
ATOM 6658 O O . LYS A 1 1031 ? 181.06332 152.72545 232.38332 1.000 128.22676 1031 LYS A O 1
ATOM 6660 N N . GLY A 1 1032 ? 181.87832 152.15445 230.36832 1.000 132.23848 1032 GLY A N 1
ATOM 6661 C CA . GLY A 1 1032 ? 181.38332 150.79345 230.48032 1.000 132.23848 1032 GLY A CA 1
ATOM 6662 C C . GLY A 1 1032 ? 179.87732 150.73445 230.30732 1.000 132.23848 1032 GLY A C 1
ATOM 6663 O O . GLY A 1 1032 ? 179.29732 151.40945 229.44932 1.000 132.23848 1032 GLY A O 1
ATOM 6664 N N . LYS A 1 1033 ? 179.23632 149.90345 231.13032 1.000 135.75063 1033 LYS A N 1
ATOM 6665 C CA . LYS A 1 1033 ? 177.78532 149.74745 231.13132 1.000 135.75063 1033 LYS A CA 1
ATOM 6666 C C . LYS A 1 1033 ? 177.26532 149.31445 229.76632 1.000 135.75063 1033 LYS A C 1
ATOM 6667 O O . LYS A 1 1033 ? 178.02532 148.81545 228.93132 1.000 135.75063 1033 LYS A O 1
ATOM 6669 N N . SER A 1 1034 ? 175.96732 149.49945 229.53732 1.000 133.15231 1034 SER A N 1
ATOM 6670 C CA . SER A 1 1034 ? 175.33332 149.12445 228.28232 1.000 133.15231 1034 SER A CA 1
ATOM 6671 C C . SER A 1 1034 ? 174.16832 150.07245 228.03432 1.000 133.15231 1034 SER A C 1
ATOM 6672 O O . SER A 1 1034 ? 173.86632 150.94145 228.85632 1.000 133.15231 1034 SER A O 1
ATOM 6675 N N . GLN A 1 1035 ? 173.51332 149.90245 226.88332 1.000 133.48326 1035 GLN A N 1
ATOM 6676 C CA . GLN A 1 1035 ? 172.38032 150.76045 226.54832 1.000 133.48326 1035 GLN A CA 1
ATOM 6677 C C . GLN A 1 1035 ? 171.24532 150.59245 227.55032 1.000 133.48326 1035 GLN A C 1
ATOM 6678 O O . GLN A 1 1035 ? 170.65932 151.58145 228.00732 1.000 133.48326 1035 GLN A O 1
ATOM 6680 N N . GLU A 1 1036 ? 170.92432 149.34745 227.90932 1.000 135.43546 1036 GLU A N 1
ATOM 6681 C CA . GLU A 1 1036 ? 169.89732 149.11245 228.92032 1.000 135.43546 1036 GLU A CA 1
ATOM 6682 C C . GLU A 1 1036 ? 170.32932 149.64745 230.28132 1.000 135.43546 1036 GLU A C 1
ATOM 6683 O O . GLU A 1 1036 ? 169.53132 150.27045 230.99132 1.000 135.43546 1036 GLU A O 1
ATOM 6685 N N . GLU A 1 1037 ? 171.58832 149.41445 230.65932 1.000 135.52682 1037 GLU A N 1
ATOM 6686 C CA . GLU A 1 1037 ? 172.08832 149.93045 231.92932 1.000 135.52682 1037 GLU A CA 1
ATOM 6687 C C . GLU A 1 1037 ? 172.09732 151.45245 231.93832 1.000 135.52682 1037 GLU A C 1
ATOM 6688 O O . GLU A 1 1037 ? 171.74432 152.07745 232.94532 1.000 135.52682 1037 GLU A O 1
ATOM 6690 N N . ALA A 1 1038 ? 172.50132 152.06845 230.82532 1.000 134.87999 1038 ALA A N 1
ATOM 6691 C CA . ALA A 1 1038 ? 172.49732 153.52545 230.74732 1.000 134.87999 1038 ALA A CA 1
ATOM 6692 C C . ALA A 1 1038 ? 171.08232 154.07745 230.84832 1.000 134.87999 1038 ALA A C 1
ATOM 6693 O O . ALA A 1 1038 ? 170.85032 155.08745 231.52232 1.000 134.87999 1038 ALA A O 1
ATOM 6695 N N . GLN A 1 1039 ? 170.12232 153.43145 230.18232 1.000 136.59699 1039 GLN A N 1
ATOM 6696 C CA . GLN A 1 1039 ? 168.73432 153.87545 230.27232 1.000 136.59699 1039 GLN A CA 1
ATOM 6697 C C . GLN A 1 1039 ? 168.20332 153.73945 231.69332 1.000 136.59699 1039 GLN A C 1
ATOM 6698 O O . GLN A 1 1039 ? 167.49732 154.62645 232.18832 1.000 136.59699 1039 GLN A O 1
ATOM 6700 N N . LEU A 1 1040 ? 168.53132 152.63345 232.36532 1.000 137.47633 1040 LEU A N 1
ATOM 6701 C CA . LEU A 1 1040 ? 168.09532 152.45245 233.74732 1.000 137.47633 1040 LEU A CA 1
ATOM 6702 C C . LEU A 1 1040 ? 168.70532 153.50745 234.66132 1.000 137.47633 1040 LEU A C 1
ATOM 6703 O O . LEU A 1 1040 ? 168.02532 154.04045 235.54632 1.000 137.47633 1040 LEU A O 1
ATOM 6705 N N . GLU A 1 1041 ? 169.98932 153.81745 234.46632 1.000 138.27363 1041 GLU A N 1
ATOM 6706 C CA . GLU A 1 1041 ? 170.62732 154.86045 235.26532 1.000 138.27363 1041 GLU A CA 1
ATOM 6707 C C . GLU A 1 1041 ? 169.98932 156.21945 235.00832 1.000 138.27363 1041 GLU A C 1
ATOM 6708 O O . GLU A 1 1041 ? 169.77732 157.00145 235.94232 1.000 138.27363 1041 GLU A O 1
ATOM 6710 N N . MET A 1 1042 ? 169.67832 156.52045 233.74432 1.000 137.27806 1042 MET A N 1
ATOM 6711 C CA . MET A 1 1042 ? 169.01932 157.78145 233.42132 1.000 137.27806 1042 MET A CA 1
ATOM 6712 C C . MET A 1 1042 ? 167.61932 157.84745 234.01132 1.000 137.27806 1042 MET A C 1
ATOM 6713 O O . MET A 1 1042 ? 167.13232 158.93745 234.33232 1.000 137.27806 1042 MET A O 1
ATOM 6715 N N . GLU A 1 1043 ? 166.95132 156.69945 234.14732 1.000 140.27537 1043 GLU A N 1
ATOM 6716 C CA . GLU A 1 1043 ? 165.65232 156.68045 234.81132 1.000 140.27537 1043 GLU A CA 1
ATOM 6717 C C . GLU A 1 1043 ? 165.77832 157.11745 236.26432 1.000 140.27537 1043 GLU A C 1
ATOM 6718 O O . GLU A 1 1043 ? 164.93532 157.86645 236.77132 1.000 140.27537 1043 GLU A O 1
ATOM 6720 N N . ALA A 1 1044 ? 166.82732 156.66045 236.94832 1.000 142.86122 1044 ALA A N 1
ATOM 6721 C CA . ALA A 1 1044 ? 167.12032 157.09645 238.31332 1.000 142.86122 1044 ALA A CA 1
ATOM 6722 C C . ALA A 1 1044 ? 167.90432 158.40845 238.25632 1.000 142.86122 1044 ALA A C 1
ATOM 6723 O O . ALA A 1 1044 ? 169.10132 158.48145 238.54232 1.000 142.86122 1044 ALA A O 1
ATOM 6725 N N . MET A 1 1045 ? 167.19132 159.46745 237.87132 1.000 146.05980 1045 MET A N 1
ATOM 6726 C CA . MET A 1 1045 ? 167.80232 160.78245 237.72632 1.000 146.05980 1045 MET A CA 1
ATOM 6727 C C . MET A 1 1045 ? 168.16532 161.41745 239.06132 1.000 146.05980 1045 MET A C 1
ATOM 6728 O O . MET A 1 1045 ? 168.84832 162.44645 239.06432 1.000 146.05980 1045 MET A O 1
ATOM 6730 N N . LEU A 1 1046 ? 167.73132 160.83245 240.18132 1.000 147.98571 1046 LEU A N 1
ATOM 6731 C CA . LEU A 1 1046 ? 167.96432 161.39445 241.51332 1.000 147.98571 1046 LEU A CA 1
ATOM 6732 C C . LEU A 1 1046 ? 167.44332 162.82645 241.59932 1.000 147.98571 1046 LEU A C 1
ATOM 6733 O O . LEU A 1 1046 ? 168.08332 163.70545 242.18132 1.000 147.98571 1046 LEU A O 1
ATOM 6735 N N . GLU A 1 1047 ? 166.27532 163.05545 241.00832 1.000 152.52454 1047 GLU A N 1
ATOM 6736 C CA . GLU A 1 1047 ? 165.63932 164.37645 240.92832 1.000 152.52454 1047 GLU A CA 1
ATOM 6737 C C . GLU A 1 1047 ? 166.60532 165.32845 240.21732 1.000 152.52454 1047 GLU A C 1
ATOM 6738 O O . GLU A 1 1047 ? 167.43332 164.89045 239.40732 1.000 152.52454 1047 GLU A O 1
ATOM 6740 N N . ASP A 1 1048 ? 166.49432 166.62645 240.50732 1.000 156.44619 1048 ASP A N 1
ATOM 6741 C CA . ASP A 1 1048 ? 167.34332 167.66345 239.92532 1.000 156.44619 1048 ASP A CA 1
ATOM 6742 C C . ASP A 1 1048 ? 167.19632 167.74245 238.40932 1.000 156.44619 1048 ASP A C 1
ATOM 6743 O O . ASP A 1 1048 ? 166.52632 166.90445 237.79632 1.000 156.44619 1048 ASP A O 1
ATOM 6745 N N . THR A 1 1049 ? 167.81432 168.75845 237.80232 1.000 157.38195 1049 THR A N 1
ATOM 6746 C CA . THR A 1 1049 ? 167.77232 168.96845 236.35232 1.000 157.38195 1049 THR A CA 1
ATOM 6747 C C . THR A 1 1049 ? 166.33432 168.98445 235.83832 1.000 157.38195 1049 THR A C 1
ATOM 6748 O O . THR A 1 1049 ? 166.03332 168.49145 234.74932 1.000 157.38195 1049 THR A O 1
ATOM 6752 N N . GLY A 1 1050 ? 165.43532 169.55545 236.63632 1.000 157.09042 1050 GLY A N 1
ATOM 6753 C CA . GLY A 1 1050 ? 164.02932 169.55145 236.28932 1.000 157.09042 1050 GLY A CA 1
ATOM 6754 C C . GLY A 1 1050 ? 163.37632 168.19145 236.33832 1.000 157.09042 1050 GLY A C 1
ATOM 6755 O O . GLY A 1 1050 ? 162.28932 168.01945 235.77832 1.000 157.09042 1050 GLY A O 1
ATOM 6756 N N . LEU A 1 1051 ? 164.00732 167.22345 236.99532 1.000 156.72271 1051 LEU A N 1
ATOM 6757 C CA . LEU A 1 1051 ? 163.52732 165.83245 237.06932 1.000 156.72271 1051 LEU A CA 1
ATOM 6758 C C . LEU A 1 1051 ? 163.37132 165.32945 235.63032 1.000 156.72271 1051 LEU A C 1
ATOM 6759 O O . LEU A 1 1051 ? 164.21832 165.63245 234.77632 1.000 156.72271 1051 LEU A O 1
ATOM 6761 N N . HIS A 1 1052 ? 162.32232 164.57045 235.32732 1.000 154.06685 1052 HIS A N 1
ATOM 6762 C CA . HIS A 1 1052 ? 162.04532 164.14445 233.96332 1.000 154.06685 1052 HIS A CA 1
ATOM 6763 C C . HIS A 1 1052 ? 161.26332 165.18445 233.17232 1.000 154.06685 1052 HIS A C 1
ATOM 6764 O O . HIS A 1 1052 ? 161.08632 165.01645 231.96132 1.000 154.06685 1052 HIS A O 1
ATOM 6766 N N . HIS A 1 1053 ? 160.78932 166.24745 233.82732 1.000 152.86103 1053 HIS A N 1
ATOM 6767 C CA . HIS A 1 1053 ? 160.04532 167.28645 233.12232 1.000 152.86103 1053 HIS A CA 1
ATOM 6768 C C . HIS A 1 1053 ? 160.92832 168.02145 232.12332 1.000 152.86103 1053 HIS A C 1
ATOM 6769 O O . HIS A 1 1053 ? 160.49332 168.32345 231.00532 1.000 152.86103 1053 HIS A O 1
ATOM 6771 N N . LYS A 1 1054 ? 162.17132 168.32145 232.50532 1.000 147.13007 1054 LYS A N 1
ATOM 6772 C CA . LYS A 1 1054 ? 163.10432 169.03845 231.64532 1.000 147.13007 1054 LYS A CA 1
ATOM 6773 C C . LYS A 1 1054 ? 163.98432 168.10545 230.82332 1.000 147.13007 1054 LYS A C 1
ATOM 6774 O O . LYS A 1 1054 ? 165.08332 168.49945 230.41332 1.000 147.13007 1054 LYS A O 1
ATOM 6776 N N . ARG A 1 1055 ? 163.52932 166.87445 230.57432 1.000 141.67061 1055 ARG A N 1
ATOM 6777 C CA . ARG A 1 1055 ? 164.33032 165.92845 229.80432 1.000 141.67061 1055 ARG A CA 1
ATOM 6778 C C . ARG A 1 1055 ? 164.52732 166.40145 228.36932 1.000 141.67061 1055 ARG A C 1
ATOM 6779 O O . ARG A 1 1055 ? 165.62932 166.29345 227.81732 1.000 141.67061 1055 ARG A O 1
ATOM 6781 N N . ASN A 1 1056 ? 163.47432 166.92945 227.74732 1.000 140.78513 1056 ASN A N 1
ATOM 6782 C CA . ASN A 1 1056 ? 163.55332 167.36545 226.35932 1.000 140.78513 1056 ASN A CA 1
ATOM 6783 C C . ASN A 1 1056 ? 164.32432 168.66645 226.18232 1.000 140.78513 1056 ASN A C 1
ATOM 6784 O O . ASN A 1 1056 ? 164.68032 169.00445 225.04732 1.000 140.78513 1056 ASN A O 1
ATOM 6786 N N . GLU A 1 1057 ? 164.58932 169.39945 227.25932 1.000 137.52537 1057 GLU A N 1
ATOM 6787 C CA . GLU A 1 1057 ? 165.31132 170.65845 227.14732 1.000 137.52537 1057 GLU A CA 1
ATOM 6788 C C . GLU A 1 1057 ? 166.77432 170.41145 226.79932 1.000 137.52537 1057 GLU A C 1
ATOM 6789 O O . GLU A 1 1057 ? 167.38332 169.43945 227.25632 1.000 137.52537 1057 GLU A O 1
ATOM 6791 N N . GLU A 1 1058 ? 167.33632 171.29745 225.98232 1.000 134.77064 1058 GLU A N 1
ATOM 6792 C CA . GLU A 1 1058 ? 168.73032 171.18545 225.58632 1.000 134.77064 1058 GLU A CA 1
ATOM 6793 C C . GLU A 1 1058 ? 169.64432 171.72645 226.68332 1.000 134.77064 1058 GLU A C 1
ATOM 6794 O O . GLU A 1 1058 ? 169.21532 172.44445 227.59032 1.000 134.77064 1058 GLU A O 1
ATOM 6796 N N . ALA A 1 1059 ? 170.92632 171.36245 226.58932 1.000 133.28345 1059 ALA A N 1
ATOM 6797 C CA . ALA A 1 1059 ? 171.89532 171.78845 227.59432 1.000 133.28345 1059 ALA A CA 1
ATOM 6798 C C . ALA A 1 1059 ? 172.08432 173.30045 227.58432 1.000 133.28345 1059 ALA A C 1
ATOM 6799 O O . ALA A 1 1059 ? 172.19532 173.92345 228.64632 1.000 133.28345 1059 ALA A O 1
ATOM 6801 N N . GLN A 1 1060 ? 172.13432 173.90745 226.39632 1.000 134.56411 1060 GLN A N 1
ATOM 6802 C CA . GLN A 1 1060 ? 172.28732 175.35645 226.31832 1.000 134.56411 1060 GLN A CA 1
ATOM 6803 C C . GLN A 1 1060 ? 171.07932 176.08045 226.89732 1.000 134.56411 1060 GLN A C 1
ATOM 6804 O O . GLN A 1 1060 ? 171.21132 177.20645 227.39132 1.000 134.56411 1060 GLN A O 1
ATOM 6806 N N . ASP A 1 1061 ? 169.90032 175.45745 226.84532 1.000 136.78292 1061 ASP A N 1
ATOM 6807 C CA . ASP A 1 1061 ? 168.70132 176.08445 227.39032 1.000 136.78292 1061 ASP A CA 1
ATOM 6808 C C . ASP A 1 1061 ? 168.73832 176.15245 228.91132 1.000 136.78292 1061 ASP A C 1
ATOM 6809 O O . ASP A 1 1061 ? 168.16232 177.07445 229.50132 1.000 136.78292 1061 ASP A O 1
ATOM 6811 N N . LEU A 1 1062 ? 169.39332 175.19345 229.55932 1.000 139.75288 1062 LEU A N 1
ATOM 6812 C CA . LEU A 1 1062 ? 169.44632 175.17245 231.01432 1.000 139.75288 1062 LEU A CA 1
ATOM 6813 C C . LEU A 1 1062 ? 170.25432 176.35145 231.54232 1.000 139.75288 1062 LEU A C 1
ATOM 6814 O O . LEU A 1 1062 ? 171.23532 176.77945 230.92732 1.000 139.75288 1062 LEU A O 1
ATOM 6816 N N . SER A 1 1063 ? 169.83832 176.87145 232.69432 1.000 145.02328 1063 SER A N 1
ATOM 6817 C CA . SER A 1 1063 ? 170.51232 178.00345 233.30932 1.000 145.02328 1063 SER A CA 1
ATOM 6818 C C . SER A 1 1063 ? 171.85732 177.56445 233.88432 1.000 145.02328 1063 SER A C 1
ATOM 6819 O O . SER A 1 1063 ? 172.17532 176.37445 233.95332 1.000 145.02328 1063 SER A O 1
ATOM 6821 N N . GLY A 1 1064 ? 172.65532 178.54445 234.31532 1.000 146.32187 1064 GLY A N 1
ATOM 6822 C CA . GLY A 1 1064 ? 173.99732 178.24045 234.79032 1.000 146.32187 1064 GLY A CA 1
ATOM 6823 C C . GLY A 1 1064 ? 174.00432 177.29845 235.97832 1.000 146.32187 1064 GLY A C 1
ATOM 6824 O O . GLY A 1 1064 ? 174.80732 176.36245 236.03732 1.000 146.32187 1064 GLY A O 1
ATOM 6825 N N . GLY A 1 1065 ? 173.10632 177.52745 236.93832 1.000 148.54312 1065 GLY A N 1
ATOM 6826 C CA . GLY A 1 1065 ? 172.98932 176.60645 238.05432 1.000 148.54312 1065 GLY A CA 1
ATOM 6827 C C . GLY A 1 1065 ? 172.59232 175.21245 237.61132 1.000 148.54312 1065 GLY A C 1
ATOM 6828 O O . GLY A 1 1065 ? 173.15532 174.21945 238.07532 1.000 148.54312 1065 GLY A O 1
ATOM 6829 N N . MET A 1 1066 ? 171.62432 175.12145 236.69732 1.000 148.12931 1066 MET A N 1
ATOM 6830 C CA . MET A 1 1066 ? 171.23632 173.82345 236.15632 1.000 148.12931 1066 MET A CA 1
ATOM 6831 C C . MET A 1 1066 ? 172.37732 173.18445 235.37332 1.000 148.12931 1066 MET A C 1
ATOM 6832 O O . MET A 1 1066 ? 172.58732 171.96945 235.45832 1.000 148.12931 1066 MET A O 1
ATOM 6837 N N . GLN A 1 1067 ? 173.12132 173.98345 234.60232 1.000 143.54090 1067 GLN A N 1
ATOM 6838 C CA . GLN A 1 1067 ? 174.24932 173.43545 233.85532 1.000 143.54090 1067 GLN A CA 1
ATOM 6839 C C . GLN A 1 1067 ? 175.29432 172.84345 234.78932 1.000 143.54090 1067 GLN A C 1
ATOM 6840 O O . GLN A 1 1067 ? 175.78332 171.73145 234.55832 1.000 143.54090 1067 GLN A O 1
ATOM 6846 N N . ARG A 1 1068 ? 175.64732 173.56345 235.85332 1.000 143.76609 1068 ARG A N 1
ATOM 6847 C CA . ARG A 1 1068 ? 176.62632 173.03045 236.79132 1.000 143.76609 1068 ARG A CA 1
ATOM 6848 C C . ARG A 1 1068 ? 176.08932 171.84445 237.58032 1.000 143.76609 1068 ARG A C 1
ATOM 6849 O O . ARG A 1 1068 ? 176.85332 170.91745 237.87432 1.000 143.76609 1068 ARG A O 1
ATOM 6857 N N . LYS A 1 1069 ? 174.79732 171.84145 237.91232 1.000 142.90427 1069 LYS A N 1
ATOM 6858 C CA . LYS A 1 1069 ? 174.20732 170.68045 238.56832 1.000 142.90427 1069 LYS A CA 1
ATOM 6859 C C . LYS A 1 1069 ? 174.30132 169.45145 237.67632 1.000 142.90427 1069 LYS A C 1
ATOM 6860 O O . LYS A 1 1069 ? 174.64232 168.35945 238.14232 1.000 142.90427 1069 LYS A O 1
ATOM 6862 N N . LEU A 1 1070 ? 174.01332 169.61245 236.38332 1.000 140.94508 1070 LEU A N 1
ATOM 6863 C CA . LEU A 1 1070 ? 174.13832 168.49245 235.45632 1.000 140.94508 1070 LEU A CA 1
ATOM 6864 C C . LEU A 1 1070 ? 175.58932 168.05945 235.29432 1.000 140.94508 1070 LEU A C 1
ATOM 6865 O O . LEU A 1 1070 ? 175.87432 166.86145 235.19632 1.000 140.94508 1070 LEU A O 1
ATOM 6870 N N . SER A 1 1071 ? 176.51832 169.01745 235.25132 1.000 141.80218 1071 SER A N 1
ATOM 6871 C CA . SER A 1 1071 ? 177.92932 168.66745 235.11532 1.000 141.80218 1071 SER A CA 1
ATOM 6872 C C . SER A 1 1071 ? 178.41632 167.86945 236.31532 1.000 141.80218 1071 SER A C 1
ATOM 6873 O O . SER A 1 1071 ? 179.20232 166.92645 236.16632 1.000 141.80218 1071 SER A O 1
ATOM 6876 N N . VAL A 1 1072 ? 177.97332 168.23945 237.51632 1.000 144.83507 1072 VAL A N 1
ATOM 6877 C CA . VAL A 1 1072 ? 178.34432 167.47945 238.70532 1.000 144.83507 1072 VAL A CA 1
ATOM 6878 C C . VAL A 1 1072 ? 177.64632 166.12245 238.72032 1.000 144.83507 1072 VAL A C 1
ATOM 6879 O O . VAL A 1 1072 ? 178.24132 165.10945 239.10232 1.000 144.83507 1072 VAL A O 1
ATOM 6883 N N . ALA A 1 1073 ? 176.37832 166.07545 238.30432 1.000 144.71463 1073 ALA A N 1
ATOM 6884 C CA . ALA A 1 1073 ? 175.64732 164.81245 238.29932 1.000 144.71463 1073 ALA A CA 1
ATOM 6885 C C . ALA A 1 1073 ? 176.20732 163.84845 237.26332 1.000 144.71463 1073 ALA A C 1
ATOM 6886 O O . ALA A 1 1073 ? 176.03232 162.63045 237.38332 1.000 144.71463 1073 ALA A O 1
ATOM 6888 N N . ILE A 1 1074 ? 176.87332 164.37245 236.23532 1.000 144.12644 1074 ILE A N 1
ATOM 6889 C CA . ILE A 1 1074 ? 177.49332 163.55145 235.20132 1.000 144.12644 1074 ILE A CA 1
ATOM 6890 C C . ILE A 1 1074 ? 178.59032 162.70745 235.83432 1.000 144.12644 1074 ILE A C 1
ATOM 6891 O O . ILE A 1 1074 ? 178.93132 161.63045 235.33332 1.000 144.12644 1074 ILE A O 1
ATOM 6893 N N . ALA A 1 1075 ? 179.15432 163.19945 236.93732 1.000 145.45033 1075 ALA A N 1
ATOM 6894 C CA . ALA A 1 1075 ? 180.15432 162.42545 237.66032 1.000 145.45033 1075 ALA A CA 1
ATOM 6895 C C . ALA A 1 1075 ? 179.55532 161.17645 238.28932 1.000 145.45033 1075 ALA A C 1
ATOM 6896 O O . ALA A 1 1075 ? 180.26032 160.18045 238.48232 1.000 145.45033 1075 ALA A O 1
ATOM 6898 N N . PHE A 1 1076 ? 178.26632 161.20845 238.61532 1.000 147.34705 1076 PHE A N 1
ATOM 6899 C CA . PHE A 1 1076 ? 177.59932 160.09945 239.27832 1.000 147.34705 1076 PHE A CA 1
ATOM 6900 C C . PHE A 1 1076 ? 176.75432 159.26745 238.32232 1.000 147.34705 1076 PHE A C 1
ATOM 6901 O O . PHE A 1 1076 ? 175.99032 158.40945 238.77532 1.000 147.34705 1076 PHE A O 1
ATOM 6909 N N . VAL A 1 1077 ? 176.86832 159.50745 237.01332 1.000 146.21898 1077 VAL A N 1
ATOM 6910 C CA . VAL A 1 1077 ? 176.11432 158.71745 236.04332 1.000 146.21898 1077 VAL A CA 1
ATOM 6911 C C . VAL A 1 1077 ? 176.53932 157.25645 236.10332 1.000 146.21898 1077 VAL A C 1
ATOM 6912 O O . VAL A 1 1077 ? 175.69932 156.34845 236.09532 1.000 146.21898 1077 VAL A O 1
ATOM 6914 N N . GLY A 1 1078 ? 177.84532 157.00645 236.16232 1.000 150.11161 1078 GLY A N 1
ATOM 6915 C CA . GLY A 1 1078 ? 178.36332 155.67245 236.35132 1.000 150.11161 1078 GLY A CA 1
ATOM 6916 C C . GLY A 1 1078 ? 178.64732 155.39445 237.81432 1.000 150.11161 1078 GLY A C 1
ATOM 6917 O O . GLY A 1 1078 ? 178.83932 156.30745 238.61332 1.000 150.11161 1078 GLY A O 1
ATOM 6918 N N . ASP A 1 1079 ? 178.67032 154.11145 238.16132 1.000 154.77925 1079 ASP A N 1
ATOM 6919 C CA . ASP A 1 1079 ? 178.92932 153.70145 239.53832 1.000 154.77925 1079 ASP A CA 1
ATOM 6920 C C . ASP A 1 1079 ? 180.39332 153.96745 239.85432 1.000 154.77925 1079 ASP A C 1
ATOM 6921 O O . ASP A 1 1079 ? 181.27232 153.17445 239.50832 1.000 154.77925 1079 ASP A O 1
ATOM 6923 N N . ALA A 1 1080 ? 180.66132 155.08745 240.51932 1.000 159.78473 1080 ALA A N 1
ATOM 6924 C CA . ALA A 1 1080 ? 182.01832 155.52945 240.81232 1.000 159.78473 1080 ALA A CA 1
ATOM 6925 C C . ALA A 1 1080 ? 182.24232 155.50045 242.31832 1.000 159.78473 1080 ALA A C 1
ATOM 6926 O O . ALA A 1 1080 ? 181.49932 156.13745 243.07232 1.000 159.78473 1080 ALA A O 1
ATOM 6928 N N . LYS A 1 1081 ? 183.26432 154.75845 242.74932 1.000 163.34750 1081 LYS A N 1
ATOM 6929 C CA . LYS A 1 1081 ? 183.58732 154.69645 244.17132 1.000 163.34750 1081 LYS A CA 1
ATOM 6930 C C . LYS A 1 1081 ? 184.32132 155.95145 244.62932 1.000 163.34750 1081 LYS A C 1
ATOM 6931 O O . LYS A 1 1081 ? 184.11532 156.42245 245.75332 1.000 163.34750 1081 LYS A O 1
ATOM 6933 N N . VAL A 1 1082 ? 185.18632 156.49945 243.78132 1.000 163.79336 1082 VAL A N 1
ATOM 6934 C CA . VAL A 1 1082 ? 185.94632 157.70545 244.09232 1.000 163.79336 1082 VAL A CA 1
ATOM 6935 C C . VAL A 1 1082 ? 185.54632 158.78045 243.09432 1.000 163.79336 1082 VAL A C 1
ATOM 6936 O O . VAL A 1 1082 ? 185.76632 158.62745 241.88632 1.000 163.79336 1082 VAL A O 1
ATOM 6938 N N . VAL A 1 1083 ? 184.96532 159.86245 243.59532 1.000 161.80294 1083 VAL A N 1
ATOM 6939 C CA . VAL A 1 1083 ? 184.54232 160.99145 242.77032 1.000 161.80294 1083 VAL A CA 1
ATOM 6940 C C . VAL A 1 1083 ? 185.25132 162.22145 243.32332 1.000 161.80294 1083 VAL A C 1
ATOM 6941 O O . VAL A 1 1083 ? 184.78932 162.85445 244.27632 1.000 161.80294 1083 VAL A O 1
ATOM 6945 N N . ILE A 1 1084 ? 186.38732 162.57045 242.72832 1.000 163.32817 1084 ILE A N 1
ATOM 6946 C CA . ILE A 1 1084 ? 187.15932 163.73745 243.13432 1.000 163.32817 1084 ILE A CA 1
ATOM 6947 C C . ILE A 1 1084 ? 186.75732 164.91145 242.25132 1.000 163.32817 1084 ILE A C 1
ATOM 6948 O O . ILE A 1 1084 ? 186.68032 164.78245 241.02332 1.000 163.32817 1084 ILE A O 1
ATOM 6953 N N . LEU A 1 1085 ? 186.46732 166.04645 242.87932 1.000 163.40482 1085 LEU A N 1
ATOM 6954 C CA . LEU A 1 1085 ? 185.91732 167.21045 242.20132 1.000 163.40482 1085 LEU A CA 1
ATOM 6955 C C . LEU A 1 1085 ? 186.89132 168.37745 242.28132 1.000 163.40482 1085 LEU A C 1
ATOM 6956 O O . LEU A 1 1085 ? 187.96232 168.29045 242.88832 1.000 163.40482 1085 LEU A O 1
ATOM 6961 N N . ASP A 1 1086 ? 186.49832 169.48645 241.65332 1.000 160.96956 1086 ASP A N 1
ATOM 6962 C CA . ASP A 1 1086 ? 187.29332 170.71345 241.67732 1.000 160.96956 1086 ASP A CA 1
ATOM 6963 C C . ASP A 1 1086 ? 186.32032 171.88645 241.59532 1.000 160.96956 1086 ASP A C 1
ATOM 6964 O O . ASP A 1 1086 ? 185.87232 172.24745 240.50232 1.000 160.96956 1086 ASP A O 1
ATOM 6966 N N . GLU A 1 1087 ? 186.00032 172.46745 242.75332 1.000 163.20572 1087 GLU A N 1
ATOM 6967 C CA . GLU A 1 1087 ? 185.10232 173.61045 242.87532 1.000 163.20572 1087 GLU A CA 1
ATOM 6968 C C . GLU A 1 1087 ? 183.73932 173.30445 242.26532 1.000 163.20572 1087 GLU A C 1
ATOM 6969 O O . GLU A 1 1087 ? 183.39232 173.85945 241.21532 1.000 163.20572 1087 GLU A O 1
ATOM 6971 N N . PRO A 1 1088 ? 182.94832 172.42045 242.88032 1.000 160.37259 1088 PRO A N 1
ATOM 6972 C CA . PRO A 1 1088 ? 181.59932 172.17145 242.34632 1.000 160.37259 1088 PRO A CA 1
ATOM 6973 C C . PRO A 1 1088 ? 180.70832 173.39845 242.37032 1.000 160.37259 1088 PRO A C 1
ATOM 6974 O O . PRO A 1 1088 ? 179.85632 173.55845 241.48832 1.000 160.37259 1088 PRO A O 1
ATOM 6978 N N . THR A 1 1089 ? 180.88132 174.27545 243.35832 1.000 168.25046 1089 THR A N 1
ATOM 6979 C CA . THR A 1 1089 ? 180.02332 175.44345 243.51032 1.000 168.25046 1089 THR A CA 1
ATOM 6980 C C . THR A 1 1089 ? 180.85332 176.71945 243.57932 1.000 168.25046 1089 THR A C 1
ATOM 6981 O O . THR A 1 1089 ? 180.64732 177.55245 244.46832 1.000 168.25046 1089 THR A O 1
ATOM 6983 N N . SER A 1 1090 ? 181.80032 176.87445 242.65232 1.000 170.13706 1090 SER A N 1
ATOM 6984 C CA . SER A 1 1090 ? 182.68132 178.03845 242.67332 1.000 170.13706 1090 SER A CA 1
ATOM 6985 C C . SER A 1 1090 ? 181.90332 179.33145 242.45432 1.000 170.13706 1090 SER A C 1
ATOM 6986 O O . SER A 1 1090 ? 182.07532 180.30645 243.19432 1.000 170.13706 1090 SER A O 1
ATOM 6988 N N . GLY A 1 1091 ? 181.04032 179.35745 241.44132 1.000 169.29480 1091 GLY A N 1
ATOM 6989 C CA . GLY A 1 1091 ? 180.31332 180.56645 241.10632 1.000 169.29480 1091 GLY A CA 1
ATOM 6990 C C . GLY A 1 1091 ? 178.84632 180.33345 240.81232 1.000 169.29480 1091 GLY A C 1
ATOM 6991 O O . GLY A 1 1091 ? 178.25732 181.01645 239.96932 1.000 169.29480 1091 GLY A O 1
ATOM 6992 N N . VAL A 1 1092 ? 178.24632 179.37145 241.49932 1.000 170.66861 1092 VAL A N 1
ATOM 6993 C CA . VAL A 1 1092 ? 176.86632 178.99345 241.24332 1.000 170.66861 1092 VAL A CA 1
ATOM 6994 C C . VAL A 1 1092 ? 175.94332 179.84845 242.10632 1.000 170.66861 1092 VAL A C 1
ATOM 6995 O O . VAL A 1 1092 ? 176.36132 180.45745 243.09432 1.000 170.66861 1092 VAL A O 1
ATOM 6999 N N . ASP A 1 1093 ? 174.67032 179.90345 241.72032 1.000 173.91927 1093 ASP A N 1
ATOM 7000 C CA . ASP A 1 1093 ? 173.69332 180.69445 242.45232 1.000 173.91927 1093 ASP A CA 1
ATOM 7001 C C . ASP A 1 1093 ? 173.44032 180.08645 243.83332 1.000 173.91927 1093 ASP A C 1
ATOM 7002 O O . ASP A 1 1093 ? 173.60432 178.87845 244.02632 1.000 173.91927 1093 ASP A O 1
ATOM 7004 N N . PRO A 1 1094 ? 173.04332 180.90545 244.81632 1.000 174.46168 1094 PRO A N 1
ATOM 7005 C CA . PRO A 1 1094 ? 172.82432 180.36145 246.16932 1.000 174.46168 1094 PRO A CA 1
ATOM 7006 C C . PRO A 1 1094 ? 171.71832 179.32445 246.23932 1.000 174.46168 1094 PRO A C 1
ATOM 7007 O O . PRO A 1 1094 ? 171.90232 178.27645 246.87132 1.000 174.46168 1094 PRO A O 1
ATOM 7011 N N . TYR A 1 1095 ? 170.56632 179.58345 245.61632 1.000 174.37410 1095 TYR A N 1
ATOM 7012 C CA . TYR A 1 1095 ? 169.55132 178.54145 245.50532 1.000 174.37410 1095 TYR A CA 1
ATOM 7013 C C . TYR A 1 1095 ? 170.08532 177.35745 244.71432 1.000 174.37410 1095 TYR A C 1
ATOM 7014 O O . TYR A 1 1095 ? 169.85232 176.19645 245.07232 1.000 174.37410 1095 TYR A O 1
ATOM 7023 N N . SER A 1 1096 ? 170.82032 177.63545 243.63732 1.000 174.54072 1096 SER A N 1
ATOM 7024 C CA . SER A 1 1096 ? 171.46632 176.56445 242.89432 1.000 174.54072 1096 SER A CA 1
ATOM 7025 C C . SER A 1 1096 ? 172.54932 175.88545 243.72232 1.000 174.54072 1096 SER A C 1
ATOM 7026 O O . SER A 1 1096 ? 172.79032 174.68745 243.55132 1.000 174.54072 1096 SER A O 1
ATOM 7029 N N . ARG A 1 1097 ? 173.20732 176.61945 244.62432 1.000 176.50274 1097 ARG A N 1
ATOM 7030 C CA . ARG A 1 1097 ? 174.16832 175.97745 245.51832 1.000 176.50274 1097 ARG A CA 1
ATOM 7031 C C . ARG A 1 1097 ? 173.47032 175.01545 246.47232 1.000 176.50274 1097 ARG A C 1
ATOM 7032 O O . ARG A 1 1097 ? 173.97332 173.91945 246.73732 1.000 176.50274 1097 ARG A O 1
ATOM 7040 N N . ARG A 1 1098 ? 172.30632 175.40345 246.99432 1.000 176.40636 1098 ARG A N 1
ATOM 7041 C CA . ARG A 1 1098 ? 171.53532 174.48245 247.82132 1.000 176.40636 1098 ARG A CA 1
ATOM 7042 C C . ARG A 1 1098 ? 171.09532 173.26445 247.01832 1.000 176.40636 1098 ARG A C 1
ATOM 7043 O O . ARG A 1 1098 ? 171.13632 172.13145 247.51532 1.000 176.40636 1098 ARG A O 1
ATOM 7045 N N . SER A 1 1099 ? 170.67132 173.48045 245.77132 1.000 175.37181 1099 SER A N 1
ATOM 7046 C CA . SER A 1 1099 ? 170.24732 172.36545 244.92832 1.000 175.37181 1099 SER A CA 1
ATOM 7047 C C . SER A 1 1099 ? 171.39832 171.40545 244.64932 1.000 175.37181 1099 SER A C 1
ATOM 7048 O O . SER A 1 1099 ? 171.22532 170.18145 244.70732 1.000 175.37181 1099 SER A O 1
ATOM 7051 N N . ILE A 1 1100 ? 172.58232 171.94045 244.34132 1.000 172.30265 1100 ILE A N 1
ATOM 7052 C CA . ILE A 1 1100 ? 173.72832 171.08545 244.05532 1.000 172.30265 1100 ILE A CA 1
ATOM 7053 C C . ILE A 1 1100 ? 174.18432 170.36645 245.31932 1.000 172.30265 1100 ILE A C 1
ATOM 7054 O O . ILE A 1 1100 ? 174.61532 169.20945 245.26432 1.000 172.30265 1100 ILE A O 1
ATOM 7059 N N . TRP A 1 1101 ? 174.08032 171.02445 246.47832 1.000 177.31812 1101 TRP A N 1
ATOM 7060 C CA . TRP A 1 1101 ? 174.38032 170.34545 247.73432 1.000 177.31812 1101 TRP A CA 1
ATOM 7061 C C . TRP A 1 1101 ? 173.42732 169.18345 247.97132 1.000 177.31812 1101 TRP A C 1
ATOM 7062 O O . TRP A 1 1101 ? 173.85332 168.09345 248.36932 1.000 177.31812 1101 TRP A O 1
ATOM 7073 N N . ASP A 1 1102 ? 172.13132 169.39845 247.73932 1.000 176.54609 1102 ASP A N 1
ATOM 7074 C CA . ASP A 1 1102 ? 171.16432 168.32045 247.91832 1.000 176.54609 1102 ASP A CA 1
ATOM 7075 C C . ASP A 1 1102 ? 171.44332 167.16945 246.96132 1.000 176.54609 1102 ASP A C 1
ATOM 7076 O O . ASP A 1 1102 ? 171.40232 165.99745 247.35632 1.000 176.54609 1102 ASP A O 1
ATOM 7078 N N . LEU A 1 1103 ? 171.74632 167.48645 245.70032 1.000 175.54762 1103 LEU A N 1
ATOM 7079 C CA . LEU A 1 1103 ? 172.04432 166.44245 244.72432 1.000 175.54762 1103 LEU A CA 1
ATOM 7080 C C . LEU A 1 1103 ? 173.29432 165.66245 245.11032 1.000 175.54762 1103 LEU A C 1
ATOM 7081 O O . LEU A 1 1103 ? 173.33332 164.43345 244.97832 1.000 175.54762 1103 LEU A O 1
ATOM 7083 N N . LEU A 1 1104 ? 174.32832 166.35745 245.59132 1.000 172.74498 1104 LEU A N 1
ATOM 7084 C CA . LEU A 1 1104 ? 175.58532 165.68845 245.90132 1.000 172.74498 1104 LEU A CA 1
ATOM 7085 C C . LEU A 1 1104 ? 175.46832 164.85145 247.17032 1.000 172.74498 1104 LEU A C 1
ATOM 7086 O O . LEU A 1 1104 ? 176.03332 163.75545 247.24832 1.000 172.74498 1104 LEU A O 1
ATOM 7091 N N . LEU A 1 1105 ? 174.74932 165.35145 248.17832 1.000 173.07877 1105 LEU A N 1
ATOM 7092 C CA . LEU A 1 1105 ? 174.52032 164.55645 249.38132 1.000 173.07877 1105 LEU A CA 1
ATOM 7093 C C . LEU A 1 1105 ? 173.65032 163.34245 249.08132 1.000 173.07877 1105 LEU A C 1
ATOM 7094 O O . LEU A 1 1105 ? 173.88332 162.25645 249.62532 1.000 173.07877 1105 LEU A O 1
ATOM 7099 N N . LYS A 1 1106 ? 172.64332 163.50445 248.21932 1.000 171.58371 1106 LYS A N 1
ATOM 7100 C CA . LYS A 1 1106 ? 171.76932 162.38945 247.88032 1.000 171.58371 1106 LYS A CA 1
ATOM 7101 C C . LYS A 1 1106 ? 172.49432 161.29645 247.10732 1.000 171.58371 1106 LYS A C 1
ATOM 7102 O O . LYS A 1 1106 ? 171.97232 160.18145 247.00032 1.000 171.58371 1106 LYS A O 1
ATOM 7104 N N . TYR A 1 1107 ? 173.67732 161.58445 246.57232 1.000 169.04424 1107 TYR A N 1
ATOM 7105 C CA . TYR A 1 1107 ? 174.45732 160.62645 245.80132 1.000 169.04424 1107 TYR A CA 1
ATOM 7106 C C . TYR A 1 1107 ? 175.77532 160.30845 246.49932 1.000 169.04424 1107 TYR A C 1
ATOM 7107 O O . TYR A 1 1107 ? 176.80132 160.08545 245.85532 1.000 169.04424 1107 TYR A O 1
ATOM 7109 N N . ARG A 1 1108 ? 175.76132 160.29645 247.83332 1.000 171.17379 1108 ARG A N 1
ATOM 7110 C CA . ARG A 1 1108 ? 176.97032 159.95745 248.57632 1.000 171.17379 1108 ARG A CA 1
ATOM 7111 C C . ARG A 1 1108 ? 177.38032 158.51145 248.32632 1.000 171.17379 1108 ARG A C 1
ATOM 7112 O O . ARG A 1 1108 ? 178.52032 158.23845 247.93632 1.000 171.17379 1108 ARG A O 1
ATOM 7114 N N . SER A 1 1109 ? 176.45432 157.57145 248.53432 1.000 172.10667 1109 SER A N 1
ATOM 7115 C CA . SER A 1 1109 ? 176.67332 156.14345 248.28332 1.000 172.10667 1109 SER A CA 1
ATOM 7116 C C . SER A 1 1109 ? 177.93132 155.61245 248.96632 1.000 172.10667 1109 SER A C 1
ATOM 7117 O O . SER A 1 1109 ? 178.50532 154.61045 248.52732 1.000 172.10667 1109 SER A O 1
ATOM 7120 N N . GLY A 1 1110 ? 178.37032 156.26145 250.04032 1.000 173.70030 1110 GLY A N 1
ATOM 7121 C CA . GLY A 1 1110 ? 179.61332 155.87145 250.68832 1.000 173.70030 1110 GLY A CA 1
ATOM 7122 C C . GLY A 1 1110 ? 180.82932 156.02845 249.80232 1.000 173.70030 1110 GLY A C 1
ATOM 7123 O O . GLY A 1 1110 ? 181.75232 155.20645 249.86532 1.000 173.70030 1110 GLY A O 1
ATOM 7124 N N . ARG A 1 1111 ? 180.85232 157.06945 248.97732 1.000 173.41029 1111 ARG A N 1
ATOM 7125 C CA . ARG A 1 1111 ? 181.93632 157.30445 248.03732 1.000 173.41029 1111 ARG A CA 1
ATOM 7126 C C . ARG A 1 1111 ? 182.96532 158.25545 248.63532 1.000 173.41029 1111 ARG A C 1
ATOM 7127 O O . ARG A 1 1111 ? 182.65132 159.07745 249.49832 1.000 173.41029 1111 ARG A O 1
ATOM 7129 N N . THR A 1 1112 ? 184.20632 158.13045 248.15932 1.000 172.52502 1112 THR A N 1
ATOM 7130 C CA . THR A 1 1112 ? 185.31132 158.97845 248.60632 1.000 172.52502 1112 THR A CA 1
ATOM 7131 C C . THR A 1 1112 ? 185.27832 160.28045 247.81032 1.000 172.52502 1112 THR A C 1
ATOM 7132 O O . THR A 1 1112 ? 186.08632 160.52645 246.91232 1.000 172.52502 1112 THR A O 1
ATOM 7136 N N . ILE A 1 1113 ? 184.31632 161.12945 248.15332 1.000 172.55658 1113 ILE A N 1
ATOM 7137 C CA . ILE A 1 1113 ? 184.14232 162.40445 247.46732 1.000 172.55658 1113 ILE A CA 1
ATOM 7138 C C . ILE A 1 1113 ? 185.19832 163.37645 247.97432 1.000 172.55658 1113 ILE A C 1
ATOM 7139 O O . ILE A 1 1113 ? 185.34232 163.57445 249.18432 1.000 172.55658 1113 ILE A O 1
ATOM 7144 N N . ILE A 1 1114 ? 185.94432 163.97545 247.05132 1.000 172.44084 1114 ILE A N 1
ATOM 7145 C CA . ILE A 1 1114 ? 186.95132 164.97845 247.37532 1.000 172.44084 1114 ILE A CA 1
ATOM 7146 C C . ILE A 1 1114 ? 186.63832 166.22745 246.56532 1.000 172.44084 1114 ILE A C 1
ATOM 7147 O O . ILE A 1 1114 ? 186.58032 166.17345 245.33032 1.000 172.44084 1114 ILE A O 1
ATOM 7152 N N . MET A 1 1115 ? 186.43832 167.34745 247.25332 1.000 175.25492 1115 MET A N 1
ATOM 7153 C CA . MET A 1 1115 ? 186.12732 168.61445 246.61032 1.000 175.25492 1115 MET A CA 1
ATOM 7154 C C . MET A 1 1115 ? 187.10032 169.67845 247.09532 1.000 175.25492 1115 MET A C 1
ATOM 7155 O O . MET A 1 1115 ? 187.45532 169.71845 248.27732 1.000 175.25492 1115 MET A O 1
ATOM 7160 N N . SER A 1 1116 ? 187.55232 170.52245 246.17132 1.000 176.01753 1116 SER A N 1
ATOM 7161 C CA . SER A 1 1116 ? 188.55632 171.53645 246.46032 1.000 176.01753 1116 SER A CA 1
ATOM 7162 C C . SER A 1 1116 ? 188.12532 172.86845 245.86932 1.000 176.01753 1116 SER A C 1
ATOM 7163 O O . SER A 1 1116 ? 187.75232 172.93645 244.69432 1.000 176.01753 1116 SER A O 1
ATOM 7166 N N . THR A 1 1117 ? 188.18732 173.92145 246.67932 1.000 176.56333 1117 THR A N 1
ATOM 7167 C CA . THR A 1 1117 ? 187.85732 175.26445 246.22232 1.000 176.56333 1117 THR A CA 1
ATOM 7168 C C . THR A 1 1117 ? 188.44832 176.27045 247.19732 1.000 176.56333 1117 THR A C 1
ATOM 7169 O O . THR A 1 1117 ? 189.01832 175.90845 248.22832 1.000 176.56333 1117 THR A O 1
ATOM 7173 N N . HIS A 1 1118 ? 188.30332 177.54645 246.85232 1.000 175.28634 1118 HIS A N 1
ATOM 7174 C CA . HIS A 1 1118 ? 188.71232 178.64045 247.72032 1.000 175.28634 1118 HIS A CA 1
ATOM 7175 C C . HIS A 1 1118 ? 187.57932 179.13945 248.60632 1.000 175.28634 1118 HIS A C 1
ATOM 7176 O O . HIS A 1 1118 ? 187.78732 180.07445 249.38632 1.000 175.28634 1118 HIS A O 1
ATOM 7178 N N . HIS A 1 1119 ? 186.39332 178.54445 248.50632 1.000 177.78811 1119 HIS A N 1
ATOM 7179 C CA . HIS A 1 1119 ? 185.24232 178.92945 249.31432 1.000 177.78811 1119 HIS A CA 1
ATOM 7180 C C . HIS A 1 1119 ? 185.15432 177.99045 250.51232 1.000 177.78811 1119 HIS A C 1
ATOM 7181 O O . HIS A 1 1119 ? 184.80732 176.81445 250.36332 1.000 177.78811 1119 HIS A O 1
ATOM 7188 N N . MET A 1 1120 ? 185.46932 178.51245 251.69932 1.000 184.98805 1120 MET A N 1
ATOM 7189 C CA . MET A 1 1120 ? 185.36332 177.70445 252.90832 1.000 184.98805 1120 MET A CA 1
ATOM 7190 C C . MET A 1 1120 ? 183.91232 177.48045 253.30932 1.000 184.98805 1120 MET A C 1
ATOM 7191 O O . MET A 1 1120 ? 183.58232 176.43445 253.88132 1.000 184.98805 1120 MET A O 1
ATOM 7193 N N . ASP A 1 1121 ? 183.03332 178.44345 253.01232 1.000 184.22878 1121 ASP A N 1
ATOM 7194 C CA . ASP A 1 1121 ? 181.63032 178.31845 253.39332 1.000 184.22878 1121 ASP A CA 1
ATOM 7195 C C . ASP A 1 1121 ? 180.97832 177.09945 252.75532 1.000 184.22878 1121 ASP A C 1
ATOM 7196 O O . ASP A 1 1121 ? 180.08832 176.48645 253.35732 1.000 184.22878 1121 ASP A O 1
ATOM 7198 N N . GLU A 1 1122 ? 181.40832 176.72945 251.54632 1.000 184.58301 1122 GLU A N 1
ATOM 7199 C CA . GLU A 1 1122 ? 180.85232 175.55045 250.89232 1.000 184.58301 1122 GLU A CA 1
ATOM 7200 C C . GLU A 1 1122 ? 181.12232 174.28545 251.69632 1.000 184.58301 1122 GLU A C 1
ATOM 7201 O O . GLU A 1 1122 ? 180.37832 173.30545 251.57832 1.000 184.58301 1122 GLU A O 1
ATOM 7204 N N . ALA A 1 1123 ? 182.17432 174.28445 252.51232 1.000 186.81753 1123 ALA A N 1
ATOM 7205 C CA . ALA A 1 1123 ? 182.48532 173.15745 253.37832 1.000 186.81753 1123 ALA A CA 1
ATOM 7206 C C . ALA A 1 1123 ? 181.88432 173.29745 254.77032 1.000 186.81753 1123 ALA A C 1
ATOM 7207 O O . ALA A 1 1123 ? 182.02632 172.38045 255.58532 1.000 186.81753 1123 ALA A O 1
ATOM 7209 N N . ASP A 1 1124 ? 181.21732 174.41545 255.06132 1.000 187.98359 1124 ASP A N 1
ATOM 7210 C CA . ASP A 1 1124 ? 180.71532 174.64845 256.41132 1.000 187.98359 1124 ASP A CA 1
ATOM 7211 C C . ASP A 1 1124 ? 179.56532 173.70745 256.75232 1.000 187.98359 1124 ASP A C 1
ATOM 7212 O O . ASP A 1 1124 ? 179.56032 173.07745 257.81632 1.000 187.98359 1124 ASP A O 1
ATOM 7214 N N . LEU A 1 1125 ? 178.58032 173.59345 255.86032 1.000 188.88084 1125 LEU A N 1
ATOM 7215 C CA . LEU A 1 1125 ? 177.36832 172.83045 256.13532 1.000 188.88084 1125 LEU A CA 1
ATOM 7216 C C . LEU A 1 1125 ? 177.35432 171.48845 255.41532 1.000 188.88084 1125 LEU A C 1
ATOM 7217 O O . LEU A 1 1125 ? 177.20532 170.44345 256.05632 1.000 188.88084 1125 LEU A O 1
ATOM 7219 N N . LEU A 1 1126 ? 177.50332 171.48645 254.08932 1.000 189.13143 1126 LEU A N 1
ATOM 7220 C CA . LEU A 1 1126 ? 177.51632 170.23145 253.34832 1.000 189.13143 1126 LEU A CA 1
ATOM 7221 C C . LEU A 1 1126 ? 178.81132 169.45845 253.54932 1.000 189.13143 1126 LEU A C 1
ATOM 7222 O O . LEU A 1 1126 ? 178.83732 168.24545 253.31332 1.000 189.13143 1126 LEU A O 1
ATOM 7224 N N . GLY A 1 1127 ? 179.87832 170.12645 253.98332 1.000 189.45390 1127 GLY A N 1
ATOM 7225 C CA . GLY A 1 1127 ? 181.15332 169.45645 254.16732 1.000 189.45390 1127 GLY A CA 1
ATOM 7226 C C . GLY A 1 1127 ? 181.18332 168.66745 255.46332 1.000 189.45390 1127 GLY A C 1
ATOM 7227 O O . GLY A 1 1127 ? 180.98232 169.22045 256.54932 1.000 189.45390 1127 GLY A O 1
ATOM 7228 N N . ASP A 1 1128 ? 181.43632 167.36645 255.34732 1.000 188.50757 1128 ASP A N 1
ATOM 7229 C CA . ASP A 1 1128 ? 181.57732 166.48045 256.49132 1.000 188.50757 1128 ASP A CA 1
ATOM 7230 C C . ASP A 1 1128 ? 182.85632 165.67545 256.32832 1.000 188.50757 1128 ASP A C 1
ATOM 7231 O O . ASP A 1 1128 ? 183.23332 165.30845 255.21332 1.000 188.50757 1128 ASP A O 1
ATOM 7236 N N . ARG A 1 1129 ? 183.51832 165.39645 257.45232 1.000 190.41189 1129 ARG A N 1
ATOM 7237 C CA . ARG A 1 1129 ? 184.84632 164.78445 257.44132 1.000 190.41189 1129 ARG A CA 1
ATOM 7238 C C . ARG A 1 1129 ? 185.80332 165.63645 256.60232 1.000 190.41189 1129 ARG A C 1
ATOM 7239 O O . ARG A 1 1129 ? 186.36432 165.19745 255.59732 1.000 190.41189 1129 ARG A O 1
ATOM 7247 N N . ILE A 1 1130 ? 185.94932 166.89745 257.01332 1.000 192.22028 1130 ILE A N 1
ATOM 7248 C CA . ILE A 1 1130 ? 186.83532 167.81945 256.31732 1.000 192.22028 1130 ILE A CA 1
ATOM 7249 C C . ILE A 1 1130 ? 188.28432 167.41745 256.56432 1.000 192.22028 1130 ILE A C 1
ATOM 7250 O O . ILE A 1 1130 ? 188.63432 166.87445 257.62032 1.000 192.22028 1130 ILE A O 1
ATOM 7255 N N . ALA A 1 1131 ? 189.13532 167.65945 255.56832 1.000 195.29303 1131 ALA A N 1
ATOM 7256 C CA . ALA A 1 1131 ? 190.57032 167.43045 255.71832 1.000 195.29303 1131 ALA A CA 1
ATOM 7257 C C . ALA A 1 1131 ? 191.29132 168.46245 254.85632 1.000 195.29303 1131 ALA A C 1
ATOM 7258 O O . ALA A 1 1131 ? 191.50832 168.23345 253.66232 1.000 195.29303 1131 ALA A O 1
ATOM 7260 N N . ILE A 1 1132 ? 191.66132 169.58545 255.46332 1.000 196.97086 1132 ILE A N 1
ATOM 7261 C CA . ILE A 1 1132 ? 192.40332 170.63745 254.74932 1.000 196.97086 1132 ILE A CA 1
ATOM 7262 C C . ILE A 1 1132 ? 193.87832 170.29845 254.92232 1.000 196.97086 1132 ILE A C 1
ATOM 7263 O O . ILE A 1 1132 ? 194.58632 170.82245 255.78632 1.000 196.97086 1132 ILE A O 1
ATOM 7265 N N . ILE A 1 1133 ? 194.35932 169.39945 254.06632 1.000 201.37132 1133 ILE A N 1
ATOM 7266 C CA . ILE A 1 1133 ? 195.73332 168.91345 254.14232 1.000 201.37132 1133 ILE A CA 1
ATOM 7267 C C . ILE A 1 1133 ? 196.56332 169.29545 252.92932 1.000 201.37132 1133 ILE A C 1
ATOM 7268 O O . ILE A 1 1133 ? 197.77932 169.04345 252.92832 1.000 201.37132 1133 ILE A O 1
ATOM 7270 N N . ALA A 1 1134 ? 195.96132 169.89145 251.90132 1.000 201.96430 1134 ALA A N 1
ATOM 7271 C CA . ALA A 1 1134 ? 196.69132 170.28045 250.69632 1.000 201.96430 1134 ALA A CA 1
ATOM 7272 C C . ALA A 1 1134 ? 197.38132 171.63245 250.90032 1.000 201.96430 1134 ALA A C 1
ATOM 7273 O O . ALA A 1 1134 ? 197.16532 172.60145 250.17432 1.000 201.96430 1134 ALA A O 1
ATOM 7275 N N . GLN A 1 1135 ? 198.23132 171.67745 251.92432 1.000 203.64170 1135 GLN A N 1
ATOM 7276 C CA . GLN A 1 1135 ? 199.00232 172.86745 252.25332 1.000 203.64170 1135 GLN A CA 1
ATOM 7277 C C . GLN A 1 1135 ? 200.41332 172.83145 251.68332 1.000 203.64170 1135 GLN A C 1
ATOM 7278 O O . GLN A 1 1135 ? 201.20432 173.73645 251.96632 1.000 203.64170 1135 GLN A O 1
ATOM 7280 N N . GLY A 1 1136 ? 200.74632 171.81245 250.88932 1.000 205.54965 1136 GLY A N 1
ATOM 7281 C CA . GLY A 1 1136 ? 202.05632 171.64745 250.30832 1.000 205.54965 1136 GLY A CA 1
ATOM 7282 C C . GLY A 1 1136 ? 202.86032 170.50945 250.90632 1.000 205.54965 1136 GLY A C 1
ATOM 7283 O O . GLY A 1 1136 ? 203.61332 169.84745 250.18232 1.000 205.54965 1136 GLY A O 1
ATOM 7284 N N . ARG A 1 1137 ? 202.71632 170.26545 252.21132 1.000 206.52039 1137 ARG A N 1
ATOM 7285 C CA . ARG A 1 1137 ? 203.41132 169.15845 252.85632 1.000 206.52039 1137 ARG A CA 1
ATOM 7286 C C . ARG A 1 1137 ? 202.52132 168.43045 253.85932 1.000 206.52039 1137 ARG A C 1
ATOM 7287 O O . ARG A 1 1137 ? 203.04132 167.72145 254.73032 1.000 206.52039 1137 ARG A O 1
ATOM 7289 N N . LEU A 1 1138 ? 201.20032 168.58645 253.75532 1.000 206.39984 1138 LEU A N 1
ATOM 7290 C CA . LEU A 1 1138 ? 200.24732 167.98545 254.68832 1.000 206.39984 1138 LEU A CA 1
ATOM 7291 C C . LEU A 1 1138 ? 200.56132 168.39245 256.12632 1.000 206.39984 1138 LEU A C 1
ATOM 7292 O O . LEU A 1 1138 ? 200.67232 167.55845 257.02832 1.000 206.39984 1138 LEU A O 1
ATOM 7294 N N . TYR A 1 1139 ? 200.71432 169.70245 256.33132 1.000 205.62903 1139 TYR A N 1
ATOM 7295 C CA . TYR A 1 1139 ? 201.05832 170.21245 257.65532 1.000 205.62903 1139 TYR A CA 1
ATOM 7296 C C . TYR A 1 1139 ? 199.96032 169.91745 258.66932 1.000 205.62903 1139 TYR A C 1
ATOM 7297 O O . TYR A 1 1139 ? 200.24432 169.51345 259.80332 1.000 205.62903 1139 TYR A O 1
ATOM 7299 N N . CYS A 1 1140 ? 198.70132 170.11145 258.28232 1.000 203.65946 1140 CYS A N 1
ATOM 7300 C CA . CYS A 1 1140 ? 197.56932 169.89545 259.17232 1.000 203.65946 1140 CYS A CA 1
ATOM 7301 C C . CYS A 1 1140 ? 196.61732 168.88845 258.54732 1.000 203.65946 1140 CYS A C 1
ATOM 7302 O O . CYS A 1 1140 ? 196.23432 169.03245 257.38232 1.000 203.65946 1140 CYS A O 1
ATOM 7304 N N . SER A 1 1141 ? 196.24432 167.86545 259.32132 1.000 200.43398 1141 SER A N 1
ATOM 7305 C CA . SER A 1 1141 ? 195.24132 166.91445 258.85332 1.000 200.43398 1141 SER A CA 1
ATOM 7306 C C . SER A 1 1141 ? 193.89032 167.59245 258.67132 1.000 200.43398 1141 SER A C 1
ATOM 7307 O O . SER A 1 1141 ? 193.16632 167.30945 257.71032 1.000 200.43398 1141 SER A O 1
ATOM 7310 N N . GLY A 1 1142 ? 193.53632 168.49045 259.58432 1.000 199.97441 1142 GLY A N 1
ATOM 7311 C CA . GLY A 1 1142 ? 192.33532 169.29445 259.44232 1.000 199.97441 1142 GLY A CA 1
ATOM 7312 C C . GLY A 1 1142 ? 191.02232 168.54745 259.53132 1.000 199.97441 1142 GLY A C 1
ATOM 7313 O O . GLY A 1 1142 ? 190.08732 168.86345 258.78632 1.000 199.97441 1142 GLY A O 1
ATOM 7314 N N . THR A 1 1143 ? 190.92432 167.56845 260.42832 1.000 200.42653 1143 THR A N 1
ATOM 7315 C CA . THR A 1 1143 ? 189.64332 166.92945 260.68332 1.000 200.42653 1143 THR A CA 1
ATOM 7316 C C . THR A 1 1143 ? 188.68132 167.95245 261.28832 1.000 200.42653 1143 THR A C 1
ATOM 7317 O O . THR A 1 1143 ? 189.11232 168.86945 261.99232 1.000 200.42653 1143 THR A O 1
ATOM 7319 N N . PRO A 1 1144 ? 187.37432 167.82445 261.02432 1.000 199.43674 1144 PRO A N 1
ATOM 7320 C CA . PRO A 1 1144 ? 186.43432 168.87345 261.47232 1.000 199.43674 1144 PRO A CA 1
ATOM 7321 C C . PRO A 1 1144 ? 186.50732 169.17145 262.96232 1.000 199.43674 1144 PRO A C 1
ATOM 7322 O O . PRO A 1 1144 ? 186.60832 170.34345 263.35432 1.000 199.43674 1144 PRO A O 1
ATOM 7326 N N . LEU A 1 1145 ? 186.48032 168.13845 263.80632 1.000 200.00347 1145 LEU A N 1
ATOM 7327 C CA . LEU A 1 1145 ? 186.67632 168.35645 265.23632 1.000 200.00347 1145 LEU A CA 1
ATOM 7328 C C . LEU A 1 1145 ? 188.06632 168.91345 265.51832 1.000 200.00347 1145 LEU A C 1
ATOM 7329 O O . LEU A 1 1145 ? 188.22332 169.83245 266.33132 1.000 200.00347 1145 LEU A O 1
ATOM 7331 N N . PHE A 1 1146 ? 189.08732 168.36945 264.85332 1.000 200.80824 1146 PHE A N 1
ATOM 7332 C CA . PHE A 1 1146 ? 190.44132 168.88545 265.02432 1.000 200.80824 1146 PHE A CA 1
ATOM 7333 C C . PHE A 1 1146 ? 190.56932 170.29945 264.47032 1.000 200.80824 1146 PHE A C 1
ATOM 7334 O O . PHE A 1 1146 ? 191.21432 171.15645 265.08632 1.000 200.80824 1146 PHE A O 1
ATOM 7336 N N . LEU A 1 1147 ? 189.96432 170.56345 263.30832 1.000 199.90863 1147 LEU A N 1
ATOM 7337 C CA . LEU A 1 1147 ? 190.05932 171.89245 262.71232 1.000 199.90863 1147 LEU A CA 1
ATOM 7338 C C . LEU A 1 1147 ? 189.32532 172.93645 263.54132 1.000 199.90863 1147 LEU A C 1
ATOM 7339 O O . LEU A 1 1147 ? 189.67432 174.12145 263.49032 1.000 199.90863 1147 LEU A O 1
ATOM 7341 N N . LYS A 1 1148 ? 188.30632 172.52345 264.29932 1.000 200.38229 1148 LYS A N 1
ATOM 7342 C CA . LYS A 1 1148 ? 187.58432 173.47445 265.14032 1.000 200.38229 1148 LYS A CA 1
ATOM 7343 C C . LYS A 1 1148 ? 188.50032 174.08745 266.19432 1.000 200.38229 1148 LYS A C 1
ATOM 7344 O O . LYS A 1 1148 ? 188.45032 175.29745 266.44232 1.000 200.38229 1148 LYS A O 1
ATOM 7346 N N . ASN A 1 1149 ? 189.34532 173.27145 266.82032 1.000 199.78976 1149 ASN A N 1
ATOM 7347 C CA . ASN A 1 1149 ? 190.26632 173.73245 267.85932 1.000 199.78976 1149 ASN A CA 1
ATOM 7348 C C . ASN A 1 1149 ? 191.65132 173.86745 267.23732 1.000 199.78976 1149 ASN A C 1
ATOM 7349 O O . ASN A 1 1149 ? 192.47532 172.95445 267.30032 1.000 199.78976 1149 ASN A O 1
ATOM 7351 N N . CYS A 1 1150 ? 191.90732 175.02245 266.63232 1.000 199.26030 1150 CYS A N 1
ATOM 7352 C CA . CYS A 1 1150 ? 193.19432 175.28445 265.99732 1.000 199.26030 1150 CYS A CA 1
ATOM 7353 C C . CYS A 1 1150 ? 193.89732 176.47145 266.64832 1.000 199.26030 1150 CYS A C 1
ATOM 7354 O O . CYS A 1 1150 ? 194.67932 177.17045 266.00432 1.000 199.26030 1150 CYS A O 1
ATOM 7356 N N . GLY A 1 1154 ? 188.55732 182.99245 269.83832 1.000 214.64338 1154 GLY A N 1
ATOM 7357 C CA . GLY A 1 1154 ? 187.36332 182.34345 270.34732 1.000 214.64338 1154 GLY A CA 1
ATOM 7358 C C . GLY A 1 1154 ? 186.09032 182.80345 269.66532 1.000 214.64338 1154 GLY A C 1
ATOM 7359 O O . GLY A 1 1154 ? 186.13332 183.54045 268.68032 1.000 214.64338 1154 GLY A O 1
ATOM 7360 N N . LEU A 1 1155 ? 184.95132 182.36145 270.19132 1.000 217.50662 1155 LEU A N 1
ATOM 7361 C CA . LEU A 1 1155 ? 183.66532 182.74345 269.62532 1.000 217.50662 1155 LEU A CA 1
ATOM 7362 C C . LEU A 1 1155 ? 183.40532 184.23045 269.83432 1.000 217.50662 1155 LEU A C 1
ATOM 7363 O O . LEU A 1 1155 ? 183.71132 184.78945 270.89132 1.000 217.50662 1155 LEU A O 1
ATOM 7365 N N . TYR A 1 1156 ? 182.83832 184.86945 268.81732 1.000 220.00863 1156 TYR A N 1
ATOM 7366 C CA . TYR A 1 1156 ? 182.52932 186.28845 268.87232 1.000 220.00863 1156 TYR A CA 1
ATOM 7367 C C . TYR A 1 1156 ? 181.06432 186.50445 269.23432 1.000 220.00863 1156 TYR A C 1
ATOM 7368 O O . TYR A 1 1156 ? 180.21332 185.64045 269.00732 1.000 220.00863 1156 TYR A O 1
ATOM 7370 N N . LEU A 1 1157 ? 180.78032 187.67245 269.80132 1.000 223.45201 1157 LEU A N 1
ATOM 7371 C CA . LEU A 1 1157 ? 179.43432 188.05645 270.20232 1.000 223.45201 1157 LEU A CA 1
ATOM 7372 C C . LEU A 1 1157 ? 178.93132 189.15945 269.28232 1.000 223.45201 1157 LEU A C 1
ATOM 7373 O O . LEU A 1 1157 ? 179.63932 190.14245 269.04132 1.000 223.45201 1157 LEU A O 1
ATOM 7375 N N . THR A 1 1158 ? 177.71332 188.99445 268.77232 1.000 227.26138 1158 THR A N 1
ATOM 7376 C CA . THR A 1 1158 ? 177.11532 189.93845 267.83932 1.000 227.26138 1158 THR A CA 1
ATOM 7377 C C . THR A 1 1158 ? 175.87832 190.56845 268.46132 1.000 227.26138 1158 THR A C 1
ATOM 7378 O O . THR A 1 1158 ? 175.09032 189.88945 269.12732 1.000 227.26138 1158 THR A O 1
ATOM 7380 N N . LEU A 1 1159 ? 175.71432 191.86945 268.24132 1.000 228.55773 1159 LEU A N 1
ATOM 7381 C CA . LEU A 1 1159 ? 174.56332 192.59845 268.76032 1.000 228.55773 1159 LEU A CA 1
ATOM 7382 C C . LEU A 1 1159 ? 174.31232 193.86245 267.94632 1.000 228.55773 1159 LEU A C 1
ATOM 7383 O O . LEU A 1 1159 ? 175.24732 194.58345 267.59732 1.000 228.55773 1159 LEU A O 1
ATOM 7385 N N . LEU A 1 1201 ? 173.19232 201.39845 267.24732 1.000 298.52269 1201 LEU A N 1
ATOM 7386 C CA . LEU A 1 1201 ? 173.35532 202.74845 266.72032 1.000 298.52269 1201 LEU A CA 1
ATOM 7387 C C . LEU A 1 1201 ? 173.22532 203.78745 267.82732 1.000 298.52269 1201 LEU A C 1
ATOM 7388 O O . LEU A 1 1201 ? 173.25532 204.99045 267.56832 1.000 298.52269 1201 LEU A O 1
ATOM 7390 N N . ASP A 1 1202 ? 173.07432 203.31045 269.06632 1.000 301.37629 1202 ASP A N 1
ATOM 7391 C CA . ASP A 1 1202 ? 172.94532 204.22045 270.20032 1.000 301.37629 1202 ASP A CA 1
ATOM 7392 C C . ASP A 1 1202 ? 174.21832 205.03145 270.40632 1.000 301.37629 1202 ASP A C 1
ATOM 7393 O O . ASP A 1 1202 ? 174.15832 206.23145 270.69732 1.000 301.37629 1202 ASP A O 1
ATOM 7395 N N . GLY A 1 1203 ? 175.37932 204.39445 270.26232 1.000 304.69882 1203 GLY A N 1
ATOM 7396 C CA . GLY A 1 1203 ? 176.65032 205.05545 270.45232 1.000 304.69882 1203 GLY A CA 1
ATOM 7397 C C . GLY A 1 1203 ? 177.17732 205.03745 271.87032 1.000 304.69882 1203 GLY A C 1
ATOM 7398 O O . GLY A 1 1203 ? 178.31732 205.46245 272.09432 1.000 304.69882 1203 GLY A O 1
ATOM 7399 N N . ASP A 1 1204 ? 176.38932 204.56045 272.83232 1.000 311.01576 1204 ASP A N 1
ATOM 7400 C CA . ASP A 1 1204 ? 176.81332 204.46145 274.22032 1.000 311.01576 1204 ASP A CA 1
ATOM 7401 C C . ASP A 1 1204 ? 177.22332 203.04545 274.60432 1.000 311.01576 1204 ASP A C 1
ATOM 7402 O O . ASP A 1 1204 ? 177.38932 202.75845 275.79332 1.000 311.01576 1204 ASP A O 1
ATOM 7404 N N . VAL A 1 1205 ? 177.38932 202.15445 273.62232 1.000 316.57957 1205 VAL A N 1
ATOM 7405 C CA . VAL A 1 1205 ? 177.75932 200.77245 273.90332 1.000 316.57957 1205 VAL A CA 1
ATOM 7406 C C . VAL A 1 1205 ? 179.19332 200.62845 274.38532 1.000 316.57957 1205 VAL A C 1
ATOM 7407 O O . VAL A 1 1205 ? 179.57232 199.54445 274.84332 1.000 316.57957 1205 VAL A O 1
ATOM 7409 N N . ASN A 1 1206 ? 180.00232 201.68645 274.28732 1.000 318.97941 1206 ASN A N 1
ATOM 7410 C CA . ASN A 1 1206 ? 181.38232 201.60945 274.75632 1.000 318.97941 1206 ASN A CA 1
ATOM 7411 C C . ASN A 1 1206 ? 181.44232 201.32845 276.25232 1.000 318.97941 1206 ASN A C 1
ATOM 7412 O O . ASN A 1 1206 ? 182.25232 200.51245 276.70732 1.000 318.97941 1206 ASN A O 1
ATOM 7414 N N . GLU A 1 1207 ? 180.59232 201.99745 277.03432 1.000 321.24700 1207 GLU A N 1
ATOM 7415 C CA . GLU A 1 1207 ? 180.52432 201.71045 278.46332 1.000 321.24700 1207 GLU A CA 1
ATOM 7416 C C . GLU A 1 1207 ? 179.90532 200.34245 278.72032 1.000 321.24700 1207 GLU A C 1
ATOM 7417 O O . GLU A 1 1207 ? 180.34732 199.61145 279.61532 1.000 321.24700 1207 GLU A O 1
ATOM 7419 N N . LEU A 1 1208 ? 178.87832 199.97945 277.94732 1.000 322.06422 1208 LEU A N 1
ATOM 7420 C CA . LEU A 1 1208 ? 178.24832 198.67345 278.11132 1.000 322.06422 1208 LEU A CA 1
ATOM 7421 C C . LEU A 1 1208 ? 179.18032 197.54145 277.69932 1.000 322.06422 1208 LEU A C 1
ATOM 7422 O O . LEU A 1 1208 ? 179.08932 196.43645 278.24632 1.000 322.06422 1208 LEU A O 1
ATOM 7424 N N . MET A 1 1209 ? 180.07232 197.79245 276.73632 1.000 323.53383 1209 MET A N 1
ATOM 7425 C CA . MET A 1 1209 ? 181.01632 196.76245 276.31332 1.000 323.53383 1209 MET A CA 1
ATOM 7426 C C . MET A 1 1209 ? 181.95432 196.37545 277.44832 1.000 323.53383 1209 MET A C 1
ATOM 7427 O O . MET A 1 1209 ? 182.30232 195.19845 277.60232 1.000 323.53383 1209 MET A O 1
ATOM 7429 N N . ASP A 1 1210 ? 182.38032 197.35445 278.25032 1.000 324.36422 1210 ASP A N 1
ATOM 7430 C CA . ASP A 1 1210 ? 183.24732 197.05845 279.38632 1.000 324.36422 1210 ASP A CA 1
ATOM 7431 C C . ASP A 1 1210 ? 182.54532 196.15945 280.39532 1.000 324.36422 1210 ASP A C 1
ATOM 7432 O O . ASP A 1 1210 ? 183.16832 195.26645 280.98232 1.000 324.36422 1210 ASP A O 1
ATOM 7434 N N . VAL A 1 1211 ? 181.24732 196.38445 280.61732 1.000 323.89130 1211 VAL A N 1
ATOM 7435 C CA . VAL A 1 1211 ? 180.48732 195.52845 281.52432 1.000 323.89130 1211 VAL A CA 1
ATOM 7436 C C . VAL A 1 1211 ? 180.45632 194.09845 281.00332 1.000 323.89130 1211 VAL A C 1
ATOM 7437 O O . VAL A 1 1211 ? 180.65432 193.13945 281.76032 1.000 323.89130 1211 VAL A O 1
ATOM 7441 N N . VAL A 1 1212 ? 180.20632 193.93145 279.70232 1.000 325.04247 1212 VAL A N 1
ATOM 7442 C CA . VAL A 1 1212 ? 180.24932 192.60045 279.10532 1.000 325.04247 1212 VAL A CA 1
ATOM 7443 C C . VAL A 1 1212 ? 181.67032 192.05245 279.13032 1.000 325.04247 1212 VAL A C 1
ATOM 7444 O O . VAL A 1 1212 ? 181.88632 190.86145 279.38432 1.000 325.04247 1212 VAL A O 1
ATOM 7446 N N . LEU A 1 1213 ? 182.66032 192.90845 278.86232 1.000 325.28170 1213 LEU A N 1
ATOM 7447 C CA . LEU A 1 1213 ? 184.05232 192.47645 278.93232 1.000 325.28170 1213 LEU A CA 1
ATOM 7448 C C . LEU A 1 1213 ? 184.42832 192.06045 280.34832 1.000 325.28170 1213 LEU A C 1
ATOM 7449 O O . LEU A 1 1213 ? 185.13332 191.06445 280.54432 1.000 325.28170 1213 LEU A O 1
ATOM 7451 N N . HIS A 1 1214 ? 183.97532 192.81845 281.34932 1.000 324.22213 1214 HIS A N 1
ATOM 7452 C CA . HIS A 1 1214 ? 184.19432 192.41545 282.73432 1.000 324.22213 1214 HIS A CA 1
ATOM 7453 C C . HIS A 1 1214 ? 183.45132 191.12445 283.05132 1.000 324.22213 1214 HIS A C 1
ATOM 7454 O O . HIS A 1 1214 ? 183.96932 190.25845 283.76632 1.000 324.22213 1214 HIS A O 1
ATOM 7456 N N . HIS A 1 1215 ? 182.23132 190.97945 282.52932 1.000 323.14646 1215 HIS A N 1
ATOM 7457 C CA . HIS A 1 1215 ? 181.47432 189.75045 282.74032 1.000 323.14646 1215 HIS A CA 1
ATOM 7458 C C . HIS A 1 1215 ? 182.15932 188.56045 282.07932 1.000 323.14646 1215 HIS A C 1
ATOM 7459 O O . HIS A 1 1215 ? 182.16932 187.45445 282.63232 1.000 323.14646 1215 HIS A O 1
ATOM 7461 N N . VAL A 1 1216 ? 182.73532 188.76645 280.89932 1.000 323.60102 1216 VAL A N 1
ATOM 7462 C CA . VAL A 1 1216 ? 183.39032 187.69145 280.15832 1.000 323.60102 1216 VAL A CA 1
ATOM 7463 C C . VAL A 1 1216 ? 184.79932 188.13145 279.78032 1.000 323.60102 1216 VAL A C 1
ATOM 7464 O O . VAL A 1 1216 ? 185.04432 188.49845 278.62232 1.000 323.60102 1216 VAL A O 1
ATOM 7466 N N . PRO A 1 1217 ? 185.75732 188.11445 280.71932 1.000 321.49949 1217 PRO A N 1
ATOM 7467 C CA . PRO A 1 1217 ? 187.14432 188.50445 280.44532 1.000 321.49949 1217 PRO A CA 1
ATOM 7468 C C . PRO A 1 1217 ? 188.04032 187.30745 280.14032 1.000 321.49949 1217 PRO A C 1
ATOM 7469 O O . PRO A 1 1217 ? 189.25632 187.47845 280.05932 1.000 321.49949 1217 PRO A O 1
ATOM 7471 N N . GLU A 1 1223 ? 187.85832 194.50945 268.09132 1.000 217.29916 1223 GLU A N 1
ATOM 7472 C CA . GLU A 1 1223 ? 187.44932 194.50045 266.69232 1.000 217.29916 1223 GLU A CA 1
ATOM 7473 C C . GLU A 1 1223 ? 186.14032 195.25745 266.50032 1.000 217.29916 1223 GLU A C 1
ATOM 7474 O O . GLU A 1 1223 ? 185.36732 194.95845 265.59032 1.000 217.29916 1223 GLU A O 1
ATOM 7476 N N . CYS A 1 1224 ? 185.89932 196.23945 267.36632 1.000 219.60434 1224 CYS A N 1
ATOM 7477 C CA . CYS A 1 1224 ? 184.66632 197.01245 267.30132 1.000 219.60434 1224 CYS A CA 1
ATOM 7478 C C . CYS A 1 1224 ? 184.62432 197.85845 266.03532 1.000 219.60434 1224 CYS A C 1
ATOM 7479 O O . CYS A 1 1224 ? 185.63032 198.44245 265.62232 1.000 219.60434 1224 CYS A O 1
ATOM 7481 N N . ILE A 1 1225 ? 183.44632 197.92145 265.41832 1.000 221.03863 1225 ILE A N 1
ATOM 7482 C CA . ILE A 1 1225 ? 183.21332 198.69245 264.20732 1.000 221.03863 1225 ILE A CA 1
ATOM 7483 C C . ILE A 1 1225 ? 181.88932 199.43445 264.35332 1.000 221.03863 1225 ILE A C 1
ATOM 7484 O O . ILE A 1 1225 ? 181.21632 199.35245 265.38332 1.000 221.03863 1225 ILE A O 1
ATOM 7486 N N . GLY A 1 1226 ? 181.51632 200.16645 263.30532 1.000 220.43855 1226 GLY A N 1
ATOM 7487 C CA . GLY A 1 1226 ? 180.27332 200.92045 263.33132 1.000 220.43855 1226 GLY A CA 1
ATOM 7488 C C . GLY A 1 1226 ? 179.07132 200.04345 263.01232 1.000 220.43855 1226 GLY A C 1
ATOM 7489 O O . GLY A 1 1226 ? 179.14032 199.12545 262.19432 1.000 220.43855 1226 GLY A O 1
ATOM 7490 N N . GLN A 1 1227 ? 177.95832 200.33645 263.68732 1.000 218.70053 1227 GLN A N 1
ATOM 7491 C CA . GLN A 1 1227 ? 176.67432 199.66045 263.49132 1.000 218.70053 1227 GLN A CA 1
ATOM 7492 C C . GLN A 1 1227 ? 176.74332 198.16645 263.79332 1.000 218.70053 1227 GLN A C 1
ATOM 7493 O O . GLN A 1 1227 ? 175.88832 197.40045 263.33932 1.000 218.70053 1227 GLN A O 1
ATOM 7495 N N . GLU A 1 1228 ? 177.74532 197.73445 264.55532 1.000 220.85534 1228 GLU A N 1
ATOM 7496 C CA . GLU A 1 1228 ? 177.88732 196.32745 264.90232 1.000 220.85534 1228 GLU A CA 1
ATOM 7497 C C . GLU A 1 1228 ? 178.75332 196.21445 266.14632 1.000 220.85534 1228 GLU A C 1
ATOM 7498 O O . GLU A 1 1228 ? 179.45632 197.15545 266.52432 1.000 220.85534 1228 GLU A O 1
ATOM 7500 N N . LEU A 1 1229 ? 178.69032 195.04645 266.77932 1.000 222.72874 1229 LEU A N 1
ATOM 7501 C CA . LEU A 1 1229 ? 179.48732 194.74345 267.95932 1.000 222.72874 1229 LEU A CA 1
ATOM 7502 C C . LEU A 1 1229 ? 180.28932 193.47545 267.70732 1.000 222.72874 1229 LEU A C 1
ATOM 7503 O O . LEU A 1 1229 ? 179.73432 192.46345 267.26632 1.000 222.72874 1229 LEU A O 1
ATOM 7508 N N . ILE A 1 1230 ? 181.58932 193.53545 267.98232 1.000 218.49508 1230 ILE A N 1
ATOM 7509 C CA . ILE A 1 1230 ? 182.48832 192.40545 267.78532 1.000 218.49508 1230 ILE A CA 1
ATOM 7510 C C . ILE A 1 1230 ? 183.44332 192.33345 268.96732 1.000 218.49508 1230 ILE A C 1
ATOM 7511 O O . ILE A 1 1230 ? 183.90432 193.36345 269.47032 1.000 218.49508 1230 ILE A O 1
ATOM 7513 N N . PHE A 1 1231 ? 183.73632 191.11645 269.41232 1.000 213.72676 1231 PHE A N 1
ATOM 7514 C CA . PHE A 1 1231 ? 184.65132 190.91045 270.52832 1.000 213.72676 1231 PHE A CA 1
ATOM 7515 C C . PHE A 1 1231 ? 185.32232 189.54345 270.44232 1.000 213.72676 1231 PHE A C 1
ATOM 7516 O O . PHE A 1 1231 ? 185.44232 188.96845 269.36132 1.000 213.72676 1231 PHE A O 1
ATOM 7518 N N . LYS A 1 1236 ? 187.44832 173.41845 275.31632 1.000 315.13474 1236 LYS A N 1
ATOM 7519 C CA . LYS A 1 1236 ? 188.59132 173.81545 276.12832 1.000 315.13474 1236 LYS A CA 1
ATOM 7520 C C . LYS A 1 1236 ? 188.58832 175.32045 276.37732 1.000 315.13474 1236 LYS A C 1
ATOM 7521 O O . LYS A 1 1236 ? 188.48832 176.11145 275.43832 1.000 315.13474 1236 LYS A O 1
ATOM 7523 N N . ASN A 1 1237 ? 188.70132 175.70145 277.65232 1.000 316.97970 1237 ASN A N 1
ATOM 7524 C CA . ASN A 1 1237 ? 188.68632 177.10645 278.06832 1.000 316.97970 1237 ASN A CA 1
ATOM 7525 C C . ASN A 1 1237 ? 187.43232 177.81845 277.56632 1.000 316.97970 1237 ASN A C 1
ATOM 7526 O O . ASN A 1 1237 ? 187.48132 178.96945 277.12732 1.000 316.97970 1237 ASN A O 1
ATOM 7528 N N . PHE A 1 1238 ? 186.29432 177.12245 277.63232 1.000 318.54742 1238 PHE A N 1
ATOM 7529 C CA . PHE A 1 1238 ? 185.04332 177.70145 277.15332 1.000 318.54742 1238 PHE A CA 1
ATOM 7530 C C . PHE A 1 1238 ? 184.57132 178.83245 278.05732 1.000 318.54742 1238 PHE A C 1
ATOM 7531 O O . PHE A 1 1238 ? 183.95332 179.79345 277.58332 1.000 318.54742 1238 PHE A O 1
ATOM 7533 N N . LYS A 1 1239 ? 184.85332 178.73645 279.35832 1.000 319.67721 1239 LYS A N 1
ATOM 7534 C CA . LYS A 1 1239 ? 184.40932 179.71545 280.35132 1.000 319.67721 1239 LYS A CA 1
ATOM 7535 C C . LYS A 1 1239 ? 182.88932 179.88145 280.30232 1.000 319.67721 1239 LYS A C 1
ATOM 7536 O O . LYS A 1 1239 ? 182.35632 180.95245 280.00332 1.000 319.67721 1239 LYS A O 1
ATOM 7538 N N . HIS A 1 1240 ? 182.19532 178.78045 280.60032 1.000 320.49170 1240 HIS A N 1
ATOM 7539 C CA . HIS A 1 1240 ? 180.73932 178.76645 280.50532 1.000 320.49170 1240 HIS A CA 1
ATOM 7540 C C . HIS A 1 1240 ? 180.10532 179.74745 281.48332 1.000 320.49170 1240 HIS A C 1
ATOM 7541 O O . HIS A 1 1240 ? 179.13332 180.43345 281.14232 1.000 320.49170 1240 HIS A O 1
ATOM 7543 N N . ARG A 1 1241 ? 180.63332 179.82245 282.70732 1.000 321.77376 1241 ARG A N 1
ATOM 7544 C CA . ARG A 1 1241 ? 180.06132 180.72245 283.70432 1.000 321.77376 1241 ARG A CA 1
ATOM 7545 C C . ARG A 1 1241 ? 180.17032 182.17745 283.26532 1.000 321.77376 1241 ARG A C 1
ATOM 7546 O O . ARG A 1 1241 ? 179.21732 182.95245 283.41332 1.000 321.77376 1241 ARG A O 1
ATOM 7548 N N . ALA A 1 1242 ? 181.32532 182.56845 282.72332 1.000 322.82524 1242 ALA A N 1
ATOM 7549 C CA . ALA A 1 1242 ? 181.49032 183.93945 282.25232 1.000 322.82524 1242 ALA A CA 1
ATOM 7550 C C . ALA A 1 1242 ? 180.68932 184.18945 280.98032 1.000 322.82524 1242 ALA A C 1
ATOM 7551 O O . ALA A 1 1242 ? 180.07132 185.24945 280.82732 1.000 322.82524 1242 ALA A O 1
ATOM 7553 N N . TYR A 1 1243 ? 180.69432 183.22745 280.05332 1.000 322.90607 1243 TYR A N 1
ATOM 7554 C CA . TYR A 1 1243 ? 179.97332 183.40345 278.79632 1.000 322.90607 1243 TYR A CA 1
ATOM 7555 C C . TYR A 1 1243 ? 178.46832 183.49245 279.02132 1.000 322.90607 1243 TYR A C 1
ATOM 7556 O O . TYR A 1 1243 ? 177.79232 184.32645 278.40732 1.000 322.90607 1243 TYR A O 1
ATOM 7558 N N . ALA A 1 1244 ? 177.92532 182.63745 279.89232 1.000 322.78191 1244 ALA A N 1
ATOM 7559 C CA . ALA A 1 1244 ? 176.49232 182.67845 280.17032 1.000 322.78191 1244 ALA A CA 1
ATOM 7560 C C . ALA A 1 1244 ? 176.10232 183.97545 280.86732 1.000 322.78191 1244 ALA A C 1
ATOM 7561 O O . ALA A 1 1244 ? 175.02432 184.52445 280.61032 1.000 322.78191 1244 ALA A O 1
ATOM 7563 N N . SER A 1 1245 ? 176.96232 184.47445 281.75932 1.000 323.83966 1245 SER A N 1
ATOM 7564 C CA . SER A 1 1245 ? 176.68632 185.74345 282.42432 1.000 323.83966 1245 SER A CA 1
ATOM 7565 C C . SER A 1 1245 ? 176.62332 186.88745 281.42032 1.000 323.83966 1245 SER A C 1
ATOM 7566 O O . SER A 1 1245 ? 175.75132 187.75845 281.51432 1.000 323.83966 1245 SER A O 1
ATOM 7569 N N . LEU A 1 1246 ? 177.54532 186.90345 280.45532 1.000 323.27449 1246 LEU A N 1
ATOM 7570 C CA . LEU A 1 1246 ? 177.51432 187.93145 279.42032 1.000 323.27449 1246 LEU A CA 1
ATOM 7571 C C . LEU A 1 1246 ? 176.26432 187.81045 278.55732 1.000 323.27449 1246 LEU A C 1
ATOM 7572 O O . LEU A 1 1246 ? 175.65632 188.82345 278.19132 1.000 323.27449 1246 LEU A O 1
ATOM 7574 N N . PHE A 1 1247 ? 175.87132 186.58045 278.21632 1.000 321.19285 1247 PHE A N 1
ATOM 7575 C CA . PHE A 1 1247 ? 174.68532 186.38645 277.38732 1.000 321.19285 1247 PHE A CA 1
ATOM 7576 C C . PHE A 1 1247 ? 173.42532 186.86045 278.10132 1.000 321.19285 1247 PHE A C 1
ATOM 7577 O O . PHE A 1 1247 ? 172.56432 187.50645 277.49232 1.000 321.19285 1247 PHE A O 1
ATOM 7579 N N . ARG A 1 1248 ? 173.29532 186.54145 279.39132 1.000 320.47568 1248 ARG A N 1
ATOM 7580 C CA . ARG A 1 1248 ? 172.13832 187.00345 280.15232 1.000 320.47568 1248 ARG A CA 1
ATOM 7581 C C . ARG A 1 1248 ? 172.13832 188.52145 280.28832 1.000 320.47568 1248 ARG A C 1
ATOM 7582 O O . ARG A 1 1248 ? 171.08532 189.15945 280.17432 1.000 320.47568 1248 ARG A O 1
ATOM 7584 N N . GLU A 1 1249 ? 173.30832 189.11345 280.54132 1.000 321.12405 1249 GLU A N 1
ATOM 7585 C CA . GLU A 1 1249 ? 173.39932 190.56645 280.64432 1.000 321.12405 1249 GLU A CA 1
ATOM 7586 C C . GLU A 1 1249 ? 173.07332 191.23645 279.31532 1.000 321.12405 1249 GLU A C 1
ATOM 7587 O O . GLU A 1 1249 ? 172.36032 192.24645 279.27932 1.000 321.12405 1249 GLU A O 1
ATOM 7593 N N . LEU A 1 1250 ? 173.58732 190.68745 278.21132 1.000 319.59801 1250 LEU A N 1
ATOM 7594 C CA . LEU A 1 1250 ? 173.31532 191.26945 276.90032 1.000 319.59801 1250 LEU A CA 1
ATOM 7595 C C . LEU A 1 1250 ? 171.83632 191.17745 276.54832 1.000 319.59801 1250 LEU A C 1
ATOM 7596 O O . LEU A 1 1250 ? 171.26032 192.12545 276.00232 1.000 319.59801 1250 LEU A O 1
ATOM 7598 N N . GLU A 1 1251 ? 171.20532 190.03845 276.84732 1.000 317.33175 1251 GLU A N 1
ATOM 7599 C CA . GLU A 1 1251 ? 169.78132 189.88645 276.56332 1.000 317.33175 1251 GLU A CA 1
ATOM 7600 C C . GLU A 1 1251 ? 168.94632 190.84745 277.39932 1.000 317.33175 1251 GLU A C 1
ATOM 7601 O O . GLU A 1 1251 ? 167.98632 191.44645 276.89832 1.000 317.33175 1251 GLU A O 1
ATOM 7603 N N . GLU A 1 1252 ? 169.29432 191.00645 278.67832 1.000 315.45310 1252 GLU A N 1
ATOM 7604 C CA . GLU A 1 1252 ? 168.54932 191.91745 279.54232 1.000 315.45310 1252 GLU A CA 1
ATOM 7605 C C . GLU A 1 1252 ? 168.71732 193.36545 279.09832 1.000 315.45310 1252 GLU A C 1
ATOM 7606 O O . GLU A 1 1252 ? 167.75832 194.14545 279.13032 1.000 315.45310 1252 GLU A O 1
ATOM 7608 N N . THR A 1 1253 ? 169.92332 193.74245 278.68032 1.000 314.44377 1253 THR A N 1
ATOM 7609 C CA . THR A 1 1253 ? 170.20832 195.10345 278.24832 1.000 314.44377 1253 THR A CA 1
ATOM 7610 C C . THR A 1 1253 ? 169.89832 195.33645 276.77532 1.000 314.44377 1253 THR A C 1
ATOM 7611 O O . THR A 1 1253 ? 170.11532 196.44845 276.28232 1.000 314.44377 1253 THR A O 1
ATOM 7615 N N . LEU A 1 1254 ? 169.40732 194.31945 276.06332 1.000 311.29202 1254 LEU A N 1
ATOM 7616 C CA . LEU A 1 1254 ? 169.07632 194.49345 274.65232 1.000 311.29202 1254 LEU A CA 1
ATOM 7617 C C . LEU A 1 1254 ? 167.95732 195.51045 274.46832 1.000 311.29202 1254 LEU A C 1
ATOM 7618 O O . LEU A 1 1254 ? 167.98632 196.31345 273.52832 1.000 311.29202 1254 LEU A O 1
ATOM 7620 N N . ALA A 1 1255 ? 166.95532 195.48545 275.35232 1.000 308.50321 1255 ALA A N 1
ATOM 7621 C CA . ALA A 1 1255 ? 165.85432 196.43845 275.25132 1.000 308.50321 1255 ALA A CA 1
ATOM 7622 C C . ALA A 1 1255 ? 166.33432 197.86745 275.47232 1.000 308.50321 1255 ALA A C 1
ATOM 7623 O O . ALA A 1 1255 ? 165.90232 198.79045 274.77232 1.000 308.50321 1255 ALA A O 1
ATOM 7625 N N . ASP A 1 1256 ? 167.22532 198.07145 276.44732 1.000 305.05950 1256 ASP A N 1
ATOM 7626 C CA . ASP A 1 1256 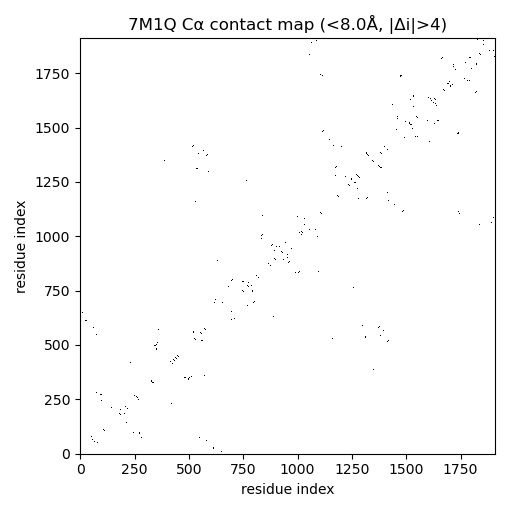? 167.73732 199.41145 276.71332 1.000 305.05950 1256 ASP A CA 1
ATOM 7627 C C . ASP A 1 1256 ? 168.54832 199.93945 275.53632 1.000 305.05950 1256 ASP A C 1
ATOM 7628 O O . ASP A 1 1256 ? 168.43632 201.11545 275.17132 1.000 305.05950 1256 ASP A O 1
ATOM 7630 N N . LEU A 1 1257 ? 169.37032 199.08645 274.93032 1.000 298.45379 1257 LEU A N 1
ATOM 7631 C CA . LEU A 1 1257 ? 170.17032 199.48745 273.78632 1.000 298.45379 1257 LEU A CA 1
ATOM 7632 C C . LEU A 1 1257 ? 169.33332 199.44445 272.50832 1.000 298.45379 1257 LEU A C 1
ATOM 7633 O O . LEU A 1 1257 ? 168.19432 198.97045 272.49032 1.000 298.45379 1257 LEU A O 1
ATOM 7638 N N . GLY A 1 1258 ? 169.91532 199.95245 271.42732 1.000 280.30761 1258 GLY A N 1
ATOM 7639 C CA . GLY A 1 1258 ? 169.24932 200.03545 270.14632 1.000 280.30761 1258 GLY A CA 1
ATOM 7640 C C . GLY A 1 1258 ? 169.36732 198.81545 269.26032 1.000 280.30761 1258 GLY A C 1
ATOM 7641 O O . GLY A 1 1258 ? 168.90732 198.85645 268.11432 1.000 280.30761 1258 GLY A O 1
ATOM 7642 N N . LEU A 1 1259 ? 169.96932 197.73145 269.74532 1.000 265.00588 1259 LEU A N 1
ATOM 7643 C CA . LEU A 1 1259 ? 170.13032 196.53745 268.92632 1.000 265.00588 1259 LEU A CA 1
ATOM 7644 C C . LEU A 1 1259 ? 168.78432 195.85545 268.71232 1.000 265.00588 1259 LEU A C 1
ATOM 7645 O O . LEU A 1 1259 ? 168.05732 195.57545 269.66932 1.000 265.00588 1259 LEU A O 1
ATOM 7647 N N . SER A 1 1260 ? 168.45332 195.58845 267.44632 1.000 251.17162 1260 SER A N 1
ATOM 7648 C CA . SER A 1 1260 ? 167.19432 194.92545 267.12732 1.000 251.17162 1260 SER A CA 1
ATOM 7649 C C . SER A 1 1260 ? 167.24432 193.42845 267.40432 1.000 251.17162 1260 SER A C 1
ATOM 7650 O O . SER A 1 1260 ? 166.21032 192.82645 267.71632 1.000 251.17162 1260 SER A O 1
ATOM 7653 N N . SER A 1 1261 ? 168.42032 192.81345 267.29532 1.000 238.99828 1261 SER A N 1
ATOM 7654 C CA . SER A 1 1261 ? 168.56132 191.38045 267.50132 1.000 238.99828 1261 SER A CA 1
ATOM 7655 C C . SER A 1 1261 ? 169.96332 191.09045 268.01532 1.000 238.99828 1261 SER A C 1
ATOM 7656 O O . SER A 1 1261 ? 170.80632 191.98445 268.12532 1.000 238.99828 1261 SER A O 1
ATOM 7659 N N . PHE A 1 1262 ? 170.20432 189.82045 268.33332 1.000 231.66976 1262 PHE A N 1
ATOM 7660 C CA . PHE A 1 1262 ? 171.48432 189.37145 268.85832 1.000 231.66976 1262 PHE A CA 1
ATOM 7661 C C . PHE A 1 1262 ? 171.94132 188.13045 268.10432 1.000 231.66976 1262 PHE A C 1
ATOM 7662 O O . PHE A 1 1262 ? 171.14032 187.41345 267.49932 1.000 231.66976 1262 PHE A O 1
ATOM 7664 N N . GLY A 1 1263 ? 173.25032 187.88745 268.14432 1.000 226.88684 1263 GLY A N 1
ATOM 7665 C CA . GLY A 1 1263 ? 173.82032 186.73145 267.47632 1.000 226.88684 1263 GLY A CA 1
ATOM 7666 C C . GLY A 1 1263 ? 175.17332 186.37945 268.05032 1.000 226.88684 1263 GLY A C 1
ATOM 7667 O O . GLY A 1 1263 ? 175.76732 187.13545 268.82232 1.000 226.88684 1263 GLY A O 1
ATOM 7668 N N . ILE A 1 1264 ? 175.65432 185.20045 267.65932 1.000 221.04911 1264 ILE A N 1
ATOM 7669 C CA . ILE A 1 1264 ? 176.94732 184.68345 268.09332 1.000 221.04911 1264 ILE A CA 1
ATOM 7670 C C . ILE A 1 1264 ? 177.72232 184.23945 266.86132 1.000 221.04911 1264 ILE A C 1
ATOM 7671 O O . ILE A 1 1264 ? 177.18732 183.51645 266.01432 1.000 221.04911 1264 ILE A O 1
ATOM 7676 N N . SER A 1 1265 ? 178.97632 184.67245 266.76132 1.000 218.58721 1265 SER A N 1
ATOM 7677 C CA . SER A 1 1265 ? 179.84932 184.31845 265.65032 1.000 218.58721 1265 SER A CA 1
ATOM 7678 C C . SER A 1 1265 ? 180.95932 183.40345 266.14832 1.000 218.58721 1265 SER A C 1
ATOM 7679 O O . SER A 1 1265 ? 181.68232 183.75145 267.08732 1.000 218.58721 1265 SER A O 1
ATOM 7681 N N . ASP A 1 1266 ? 181.09132 182.24045 265.51832 1.000 216.07578 1266 ASP A N 1
ATOM 7682 C CA . ASP A 1 1266 ? 182.13332 181.28745 265.86732 1.000 216.07578 1266 ASP A CA 1
ATOM 7683 C C . ASP A 1 1266 ? 183.36832 181.54945 265.00632 1.000 216.07578 1266 ASP A C 1
ATOM 7684 O O . ASP A 1 1266 ? 183.42732 182.51545 264.24132 1.000 216.07578 1266 ASP A O 1
ATOM 7686 N N . THR A 1 1267 ? 184.37132 180.69045 265.12532 1.000 212.42853 1267 THR A N 1
ATOM 7687 C CA . THR A 1 1267 ? 185.58632 180.84345 264.33432 1.000 212.42853 1267 THR A CA 1
ATOM 7688 C C . THR A 1 1267 ? 185.30132 180.49445 262.87932 1.000 212.42853 1267 THR A C 1
ATOM 7689 O O . THR A 1 1267 ? 184.84932 179.37645 262.59732 1.000 212.42853 1267 THR A O 1
ATOM 7691 N N . PRO A 1 1268 ? 185.53732 181.40145 261.93432 1.000 209.33712 1268 PRO A N 1
ATOM 7692 C CA . PRO A 1 1268 ? 185.26132 181.08845 260.52832 1.000 209.33712 1268 PRO A CA 1
ATOM 7693 C C . PRO A 1 1268 ? 186.22232 180.04345 259.98632 1.000 209.33712 1268 PRO A C 1
ATOM 7694 O O . PRO A 1 1268 ? 187.37532 179.94045 260.41132 1.000 209.33712 1268 PRO A O 1
ATOM 7698 N N . LEU A 1 1269 ? 185.72732 179.25945 259.02632 1.000 206.61527 1269 LEU A N 1
ATOM 7699 C CA . LEU A 1 1269 ? 186.57532 178.26645 258.37832 1.000 206.61527 1269 LEU A CA 1
ATOM 7700 C C . LEU A 1 1269 ? 187.63932 178.92245 257.50932 1.000 206.61527 1269 LEU A C 1
ATOM 7701 O O . LEU A 1 1269 ? 188.73432 178.37045 257.35032 1.000 206.61527 1269 LEU A O 1
ATOM 7703 N N . GLU A 1 1270 ? 187.33632 180.08945 256.93532 1.000 207.06752 1270 GLU A N 1
ATOM 7704 C CA . GLU A 1 1270 ? 188.32432 180.79945 256.13032 1.000 207.06752 1270 GLU A CA 1
ATOM 7705 C C . GLU A 1 1270 ? 189.50532 181.25545 256.97732 1.000 207.06752 1270 GLU A C 1
ATOM 7706 O O . GLU A 1 1270 ? 190.65732 181.19345 256.53132 1.000 207.06752 1270 GLU A O 1
ATOM 7708 N N . GLU A 1 1271 ? 189.24032 181.72145 258.20032 1.000 205.52235 1271 GLU A N 1
ATOM 7709 C CA . GLU A 1 1271 ? 190.32432 182.14445 259.08032 1.000 205.52235 1271 GLU A CA 1
ATOM 7710 C C . GLU A 1 1271 ? 191.21632 180.97445 259.47332 1.000 205.52235 1271 GLU A C 1
ATOM 7711 O O . GLU A 1 1271 ? 192.40232 181.16845 259.75932 1.000 205.52235 1271 GLU A O 1
ATOM 7713 N N . ILE A 1 1272 ? 190.66532 179.75845 259.50132 1.000 206.90739 1272 ILE A N 1
ATOM 7714 C CA . ILE A 1 1272 ? 191.47632 178.58045 259.79732 1.000 206.90739 1272 ILE A CA 1
ATOM 7715 C C . ILE A 1 1272 ? 192.53432 178.38045 258.72132 1.000 206.90739 1272 ILE A C 1
ATOM 7716 O O . ILE A 1 1272 ? 193.69632 178.07945 259.01832 1.000 206.90739 1272 ILE A O 1
ATOM 7718 N N . PHE A 1 1273 ? 192.14932 178.53945 257.45232 1.000 205.67771 1273 PHE A N 1
ATOM 7719 C CA . PHE A 1 1273 ? 193.12532 178.46545 256.37032 1.000 205.67771 1273 PHE A CA 1
ATOM 7720 C C . PHE A 1 1273 ? 194.11432 179.62145 256.43232 1.000 205.67771 1273 PHE A C 1
ATOM 7721 O O . PHE A 1 1273 ? 195.28032 179.46045 256.05532 1.000 205.67771 1273 PHE A O 1
ATOM 7723 N N . LEU A 1 1274 ? 193.67132 180.78945 256.90532 1.000 205.49640 1274 LEU A N 1
ATOM 7724 C CA . LEU A 1 1274 ? 194.55732 181.94045 257.01132 1.000 205.49640 1274 LEU A CA 1
ATOM 7725 C C . LEU A 1 1274 ? 195.61032 181.76945 258.09932 1.000 205.49640 1274 LEU A C 1
ATOM 7726 O O . LEU A 1 1274 ? 196.57432 182.54045 258.13432 1.000 205.49640 1274 LEU A O 1
ATOM 7728 N N . LYS A 1 1275 ? 195.44432 180.78745 258.98932 1.000 203.96744 1275 LYS A N 1
ATOM 7729 C CA . LYS A 1 1275 ? 196.43232 180.56945 260.04032 1.000 203.96744 1275 LYS A CA 1
ATOM 7730 C C . LYS A 1 1275 ? 197.78632 180.18945 259.45532 1.000 203.96744 1275 LYS A C 1
ATOM 7731 O O . LYS A 1 1275 ? 198.82832 180.67445 259.91432 1.000 203.96744 1275 LYS A O 1
ATOM 7733 N N . VAL A 1 1276 ? 197.79332 179.31845 258.44432 1.000 203.42035 1276 VAL A N 1
ATOM 7734 C CA . VAL A 1 1276 ? 199.04132 178.97345 257.77132 1.000 203.42035 1276 VAL A CA 1
ATOM 7735 C C . VAL A 1 1276 ? 199.61232 180.18845 257.05232 1.000 203.42035 1276 VAL A C 1
ATOM 7736 O O . VAL A 1 1276 ? 200.82332 180.44045 257.09332 1.000 203.42035 1276 VAL A O 1
ATOM 7738 N N . THR A 1 1277 ? 198.75832 180.95745 256.38532 1.000 202.59193 1277 THR A N 1
ATOM 7739 C CA . THR A 1 1277 ? 199.18932 182.15545 255.67632 1.000 202.59193 1277 THR A CA 1
ATOM 7740 C C . THR A 1 1277 ? 199.66732 183.23345 256.64532 1.000 202.59193 1277 THR A C 1
ATOM 7741 O O . THR A 1 1277 ? 199.41532 183.15745 257.84732 1.000 202.59193 1277 THR A O 1
ATOM 7743 N N . GLY A 1 1341 ? 195.60132 223.63745 240.87132 1.000 140.03512 1341 GLY A N 1
ATOM 7744 C CA . GLY A 1 1341 ? 194.32432 223.74345 241.55232 1.000 140.03512 1341 GLY A CA 1
ATOM 7745 C C . GLY A 1 1341 ? 193.80732 222.41445 242.06432 1.000 140.03512 1341 GLY A C 1
ATOM 7746 O O . GLY A 1 1341 ? 194.52232 221.69245 242.76032 1.000 140.03512 1341 GLY A O 1
ATOM 7747 N N . PRO A 1 1342 ? 192.55832 222.09045 241.73132 1.000 138.06827 1342 PRO A N 1
ATOM 7748 C CA . PRO A 1 1342 ? 191.98832 220.81445 242.17432 1.000 138.06827 1342 PRO A CA 1
ATOM 7749 C C . PRO A 1 1342 ? 192.71232 219.63045 241.55232 1.000 138.06827 1342 PRO A C 1
ATOM 7750 O O . PRO A 1 1342 ? 193.24732 219.71045 240.44432 1.000 138.06827 1342 PRO A O 1
ATOM 7754 N N . GLN A 1 1343 ? 192.72632 218.51945 242.29232 1.000 129.99593 1343 GLN A N 1
ATOM 7755 C CA . GLN A 1 1343 ? 193.25432 217.27245 241.74932 1.000 129.99593 1343 GLN A CA 1
ATOM 7756 C C . GLN A 1 1343 ? 192.47532 216.83545 240.51732 1.000 129.99593 1343 GLN A C 1
ATOM 7757 O O . GLN A 1 1343 ? 192.99332 216.09545 239.67232 1.000 129.99593 1343 GLN A O 1
ATOM 7763 N N . LEU A 1 1344 ? 191.22932 217.28145 240.40032 1.000 126.45416 1344 LEU A N 1
ATOM 7764 C CA . LEU A 1 1344 ? 190.29632 216.76645 239.41032 1.000 126.45416 1344 LEU A CA 1
ATOM 7765 C C . LEU A 1 1344 ? 189.99432 217.87445 238.40632 1.000 126.45416 1344 LEU A C 1
ATOM 7766 O O . LEU A 1 1344 ? 189.58632 218.97345 238.79832 1.000 126.45416 1344 LEU A O 1
ATOM 7771 N N . ASN A 1 1345 ? 190.19732 217.59245 237.12232 1.000 120.41032 1345 ASN A N 1
ATOM 7772 C CA . ASN A 1 1345 ? 190.00032 218.60445 236.09432 1.000 120.41032 1345 ASN A CA 1
ATOM 7773 C C . ASN A 1 1345 ? 188.52332 218.72345 235.71732 1.000 120.41032 1345 ASN A C 1
ATOM 7774 O O . ASN A 1 1345 ? 187.71132 217.82545 235.96132 1.000 120.41032 1345 ASN A O 1
ATOM 7779 N N . THR A 1 1346 ? 188.18032 219.85545 235.10432 1.000 114.80669 1346 THR A N 1
ATOM 7780 C CA . THR A 1 1346 ? 186.80432 220.15445 234.73932 1.000 114.80669 1346 THR A CA 1
ATOM 7781 C C . THR A 1 1346 ? 186.77632 220.89645 233.41032 1.000 114.80669 1346 THR A C 1
ATOM 7782 O O . THR A 1 1346 ? 187.73932 221.56245 233.02532 1.000 114.80669 1346 THR A O 1
ATOM 7784 N N . GLY A 1 1347 ? 185.65132 220.76245 232.70732 1.000 113.69185 1347 GLY A N 1
ATOM 7785 C CA . GLY A 1 1347 ? 185.42232 221.53745 231.50132 1.000 113.69185 1347 GLY A CA 1
ATOM 7786 C C . GLY A 1 1347 ? 186.17032 221.01445 230.28532 1.000 113.69185 1347 GLY A C 1
ATOM 7787 O O . GLY A 1 1347 ? 186.45932 219.82245 230.15632 1.000 113.69185 1347 GLY A O 1
ATOM 7788 N N . THR A 1 1348 ? 186.49632 221.94445 229.38332 1.000 111.65908 1348 THR A N 1
ATOM 7789 C CA . THR A 1 1348 ? 187.13632 221.61445 228.11432 1.000 111.65908 1348 THR A CA 1
ATOM 7790 C C . THR A 1 1348 ? 188.51632 220.99745 228.28632 1.000 111.65908 1348 THR A C 1
ATOM 7791 O O . THR A 1 1348 ? 189.04532 220.43345 227.32332 1.000 111.65908 1348 THR A O 1
ATOM 7795 N N . GLN A 1 1349 ? 189.11632 221.10045 229.47232 1.000 110.07733 1349 GLN A N 1
ATOM 7796 C CA . GLN A 1 1349 ? 190.37932 220.42045 229.71732 1.000 110.07733 1349 GLN A CA 1
ATOM 7797 C C . GLN A 1 1349 ? 190.22232 218.90545 229.71032 1.000 110.07733 1349 GLN A C 1
ATOM 7798 O O . GLN A 1 1349 ? 191.22732 218.19045 229.65032 1.000 110.07733 1349 GLN A O 1
ATOM 7804 N N . LEU A 1 1350 ? 188.98832 218.40245 229.76832 1.000 105.14468 1350 LEU A N 1
ATOM 7805 C CA . LEU A 1 1350 ? 188.76532 216.96145 229.71732 1.000 105.14468 1350 LEU A CA 1
ATOM 7806 C C . LEU A 1 1350 ? 188.93932 216.41245 228.31032 1.000 105.14468 1350 LEU A C 1
ATOM 7807 O O . LEU A 1 1350 ? 189.81332 215.57345 228.06632 1.000 105.14468 1350 LEU A O 1
ATOM 7812 N N . VAL A 1 1351 ? 188.11332 216.88345 227.37332 1.000 100.51955 1351 VAL A N 1
ATOM 7813 C CA . VAL A 1 1351 ? 187.95732 216.19445 226.09532 1.000 100.51955 1351 VAL A CA 1
ATOM 7814 C C . VAL A 1 1351 ? 189.30332 216.03945 225.39932 1.000 100.51955 1351 VAL A C 1
ATOM 7815 O O . VAL A 1 1351 ? 189.67032 214.93845 224.96932 1.000 100.51955 1351 VAL A O 1
ATOM 7819 N N . LEU A 1 1352 ? 190.08132 217.12245 225.32832 1.000 100.90251 1352 LEU A N 1
ATOM 7820 C CA . LEU A 1 1352 ? 191.39932 217.03845 224.71032 1.000 100.90251 1352 LEU A CA 1
ATOM 7821 C C . LEU A 1 1352 ? 192.23532 215.95145 225.37332 1.000 100.90251 1352 LEU A C 1
ATOM 7822 O O . LEU A 1 1352 ? 192.69332 215.01445 224.70632 1.000 100.90251 1352 LEU A O 1
ATOM 7827 N N . GLN A 1 1353 ? 192.35632 215.99945 226.70032 1.000 101.14418 1353 GLN A N 1
ATOM 7828 C CA . GLN A 1 1353 ? 193.07532 214.94345 227.39932 1.000 101.14418 1353 GLN A CA 1
ATOM 7829 C C . GLN A 1 1353 ? 192.44932 213.59345 227.08832 1.000 101.14418 1353 GLN A C 1
ATOM 7830 O O . GLN A 1 1353 ? 193.15232 212.63445 226.74432 1.000 101.14418 1353 GLN A O 1
ATOM 7836 N N . HIS A 1 1354 ? 191.11332 213.53045 227.13732 1.000 97.53799 1354 HIS A N 1
ATOM 7837 C CA . HIS A 1 1354 ? 190.38432 212.34245 226.71732 1.000 97.53799 1354 HIS A CA 1
ATOM 7838 C C . HIS A 1 1354 ? 190.98332 211.75545 225.45232 1.000 97.53799 1354 HIS A C 1
ATOM 7839 O O . HIS A 1 1354 ? 191.49732 210.62845 225.46232 1.000 97.53799 1354 HIS A O 1
ATOM 7846 N N . VAL A 1 1355 ? 190.99832 212.54145 224.36932 1.000 94.59592 1355 VAL A N 1
ATOM 7847 C CA . VAL A 1 1355 ? 191.37332 211.95645 223.08732 1.000 94.59592 1355 VAL A CA 1
ATOM 7848 C C . VAL A 1 1355 ? 192.79232 211.42345 223.16732 1.000 94.59592 1355 VAL A C 1
ATOM 7849 O O . VAL A 1 1355 ? 193.06532 210.29145 222.74032 1.000 94.59592 1355 VAL A O 1
ATOM 7853 N N . GLN A 1 1356 ? 193.68732 212.17245 223.82232 1.000 95.79839 1356 GLN A N 1
ATOM 7854 C CA . GLN A 1 1356 ? 195.06732 211.72245 223.93532 1.000 95.79839 1356 GLN A CA 1
ATOM 7855 C C . GLN A 1 1356 ? 195.10532 210.32945 224.53232 1.000 95.79839 1356 GLN A C 1
ATOM 7856 O O . GLN A 1 1356 ? 195.63032 209.39245 223.91632 1.000 95.79839 1356 GLN A O 1
ATOM 7862 N N . ALA A 1 1357 ? 194.43832 210.15445 225.67732 1.000 92.21051 1357 ALA A N 1
ATOM 7863 C CA . ALA A 1 1357 ? 194.41432 208.84945 226.31932 1.000 92.21051 1357 ALA A CA 1
ATOM 7864 C C . ALA A 1 1357 ? 193.95032 207.79145 225.33732 1.000 92.21051 1357 ALA A C 1
ATOM 7865 O O . ALA A 1 1357 ? 194.67332 206.82645 225.05732 1.000 92.21051 1357 ALA A O 1
ATOM 7867 N N . LEU A 1 1358 ? 192.79332 208.02245 224.71132 1.000 88.42972 1358 LEU A N 1
ATOM 7868 C CA . LEU A 1 1358 ? 192.26632 207.01845 223.80032 1.000 88.42972 1358 LEU A CA 1
ATOM 7869 C C . LEU A 1 1358 ? 193.23932 206.78245 222.66032 1.000 88.42972 1358 LEU A C 1
ATOM 7870 O O . LEU A 1 1358 ? 193.57832 205.63045 222.35732 1.000 88.42972 1358 LEU A O 1
ATOM 7875 N N . LEU A 1 1359 ? 193.77832 207.86345 222.08932 1.000 88.69034 1359 LEU A N 1
ATOM 7876 C CA . LEU A 1 1359 ? 194.76432 207.70845 221.03032 1.000 88.69034 1359 LEU A CA 1
ATOM 7877 C C . LEU A 1 1359 ? 195.90332 206.83045 221.51432 1.000 88.69034 1359 LEU A C 1
ATOM 7878 O O . LEU A 1 1359 ? 196.21132 205.79545 220.90632 1.000 88.69034 1359 LEU A O 1
ATOM 7883 N N . VAL A 1 1360 ? 196.46532 207.17645 222.67532 1.000 91.29756 1360 VAL A N 1
ATOM 7884 C CA . VAL A 1 1360 ? 197.58432 206.41245 223.20832 1.000 91.29756 1360 VAL A CA 1
ATOM 7885 C C . VAL A 1 1360 ? 197.19232 204.95045 223.32532 1.000 91.29756 1360 VAL A C 1
ATOM 7886 O O . VAL A 1 1360 ? 197.91232 204.05845 222.85632 1.000 91.29756 1360 VAL A O 1
ATOM 7890 N N . LYS A 1 1361 ? 195.99932 204.69245 223.86832 1.000 88.57387 1361 LYS A N 1
ATOM 7891 C CA . LYS A 1 1361 ? 195.55432 203.31545 224.02832 1.000 88.57387 1361 LYS A CA 1
ATOM 7892 C C . LYS A 1 1361 ? 195.61432 202.58645 222.69932 1.000 88.57387 1361 LYS A C 1
ATOM 7893 O O . LYS A 1 1361 ? 196.30432 201.56845 222.56432 1.000 88.57387 1361 LYS A O 1
ATOM 7899 N N . ARG A 1 1362 ? 194.98132 203.15845 221.67432 1.000 87.69468 1362 ARG A N 1
ATOM 7900 C CA . ARG A 1 1362 ? 194.95332 202.46845 220.39532 1.000 87.69468 1362 ARG A CA 1
ATOM 7901 C C . ARG A 1 1362 ? 196.35032 202.36345 219.81432 1.000 87.69468 1362 ARG A C 1
ATOM 7902 O O . ARG A 1 1362 ? 196.69132 201.33545 219.21432 1.000 87.69468 1362 ARG A O 1
ATOM 7910 N N . PHE A 1 1363 ? 197.19032 203.37645 220.04332 1.000 88.89696 1363 PHE A N 1
ATOM 7911 C CA . PHE A 1 1363 ? 198.57632 203.28045 219.60532 1.000 88.89696 1363 PHE A CA 1
ATOM 7912 C C . PHE A 1 1363 ? 199.22332 202.03045 220.17732 1.000 88.89696 1363 PHE A C 1
ATOM 7913 O O . PHE A 1 1363 ? 199.78732 201.21345 219.43932 1.000 88.89696 1363 PHE A O 1
ATOM 7921 N N . GLN A 1 1364 ? 199.08132 201.82245 221.48632 1.000 91.33333 1364 GLN A N 1
ATOM 7922 C CA . GLN A 1 1364 ? 199.64432 200.61845 222.07732 1.000 91.33333 1364 GLN A CA 1
ATOM 7923 C C . GLN A 1 1364 ? 199.03232 199.38145 221.44132 1.000 91.33333 1364 GLN A C 1
ATOM 7924 O O . GLN A 1 1364 ? 199.74732 198.43745 221.08332 1.000 91.33333 1364 GLN A O 1
ATOM 7930 N N . HIS A 1 1365 ? 197.71732 199.40045 221.22032 1.000 91.54328 1365 HIS A N 1
ATOM 7931 C CA . HIS A 1 1365 ? 197.06832 198.23445 220.64632 1.000 91.54328 1365 HIS A CA 1
ATOM 7932 C C . HIS A 1 1365 ? 197.50132 197.97945 219.21132 1.000 91.54328 1365 HIS A C 1
ATOM 7933 O O . HIS A 1 1365 ? 197.35932 196.85045 218.73532 1.000 91.54328 1365 HIS A O 1
ATOM 7940 N N . THR A 1 1366 ? 198.02032 198.98545 218.50632 1.000 92.74897 1366 THR A N 1
ATOM 7941 C CA . THR A 1 1366 ? 198.50532 198.74445 217.15532 1.000 92.74897 1366 THR A CA 1
ATOM 7942 C C . THR A 1 1366 ? 200.00532 198.50245 217.11832 1.000 92.74897 1366 THR A C 1
ATOM 7943 O O . THR A 1 1366 ? 200.56432 198.32345 216.03332 1.000 92.74897 1366 THR A O 1
ATOM 7947 N N . ILE A 1 1367 ? 200.66532 198.48945 218.27132 1.000 92.13601 1367 ILE A N 1
ATOM 7948 C CA . ILE A 1 1367 ? 202.07732 198.14345 218.35632 1.000 92.13601 1367 ILE A CA 1
ATOM 7949 C C . ILE A 1 1367 ? 202.26332 196.70845 218.82632 1.000 92.13601 1367 ILE A C 1
ATOM 7950 O O . ILE A 1 1367 ? 203.03232 195.94845 218.23932 1.000 92.13601 1367 ILE A O 1
ATOM 7955 N N . ARG A 1 1368 ? 201.55332 196.32045 219.88732 1.000 98.43874 1368 ARG A N 1
ATOM 7956 C CA . ARG A 1 1368 ? 201.63732 194.94945 220.37732 1.000 98.43874 1368 ARG A CA 1
ATOM 7957 C C . ARG A 1 1368 ? 201.03632 193.96545 219.38332 1.000 98.43874 1368 ARG A C 1
ATOM 7958 O O . ARG A 1 1368 ? 201.59032 192.88345 219.16132 1.000 98.43874 1368 ARG A O 1
ATOM 7966 N N . SER A 1 1369 ? 199.90732 194.32045 218.77632 1.000 94.97001 1369 SER A N 1
ATOM 7967 C CA . SER A 1 1369 ? 199.21432 193.39745 217.88932 1.000 94.97001 1369 SER A CA 1
ATOM 7968 C C . SER A 1 1369 ? 199.93332 193.28945 216.55232 1.000 94.97001 1369 SER A C 1
ATOM 7969 O O . SER A 1 1369 ? 200.31432 194.29945 215.95432 1.000 94.97001 1369 SER A O 1
ATOM 7972 N N . HIS A 1 1370 ? 200.11732 192.05545 216.08432 1.000 97.07993 1370 HIS A N 1
ATOM 7973 C CA . HIS A 1 1370 ? 200.67132 191.80645 214.76232 1.000 97.07993 1370 HIS A CA 1
ATOM 7974 C C . HIS A 1 1370 ? 199.61532 191.40145 213.74532 1.000 97.07993 1370 HIS A C 1
ATOM 7975 O O . HIS A 1 1370 ? 199.83832 191.57745 212.54232 1.000 97.07993 1370 HIS A O 1
ATOM 7982 N N . LYS A 1 1371 ? 198.47832 190.86345 214.19432 1.000 94.71874 1371 LYS A N 1
ATOM 7983 C CA . LYS A 1 1371 ? 197.36932 190.61745 213.28032 1.000 94.71874 1371 LYS A CA 1
ATOM 7984 C C . LYS A 1 1371 ? 196.85832 191.92345 212.68732 1.000 94.71874 1371 LYS A C 1
ATOM 7985 O O . LYS A 1 1371 ? 196.56232 191.99845 211.48932 1.000 94.71874 1371 LYS A O 1
ATOM 7987 N N . ASP A 1 1372 ? 196.75832 192.96645 213.51332 1.000 97.07527 1372 ASP A N 1
ATOM 7988 C CA . ASP A 1 1372 ? 196.37732 194.28645 213.03232 1.000 97.07527 1372 ASP A CA 1
ATOM 7989 C C . ASP A 1 1372 ? 197.42632 194.89845 212.11732 1.000 97.07527 1372 ASP A C 1
ATOM 7990 O O . ASP A 1 1372 ? 197.13232 195.89245 211.44732 1.000 97.07527 1372 ASP A O 1
ATOM 7995 N N . PHE A 1 1373 ? 198.63532 194.34345 212.08132 1.000 94.04889 1373 PHE A N 1
ATOM 7996 C CA . PHE A 1 1373 ? 199.65232 194.78345 211.13532 1.000 94.04889 1373 PHE A CA 1
ATOM 7997 C C . PHE A 1 1373 ? 199.52332 194.05745 209.80232 1.000 94.04889 1373 PHE A C 1
ATOM 7998 O O . PHE A 1 1373 ? 199.60732 194.68245 208.74132 1.000 94.04889 1373 PHE A O 1
ATOM 8006 N N . LEU A 1 1374 ? 199.32232 192.73845 209.83932 1.000 93.82738 1374 LEU A N 1
ATOM 8007 C CA . LEU A 1 1374 ? 199.18332 191.98945 208.59732 1.000 93.82738 1374 LEU A CA 1
ATOM 8008 C C . LEU A 1 1374 ? 197.85732 192.28245 207.91132 1.000 93.82738 1374 LEU A C 1
ATOM 8009 O O . LEU A 1 1374 ? 197.75232 192.14545 206.68832 1.000 93.82738 1374 LEU A O 1
ATOM 8014 N N . ALA A 1 1375 ? 196.84232 192.68445 208.66932 1.000 91.87885 1375 ALA A N 1
ATOM 8015 C CA . ALA A 1 1375 ? 195.54332 193.01145 208.10332 1.000 91.87885 1375 ALA A CA 1
ATOM 8016 C C . ALA A 1 1375 ? 195.42532 194.47245 207.69632 1.000 91.87885 1375 ALA A C 1
ATOM 8017 O O . ALA A 1 1375 ? 194.35032 194.89245 207.25732 1.000 91.87885 1375 ALA A O 1
ATOM 8019 N N . GLN A 1 1376 ? 196.49432 195.25445 207.83232 1.000 90.75975 1376 GLN A N 1
ATOM 8020 C CA . GLN A 1 1376 ? 196.44632 196.67745 207.52832 1.000 90.75975 1376 GLN A CA 1
ATOM 8021 C C . GLN A 1 1376 ? 197.60032 197.18245 206.67932 1.000 90.75975 1376 GLN A C 1
ATOM 8022 O O . GLN A 1 1376 ? 197.44332 198.22345 206.03232 1.000 90.75975 1376 GLN A O 1
ATOM 8028 N N . ILE A 1 1377 ? 198.74532 196.50245 206.65432 1.000 91.56748 1377 ILE A N 1
ATOM 8029 C CA . ILE A 1 1377 ? 199.92932 197.06245 206.01432 1.000 91.56748 1377 ILE A CA 1
ATOM 8030 C C . ILE A 1 1377 ? 200.38232 196.21645 204.83132 1.000 91.56748 1377 ILE A C 1
ATOM 8031 O O . ILE A 1 1377 ? 200.89932 196.74945 203.84332 1.000 91.56748 1377 ILE A O 1
ATOM 8036 N N . VAL A 1 1378 ? 200.17632 194.90345 204.89832 1.000 94.54551 1378 VAL A N 1
ATOM 8037 C CA . VAL A 1 1378 ? 200.70132 193.99045 203.89432 1.000 94.54551 1378 VAL A CA 1
ATOM 8038 C C . VAL A 1 1378 ? 199.59432 193.36645 203.05232 1.000 94.54551 1378 VAL A C 1
ATOM 8039 O O . VAL A 1 1378 ? 199.76032 193.20445 201.84232 1.000 94.54551 1378 VAL A O 1
ATOM 8043 N N . LEU A 1 1379 ? 198.46032 193.01245 203.66032 1.000 93.30563 1379 LEU A N 1
ATOM 8044 C CA . LEU A 1 1379 ? 197.38832 192.38945 202.88532 1.000 93.30563 1379 LEU A CA 1
ATOM 8045 C C . LEU A 1 1379 ? 196.89932 193.28845 201.75632 1.000 93.30563 1379 LEU A C 1
ATOM 8046 O O . LEU A 1 1379 ? 196.86632 192.82645 200.59932 1.000 93.30563 1379 LEU A O 1
ATOM 8051 N N . PRO A 1 1380 ? 196.53932 194.55845 201.98932 1.000 93.24568 1380 PRO A N 1
ATOM 8052 C CA . PRO A 1 1380 ? 196.28032 195.44045 200.84132 1.000 93.24568 1380 PRO A CA 1
ATOM 8053 C C . PRO A 1 1380 ? 197.48532 195.58245 199.93632 1.000 93.24568 1380 PRO A C 1
ATOM 8054 O O . PRO A 1 1380 ? 197.33332 195.64145 198.71132 1.000 93.24568 1380 PRO A O 1
ATOM 8058 N N . ALA A 1 1381 ? 198.68932 195.61645 200.51032 1.000 93.22150 1381 ALA A N 1
ATOM 8059 C CA . ALA A 1 1381 ? 199.89532 195.74045 199.70032 1.000 93.22150 1381 ALA A CA 1
ATOM 8060 C C . ALA A 1 1381 ? 200.06032 194.54245 198.77532 1.000 93.22150 1381 ALA A C 1
ATOM 8061 O O . ALA A 1 1381 ? 200.29632 194.70145 197.57232 1.000 93.22150 1381 ALA A O 1
ATOM 8063 N N . THR A 1 1382 ? 199.93232 193.33145 199.32132 1.000 95.60694 1382 THR A N 1
ATOM 8064 C CA . THR A 1 1382 ? 200.07732 192.13745 198.49532 1.000 95.60694 1382 THR A CA 1
ATOM 8065 C C . THR A 1 1382 ? 198.99232 192.06345 197.43032 1.000 95.60694 1382 THR A C 1
ATOM 8066 O O . THR A 1 1382 ? 199.27232 191.70345 196.28132 1.000 95.60694 1382 THR A O 1
ATOM 8070 N N . PHE A 1 1383 ? 197.74832 192.39145 197.78532 1.000 94.04563 1383 PHE A N 1
ATOM 8071 C CA . PHE A 1 1383 ? 196.68532 192.29545 196.79032 1.000 94.04563 1383 PHE A CA 1
ATOM 8072 C C . PHE A 1 1383 ? 196.86032 193.32845 195.68232 1.000 94.04563 1383 PHE A C 1
ATOM 8073 O O . PHE A 1 1383 ? 196.63432 193.02545 194.50432 1.000 94.04563 1383 PHE A O 1
ATOM 8081 N N . VAL A 1 1384 ? 197.27932 194.54745 196.02932 1.000 94.71056 1384 VAL A N 1
ATOM 8082 C CA . VAL A 1 1384 ? 197.53532 195.55945 195.00832 1.000 94.71056 1384 VAL A CA 1
ATOM 8083 C C . VAL A 1 1384 ? 198.69932 195.13645 194.12232 1.000 94.71056 1384 VAL A C 1
ATOM 8084 O O . VAL A 1 1384 ? 198.67132 195.32845 192.90032 1.000 94.71056 1384 VAL A O 1
ATOM 8088 N N . PHE A 1 1385 ? 199.73932 194.54945 194.71932 1.000 97.98850 1385 PHE A N 1
ATOM 8089 C CA . PHE A 1 1385 ? 200.87532 194.08445 193.92932 1.000 97.98850 1385 PHE A CA 1
ATOM 8090 C C . PHE A 1 1385 ? 200.46032 192.98645 192.95932 1.000 97.98850 1385 PHE A C 1
ATOM 8091 O O . PHE A 1 1385 ? 200.89332 192.97545 191.80132 1.000 97.98850 1385 PHE A O 1
ATOM 8099 N N . LEU A 1 1386 ? 199.62532 192.04945 193.41432 1.000 96.91892 1386 LEU A N 1
ATOM 8100 C CA . LEU A 1 1386 ? 199.13032 191.00345 192.52332 1.000 96.91892 1386 LEU A CA 1
ATOM 8101 C C . LEU A 1 1386 ? 198.28432 191.59045 191.40032 1.000 96.91892 1386 LEU A C 1
ATOM 8102 O O . LEU A 1 1386 ? 198.40132 191.17745 190.23832 1.000 96.91892 1386 LEU A O 1
ATOM 8107 N N . ALA A 1 1387 ? 197.42532 192.55745 191.72932 1.000 95.10943 1387 ALA A N 1
ATOM 8108 C CA . ALA A 1 1387 ? 196.61032 193.20145 190.70632 1.000 95.10943 1387 ALA A CA 1
ATOM 8109 C C . ALA A 1 1387 ? 197.48032 193.89745 189.66832 1.000 95.10943 1387 ALA A C 1
ATOM 8110 O O . ALA A 1 1387 ? 197.18732 193.85445 188.46932 1.000 95.10943 1387 ALA A O 1
ATOM 8112 N N . LEU A 1 1388 ? 198.55832 194.54345 190.10932 1.000 96.82488 1388 LEU A N 1
ATOM 8113 C CA . LEU A 1 1388 ? 199.42232 195.24245 189.16532 1.000 96.82488 1388 LEU A CA 1
ATOM 8114 C C . LEU A 1 1388 ? 200.26332 194.27345 188.33732 1.000 96.82488 1388 LEU A C 1
ATOM 8115 O O . LEU A 1 1388 ? 200.54032 194.55145 187.16532 1.000 96.82488 1388 LEU A O 1
ATOM 8120 N N . MET A 1 1389 ? 200.67432 193.14145 188.91832 1.000 100.66016 1389 MET A N 1
ATOM 8121 C CA . MET A 1 1389 ? 201.22232 192.05045 188.11232 1.000 100.66016 1389 MET A CA 1
ATOM 8122 C C . MET A 1 1389 ? 200.25832 191.64945 187.00532 1.000 100.66016 1389 MET A C 1
ATOM 8123 O O . MET A 1 1389 ? 200.64732 191.51845 185.83932 1.000 100.66016 1389 MET A O 1
ATOM 8128 N N . LEU A 1 1390 ? 198.98832 191.44645 187.36132 1.000 97.02014 1390 LEU A N 1
ATOM 8129 C CA . LEU A 1 1390 ? 197.99632 191.07245 186.35832 1.000 97.02014 1390 LEU A CA 1
ATOM 8130 C C . LEU A 1 1390 ? 197.85532 192.15345 185.29532 1.000 97.02014 1390 LEU A C 1
ATOM 8131 O O . LEU A 1 1390 ? 197.69632 191.85245 184.10732 1.000 97.02014 1390 LEU A O 1
ATOM 8136 N N . SER A 1 1391 ? 197.90232 193.41945 185.70732 1.000 96.76761 1391 SER A N 1
ATOM 8137 C CA . SER A 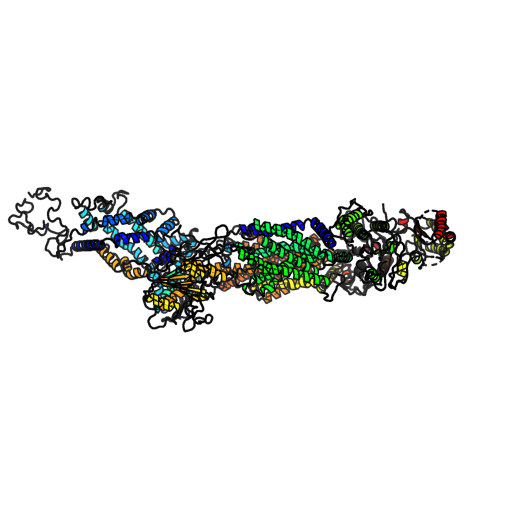1 1391 ? 197.77332 194.51745 184.75532 1.000 96.76761 1391 SER A CA 1
ATOM 8138 C C . SER A 1 1391 ? 198.93832 194.54045 183.77532 1.000 96.76761 1391 SER A C 1
ATOM 8139 O O . SER A 1 1391 ? 198.74432 194.70545 182.56532 1.000 96.76761 1391 SER A O 1
ATOM 8142 N N . ILE A 1 1392 ? 200.16532 194.37045 184.27832 1.000 97.31394 1392 ILE A N 1
ATOM 8143 C CA . ILE A 1 1392 ? 201.34432 194.52345 183.42832 1.000 97.31394 1392 ILE A CA 1
ATOM 8144 C C . ILE A 1 1392 ? 201.68732 193.26845 182.64032 1.000 97.31394 1392 ILE A C 1
ATOM 8145 O O . ILE A 1 1392 ? 202.45732 193.35345 181.67132 1.000 97.31394 1392 ILE A O 1
ATOM 8150 N N . VAL A 1 1393 ? 201.14832 192.10645 183.01532 1.000 98.24950 1393 VAL A N 1
ATOM 8151 C CA . VAL A 1 1393 ? 201.45132 190.89845 182.25632 1.000 98.24950 1393 VAL A CA 1
ATOM 8152 C C . VAL A 1 1393 ? 200.63632 190.81745 180.97032 1.000 98.24950 1393 VAL A C 1
ATOM 8153 O O . VAL A 1 1393 ? 201.07132 190.17245 180.00832 1.000 98.24950 1393 VAL A O 1
ATOM 8157 N N . ILE A 1 1394 ? 199.48432 191.47245 180.91332 1.000 97.76827 1394 ILE A N 1
ATOM 8158 C CA . ILE A 1 1394 ? 198.62032 191.38545 179.73032 1.000 97.76827 1394 ILE A CA 1
ATOM 8159 C C . ILE A 1 1394 ? 199.27232 192.13345 178.57132 1.000 97.76827 1394 ILE A C 1
ATOM 8160 O O . ILE A 1 1394 ? 199.67132 193.29945 178.73632 1.000 97.76827 1394 ILE A O 1
ATOM 8165 N N . PRO A 1 1395 ? 199.40832 191.51845 177.40132 1.000 98.49034 1395 PRO A N 1
ATOM 8166 C CA . PRO A 1 1395 ? 200.02632 192.20145 176.26232 1.000 98.49034 1395 PRO A CA 1
ATOM 8167 C C . PRO A 1 1395 ? 199.11632 193.28445 175.71132 1.000 98.49034 1395 PRO A C 1
ATOM 8168 O O . PRO A 1 1395 ? 197.89332 193.23745 175.90932 1.000 98.49034 1395 PRO A O 1
ATOM 8172 N N . PRO A 1 1396 ? 199.67532 194.27845 175.02132 1.000 98.00047 1396 PRO A N 1
ATOM 8173 C CA . PRO A 1 1396 ? 198.83432 195.31245 174.40632 1.000 98.00047 1396 PRO A CA 1
ATOM 8174 C C . PRO A 1 1396 ? 197.92032 194.72345 173.34232 1.000 98.00047 1396 PRO A C 1
ATOM 8175 O O . PRO A 1 1396 ? 198.24632 193.73045 172.69032 1.000 98.00047 1396 PRO A O 1
ATOM 8179 N N . PHE A 1 1397 ? 196.75832 195.35245 173.17432 1.000 95.25091 1397 PHE A N 1
ATOM 8180 C CA . PHE A 1 1397 ? 195.72232 194.83345 172.29332 1.000 95.25091 1397 PHE A CA 1
ATOM 8181 C C . PHE A 1 1397 ? 195.78432 195.38645 170.87532 1.000 95.25091 1397 PHE A C 1
ATOM 8182 O O . PHE A 1 1397 ? 195.03732 194.91045 170.01332 1.000 95.25091 1397 PHE A O 1
ATOM 8190 N N . GLY A 1 1398 ? 196.63932 196.36745 170.60332 1.000 88.57287 1398 GLY A N 1
ATOM 8191 C CA . GLY A 1 1398 ? 196.63432 196.99745 169.29832 1.000 88.57287 1398 GLY A CA 1
ATOM 8192 C C . GLY A 1 1398 ? 197.99132 197.14245 168.64332 1.000 88.57287 1398 GLY A C 1
ATOM 8193 O O . GLY A 1 1398 ? 198.25432 198.15145 167.98532 1.000 88.57287 1398 GLY A O 1
ATOM 8194 N N . GLU A 1 1399 ? 198.86432 196.14845 168.80832 1.000 83.17192 1399 GLU A N 1
ATOM 8195 C CA . GLU A 1 1399 ? 200.20432 196.24745 168.23932 1.000 83.17192 1399 GLU A CA 1
ATOM 8196 C C . GLU A 1 1399 ? 200.16932 196.12345 166.72032 1.000 83.17192 1399 GLU A C 1
ATOM 8197 O O . GLU A 1 1399 ? 200.51332 197.06745 166.00032 1.000 83.17192 1399 GLU A O 1
ATOM 8199 N N . TYR A 1 1400 ? 199.73632 194.96445 166.21632 1.000 75.20812 1400 TYR A N 1
ATOM 8200 C CA . TYR A 1 1400 ? 199.65332 194.65845 164.79132 1.000 75.20812 1400 TYR A CA 1
ATOM 8201 C C . TYR A 1 1400 ? 200.95032 194.99545 164.06432 1.000 75.20812 1400 TYR A C 1
ATOM 8202 O O . TYR A 1 1400 ? 200.99532 195.96245 163.29432 1.000 75.20812 1400 TYR A O 1
ATOM 8211 N N . PRO A 1 1401 ? 202.01932 194.23345 164.27932 1.000 71.95781 1401 PRO A N 1
ATOM 8212 C CA . PRO A 1 1401 ? 203.27532 194.51545 163.57832 1.000 71.95781 1401 PRO A CA 1
ATOM 8213 C C . PRO A 1 1401 ? 203.28432 193.95045 162.16932 1.000 71.95781 1401 PRO A C 1
ATOM 8214 O O . PRO A 1 1401 ? 202.27432 193.41745 161.70132 1.000 71.95781 1401 PRO A O 1
ATOM 8218 N N . ALA A 1 1402 ? 204.41832 194.06045 161.48432 1.000 68.09011 1402 ALA A N 1
ATOM 8219 C CA . ALA A 1 1402 ? 204.55332 193.50045 160.14832 1.000 68.09011 1402 ALA A CA 1
ATOM 8220 C C . ALA A 1 1402 ? 204.83132 192.00645 160.23432 1.000 68.09011 1402 ALA A C 1
ATOM 8221 O O . ALA A 1 1402 ? 205.70232 191.57145 160.99432 1.000 68.09011 1402 ALA A O 1
ATOM 8223 N N . LEU A 1 1403 ? 204.09232 191.22245 159.45732 1.000 65.29513 1403 LEU A N 1
ATOM 8224 C CA . LEU A 1 1403 ? 204.23732 189.77345 159.42132 1.000 65.29513 1403 LEU A CA 1
ATOM 8225 C C . LEU A 1 1403 ? 204.85232 189.36445 158.09032 1.000 65.29513 1403 LEU A C 1
ATOM 8226 O O . LEU A 1 1403 ? 204.42532 189.84245 157.03532 1.000 65.29513 1403 LEU A O 1
ATOM 8231 N N . THR A 1 1404 ? 205.84832 188.47945 158.14032 1.000 64.31198 1404 THR A N 1
ATOM 8232 C CA . THR A 1 1404 ? 206.59432 188.10645 156.94532 1.000 64.31198 1404 THR A CA 1
ATOM 8233 C C . THR A 1 1404 ? 205.85632 187.08645 156.08132 1.000 64.31198 1404 THR A C 1
ATOM 8234 O O . THR A 1 1404 ? 206.23632 186.88545 154.92432 1.000 64.31198 1404 THR A O 1
ATOM 8238 N N . LEU A 1 1405 ? 204.80432 186.45345 156.60432 1.000 64.47806 1405 LEU A N 1
ATOM 8239 C CA . LEU A 1 1405 ? 203.87432 185.64645 155.81032 1.000 64.47806 1405 LEU A CA 1
ATOM 8240 C C . LEU A 1 1405 ? 204.59832 184.51445 155.07232 1.000 64.47806 1405 LEU A C 1
ATOM 8241 O O . LEU A 1 1405 ? 204.68032 184.47745 153.84432 1.000 64.47806 1405 LEU A O 1
ATOM 8246 N N . HIS A 1 1406 ? 205.13232 183.59345 155.86532 1.000 69.50295 1406 HIS A N 1
ATOM 8247 C CA . HIS A 1 1406 ? 205.73532 182.37845 155.34732 1.000 69.50295 1406 HIS A CA 1
ATOM 8248 C C . HIS A 1 1406 ? 205.16532 181.18245 156.09332 1.000 69.50295 1406 HIS A C 1
ATOM 8249 O O . HIS A 1 1406 ? 204.70432 181.32145 157.22932 1.000 69.50295 1406 HIS A O 1
ATOM 8256 N N . PRO A 1 1407 ? 205.17032 179.99645 155.47732 1.000 67.12625 1407 PRO A N 1
ATOM 8257 C CA . PRO A 1 1407 ? 204.55732 178.83145 156.13532 1.000 67.12625 1407 PRO A CA 1
ATOM 8258 C C . PRO A 1 1407 ? 205.23232 178.43245 157.43232 1.000 67.12625 1407 PRO A C 1
ATOM 8259 O O . PRO A 1 1407 ? 204.61332 177.73245 158.24232 1.000 67.12625 1407 PRO A O 1
ATOM 8263 N N . TRP A 1 1408 ? 206.47032 178.85445 157.66232 1.000 68.24433 1408 TRP A N 1
ATOM 8264 C CA . TRP A 1 1408 ? 207.23732 178.41445 158.81632 1.000 68.24433 1408 TRP A CA 1
ATOM 8265 C C . TRP A 1 1408 ? 206.99732 179.26445 160.05232 1.000 68.24433 1408 TRP A C 1
ATOM 8266 O O . TRP A 1 1408 ? 207.68832 179.07645 161.05832 1.000 68.24433 1408 TRP A O 1
ATOM 8277 N N . ILE A 1 1409 ? 206.04432 180.19845 160.00632 1.000 68.38682 1409 ILE A N 1
ATOM 8278 C CA . ILE A 1 1409 ? 205.58432 180.81645 161.24132 1.000 68.38682 1409 ILE A CA 1
ATOM 8279 C C . ILE A 1 1409 ? 204.95232 179.76745 162.13832 1.000 68.38682 1409 ILE A C 1
ATOM 8280 O O . ILE A 1 1409 ? 204.89532 179.94345 163.35832 1.000 68.38682 1409 ILE A O 1
ATOM 8285 N N . TYR A 1 1410 ? 204.47232 178.67445 161.55432 1.000 68.85702 1410 TYR A N 1
ATOM 8286 C CA . TYR A 1 1410 ? 204.11832 177.46845 162.28632 1.000 68.85702 1410 TYR A CA 1
ATOM 8287 C C . TYR A 1 1410 ? 205.30032 176.51345 162.20332 1.000 68.85702 1410 TYR A C 1
ATOM 8288 O O . TYR A 1 1410 ? 205.80332 176.23845 161.10932 1.000 68.85702 1410 TYR A O 1
ATOM 8297 N N . GLY A 1 1411 ? 205.74532 176.01545 163.35232 1.000 72.27449 1411 GLY A N 1
ATOM 8298 C CA . GLY A 1 1411 ? 207.04232 175.37045 163.41832 1.000 72.27449 1411 GLY A CA 1
ATOM 8299 C C . GLY A 1 1411 ? 207.20232 174.09045 162.62432 1.000 72.27449 1411 GLY A C 1
ATOM 8300 O O . GLY A 1 1411 ? 207.90832 174.07045 161.61232 1.000 72.27449 1411 GLY A O 1
ATOM 8301 N N . GLN A 1 1412 ? 206.54532 173.02045 163.05732 1.000 71.87466 1412 GLN A N 1
ATOM 8302 C CA . GLN A 1 1412 ? 206.68232 171.70945 162.44032 1.000 71.87466 1412 GLN A CA 1
ATOM 8303 C C . GLN A 1 1412 ? 205.38732 171.35645 161.72932 1.000 71.87466 1412 GLN A C 1
ATOM 8304 O O . GLN A 1 1412 ? 204.30632 171.45545 162.31732 1.000 71.87466 1412 GLN A O 1
ATOM 8310 N N . GLN A 1 1413 ? 205.49732 170.93945 160.47232 1.000 69.21052 1413 GLN A N 1
ATOM 8311 C CA . GLN A 1 1413 ? 204.30832 170.72745 159.66432 1.000 69.21052 1413 GLN A CA 1
ATOM 8312 C C . GLN A 1 1413 ? 204.61732 169.75845 158.53632 1.000 69.21052 1413 GLN A C 1
ATOM 8313 O O . GLN A 1 1413 ? 205.77132 169.58345 158.13832 1.000 69.21052 1413 GLN A O 1
ATOM 8319 N N . TYR A 1 1414 ? 203.56032 169.13245 158.03032 1.000 67.98485 1414 TYR A N 1
ATOM 8320 C CA . TYR A 1 1414 ? 203.62332 168.30645 156.83432 1.000 67.98485 1414 TYR A CA 1
ATOM 8321 C C . TYR A 1 1414 ? 203.06732 169.10945 155.66732 1.000 67.98485 1414 TYR A C 1
ATOM 8322 O O . TYR A 1 1414 ? 201.94232 169.61445 155.73732 1.000 67.98485 1414 TYR A O 1
ATOM 8331 N N . THR A 1 1415 ? 203.85132 169.23045 154.60632 1.000 65.66964 1415 THR A N 1
ATOM 8332 C CA . THR A 1 1415 ? 203.40332 169.83945 153.36432 1.000 65.66964 1415 THR A CA 1
ATOM 8333 C C . THR A 1 1415 ? 203.40932 168.77245 152.28332 1.000 65.66964 1415 THR A C 1
ATOM 8334 O O . THR A 1 1415 ? 204.37132 168.01045 152.17232 1.000 65.66964 1415 THR A O 1
ATOM 8338 N N . PHE A 1 1416 ? 202.33732 168.69845 151.50432 1.000 62.91669 1416 PHE A N 1
ATOM 8339 C CA . PHE A 1 1416 ? 202.21732 167.63545 150.52232 1.000 62.91669 1416 PHE A CA 1
ATOM 8340 C C . PHE A 1 1416 ? 202.31532 168.17545 149.10232 1.000 62.91669 1416 PHE A C 1
ATOM 8341 O O . PHE A 1 1416 ? 202.05932 169.35045 148.82432 1.000 62.91669 1416 PHE A O 1
ATOM 8349 N N . PHE A 1 1417 ? 202.69832 167.27445 148.20832 1.000 65.81020 1417 PHE A N 1
ATOM 8350 C CA . PHE A 1 1417 ? 203.02632 167.57745 146.82832 1.000 65.81020 1417 PHE A CA 1
ATOM 8351 C C . PHE A 1 1417 ? 202.36132 166.55845 145.91932 1.000 65.81020 1417 PHE A C 1
ATOM 8352 O O . PHE A 1 1417 ? 202.40432 165.35545 146.18632 1.000 65.81020 1417 PHE A O 1
ATOM 8360 N N . SER A 1 1418 ? 201.74332 167.04245 144.84832 1.000 66.84463 1418 SER A N 1
ATOM 8361 C CA . SER A 1 1418 ? 201.12932 166.17945 143.85032 1.000 66.84463 1418 SER A CA 1
ATOM 8362 C C . SER A 1 1418 ? 201.59432 166.61145 142.47132 1.000 66.84463 1418 SER A C 1
ATOM 8363 O O . SER A 1 1418 ? 201.61432 167.80645 142.16932 1.000 66.84463 1418 SER A O 1
ATOM 8366 N N . MET A 1 1419 ? 201.96632 165.64445 141.64232 1.000 70.79101 1419 MET A N 1
ATOM 8367 C CA . MET A 1 1419 ? 202.41032 165.89545 140.27632 1.000 70.79101 1419 MET A CA 1
ATOM 8368 C C . MET A 1 1419 ? 201.34832 165.39445 139.30932 1.000 70.79101 1419 MET A C 1
ATOM 8369 O O . MET A 1 1419 ? 201.09832 164.18845 139.22132 1.000 70.79101 1419 MET A O 1
ATOM 8374 N N . ASP A 1 1420 ? 200.73132 166.31945 138.58632 1.000 73.25210 1420 ASP A N 1
ATOM 8375 C CA . ASP A 1 1420 ? 199.78632 165.99945 137.53232 1.000 73.25210 1420 ASP A CA 1
ATOM 8376 C C . ASP A 1 1420 ? 200.31032 166.55145 136.21432 1.000 73.25210 1420 ASP A C 1
ATOM 8377 O O . ASP A 1 1420 ? 201.10032 167.49845 136.18632 1.000 73.25210 1420 ASP A O 1
ATOM 8382 N N . GLU A 1 1421 ? 199.86132 165.94245 135.12132 1.000 77.21738 1421 GLU A N 1
ATOM 8383 C CA . GLU A 1 1421 ? 200.36232 166.24445 133.78532 1.000 77.21738 1421 GLU A CA 1
ATOM 8384 C C . GLU A 1 1421 ? 201.87832 166.09045 133.73932 1.000 77.21738 1421 GLU A C 1
ATOM 8385 O O . GLU A 1 1421 ? 202.59532 167.07845 133.54032 1.000 77.21738 1421 GLU A O 1
ATOM 8387 N N . PRO A 1 1422 ? 202.40632 164.87545 133.92732 1.000 78.50436 1422 PRO A N 1
ATOM 8388 C CA . PRO A 1 1422 ? 203.86332 164.69445 133.85132 1.000 78.50436 1422 PRO A CA 1
ATOM 8389 C C . PRO A 1 1422 ? 204.43432 164.94345 132.46832 1.000 78.50436 1422 PRO A C 1
ATOM 8390 O O . PRO A 1 1422 ? 205.64732 165.14845 132.34832 1.000 78.50436 1422 PRO A O 1
ATOM 8394 N N . GLY A 1 1423 ? 203.60732 164.91745 131.42232 1.000 80.17620 1423 GLY A N 1
ATOM 8395 C CA . GLY A 1 1423 ? 204.11832 165.12745 130.07932 1.000 80.17620 1423 GLY A CA 1
ATOM 8396 C C . GLY A 1 1423 ? 204.66632 166.52145 129.85432 1.000 80.17620 1423 GLY A C 1
ATOM 8397 O O . GLY A 1 1423 ? 205.63932 166.69745 129.11732 1.000 80.17620 1423 GLY A O 1
ATOM 8398 N N . SER A 1 1424 ? 204.05532 167.52545 130.47632 1.000 77.67840 1424 SER A N 1
ATOM 8399 C CA . SER A 1 1424 ? 204.47632 168.90345 130.26632 1.000 77.67840 1424 SER A CA 1
ATOM 8400 C C . SER A 1 1424 ? 205.86132 169.13645 130.85232 1.000 77.67840 1424 SER A C 1
ATOM 8401 O O . SER A 1 1424 ? 206.09932 168.87345 132.03432 1.000 77.67840 1424 SER A O 1
ATOM 8404 N N . GLU A 1 1425 ? 206.77832 169.63545 130.01932 1.000 75.65115 1425 GLU A N 1
ATOM 8405 C CA . GLU A 1 1425 ? 208.10932 169.97945 130.50532 1.000 75.65115 1425 GLU A CA 1
ATOM 8406 C C . GLU A 1 1425 ? 208.05832 171.12245 131.50932 1.000 75.65115 1425 GLU A C 1
ATOM 8407 O O . GLU A 1 1425 ? 208.81932 171.12745 132.48532 1.000 75.65115 1425 GLU A O 1
ATOM 8409 N N . GLN A 1 1426 ? 207.17232 172.09445 131.28532 1.000 76.15597 1426 GLN A N 1
ATOM 8410 C CA . GLN A 1 1426 ? 207.05332 173.21845 132.20632 1.000 76.15597 1426 GLN A CA 1
ATOM 8411 C C . GLN A 1 1426 ? 206.63032 172.75345 133.59232 1.000 76.15597 1426 GLN A C 1
ATOM 8412 O O . GLN A 1 1426 ? 207.16932 173.21945 134.60032 1.000 76.15597 1426 GLN A O 1
ATOM 8418 N N . PHE A 1 1427 ? 205.67332 171.82945 133.66832 1.000 71.35385 1427 PHE A N 1
ATOM 8419 C CA . PHE A 1 1427 ? 205.25932 171.33545 134.97632 1.000 71.35385 1427 PHE A CA 1
ATOM 8420 C C . PHE A 1 1427 ? 206.33732 170.48245 135.63232 1.000 71.35385 1427 PHE A C 1
ATOM 8421 O O . PHE A 1 1427 ? 206.47232 170.50345 136.85932 1.000 71.35385 1427 PHE A O 1
ATOM 8429 N N . THR A 1 1428 ? 207.11832 169.73845 134.84732 1.000 72.65480 1428 THR A N 1
ATOM 8430 C CA . THR A 1 1428 ? 208.21732 168.97645 135.43332 1.000 72.65480 1428 THR A CA 1
ATOM 8431 C C . THR A 1 1428 ? 209.26532 169.90345 136.03332 1.000 72.65480 1428 THR A C 1
ATOM 8432 O O . THR A 1 1428 ? 209.73532 169.68345 137.15532 1.000 72.65480 1428 THR A O 1
ATOM 8436 N N . VAL A 1 1429 ? 209.63932 170.95745 135.30432 1.000 69.86744 1429 VAL A N 1
ATOM 8437 C CA . VAL A 1 1429 ? 210.62832 171.88045 135.85332 1.000 69.86744 1429 VAL A CA 1
ATOM 8438 C C . VAL A 1 1429 ? 210.03832 172.66945 137.01732 1.000 69.86744 1429 VAL A C 1
ATOM 8439 O O . VAL A 1 1429 ? 210.76132 173.04645 137.94632 1.000 69.86744 1429 VAL A O 1
ATOM 8443 N N . LEU A 1 1430 ? 208.72532 172.91045 137.00932 1.000 68.98084 1430 LEU A N 1
ATOM 8444 C CA . LEU A 1 1430 ? 208.09432 173.57145 138.14732 1.000 68.98084 1430 LEU A CA 1
ATOM 8445 C C . LEU A 1 1430 ? 208.14032 172.68745 139.38632 1.000 68.98084 1430 LEU A C 1
ATOM 8446 O O . LEU A 1 1430 ? 208.42632 173.16845 140.48632 1.000 68.98084 1430 LEU A O 1
ATOM 8451 N N . ALA A 1 1431 ? 207.86732 171.39145 139.22932 1.000 69.21346 1431 ALA A N 1
ATOM 8452 C CA . ALA A 1 1431 ? 207.99132 170.47345 140.35632 1.000 69.21346 1431 ALA A CA 1
ATOM 8453 C C . ALA A 1 1431 ? 209.43232 170.38745 140.83332 1.000 69.21346 1431 ALA A C 1
ATOM 8454 O O . ALA A 1 1431 ? 209.69132 170.28345 142.03732 1.000 69.21346 1431 ALA A O 1
ATOM 8456 N N . ASP A 1 1432 ? 210.38432 170.42145 139.90032 1.000 72.99990 1432 ASP A N 1
ATOM 8457 C CA . ASP A 1 1432 ? 211.79332 170.40745 140.27532 1.000 72.99990 1432 ASP A CA 1
ATOM 8458 C C . ASP A 1 1432 ? 212.15232 171.62445 141.11932 1.000 72.99990 1432 ASP A C 1
ATOM 8459 O O . ASP A 1 1432 ? 212.76332 171.49645 142.18432 1.000 72.99990 1432 ASP A O 1
ATOM 8464 N N . VAL A 1 1433 ? 211.76532 172.82145 140.66432 1.000 68.87894 1433 VAL A N 1
ATOM 8465 C CA . VAL A 1 1433 ? 212.08332 174.04245 141.40332 1.000 68.87894 1433 VAL A CA 1
ATOM 8466 C C . VAL A 1 1433 ? 211.18432 174.25445 142.60832 1.000 68.87894 1433 VAL A C 1
ATOM 8467 O O . VAL A 1 1433 ? 211.41432 175.19045 143.38232 1.000 68.87894 1433 VAL A O 1
ATOM 8471 N N . LEU A 1 1434 ? 210.15232 173.43745 142.77932 1.000 67.10496 1434 LEU A N 1
ATOM 8472 C CA . LEU A 1 1434 ? 209.33732 173.48545 143.98332 1.000 67.10496 1434 LEU A CA 1
ATOM 8473 C C . LEU A 1 1434 ? 209.81732 172.52145 145.05532 1.000 67.10496 1434 LEU A C 1
ATOM 8474 O O . LEU A 1 1434 ? 209.73532 172.83345 146.24632 1.000 67.10496 1434 LEU A O 1
ATOM 8479 N N . LEU A 1 1435 ? 210.33132 171.35845 144.65832 1.000 69.97906 1435 LEU A N 1
ATOM 8480 C CA . LEU A 1 1435 ? 210.67332 170.32545 145.62832 1.000 69.97906 1435 LEU A CA 1
ATOM 8481 C C . LEU A 1 1435 ? 212.05332 170.54445 146.23532 1.000 69.97906 1435 LEU A C 1
ATOM 8482 O O . LEU A 1 1435 ? 212.18232 170.76245 147.44332 1.000 69.97906 1435 LEU A O 1
ATOM 8487 N N . ASN A 1 1436 ? 213.09532 170.49545 145.41732 1.000 74.24182 1436 ASN A N 1
ATOM 8488 C CA . ASN A 1 1436 ? 214.43532 170.32445 145.96132 1.000 74.24182 1436 ASN A CA 1
ATOM 8489 C C . ASN A 1 1436 ? 215.37832 171.48845 145.71032 1.000 74.24182 1436 ASN A C 1
ATOM 8490 O O . ASN A 1 1436 ? 216.15432 171.83445 146.60332 1.000 74.24182 1436 ASN A O 1
ATOM 8495 N N . LYS A 1 1437 ? 215.35532 172.10545 144.51932 1.000 76.55686 1437 LYS A N 1
ATOM 8496 C CA . LYS A 1 1437 ? 216.41232 173.06745 144.20132 1.000 76.55686 1437 LYS A CA 1
ATOM 8497 C C . LYS A 1 1437 ? 216.32232 174.31045 145.08432 1.000 76.55686 1437 LYS A C 1
ATOM 8498 O O . LYS A 1 1437 ? 217.23232 174.52445 145.90532 1.000 76.55686 1437 LYS A O 1
ATOM 8504 N N . PRO A 1 1438 ? 215.27432 175.16145 144.99832 1.000 73.01808 1438 PRO A N 1
ATOM 8505 C CA . PRO A 1 1438 ? 215.10532 176.16645 146.05532 1.000 73.01808 1438 PRO A CA 1
ATOM 8506 C C . PRO A 1 1438 ? 214.28932 175.63945 147.22332 1.000 73.01808 1438 PRO A C 1
ATOM 8507 O O . PRO A 1 1438 ? 214.43932 176.10645 148.35532 1.000 73.01808 1438 PRO A O 1
ATOM 8511 N N . GLY A 1 1439 ? 213.42332 174.66745 146.95832 1.000 70.28642 1439 GLY A N 1
ATOM 8512 C CA . GLY A 1 1439 ? 212.50332 174.18445 147.96432 1.000 70.28642 1439 GLY A CA 1
ATOM 8513 C C . GLY A 1 1439 ? 211.27132 175.06245 148.07232 1.000 70.28642 1439 GLY A C 1
ATOM 8514 O O . GLY A 1 1439 ? 211.04832 175.98245 147.28332 1.000 70.28642 1439 GLY A O 1
ATOM 8515 N N . PHE A 1 1440 ? 210.45332 174.75945 149.07532 1.000 68.56623 1440 PHE A N 1
ATOM 8516 C CA . PHE A 1 1440 ? 209.27532 175.57045 149.34432 1.000 68.56623 1440 PHE A CA 1
ATOM 8517 C C . PHE A 1 1440 ? 209.67932 176.96345 149.81132 1.000 68.56623 1440 PHE A C 1
ATOM 8518 O O . PHE A 1 1440 ? 210.71832 177.15245 150.44832 1.000 68.56623 1440 PHE A O 1
ATOM 8526 N N . GLY A 1 1441 ? 208.84032 177.94345 149.48232 1.000 70.51318 1441 GLY A N 1
ATOM 8527 C CA . GLY A 1 1441 ? 208.98932 179.27945 150.03432 1.000 70.51318 1441 GLY A CA 1
ATOM 8528 C C . GLY A 1 1441 ? 210.32832 179.90645 149.70832 1.000 70.51318 1441 GLY A C 1
ATOM 8529 O O . GLY A 1 1441 ? 210.86932 179.74945 148.60932 1.000 70.51318 1441 GLY A O 1
ATOM 8530 N N . ASN A 1 1442 ? 210.87832 180.62945 150.68732 1.000 71.64605 1442 ASN A N 1
ATOM 8531 C CA . ASN A 1 1442 ? 212.13632 181.34345 150.50732 1.000 71.64605 1442 ASN A CA 1
ATOM 8532 C C . ASN A 1 1442 ? 213.14132 181.04345 151.61232 1.000 71.64605 1442 ASN A C 1
ATOM 8533 O O . ASN A 1 1442 ? 214.12632 181.77045 151.74632 1.000 71.64605 1442 ASN A O 1
ATOM 8538 N N . ARG A 1 1443 ? 212.92332 179.99745 152.41032 1.000 71.86187 1443 ARG A N 1
ATOM 8539 C CA . ARG A 1 1443 ? 213.84832 179.73845 153.50932 1.000 71.86187 1443 ARG A CA 1
ATOM 8540 C C . ARG A 1 1443 ? 215.24232 179.39145 153.00032 1.000 71.86187 1443 ARG A C 1
ATOM 8541 O O . ARG A 1 1443 ? 216.23332 179.64245 153.69432 1.000 71.86187 1443 ARG A O 1
ATOM 8549 N N . CYS A 1 1444 ? 215.34232 178.83745 151.79932 1.000 75.03100 1444 CYS A N 1
ATOM 8550 C CA . CYS A 1 1444 ? 216.62232 178.51445 151.17732 1.000 75.03100 1444 CYS A CA 1
ATOM 8551 C C . CYS A 1 1444 ? 216.77032 179.40645 149.95032 1.000 75.03100 1444 CYS A C 1
ATOM 8552 O O . CYS A 1 1444 ? 216.13732 179.16545 148.91932 1.000 75.03100 1444 CYS A O 1
ATOM 8555 N N . LEU A 1 1445 ? 217.60832 180.43745 150.06032 1.000 72.37914 1445 LEU A N 1
ATOM 8556 C CA . LEU A 1 1445 ? 217.78932 181.40245 148.98332 1.000 72.37914 1445 LEU A CA 1
ATOM 8557 C C . LEU A 1 1445 ? 219.23332 181.53145 148.52532 1.000 72.37914 1445 LEU A C 1
ATOM 8558 O O . LEU A 1 1445 ? 219.54832 182.46445 147.77832 1.000 72.37914 1445 LEU A O 1
ATOM 8563 N N . LYS A 1 1446 ? 220.12432 180.64645 148.96732 1.000 79.25331 1446 LYS A N 1
ATOM 8564 C CA . LYS A 1 1446 ? 221.53432 180.61845 148.59132 1.000 79.25331 1446 LYS A CA 1
ATOM 8565 C C . LYS A 1 1446 ? 222.29432 181.84145 149.08732 1.000 79.25331 1446 LYS A C 1
ATOM 8566 O O . LYS A 1 1446 ? 223.50532 181.93645 148.85832 1.000 79.25331 1446 LYS A O 1
ATOM 8572 N N . GLU A 1 1447 ? 221.63132 182.77745 149.76432 1.000 76.17925 1447 GLU A N 1
ATOM 8573 C CA . GLU A 1 1447 ? 222.28432 183.96745 150.28232 1.000 76.17925 1447 GLU A CA 1
ATOM 8574 C C . GLU A 1 1447 ? 221.80432 184.35145 151.67332 1.000 76.17925 1447 GLU A C 1
ATOM 8575 O O . GLU A 1 1447 ? 222.21632 185.39845 152.18332 1.000 76.17925 1447 GLU A O 1
ATOM 8577 N N . GLY A 1 1448 ? 220.95032 183.54645 152.29632 1.000 75.60638 1448 GLY A N 1
ATOM 8578 C CA . GLY A 1 1448 ? 220.45532 183.85545 153.62132 1.000 75.60638 1448 GLY A CA 1
ATOM 8579 C C . GLY A 1 1448 ? 219.14532 184.61045 153.58732 1.000 75.60638 1448 GLY A C 1
ATOM 8580 O O . GLY A 1 1448 ? 219.09132 185.75045 153.11732 1.000 75.60638 1448 GLY A O 1
ATOM 8581 N N . TRP A 1 1449 ? 218.07732 183.98245 154.07432 1.000 73.54381 1449 TRP A N 1
ATOM 8582 C CA . TRP A 1 1449 ? 216.75732 184.60045 154.09832 1.000 73.54381 1449 TRP A CA 1
ATOM 8583 C C . TRP A 1 1449 ? 216.45532 185.25245 155.44232 1.000 73.54381 1449 TRP A C 1
ATOM 8584 O O . TRP A 1 1449 ? 216.22132 186.46145 155.51432 1.000 73.54381 1449 TRP A O 1
ATOM 8595 N N . LEU A 1 1450 ? 216.46032 184.46245 156.51732 1.000 77.03344 1450 LEU A N 1
ATOM 8596 C CA . LEU A 1 1450 ? 216.18732 184.95545 157.85132 1.000 77.03344 1450 LEU A CA 1
ATOM 8597 C C . LEU A 1 1450 ? 217.13032 184.22445 158.79932 1.000 77.03344 1450 LEU A C 1
ATOM 8598 O O . LEU A 1 1450 ? 217.22932 182.98645 158.73532 1.000 77.03344 1450 LEU A O 1
ATOM 8603 N N . PRO A 1 1451 ? 217.83732 184.94245 159.67132 1.000 77.45365 1451 PRO A N 1
ATOM 8604 C CA . PRO A 1 1451 ? 218.68532 184.25445 160.65732 1.000 77.45365 1451 PRO A CA 1
ATOM 8605 C C . PRO A 1 1451 ? 217.90132 183.35945 161.59832 1.000 77.45365 1451 PRO A C 1
ATOM 8606 O O . PRO A 1 1451 ? 218.43832 182.35045 162.07132 1.000 77.45365 1451 PRO A O 1
ATOM 8610 N N . GLU A 1 1452 ? 216.64332 183.69745 161.88532 1.000 77.92193 1452 GLU A N 1
ATOM 8611 C CA . GLU A 1 1452 ? 215.82932 182.89345 162.78632 1.000 77.92193 1452 GLU A CA 1
ATOM 8612 C C . GLU A 1 1452 ? 215.37432 181.58145 162.16332 1.000 77.92193 1452 GLU A C 1
ATOM 8613 O O . GLU A 1 1452 ? 214.92732 180.69345 162.89632 1.000 77.92193 1452 GLU A O 1
ATOM 8615 N N . TYR A 1 1453 ? 215.47232 181.43645 160.84332 1.000 74.99287 1453 TYR A N 1
ATOM 8616 C CA . TYR A 1 1453 ? 215.02332 180.23945 160.13432 1.000 74.99287 1453 TYR A CA 1
ATOM 8617 C C . TYR A 1 1453 ? 216.15232 179.74145 159.24432 1.000 74.99287 1453 TYR A C 1
ATOM 8618 O O . TYR A 1 1453 ? 216.22132 180.08145 158.05532 1.000 74.99287 1453 TYR A O 1
ATOM 8627 N N . PRO A 1 1454 ? 217.06132 178.94145 159.78732 1.000 74.78861 1454 PRO A N 1
ATOM 8628 C CA . PRO A 1 1454 ? 218.15232 178.39145 158.97932 1.000 74.78861 1454 PRO A CA 1
ATOM 8629 C C . PRO A 1 1454 ? 217.68132 177.21145 158.13832 1.000 74.78861 1454 PRO A C 1
ATOM 8630 O O . PRO A 1 1454 ? 216.59932 176.65845 158.33332 1.000 74.78861 1454 PRO A O 1
ATOM 8634 N N . CYS A 1 1455 ? 218.52832 176.83045 157.18732 1.000 77.08027 1455 CYS A N 1
ATOM 8635 C CA . CYS A 1 1455 ? 218.26932 175.70645 156.29932 1.000 77.08027 1455 CYS A CA 1
ATOM 8636 C C . CYS A 1 1455 ? 219.13632 174.52645 156.71532 1.000 77.08027 1455 CYS A C 1
ATOM 8637 O O . CYS A 1 1455 ? 220.35832 174.66145 156.83432 1.000 77.08027 1455 CYS A O 1
ATOM 8639 N N . GLY A 1 1456 ? 218.50332 173.37545 156.92832 1.000 80.75924 1456 GLY A N 1
ATOM 8640 C CA . GLY A 1 1456 ? 219.21132 172.19145 157.37432 1.000 80.75924 1456 GLY A CA 1
ATOM 8641 C C . GLY A 1 1456 ? 219.60932 171.25745 156.25132 1.000 80.75924 1456 GLY A C 1
ATOM 8642 O O . GLY A 1 1456 ? 220.13732 171.69545 155.22532 1.000 80.75924 1456 GLY A O 1
ATOM 8643 N N . ASN A 1 1457 ? 219.36632 169.96345 156.43932 1.000 82.41571 1457 ASN A N 1
ATOM 8644 C CA . ASN A 1 1457 ? 219.69432 168.94545 155.45432 1.000 82.41571 1457 ASN A CA 1
ATOM 8645 C C . ASN A 1 1457 ? 218.44432 168.15745 155.08832 1.000 82.41571 1457 ASN A C 1
ATOM 8646 O O . ASN A 1 1457 ? 217.54232 167.97445 155.91132 1.000 82.41571 1457 ASN A O 1
ATOM 8651 N N . SER A 1 1458 ? 218.40232 167.68845 153.84532 1.000 78.25539 1458 SER A N 1
ATOM 8652 C CA . SER A 1 1458 ? 217.25232 166.97045 153.31632 1.000 78.25539 1458 SER A CA 1
ATOM 8653 C C . SER A 1 1458 ? 217.52932 165.47445 153.31932 1.000 78.25539 1458 SER A C 1
ATOM 8654 O O . SER A 1 1458 ? 218.53332 165.02245 152.76032 1.000 78.25539 1458 SER A O 1
ATOM 8657 N N . THR A 1 1459 ? 216.64432 164.71845 153.94832 1.000 73.74628 1459 THR A N 1
ATOM 8658 C CA . THR A 1 1459 ? 216.74332 163.27045 153.95932 1.000 73.74628 1459 THR A CA 1
ATOM 8659 C C . THR A 1 1459 ? 216.24032 162.69445 152.63632 1.000 73.74628 1459 THR A C 1
ATOM 8660 O O . THR A 1 1459 ? 215.43532 163.32245 151.94532 1.000 73.74628 1459 THR A O 1
ATOM 8664 N N . PRO A 1 1460 ? 216.70432 161.50645 152.25632 1.000 72.22401 1460 PRO A N 1
ATOM 8665 C CA . PRO A 1 1460 ? 216.21732 160.89045 151.01832 1.000 72.22401 1460 PRO A CA 1
ATOM 8666 C C . PRO A 1 1460 ? 214.76632 160.45445 151.14132 1.000 72.22401 1460 PRO A C 1
ATOM 8667 O O . PRO A 1 1460 ? 214.21232 160.32645 152.23432 1.000 72.22401 1460 PRO A O 1
ATOM 8671 N N . TRP A 1 1461 ? 214.14732 160.23845 149.98132 1.000 70.26936 1461 TRP A N 1
ATOM 8672 C CA . TRP A 1 1461 ? 212.75832 159.80045 149.94232 1.000 70.26936 1461 TRP A CA 1
ATOM 8673 C C . TRP A 1 1461 ? 212.59732 158.47445 150.67032 1.000 70.26936 1461 TRP A C 1
ATOM 8674 O O . TRP A 1 1461 ? 213.40532 157.55545 150.51232 1.000 70.26936 1461 TRP A O 1
ATOM 8685 N N . LYS A 1 1462 ? 211.54032 158.37545 151.46932 1.000 71.10852 1462 LYS A N 1
ATOM 8686 C CA . LYS A 1 1462 ? 211.33632 157.20345 152.31232 1.000 71.10852 1462 LYS A CA 1
ATOM 8687 C C . LYS A 1 1462 ? 209.85032 157.02645 152.55432 1.000 71.10852 1462 LYS A C 1
ATOM 8688 O O . LYS A 1 1462 ? 209.21532 157.90345 153.14732 1.000 71.10852 1462 LYS A O 1
ATOM 8694 N N . THR A 1 1463 ? 209.30032 155.91045 152.10632 1.000 71.45625 1463 THR A N 1
ATOM 8695 C CA . THR A 1 1463 ? 207.92932 155.57845 152.46532 1.000 71.45625 1463 THR A CA 1
ATOM 8696 C C . THR A 1 1463 ? 207.89632 155.01145 153.88232 1.000 71.45625 1463 THR A C 1
ATOM 8697 O O . THR A 1 1463 ? 208.69432 154.12845 154.21132 1.000 71.45625 1463 THR A O 1
ATOM 8701 N N . PRO A 1 1464 ? 207.04232 155.53245 154.75832 1.000 75.89934 1464 PRO A N 1
ATOM 8702 C CA . PRO A 1 1464 ? 207.02932 155.05845 156.14432 1.000 75.89934 1464 PRO A CA 1
ATOM 8703 C C . PRO A 1 1464 ? 206.62232 153.59645 156.24332 1.000 75.89934 1464 PRO A C 1
ATOM 8704 O O . PRO A 1 1464 ? 205.82832 153.09045 155.44832 1.000 75.89934 1464 PRO A O 1
ATOM 8708 N N . SER A 1 1465 ? 207.18632 152.91745 157.23932 1.000 86.41049 1465 SER A N 1
ATOM 8709 C CA . SER A 1 1465 ? 206.81332 151.54045 157.52032 1.000 86.41049 1465 SER A CA 1
ATOM 8710 C C . SER A 1 1465 ? 205.38032 151.47245 158.03532 1.000 86.41049 1465 SER A C 1
ATOM 8711 O O . SER A 1 1465 ? 204.90532 152.36645 158.74032 1.000 86.41049 1465 SER A O 1
ATOM 8714 N N . VAL A 1 1466 ? 204.68432 150.39645 157.66832 1.000 92.98141 1466 VAL A N 1
ATOM 8715 C CA . VAL A 1 1466 ? 203.27232 150.24045 157.98132 1.000 92.98141 1466 VAL A CA 1
ATOM 8716 C C . VAL A 1 1466 ? 203.04032 148.84145 158.54132 1.000 92.98141 1466 VAL A C 1
ATOM 8717 O O . VAL A 1 1466 ? 203.80032 147.90645 158.28032 1.000 92.98141 1466 VAL A O 1
ATOM 8721 N N . SER A 1 1467 ? 201.97232 148.71345 159.33232 1.000 100.44856 1467 SER A N 1
ATOM 8722 C CA . SER A 1 1467 ? 201.65532 147.45845 159.99632 1.000 100.44856 1467 SER A CA 1
ATOM 8723 C C . SER A 1 1467 ? 201.29532 146.38145 158.97432 1.000 100.44856 1467 SER A C 1
ATOM 8724 O O . SER A 1 1467 ? 200.71832 146.67845 157.92632 1.000 100.44856 1467 SER A O 1
ATOM 8727 N N . PRO A 1 1468 ? 201.64132 145.12145 159.25232 1.000 102.75513 1468 PRO A N 1
ATOM 8728 C CA . PRO A 1 1468 ? 201.36532 144.06445 158.26732 1.000 102.75513 1468 PRO A CA 1
ATOM 8729 C C . PRO A 1 1468 ? 199.89232 143.90445 157.93932 1.000 102.75513 1468 PRO A C 1
ATOM 8730 O O . PRO A 1 1468 ? 199.54432 143.72045 156.76232 1.000 102.75513 1468 PRO A O 1
ATOM 8734 N N . ASN A 1 1469 ? 199.00232 143.99745 158.92832 1.000 105.71810 1469 ASN A N 1
ATOM 8735 C CA . ASN A 1 1469 ? 197.61132 143.74645 158.59232 1.000 105.71810 1469 ASN A CA 1
ATOM 8736 C C . ASN A 1 1469 ? 196.98632 144.89145 157.81532 1.000 105.71810 1469 ASN A C 1
ATOM 8737 O O . ASN A 1 1469 ? 195.97532 144.67045 157.15132 1.000 105.71810 1469 ASN A O 1
ATOM 8742 N N . ILE A 1 1470 ? 197.55332 146.09645 157.87432 1.000 100.31086 1470 ILE A N 1
ATOM 8743 C CA . ILE A 1 1470 ? 197.08632 147.17445 157.00732 1.000 100.31086 1470 ILE A CA 1
ATOM 8744 C C . ILE A 1 1470 ? 197.35532 146.82745 155.54832 1.000 100.31086 1470 ILE A C 1
ATOM 8745 O O . ILE A 1 1470 ? 196.49532 147.00945 154.67632 1.000 100.31086 1470 ILE A O 1
ATOM 8750 N N . THR A 1 1471 ? 198.55732 146.32545 155.25832 1.000 101.68314 1471 THR A N 1
ATOM 8751 C CA . THR A 1 1471 ? 198.85732 145.88445 153.90132 1.000 101.68314 1471 THR A CA 1
ATOM 8752 C C . THR A 1 1471 ? 197.95732 144.72545 153.50332 1.000 101.68314 1471 THR A C 1
ATOM 8753 O O . THR A 1 1471 ? 197.48632 144.65945 152.36232 1.000 101.68314 1471 THR A O 1
ATOM 8757 N N . GLN A 1 1472 ? 197.70232 143.80445 154.43432 1.000 103.60986 1472 GLN A N 1
ATOM 8758 C CA . GLN A 1 1472 ? 196.79332 142.69945 154.14332 1.000 103.60986 1472 GLN A CA 1
ATOM 8759 C C . GLN A 1 1472 ? 195.38832 143.20445 153.83132 1.000 103.60986 1472 GLN A C 1
ATOM 8760 O O . GLN A 1 1472 ? 194.71932 142.68945 152.92732 1.000 103.60986 1472 GLN A O 1
ATOM 8766 N N . LEU A 1 1473 ? 194.92132 144.20145 154.58132 1.000 99.93648 1473 LEU A N 1
ATOM 8767 C CA . LEU A 1 1473 ? 193.61932 144.80245 154.32532 1.000 99.93648 1473 LEU A CA 1
ATOM 8768 C C . LEU A 1 1473 ? 193.57032 145.45345 152.95132 1.000 99.93648 1473 LEU A C 1
ATOM 8769 O O . LEU A 1 1473 ? 192.59032 145.29445 152.21432 1.000 99.93648 1473 LEU A O 1
ATOM 8774 N N . PHE A 1 1474 ? 194.61632 146.19245 152.58832 1.000 96.77597 1474 PHE A N 1
ATOM 8775 C CA . PHE A 1 1474 ? 194.60632 146.90345 151.31732 1.000 96.77597 1474 PHE A CA 1
ATOM 8776 C C . PHE A 1 1474 ? 194.82932 145.98745 150.12332 1.000 96.77597 1474 PHE A C 1
ATOM 8777 O O . PHE A 1 1474 ? 194.47032 146.35945 149.00232 1.000 96.77597 1474 PHE A O 1
ATOM 8785 N N . GLN A 1 1475 ? 195.41032 144.80645 150.32832 1.000 102.98945 1475 GLN A N 1
ATOM 8786 C CA . GLN A 1 1475 ? 195.63132 143.87245 149.23032 1.000 102.98945 1475 GLN A CA 1
ATOM 8787 C C . GLN A 1 1475 ? 194.50732 142.85945 149.06632 1.000 102.98945 1475 GLN A C 1
ATOM 8788 O O . GLN A 1 1475 ? 194.11732 142.55845 147.93432 1.000 102.98945 1475 GLN A O 1
ATOM 8794 N N . LYS A 1 1476 ? 193.97532 142.32345 150.16632 1.000 103.91387 1476 LYS A N 1
ATOM 8795 C CA . LYS A 1 1476 ? 192.96432 141.27445 150.07332 1.000 103.91387 1476 LYS A CA 1
ATOM 8796 C C . LYS A 1 1476 ? 191.62432 141.82445 149.59832 1.000 103.91387 1476 LYS A C 1
ATOM 8797 O O . LYS A 1 1476 ? 190.98132 141.24445 148.71532 1.000 103.91387 1476 LYS A O 1
ATOM 8799 N N . GLN A 1 1477 ? 191.18332 142.94045 150.17132 1.000 99.86609 1477 GLN A N 1
ATOM 8800 C CA . GLN A 1 1477 ? 189.87932 143.48245 149.83132 1.000 99.86609 1477 GLN A CA 1
ATOM 8801 C C . GLN A 1 1477 ? 189.94532 144.27545 148.52832 1.000 99.86609 1477 GLN A C 1
ATOM 8802 O O . GLN A 1 1477 ? 191.01532 144.52445 147.96932 1.000 99.86609 1477 GLN A O 1
ATOM 8808 N N . LYS A 1 1478 ? 188.77032 144.66545 148.04132 1.000 97.98518 1478 LYS A N 1
ATOM 8809 C CA . LYS A 1 1478 ? 188.64132 145.40145 146.79132 1.000 97.98518 1478 LYS A CA 1
ATOM 8810 C C . LYS A 1 1478 ? 188.26432 146.84545 147.09532 1.000 97.98518 1478 LYS A C 1
ATOM 8811 O O . LYS A 1 1478 ? 187.23232 147.10345 147.72332 1.000 97.98518 1478 LYS A O 1
ATOM 8817 N N . TRP A 1 1479 ? 189.09932 147.77645 146.64932 1.000 92.87116 1479 TRP A N 1
ATOM 8818 C CA . TRP A 1 1479 ? 188.86832 149.20245 146.81832 1.000 92.87116 1479 TRP A CA 1
ATOM 8819 C C . TRP A 1 1479 ? 188.82032 149.85545 145.44632 1.000 92.87116 1479 TRP A C 1
ATOM 8820 O O . TRP A 1 1479 ? 189.75832 149.71245 144.65532 1.000 92.87116 1479 TRP A O 1
ATOM 8831 N N . THR A 1 1480 ? 187.73632 150.56645 145.16832 1.000 91.78008 1480 THR A N 1
ATOM 8832 C CA . THR A 1 1480 ? 187.56232 151.25345 143.90232 1.000 91.78008 1480 THR A CA 1
ATOM 8833 C C . THR A 1 1480 ? 187.92132 152.72745 144.06232 1.000 91.78008 1480 THR A C 1
ATOM 8834 O O . THR A 1 1480 ? 188.28532 153.19145 145.14332 1.000 91.78008 1480 THR A O 1
ATOM 8838 N N . GLN A 1 1481 ? 187.82632 153.47245 142.95932 1.000 88.40970 1481 GLN A N 1
ATOM 8839 C CA . GLN A 1 1481 ? 188.13732 154.89645 143.00832 1.000 88.40970 1481 GLN A CA 1
ATOM 8840 C C . GLN A 1 1481 ? 187.15732 155.64545 143.90132 1.000 88.40970 1481 GLN A C 1
ATOM 8841 O O . GLN A 1 1481 ? 187.55332 156.53445 144.66232 1.000 88.40970 1481 GLN A O 1
ATOM 8847 N N . VAL A 1 1482 ? 185.87032 155.29845 143.82032 1.000 88.41318 1482 VAL A N 1
ATOM 8848 C CA . VAL A 1 1482 ? 184.86232 155.97945 144.62432 1.000 88.41318 1482 VAL A CA 1
ATOM 8849 C C . VAL A 1 1482 ? 185.05032 155.68445 146.10832 1.000 88.41318 1482 VAL A C 1
ATOM 8850 O O . VAL A 1 1482 ? 184.82332 156.55745 146.95432 1.000 88.41318 1482 VAL A O 1
ATOM 8854 N N . ASN A 1 1483 ? 185.47432 154.46945 146.45432 1.000 89.93889 1483 ASN A N 1
ATOM 8855 C CA . ASN A 1 1483 ? 185.69532 154.06145 147.84132 1.000 89.93889 1483 ASN A CA 1
ATOM 8856 C C . ASN A 1 1483 ? 187.10432 153.49745 147.94732 1.000 89.93889 1483 ASN A C 1
ATOM 8857 O O . ASN A 1 1483 ? 187.30232 152.27645 147.90832 1.000 89.93889 1483 ASN A O 1
ATOM 8862 N N . PRO A 1 1484 ? 188.11332 154.36145 148.08432 1.000 86.23355 1484 PRO A N 1
ATOM 8863 C CA . PRO A 1 1484 ? 189.50432 153.90445 148.01732 1.000 86.23355 1484 PRO A CA 1
ATOM 8864 C C . PRO A 1 1484 ? 190.11732 153.46945 149.33632 1.000 86.23355 1484 PRO A C 1
ATOM 8865 O O . PRO A 1 1484 ? 191.23132 152.92845 149.32332 1.000 86.23355 1484 PRO A O 1
ATOM 8869 N N . SER A 1 1485 ? 189.44432 153.68245 150.46132 1.000 87.38650 1485 SER A N 1
ATOM 8870 C CA . SER A 1 1485 ? 190.04132 153.43045 151.76332 1.000 87.38650 1485 SER A CA 1
ATOM 8871 C C . SER A 1 1485 ? 188.92432 153.29345 152.78632 1.000 87.38650 1485 SER A C 1
ATOM 8872 O O . SER A 1 1485 ? 187.79432 153.72845 152.53432 1.000 87.38650 1485 SER A O 1
ATOM 8874 N N . PRO A 1 1486 ? 189.20032 152.68245 153.93932 1.000 87.81263 1486 PRO A N 1
ATOM 8875 C CA . PRO A 1 1486 ? 188.16432 152.55845 154.97132 1.000 87.81263 1486 PRO A CA 1
ATOM 8876 C C . PRO A 1 1486 ? 187.67332 153.91745 155.44332 1.000 87.81263 1486 PRO A C 1
ATOM 8877 O O . PRO A 1 1486 ? 188.42532 154.89245 155.49632 1.000 87.81263 1486 PRO A O 1
ATOM 8881 N N . SER A 1 1487 ? 186.39232 153.96845 155.79232 1.000 92.68166 1487 SER A N 1
ATOM 8882 C CA . SER A 1 1487 ? 185.70932 155.21445 156.11232 1.000 92.68166 1487 SER A CA 1
ATOM 8883 C C . SER A 1 1487 ? 185.66832 155.43945 157.61732 1.000 92.68166 1487 SER A C 1
ATOM 8884 O O . SER A 1 1487 ? 185.36332 154.52445 158.38632 1.000 92.68166 1487 SER A O 1
ATOM 8887 N N . CYS A 1 1488 ? 185.97332 156.66745 158.02832 1.000 94.90264 1488 CYS A N 1
ATOM 8888 C CA . CYS A 1 1488 ? 185.88932 157.03045 159.43632 1.000 94.90264 1488 CYS A CA 1
ATOM 8889 C C . CYS A 1 1488 ? 184.43132 157.14945 159.85632 1.000 94.90264 1488 CYS A C 1
ATOM 8890 O O . CYS A 1 1488 ? 183.63332 157.81445 159.18932 1.000 94.90264 1488 CYS A O 1
ATOM 8893 N N . ARG A 1 1489 ? 184.08232 156.50445 160.96632 1.000 94.60946 1489 ARG A N 1
ATOM 8894 C CA . ARG A 1 1489 ? 182.70632 156.48545 161.46032 1.000 94.60946 1489 ARG A CA 1
ATOM 8895 C C . ARG A 1 1489 ? 182.52132 157.65845 162.41332 1.000 94.60946 1489 ARG A C 1
ATOM 8896 O O . ARG A 1 1489 ? 183.00932 157.63945 163.54432 1.000 94.60946 1489 ARG A O 1
ATOM 8898 N N . CYS A 1 1490 ? 181.81032 158.68545 161.95732 1.000 95.62781 1490 CYS A N 1
ATOM 8899 C CA . CYS A 1 1490 ? 181.58232 159.87245 162.76632 1.000 95.62781 1490 CYS A CA 1
ATOM 8900 C C . CYS A 1 1490 ? 180.27932 159.72945 163.55532 1.000 95.62781 1490 CYS A C 1
ATOM 8901 O O . CYS A 1 1490 ? 179.72132 158.63645 163.68032 1.000 95.62781 1490 CYS A O 1
ATOM 8904 N N . SER A 1 1491 ? 179.79732 160.84445 164.10432 1.000 91.28235 1491 SER A N 1
ATOM 8905 C CA . SER A 1 1491 ? 178.74332 160.82045 165.11232 1.000 91.28235 1491 SER A CA 1
ATOM 8906 C C . SER A 1 1491 ? 177.49932 160.09745 164.61132 1.000 91.28235 1491 SER A C 1
ATOM 8907 O O . SER A 1 1491 ? 177.08832 160.25545 163.45932 1.000 91.28235 1491 SER A O 1
ATOM 8910 N N . THR A 1 1492 ? 176.90132 159.29645 165.49432 1.000 92.52006 1492 THR A N 1
ATOM 8911 C CA . THR A 1 1492 ? 175.75832 158.45845 165.15632 1.000 92.52006 1492 THR A CA 1
ATOM 8912 C C . THR A 1 1492 ? 174.47332 158.91645 165.83832 1.000 92.52006 1492 THR A C 1
ATOM 8913 O O . THR A 1 1492 ? 173.55132 158.11245 166.01132 1.000 92.52006 1492 THR A O 1
ATOM 8917 N N . ARG A 1 1493 ? 174.40532 160.18045 166.25332 1.000 94.70410 1493 ARG A N 1
ATOM 8918 C CA . ARG A 1 1493 ? 173.24632 160.82445 166.86932 1.000 94.70410 1493 ARG A CA 1
ATOM 8919 C C . ARG A 1 1493 ? 172.92932 160.27545 168.25432 1.000 94.70410 1493 ARG A C 1
ATOM 8920 O O . ARG A 1 1493 ? 172.01632 160.78745 168.91332 1.000 94.70410 1493 ARG A O 1
ATOM 8922 N N . GLU A 1 1494 ? 173.64632 159.25545 168.71932 1.000 92.70664 1494 GLU A N 1
ATOM 8923 C CA . GLU A 1 1494 ? 173.53932 158.78045 170.09232 1.000 92.70664 1494 GLU A CA 1
ATOM 8924 C C . GLU A 1 1494 ? 174.87332 158.73045 170.81432 1.000 92.70664 1494 GLU A C 1
ATOM 8925 O O . GLU A 1 1494 ? 174.88132 158.65345 172.04832 1.000 92.70664 1494 GLU A O 1
ATOM 8927 N N . LYS A 1 1495 ? 175.99332 158.76745 170.09432 1.000 90.22027 1495 LYS A N 1
ATOM 8928 C CA . LYS A 1 1495 ? 177.33532 158.83045 170.66632 1.000 90.22027 1495 LYS A CA 1
ATOM 8929 C C . LYS A 1 1495 ? 178.06832 159.90945 169.87732 1.000 90.22027 1495 LYS A C 1
ATOM 8930 O O . LYS A 1 1495 ? 178.72232 159.62445 168.87232 1.000 90.22027 1495 LYS A O 1
ATOM 8936 N N . LEU A 1 1496 ? 177.94532 161.15445 170.32832 1.000 88.00153 1496 LEU A N 1
ATOM 8937 C CA . LEU A 1 1496 ? 178.50732 162.28545 169.60332 1.000 88.00153 1496 LEU A CA 1
ATOM 8938 C C . LEU A 1 1496 ? 179.98132 162.43645 169.95232 1.000 88.00153 1496 LEU A C 1
ATOM 8939 O O . LEU A 1 1496 ? 180.32932 162.68545 171.11132 1.000 88.00153 1496 LEU A O 1
ATOM 8944 N N . THR A 1 1497 ? 180.84132 162.29645 168.95032 1.000 85.91488 1497 THR A N 1
ATOM 8945 C CA . THR A 1 1497 ? 182.27932 162.40845 169.12232 1.000 85.91488 1497 THR A CA 1
ATOM 8946 C C . THR A 1 1497 ? 182.77432 163.70245 168.49532 1.000 85.91488 1497 THR A C 1
ATOM 8947 O O . THR A 1 1497 ? 182.25332 164.15345 167.47232 1.000 85.91488 1497 THR A O 1
ATOM 8951 N N . MET A 1 1498 ? 183.78932 164.29745 169.12232 1.000 84.52035 1498 MET A N 1
ATOM 8952 C CA . MET A 1 1498 ? 184.35832 165.53345 168.59732 1.000 84.52035 1498 MET A CA 1
ATOM 8953 C C . MET A 1 1498 ? 184.91732 165.32545 167.19732 1.000 84.52035 1498 MET A C 1
ATOM 8954 O O . MET A 1 1498 ? 184.75932 166.18245 166.32232 1.000 84.52035 1498 MET A O 1
ATOM 8959 N N . LEU A 1 1499 ? 185.57632 164.19545 166.97032 1.000 84.57196 1499 LEU A N 1
ATOM 8960 C CA . LEU A 1 1499 ? 186.09732 163.82345 165.66732 1.000 84.57196 1499 LEU A CA 1
ATOM 8961 C C . LEU A 1 1499 ? 185.76932 162.36245 165.41032 1.000 84.57196 1499 LEU A C 1
ATOM 8962 O O . LEU A 1 1499 ? 185.61232 161.58545 166.35932 1.000 84.57196 1499 LEU A O 1
ATOM 8967 N N . PRO A 1 1500 ? 185.64932 161.96345 164.14732 1.000 86.53243 1500 PRO A N 1
ATOM 8968 C CA . PRO A 1 1500 ? 185.31532 160.56745 163.85132 1.000 86.53243 1500 PRO A CA 1
ATOM 8969 C C . PRO A 1 1500 ? 186.41232 159.62245 164.30632 1.000 86.53243 1500 PRO A C 1
ATOM 8970 O O . PRO A 1 1500 ? 187.59432 159.97245 164.34132 1.000 86.53243 1500 PRO A O 1
ATOM 8974 N N . GLU A 1 1501 ? 186.00532 158.40845 164.66632 1.000 93.01679 1501 GLU A N 1
ATOM 8975 C CA . GLU A 1 1501 ? 186.95232 157.35545 165.02532 1.000 93.01679 1501 GLU A CA 1
ATOM 8976 C C . GLU A 1 1501 ? 187.40132 156.69645 163.72432 1.000 93.01679 1501 GLU A C 1
ATOM 8977 O O . GLU A 1 1501 ? 186.64132 155.98145 163.07132 1.000 93.01679 1501 GLU A O 1
ATOM 8983 N N . CYS A 1 1502 ? 188.61832 157.00545 163.31032 1.000 93.75910 1502 CYS A N 1
ATOM 8984 C CA . CYS A 1 1502 ? 189.11832 156.53545 162.02632 1.000 93.75910 1502 CYS A CA 1
ATOM 8985 C C . CYS A 1 1502 ? 189.74532 155.15445 162.18232 1.000 93.75910 1502 CYS A C 1
ATOM 8986 O O . CYS A 1 1502 ? 190.60932 154.96845 163.04432 1.000 93.75910 1502 CYS A O 1
ATOM 8989 N N . PRO A 1 1503 ? 189.34332 154.17245 161.37532 1.000 91.29768 1503 PRO A N 1
ATOM 8990 C CA . PRO A 1 1503 ? 189.92132 152.82845 161.50332 1.000 91.29768 1503 PRO A CA 1
ATOM 8991 C C . PRO A 1 1503 ? 191.38032 152.77445 161.08032 1.000 91.29768 1503 PRO A C 1
ATOM 8992 O O . PRO A 1 1503 ? 191.97832 153.80045 160.74032 1.000 91.29768 1503 PRO A O 1
ATOM 8996 N N . GLU A 1 1504 ? 191.96032 151.57245 161.10332 1.000 92.49486 1504 GLU A N 1
ATOM 8997 C CA . GLU A 1 1504 ? 193.37732 151.41945 160.79032 1.000 92.49486 1504 GLU A CA 1
ATOM 8998 C C . GLU A 1 1504 ? 193.69332 151.83445 159.35932 1.000 92.49486 1504 GLU A C 1
ATOM 8999 O O . GLU A 1 1504 ? 194.82932 152.21945 159.06232 1.000 92.49486 1504 GLU A O 1
ATOM 9005 N N . GLY A 1 1505 ? 192.71432 151.76545 158.46332 1.000 85.47081 1505 GLY A N 1
ATOM 9006 C CA . GLY A 1 1505 ? 192.92832 152.17945 157.09132 1.000 85.47081 1505 GLY A CA 1
ATOM 9007 C C . GLY A 1 1505 ? 193.13032 153.67345 156.95132 1.000 85.47081 1505 GLY A C 1
ATOM 9008 O O . GLY A 1 1505 ? 194.21832 154.11945 156.57632 1.000 85.47081 1505 GLY A O 1
ATOM 9009 N N . ALA A 1 1506 ? 192.09132 154.45145 157.26032 1.000 83.08789 1506 ALA A N 1
ATOM 9010 C CA . ALA A 1 1506 ? 192.11032 155.91845 157.17132 1.000 83.08789 1506 ALA A CA 1
ATOM 9011 C C . ALA A 1 1506 ? 192.50832 156.28545 155.74132 1.000 83.08789 1506 ALA A C 1
ATOM 9012 O O . ALA A 1 1506 ? 191.87632 155.79545 154.79732 1.000 83.08789 1506 ALA A O 1
ATOM 9014 N N . GLY A 1 1507 ? 193.51732 157.13045 155.53332 1.000 78.05406 1507 GLY A N 1
ATOM 9015 C CA . GLY A 1 1507 ? 193.99932 157.35845 154.18132 1.000 78.05406 1507 GLY A CA 1
ATOM 9016 C C . GLY A 1 1507 ? 194.64332 156.12245 153.58532 1.000 78.05406 1507 GLY A C 1
ATOM 9017 O O . GLY A 1 1507 ? 194.39032 155.77445 152.42932 1.000 78.05406 1507 GLY A O 1
ATOM 9018 N N . GLY A 1 1508 ? 195.47932 155.44045 154.36532 1.000 77.97123 1508 GLY A N 1
ATOM 9019 C CA . GLY A 1 1508 ? 196.05632 154.17745 153.95332 1.000 77.97123 1508 GLY A CA 1
ATOM 9020 C C . GLY A 1 1508 ? 197.32732 154.29945 153.14332 1.000 77.97123 1508 GLY A C 1
ATOM 9021 O O . GLY A 1 1508 ? 197.43932 155.18345 152.29132 1.000 77.97123 1508 GLY A O 1
ATOM 9022 N N . LEU A 1 1509 ? 198.28332 153.39845 153.39432 1.000 75.87504 1509 LEU A N 1
ATOM 9023 C CA . LEU A 1 1509 ? 199.54632 153.34345 152.66732 1.000 75.87504 1509 LEU A CA 1
ATOM 9024 C C . LEU A 1 1509 ? 200.22932 154.70545 152.67832 1.000 75.87504 1509 LEU A C 1
ATOM 9025 O O . LEU A 1 1509 ? 200.19632 155.42145 151.66932 1.000 75.87504 1509 LEU A O 1
ATOM 9030 N N . PRO A 1 1510 ? 200.83032 155.09845 153.79832 1.000 71.76025 1510 PRO A N 1
ATOM 9031 C CA . PRO A 1 1510 ? 201.32632 156.47045 153.95132 1.000 71.76025 1510 PRO A CA 1
ATOM 9032 C C . PRO A 1 1510 ? 202.27532 156.85145 152.83132 1.000 71.76025 1510 PRO A C 1
ATOM 9033 O O . PRO A 1 1510 ? 203.08732 156.03145 152.37732 1.000 71.76025 1510 PRO A O 1
ATOM 9037 N N . PRO A 1 1511 ? 202.19132 158.08745 152.35332 1.000 66.05208 1511 PRO A N 1
ATOM 9038 C CA . PRO A 1 1511 ? 202.96932 158.49945 151.18832 1.000 66.05208 1511 PRO A CA 1
ATOM 9039 C C . PRO A 1 1511 ? 204.43032 158.69445 151.54532 1.000 66.05208 1511 PRO A C 1
ATOM 9040 O O . PRO A 1 1511 ? 204.77232 158.85945 152.72532 1.000 66.05208 1511 PRO A O 1
ATOM 9044 N N . PRO A 1 1512 ? 205.31932 158.68545 150.55432 1.000 66.36259 1512 PRO A N 1
ATOM 9045 C CA . PRO A 1 1512 ? 206.74132 158.90645 150.83832 1.000 66.36259 1512 PRO A CA 1
ATOM 9046 C C . PRO A 1 1512 ? 206.98332 160.26845 151.47232 1.000 66.36259 1512 PRO A C 1
ATOM 9047 O O . PRO A 1 1512 ? 206.32032 161.25345 151.14632 1.000 66.36259 1512 PRO A O 1
ATOM 9051 N N . GLN A 1 1513 ? 207.94532 160.31245 152.38732 1.000 67.81013 1513 GLN A N 1
ATOM 9052 C CA . GLN A 1 1513 ? 208.33632 161.52845 153.08132 1.000 67.81013 1513 GLN A CA 1
ATOM 9053 C C . GLN A 1 1513 ? 209.76632 161.88845 152.71232 1.000 67.81013 1513 GLN A C 1
ATOM 9054 O O . GLN A 1 1513 ? 210.53632 161.04945 152.24132 1.000 67.81013 1513 GLN A O 1
ATOM 9060 N N . ARG A 1 1514 ? 210.12032 163.15545 152.92632 1.000 71.49373 1514 ARG A N 1
ATOM 9061 C CA . ARG A 1 1514 ? 211.44432 163.61445 152.52532 1.000 71.49373 1514 ARG A CA 1
ATOM 9062 C C . ARG A 1 1514 ? 212.17032 164.39045 153.61532 1.000 71.49373 1514 ARG A C 1
ATOM 9063 O O . ARG A 1 1514 ? 213.40532 164.40545 153.64032 1.000 71.49373 1514 ARG A O 1
ATOM 9071 N N . THR A 1 1515 ? 211.42832 165.03045 154.52032 1.000 71.77319 1515 THR A N 1
ATOM 9072 C CA . THR A 1 1515 ? 212.01032 165.93045 155.51732 1.000 71.77319 1515 THR A CA 1
ATOM 9073 C C . THR A 1 1515 ? 212.84132 167.01345 154.82332 1.000 71.77319 1515 THR A C 1
ATOM 9074 O O . THR A 1 1515 ? 214.06932 167.05745 154.90032 1.000 71.77319 1515 THR A O 1
ATOM 9078 N N . GLN A 1 1516 ? 212.11232 167.86645 154.10332 1.000 73.63186 1516 GLN A N 1
ATOM 9079 C CA . GLN A 1 1516 ? 212.67532 168.89445 153.23632 1.000 73.63186 1516 GLN A CA 1
ATOM 9080 C C . GLN A 1 1516 ? 213.74732 169.72045 153.93232 1.000 73.63186 1516 GLN A C 1
ATOM 9081 O O . GLN A 1 1516 ? 213.76632 169.82345 155.16232 1.000 73.63186 1516 GLN A O 1
ATOM 9087 N N . ARG A 1 1517 ? 214.63732 170.32345 153.14032 1.000 74.64855 1517 ARG A N 1
ATOM 9088 C CA . ARG A 1 1517 ? 215.75232 171.09245 153.67732 1.000 74.64855 1517 ARG A CA 1
ATOM 9089 C C . ARG A 1 1517 ? 215.28832 172.24045 154.56232 1.000 74.64855 1517 ARG A C 1
ATOM 9090 O O . ARG A 1 1517 ? 216.06632 172.72645 155.38932 1.000 74.64855 1517 ARG A O 1
ATOM 9098 N N . SER A 1 1518 ? 214.03932 172.67245 154.42132 1.000 72.16908 1518 SER A N 1
ATOM 9099 C CA . SER A 1 1518 ? 213.46432 173.72745 155.24032 1.000 72.16908 1518 SER A CA 1
ATOM 9100 C C . SER A 1 1518 ? 212.96132 173.22645 156.58732 1.000 72.16908 1518 SER A C 1
ATOM 9101 O O . SER A 1 1518 ? 212.12632 173.89745 157.20332 1.000 72.16908 1518 SER A O 1
ATOM 9104 N N . THR A 1 1519 ? 213.44232 172.06945 157.04532 1.000 72.44143 1519 THR A N 1
ATOM 9105 C CA . THR A 1 1519 ? 213.04232 171.48545 158.32932 1.000 72.44143 1519 THR A CA 1
ATOM 9106 C C . THR A 1 1519 ? 211.53332 171.26945 158.40132 1.000 72.44143 1519 THR A C 1
ATOM 9107 O O . THR A 1 1519 ? 210.90632 171.47845 159.44132 1.000 72.44143 1519 THR A O 1
ATOM 9111 N N . GLU A 1 1520 ? 210.94632 170.85345 157.28432 1.000 70.45945 1520 GLU A N 1
ATOM 9112 C CA . GLU A 1 1520 ? 209.53332 170.51645 157.22232 1.000 70.45945 1520 GLU A CA 1
ATOM 9113 C C . GLU A 1 1520 ? 209.36232 169.29245 156.33732 1.000 70.45945 1520 GLU A C 1
ATOM 9114 O O . GLU A 1 1520 ? 210.05832 169.13445 155.33332 1.000 70.45945 1520 GLU A O 1
ATOM 9120 N N . ILE A 1 1521 ? 208.44032 168.41945 156.72632 1.000 67.54257 1521 ILE A N 1
ATOM 9121 C CA . ILE A 1 1521 ? 208.30632 167.10645 156.10732 1.000 67.54257 1521 ILE A CA 1
ATOM 9122 C C . ILE A 1 1521 ? 207.42632 167.22345 154.87232 1.000 67.54257 1521 ILE A C 1
ATOM 9123 O O . ILE A 1 1521 ? 206.26932 167.64845 154.96032 1.000 67.54257 1521 ILE A O 1
ATOM 9128 N N . LEU A 1 1522 ? 207.96832 166.82845 153.72532 1.000 67.21577 1522 LEU A N 1
ATOM 9129 C CA . LEU A 1 1522 ? 207.24232 166.83945 152.46432 1.000 67.21577 1522 LEU A CA 1
ATOM 9130 C C . LEU A 1 1522 ? 206.72432 165.44245 152.16032 1.000 67.21577 1522 LEU A C 1
ATOM 9131 O O . LEU A 1 1522 ? 207.49732 164.48045 152.12332 1.000 67.21577 1522 LEU A O 1
ATOM 9136 N N . GLN A 1 1523 ? 205.42032 165.33845 151.94132 1.000 65.08701 1523 GLN A N 1
ATOM 9137 C CA . GLN A 1 1523 ? 204.77232 164.09345 151.55932 1.000 65.08701 1523 GLN A CA 1
ATOM 9138 C C . GLN A 1 1523 ? 204.49232 164.11445 150.06532 1.000 65.08701 1523 GLN A C 1
ATOM 9139 O O . GLN A 1 1523 ? 204.17932 165.16645 149.50132 1.000 65.08701 1523 GLN A O 1
ATOM 9145 N N . ASP A 1 1524 ? 204.62732 162.96045 149.42032 1.000 66.75486 1524 ASP A N 1
ATOM 9146 C CA . ASP A 1 1524 ? 204.48732 162.85345 147.96932 1.000 66.75486 1524 ASP A CA 1
ATOM 9147 C C . ASP A 1 1524 ? 203.12232 162.24945 147.65932 1.000 66.75486 1524 ASP A C 1
ATOM 9148 O O . ASP A 1 1524 ? 202.96532 161.03245 147.56832 1.000 66.75486 1524 ASP A O 1
ATOM 9153 N N . LEU A 1 1525 ? 202.12932 163.11445 147.48832 1.000 65.22953 1525 LEU A N 1
ATOM 9154 C CA . LEU A 1 1525 ? 200.76732 162.68245 147.17832 1.000 65.22953 1525 LEU A CA 1
ATOM 9155 C C . LEU A 1 1525 ? 200.52632 162.62245 145.67432 1.000 65.22953 1525 LEU A C 1
ATOM 9156 O O . LEU A 1 1525 ? 199.56132 163.18045 145.15932 1.000 65.22953 1525 LEU A O 1
ATOM 9161 N N . THR A 1 1526 ? 201.40232 161.93245 144.95432 1.000 65.53791 1526 THR A N 1
ATOM 9162 C CA . THR A 1 1526 ? 201.26132 161.78745 143.51432 1.000 65.53791 1526 THR A CA 1
ATOM 9163 C C . THR A 1 1526 ? 200.48832 160.51645 143.19532 1.000 65.53791 1526 THR A C 1
ATOM 9164 O O . THR A 1 1526 ? 200.72232 159.46645 143.79932 1.000 65.53791 1526 THR A O 1
ATOM 9168 N N . ASP A 1 1527 ? 199.56032 160.62445 142.24432 1.000 64.81538 1527 ASP A N 1
ATOM 9169 C CA . ASP A 1 1527 ? 198.72032 159.50245 141.82932 1.000 64.81538 1527 ASP A CA 1
ATOM 9170 C C . ASP A 1 1527 ? 197.95632 158.92045 143.01432 1.000 64.81538 1527 ASP A C 1
ATOM 9171 O O . ASP A 1 1527 ? 197.76132 157.70845 143.11732 1.000 64.81538 1527 ASP A O 1
ATOM 9173 N N . ARG A 1 1528 ? 197.52032 159.79145 143.91932 1.000 68.34974 1528 ARG A N 1
ATOM 9174 C CA . ARG A 1 1528 ? 196.75232 159.38745 145.08432 1.000 68.34974 1528 ARG A CA 1
ATOM 9175 C C . ARG A 1 1528 ? 195.56732 160.32145 145.27432 1.000 68.34974 1528 ARG A C 1
ATOM 9176 O O . ARG A 1 1528 ? 195.58032 161.47745 144.84832 1.000 68.34974 1528 ARG A O 1
ATOM 9184 N N . ASN A 1 1529 ? 194.54032 159.79245 145.92732 1.000 69.09453 1529 ASN A N 1
ATOM 9185 C CA . ASN A 1 1529 ? 193.33732 160.54645 146.26232 1.000 69.09453 1529 ASN A CA 1
ATOM 9186 C C . ASN A 1 1529 ? 193.68132 161.52845 147.37332 1.000 69.09453 1529 ASN A C 1
ATOM 9187 O O . ASN A 1 1529 ? 193.73332 161.16245 148.54832 1.000 69.09453 1529 ASN A O 1
ATOM 9192 N N . ILE A 1 1530 ? 193.91832 162.78645 147.00332 1.000 65.70151 1530 ILE A N 1
ATOM 9193 C CA . ILE A 1 1530 ? 194.35032 163.78145 147.98032 1.000 65.70151 1530 ILE A CA 1
ATOM 9194 C C . ILE A 1 1530 ? 193.24032 164.07345 148.97832 1.000 65.70151 1530 ILE A C 1
ATOM 9195 O O . ILE A 1 1530 ? 193.47932 164.16245 150.18832 1.000 65.70151 1530 ILE A O 1
ATOM 9200 N N . SER A 1 1531 ? 192.01132 164.23445 148.48732 1.000 67.33527 1531 SER A N 1
ATOM 9201 C CA . SER A 1 1531 ? 190.90332 164.60345 149.36232 1.000 67.33527 1531 SER A CA 1
ATOM 9202 C C . SER A 1 1531 ? 190.66232 163.54245 150.42632 1.000 67.33527 1531 SER A C 1
ATOM 9203 O O . SER A 1 1531 ? 190.54732 163.85545 151.61832 1.000 67.33527 1531 SER A O 1
ATOM 9206 N N . ASP A 1 1532 ? 190.58332 162.27745 150.01032 1.000 69.98219 1532 ASP A N 1
ATOM 9207 C CA . ASP A 1 1532 ? 190.34332 161.19145 150.95432 1.000 69.98219 1532 ASP A CA 1
ATOM 9208 C C . ASP A 1 1532 ? 191.46332 161.10145 151.97932 1.000 69.98219 1532 ASP A C 1
ATOM 9209 O O . ASP A 1 1532 ? 191.21232 160.98045 153.18432 1.000 69.98219 1532 ASP A O 1
ATOM 9214 N N . PHE A 1 1533 ? 192.71032 161.17345 151.51332 1.000 66.58701 1533 PHE A N 1
ATOM 9215 C CA . PHE A 1 1533 ? 193.84832 161.08045 152.41732 1.000 66.58701 1533 PHE A CA 1
ATOM 9216 C C . PHE A 1 1533 ? 193.80932 162.18845 153.45732 1.000 66.58701 1533 PHE A C 1
ATOM 9217 O O . PHE A 1 1533 ? 193.94732 161.93245 154.65732 1.000 66.58701 1533 PHE A O 1
ATOM 9225 N N . LEU A 1 1534 ? 193.60132 163.42945 153.01532 1.000 64.75100 1534 LEU A N 1
ATOM 9226 C CA . LEU A 1 1534 ? 193.58532 164.54645 153.95232 1.000 64.75100 1534 LEU A CA 1
ATOM 9227 C C . LEU A 1 1534 ? 192.45132 164.40245 154.95832 1.000 64.75100 1534 LEU A C 1
ATOM 9228 O O . LEU A 1 1534 ? 192.66732 164.50445 156.17232 1.000 64.75100 1534 LEU A O 1
ATOM 9233 N N . VAL A 1 1535 ? 191.23432 164.14345 154.47332 1.000 68.59173 1535 VAL A N 1
ATOM 9234 C CA . VAL A 1 1535 ? 190.08732 164.14945 155.36932 1.000 68.59173 1535 VAL A CA 1
ATOM 9235 C C . VAL A 1 1535 ? 190.11132 162.96545 156.32432 1.000 68.59173 1535 VAL A C 1
ATOM 9236 O O . VAL A 1 1535 ? 189.56132 163.05645 157.42732 1.000 68.59173 1535 VAL A O 1
ATOM 9240 N N . LYS A 1 1536 ? 190.74632 161.85445 155.95032 1.000 72.62150 1536 LYS A N 1
ATOM 9241 C CA . LYS A 1 1536 ? 190.77732 160.69045 156.82132 1.000 72.62150 1536 LYS A CA 1
ATOM 9242 C C . LYS A 1 1536 ? 192.03832 160.60045 157.66832 1.000 72.62150 1536 LYS A C 1
ATOM 9243 O O . LYS A 1 1536 ? 192.07132 159.80445 158.61132 1.000 72.62150 1536 LYS A O 1
ATOM 9249 N N . THR A 1 1537 ? 193.07032 161.38845 157.37032 1.000 68.33554 1537 THR A N 1
ATOM 9250 C CA . THR A 1 1537 ? 194.25732 161.41545 158.20732 1.000 68.33554 1537 THR A CA 1
ATOM 9251 C C . THR A 1 1537 ? 194.34932 162.65545 159.08332 1.000 68.33554 1537 THR A C 1
ATOM 9252 O O . THR A 1 1537 ? 195.21932 162.70545 159.95632 1.000 68.33554 1537 THR A O 1
ATOM 9256 N N . TYR A 1 1538 ? 193.48932 163.65245 158.87532 1.000 69.87989 1538 TYR A N 1
ATOM 9257 C CA . TYR A 1 1538 ? 193.50732 164.81845 159.75632 1.000 69.87989 1538 TYR A CA 1
ATOM 9258 C C . TYR A 1 1538 ? 193.27832 164.46645 161.22132 1.000 69.87989 1538 TYR A C 1
ATOM 9259 O O . TYR A 1 1538 ? 194.01032 164.99445 162.07632 1.000 69.87989 1538 TYR A O 1
ATOM 9268 N N . PRO A 1 1539 ? 192.29632 163.63145 161.59232 1.000 71.56199 1539 PRO A N 1
ATOM 9269 C CA . PRO A 1 1539 ? 192.15432 163.29445 163.01832 1.000 71.56199 1539 PRO A CA 1
ATOM 9270 C C . PRO A 1 1539 ? 193.40032 162.67345 163.62032 1.000 71.56199 1539 PRO A C 1
ATOM 9271 O O . PRO A 1 1539 ? 193.74932 162.98845 164.76232 1.000 71.56199 1539 PRO A O 1
ATOM 9275 N N . ALA A 1 1540 ? 194.09132 161.80645 162.87932 1.000 71.76577 1540 ALA A N 1
ATOM 9276 C CA . ALA A 1 1540 ? 195.30132 161.18745 163.40932 1.000 71.76577 1540 ALA A CA 1
ATOM 9277 C C . ALA A 1 1540 ? 196.38232 162.22645 163.67432 1.000 71.76577 1540 ALA A C 1
ATOM 9278 O O . ALA A 1 1540 ? 197.06032 162.17645 164.70732 1.000 71.76577 1540 ALA A O 1
ATOM 9280 N N . LEU A 1 1541 ? 196.56232 163.17345 162.75132 1.000 71.95763 1541 LEU A N 1
ATOM 9281 C CA . LEU A 1 1541 ? 197.53332 164.24245 162.96832 1.000 71.95763 1541 LEU A CA 1
ATOM 9282 C C . LEU A 1 1541 ? 197.14832 165.10945 164.15632 1.000 71.95763 1541 LEU A C 1
ATOM 9283 O O . LEU A 1 1541 ? 198.01132 165.51645 164.94232 1.000 71.95763 1541 LEU A O 1
ATOM 9288 N N . ILE A 1 1542 ? 195.85832 165.40845 164.30532 1.000 76.72189 1542 ILE A N 1
ATOM 9289 C CA . ILE A 1 1542 ? 195.45732 166.37145 165.32332 1.000 76.72189 1542 ILE A CA 1
ATOM 9290 C C . ILE A 1 1542 ? 195.34132 165.74945 166.71032 1.000 76.72189 1542 ILE A C 1
ATOM 9291 O O . ILE A 1 1542 ? 195.36432 166.48345 167.70432 1.000 76.72189 1542 ILE A O 1
ATOM 9296 N N . ARG A 1 1543 ? 195.22332 164.42245 166.81532 1.000 80.40087 1543 ARG A N 1
ATOM 9297 C CA . ARG A 1 1543 ? 195.18732 163.79945 168.13532 1.000 80.40087 1543 ARG A CA 1
ATOM 9298 C C . ARG A 1 1543 ? 196.48732 164.04045 168.88732 1.000 80.40087 1543 ARG A C 1
ATOM 9299 O O . ARG A 1 1543 ? 196.47732 164.29245 170.09732 1.000 80.40087 1543 ARG A O 1
ATOM 9307 N N . SER A 1 1544 ? 197.61832 163.95445 168.18732 1.000 80.60472 1544 SER A N 1
ATOM 9308 C CA . SER A 1 1544 ? 198.90532 164.22445 168.81632 1.000 80.60472 1544 SER A CA 1
ATOM 9309 C C . SER A 1 1544 ? 199.01632 165.67945 169.25132 1.000 80.60472 1544 SER A C 1
ATOM 9310 O O . SER A 1 1544 ? 199.56832 165.97545 170.31632 1.000 80.60472 1544 SER A O 1
ATOM 9313 N N . SER A 1 1545 ? 198.49932 166.60245 168.43932 1.000 81.54080 1545 SER A N 1
ATOM 9314 C CA . SER A 1 1545 ? 198.70632 168.02145 168.70432 1.000 81.54080 1545 SER A CA 1
ATOM 9315 C C . SER A 1 1545 ? 197.85232 168.51545 169.86632 1.000 81.54080 1545 SER A C 1
ATOM 9316 O O . SER A 1 1545 ? 198.32932 169.29245 170.70132 1.000 81.54080 1545 SER A O 1
ATOM 9319 N N . LEU A 1 1546 ? 196.59432 168.08345 169.94632 1.000 85.92683 1546 LEU A N 1
ATOM 9320 C CA . LEU A 1 1546 ? 195.68532 168.67345 170.92332 1.000 85.92683 1546 LEU A CA 1
ATOM 9321 C C . LEU A 1 1546 ? 195.88932 168.08645 172.31532 1.000 85.92683 1546 LEU A C 1
ATOM 9322 O O . LEU A 1 1546 ? 194.93232 167.71345 172.99832 1.000 85.92683 1546 LEU A O 1
ATOM 9327 N N . LYS A 1 1547 ? 197.14332 168.05445 172.76832 1.000 90.19322 1547 LYS A N 1
ATOM 9328 C CA . LYS A 1 1547 ? 197.42432 167.67045 174.14432 1.000 90.19322 1547 LYS A CA 1
ATOM 9329 C C . LYS A 1 1547 ? 196.88332 168.68345 175.14432 1.000 90.19322 1547 LYS A C 1
ATOM 9330 O O . LYS A 1 1547 ? 196.62432 168.31945 176.29632 1.000 90.19322 1547 LYS A O 1
ATOM 9336 N N . SER A 1 1548 ? 196.70032 169.93845 174.73332 1.000 88.65869 1548 SER A N 1
ATOM 9337 C CA . SER A 1 1548 ? 196.18732 170.97745 175.61732 1.000 88.65869 1548 SER A CA 1
ATOM 9338 C C . SER A 1 1548 ? 195.07032 171.81845 175.01732 1.000 88.65869 1548 SER A C 1
ATOM 9339 O O . SER A 1 1548 ? 194.35832 172.48245 175.78032 1.000 88.65869 1548 SER A O 1
ATOM 9342 N N . LYS A 1 1549 ? 194.89032 171.81445 173.69432 1.000 84.71311 1549 LYS A N 1
ATOM 9343 C CA . LYS A 1 1549 ? 193.85932 172.61045 173.02432 1.000 84.71311 1549 LYS A CA 1
ATOM 9344 C C . LYS A 1 1549 ? 194.02032 174.10145 173.30932 1.000 84.71311 1549 LYS A C 1
ATOM 9345 O O . LYS A 1 1549 ? 193.03832 174.82745 173.46232 1.000 84.71311 1549 LYS A O 1
ATOM 9351 N N . PHE A 1 1550 ? 195.25732 174.56445 173.37832 1.000 83.72134 1550 PHE A N 1
ATOM 9352 C CA . PHE A 1 1550 ? 195.44732 175.98745 173.63932 1.000 83.72134 1550 PHE A CA 1
ATOM 9353 C C . PHE A 1 1550 ? 196.34932 176.67245 172.62732 1.000 83.72134 1550 PHE A C 1
ATOM 9354 O O . PHE A 1 1550 ? 196.11732 177.83645 172.30132 1.000 83.72134 1550 PHE A O 1
ATOM 9362 N N . TRP A 1 1551 ? 197.38132 175.99145 172.13732 1.000 78.91148 1551 TRP A N 1
ATOM 9363 C CA . TRP A 1 1551 ? 198.16432 176.49445 171.00732 1.000 78.91148 1551 TRP A CA 1
ATOM 9364 C C . TRP A 1 1551 ? 198.62732 175.25845 170.23932 1.000 78.91148 1551 TRP A C 1
ATOM 9365 O O . TRP A 1 1551 ? 199.67232 174.67845 170.54232 1.000 78.91148 1551 TRP A O 1
ATOM 9376 N N . VAL A 1 1552 ? 197.84232 174.87345 169.24032 1.000 75.03129 1552 VAL A N 1
ATOM 9377 C CA . VAL A 1 1552 ? 197.99132 173.58545 168.57532 1.000 75.03129 1552 VAL A CA 1
ATOM 9378 C C . VAL A 1 1552 ? 198.74732 173.77445 167.27032 1.000 75.03129 1552 VAL A C 1
ATOM 9379 O O . VAL A 1 1552 ? 198.46932 174.70545 166.50432 1.000 75.03129 1552 VAL A O 1
ATOM 9383 N N . ASN A 1 1553 ? 199.72632 172.91145 167.03532 1.000 74.20300 1553 ASN A N 1
ATOM 9384 C CA . ASN A 1 1553 ? 200.40932 172.81645 165.75132 1.000 74.20300 1553 ASN A CA 1
ATOM 9385 C C . ASN A 1 1553 ? 199.72732 171.69645 164.97832 1.000 74.20300 1553 ASN A C 1
ATOM 9386 O O . ASN A 1 1553 ? 199.94832 170.51545 165.25332 1.000 74.20300 1553 ASN A O 1
ATOM 9391 N N . GLU A 1 1554 ? 198.89532 172.06745 164.00632 1.000 72.27051 1554 GLU A N 1
ATOM 9392 C CA . GLU A 1 1554 ? 198.14132 171.07145 163.25732 1.000 72.27051 1554 GLU A CA 1
ATOM 9393 C C . GLU A 1 1554 ? 199.01932 170.24045 162.33532 1.000 72.27051 1554 GLU A C 1
ATOM 9394 O O . GLU A 1 1554 ? 198.53032 169.26245 161.76232 1.000 72.27051 1554 GLU A O 1
ATOM 9400 N N . GLN A 1 1555 ? 200.28432 170.61445 162.17032 1.000 71.33398 1555 GLN A N 1
ATOM 9401 C CA . GLN A 1 1555 ? 201.28832 169.86145 161.42732 1.000 71.33398 1555 GLN A CA 1
ATOM 9402 C C . GLN A 1 1555 ? 200.95032 169.70845 159.95332 1.000 71.33398 1555 GLN A C 1
ATOM 9403 O O . GLN A 1 1555 ? 201.62932 168.96045 159.24532 1.000 71.33398 1555 GLN A O 1
ATOM 9409 N N . ARG A 1 1556 ? 199.91632 170.38845 159.46732 1.000 66.86818 1556 ARG A N 1
ATOM 9410 C CA . ARG A 1 1556 ? 199.58432 170.34045 158.04732 1.000 66.86818 1556 ARG A CA 1
ATOM 9411 C C . ARG A 1 1556 ? 198.77232 171.58345 157.72532 1.000 66.86818 1556 ARG A C 1
ATOM 9412 O O . ARG A 1 1556 ? 197.60932 171.68145 158.12532 1.000 66.86818 1556 ARG A O 1
ATOM 9420 N N . TYR A 1 1557 ? 199.38132 172.52445 157.00932 1.000 67.64070 1557 TYR A N 1
ATOM 9421 C CA . TYR A 1 1557 ? 198.74032 173.79145 156.71332 1.000 67.64070 1557 TYR A CA 1
ATOM 9422 C C . TYR A 1 1557 ? 198.61432 174.08845 155.22932 1.000 67.64070 1557 TYR A C 1
ATOM 9423 O O . TYR A 1 1557 ? 197.85032 174.98745 154.86532 1.000 67.64070 1557 TYR A O 1
ATOM 9432 N N . GLY A 1 1558 ? 199.32432 173.37345 154.36732 1.000 64.60474 1558 GLY A N 1
ATOM 9433 C CA . GLY A 1 1558 ? 199.22332 173.65345 152.94732 1.000 64.60474 1558 GLY A CA 1
ATOM 9434 C C . GLY A 1 1558 ? 199.93232 172.60645 152.12332 1.000 64.60474 1558 GLY A C 1
ATOM 9435 O O . GLY A 1 1558 ? 200.65132 171.74745 152.64032 1.000 64.60474 1558 GLY A O 1
ATOM 9436 N N . GLY A 1 1559 ? 199.71032 172.69945 150.81932 1.000 62.05402 1559 GLY A N 1
ATOM 9437 C CA . GLY A 1 1559 ? 200.27932 171.76045 149.87032 1.000 62.05402 1559 GLY A CA 1
ATOM 9438 C C . GLY A 1 1559 ? 200.03632 172.24445 148.46032 1.000 62.05402 1559 GLY A C 1
ATOM 9439 O O . GLY A 1 1559 ? 199.21132 173.12745 148.21732 1.000 62.05402 1559 GLY A O 1
ATOM 9440 N N . ILE A 1 1560 ? 200.76332 171.64245 147.52532 1.000 62.97984 1560 ILE A N 1
ATOM 9441 C CA . ILE A 1 1560 ? 200.73132 172.06245 146.12832 1.000 62.97984 1560 ILE A CA 1
ATOM 9442 C C . ILE A 1 1560 ? 200.37732 170.87145 145.25232 1.000 62.97984 1560 ILE A C 1
ATOM 9443 O O . ILE A 1 1560 ? 200.98332 169.80145 145.37732 1.000 62.97984 1560 ILE A O 1
ATOM 9448 N N . SER A 1 1561 ? 199.40632 171.05845 144.36232 1.000 64.59166 1561 SER A N 1
ATOM 9449 C CA . SER A 1 1561 ? 199.03832 170.06745 143.35432 1.000 64.59166 1561 SER A CA 1
ATOM 9450 C C . SER A 1 1561 ? 199.31732 170.69145 141.99232 1.000 64.59166 1561 SER A C 1
ATOM 9451 O O . SER A 1 1561 ? 198.53632 171.51545 141.51032 1.000 64.59166 1561 SER A O 1
ATOM 9454 N N . ILE A 1 1562 ? 200.43732 170.31345 141.38132 1.000 66.34610 1562 ILE A N 1
ATOM 9455 C CA . ILE A 1 1562 ? 200.86832 170.88545 140.11032 1.000 66.34610 1562 ILE A CA 1
ATOM 9456 C C . ILE A 1 1562 ? 200.08732 170.18045 139.00632 1.000 66.34610 1562 ILE A C 1
ATOM 9457 O O . ILE A 1 1562 ? 200.46632 169.10045 138.55532 1.000 66.34610 1562 ILE A O 1
ATOM 9462 N N . GLY A 1 1563 ? 198.99832 170.78945 138.57132 1.000 68.76723 1563 GLY A N 1
ATOM 9463 C CA . GLY A 1 1563 ? 198.17632 170.20045 137.53632 1.000 68.76723 1563 GLY A CA 1
ATOM 9464 C C . GLY A 1 1563 ? 196.77732 170.77045 137.58132 1.000 68.76723 1563 GLY A C 1
ATOM 9465 O O . GLY A 1 1563 ? 196.45132 171.63045 138.39832 1.000 68.76723 1563 GLY A O 1
ATOM 9466 N N . GLY A 1 1564 ? 195.94832 170.25945 136.67932 1.000 73.32660 1564 GLY A N 1
ATOM 9467 C CA . GLY A 1 1564 ? 194.59332 170.74845 136.55332 1.000 73.32660 1564 GLY A CA 1
ATOM 9468 C C . GLY A 1 1564 ? 194.43732 171.65945 135.35732 1.000 73.32660 1564 GLY A C 1
ATOM 9469 O O . GLY A 1 1564 ? 194.82632 172.82945 135.40132 1.000 73.32660 1564 GLY A O 1
ATOM 9470 N N . LYS A 1 1565 ? 193.86732 171.13145 134.28232 1.000 75.68494 1565 LYS A N 1
ATOM 9471 C CA . LYS A 1 1565 ? 193.76032 171.84445 133.01832 1.000 75.68494 1565 LYS A CA 1
ATOM 9472 C C . LYS A 1 1565 ? 192.32832 172.32345 132.83232 1.000 75.68494 1565 LYS A C 1
ATOM 9473 O O . LYS A 1 1565 ? 191.38832 171.52545 132.90232 1.000 75.68494 1565 LYS A O 1
ATOM 9479 N N . LEU A 1 1566 ? 192.16732 173.62245 132.60332 1.000 76.53686 1566 LEU A N 1
ATOM 9480 C CA . LEU A 1 1566 ? 190.85532 174.19745 132.34832 1.000 76.53686 1566 LEU A CA 1
ATOM 9481 C C . LEU A 1 1566 ? 190.61032 174.24945 130.84732 1.000 76.53686 1566 LEU A C 1
ATOM 9482 O O . LEU A 1 1566 ? 191.39332 174.88245 130.12832 1.000 76.53686 1566 LEU A O 1
ATOM 9487 N N . PRO A 1 1567 ? 189.56732 173.59845 130.33332 1.000 79.77528 1567 PRO A N 1
ATOM 9488 C CA . PRO A 1 1567 ? 189.28732 173.68145 128.89632 1.000 79.77528 1567 PRO A CA 1
ATOM 9489 C C . PRO A 1 1567 ? 188.99132 175.11345 128.47632 1.000 79.77528 1567 PRO A C 1
ATOM 9490 O O . PRO A 1 1567 ? 188.35032 175.87345 129.20432 1.000 79.77528 1567 PRO A O 1
ATOM 9494 N N . VAL A 1 1568 ? 189.46232 175.47745 127.28432 1.000 86.45423 1568 VAL A N 1
ATOM 9495 C CA . VAL A 1 1568 ? 189.32732 176.83345 126.77532 1.000 86.45423 1568 VAL A CA 1
ATOM 9496 C C . VAL A 1 1568 ? 188.71732 176.78645 125.38232 1.000 86.45423 1568 VAL A C 1
ATOM 9497 O O . VAL A 1 1568 ? 188.78232 175.77445 124.68132 1.000 86.45423 1568 VAL A O 1
ATOM 9501 N N . VAL A 1 1569 ? 188.11732 177.90245 124.99032 1.000 91.68501 1569 VAL A N 1
ATOM 9502 C CA . VAL A 1 1569 ? 187.47232 177.99145 123.67432 1.000 91.68501 1569 VAL A CA 1
ATOM 9503 C C . VAL A 1 1569 ? 188.54032 177.96345 122.58832 1.000 91.68501 1569 VAL A C 1
ATOM 9504 O O . VAL A 1 1569 ? 189.61132 178.57345 122.76132 1.000 91.68501 1569 VAL A O 1
ATOM 9506 N N . PRO A 1 1570 ? 188.30632 177.28045 121.47032 1.000 96.75135 1570 PRO A N 1
ATOM 9507 C CA . PRO A 1 1570 ? 189.31932 177.21545 120.40932 1.000 96.75135 1570 PRO A CA 1
ATOM 9508 C C . PRO A 1 1570 ? 189.22032 178.35845 119.40932 1.000 96.75135 1570 PRO A C 1
ATOM 9509 O O . PRO A 1 1570 ? 189.74232 178.25545 118.29432 1.000 96.75135 1570 PRO A O 1
ATOM 9513 N N . ILE A 1 1571 ? 188.53732 179.44145 119.78532 1.000 98.66850 1571 ILE A N 1
ATOM 9514 C CA . ILE A 1 1571 ? 188.26532 180.52145 118.83932 1.000 98.66850 1571 ILE A CA 1
ATOM 9515 C C . ILE A 1 1571 ? 189.55832 181.19345 118.39132 1.000 98.66850 1571 ILE A C 1
ATOM 9516 O O . ILE A 1 1571 ? 189.68032 181.62845 117.23932 1.000 98.66850 1571 ILE A O 1
ATOM 9521 N N . THR A 1 1572 ? 190.53132 181.30845 119.29432 1.000 101.22724 1572 THR A N 1
ATOM 9522 C CA . THR A 1 1572 ? 191.85832 181.87045 119.04332 1.000 101.22724 1572 THR A CA 1
ATOM 9523 C C . THR A 1 1572 ? 191.83332 183.35245 118.68532 1.000 101.22724 1572 THR A C 1
ATOM 9524 O O . THR A 1 1572 ? 192.85032 183.89045 118.23132 1.000 101.22724 1572 THR A O 1
ATOM 9528 N N . GLY A 1 1573 ? 190.70532 184.03145 118.86932 1.000 101.87783 1573 GLY A N 1
ATOM 9529 C CA . GLY A 1 1573 ? 190.67032 185.47545 118.73532 1.000 101.87783 1573 GLY A CA 1
ATOM 9530 C C . GLY A 1 1573 ? 190.69632 186.00345 117.31532 1.000 101.87783 1573 GLY A C 1
ATOM 9531 O O . GLY A 1 1573 ? 189.72932 186.62645 116.86732 1.000 101.87783 1573 GLY A O 1
ATOM 9532 N N . GLU A 1 1574 ? 191.80032 185.77245 116.60032 1.000 104.00847 1574 GLU A N 1
ATOM 9533 C CA . GLU A 1 1574 ? 191.93332 186.30745 115.24832 1.000 104.00847 1574 GLU A CA 1
ATOM 9534 C C . GLU A 1 1574 ? 190.84732 185.76345 114.33032 1.000 104.00847 1574 GLU A C 1
ATOM 9535 O O . GLU A 1 1574 ? 190.31332 186.49245 113.48432 1.000 104.00847 1574 GLU A O 1
ATOM 9537 N N . ALA A 1 1575 ? 190.50632 184.48245 114.48332 1.000 106.91336 1575 ALA A N 1
ATOM 9538 C CA . ALA A 1 1575 ? 189.40732 183.91645 113.71132 1.000 106.91336 1575 ALA A CA 1
ATOM 9539 C C . ALA A 1 1575 ? 188.09332 184.60945 114.04332 1.000 106.91336 1575 ALA A C 1
ATOM 9540 O O . ALA A 1 1575 ? 187.26932 184.84945 113.15432 1.000 106.91336 1575 ALA A O 1
ATOM 9542 N N . LEU A 1 1576 ? 187.87832 184.93445 115.32032 1.000 106.39170 1576 LEU A N 1
ATOM 9543 C CA . LEU A 1 1576 ? 186.66432 185.64645 115.70632 1.000 106.39170 1576 LEU A CA 1
ATOM 9544 C C . LEU A 1 1576 ? 186.60332 187.02345 115.06232 1.000 106.39170 1576 LEU A C 1
ATOM 9545 O O . LEU A 1 1576 ? 185.54832 187.44045 114.57032 1.000 106.39170 1576 LEU A O 1
ATOM 9550 N N . VAL A 1 1577 ? 187.72532 187.74645 115.05732 1.000 106.43604 1577 VAL A N 1
ATOM 9551 C CA . VAL A 1 1577 ? 187.75632 189.06545 114.43432 1.000 106.43604 1577 VAL A CA 1
ATOM 9552 C C . VAL A 1 1577 ? 187.48332 188.95245 112.94132 1.000 106.43604 1577 VAL A C 1
ATOM 9553 O O . VAL A 1 1577 ? 186.73432 189.75245 112.37032 1.000 106.43604 1577 VAL A O 1
ATOM 9557 N N . GLY A 1 1578 ? 188.08432 187.95745 112.28632 1.000 110.20194 1578 GLY A N 1
ATOM 9558 C CA . GLY A 1 1578 ? 187.83032 187.76545 110.86832 1.000 110.20194 1578 GLY A CA 1
ATOM 9559 C C . GLY A 1 1578 ? 186.37932 187.43645 110.57132 1.000 110.20194 1578 GLY A C 1
ATOM 9560 O O . GLY A 1 1578 ? 185.79732 187.95645 109.61732 1.000 110.20194 1578 GLY A O 1
ATOM 9561 N N . PHE A 1 1579 ? 185.77732 186.56645 111.38632 1.000 112.11344 1579 PHE A N 1
ATOM 9562 C CA . PHE A 1 1579 ? 184.37332 186.21645 111.19632 1.000 112.11344 1579 PHE A CA 1
ATOM 9563 C C . PHE A 1 1579 ? 183.46932 187.42545 111.39432 1.000 112.11344 1579 PHE A C 1
ATOM 9564 O O . PHE A 1 1579 ? 182.53532 187.64645 110.61432 1.000 112.11344 1579 PHE A O 1
ATOM 9572 N N . LEU A 1 1580 ? 183.73432 188.22245 112.43132 1.000 110.62120 1580 LEU A N 1
ATOM 9573 C CA . LEU A 1 1580 ? 182.92832 189.41445 112.66632 1.000 110.62120 1580 LEU A CA 1
ATOM 9574 C C . LEU A 1 1580 ? 183.09832 190.42645 111.54132 1.000 110.62120 1580 LEU A C 1
ATOM 9575 O O . LEU A 1 1580 ? 182.12732 191.06845 111.12732 1.000 110.62120 1580 LEU A O 1
ATOM 9580 N N . SER A 1 1581 ? 184.32232 190.58545 111.03432 1.000 113.20200 1581 SER A N 1
ATOM 9581 C CA . SER A 1 1581 ? 184.54732 191.50345 109.92332 1.000 113.20200 1581 SER A CA 1
ATOM 9582 C C . SER A 1 1581 ? 183.82732 191.03345 108.66632 1.000 113.20200 1581 SER A C 1
ATOM 9583 O O . SER A 1 1581 ? 183.24932 191.84345 107.93532 1.000 113.20200 1581 SER A O 1
ATOM 9586 N N . ASP A 1 1582 ? 183.84932 189.72645 108.39732 1.000 116.83338 1582 ASP A N 1
ATOM 9587 C CA . ASP A 1 1582 ? 183.12132 189.20145 107.24732 1.000 116.83338 1582 ASP A CA 1
ATOM 9588 C C . ASP A 1 1582 ? 181.62132 189.42345 107.39832 1.000 116.83338 1582 ASP A C 1
ATOM 9589 O O . ASP A 1 1582 ? 180.94332 189.82345 106.44232 1.000 116.83338 1582 ASP A O 1
ATOM 9591 N N . LEU A 1 1583 ? 181.08532 189.17645 108.59632 1.000 115.49326 1583 LEU A N 1
ATOM 9592 C CA . LEU A 1 1583 ? 179.66132 189.39445 108.82132 1.000 115.49326 1583 LEU A CA 1
ATOM 9593 C C . LEU A 1 1583 ? 179.30132 190.86445 108.64632 1.000 115.49326 1583 LEU A C 1
ATOM 9594 O O . LEU A 1 1583 ? 178.27832 191.19145 108.03532 1.000 115.49326 1583 LEU A O 1
ATOM 9599 N N . GLY A 1 1584 ? 180.14032 191.76645 109.16132 1.000 118.11207 1584 GLY A N 1
ATOM 9600 C CA . GLY A 1 1584 ? 179.91732 193.18745 108.97032 1.000 118.11207 1584 GLY A CA 1
ATOM 9601 C C . GLY A 1 1584 ? 180.11532 193.65045 107.54532 1.000 118.11207 1584 GLY A C 1
ATOM 9602 O O . GLY A 1 1584 ? 179.63032 194.72445 107.17632 1.000 118.11207 1584 GLY A O 1
ATOM 9603 N N . ARG A 1 1585 ? 180.85332 192.88545 106.74632 1.000 121.45751 1585 ARG A N 1
ATOM 9604 C CA . ARG A 1 1585 ? 180.91032 193.14045 105.31732 1.000 121.45751 1585 ARG A CA 1
ATOM 9605 C C . ARG A 1 1585 ? 179.66632 192.63845 104.59632 1.000 121.45751 1585 ARG A C 1
ATOM 9606 O O . ARG A 1 1585 ? 179.29832 193.20145 103.55932 1.000 121.45751 1585 ARG A O 1
ATOM 9614 N N . ILE A 1 1586 ? 179.00932 191.60045 105.12432 1.000 123.75995 1586 ILE A N 1
ATOM 9615 C CA . ILE A 1 1586 ? 177.78232 191.10445 104.49932 1.000 123.75995 1586 ILE A CA 1
ATOM 9616 C C . ILE A 1 1586 ? 176.69832 192.17545 104.52632 1.000 123.75995 1586 ILE A C 1
ATOM 9617 O O . ILE A 1 1586 ? 176.08832 192.49145 103.49732 1.000 123.75995 1586 ILE A O 1
ATOM 9622 N N . MET A 1 1587 ? 176.44232 192.75145 105.69832 1.000 120.89432 1587 MET A N 1
ATOM 9623 C CA . MET A 1 1587 ? 175.57032 193.91345 105.81932 1.000 120.89432 1587 MET A CA 1
ATOM 9624 C C . MET A 1 1587 ? 176.35832 195.02445 106.49332 1.000 120.89432 1587 MET A C 1
ATOM 9625 O O . MET A 1 1587 ? 177.01932 194.79345 107.51032 1.000 120.89432 1587 MET A O 1
ATOM 9630 N N . ASN A 1 1588 ? 176.28732 196.22845 105.92832 1.000 118.43659 1588 ASN A N 1
ATOM 9631 C CA . ASN A 1 1588 ? 177.23632 197.28945 106.25932 1.000 118.43659 1588 ASN A CA 1
ATOM 9632 C C . ASN A 1 1588 ? 176.94032 197.90045 107.63132 1.000 118.43659 1588 ASN A C 1
ATOM 9633 O O . ASN A 1 1588 ? 176.62032 199.07945 107.77632 1.000 118.43659 1588 ASN A O 1
ATOM 9638 N N . VAL A 1 1589 ? 177.05732 197.05745 108.65832 1.000 111.48605 1589 VAL A N 1
ATOM 9639 C CA . VAL A 1 1589 ? 177.06832 197.56945 110.02232 1.000 111.48605 1589 VAL A CA 1
ATOM 9640 C C . VAL A 1 1589 ? 178.38132 198.28845 110.30332 1.000 111.48605 1589 VAL A C 1
ATOM 9641 O O . VAL A 1 1589 ? 178.40832 199.30945 111.00132 1.000 111.48605 1589 VAL A O 1
ATOM 9645 N N . SER A 1 1590 ? 179.48532 197.77045 109.76332 1.000 111.41675 1590 SER A N 1
ATOM 9646 C CA . SER A 1 1590 ? 180.80432 198.37845 109.90332 1.000 111.41675 1590 SER A CA 1
ATOM 9647 C C . SER A 1 1590 ? 181.15532 198.61045 111.36632 1.000 111.41675 1590 SER A C 1
ATOM 9648 O O . SER A 1 1590 ? 181.50232 197.66945 112.08732 1.000 111.41675 1590 SER A O 1
ATOM 9651 N N . GLY A 1 1591 ? 181.06832 199.85345 111.80532 1.000 103.61155 1591 GLY A N 1
ATOM 9652 C CA . GLY A 1 1591 ? 181.36032 200.20245 113.17732 1.000 103.61155 1591 GLY A CA 1
ATOM 9653 C C . GLY A 1 1591 ? 181.79632 201.64945 113.26732 1.000 103.61155 1591 GLY A C 1
ATOM 9654 O O . GLY A 1 1591 ? 181.51832 202.45145 112.38232 1.000 103.61155 1591 GLY A O 1
ATOM 9655 N N . GLY A 1 1592 ? 182.48232 201.95945 114.36132 1.000 97.27197 1592 GLY A N 1
ATOM 9656 C CA . GLY A 1 1592 ? 183.00132 203.28445 114.58632 1.000 97.27197 1592 GLY A CA 1
ATOM 9657 C C . GLY A 1 1592 ? 184.27632 203.24345 115.40132 1.000 97.27197 1592 GLY A C 1
ATOM 9658 O O . GLY A 1 1592 ? 184.95232 202.21345 115.48232 1.000 97.27197 1592 GLY A O 1
ATOM 9659 N N . PRO A 1 1593 ? 184.63932 204.37445 116.00932 1.000 94.94185 1593 PRO A N 1
ATOM 9660 C CA . PRO A 1 1593 ? 185.85132 204.38745 116.84532 1.000 94.94185 1593 PRO A CA 1
ATOM 9661 C C . PRO A 1 1593 ? 185.80732 203.39345 117.99132 1.000 94.94185 1593 PRO A C 1
ATOM 9662 O O . PRO A 1 1593 ? 186.81632 202.73245 118.27132 1.000 94.94185 1593 PRO A O 1
ATOM 9666 N N . ILE A 1 1594 ? 184.65632 203.25045 118.65132 1.000 92.97075 1594 ILE A N 1
ATOM 9667 C CA . ILE A 1 1594 ? 184.57232 202.37145 119.81332 1.000 92.97075 1594 ILE A CA 1
ATOM 9668 C C . ILE A 1 1594 ? 184.76532 200.91945 119.40232 1.000 92.97075 1594 ILE A C 1
ATOM 9669 O O . ILE A 1 1594 ? 185.47832 200.16145 120.07032 1.000 92.97075 1594 ILE A O 1
ATOM 9674 N N . THR A 1 1595 ? 184.12932 200.50445 118.30332 1.000 94.63855 1595 THR A N 1
ATOM 9675 C CA . THR A 1 1595 ? 184.27132 199.12645 117.84532 1.000 94.63855 1595 THR A CA 1
ATOM 9676 C C . THR A 1 1595 ? 185.71032 198.81945 117.45732 1.000 94.63855 1595 THR A C 1
ATOM 9677 O O . THR A 1 1595 ? 186.23532 197.75045 117.78732 1.000 94.63855 1595 THR A O 1
ATOM 9681 N N . ARG A 1 1596 ? 186.36732 199.74445 116.75732 1.000 96.08268 1596 ARG A N 1
ATOM 9682 C CA . ARG A 1 1596 ? 187.76032 199.52245 116.38732 1.000 96.08268 1596 ARG A CA 1
ATOM 9683 C C . ARG A 1 1596 ? 188.65032 199.43045 117.62032 1.000 96.08268 1596 ARG A C 1
ATOM 9684 O O . ARG A 1 1596 ? 189.49232 198.52845 117.71832 1.000 96.08268 1596 ARG A O 1
ATOM 9692 N N . GLU A 1 1597 ? 188.46332 200.33645 118.58432 1.000 97.48311 1597 GLU A N 1
ATOM 9693 C CA . GLU A 1 1597 ? 189.26032 200.28245 119.80632 1.000 97.48311 1597 GLU A CA 1
ATOM 9694 C C . GLU A 1 1597 ? 189.03832 198.97345 120.55132 1.000 97.48311 1597 GLU A C 1
ATOM 9695 O O . GLU A 1 1597 ? 189.98132 198.39945 121.10732 1.000 97.48311 1597 GLU A O 1
ATOM 9701 N N . ALA A 1 1598 ? 187.79632 198.48845 120.57832 1.000 94.46719 1598 ALA A N 1
ATOM 9702 C CA . ALA A 1 1598 ? 187.52532 197.19745 121.19932 1.000 94.46719 1598 ALA A CA 1
ATOM 9703 C C . ALA A 1 1598 ? 188.21432 196.06745 120.44532 1.000 94.46719 1598 ALA A C 1
ATOM 9704 O O . ALA A 1 1598 ? 188.72432 195.12245 121.05732 1.000 94.46719 1598 ALA A O 1
ATOM 9706 N N . SER A 1 1599 ? 188.24332 196.14945 119.11832 1.000 93.61594 1599 SER A N 1
ATOM 9707 C CA . SER A 1 1599 ? 188.78732 195.07945 118.29432 1.000 93.61594 1599 SER A CA 1
ATOM 9708 C C . SER A 1 1599 ? 190.30132 195.13645 118.14532 1.000 93.61594 1599 SER A C 1
ATOM 9709 O O . SER A 1 1599 ? 190.87132 194.23645 117.52132 1.000 93.61594 1599 SER A O 1
ATOM 9712 N N . LYS A 1 1600 ? 190.96432 196.16545 118.67932 1.000 94.71346 1600 LYS A N 1
ATOM 9713 C CA . LYS A 1 1600 ? 192.41932 196.23745 118.55132 1.000 94.71346 1600 LYS A CA 1
ATOM 9714 C C . LYS A 1 1600 ? 193.10832 195.03445 119.18432 1.000 94.71346 1600 LYS A C 1
ATOM 9715 O O . LYS A 1 1600 ? 194.01632 194.44745 118.58332 1.000 94.71346 1600 LYS A O 1
ATOM 9721 N N . GLU A 1 1601 ? 192.69632 194.64445 120.38732 1.000 90.12409 1601 GLU A N 1
ATOM 9722 C CA . GLU A 1 1601 ? 193.41232 193.62745 121.15532 1.000 90.12409 1601 GLU A CA 1
ATOM 9723 C C . GLU A 1 1601 ? 192.47632 192.50045 121.56932 1.000 90.12409 1601 GLU A C 1
ATOM 9724 O O . GLU A 1 1601 ? 192.45332 192.06745 122.72232 1.000 90.12409 1601 GLU A O 1
ATOM 9726 N N . ILE A 1 1602 ? 191.68132 192.00845 120.61932 1.000 88.60476 1602 ILE A N 1
ATOM 9727 C CA . ILE A 1 1602 ? 190.83532 190.84445 120.89132 1.000 88.60476 1602 ILE A CA 1
ATOM 9728 C C . ILE A 1 1602 ? 191.65032 189.59645 121.21632 1.000 88.60476 1602 ILE A C 1
ATOM 9729 O O . ILE A 1 1602 ? 191.29232 188.88745 122.17132 1.000 88.60476 1602 ILE A O 1
ATOM 9734 N N . PRO A 1 1603 ? 192.71032 189.24545 120.47132 1.000 88.13654 1603 PRO A N 1
ATOM 9735 C CA . PRO A 1 1603 ? 193.46732 188.03445 120.83832 1.000 88.13654 1603 PRO A CA 1
ATOM 9736 C C . PRO A 1 1603 ? 194.03432 188.07145 122.24632 1.000 88.13654 1603 PRO A C 1
ATOM 9737 O O . PRO A 1 1603 ? 194.01832 187.04945 122.94432 1.000 88.13654 1603 PRO A O 1
ATOM 9741 N N . ASP A 1 1604 ? 194.53032 189.22745 122.69132 1.000 84.24327 1604 ASP A N 1
ATOM 9742 C CA . ASP A 1 1604 ? 195.02632 189.33545 124.05832 1.000 84.24327 1604 ASP A CA 1
ATOM 9743 C C . ASP A 1 1604 ? 193.89732 189.15845 125.06332 1.000 84.24327 1604 ASP A C 1
ATOM 9744 O O . ASP A 1 1604 ? 194.08432 188.53945 126.11732 1.000 84.24327 1604 ASP A O 1
ATOM 9749 N N . PHE A 1 1605 ? 192.71832 189.69945 124.75332 1.000 79.53887 1605 PHE A N 1
ATOM 9750 C CA . PHE A 1 1605 ? 191.56032 189.51545 125.61932 1.000 79.53887 1605 PHE A CA 1
ATOM 9751 C C . PHE A 1 1605 ? 191.19432 188.04045 125.73532 1.000 79.53887 1605 PHE A C 1
ATOM 9752 O O . PHE A 1 1605 ? 190.91432 187.54045 126.82932 1.000 79.53887 1605 PHE A O 1
ATOM 9760 N N . LEU A 1 1606 ? 191.20032 187.32445 124.61132 1.000 80.10316 1606 LEU A N 1
ATOM 9761 C CA . LEU A 1 1606 ? 190.89932 185.89745 124.65132 1.000 80.10316 1606 LEU A CA 1
ATOM 9762 C C . LEU A 1 1606 ? 191.95232 185.13745 125.44532 1.000 80.10316 1606 LEU A C 1
ATOM 9763 O O . LEU A 1 1606 ? 191.62432 184.22145 126.20832 1.000 80.10316 1606 LEU A O 1
ATOM 9768 N N . LYS A 1 1607 ? 193.22632 185.50045 125.27632 1.000 79.76014 1607 LYS A N 1
ATOM 9769 C CA . LYS A 1 1607 ? 194.29032 184.82945 126.01532 1.000 79.76014 1607 LYS A CA 1
ATOM 9770 C C . LYS A 1 1607 ? 194.14832 185.04845 127.51532 1.000 79.76014 1607 LYS A C 1
ATOM 9771 O O . LYS A 1 1607 ? 194.32632 184.11545 128.30632 1.000 79.76014 1607 LYS A O 1
ATOM 9773 N N . HIS A 1 1608 ? 193.82732 186.27345 127.92832 1.000 77.61080 1608 HIS A N 1
ATOM 9774 C CA . HIS A 1 1608 ? 193.71132 186.58345 129.34732 1.000 77.61080 1608 HIS A CA 1
ATOM 9775 C C . HIS A 1 1608 ? 192.36232 186.20445 129.93832 1.000 77.61080 1608 HIS A C 1
ATOM 9776 O O . HIS A 1 1608 ? 192.19432 186.30145 131.15832 1.000 77.61080 1608 HIS A O 1
ATOM 9783 N N . LEU A 1 1609 ? 191.39732 185.79445 129.11332 1.000 76.00546 1609 LEU A N 1
ATOM 9784 C CA . LEU A 1 1609 ? 190.08332 185.43845 129.63932 1.000 76.00546 1609 LEU A CA 1
ATOM 9785 C C . LEU A 1 1609 ? 190.16132 184.22645 130.55932 1.000 76.00546 1609 LEU A C 1
ATOM 9786 O O . LEU A 1 1609 ? 189.53732 184.20745 131.62532 1.000 76.00546 1609 LEU A O 1
ATOM 9791 N N . GLU A 1 1610 ? 190.92032 183.20645 130.16632 1.000 78.95327 1610 GLU A N 1
ATOM 9792 C CA . GLU A 1 1610 ? 191.07732 182.00545 130.97332 1.000 78.95327 1610 GLU A CA 1
ATOM 9793 C C . GLU A 1 1610 ? 192.50332 181.49945 130.83532 1.000 78.95327 1610 GLU A C 1
ATOM 9794 O O . GLU A 1 1610 ? 193.20132 181.80945 129.86632 1.000 78.95327 1610 GLU A O 1
ATOM 9800 N N . THR A 1 1611 ? 192.93032 180.71145 131.81732 1.000 73.24929 1611 THR A N 1
ATOM 9801 C CA . THR A 1 1611 ? 194.25632 180.11145 131.82532 1.000 73.24929 1611 THR A CA 1
ATOM 9802 C C . THR A 1 1611 ? 194.12132 178.59745 131.77532 1.000 73.24929 1611 THR A C 1
ATOM 9803 O O . THR A 1 1611 ? 193.33032 178.01645 132.52332 1.000 73.24929 1611 THR A O 1
ATOM 9807 N N . GLU A 1 1612 ? 194.89532 177.96545 130.89332 1.000 76.09138 1612 GLU A N 1
ATOM 9808 C CA . GLU A 1 1612 ? 194.81132 176.52045 130.72432 1.000 76.09138 1612 GLU A CA 1
ATOM 9809 C C . GLU A 1 1612 ? 195.61432 175.78945 131.79532 1.000 76.09138 1612 GLU A C 1
ATOM 9810 O O . GLU A 1 1612 ? 195.05932 175.01945 132.58632 1.000 76.09138 1612 GLU A O 1
ATOM 9816 N N . ASP A 1 1613 ? 196.92432 176.02045 131.83632 1.000 70.96388 1613 ASP A N 1
ATOM 9817 C CA . ASP A 1 1613 ? 197.76832 175.37945 132.83532 1.000 70.96388 1613 ASP A CA 1
ATOM 9818 C C . ASP A 1 1613 ? 197.56432 176.03945 134.19232 1.000 70.96388 1613 ASP A C 1
ATOM 9819 O O . ASP A 1 1613 ? 197.57232 177.26745 134.30332 1.000 70.96388 1613 ASP A O 1
ATOM 9821 N N . ASN A 1 1614 ? 197.39432 175.22145 135.22732 1.000 68.73765 1614 ASN A N 1
ATOM 9822 C CA . ASN A 1 1614 ? 197.03132 175.72245 136.54432 1.000 68.73765 1614 ASN A CA 1
ATOM 9823 C C . ASN A 1 1614 ? 197.67532 174.84945 137.60932 1.000 68.73765 1614 ASN A C 1
ATOM 9824 O O . ASN A 1 1614 ? 198.07932 173.71445 137.34732 1.000 68.73765 1614 ASN A O 1
ATOM 9829 N N . ILE A 1 1615 ? 197.77432 175.39545 138.81932 1.000 63.77811 1615 ILE A N 1
ATOM 9830 C CA . ILE A 1 1615 ? 198.23432 174.65245 139.98532 1.000 63.77811 1615 ILE A CA 1
ATOM 9831 C C . ILE A 1 1615 ? 197.29932 174.95145 141.14532 1.000 63.77811 1615 ILE A C 1
ATOM 9832 O O . ILE A 1 1615 ? 196.88132 176.09745 141.33932 1.000 63.77811 1615 ILE A O 1
ATOM 9837 N N . LYS A 1 1616 ? 196.95932 173.91945 141.90732 1.000 62.82193 1616 LYS A N 1
ATOM 9838 C CA . LYS A 1 1616 ? 196.08932 174.05845 143.06432 1.000 62.82193 1616 LYS A CA 1
ATOM 9839 C C . LYS A 1 1616 ? 196.93132 174.23845 144.31832 1.000 62.82193 1616 LYS A C 1
ATOM 9840 O O . LYS A 1 1616 ? 197.95232 173.56945 144.49432 1.000 62.82193 1616 LYS A O 1
ATOM 9846 N N . VAL A 1 1617 ? 196.49932 175.14245 145.18332 1.000 61.20801 1617 VAL A N 1
ATOM 9847 C CA . VAL A 1 1617 ? 197.22732 175.47645 146.40332 1.000 61.20801 1617 VAL A CA 1
ATOM 9848 C C . VAL A 1 1617 ? 196.30632 175.14645 147.57032 1.000 61.20801 1617 VAL A C 1
ATOM 9849 O O . VAL A 1 1617 ? 195.48132 175.96245 147.98932 1.000 61.20801 1617 VAL A O 1
ATOM 9853 N N . TRP A 1 1618 ? 196.44232 173.93945 148.10732 1.000 60.06135 1618 TRP A N 1
ATOM 9854 C CA . TRP A 1 1618 ? 195.64032 173.54045 149.25232 1.000 60.06135 1618 TRP A CA 1
ATOM 9855 C C . TRP A 1 1618 ? 196.12432 174.26145 150.50032 1.000 60.06135 1618 TRP A C 1
ATOM 9856 O O . TRP A 1 1618 ? 197.32732 174.34445 150.75432 1.000 60.06135 1618 TRP A O 1
ATOM 9867 N N . PHE A 1 1619 ? 195.18132 174.77245 151.28632 1.000 64.12886 1619 PHE A N 1
ATOM 9868 C CA . PHE A 1 1619 ? 195.50332 175.49645 152.50432 1.000 64.12886 1619 PHE A CA 1
ATOM 9869 C C . PHE A 1 1619 ? 194.56732 175.05945 153.61932 1.000 64.12886 1619 PHE A C 1
ATOM 9870 O O . PHE A 1 1619 ? 193.40932 174.71345 153.37932 1.000 64.12886 1619 PHE A O 1
ATOM 9878 N N . ASN A 1 1620 ? 195.07932 175.09145 154.84532 1.000 68.58702 1620 ASN A N 1
ATOM 9879 C CA . ASN A 1 1620 ? 194.29332 174.80745 156.03732 1.000 68.58702 1620 ASN A CA 1
ATOM 9880 C C . ASN A 1 1620 ? 193.93832 176.12945 156.70332 1.000 68.58702 1620 ASN A C 1
ATOM 9881 O O . ASN A 1 1620 ? 194.82132 176.82745 157.21132 1.000 68.58702 1620 ASN A O 1
ATOM 9886 N N . ASN A 1 1621 ? 192.64932 176.46945 156.70432 1.000 69.79012 1621 ASN A N 1
ATOM 9887 C CA . ASN A 1 1621 ? 192.23732 177.78345 157.18132 1.000 69.79012 1621 ASN A CA 1
ATOM 9888 C C . ASN A 1 1621 ? 192.36532 177.92845 158.68932 1.000 69.79012 1621 ASN A C 1
ATOM 9889 O O . ASN A 1 1621 ? 192.34432 179.05745 159.18932 1.000 69.79012 1621 ASN A O 1
ATOM 9894 N N . LYS A 1 1622 ? 192.49532 176.82345 159.42532 1.000 71.99007 1622 LYS A N 1
ATOM 9895 C CA . LYS A 1 1622 ? 192.65932 176.92145 160.86932 1.000 71.99007 1622 LYS A CA 1
ATOM 9896 C C . LYS A 1 1622 ? 193.96332 177.60645 161.25132 1.000 71.99007 1622 LYS A C 1
ATOM 9897 O O . LYS A 1 1622 ? 194.09332 178.07745 162.38432 1.000 71.99007 1622 LYS A O 1
ATOM 9903 N N . GLY A 1 1623 ? 194.92832 177.66545 160.33732 1.000 70.92988 1623 GLY A N 1
ATOM 9904 C CA . GLY A 1 1623 ? 196.03732 178.58845 160.46432 1.000 70.92988 1623 GLY A CA 1
ATOM 9905 C C . GLY A 1 1623 ? 195.68332 179.87945 159.75932 1.000 70.92988 1623 GLY A C 1
ATOM 9906 O O . GLY A 1 1623 ? 195.36232 179.86545 158.56832 1.000 70.92988 1623 GLY A O 1
ATOM 9907 N N . TRP A 1 1624 ? 195.72232 181.00045 160.48132 1.000 70.29210 1624 TRP A N 1
ATOM 9908 C CA . TRP A 1 1624 ? 195.14732 182.23645 159.95932 1.000 70.29210 1624 TRP A CA 1
ATOM 9909 C C . TRP A 1 1624 ? 195.86632 182.70345 158.70132 1.000 70.29210 1624 TRP A C 1
ATOM 9910 O O . TRP A 1 1624 ? 195.23532 182.95245 157.66832 1.000 70.29210 1624 TRP A O 1
ATOM 9921 N N . HIS A 1 1625 ? 197.18432 182.82845 158.76632 1.000 66.67971 1625 HIS A N 1
ATOM 9922 C CA . HIS A 1 1625 ? 197.97632 183.28745 157.62432 1.000 66.67971 1625 HIS A CA 1
ATOM 9923 C C . HIS A 1 1625 ? 198.51632 182.11545 156.81932 1.000 66.67971 1625 HIS A C 1
ATOM 9924 O O . HIS A 1 1625 ? 199.70832 182.03145 156.53332 1.000 66.67971 1625 HIS A O 1
ATOM 9931 N N . ALA A 1 1626 ? 197.63432 181.19845 156.43232 1.000 66.85585 1626 ALA A N 1
ATOM 9932 C CA . ALA A 1 1626 ? 198.03332 180.00745 155.69532 1.000 66.85585 1626 ALA A CA 1
ATOM 9933 C C . ALA A 1 1626 ? 197.88232 180.17245 154.19032 1.000 66.85585 1626 ALA A C 1
ATOM 9934 O O . ALA A 1 1626 ? 198.81232 179.86945 153.43932 1.000 66.85585 1626 ALA A O 1
ATOM 9936 N N . LEU A 1 1627 ? 196.72632 180.65445 153.73032 1.000 64.43214 1627 LEU A N 1
ATOM 9937 C CA . LEU A 1 1627 ? 196.48832 180.72245 152.29432 1.000 64.43214 1627 LEU A CA 1
ATOM 9938 C C . LEU A 1 1627 ? 197.37632 181.76745 151.63032 1.000 64.43214 1627 LEU A C 1
ATOM 9939 O O . LEU A 1 1627 ? 197.82432 181.57145 150.49732 1.000 64.43214 1627 LEU A O 1
ATOM 9944 N N . VAL A 1 1628 ? 197.65132 182.87845 152.31532 1.000 64.61135 1628 VAL A N 1
ATOM 9945 C CA . VAL A 1 1628 ? 198.51332 183.90445 151.73532 1.000 64.61135 1628 VAL A CA 1
ATOM 9946 C C . VAL A 1 1628 ? 199.95932 183.42245 151.66832 1.000 64.61135 1628 VAL A C 1
ATOM 9947 O O . VAL A 1 1628 ? 200.66332 183.65745 150.67632 1.000 64.61135 1628 VAL A O 1
ATOM 9951 N N . SER A 1 1629 ? 200.42232 182.73245 152.71132 1.000 65.28003 1629 SER A N 1
ATOM 9952 C CA . SER A 1 1629 ? 201.78432 182.21245 152.70632 1.000 65.28003 1629 SER A CA 1
ATOM 9953 C C . SER A 1 1629 ? 201.97932 181.20145 151.58532 1.000 65.28003 1629 SER A C 1
ATOM 9954 O O . SER A 1 1629 ? 203.02932 181.17245 150.93232 1.000 65.28003 1629 SER A O 1
ATOM 9957 N N . PHE A 1 1630 ? 200.97032 180.37545 151.32732 1.000 63.24125 1630 PHE A N 1
ATOM 9958 C CA . PHE A 1 1630 ? 201.11032 179.39145 150.26732 1.000 63.24125 1630 PHE A CA 1
ATOM 9959 C C . PHE A 1 1630 ? 200.82632 179.96445 148.88232 1.000 63.24125 1630 PHE A C 1
ATOM 9960 O O . PHE A 1 1630 ? 201.34032 179.42645 147.90032 1.000 63.24125 1630 PHE A O 1
ATOM 9968 N N . LEU A 1 1631 ? 200.07232 181.06445 148.77532 1.000 63.77570 1631 LEU A N 1
ATOM 9969 C CA . LEU A 1 1631 ? 200.14632 181.86745 147.55632 1.000 63.77570 1631 LEU A CA 1
ATOM 9970 C C . LEU A 1 1631 ? 201.56732 182.32945 147.29632 1.000 63.77570 1631 LEU A C 1
ATOM 9971 O O . LEU A 1 1631 ? 202.04832 182.27145 146.15932 1.000 63.77570 1631 LEU A O 1
ATOM 9976 N N . ASN A 1 1632 ? 202.24532 182.81845 148.33232 1.000 65.35858 1632 ASN A N 1
ATOM 9977 C CA . ASN A 1 1632 ? 203.62532 183.24945 148.15432 1.000 65.35858 1632 ASN A CA 1
ATOM 9978 C C . ASN A 1 1632 ? 204.50032 182.08745 147.70432 1.000 65.35858 1632 ASN A C 1
ATOM 9979 O O . ASN A 1 1632 ? 205.33732 182.23945 146.80632 1.000 65.35858 1632 ASN A O 1
ATOM 9984 N N . VAL A 1 1633 ? 204.30332 180.91445 148.30632 1.000 64.42091 1633 VAL A N 1
ATOM 9985 C CA . VAL A 1 1633 ? 205.08132 179.73445 147.93232 1.000 64.42091 1633 VAL A CA 1
ATOM 9986 C C . VAL A 1 1633 ? 204.83032 179.36445 146.47432 1.000 64.42091 1633 VAL A C 1
ATOM 9987 O O . VAL A 1 1633 ? 205.76732 179.11645 145.70432 1.000 64.42091 1633 VAL A O 1
ATOM 9991 N N . ALA A 1 1634 ? 203.55732 179.32145 146.07332 1.000 63.86323 1634 ALA A N 1
ATOM 9992 C CA . ALA A 1 1634 ? 203.21632 178.92345 144.71332 1.000 63.86323 1634 ALA A CA 1
ATOM 9993 C C . ALA A 1 1634 ? 203.74432 179.92045 143.69432 1.000 63.86323 1634 ALA A C 1
ATOM 9994 O O . ALA A 1 1634 ? 204.22932 179.52945 142.62832 1.000 63.86323 1634 ALA A O 1
ATOM 9996 N N . HIS A 1 1635 ? 203.65332 181.21445 143.99632 1.000 64.44463 1635 HIS A N 1
ATOM 9997 C CA . HIS A 1 1635 ? 204.15532 182.21145 143.06032 1.000 64.44463 1635 HIS A CA 1
ATOM 9998 C C . HIS A 1 1635 ? 205.67332 182.19045 142.98832 1.000 64.44463 1635 HIS A C 1
ATOM 9999 O O . HIS A 1 1635 ? 206.24032 182.42145 141.91532 1.000 64.44463 1635 HIS A O 1
ATOM 10006 N N . ASN A 1 1636 ? 206.34932 181.90245 144.10232 1.000 64.56901 1636 ASN A N 1
ATOM 10007 C CA . ASN A 1 1636 ? 207.79132 181.69745 144.04832 1.000 64.56901 1636 ASN A CA 1
ATOM 10008 C C . ASN A 1 1636 ? 208.13732 180.51745 143.15432 1.000 64.56901 1636 ASN A C 1
ATOM 10009 O O . ASN A 1 1636 ? 209.07432 180.58845 142.35032 1.000 64.56901 1636 ASN A O 1
ATOM 10014 N N . ALA A 1 1637 ? 207.38632 179.42145 143.27732 1.000 63.40536 1637 ALA A N 1
ATOM 10015 C CA . ALA A 1 1637 ? 207.63132 178.25945 142.43032 1.000 63.40536 1637 ALA A CA 1
ATOM 10016 C C . ALA A 1 1637 ? 207.41032 178.59045 140.96132 1.000 63.40536 1637 ALA A C 1
ATOM 10017 O O . ALA A 1 1637 ? 208.19632 178.18145 140.09932 1.000 63.40536 1637 ALA A O 1
ATOM 10019 N N . ILE A 1 1638 ? 206.34532 179.33245 140.65932 1.000 62.53839 1638 ILE A N 1
ATOM 10020 C CA . ILE A 1 1638 ? 206.06132 179.70645 139.27632 1.000 62.53839 1638 ILE A CA 1
ATOM 10021 C C . ILE A 1 1638 ? 207.16332 180.60145 138.72932 1.000 62.53839 1638 ILE A C 1
ATOM 10022 O O . ILE A 1 1638 ? 207.60632 180.43845 137.58632 1.000 62.53839 1638 ILE A O 1
ATOM 10027 N N . LEU A 1 1639 ? 207.62132 181.56345 139.53232 1.000 64.47252 1639 LEU A N 1
ATOM 10028 C CA . LEU A 1 1639 ? 208.69132 182.45145 139.09332 1.000 64.47252 1639 LEU A CA 1
ATOM 10029 C C . LEU A 1 1639 ? 209.97932 181.68245 138.84032 1.000 64.47252 1639 LEU A C 1
ATOM 10030 O O . LEU A 1 1639 ? 210.68432 181.94345 137.85932 1.000 64.47252 1639 LEU A O 1
ATOM 10035 N N . ARG A 1 1640 ? 210.30532 180.72845 139.71432 1.000 65.78625 1640 ARG A N 1
ATOM 10036 C CA . ARG A 1 1640 ? 211.52732 179.95545 139.53032 1.000 65.78625 1640 ARG A CA 1
ATOM 10037 C C . ARG A 1 1640 ? 211.42232 179.01045 138.34232 1.000 65.78625 1640 ARG A C 1
ATOM 10038 O O . ARG A 1 1640 ? 212.43232 178.72245 137.69132 1.000 65.78625 1640 ARG A O 1
ATOM 10046 N N . ALA A 1 1641 ? 210.21932 178.51745 138.04632 1.000 65.58046 1641 ALA A N 1
ATOM 10047 C CA . ALA A 1 1641 ? 210.05032 177.61145 136.91732 1.000 65.58046 1641 ALA A CA 1
ATOM 10048 C C . ALA A 1 1641 ? 210.23932 178.32245 135.58532 1.000 65.58046 1641 ALA A C 1
ATOM 10049 O O . ALA A 1 1641 ? 210.70232 177.70845 134.61832 1.000 65.58046 1641 ALA A O 1
ATOM 10051 N N . SER A 1 1642 ? 209.89232 179.60245 135.51332 1.000 66.15461 1642 SER A N 1
ATOM 10052 C CA . SER A 1 1642 ? 209.90832 180.34745 134.26332 1.000 66.15461 1642 SER A CA 1
ATOM 10053 C C . SER A 1 1642 ? 211.25032 181.00145 133.97232 1.000 66.15461 1642 SER A C 1
ATOM 10054 O O . SER A 1 1642 ? 211.38232 181.67845 132.94832 1.000 66.15461 1642 SER A O 1
ATOM 10057 N N . LEU A 1 1643 ? 212.24132 180.81845 134.83632 1.000 68.53781 1643 LEU A N 1
ATOM 10058 C CA . LEU A 1 1643 ? 213.52332 181.47045 134.64632 1.000 68.53781 1643 LEU A CA 1
ATOM 10059 C C . LEU A 1 1643 ? 214.25532 180.87945 133.44232 1.000 68.53781 1643 LEU A C 1
ATOM 10060 O O . LEU A 1 1643 ? 214.01232 179.73245 133.05832 1.000 68.53781 1643 LEU A O 1
ATOM 10065 N N . PRO A 1 1644 ? 215.15132 181.64945 132.82132 1.000 75.22332 1644 PRO A N 1
ATOM 10066 C CA . PRO A 1 1644 ? 215.91432 181.12345 131.68132 1.000 75.22332 1644 PRO A CA 1
ATOM 10067 C C . PRO A 1 1644 ? 216.91232 180.04945 132.08232 1.000 75.22332 1644 PRO A C 1
ATOM 10068 O O . PRO A 1 1644 ? 216.96232 179.63845 133.24632 1.000 75.22332 1644 PRO A O 1
ATOM 10072 N N . LYS A 1 1645 ? 217.70732 179.58145 131.11632 1.000 78.78807 1645 LYS A N 1
ATOM 10073 C CA . LYS A 1 1645 ? 218.67632 178.52545 131.39632 1.000 78.78807 1645 LYS A CA 1
ATOM 10074 C C . LYS A 1 1645 ? 219.69332 178.97045 132.43832 1.000 78.78807 1645 LYS A C 1
ATOM 10075 O O . LYS A 1 1645 ? 220.00732 178.22245 133.37032 1.000 78.78807 1645 LYS A O 1
ATOM 10077 N N . ASP A 1 1646 ? 220.21532 180.18445 132.30032 1.000 78.98740 1646 ASP A N 1
ATOM 10078 C CA . ASP A 1 1646 ? 221.10132 180.75645 133.30332 1.000 78.98740 1646 ASP A CA 1
ATOM 10079 C C . ASP A 1 1646 ? 220.25332 181.31445 134.44532 1.000 78.98740 1646 ASP A C 1
ATOM 10080 O O . ASP A 1 1646 ? 219.05732 181.03145 134.55432 1.000 78.98740 1646 ASP A O 1
ATOM 10082 N N . ARG A 1 1647 ? 220.87032 182.11245 135.31732 1.000 79.09222 1647 ARG A N 1
ATOM 10083 C CA . ARG A 1 1647 ? 220.17032 182.79245 136.40732 1.000 79.09222 1647 ARG A CA 1
ATOM 10084 C C . ARG A 1 1647 ? 219.47132 181.77645 137.31632 1.000 79.09222 1647 ARG A C 1
ATOM 10085 O O . ARG A 1 1647 ? 218.24432 181.68945 137.38632 1.000 79.09222 1647 ARG A O 1
ATOM 10093 N N . SER A 1 1648 ? 220.31132 180.98545 137.98632 1.000 74.70068 1648 SER A N 1
ATOM 10094 C CA . SER A 1 1648 ? 219.93732 179.90545 138.89332 1.000 74.70068 1648 SER A CA 1
ATOM 10095 C C . SER A 1 1648 ? 218.74432 180.26745 139.77032 1.000 74.70068 1648 SER A C 1
ATOM 10096 O O . SER A 1 1648 ? 218.72132 181.34345 140.37932 1.000 74.70068 1648 SER A O 1
ATOM 10099 N N . PRO A 1 1649 ? 217.73932 179.39145 139.86332 1.000 69.97994 1649 PRO A N 1
ATOM 10100 C CA . PRO A 1 1649 ? 216.54332 179.70745 140.65532 1.000 69.97994 1649 PRO A CA 1
ATOM 10101 C C . PRO A 1 1649 ? 216.77232 179.70945 142.15432 1.000 69.97994 1649 PRO A C 1
ATOM 10102 O O . PRO A 1 1649 ? 215.82332 179.96045 142.90332 1.000 69.97994 1649 PRO A O 1
ATOM 10106 N N . GLU A 1 1650 ? 217.99032 179.42445 142.61632 1.000 76.18349 1650 GLU A N 1
ATOM 10107 C CA . GLU A 1 1650 ? 218.25032 179.40045 144.05032 1.000 76.18349 1650 GLU A CA 1
ATOM 10108 C C . GLU A 1 1650 ? 218.02532 180.76845 144.67632 1.000 76.18349 1650 GLU A C 1
ATOM 10109 O O . GLU A 1 1650 ? 217.42832 180.87845 145.75232 1.000 76.18349 1650 GLU A O 1
ATOM 10115 N N . GLU A 1 1651 ? 218.48732 181.82345 144.01032 1.000 75.92091 1651 GLU A N 1
ATOM 10116 C CA . GLU A 1 1651 ? 218.50632 183.15945 144.59032 1.000 75.92091 1651 GLU A CA 1
ATOM 10117 C C . GLU A 1 1651 ? 217.21132 183.93045 144.38132 1.000 75.92091 1651 GLU A C 1
ATOM 10118 O O . GLU A 1 1651 ? 216.87132 184.78345 145.20932 1.000 75.92091 1651 GLU A O 1
ATOM 10124 N N . TYR A 1 1652 ? 216.48332 183.66045 143.30432 1.000 70.84470 1652 TYR A N 1
ATOM 10125 C CA . TYR A 1 1652 ? 215.26432 184.40345 143.02032 1.000 70.84470 1652 TYR A CA 1
ATOM 10126 C C . TYR A 1 1652 ? 214.16132 184.03845 144.00532 1.000 70.84470 1652 TYR A C 1
ATOM 10127 O O . TYR A 1 1652 ? 214.05432 182.89745 144.46132 1.000 70.84470 1652 TYR A O 1
ATOM 10136 N N . GLY A 1 1653 ? 213.33332 185.02245 144.32832 1.000 65.57629 1653 GLY A N 1
ATOM 10137 C CA . GLY A 1 1653 ? 212.23132 184.79545 145.24332 1.000 65.57629 1653 GLY A CA 1
ATOM 10138 C C . GLY A 1 1653 ? 211.39532 186.04645 145.38432 1.000 65.57629 1653 GLY A C 1
ATOM 10139 O O . GLY A 1 1653 ? 211.75532 187.12445 144.90132 1.000 65.57629 1653 GLY A O 1
ATOM 10140 N N . ILE A 1 1654 ? 210.25732 185.87945 146.05332 1.000 65.16776 1654 ILE A N 1
ATOM 10141 C CA . ILE A 1 1654 ? 209.32032 186.96145 146.32632 1.000 65.16776 1654 ILE A CA 1
ATOM 10142 C C . ILE A 1 1654 ? 208.89832 186.86145 147.78432 1.000 65.16776 1654 ILE A C 1
ATOM 10143 O O . ILE A 1 1654 ? 208.54732 185.77645 148.25732 1.000 65.16776 1654 ILE A O 1
ATOM 10148 N N . THR A 1 1655 ? 208.93432 187.98445 148.49432 1.000 63.69496 1655 THR A N 1
ATOM 10149 C CA . THR A 1 1655 ? 208.54032 188.04045 149.89432 1.000 63.69496 1655 THR A CA 1
ATOM 10150 C C . THR A 1 1655 ? 207.36332 188.99045 150.04732 1.000 63.69496 1655 THR A C 1
ATOM 10151 O O . THR A 1 1655 ? 207.41032 190.12445 149.56332 1.000 63.69496 1655 THR A O 1
ATOM 10155 N N . VAL A 1 1656 ? 206.31532 188.52845 150.72232 1.000 63.00179 1656 VAL A N 1
ATOM 10156 C CA . VAL A 1 1656 ? 205.11232 189.31445 150.96032 1.000 63.00179 1656 VAL A CA 1
ATOM 10157 C C . VAL A 1 1656 ? 205.01432 189.59945 152.45132 1.000 63.00179 1656 VAL A C 1
ATOM 10158 O O . VAL A 1 1656 ? 205.26932 188.71745 153.27632 1.000 63.00179 1656 VAL A O 1
ATOM 10162 N N . ILE A 1 1657 ? 204.67932 190.83845 152.79432 1.000 62.51522 1657 ILE A N 1
ATOM 10163 C CA . ILE A 1 1657 ? 204.56832 191.27445 154.17932 1.000 62.51522 1657 ILE A CA 1
ATOM 10164 C C . ILE A 1 1657 ? 203.20532 191.91945 154.37332 1.000 62.51522 1657 ILE A C 1
ATOM 10165 O O . ILE A 1 1657 ? 202.76232 192.71445 153.53932 1.000 62.51522 1657 ILE A O 1
ATOM 10170 N N . SER A 1 1658 ? 202.53432 191.56645 155.46332 1.000 65.23516 1658 SER A N 1
ATOM 10171 C CA . SER A 1 1658 ? 201.23232 192.13045 155.80132 1.000 65.23516 1658 SER A CA 1
ATOM 10172 C C . SER A 1 1658 ? 201.41532 193.08245 156.97532 1.000 65.23516 1658 SER A C 1
ATOM 10173 O O . SER A 1 1658 ? 201.61332 192.64245 158.11132 1.000 65.23516 1658 SER A O 1
ATOM 10176 N N . GLN A 1 1659 ? 201.34632 194.38545 156.70032 1.000 66.20965 1659 GLN A N 1
ATOM 10177 C CA . GLN A 1 1659 ? 201.50432 195.42845 157.71232 1.000 66.20965 1659 GLN A CA 1
ATOM 10178 C C . GLN A 1 1659 ? 200.27832 196.32945 157.68232 1.000 66.20965 1659 GLN A C 1
ATOM 10179 O O . GLN A 1 1659 ? 200.21932 197.28345 156.89032 1.000 66.20965 1659 GLN A O 1
ATOM 10185 N N . PRO A 1 1660 ? 199.28232 196.07345 158.52632 1.000 67.06060 1660 PRO A N 1
ATOM 10186 C CA . PRO A 1 1660 ? 198.06132 196.88445 158.49432 1.000 67.06060 1660 PRO A CA 1
ATOM 10187 C C . PRO A 1 1660 ? 198.34132 198.33645 158.84632 1.000 67.06060 1660 PRO A C 1
ATOM 10188 O O . PRO A 1 1660 ? 199.30232 198.65745 159.54732 1.000 67.06060 1660 PRO A O 1
ATOM 10192 N N . LEU A 1 1661 ? 197.49132 199.22045 158.33232 1.000 71.16420 1661 LEU A N 1
ATOM 10193 C CA . LEU A 1 1661 ? 197.63732 200.64245 158.59032 1.000 71.16420 1661 LEU A CA 1
ATOM 10194 C C . LEU A 1 1661 ? 197.29332 200.96145 160.04332 1.000 71.16420 1661 LEU A C 1
ATOM 10195 O O . LEU A 1 1661 ? 196.78832 200.12245 160.79432 1.000 71.16420 1661 LEU A O 1
ATOM 10200 N N . ASN A 1 1662 ? 197.57532 202.20145 160.43432 1.000 80.06486 1662 ASN A N 1
ATOM 10201 C CA . ASN A 1 1662 ? 197.22732 202.65345 161.77332 1.000 80.06486 1662 ASN A CA 1
ATOM 10202 C C . ASN A 1 1662 ? 195.71832 202.61445 161.96332 1.000 80.06486 1662 ASN A C 1
ATOM 10203 O O . ASN A 1 1662 ? 194.95032 202.92745 161.05032 1.000 80.06486 1662 ASN A O 1
ATOM 10208 N N . LEU A 1 1663 ? 195.29432 202.22145 163.15932 1.000 80.78431 1663 LEU A N 1
ATOM 10209 C CA . LEU A 1 1663 ? 193.87532 202.08645 163.44032 1.000 80.78431 1663 LEU A CA 1
ATOM 10210 C C . LEU A 1 1663 ? 193.19032 203.44845 163.44632 1.000 80.78431 1663 LEU A C 1
ATOM 10211 O O . LEU A 1 1663 ? 193.79632 204.47445 163.76532 1.000 80.78431 1663 LEU A O 1
ATOM 10216 N N . THR A 1 1664 ? 191.91332 203.44845 163.07832 1.000 83.32142 1664 THR A N 1
ATOM 10217 C CA . THR A 1 1664 ? 191.10632 204.65445 163.14132 1.000 83.32142 1664 THR A CA 1
ATOM 10218 C C . THR A 1 1664 ? 190.60332 204.86645 164.56632 1.000 83.32142 1664 THR A C 1
ATOM 10219 O O . THR A 1 1664 ? 190.85032 204.06445 165.46932 1.000 83.32142 1664 THR A O 1
ATOM 10223 N N . LYS A 1 1665 ? 189.88432 205.96945 164.77232 1.000 83.86387 1665 LYS A N 1
ATOM 10224 C CA . LYS A 1 1665 ? 189.39932 206.28845 166.11032 1.000 83.86387 1665 LYS A CA 1
ATOM 10225 C C . LYS A 1 1665 ? 188.32332 205.30845 166.56332 1.000 83.86387 1665 LYS A C 1
ATOM 10226 O O . LYS A 1 1665 ? 188.23932 204.98045 167.75132 1.000 83.86387 1665 LYS A O 1
ATOM 10232 N N . GLU A 1 1666 ? 187.49132 204.83145 165.63532 1.000 81.62628 1666 GLU A N 1
ATOM 10233 C CA . GLU A 1 1666 ? 186.45432 203.86945 166.00132 1.000 81.62628 1666 GLU A CA 1
ATOM 10234 C C . GLU A 1 1666 ? 187.05832 202.55345 166.47732 1.000 81.62628 1666 GLU A C 1
ATOM 10235 O O . GLU A 1 1666 ? 186.57532 201.95545 167.44432 1.000 81.62628 1666 GLU A O 1
ATOM 10237 N N . GLN A 1 1667 ? 188.10632 202.07945 165.80232 1.000 83.22795 1667 GLN A N 1
ATOM 10238 C CA . GLN A 1 1667 ? 188.77832 200.85245 166.22032 1.000 83.22795 1667 GLN A CA 1
ATOM 10239 C C . GLN A 1 1667 ? 189.56132 201.06845 167.51032 1.000 83.22795 1667 GLN A C 1
ATOM 10240 O O . GLN A 1 1667 ? 189.58232 200.20245 168.39932 1.000 83.22795 1667 GLN A O 1
ATOM 10246 N N . LEU A 1 1668 ? 190.21832 202.22245 167.62432 1.000 83.42734 1668 LEU A N 1
ATOM 10247 C CA . LEU A 1 1668 ? 190.88632 202.56545 168.86732 1.000 83.42734 1668 LEU A CA 1
ATOM 10248 C C . LEU A 1 1668 ? 189.90532 202.66045 170.02232 1.000 83.42734 1668 LEU A C 1
ATOM 10249 O O . LEU A 1 1668 ? 190.30732 202.47445 171.17032 1.000 83.42734 1668 LEU A O 1
ATOM 10254 N N . SER A 1 1669 ? 188.62832 202.92645 169.74632 1.000 83.56950 1669 SER A N 1
ATOM 10255 C CA . SER A 1 1669 ? 187.62832 202.89245 170.80732 1.000 83.56950 1669 SER A CA 1
ATOM 10256 C C . SER A 1 1669 ? 187.49332 201.49145 171.39132 1.000 83.56950 1669 SER A C 1
ATOM 10257 O O . SER A 1 1669 ? 187.43132 201.32545 172.61232 1.000 83.56950 1669 SER A O 1
ATOM 10260 N N . GLU A 1 1670 ? 187.45732 200.46745 170.53532 1.000 82.92431 1670 GLU A N 1
ATOM 10261 C CA . GLU A 1 1670 ? 187.39232 199.09545 171.03232 1.000 82.92431 1670 GLU A CA 1
ATOM 10262 C C . GLU A 1 1670 ? 188.68032 198.70545 171.74832 1.000 82.92431 1670 GLU A C 1
ATOM 10263 O O . GLU A 1 1670 ? 188.64732 198.00945 172.77532 1.000 82.92431 1670 GLU A O 1
ATOM 10265 N N . ILE A 1 1671 ? 189.82432 199.14045 171.21832 1.000 84.11017 1671 ILE A N 1
ATOM 10266 C CA . ILE A 1 1671 ? 191.09132 198.86545 171.89632 1.000 84.11017 1671 ILE A CA 1
ATOM 10267 C C . ILE A 1 1671 ? 191.09532 199.49245 173.28632 1.000 84.11017 1671 ILE A C 1
ATOM 10268 O O . ILE A 1 1671 ? 191.51532 198.86945 174.27432 1.000 84.11017 1671 ILE A O 1
ATOM 10273 N N . THR A 1 1672 ? 190.62032 200.73545 173.38332 1.000 84.71264 1672 THR A N 1
ATOM 10274 C CA . THR A 1 1672 ? 190.50832 201.41245 174.66732 1.000 84.71264 1672 THR A CA 1
ATOM 10275 C C . THR A 1 1672 ? 189.53932 200.68545 175.58532 1.000 84.71264 1672 THR A C 1
ATOM 10276 O O . THR A 1 1672 ? 189.77032 200.59745 176.79232 1.000 84.71264 1672 THR A O 1
ATOM 10280 N N . VAL A 1 1673 ? 188.44732 200.15845 175.03132 1.000 83.43345 1673 VAL A N 1
ATOM 10281 C CA . VAL A 1 1673 ? 187.49632 199.40845 175.84532 1.000 83.43345 1673 VAL A CA 1
ATOM 10282 C C . VAL A 1 1673 ? 188.17232 198.19945 176.47332 1.000 83.43345 1673 VAL A C 1
ATOM 10283 O O . VAL A 1 1673 ? 187.99832 197.92345 177.66432 1.000 83.43345 1673 VAL A O 1
ATOM 10287 N N . LEU A 1 1674 ? 188.96532 197.46745 175.69032 1.000 86.55331 1674 LEU A N 1
ATOM 10288 C CA . LEU A 1 1674 ? 189.66332 196.30445 176.23732 1.000 86.55331 1674 LEU A CA 1
ATOM 10289 C C . LEU A 1 1674 ? 190.66632 196.71245 177.31732 1.000 86.55331 1674 LEU A C 1
ATOM 10290 O O . LEU A 1 1674 ? 190.70532 196.12545 178.41332 1.000 86.55331 1674 LEU A O 1
ATOM 10295 N N . THR A 1 1675 ? 191.48432 197.72745 177.02532 1.000 86.00222 1675 THR A N 1
ATOM 10296 C CA . THR A 1 1675 ? 192.49132 198.16045 177.99132 1.000 86.00222 1675 THR A CA 1
ATOM 10297 C C . THR A 1 1675 ? 191.84432 198.64745 179.28232 1.000 86.00222 1675 THR A C 1
ATOM 10298 O O . THR A 1 1675 ? 192.30132 198.31945 180.38532 1.000 86.00222 1675 THR A O 1
ATOM 10302 N N . THR A 1 1676 ? 190.76332 199.41545 179.16832 1.000 85.98304 1676 THR A N 1
ATOM 10303 C CA . THR A 1 1676 ? 190.08132 199.91845 180.34632 1.000 85.98304 1676 THR A CA 1
ATOM 10304 C C . THR A 1 1676 ? 189.27832 198.84145 181.05432 1.000 85.98304 1676 THR A C 1
ATOM 10305 O O . THR A 1 1676 ? 188.99832 198.99045 182.24032 1.000 85.98304 1676 THR A O 1
ATOM 10309 N N . SER A 1 1677 ? 188.91232 197.75445 180.37432 1.000 85.38501 1677 SER A N 1
ATOM 10310 C CA . SER A 1 1677 ? 188.35132 196.61445 181.09132 1.000 85.38501 1677 SER A CA 1
ATOM 10311 C C . SER A 1 1677 ? 189.40232 195.96845 181.97832 1.000 85.38501 1677 SER A C 1
ATOM 10312 O O . SER A 1 1677 ? 189.12332 195.60245 183.13032 1.000 85.38501 1677 SER A O 1
ATOM 10315 N N . VAL A 1 1678 ? 190.62332 195.82845 181.45932 1.000 86.35490 1678 VAL A N 1
ATOM 10316 C CA . VAL A 1 1678 ? 191.71932 195.34545 182.30032 1.000 86.35490 1678 VAL A CA 1
ATOM 10317 C C . VAL A 1 1678 ? 191.92332 196.28345 183.48732 1.000 86.35490 1678 VAL A C 1
ATOM 10318 O O . VAL A 1 1678 ? 192.05132 195.85045 184.64232 1.000 86.35490 1678 VAL A O 1
ATOM 10322 N N . ASP A 1 1679 ? 191.93232 197.59045 183.21732 1.000 88.77984 1679 ASP A N 1
ATOM 10323 C CA . ASP A 1 1679 ? 192.10632 198.56545 184.29032 1.000 88.77984 1679 ASP A CA 1
ATOM 10324 C C . ASP A 1 1679 ? 190.93932 198.54845 185.27232 1.000 88.77984 1679 ASP A C 1
ATOM 10325 O O . ASP A 1 1679 ? 191.12432 198.83745 186.45532 1.000 88.77984 1679 ASP A O 1
ATOM 10330 N N . ALA A 1 1680 ? 189.73632 198.21345 184.80732 1.000 85.77620 1680 ALA A N 1
ATOM 10331 C CA . ALA A 1 1680 ? 188.58732 198.13145 185.70032 1.000 85.77620 1680 ALA A CA 1
ATOM 10332 C C . ALA A 1 1680 ? 188.69432 196.92745 186.62032 1.000 85.77620 1680 ALA A C 1
ATOM 10333 O O . ALA A 1 1680 ? 188.32432 197.00145 187.79632 1.000 85.77620 1680 ALA A O 1
ATOM 10335 N N . VAL A 1 1681 ? 189.18732 195.80345 186.09932 1.000 85.01250 1681 VAL A N 1
ATOM 10336 C CA . VAL A 1 1681 ? 189.47132 194.66645 186.97132 1.000 85.01250 1681 VAL A CA 1
ATOM 10337 C C . VAL A 1 1681 ? 190.52032 195.05245 188.00832 1.000 85.01250 1681 VAL A C 1
ATOM 10338 O O . VAL A 1 1681 ? 190.41532 194.69445 189.19132 1.000 85.01250 1681 VAL A O 1
ATOM 10342 N N . VAL A 1 1682 ? 191.53832 195.80345 187.58332 1.000 86.07914 1682 VAL A N 1
ATOM 10343 C CA . VAL A 1 1682 ? 192.55432 196.27745 188.52132 1.000 86.07914 1682 VAL A CA 1
ATOM 10344 C C . VAL A 1 1682 ? 191.92832 197.16545 189.59232 1.000 86.07914 1682 VAL A C 1
ATOM 10345 O O . VAL A 1 1682 ? 192.26932 197.07045 190.77632 1.000 86.07914 1682 VAL A O 1
ATOM 10349 N N . ALA A 1 1683 ? 191.01532 198.05045 189.19232 1.000 85.03725 1683 ALA A N 1
ATOM 10350 C CA . ALA A 1 1683 ? 190.35332 198.93445 190.14732 1.000 85.03725 1683 ALA A CA 1
ATOM 10351 C C . ALA A 1 1683 ? 189.49232 198.15045 191.12832 1.000 85.03725 1683 ALA A C 1
ATOM 10352 O O . ALA A 1 1683 ? 189.41932 198.49445 192.31332 1.000 85.03725 1683 ALA A O 1
ATOM 10354 N N . ILE A 1 1684 ? 188.81532 197.10845 190.64632 1.000 84.85413 1684 ILE A N 1
ATOM 10355 C CA . ILE A 1 1684 ? 188.04032 196.24745 191.53532 1.000 84.85413 1684 ILE A CA 1
ATOM 10356 C C . ILE A 1 1684 ? 188.95332 195.59545 192.56332 1.000 84.85413 1684 ILE A C 1
ATOM 10357 O O . ILE A 1 1684 ? 188.63332 195.53745 193.75932 1.000 84.85413 1684 ILE A O 1
ATOM 10362 N N . CYS A 1 1685 ? 190.10532 195.09545 192.11332 1.000 86.38617 1685 CYS A N 1
ATOM 10363 C CA . CYS A 1 1685 ? 191.05932 194.49845 193.04232 1.000 86.38617 1685 CYS A CA 1
ATOM 10364 C C . CYS A 1 1685 ? 191.57132 195.52745 194.04332 1.000 86.38617 1685 CYS A C 1
ATOM 10365 O O . CYS A 1 1685 ? 191.78432 195.20945 195.21732 1.000 86.38617 1685 CYS A O 1
ATOM 10368 N N . VAL A 1 1686 ? 191.77632 196.76745 193.59532 1.000 84.55110 1686 VAL A N 1
ATOM 10369 C CA . VAL A 1 1686 ? 192.23032 197.82545 194.49432 1.000 84.55110 1686 VAL A CA 1
ATOM 10370 C C . VAL A 1 1686 ? 191.17932 198.10845 195.55932 1.000 84.55110 1686 VAL A C 1
ATOM 10371 O O . VAL A 1 1686 ? 191.50232 198.27545 196.74132 1.000 84.55110 1686 VAL A O 1
ATOM 10375 N N . ILE A 1 1687 ? 189.90932 198.17445 195.15832 1.000 84.83229 1687 ILE A N 1
ATOM 10376 C CA . ILE A 1 1687 ? 188.82932 198.37545 196.12232 1.000 84.83229 1687 ILE A CA 1
ATOM 10377 C C . ILE A 1 1687 ? 188.81732 197.24545 197.14032 1.000 84.83229 1687 ILE A C 1
ATOM 10378 O O . ILE A 1 1687 ? 188.72332 197.47245 198.35432 1.000 84.83229 1687 ILE A O 1
ATOM 10383 N N . PHE A 1 1688 ? 188.90832 196.00645 196.65432 1.000 87.33621 1688 PHE A N 1
ATOM 10384 C CA . PHE A 1 1688 ? 188.85432 194.85645 197.54832 1.000 87.33621 1688 PHE A CA 1
ATOM 10385 C C . PHE A 1 1688 ? 190.02032 194.86645 198.52532 1.000 87.33621 1688 PHE A C 1
ATOM 10386 O O . PHE A 1 1688 ? 189.85232 194.55045 199.70832 1.000 87.33621 1688 PHE A O 1
ATOM 10394 N N . SER A 1 1689 ? 191.21232 195.22745 198.04932 1.000 88.89090 1689 SER A N 1
ATOM 10395 C CA . SER A 1 1689 ? 192.37632 195.28045 198.92432 1.000 88.89090 1689 SER A CA 1
ATOM 10396 C C . SER A 1 1689 ? 192.23532 196.38245 199.96532 1.000 88.89090 1689 SER A C 1
ATOM 10397 O O . SER A 1 1689 ? 192.51732 196.16845 201.14932 1.000 88.89090 1689 SER A O 1
ATOM 10400 N N . MET A 1 1690 ? 191.79732 197.57045 199.54532 1.000 87.81528 1690 MET A N 1
ATOM 10401 C CA . MET A 1 1690 ? 191.74532 198.69445 200.46932 1.000 87.81528 1690 MET A CA 1
ATOM 10402 C C . MET A 1 1690 ? 190.57532 198.59445 201.43532 1.000 87.81528 1690 MET A C 1
ATOM 10403 O O . MET A 1 1690 ? 190.56832 199.29845 202.44932 1.000 87.81528 1690 MET A O 1
ATOM 10408 N N . SER A 1 1691 ? 189.59032 197.74445 201.14932 1.000 86.71003 1691 SER A N 1
ATOM 10409 C CA . SER A 1 1691 ? 188.49632 197.55145 202.09132 1.000 86.71003 1691 SER A CA 1
ATOM 10410 C C . SER A 1 1691 ? 188.91432 196.79045 203.34332 1.000 86.71003 1691 SER A C 1
ATOM 10411 O O . SER A 1 1691 ? 188.12432 196.71545 204.29032 1.000 86.71003 1691 SER A O 1
ATOM 10414 N N . PHE A 1 1692 ? 190.12032 196.21945 203.37032 1.000 86.47214 1692 PHE A N 1
ATO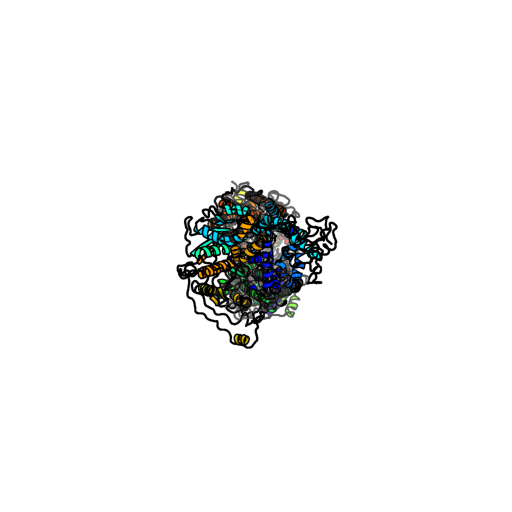M 10415 C CA . PHE A 1 1692 ? 190.54332 195.43245 204.52432 1.000 86.47214 1692 PHE A CA 1
ATOM 10416 C C . PHE A 1 1692 ? 190.80532 196.31245 205.74132 1.000 86.47214 1692 PHE A C 1
ATOM 10417 O O . PHE A 1 1692 ? 190.46032 195.93845 206.86732 1.000 86.47214 1692 PHE A O 1
ATOM 10425 N N . VAL A 1 1693 ? 191.43232 197.47245 205.53832 1.000 85.57752 1693 VAL A N 1
ATOM 10426 C CA . VAL A 1 1693 ? 191.80232 198.32545 206.66932 1.000 85.57752 1693 VAL A CA 1
ATOM 10427 C C . VAL A 1 1693 ? 190.58232 198.79245 207.45932 1.000 85.57752 1693 VAL A C 1
ATOM 10428 O O . VAL A 1 1693 ? 190.57232 198.63345 208.69432 1.000 85.57752 1693 VAL A O 1
ATOM 10432 N N . PRO A 1 1694 ? 189.53532 199.35445 206.84132 1.000 83.92227 1694 PRO A N 1
ATOM 10433 C CA . PRO A 1 1694 ? 188.33432 199.67645 207.62432 1.000 83.92227 1694 PRO A CA 1
ATOM 10434 C C . PRO A 1 1694 ? 187.72132 198.45945 208.28332 1.000 83.92227 1694 PRO A C 1
ATOM 10435 O O . PRO A 1 1694 ? 187.14332 198.57845 209.36832 1.000 83.92227 1694 PRO A O 1
ATOM 10439 N N . ALA A 1 1695 ? 187.84132 197.28445 207.66432 1.000 83.23817 1695 ALA A N 1
ATOM 10440 C CA . ALA A 1 1695 ? 187.38332 196.06745 208.32132 1.000 83.23817 1695 ALA A CA 1
ATOM 10441 C C . ALA A 1 1695 ? 188.16432 195.81345 209.60332 1.000 83.23817 1695 ALA A C 1
ATOM 10442 O O . ALA A 1 1695 ? 187.58132 195.44945 210.62732 1.000 83.23817 1695 ALA A O 1
ATOM 10444 N N . SER A 1 1696 ? 189.48232 196.01345 209.57132 1.000 84.37801 1696 SER A N 1
ATOM 10445 C CA . SER A 1 1696 ? 190.27532 195.85745 210.78632 1.000 84.37801 1696 SER A CA 1
ATOM 10446 C C . SER A 1 1696 ? 189.81332 196.82745 211.86332 1.000 84.37801 1696 SER A C 1
ATOM 10447 O O . SER A 1 1696 ? 189.71232 196.46345 213.04532 1.000 84.37801 1696 SER A O 1
ATOM 10450 N N . PHE A 1 1697 ? 189.51232 198.06645 211.47132 1.000 82.53334 1697 PHE A N 1
ATOM 10451 C CA . PHE A 1 1697 ? 188.97632 199.02045 212.43832 1.000 82.53334 1697 PHE A CA 1
ATOM 10452 C C . PHE A 1 1697 ? 187.65832 198.53045 213.02532 1.000 82.53334 1697 PHE A C 1
ATOM 10453 O O . PHE A 1 1697 ? 187.41732 198.66445 214.23132 1.000 82.53334 1697 PHE A O 1
ATOM 10461 N N . VAL A 1 1698 ? 186.79332 197.96145 212.18632 1.000 81.15001 1698 VAL A N 1
ATOM 10462 C CA . VAL A 1 1698 ? 185.49232 197.50245 212.66432 1.000 81.15001 1698 VAL A CA 1
ATOM 10463 C C . VAL A 1 1698 ? 185.65032 196.34245 213.63832 1.000 81.15001 1698 VAL A C 1
ATOM 10464 O O . VAL A 1 1698 ? 184.92332 196.25345 214.63232 1.000 81.15001 1698 VAL A O 1
ATOM 10468 N N . LEU A 1 1699 ? 186.57832 195.42345 213.36432 1.000 83.30911 1699 LEU A N 1
ATOM 10469 C CA . LEU A 1 1699 ? 186.84632 194.35945 214.33232 1.000 83.30911 1699 LEU A CA 1
ATOM 10470 C C . LEU A 1 1699 ? 187.38832 194.90145 215.64532 1.000 83.30911 1699 LEU A C 1
ATOM 10471 O O . LEU A 1 1699 ? 187.00132 194.42445 216.71732 1.000 83.30911 1699 LEU A O 1
ATOM 10476 N N . TYR A 1 1700 ? 188.27732 195.89345 215.59932 1.000 83.99629 1700 TYR A N 1
ATOM 10477 C CA . TYR A 1 1700 ? 188.70832 196.48945 216.86032 1.000 83.99629 1700 TYR A CA 1
ATOM 10478 C C . TYR A 1 1700 ? 187.51632 197.04945 217.62432 1.000 83.99629 1700 TYR A C 1
ATOM 10479 O O . TYR A 1 1700 ? 187.36932 196.82545 218.83232 1.000 83.99629 1700 TYR A O 1
ATOM 10488 N N . LEU A 1 1701 ? 186.65232 197.78545 216.92432 1.000 83.61568 1701 LEU A N 1
ATOM 10489 C CA . LEU A 1 1701 ? 185.51332 198.42645 217.57332 1.000 83.61568 1701 LEU A CA 1
ATOM 10490 C C . LEU A 1 1701 ? 184.55232 197.40045 218.15432 1.000 83.61568 1701 LEU A C 1
ATOM 10491 O O . LEU A 1 1701 ? 184.05232 197.57045 219.27132 1.000 83.61568 1701 LEU A O 1
ATOM 10496 N N . ILE A 1 1702 ? 184.27932 196.32745 217.41232 1.000 84.68204 1702 ILE A N 1
ATOM 10497 C CA . ILE A 1 1702 ? 183.33732 195.32045 217.88632 1.000 84.68204 1702 ILE A CA 1
ATOM 10498 C C . ILE A 1 1702 ? 183.92332 194.55145 219.06332 1.000 84.68204 1702 ILE A C 1
ATOM 10499 O O . ILE A 1 1702 ? 183.20932 194.21645 220.01632 1.000 84.68204 1702 ILE A O 1
ATOM 10504 N N . GLN A 1 1703 ? 185.22732 194.26345 219.02732 1.000 88.75193 1703 GLN A N 1
ATOM 10505 C CA . GLN A 1 1703 ? 185.86632 193.60645 220.15932 1.000 88.75193 1703 GLN A CA 1
ATOM 10506 C C . GLN A 1 1703 ? 185.80832 194.48645 221.39832 1.000 88.75193 1703 GLN A C 1
ATOM 10507 O O . GLN A 1 1703 ? 185.55432 193.99945 222.50532 1.000 88.75193 1703 GLN A O 1
ATOM 10513 N N . GLU A 1 1704 ? 186.02932 195.79145 221.22832 1.000 88.83907 1704 GLU A N 1
ATOM 10514 C CA . GLU A 1 1704 ? 185.94232 196.70745 222.35732 1.000 88.83907 1704 GLU A CA 1
ATOM 10515 C C . GLU A 1 1704 ? 184.51732 196.83045 222.88132 1.000 88.83907 1704 GLU A C 1
ATOM 10516 O O . GLU A 1 1704 ? 184.31532 197.00045 224.08732 1.000 88.83907 1704 GLU A O 1
ATOM 10522 N N . ARG A 1 1705 ? 183.52232 196.76445 221.99632 1.000 86.35410 1705 ARG A N 1
ATOM 10523 C CA . ARG A 1 1705 ? 182.13732 196.92645 222.42432 1.000 86.35410 1705 ARG A CA 1
ATOM 10524 C C . ARG A 1 1705 ? 181.59932 195.68145 223.11932 1.000 86.35410 1705 ARG A C 1
ATOM 10525 O O . ARG A 1 1705 ? 180.86432 195.79245 224.10632 1.000 86.35410 1705 ARG A O 1
ATOM 10533 N N . VAL A 1 1706 ? 181.94532 194.49345 222.61832 1.000 89.99670 1706 VAL A N 1
ATOM 10534 C CA . VAL A 1 1706 ? 181.35732 193.26345 223.14432 1.000 89.99670 1706 VAL A CA 1
ATOM 10535 C C . VAL A 1 1706 ? 181.76232 193.04045 224.59532 1.000 89.99670 1706 VAL A C 1
ATOM 10536 O O . VAL A 1 1706 ? 180.92532 192.69945 225.43932 1.000 89.99670 1706 VAL A O 1
ATOM 10540 N N . ASN A 1 1707 ? 183.04032 193.23645 224.91732 1.000 92.42121 1707 ASN A N 1
ATOM 10541 C CA . ASN A 1 1707 ? 183.51732 193.01645 226.27732 1.000 92.42121 1707 ASN A CA 1
ATOM 10542 C C . ASN A 1 1707 ? 183.25832 194.20245 227.19532 1.000 92.42121 1707 ASN A C 1
ATOM 10543 O O . ASN A 1 1707 ? 183.90532 194.30945 228.24332 1.000 92.42121 1707 ASN A O 1
ATOM 10548 N N . LYS A 1 1708 ? 182.34532 195.09545 226.81532 1.000 95.81701 1708 LYS A N 1
ATOM 10549 C CA . LYS A 1 1708 ? 181.90632 196.22145 227.63732 1.000 95.81701 1708 LYS A CA 1
ATOM 10550 C C . LYS A 1 1708 ? 183.03032 197.20445 227.94232 1.000 95.81701 1708 LYS A C 1
ATOM 10551 O O . LYS A 1 1708 ? 182.89432 198.04345 228.83732 1.000 95.81701 1708 LYS A O 1
ATOM 10557 N N . SER A 1 1709 ? 184.14932 197.12245 227.21932 1.000 94.26950 1709 SER A N 1
ATOM 10558 C CA . SER A 1 1709 ? 185.20332 198.11545 227.39532 1.000 94.26950 1709 SER A CA 1
ATOM 10559 C C . SER A 1 1709 ? 184.72532 199.49645 226.97032 1.000 94.26950 1709 SER A C 1
ATOM 10560 O O . SER A 1 1709 ? 185.01132 200.49545 227.64032 1.000 94.26950 1709 SER A O 1
ATOM 10563 N N . LYS A 1 1710 ? 183.99032 199.57045 225.85832 1.000 91.50679 1710 LYS A N 1
ATOM 10564 C CA . LYS A 1 1710 ? 183.43532 200.84645 225.42132 1.000 91.50679 1710 LYS A CA 1
ATOM 10565 C C . LYS A 1 1710 ? 182.45232 201.39345 226.44632 1.000 91.50679 1710 LYS A C 1
ATOM 10566 O O . LYS A 1 1710 ? 182.45532 202.59345 226.74332 1.000 91.50679 1710 LYS A O 1
ATOM 10572 N N . HIS A 1 1711 ? 181.60132 200.52845 226.99832 1.000 99.65480 1711 HIS A N 1
ATOM 10573 C CA A HIS A 1 1711 ? 180.66932 200.98545 228.02132 0.800 99.65480 1711 HIS A CA 1
ATOM 10574 C CA B HIS A 1 1711 ? 180.66732 200.96945 228.02932 0.200 99.65480 1711 HIS A CA 1
ATOM 10575 C C . HIS A 1 1711 ? 181.40432 201.41945 229.28132 1.000 99.65480 1711 HIS A C 1
ATOM 10576 O O . HIS A 1 1711 ? 180.98732 202.37045 229.94832 1.000 99.65480 1711 HIS A O 1
ATOM 10589 N N . LEU A 1 1712 ? 182.49432 200.73345 229.62932 1.000 98.48232 1712 LEU A N 1
ATOM 10590 C CA . LEU A 1 1712 ? 183.28232 201.15145 230.78232 1.000 98.48232 1712 LEU A CA 1
ATOM 10591 C C . LEU A 1 1712 ? 183.89032 202.52845 230.55432 1.000 98.48232 1712 LEU A C 1
ATOM 10592 O O . LEU A 1 1712 ? 183.91732 203.36545 231.46432 1.000 98.48232 1712 LEU A O 1
ATOM 10597 N N . GLN A 1 1713 ? 184.38432 202.78145 229.34032 1.000 94.02227 1713 GLN A N 1
ATOM 10598 C CA . GLN A 1 1713 ? 184.91232 204.10145 229.01632 1.000 94.02227 1713 GLN A CA 1
ATOM 10599 C C . GLN A 1 1713 ? 183.82232 205.16245 229.08732 1.000 94.02227 1713 GLN A C 1
ATOM 10600 O O . GLN A 1 1713 ? 184.05532 206.27045 229.58132 1.000 94.02227 1713 GLN A O 1
ATOM 10606 N N . PHE A 1 1714 ? 182.62432 204.84045 228.59532 1.000 94.80289 1714 PHE A N 1
ATOM 10607 C CA . PHE A 1 1714 ? 181.51032 205.77945 228.68732 1.000 94.80289 1714 PHE A CA 1
ATOM 10608 C C . PHE A 1 1714 ? 181.14532 206.06045 230.14032 1.000 94.80289 1714 PHE A C 1
ATOM 10609 O O . PHE A 1 1714 ? 180.84532 207.20245 230.50532 1.000 94.80289 1714 PHE A O 1
ATOM 10617 N N . ILE A 1 1715 ? 181.15232 205.02345 230.97832 1.000 102.10407 1715 ILE A N 1
ATOM 10618 C CA . ILE A 1 1715 ? 180.81932 205.18645 232.38932 1.000 102.10407 1715 ILE A CA 1
ATOM 10619 C C . ILE A 1 1715 ? 181.85632 206.05645 233.08232 1.000 102.10407 1715 ILE A C 1
ATOM 10620 O O . ILE A 1 1715 ? 181.51932 206.90745 233.91432 1.000 102.10407 1715 ILE A O 1
ATOM 10625 N N . SER A 1 1716 ? 183.13332 205.86145 232.75032 1.000 101.03105 1716 SER A N 1
ATOM 10626 C CA . SER A 1 1716 ? 184.17932 206.66545 233.36932 1.000 101.03105 1716 SER A CA 1
ATOM 10627 C C . SER A 1 1716 ? 184.01732 208.14445 233.04532 1.000 101.03105 1716 SER A C 1
ATOM 10628 O O . SER A 1 1716 ? 184.40432 208.99945 233.84732 1.000 101.03105 1716 SER A O 1
ATOM 10631 N N . GLY A 1 1717 ? 183.42732 208.46945 231.89932 1.000 97.19693 1717 GLY A N 1
ATOM 10632 C CA . GLY A 1 1717 ? 183.19232 209.86045 231.57232 1.000 97.19693 1717 GLY A CA 1
ATOM 10633 C C . GLY A 1 1717 ? 183.54132 210.24945 230.15232 1.000 97.19693 1717 GLY A C 1
ATOM 10634 O O . GLY A 1 1717 ? 183.55732 211.43745 229.81932 1.000 97.19693 1717 GLY A O 1
ATOM 10635 N N . VAL A 1 1718 ? 183.82232 209.26745 229.30332 1.000 93.82600 1718 VAL A N 1
ATOM 10636 C CA . VAL A 1 1718 ? 184.05332 209.53545 227.88932 1.000 93.82600 1718 VAL A CA 1
ATOM 10637 C C . VAL A 1 1718 ? 182.69932 209.68845 227.21032 1.000 93.82600 1718 VAL A C 1
ATOM 10638 O O . VAL A 1 1718 ? 181.88732 208.75745 227.20732 1.000 93.82600 1718 VAL A O 1
ATOM 10642 N N . SER A 1 1719 ? 182.44532 210.86545 226.65032 1.000 88.68922 1719 SER A N 1
ATOM 10643 C CA . SER A 1 1719 ? 181.21032 211.07545 225.91932 1.000 88.68922 1719 SER A CA 1
ATOM 10644 C C . SER A 1 1719 ? 181.22832 210.26045 224.62732 1.000 88.68922 1719 SER A C 1
ATOM 10645 O O . SER A 1 1719 ? 182.29432 210.01445 224.05832 1.000 88.68922 1719 SER A O 1
ATOM 10648 N N . PRO A 1 1720 ? 180.06332 209.81245 224.15532 1.000 85.86077 1720 PRO A N 1
ATOM 10649 C CA . PRO A 1 1720 ? 180.04332 209.05845 222.89132 1.000 85.86077 1720 PRO A CA 1
ATOM 10650 C C . PRO A 1 1720 ? 180.61532 209.84545 221.72832 1.000 85.86077 1720 PRO A C 1
ATOM 10651 O O . PRO A 1 1720 ? 181.30832 209.27845 220.87232 1.000 85.86077 1720 PRO A O 1
ATOM 10655 N N . THR A 1 1721 ? 180.35232 211.15245 221.68732 1.000 84.86966 1721 THR A N 1
ATOM 10656 C CA . THR A 1 1721 ? 180.88032 211.98145 220.61232 1.000 84.86966 1721 THR A CA 1
ATOM 10657 C C . THR A 1 1721 ? 182.40132 211.97045 220.61432 1.000 84.86966 1721 THR A C 1
ATOM 10658 O O . THR A 1 1721 ? 183.03232 211.79845 219.56732 1.000 84.86966 1721 THR A O 1
ATOM 10662 N N . THR A 1 1722 ? 183.00832 212.13745 221.79132 1.000 82.38698 1722 THR A N 1
ATOM 10663 C CA . THR A 1 1722 ? 184.46432 212.13545 221.87932 1.000 82.38698 1722 THR A CA 1
ATOM 10664 C C . THR A 1 1722 ? 185.03832 210.78945 221.46332 1.000 82.38698 1722 THR A C 1
ATOM 10665 O O . THR A 1 1722 ? 186.03532 210.72845 220.73332 1.000 82.38698 1722 THR A O 1
ATOM 10669 N N . TYR A 1 1723 ? 184.41632 209.70145 221.91632 1.000 81.83916 1723 TYR A N 1
ATOM 10670 C CA . TYR A 1 1723 ? 184.89332 208.36345 221.58432 1.000 81.83916 1723 TYR A CA 1
ATOM 10671 C C . TYR A 1 1723 ? 184.86632 208.13245 220.08032 1.000 81.83916 1723 TYR A C 1
ATOM 10672 O O . TYR A 1 1723 ? 185.85832 207.69045 219.48632 1.000 81.83916 1723 TYR A O 1
ATOM 10681 N N . TRP A 1 1724 ? 183.74032 208.44945 219.44232 1.000 79.45135 1724 TRP A N 1
ATOM 10682 C CA . TRP A 1 1724 ? 183.63532 208.23345 218.00432 1.000 79.45135 1724 TRP A CA 1
ATOM 10683 C C . TRP A 1 1724 ? 184.57332 209.15445 217.23532 1.000 79.45135 1724 TRP A C 1
ATOM 10684 O O . TRP A 1 1724 ? 185.17332 208.73945 216.23832 1.000 79.45135 1724 TRP A O 1
ATOM 10695 N N . VAL A 1 1725 ? 184.73232 210.39745 217.69332 1.000 78.41149 1725 VAL A N 1
ATOM 10696 C CA . VAL A 1 1725 ? 185.60332 211.33945 216.99732 1.000 78.41149 1725 VAL A CA 1
ATOM 10697 C C . VAL A 1 1725 ? 187.04932 210.86545 217.04632 1.000 78.41149 1725 VAL A C 1
ATOM 10698 O O . VAL A 1 1725 ? 187.75732 210.87745 216.03332 1.000 78.41149 1725 VAL A O 1
ATOM 10702 N N . THR A 1 1726 ? 187.51232 210.43345 218.22232 1.000 81.34113 1726 THR A N 1
ATOM 10703 C CA . THR A 1 1726 ? 188.90632 210.01345 218.32732 1.000 81.34113 1726 THR A CA 1
ATOM 10704 C C . THR A 1 1726 ? 189.14332 208.69645 217.59832 1.000 81.34113 1726 THR A C 1
ATOM 10705 O O . THR A 1 1726 ? 190.21032 208.49645 217.00032 1.000 81.34113 1726 THR A O 1
ATOM 10709 N N . ASN A 1 1727 ? 188.15832 207.79145 217.61232 1.000 79.97105 1727 ASN A N 1
ATOM 10710 C CA . ASN A 1 1727 ? 188.29132 206.57345 216.82132 1.000 79.97105 1727 ASN A CA 1
ATOM 10711 C C . ASN A 1 1727 ? 188.39632 206.89845 215.33932 1.000 79.97105 1727 ASN A C 1
ATOM 10712 O O . ASN A 1 1727 ? 189.23832 206.33445 214.63132 1.000 79.97105 1727 ASN A O 1
ATOM 10717 N N . PHE A 1 1728 ? 187.56032 207.82045 214.85732 1.000 79.83269 1728 PHE A N 1
ATOM 10718 C CA . PHE A 1 1728 ? 187.63532 208.22345 213.46032 1.000 79.83269 1728 PHE A CA 1
ATOM 10719 C C . PHE A 1 1728 ? 188.98432 208.84745 213.14432 1.000 79.83269 1728 PHE A C 1
ATOM 10720 O O . PHE A 1 1728 ? 189.56332 208.57945 212.08932 1.000 79.83269 1728 PHE A O 1
ATOM 10728 N N . LEU A 1 1729 ? 189.50132 209.67945 214.04732 1.000 79.56489 1729 LEU A N 1
ATOM 10729 C CA . LEU A 1 1729 ? 190.78532 210.33245 213.80932 1.000 79.56489 1729 LEU A CA 1
ATOM 10730 C C . LEU A 1 1729 ? 191.90832 209.30845 213.68332 1.000 79.56489 1729 LEU A C 1
ATOM 10731 O O . LEU A 1 1729 ? 192.72532 209.36745 212.75232 1.000 79.56489 1729 LEU A O 1
ATOM 10736 N N . TRP A 1 1730 ? 191.95632 208.34745 214.60632 1.000 83.91549 1730 TRP A N 1
ATOM 10737 C CA . TRP A 1 1730 ? 193.01532 207.34645 214.54732 1.000 83.91549 1730 TRP A CA 1
ATOM 10738 C C . TRP A 1 1730 ? 192.85632 206.44945 213.32332 1.000 83.91549 1730 TRP A C 1
ATOM 10739 O O . TRP A 1 1730 ? 193.85232 206.03645 212.71132 1.000 83.91549 1730 TRP A O 1
ATOM 10750 N N . ASP A 1 1731 ? 191.61232 206.14445 212.94532 1.000 82.74473 1731 ASP A N 1
ATOM 10751 C CA . ASP A 1 1731 ? 191.37932 205.34945 211.74532 1.000 82.74473 1731 ASP A CA 1
ATOM 10752 C C . ASP A 1 1731 ? 191.82432 206.09045 210.49132 1.000 82.74473 1731 ASP A C 1
ATOM 10753 O O . ASP A 1 1731 ? 192.39632 205.48545 209.57832 1.000 82.74473 1731 ASP A O 1
ATOM 10758 N N . ILE A 1 1732 ? 191.56732 207.39945 210.42432 1.000 81.46700 1732 ILE A N 1
ATOM 10759 C CA . ILE A 1 1732 ? 192.06632 208.18845 209.30232 1.000 81.46700 1732 ILE A CA 1
ATOM 10760 C C . ILE A 1 1732 ? 193.58532 208.15845 209.26732 1.000 81.46700 1732 ILE A C 1
ATOM 10761 O O . ILE A 1 1732 ? 194.18432 208.05145 208.19532 1.000 81.46700 1732 ILE A O 1
ATOM 10766 N N . MET A 1 1733 ? 194.23432 208.26445 210.42732 1.000 83.89561 1733 MET A N 1
ATOM 10767 C CA . MET A 1 1733 ? 195.69532 208.21745 210.44532 1.000 83.89561 1733 MET A CA 1
ATOM 10768 C C . MET A 1 1733 ? 196.21532 206.89245 209.89132 1.000 83.89561 1733 MET A C 1
ATOM 10769 O O . MET A 1 1733 ? 197.09232 206.86645 209.01232 1.000 83.89561 1733 MET A O 1
ATOM 10774 N N . ASN A 1 1734 ? 195.67632 205.77645 210.38732 1.000 84.91383 1734 ASN A N 1
ATOM 10775 C CA . ASN A 1 1734 ? 196.14132 204.47545 209.91332 1.000 84.91383 1734 ASN A CA 1
ATOM 10776 C C . ASN A 1 1734 ? 195.86032 204.28945 208.42932 1.000 84.91383 1734 ASN A C 1
ATOM 10777 O O . ASN A 1 1734 ? 196.70932 203.77745 207.68632 1.000 84.91383 1734 ASN A O 1
ATOM 10782 N N . TYR A 1 1735 ? 194.66832 204.67945 207.97832 1.000 83.10929 1735 TYR A N 1
ATOM 10783 C CA . TYR A 1 1735 ? 194.35532 204.51545 206.56832 1.000 83.10929 1735 TYR A CA 1
ATOM 10784 C C . TYR A 1 1735 ? 195.21932 205.42145 205.70932 1.000 83.10929 1735 TYR A C 1
ATOM 10785 O O . TYR A 1 1735 ? 195.55432 205.05745 204.58332 1.000 83.10929 1735 TYR A O 1
ATOM 10794 N N . SER A 1 1736 ? 195.58832 206.59945 206.21332 1.000 82.57838 1736 SER A N 1
ATOM 10795 C CA . SER A 1 1736 ? 196.49832 207.45945 205.47232 1.000 82.57838 1736 SER A CA 1
ATOM 10796 C C . SER A 1 1736 ? 197.85032 206.78845 205.30132 1.000 82.57838 1736 SER A C 1
ATOM 10797 O O . SER A 1 1736 ? 198.44632 206.84545 204.22132 1.000 82.57838 1736 SER A O 1
ATOM 10800 N N . VAL A 1 1737 ? 198.34132 206.13145 206.35232 1.000 83.92413 1737 VAL A N 1
ATOM 10801 C CA . VAL A 1 1737 ? 199.60832 205.40645 206.23632 1.000 83.92413 1737 VAL A CA 1
ATOM 10802 C C . VAL A 1 1737 ? 199.48932 204.28145 205.20932 1.000 83.92413 1737 VAL A C 1
ATOM 10803 O O . VAL A 1 1737 ? 200.35132 204.11445 204.33332 1.000 83.92413 1737 VAL A O 1
ATOM 10807 N N . SER A 1 1738 ? 198.41032 203.49945 205.29632 1.000 85.23559 1738 SER A N 1
ATOM 10808 C CA . SER A 1 1738 ? 198.23432 202.37845 204.37532 1.000 85.23559 1738 SER A CA 1
ATOM 10809 C C . SER A 1 1738 ? 198.09232 202.85745 202.93332 1.000 85.23559 1738 SER A C 1
ATOM 10810 O O . SER A 1 1738 ? 198.66732 202.26545 202.01132 1.000 85.23559 1738 SER A O 1
ATOM 10813 N N . ALA A 1 1739 ? 197.33132 203.92945 202.71932 1.000 85.92842 1739 ALA A N 1
ATOM 10814 C CA . ALA A 1 1739 ? 197.14632 204.46545 201.37932 1.000 85.92842 1739 ALA A CA 1
ATOM 10815 C C . ALA A 1 1739 ? 198.42532 205.08945 200.84732 1.000 85.92842 1739 ALA A C 1
ATOM 10816 O O . ALA A 1 1739 ? 198.67132 205.04145 199.64132 1.000 85.92842 1739 ALA A O 1
ATOM 10818 N N . GLY A 1 1740 ? 199.24632 205.68045 201.71532 1.000 86.95743 1740 GLY A N 1
ATOM 10819 C CA . GLY A 1 1740 ? 200.55532 206.12745 201.27632 1.000 86.95743 1740 GLY A CA 1
ATOM 10820 C C . GLY A 1 1740 ? 201.42232 204.97345 200.81732 1.000 86.95743 1740 GLY A C 1
ATOM 10821 O O . GLY A 1 1740 ? 202.13632 205.07645 199.81632 1.000 86.95743 1740 GLY A O 1
ATOM 10822 N N . LEU A 1 1741 ? 201.36332 203.85145 201.53632 1.000 89.37444 1741 LEU A N 1
ATOM 10823 C CA . LEU A 1 1741 ? 202.10132 202.66945 201.10132 1.000 89.37444 1741 LEU A CA 1
ATOM 10824 C C . LEU A 1 1741 ? 201.59532 202.17145 199.74932 1.000 89.37444 1741 LEU A C 1
ATOM 10825 O O . LEU A 1 1741 ? 202.38732 201.79945 198.87432 1.000 89.37444 1741 LEU A O 1
ATOM 10830 N N . VAL A 1 1742 ? 200.27532 202.15845 199.56132 1.000 88.54413 1742 VAL A N 1
ATOM 10831 C CA . VAL A 1 1742 ? 199.71332 201.70045 198.29232 1.000 88.54413 1742 VAL A CA 1
ATOM 10832 C C . VAL A 1 1742 ? 200.07432 202.66145 197.16232 1.000 88.54413 1742 VAL A C 1
ATOM 10833 O O . VAL A 1 1742 ? 200.32232 202.24245 196.02532 1.000 88.54413 1742 VAL A O 1
ATOM 10837 N N . VAL A 1 1743 ? 200.11032 203.96245 197.45132 1.000 88.63716 1743 VAL A N 1
ATOM 10838 C CA . VAL A 1 1743 ? 200.53232 204.94145 196.45632 1.000 88.63716 1743 VAL A CA 1
ATOM 10839 C C . VAL A 1 1743 ? 201.99632 204.73345 196.09632 1.000 88.63716 1743 VAL A C 1
ATOM 10840 O O . VAL A 1 1743 ? 202.39232 204.89045 194.93632 1.000 88.63716 1743 VAL A O 1
ATOM 10844 N N . GLY A 1 1744 ? 202.82332 204.38545 197.08132 1.000 90.74600 1744 GLY A N 1
ATOM 10845 C CA . GLY A 1 1744 ? 204.19632 204.01845 196.77832 1.000 90.74600 1744 GLY A CA 1
ATOM 10846 C C . GLY A 1 1744 ? 204.27832 202.80445 195.87432 1.000 90.74600 1744 GLY A C 1
ATOM 10847 O O . GLY A 1 1744 ? 205.08532 202.76245 194.94132 1.000 90.74600 1744 GLY A O 1
ATOM 10848 N N . ILE A 1 1745 ? 203.43032 201.80745 196.12632 1.000 90.84274 1745 ILE A N 1
ATOM 10849 C CA . ILE A 1 1745 ? 203.38832 200.63545 195.25532 1.000 90.84274 1745 ILE A CA 1
ATOM 10850 C C . ILE A 1 1745 ? 203.01932 201.04645 193.83432 1.000 90.84274 1745 ILE A C 1
ATOM 10851 O O . ILE A 1 1745 ? 203.63732 200.60345 192.85932 1.000 90.84274 1745 ILE A O 1
ATOM 10856 N N . PHE A 1 1746 ? 202.01032 201.90745 193.70032 1.000 89.95322 1746 PHE A N 1
ATOM 10857 C CA . PHE A 1 1746 ? 201.58632 202.36445 192.37932 1.000 89.95322 1746 PHE A CA 1
ATOM 10858 C C . PHE A 1 1746 ? 202.70632 203.11045 191.66432 1.000 89.95322 1746 PHE A C 1
ATOM 10859 O O . PHE A 1 1746 ? 202.99732 202.84145 190.49432 1.000 89.95322 1746 PHE A O 1
ATOM 10867 N N . ILE A 1 1747 ? 203.34932 204.05545 192.35532 1.000 91.36760 1747 ILE A N 1
ATOM 10868 C CA . ILE A 1 1747 ? 204.40132 204.84445 191.72632 1.000 91.36760 1747 ILE A CA 1
ATOM 10869 C C . ILE A 1 1747 ? 205.62032 203.98645 191.42232 1.000 91.36760 1747 ILE A C 1
ATOM 10870 O O . ILE A 1 1747 ? 206.42932 204.34445 190.55832 1.000 91.36760 1747 ILE A O 1
ATOM 10875 N N . GLY A 1 1748 ? 205.76632 202.84345 192.09532 1.000 92.77594 1748 GLY A N 1
ATOM 10876 C CA . GLY A 1 1748 ? 206.81732 201.91245 191.72932 1.000 92.77594 1748 GLY A CA 1
ATOM 10877 C C . GLY A 1 1748 ? 206.63632 201.28645 190.36232 1.000 92.77594 1748 GLY A C 1
ATOM 10878 O O . GLY A 1 1748 ? 207.59032 200.71445 189.82432 1.000 92.77594 1748 GLY A O 1
ATOM 10879 N N . PHE A 1 1749 ? 205.43632 201.37745 189.78832 1.000 93.69478 1749 PHE A N 1
ATOM 10880 C CA . PHE A 1 1749 ? 205.15532 200.80345 188.47932 1.000 93.69478 1749 PHE A CA 1
ATOM 10881 C C . PHE A 1 1749 ? 205.23032 201.81245 187.34332 1.000 93.69478 1749 PHE A C 1
ATOM 10882 O O . PHE A 1 1749 ? 205.17032 201.40745 186.17832 1.000 93.69478 1749 PHE A O 1
ATOM 10890 N N . GLN A 1 1750 ? 205.35332 203.10345 187.65132 1.000 97.21722 1750 GLN A N 1
ATOM 10891 C CA . GLN A 1 1750 ? 205.45932 204.15345 186.63832 1.000 97.21722 1750 GLN A CA 1
ATOM 10892 C C . GLN A 1 1750 ? 204.27932 204.11445 185.66832 1.000 97.21722 1750 GLN A C 1
ATOM 10893 O O . GLN A 1 1750 ? 204.43432 204.32945 184.46432 1.000 97.21722 1750 GLN A O 1
ATOM 10899 N N . LYS A 1 1751 ? 203.08932 203.83645 186.19532 1.000 94.64620 1751 LYS A N 1
ATOM 10900 C CA . LYS A 1 1751 ? 201.89232 203.80245 185.36532 1.000 94.64620 1751 LYS A CA 1
ATOM 10901 C C . LYS A 1 1751 ? 201.47332 205.21745 184.99232 1.000 94.64620 1751 LYS A C 1
ATOM 10902 O O . LYS A 1 1751 ? 201.17332 206.03745 185.86432 1.000 94.64620 1751 LYS A O 1
ATOM 10908 N N . LYS A 1 1752 ? 201.44332 205.50345 183.69032 1.000 92.63060 1752 LYS A N 1
ATOM 10909 C CA . LYS A 1 1752 ? 201.11132 206.84845 183.23832 1.000 92.63060 1752 LYS A CA 1
ATOM 10910 C C . LYS A 1 1752 ? 199.67532 207.23345 183.56232 1.000 92.63060 1752 LYS A C 1
ATOM 10911 O O . LYS A 1 1752 ? 199.38432 208.42645 183.69332 1.000 92.63060 1752 LYS A O 1
ATOM 10917 N N . ALA A 1 1753 ? 198.77532 206.25845 183.69432 1.000 89.99921 1753 ALA A N 1
ATOM 10918 C CA . ALA A 1 1753 ? 197.37832 206.57845 183.96032 1.000 89.99921 1753 ALA A CA 1
ATOM 10919 C C . ALA A 1 1753 ? 197.19432 207.15945 185.35532 1.000 89.99921 1753 ALA A C 1
ATOM 10920 O O . ALA A 1 1753 ? 196.39832 208.08545 185.54632 1.000 89.99921 1753 ALA A O 1
ATOM 10922 N N . TYR A 1 1754 ? 197.91932 206.63545 186.33932 1.000 89.42432 1754 TYR A N 1
ATOM 10923 C CA . TYR A 1 1754 ? 197.75532 207.03745 187.73032 1.000 89.42432 1754 TYR A CA 1
ATOM 10924 C C . TYR A 1 1754 ? 198.94232 207.79745 188.29632 1.000 89.42432 1754 TYR A C 1
ATOM 10925 O O . TYR A 1 1754 ? 198.75132 208.71245 189.09632 1.000 89.42432 1754 TYR A O 1
ATOM 10934 N N . THR A 1 1755 ? 200.16432 207.44445 187.91232 1.000 92.98615 1755 THR A N 1
ATOM 10935 C CA . THR A 1 1755 ? 201.35132 207.99145 188.55332 1.000 92.98615 1755 THR A CA 1
ATOM 10936 C C . THR A 1 1755 ? 201.93532 209.19045 187.82132 1.000 92.98615 1755 THR A C 1
ATOM 10937 O O . THR A 1 1755 ? 202.98532 209.69345 188.23132 1.000 92.98615 1755 THR A O 1
ATOM 10941 N N . SER A 1 1756 ? 201.29432 209.65645 186.75332 1.000 91.30189 1756 SER A N 1
ATOM 10942 C CA . SER A 1 1756 ? 201.76732 210.84145 186.06532 1.000 91.30189 1756 SER A CA 1
ATOM 10943 C C . SER A 1 1756 ? 201.59332 212.06545 186.96132 1.000 91.30189 1756 SER A C 1
ATOM 10944 O O . SER A 1 1756 ? 200.75732 212.06645 187.86732 1.000 91.30189 1756 SER A O 1
ATOM 10947 N N . PRO A 1 1757 ? 202.38832 213.11645 186.73932 1.000 90.52045 1757 PRO A N 1
ATOM 10948 C CA . PRO A 1 1757 ? 202.28032 214.30545 187.60132 1.000 90.52045 1757 PRO A CA 1
ATOM 10949 C C . PRO A 1 1757 ? 200.89232 214.91545 187.62532 1.000 90.52045 1757 PRO A C 1
ATOM 10950 O O . PRO A 1 1757 ? 200.49232 215.48245 188.64932 1.000 90.52045 1757 PRO A O 1
ATOM 10954 N N . GLU A 1 1758 ? 200.14132 214.81745 186.53132 1.000 90.18477 1758 GLU A N 1
ATOM 10955 C CA . GLU A 1 1758 ? 198.77632 215.32245 186.49732 1.000 90.18477 1758 GLU A CA 1
ATOM 10956 C C . GLU A 1 1758 ? 197.76232 214.32645 187.04232 1.000 90.18477 1758 GLU A C 1
ATOM 10957 O O . GLU A 1 1758 ? 196.58232 214.67445 187.15932 1.000 90.18477 1758 GLU A O 1
ATOM 10959 N N . ASN A 1 1759 ? 198.18332 213.10545 187.37632 1.000 89.69735 1759 ASN A N 1
ATOM 10960 C CA . ASN A 1 1759 ? 197.28032 212.09345 187.90232 1.000 89.69735 1759 ASN A CA 1
ATOM 10961 C C . ASN A 1 1759 ? 197.66632 211.56345 189.27432 1.000 89.69735 1759 ASN A C 1
ATOM 10962 O O . ASN A 1 1759 ? 196.80532 210.99745 189.95432 1.000 89.69735 1759 ASN A O 1
ATOM 10967 N N . LEU A 1 1760 ? 198.92332 211.70945 189.69132 1.000 87.79442 1760 LEU A N 1
ATOM 10968 C CA . LEU A 1 1760 ? 199.32032 211.23445 191.01632 1.000 87.79442 1760 LEU A CA 1
ATOM 10969 C C . LEU A 1 1760 ? 198.53132 211.89845 192.13732 1.000 87.79442 1760 LEU A C 1
ATOM 10970 O O . LEU A 1 1760 ? 198.03532 211.17745 193.02332 1.000 87.79442 1760 LEU A O 1
ATOM 10975 N N . PRO A 1 1761 ? 198.37032 213.22845 192.17632 1.000 86.36662 1761 PRO A N 1
ATOM 10976 C CA . PRO A 1 1761 ? 197.47932 213.80545 193.19232 1.000 86.36662 1761 PRO A CA 1
ATOM 10977 C C . PRO A 1 1761 ? 196.06632 213.27445 193.09932 1.000 86.36662 1761 PRO A C 1
ATOM 10978 O O . PRO A 1 1761 ? 195.41332 213.09545 194.13332 1.000 86.36662 1761 PRO A O 1
ATOM 10982 N N . ALA A 1 1762 ? 195.58132 212.99745 191.88932 1.000 84.67726 1762 ALA A N 1
ATOM 10983 C CA . ALA A 1 1762 ? 194.24432 212.43645 191.74432 1.000 84.67726 1762 ALA A CA 1
ATOM 10984 C C . ALA A 1 1762 ? 194.14832 211.07445 192.41832 1.000 84.67726 1762 ALA A C 1
ATOM 10985 O O . ALA A 1 1762 ? 193.21932 210.81945 193.18632 1.000 84.67726 1762 ALA A O 1
ATOM 10987 N N . LEU A 1 1763 ? 195.11032 210.18945 192.15332 1.000 83.19949 1763 LEU A N 1
ATOM 10988 C CA . LEU A 1 1763 ? 195.07132 208.86045 192.75832 1.000 83.19949 1763 LEU A CA 1
ATOM 10989 C C . LEU A 1 1763 ? 195.18032 208.94345 194.27532 1.000 83.19949 1763 LEU A C 1
ATOM 10990 O O . LEU A 1 1763 ? 194.47732 208.22245 195.00032 1.000 83.19949 1763 LEU A O 1
ATOM 10995 N N . VAL A 1 1764 ? 196.05432 209.82245 194.77132 1.000 81.56135 1764 VAL A N 1
ATOM 10996 C CA . VAL A 1 1764 ? 196.18132 210.00445 196.21432 1.000 81.56135 1764 VAL A CA 1
ATOM 10997 C C . VAL A 1 1764 ? 194.85632 210.45745 196.81032 1.000 81.56135 1764 VAL A C 1
ATOM 10998 O O . VAL A 1 1764 ? 194.41332 209.94345 197.84832 1.000 81.56135 1764 VAL A O 1
ATOM 11002 N N . ALA A 1 1765 ? 194.20232 211.42445 196.16332 1.000 79.37848 1765 ALA A N 1
ATOM 11003 C CA . ALA A 1 1765 ? 192.92632 211.92345 196.65932 1.000 79.37848 1765 ALA A CA 1
ATOM 11004 C C . ALA A 1 1765 ? 191.87132 210.82645 196.66032 1.000 79.37848 1765 ALA A C 1
ATOM 11005 O O . ALA A 1 1765 ? 191.12532 210.67445 197.63232 1.000 79.37848 1765 ALA A O 1
ATOM 11007 N N . LEU A 1 1766 ? 191.79532 210.04845 195.57832 1.000 80.38668 1766 LEU A N 1
ATOM 11008 C CA . LEU A 1 1766 ? 190.83732 208.94545 195.53532 1.000 80.38668 1766 LEU A CA 1
ATOM 11009 C C . LEU A 1 1766 ? 191.04332 207.98845 196.69532 1.000 80.38668 1766 LEU A C 1
ATOM 11010 O O . LEU A 1 1766 ? 190.09632 207.67045 197.41732 1.000 80.38668 1766 LEU A O 1
ATOM 11015 N N . LEU A 1 1767 ? 192.27732 207.53145 196.90532 1.000 79.83103 1767 LEU A N 1
ATOM 11016 C CA . LEU A 1 1767 ? 192.50932 206.56045 197.97232 1.000 79.83103 1767 LEU A CA 1
ATOM 11017 C C . LEU A 1 1767 ? 192.16332 207.14845 199.33832 1.000 79.83103 1767 LEU A C 1
ATOM 11018 O O . LEU A 1 1767 ? 191.38532 206.55945 200.10932 1.000 79.83103 1767 LEU A O 1
ATOM 11023 N N . LEU A 1 1768 ? 192.71232 208.32845 199.64232 1.000 76.61762 1768 LEU A N 1
ATOM 11024 C CA . LEU A 1 1768 ? 192.51332 208.92145 200.96032 1.000 76.61762 1768 LEU A CA 1
ATOM 11025 C C . LEU A 1 1768 ? 191.03932 209.18645 201.22832 1.000 76.61762 1768 LEU A C 1
ATOM 11026 O O . LEU A 1 1768 ? 190.51432 208.82345 202.28732 1.000 76.61762 1768 LEU A O 1
ATOM 11031 N N . LEU A 1 1769 ? 190.34832 209.81245 200.27432 1.000 77.73557 1769 LEU A N 1
ATOM 11032 C CA . LEU A 1 1769 ? 188.95432 210.16245 200.49432 1.000 77.73557 1769 LEU A CA 1
ATOM 11033 C C . LEU A 1 1769 ? 188.05932 208.93445 200.49132 1.000 77.73557 1769 LEU A C 1
ATOM 11034 O O . LEU A 1 1769 ? 187.05532 208.90945 201.20932 1.000 77.73557 1769 LEU A O 1
ATOM 11039 N N . TYR A 1 1770 ? 188.40032 207.90045 199.71632 1.000 79.04924 1770 TYR A N 1
ATOM 11040 C CA . TYR A 1 1770 ? 187.62732 206.66845 199.77432 1.000 79.04924 1770 TYR A CA 1
ATOM 11041 C C . TYR A 1 1770 ? 187.68032 206.06745 201.16532 1.000 79.04924 1770 TYR A C 1
ATOM 11042 O O . TYR A 1 1770 ? 186.65432 205.66045 201.71632 1.000 79.04924 1770 TYR A O 1
ATOM 11051 N N . GLY A 1 1771 ? 188.87532 205.99745 201.75132 1.000 79.75724 1771 GLY A N 1
ATOM 11052 C CA . GLY A 1 1771 ? 188.96132 205.50145 203.11532 1.000 79.75724 1771 GLY A CA 1
ATOM 11053 C C . GLY A 1 1771 ? 188.21832 206.38845 204.09432 1.000 79.75724 1771 GLY A C 1
ATOM 11054 O O . GLY A 1 1771 ? 187.44832 205.91045 204.93632 1.000 79.75724 1771 GLY A O 1
ATOM 11055 N N . TRP A 1 1772 ? 188.42132 207.70245 203.97432 1.000 78.30551 1772 TRP A N 1
ATOM 11056 C CA . TRP A 1 1772 ? 187.82732 208.66145 204.89532 1.000 78.30551 1772 TRP A CA 1
ATOM 11057 C C . TRP A 1 1772 ? 186.30932 208.67945 204.79532 1.000 78.30551 1772 TRP A C 1
ATOM 11058 O O . TRP A 1 1772 ? 185.64032 209.11945 205.73432 1.000 78.30551 1772 TRP A O 1
ATOM 11069 N N . ALA A 1 1773 ? 185.75332 208.20745 203.68232 1.000 77.52991 1773 ALA A N 1
ATOM 11070 C CA . ALA A 1 1773 ? 184.31032 208.12345 203.51432 1.000 77.52991 1773 ALA A CA 1
ATOM 11071 C C . ALA A 1 1773 ? 183.73932 206.74645 203.81232 1.000 77.52991 1773 ALA A C 1
ATOM 11072 O O . ALA A 1 1773 ? 182.56832 206.64645 204.18732 1.000 77.52991 1773 ALA A O 1
ATOM 11074 N N . VAL A 1 1774 ? 184.52532 205.68345 203.65432 1.000 78.26270 1774 VAL A N 1
ATOM 11075 C CA . VAL A 1 1774 ? 183.99532 204.34245 203.85932 1.000 78.26270 1774 VAL A CA 1
ATOM 11076 C C . VAL A 1 1774 ? 184.14732 203.88545 205.30732 1.000 78.26270 1774 VAL A C 1
ATOM 11077 O O . VAL A 1 1774 ? 183.39232 203.01945 205.75832 1.000 78.26270 1774 VAL A O 1
ATOM 11081 N N . ILE A 1 1775 ? 185.10532 204.44445 206.05132 1.000 78.64743 1775 ILE A N 1
ATOM 11082 C CA . ILE A 1 1775 ? 185.26832 204.05445 207.45232 1.000 78.64743 1775 ILE A CA 1
ATOM 11083 C C . ILE A 1 1775 ? 184.01532 204.34745 208.27332 1.000 78.64743 1775 ILE A C 1
ATOM 11084 O O . ILE A 1 1775 ? 183.50832 203.42645 208.94032 1.000 78.64743 1775 ILE A O 1
ATOM 11089 N N . PRO A 1 1776 ? 183.45432 205.56345 208.26332 1.000 77.00522 1776 PRO A N 1
ATOM 11090 C CA . PRO A 1 1776 ? 182.18432 205.77245 208.97032 1.000 77.00522 1776 PRO A CA 1
ATOM 11091 C C . PRO A 1 1776 ? 181.03632 204.97845 208.38732 1.000 77.00522 1776 PRO A C 1
ATOM 11092 O O . PRO A 1 1776 ? 180.05532 204.73245 209.09832 1.000 77.00522 1776 PRO A O 1
ATOM 11096 N N . MET A 1 1777 ? 181.11632 204.57945 207.11632 1.000 79.36999 1777 MET A N 1
ATOM 11097 C CA . MET A 1 1777 ? 180.02632 203.81445 206.52032 1.000 79.36999 1777 MET A CA 1
ATOM 11098 C C . MET A 1 1777 ? 179.86332 202.46645 207.20432 1.000 79.36999 1777 MET A C 1
ATOM 11099 O O . MET A 1 1777 ? 178.73632 202.01545 207.44132 1.000 79.36999 1777 MET A O 1
ATOM 11104 N N . MET A 1 1778 ? 180.97132 201.80445 207.52832 1.000 80.70113 1778 MET A N 1
ATOM 11105 C CA . MET A 1 1778 ? 180.91832 200.50345 208.17932 1.000 80.70113 1778 MET A CA 1
ATOM 11106 C C . MET A 1 1778 ? 181.23532 200.56845 209.66632 1.000 80.70113 1778 MET A C 1
ATOM 11107 O O . MET A 1 1778 ? 181.38132 199.51845 210.29832 1.000 80.70113 1778 MET A O 1
ATOM 11112 N N . TYR A 1 1779 ? 181.34732 201.76345 210.24632 1.000 78.09417 1779 TYR A N 1
ATOM 11113 C CA . TYR A 1 1779 ? 181.22832 201.86245 211.70232 1.000 78.09417 1779 TYR A CA 1
ATOM 11114 C C . TYR A 1 1779 ? 179.96632 201.22145 212.27332 1.000 78.09417 1779 TYR A C 1
ATOM 11115 O O . TYR A 1 1779 ? 180.07232 200.53245 213.29932 1.000 78.09417 1779 TYR A O 1
ATOM 11124 N N . PRO A 1 1780 ? 178.76732 201.40245 211.70432 1.000 79.54776 1780 PRO A N 1
ATOM 11125 C CA . PRO A 1 1780 ? 177.58332 200.75145 212.29432 1.000 79.54776 1780 PRO A CA 1
ATOM 11126 C C . PRO A 1 1780 ? 177.65832 199.23345 212.31732 1.000 79.54776 1780 PRO A C 1
ATOM 11127 O O . PRO A 1 1780 ? 176.95632 198.60245 213.12232 1.000 79.54776 1780 PRO A O 1
ATOM 11131 N N . ALA A 1 1781 ? 178.48832 198.62445 211.46932 1.000 81.19587 1781 ALA A N 1
ATOM 11132 C CA . ALA A 1 1781 ? 178.65132 197.17745 211.51132 1.000 81.19587 1781 ALA A CA 1
ATOM 11133 C C . ALA A 1 1781 ? 179.15432 196.70245 212.86632 1.000 81.19587 1781 ALA A C 1
ATOM 11134 O O . ALA A 1 1781 ? 178.97132 195.52945 213.20632 1.000 81.19587 1781 ALA A O 1
ATOM 11136 N N . SER A 1 1782 ? 179.78532 197.58545 213.64232 1.000 81.24902 1782 SER A N 1
ATOM 11137 C CA . SER A 1 1782 ? 180.12632 197.24845 215.01932 1.000 81.24902 1782 SER A CA 1
ATOM 11138 C C . SER A 1 1782 ? 178.87432 196.96245 215.83632 1.000 81.24902 1782 SER A C 1
ATOM 11139 O O . SER A 1 1782 ? 178.84332 196.01545 216.63032 1.000 81.24902 1782 SER A O 1
ATOM 11142 N N . PHE A 1 1783 ? 177.83132 197.77545 215.65932 1.000 82.26548 1783 PHE A N 1
ATOM 11143 C CA . PHE A 1 1783 ? 176.57732 197.52545 216.36032 1.000 82.26548 1783 PHE A CA 1
ATOM 11144 C C . PHE A 1 1783 ? 175.85132 196.32045 215.78132 1.000 82.26548 1783 PHE A C 1
ATOM 11145 O O . PHE A 1 1783 ? 175.29132 195.51045 216.52832 1.000 82.26548 1783 PHE A O 1
ATOM 11153 N N . LEU A 1 1784 ? 175.83832 196.19145 214.45232 1.000 84.43005 1784 LEU A N 1
ATOM 11154 C CA . LEU A 1 1784 ? 175.08032 195.10445 213.83532 1.000 84.43005 1784 LEU A CA 1
ATOM 11155 C C . LEU A 1 1784 ? 175.61132 193.73645 214.24832 1.000 84.43005 1784 LEU A C 1
ATOM 11156 O O . LEU A 1 1784 ? 174.83032 192.82845 214.55132 1.000 84.43005 1784 LEU A O 1
ATOM 11161 N N . PHE A 1 1785 ? 176.92632 193.57145 214.27932 1.000 85.90571 1785 PHE A N 1
ATOM 11162 C CA . PHE A 1 1785 ? 177.53732 192.26945 214.49732 1.000 85.90571 1785 PHE A CA 1
ATOM 11163 C C . PHE A 1 1785 ? 177.95732 192.09745 215.95332 1.000 85.90571 1785 PHE A C 1
ATOM 11164 O O . PHE A 1 1785 ? 177.95232 193.03845 216.74832 1.000 85.90571 1785 PHE A O 1
ATOM 11172 N N . ASP A 1 1786 ? 178.32732 190.86045 216.29632 1.000 85.32131 1786 ASP A N 1
ATOM 11173 C CA . ASP A 1 1786 ? 178.79432 190.54745 217.63932 1.000 85.32131 1786 ASP A CA 1
ATOM 11174 C C . ASP A 1 1786 ? 180.00532 189.62445 217.66932 1.000 85.32131 1786 ASP A C 1
ATOM 11175 O O . ASP A 1 1786 ? 180.49432 189.32245 218.76132 1.000 85.32131 1786 ASP A O 1
ATOM 11180 N N . VAL A 1 1787 ? 180.50232 189.16745 216.52532 1.000 83.83200 1787 VAL A N 1
ATOM 11181 C CA . VAL A 1 1787 ? 181.64932 188.27345 216.45132 1.000 83.83200 1787 VAL A CA 1
ATOM 11182 C C . VAL A 1 1787 ? 182.68532 188.90945 215.53132 1.000 83.83200 1787 VAL A C 1
ATOM 11183 O O . VAL A 1 1787 ? 182.35732 189.28845 214.40332 1.000 83.83200 1787 VAL A O 1
ATOM 11187 N N . PRO A 1 1788 ? 183.93932 189.05245 215.96132 1.000 83.02377 1788 PRO A N 1
ATOM 11188 C CA . PRO A 1 1788 ? 184.93532 189.75045 215.13732 1.000 83.02377 1788 PRO A CA 1
ATOM 11189 C C . PRO A 1 1788 ? 185.21732 189.09045 213.79632 1.000 83.02377 1788 PRO A C 1
ATOM 11190 O O . PRO A 1 1788 ? 185.12832 189.74945 212.75832 1.000 83.02377 1788 PRO A O 1
ATOM 11194 N N . SER A 1 1789 ? 185.57232 187.80245 213.79732 1.000 84.42636 1789 SER A N 1
ATOM 11195 C CA . SER A 1 1789 ? 185.93732 187.13645 212.54832 1.000 84.42636 1789 SER A CA 1
ATOM 11196 C C . SER A 1 1789 ? 184.75432 187.06645 211.59032 1.000 84.42636 1789 SER A C 1
ATOM 11197 O O . SER A 1 1789 ? 184.91732 187.22545 210.37132 1.000 84.42636 1789 SER A O 1
ATOM 11200 N N . THR A 1 1790 ? 183.55732 186.81445 212.12332 1.000 84.18538 1790 THR A N 1
ATOM 11201 C CA . THR A 1 1790 ? 182.35632 186.85845 211.29732 1.000 84.18538 1790 THR A CA 1
ATOM 11202 C C . THR A 1 1790 ? 182.17232 188.24045 210.68832 1.000 84.18538 1790 THR A C 1
ATOM 11203 O O . THR A 1 1790 ? 181.82232 188.36845 209.51032 1.000 84.18538 1790 THR A O 1
ATOM 11207 N N . ALA A 1 1791 ? 182.41832 189.28845 211.47632 1.000 83.92730 1791 ALA A N 1
ATOM 11208 C CA . ALA A 1 1791 ? 182.33432 190.64345 210.94532 1.000 83.92730 1791 ALA A CA 1
ATOM 11209 C C . ALA A 1 1791 ? 183.34032 190.85745 209.82432 1.000 83.92730 1791 ALA A C 1
ATOM 11210 O O . ALA A 1 1791 ? 183.00732 191.44445 208.79132 1.000 83.92730 1791 ALA A O 1
ATOM 11212 N N . TYR A 1 1792 ? 184.57332 190.38145 210.00632 1.000 82.83678 1792 TYR A N 1
ATOM 11213 C CA . TYR A 1 1792 ? 185.58332 190.52945 208.96232 1.000 82.83678 1792 TYR A CA 1
ATOM 11214 C C . TYR A 1 1792 ? 185.13932 189.86545 207.67132 1.000 82.83678 1792 TYR A C 1
ATOM 11215 O O . TYR A 1 1792 ? 185.16932 190.48345 206.60132 1.000 82.83678 1792 TYR A O 1
ATOM 11224 N N . VAL A 1 1793 ? 184.72432 188.60045 207.74932 1.000 85.15688 1793 VAL A N 1
ATOM 11225 C CA . VAL A 1 1793 ? 184.38532 187.87445 206.52832 1.000 85.15688 1793 VAL A CA 1
ATOM 11226 C C . VAL A 1 1793 ? 183.16032 188.49245 205.86232 1.000 85.15688 1793 VAL A C 1
ATOM 11227 O O . VAL A 1 1793 ? 183.12632 188.67945 204.63932 1.000 85.15688 1793 VAL A O 1
ATOM 11231 N N . ALA A 1 1794 ? 182.14932 188.85745 206.65832 1.000 84.60918 1794 ALA A N 1
ATOM 11232 C CA . ALA A 1 1794 ? 180.93432 189.42645 206.08732 1.000 84.60918 1794 ALA A CA 1
ATOM 11233 C C . ALA A 1 1794 ? 181.20132 190.78045 205.44532 1.000 84.60918 1794 ALA A C 1
ATOM 11234 O O . ALA A 1 1794 ? 180.71732 191.05545 204.34132 1.000 84.60918 1794 ALA A O 1
ATOM 11236 N N . LEU A 1 1795 ? 181.97032 191.64245 206.11432 1.000 84.04991 1795 LEU A N 1
ATOM 11237 C CA . LEU A 1 1795 ? 182.25032 192.95945 205.55732 1.000 84.04991 1795 LEU A CA 1
ATOM 11238 C C . LEU A 1 1795 ? 183.13632 192.86245 204.32632 1.000 84.04991 1795 LEU A C 1
ATOM 11239 O O . LEU A 1 1795 ? 182.95232 193.61945 203.36932 1.000 84.04991 1795 LEU A O 1
ATOM 11244 N N . SER A 1 1796 ? 184.10432 191.94245 204.32332 1.000 86.40093 1796 SER A N 1
ATOM 11245 C CA . SER A 1 1796 ? 184.92432 191.75945 203.13232 1.000 86.40093 1796 SER A CA 1
ATOM 11246 C C . SER A 1 1796 ? 184.08332 191.27745 201.95832 1.000 86.40093 1796 SER A C 1
ATOM 11247 O O . SER A 1 1796 ? 184.22932 191.77545 200.83532 1.000 86.40093 1796 SER A O 1
ATOM 11250 N N . CYS A 1 1797 ? 183.18332 190.32045 202.20132 1.000 88.82023 1797 CYS A N 1
ATOM 11251 C CA . CYS A 1 1797 ? 182.31132 189.84745 201.13132 1.000 88.82023 1797 CYS A CA 1
ATOM 11252 C C . CYS A 1 1797 ? 181.40732 190.96245 200.62232 1.000 88.82023 1797 CYS A C 1
ATOM 11253 O O . CYS A 1 1797 ? 181.22832 191.12045 199.40932 1.000 88.82023 1797 CYS A O 1
ATOM 11256 N N . ALA A 1 1798 ? 180.83332 191.75045 201.53532 1.000 87.00872 1798 ALA A N 1
ATOM 11257 C CA . ALA A 1 1798 ? 179.95132 192.83745 201.12532 1.000 87.00872 1798 ALA A CA 1
ATOM 11258 C C . ALA A 1 1798 ? 180.70432 193.89245 200.32932 1.000 87.00872 1798 ALA A C 1
ATOM 11259 O O . ALA A 1 1798 ? 180.20432 194.38445 199.31132 1.000 87.00872 1798 ALA A O 1
ATOM 11261 N N . ASN A 1 1799 ? 181.90632 194.25645 200.77732 1.000 87.21732 1799 ASN A N 1
ATOM 11262 C CA . ASN A 1 1799 ? 182.69932 195.24145 200.05332 1.000 87.21732 1799 ASN A CA 1
ATOM 11263 C C . ASN A 1 1799 ? 183.07032 194.73645 198.66832 1.000 87.21732 1799 ASN A C 1
ATOM 11264 O O . ASN A 1 1799 ? 182.98632 195.48245 197.68832 1.000 87.21732 1799 ASN A O 1
ATOM 11269 N N . LEU A 1 1800 ? 183.48032 193.46945 198.56532 1.000 86.48855 1800 LEU A N 1
ATOM 11270 C CA . LEU A 1 1800 ? 183.82332 192.91745 197.25932 1.000 86.48855 1800 LEU A CA 1
ATOM 11271 C C . LEU A 1 1800 ? 182.61332 192.89945 196.33632 1.000 86.48855 1800 LEU A C 1
ATOM 11272 O O . LEU A 1 1800 ? 182.71332 193.27645 195.16232 1.000 86.48855 1800 LEU A O 1
ATOM 11277 N N . PHE A 1 1801 ? 181.45832 192.47245 196.85132 1.000 86.11487 1801 PHE A N 1
ATOM 11278 C CA . PHE A 1 1801 ? 180.24432 192.43945 196.04332 1.000 86.11487 1801 PHE A CA 1
ATOM 11279 C C . PHE A 1 1801 ? 179.87432 193.83145 195.55132 1.000 86.11487 1801 PHE A C 1
ATOM 11280 O O . PHE A 1 1801 ? 179.60232 194.03345 194.36032 1.000 86.11487 1801 PHE A O 1
ATOM 11288 N N . ILE A 1 1802 ? 179.87132 194.81145 196.45732 1.000 85.32718 1802 ILE A N 1
ATOM 11289 C CA . ILE A 1 1802 ? 179.49432 196.16745 196.08032 1.000 85.32718 1802 ILE A CA 1
ATOM 11290 C C . ILE A 1 1802 ? 180.47632 196.72945 195.06432 1.000 85.32718 1802 ILE A C 1
ATOM 11291 O O . ILE A 1 1802 ? 180.07532 197.35445 194.07732 1.000 85.32718 1802 ILE A O 1
ATOM 11296 N N . GLY A 1 1803 ? 181.77432 196.50845 195.27732 1.000 87.66205 1803 GLY A N 1
ATOM 11297 C CA . GLY A 1 1803 ? 182.76132 197.03345 194.34932 1.000 87.66205 1803 GLY A CA 1
ATOM 11298 C C . GLY A 1 1803 ? 182.63832 196.43245 192.96332 1.000 87.66205 1803 GLY A C 1
ATOM 11299 O O . GLY A 1 1803 ? 182.63932 197.15245 191.95832 1.000 87.66205 1803 GLY A O 1
ATOM 11300 N N . ILE A 1 1804 ? 182.51532 195.10245 192.88632 1.000 88.02902 1804 ILE A N 1
ATOM 11301 C CA . ILE A 1 1804 ? 182.42432 194.46345 191.57732 1.000 88.02902 1804 ILE A CA 1
ATOM 11302 C C . ILE A 1 1804 ? 181.15132 194.89645 190.86532 1.000 88.02902 1804 ILE A C 1
ATOM 11303 O O . ILE A 1 1804 ? 181.17632 195.21145 189.67132 1.000 88.02902 1804 ILE A O 1
ATOM 11308 N N . ASN A 1 1805 ? 180.02532 194.95045 191.58232 1.000 89.08922 1805 ASN A N 1
ATOM 11309 C CA . ASN A 1 1805 ? 178.78232 195.37045 190.94632 1.000 89.08922 1805 ASN A CA 1
ATOM 11310 C C . ASN A 1 1805 ? 178.87532 196.81045 190.46032 1.000 89.08922 1805 ASN A C 1
ATOM 11311 O O . ASN A 1 1805 ? 178.53732 197.11145 189.30932 1.000 89.08922 1805 ASN A O 1
ATOM 11316 N N . SER A 1 1806 ? 179.36532 197.70945 191.31632 1.000 87.23874 1806 SER A N 1
ATOM 11317 C CA . SER A 1 1806 ? 179.41632 199.12345 190.96832 1.000 87.23874 1806 SER A CA 1
ATOM 11318 C C . SER A 1 1806 ? 180.31932 199.36945 189.77132 1.000 87.23874 1806 SER A C 1
ATOM 11319 O O . SER A 1 1806 ? 179.97132 200.14745 188.87532 1.000 87.23874 1806 SER A O 1
ATOM 11322 N N . SER A 1 1807 ? 181.48532 198.72545 189.73432 1.000 88.44505 1807 SER A N 1
ATOM 11323 C CA . SER A 1 1807 ? 182.37832 198.92545 188.59932 1.000 88.44505 1807 SER A CA 1
ATOM 11324 C C . SER A 1 1807 ? 181.81932 198.28245 187.33532 1.000 88.44505 1807 SER A C 1
ATOM 11325 O O . SER A 1 1807 ? 181.75832 198.92145 186.27732 1.000 88.44505 1807 SER A O 1
ATOM 11328 N N . ALA A 1 1808 ? 181.38932 197.01945 187.43032 1.000 88.62060 1808 ALA A N 1
ATOM 11329 C CA . ALA A 1 1808 ? 181.01032 196.26845 186.24132 1.000 88.62060 1808 ALA A CA 1
ATOM 11330 C C . ALA A 1 1808 ? 179.75132 196.82645 185.59332 1.000 88.62060 1808 ALA A C 1
ATOM 11331 O O . ALA A 1 1808 ? 179.67732 196.91345 184.36432 1.000 88.62060 1808 ALA A O 1
ATOM 11333 N N . ILE A 1 1809 ? 178.74632 197.19845 186.39132 1.000 88.18204 1809 ILE A N 1
ATOM 11334 C CA . ILE A 1 1809 ? 177.49232 197.67245 185.81332 1.000 88.18204 1809 ILE A CA 1
ATOM 11335 C C . ILE A 1 1809 ? 177.73132 198.92845 184.98732 1.000 88.18204 1809 ILE A C 1
ATOM 11336 O O . ILE A 1 1809 ? 177.28932 199.03245 183.83632 1.000 88.18204 1809 ILE A O 1
ATOM 11341 N N . THR A 1 1810 ? 178.46332 199.88845 185.55132 1.000 88.81089 1810 THR A N 1
ATOM 11342 C CA . THR A 1 1810 ? 178.70132 201.13745 184.83932 1.000 88.81089 1810 THR A CA 1
ATOM 11343 C C . THR A 1 1810 ? 179.67632 200.95645 183.68632 1.000 88.81089 1810 THR A C 1
ATOM 11344 O O . THR A 1 1810 ? 179.57532 201.66945 182.68232 1.000 88.81089 1810 THR A O 1
ATOM 11348 N N . PHE A 1 1811 ? 180.62332 200.02345 183.79632 1.000 86.91291 1811 PHE A N 1
ATOM 11349 C CA . PHE A 1 1811 ? 181.54332 199.81845 182.68532 1.000 86.91291 1811 PHE A CA 1
ATOM 11350 C C . PHE A 1 1811 ? 180.89132 199.07345 181.52932 1.000 86.91291 1811 PHE A C 1
ATOM 11351 O O . PHE A 1 1811 ? 181.27732 199.27645 180.37332 1.000 86.91291 1811 PHE A O 1
ATOM 11359 N N . ILE A 1 1812 ? 179.91632 198.21645 181.81232 1.000 89.46589 1812 ILE A N 1
ATOM 11360 C CA . ILE A 1 1812 ? 179.28232 197.41145 180.77632 1.000 89.46589 1812 ILE A CA 1
ATOM 11361 C C . ILE A 1 1812 ? 178.13132 198.15645 180.12032 1.000 89.46589 1812 ILE A C 1
ATOM 11362 O O . ILE A 1 1812 ? 178.01932 198.18545 178.89232 1.000 89.46589 1812 ILE A O 1
ATOM 11367 N N . LEU A 1 1813 ? 177.26032 198.77745 180.91832 1.000 89.59924 1813 LEU A N 1
ATOM 11368 C CA . LEU A 1 1813 ? 176.11632 199.47645 180.34732 1.000 89.59924 1813 LEU A CA 1
ATOM 11369 C C . LEU A 1 1813 ? 176.53232 200.66545 179.49332 1.000 89.59924 1813 LEU A C 1
ATOM 11370 O O . LEU A 1 1813 ? 175.74532 201.11745 178.65532 1.000 89.59924 1813 LEU A O 1
ATOM 11375 N N . GLU A 1 1814 ? 177.74532 201.18145 179.68132 1.000 90.69152 1814 GLU A N 1
ATOM 11376 C CA . GLU A 1 1814 ? 178.24432 202.25945 178.83832 1.000 90.69152 1814 GLU A CA 1
ATOM 11377 C C . GLU A 1 1814 ? 178.69932 201.77545 177.46932 1.000 90.69152 1814 GLU A C 1
ATOM 11378 O O . GLU A 1 1814 ? 178.92132 202.60445 176.58032 1.000 90.69152 1814 GLU A O 1
ATOM 11380 N N . LEU A 1 1815 ? 178.84832 200.46345 177.27832 1.000 90.95823 1815 LEU A N 1
ATOM 11381 C CA . LEU A 1 1815 ? 179.26232 199.93545 175.98432 1.000 90.95823 1815 LEU A CA 1
ATOM 11382 C C . LEU A 1 1815 ? 178.13532 199.97045 174.96332 1.000 90.95823 1815 LEU A C 1
ATOM 11383 O O . LEU A 1 1815 ? 178.39932 200.07045 173.76032 1.000 90.95823 1815 LEU A O 1
ATOM 11388 N N . PHE A 1 1816 ? 176.88732 199.88845 175.41532 1.000 95.13338 1816 PHE A N 1
ATOM 11389 C CA . PHE A 1 1816 ? 175.74832 199.94545 174.50932 1.000 95.13338 1816 PHE A CA 1
ATOM 11390 C C . PHE A 1 1816 ? 175.56432 201.37445 174.02132 1.000 95.13338 1816 PHE A C 1
ATOM 11391 O O . PHE A 1 1816 ? 174.89232 202.17445 174.67432 1.000 95.13338 1816 PHE A O 1
ATOM 11399 N N . GLU A 1 1817 ? 176.17632 201.70845 172.88432 1.000 106.13894 1817 GLU A N 1
ATOM 11400 C CA . GLU A 1 1817 ? 176.15632 203.08945 172.41332 1.000 106.13894 1817 GLU A CA 1
ATOM 11401 C C . GLU A 1 1817 ? 174.74732 203.54245 172.04932 1.000 106.13894 1817 GLU A C 1
ATOM 11402 O O . GLU A 1 1817 ? 174.34832 204.66545 172.37832 1.000 106.13894 1817 GLU A O 1
ATOM 11408 N N . ASN A 1 1818 ? 173.98132 202.69045 171.37632 1.000 107.45835 1818 ASN A N 1
ATOM 11409 C CA . ASN A 1 1818 ? 172.65632 203.04745 170.87232 1.000 107.45835 1818 ASN A CA 1
ATOM 11410 C C . ASN A 1 1818 ? 171.62732 202.12845 171.52332 1.000 107.45835 1818 ASN A C 1
ATOM 11411 O O . ASN A 1 1818 ? 171.39532 201.01145 171.05632 1.000 107.45835 1818 ASN A O 1
ATOM 11416 N N . ASN A 1 1819 ? 171.00832 202.60645 172.59832 1.000 103.73785 1819 ASN A N 1
ATOM 11417 C CA . ASN A 1 1819 ? 169.99732 201.83145 173.30332 1.000 103.73785 1819 ASN A CA 1
ATOM 11418 C C . ASN A 1 1819 ? 169.19732 202.76345 174.20132 1.000 103.73785 1819 ASN A C 1
ATOM 11419 O O . ASN A 1 1819 ? 169.54832 203.92945 174.39632 1.000 103.73785 1819 ASN A O 1
ATOM 11424 N N . ARG A 1 1820 ? 168.10432 202.22945 174.74032 1.000 103.23048 1820 ARG A N 1
ATOM 11425 C CA . ARG A 1 1820 ? 167.29432 202.93445 175.72232 1.000 103.23048 1820 ARG A CA 1
ATOM 11426 C C . ARG A 1 1820 ? 167.74832 202.67145 177.15132 1.000 103.23048 1820 ARG A C 1
ATOM 11427 O O . ARG A 1 1820 ? 167.18432 203.25445 178.08232 1.000 103.23048 1820 ARG A O 1
ATOM 11429 N N . THR A 1 1821 ? 168.74432 201.80545 177.34432 1.000 101.20445 1821 THR A N 1
ATOM 11430 C CA . THR A 1 1821 ? 169.29732 201.55845 178.66832 1.000 101.20445 1821 THR A CA 1
ATOM 11431 C C . THR A 1 1821 ? 170.22432 202.67045 179.13432 1.000 101.20445 1821 THR A C 1
ATOM 11432 O O . THR A 1 1821 ? 170.55532 202.71445 180.32432 1.000 101.20445 1821 THR A O 1
ATOM 11436 N N . LEU A 1 1822 ? 170.64032 203.56545 178.23232 1.000 100.55632 1822 LEU A N 1
ATOM 11437 C CA . LEU A 1 1822 ? 171.55832 204.63445 178.61132 1.000 100.55632 1822 LEU A CA 1
ATOM 11438 C C . LEU A 1 1822 ? 170.97432 205.47945 179.73232 1.000 100.55632 1822 LEU A C 1
ATOM 11439 O O . LEU A 1 1822 ? 171.64832 205.74645 180.73432 1.000 100.55632 1822 LEU A O 1
ATOM 11444 N N . LEU A 1 1823 ? 169.71432 205.89445 179.58632 1.000 101.02658 1823 LEU A N 1
ATOM 11445 C CA . LEU A 1 1823 ? 169.02832 206.58045 180.67432 1.000 101.02658 1823 LEU A CA 1
ATOM 11446 C C . LEU A 1 1823 ? 169.07932 205.74545 181.94332 1.000 101.02658 1823 LEU A C 1
ATOM 11447 O O . LEU A 1 1823 ? 169.43032 206.24645 183.01932 1.000 101.02658 1823 LEU A O 1
ATOM 11452 N N . ARG A 1 1824 ? 168.75132 204.45645 181.82632 1.000 101.52661 1824 ARG A N 1
ATOM 11453 C CA . ARG A 1 1824 ? 168.85932 203.54645 182.95832 1.000 101.52661 1824 ARG A CA 1
ATOM 11454 C C . ARG A 1 1824 ? 170.27632 203.60245 183.50932 1.000 101.52661 1824 ARG A C 1
ATOM 11455 O O . ARG A 1 1824 ? 170.48832 203.77645 184.71432 1.000 101.52661 1824 ARG A O 1
ATOM 11463 N N . PHE A 1 1825 ? 171.26132 203.52445 182.60832 1.000 98.50966 1825 PHE A N 1
ATOM 11464 C CA . PHE A 1 1825 ? 172.66332 203.67845 182.97932 1.000 98.50966 1825 PHE A CA 1
ATOM 11465 C C . PHE A 1 1825 ? 172.89832 204.96545 183.75732 1.000 98.50966 1825 PHE A C 1
ATOM 11466 O O . PHE A 1 1825 ? 173.56832 204.96145 184.79632 1.000 98.50966 1825 PHE A O 1
ATOM 11474 N N . ASN A 1 1826 ? 172.35332 206.08345 183.27132 1.000 98.48448 1826 ASN A N 1
ATOM 11475 C CA . ASN A 1 1826 ? 172.51732 207.33645 183.99832 1.000 98.48448 1826 ASN A CA 1
ATOM 11476 C C . ASN A 1 1826 ? 171.82232 207.25845 185.35132 1.000 98.48448 1826 ASN A C 1
ATOM 11477 O O . ASN A 1 1826 ? 172.36832 207.70645 186.36732 1.000 98.48448 1826 ASN A O 1
ATOM 11482 N N . ALA A 1 1827 ? 170.64332 206.63145 185.39332 1.000 95.32307 1827 ALA A N 1
ATOM 11483 C CA . ALA A 1 1827 ? 169.94732 206.41045 186.65332 1.000 95.32307 1827 ALA A CA 1
ATOM 11484 C C . ALA A 1 1827 ? 170.72532 205.49145 187.57932 1.000 95.32307 1827 ALA A C 1
ATOM 11485 O O . ALA A 1 1827 ? 170.38232 205.39145 188.76132 1.000 95.32307 1827 ALA A O 1
ATOM 11487 N N . VAL A 1 1828 ? 171.75532 204.81945 187.06832 1.000 93.26597 1828 VAL A N 1
ATOM 11488 C CA . VAL A 1 1828 ? 172.68532 204.08145 187.90832 1.000 93.26597 1828 VAL A CA 1
ATOM 11489 C C . VAL A 1 1828 ? 173.87232 204.93445 188.34732 1.000 93.26597 1828 VAL A C 1
ATOM 11490 O O . VAL A 1 1828 ? 174.33832 204.78445 189.48632 1.000 93.26597 1828 VAL A O 1
ATOM 11494 N N . LEU A 1 1829 ? 174.34832 205.84945 187.50132 1.000 90.67634 1829 LEU A N 1
ATOM 11495 C CA . LEU A 1 1829 ? 175.63632 206.50045 187.71932 1.000 90.67634 1829 LEU A CA 1
ATOM 11496 C C . LEU A 1 1829 ? 175.50932 207.78845 188.52532 1.000 90.67634 1829 LEU A C 1
ATOM 11497 O O . LEU A 1 1829 ? 176.13032 207.92645 189.58232 1.000 90.67634 1829 LEU A O 1
ATOM 11502 N N . ARG A 1 1830 ? 174.71532 208.74245 188.03932 1.000 93.68321 1830 ARG A N 1
ATOM 11503 C CA . ARG A 1 1830 ? 174.68032 210.05445 188.67532 1.000 93.68321 1830 ARG A CA 1
ATOM 11504 C C . ARG A 1 1830 ? 174.02232 210.01045 190.04832 1.000 93.68321 1830 ARG A C 1
ATOM 11505 O O . ARG A 1 1830 ? 174.40732 210.77745 190.93732 1.000 93.68321 1830 ARG A O 1
ATOM 11507 N N . LYS A 1 1831 ? 173.03932 209.13645 190.24432 1.000 92.49414 1831 LYS A N 1
ATOM 11508 C CA . LYS A 1 1831 ? 172.21932 209.17745 191.44832 1.000 92.49414 1831 LYS A CA 1
ATOM 11509 C C . LYS A 1 1831 ? 172.30032 207.90845 192.28132 1.000 92.49414 1831 LYS A C 1
ATOM 11510 O O . LYS A 1 1831 ? 172.47932 207.98845 193.50232 1.000 92.49414 1831 LYS A O 1
ATOM 11512 N N . LEU A 1 1832 ? 172.17032 206.73545 191.66432 1.000 88.88248 1832 LEU A N 1
ATOM 11513 C CA . LEU A 1 1832 ? 171.99532 205.51445 192.44232 1.000 88.88248 1832 LEU A CA 1
ATOM 11514 C C . LEU A 1 1832 ? 173.27932 205.11845 193.16032 1.000 88.88248 1832 LEU A C 1
ATOM 11515 O O . LEU A 1 1832 ? 173.33832 205.11045 194.39432 1.000 88.88248 1832 LEU A O 1
ATOM 11517 N N . LEU A 1 1833 ? 174.32532 204.78945 192.40332 1.000 87.51947 1833 LEU A N 1
ATOM 11518 C CA . LEU A 1 1833 ? 175.50832 204.18645 193.00032 1.000 87.51947 1833 LEU A CA 1
ATOM 11519 C C . LEU A 1 1833 ? 176.44832 205.19145 193.64832 1.000 87.51947 1833 LEU A C 1
ATOM 11520 O O . LEU A 1 1833 ? 177.35932 204.77345 194.37032 1.000 87.51947 1833 LEU A O 1
ATOM 11525 N N . ILE A 1 1834 ? 176.26032 206.49245 193.42132 1.000 84.93724 1834 ILE A N 1
ATOM 11526 C CA . ILE A 1 1834 ? 177.16132 207.48445 193.99832 1.000 84.93724 1834 ILE A CA 1
ATOM 11527 C C . ILE A 1 1834 ? 177.11132 207.49545 195.51732 1.000 84.93724 1834 ILE A C 1
ATOM 11528 O O . ILE A 1 1834 ? 178.03432 208.00945 196.15932 1.000 84.93724 1834 ILE A O 1
ATOM 11533 N N . VAL A 1 1835 ? 176.06532 206.91845 196.11032 1.000 83.44912 1835 VAL A N 1
ATOM 11534 C CA . VAL A 1 1835 ? 175.98832 206.81945 197.56332 1.000 83.44912 1835 VAL A CA 1
ATOM 11535 C C . VAL A 1 1835 ? 177.10732 205.93645 198.10032 1.000 83.44912 1835 VAL A C 1
ATOM 11536 O O . VAL A 1 1835 ? 177.68132 206.21445 199.15932 1.000 83.44912 1835 VAL A O 1
ATOM 11540 N N . PHE A 1 1836 ? 177.43832 204.86945 197.38432 1.000 82.80243 1836 PHE A N 1
ATOM 11541 C CA . PHE A 1 1836 ? 178.48032 203.95245 197.82832 1.000 82.80243 1836 PHE A CA 1
ATOM 11542 C C . PHE A 1 1836 ? 179.85732 204.53445 197.53932 1.000 82.80243 1836 PHE A C 1
ATOM 11543 O O . PHE A 1 1836 ? 180.15332 204.84845 196.38132 1.000 82.80243 1836 PHE A O 1
ATOM 11551 N N . PRO A 1 1837 ? 180.72032 204.69945 198.54432 1.000 80.40085 1837 PRO A N 1
ATOM 11552 C CA . PRO A 1 1837 ? 182.10832 205.09545 198.26132 1.000 80.40085 1837 PRO A CA 1
ATOM 11553 C C . PRO A 1 1837 ? 182.85832 204.08745 197.41632 1.000 80.40085 1837 PRO A C 1
ATOM 11554 O O . PRO A 1 1837 ? 183.81632 204.46645 196.73132 1.000 80.40085 1837 PRO A O 1
ATOM 11558 N N . HIS A 1 1838 ? 182.46232 202.81345 197.45132 1.000 82.50755 1838 HIS A N 1
ATOM 11559 C CA . HIS A 1 1838 ? 183.08332 201.82245 196.58032 1.000 82.50755 1838 HIS A CA 1
ATOM 11560 C C . HIS A 1 1838 ? 182.89732 202.20245 195.12032 1.000 82.50755 1838 HIS A C 1
ATOM 11561 O O . HIS A 1 1838 ? 183.84132 202.14245 194.32332 1.000 82.50755 1838 HIS A O 1
ATOM 11568 N N . PHE A 1 1839 ? 181.67932 202.60545 194.75432 1.000 82.57654 1839 PHE A N 1
ATOM 11569 C CA . PHE A 1 1839 ? 181.43932 203.06045 193.39132 1.000 82.57654 1839 PHE A CA 1
ATOM 11570 C C . PHE A 1 1839 ? 182.25332 204.30245 193.08332 1.000 82.57654 1839 PHE A C 1
ATOM 11571 O O . PHE A 1 1839 ? 182.79732 204.43445 191.98532 1.000 82.57654 1839 PHE A O 1
ATOM 11579 N N . CYS A 1 1840 ? 182.33832 205.23245 194.03432 1.000 82.44979 1840 CYS A N 1
ATOM 11580 C CA . CYS A 1 1840 ? 183.10632 206.44745 193.79832 1.000 82.44979 1840 CYS A CA 1
ATOM 11581 C C . CYS A 1 1840 ? 184.55432 206.11545 193.46832 1.000 82.44979 1840 CYS A C 1
ATOM 11582 O O . CYS A 1 1840 ? 185.09032 206.57945 192.45732 1.000 82.44979 1840 CYS A O 1
ATOM 11585 N N . LEU A 1 1841 ? 185.18532 205.26345 194.27732 1.000 79.88886 1841 LEU A N 1
ATOM 11586 C CA . LEU A 1 1841 ? 186.58532 204.91845 194.03932 1.000 79.88886 1841 LEU A CA 1
ATOM 11587 C C . LEU A 1 1841 ? 186.75832 204.13545 192.74132 1.000 79.88886 1841 LEU A C 1
ATOM 11588 O O . LEU A 1 1841 ? 187.66932 204.41845 191.95132 1.000 79.88886 1841 LEU A O 1
ATOM 11593 N N . GLY A 1 1842 ? 185.90432 203.13545 192.50832 1.000 81.45862 1842 GLY A N 1
ATOM 11594 C CA . GLY A 1 1842 ? 186.05632 202.32045 191.31332 1.000 81.45862 1842 GLY A CA 1
ATOM 11595 C C . GLY A 1 1842 ? 185.83332 203.10745 190.04032 1.000 81.45862 1842 GLY A C 1
ATOM 11596 O O . GLY A 1 1842 ? 186.62532 203.02745 189.09732 1.000 81.45862 1842 GLY A O 1
ATOM 11597 N N . ARG A 1 1843 ? 184.75432 203.88945 189.99832 1.000 82.87387 1843 ARG A N 1
ATOM 11598 C CA . ARG A 1 1843 ? 184.50032 204.73345 188.84532 1.000 82.87387 1843 ARG A CA 1
ATOM 11599 C C . ARG A 1 1843 ? 185.57332 205.79445 188.69232 1.000 82.87387 1843 ARG A C 1
ATOM 11600 O O . ARG A 1 1843 ? 185.89432 206.17745 187.56732 1.000 82.87387 1843 ARG A O 1
ATOM 11608 N N . GLY A 1 1844 ? 186.15532 206.26845 189.79332 1.000 81.69139 1844 GLY A N 1
ATOM 11609 C CA . GLY A 1 1844 ? 187.24332 207.22045 189.67432 1.000 81.69139 1844 GLY A CA 1
ATOM 11610 C C . GLY A 1 1844 ? 188.46832 206.62445 189.01432 1.000 81.69139 1844 GLY A C 1
ATOM 11611 O O . GLY A 1 1844 ? 189.05832 207.22445 188.11232 1.000 81.69139 1844 GLY A O 1
ATOM 11612 N N . LEU A 1 1845 ? 188.86532 205.42945 189.45232 1.000 81.29147 1845 LEU A N 1
ATOM 11613 C CA . LEU A 1 1845 ? 190.01032 204.77145 188.83232 1.000 81.29147 1845 LEU A CA 1
ATOM 11614 C C . LEU A 1 1845 ? 189.73032 204.45345 187.36832 1.000 81.29147 1845 LEU A C 1
ATOM 11615 O O . LEU A 1 1845 ? 190.58932 204.65745 186.49832 1.000 81.29147 1845 LEU A O 1
ATOM 11620 N N . ILE A 1 1846 ? 188.52032 203.97245 187.07532 1.000 81.65793 1846 ILE A N 1
ATOM 11621 C CA . ILE A 1 1846 ? 188.15632 203.64745 185.70032 1.000 81.65793 1846 ILE A CA 1
ATOM 11622 C C . ILE A 1 1846 ? 188.16032 204.90045 184.83332 1.000 81.65793 1846 ILE A C 1
ATOM 11623 O O . ILE A 1 1846 ? 188.63732 204.87945 183.69432 1.000 81.65793 1846 ILE A O 1
ATOM 11628 N N . ASP A 1 1847 ? 187.62732 206.00845 185.35132 1.000 82.06066 1847 ASP A N 1
ATOM 11629 C CA . ASP A 1 1847 ? 187.59432 207.24945 184.58832 1.000 82.06066 1847 ASP A CA 1
ATOM 11630 C C . ASP A 1 1847 ? 188.99332 207.80245 184.36832 1.000 82.06066 1847 ASP A C 1
ATOM 11631 O O . ASP A 1 1847 ? 189.27532 208.37345 183.31232 1.000 82.06066 1847 ASP A O 1
ATOM 11636 N N . LEU A 1 1848 ? 189.88032 207.65545 185.35432 1.000 81.32664 1848 LEU A N 1
ATOM 11637 C CA . LEU A 1 1848 ? 191.27032 208.03845 185.13632 1.000 81.32664 1848 LEU A CA 1
ATOM 11638 C C . LEU A 1 1848 ? 191.88932 207.21045 184.01932 1.000 81.32664 1848 LEU A C 1
ATOM 11639 O O . LEU A 1 1848 ? 192.60132 207.74445 183.15732 1.000 81.32664 1848 LEU A O 1
ATOM 11644 N N . ALA A 1 1849 ? 191.61832 205.90345 184.01232 1.000 83.18258 1849 ALA A N 1
ATOM 11645 C CA . ALA A 1 1849 ? 192.13232 205.04945 182.94632 1.000 83.18258 1849 ALA A CA 1
ATOM 11646 C C . ALA A 1 1849 ? 191.59232 205.47945 181.58632 1.000 83.18258 1849 ALA A C 1
ATOM 11647 O O . ALA A 1 1849 ? 192.34432 205.57845 180.60932 1.000 83.18258 1849 ALA A O 1
ATOM 11649 N N . LEU A 1 1850 ? 190.28532 205.74645 181.50732 1.000 83.51582 1850 LEU A N 1
ATOM 11650 C CA . LEU A 1 1850 ? 189.68432 206.17845 180.24732 1.000 83.51582 1850 LEU A CA 1
ATOM 11651 C C . LEU A 1 1850 ? 190.26332 207.50545 179.78032 1.000 83.51582 1850 LEU A C 1
ATOM 11652 O O . LEU A 1 1850 ? 190.53732 207.68745 178.58732 1.000 83.51582 1850 LEU A O 1
ATOM 11657 N N . SER A 1 1851 ? 190.43032 208.45645 180.70032 1.000 85.63901 1851 SER A N 1
ATOM 11658 C CA . SER A 1 1851 ? 190.97132 209.75545 180.33032 1.000 85.63901 1851 SER A CA 1
ATOM 11659 C C . SER A 1 1851 ? 192.39632 209.62845 179.81732 1.000 85.63901 1851 SER A C 1
ATOM 11660 O O . SER A 1 1851 ? 192.75832 210.25045 178.81332 1.000 85.63901 1851 SER A O 1
ATOM 11663 N N . GLN A 1 1852 ? 193.21832 208.81645 180.48332 1.000 87.66919 1852 GLN A N 1
ATOM 11664 C CA . GLN A 1 1852 ? 194.57932 208.62345 179.99932 1.000 87.66919 1852 GLN A CA 1
ATOM 11665 C C . GLN A 1 1852 ? 194.58432 207.93445 178.64032 1.000 87.66919 1852 GLN A C 1
ATOM 11666 O O . GLN A 1 1852 ? 195.38632 208.27945 177.76432 1.000 87.66919 1852 GLN A O 1
ATOM 11672 N N . ALA A 1 1853 ? 193.69132 206.96245 178.44232 1.000 86.62287 1853 ALA A N 1
ATOM 11673 C CA . ALA A 1 1853 ? 193.63332 206.26045 177.16532 1.000 86.62287 1853 ALA A CA 1
ATOM 11674 C C . ALA A 1 1853 ? 193.25632 207.20645 176.03132 1.000 86.62287 1853 ALA A C 1
ATOM 11675 O O . ALA A 1 1853 ? 193.88532 207.19945 174.96732 1.000 86.62287 1853 ALA A O 1
ATOM 11677 N N . VAL A 1 1854 ? 192.23132 208.03545 176.24232 1.000 88.20523 1854 VAL A N 1
ATOM 11678 C CA . VAL A 1 1854 ? 191.82332 208.95345 175.18332 1.000 88.20523 1854 VAL A CA 1
ATOM 11679 C C . VAL A 1 1854 ? 192.87432 210.03645 174.97132 1.000 88.20523 1854 VAL A C 1
ATOM 11680 O O . VAL A 1 1854 ? 193.07332 210.50045 173.84132 1.000 88.20523 1854 VAL A O 1
ATOM 11684 N N . THR A 1 1855 ? 193.57232 210.45145 176.03232 1.000 89.43594 1855 THR A N 1
ATOM 11685 C CA . THR A 1 1855 ? 194.66632 211.39845 175.86232 1.000 89.43594 1855 THR A CA 1
ATOM 11686 C C . THR A 1 1855 ? 195.77432 210.80145 175.00732 1.000 89.43594 1855 THR A C 1
ATOM 11687 O O . THR A 1 1855 ? 196.30932 211.46945 174.11532 1.000 89.43594 1855 THR A O 1
ATOM 11691 N N . ASP A 1 1856 ? 196.11932 209.53645 175.25432 1.000 88.91181 1856 ASP A N 1
ATOM 11692 C CA . ASP A 1 1856 ? 197.13232 208.87245 174.44032 1.000 88.91181 1856 ASP A CA 1
ATOM 11693 C C . ASP A 1 1856 ? 196.66832 208.72945 172.99632 1.000 88.91181 1856 ASP A C 1
ATOM 11694 O O . ASP A 1 1856 ? 197.46032 208.89645 172.06232 1.000 88.91181 1856 ASP A O 1
ATOM 11696 N N . VAL A 1 1857 ? 195.38532 208.42145 172.79632 1.000 88.52100 1857 VAL A N 1
ATOM 11697 C CA . VAL A 1 1857 ? 194.84732 208.29245 171.44332 1.000 88.52100 1857 VAL A CA 1
ATOM 11698 C C . VAL A 1 1857 ? 194.96832 209.61445 170.69432 1.000 88.52100 1857 VAL A C 1
ATOM 11699 O O . VAL A 1 1857 ? 195.43132 209.66245 169.54732 1.000 88.52100 1857 VAL A O 1
ATOM 11703 N N . TYR A 1 1858 ? 194.56532 210.71145 171.33832 1.000 94.25288 1858 TYR A N 1
ATOM 11704 C CA . TYR A 1 1858 ? 194.63532 212.01145 170.67932 1.000 94.25288 1858 TYR A CA 1
ATOM 11705 C C . TYR A 1 1858 ? 196.07532 212.45645 170.46532 1.000 94.25288 1858 TYR A C 1
ATOM 11706 O O . TYR A 1 1858 ? 196.37032 213.13245 169.47432 1.000 94.25288 1858 TYR A O 1
ATOM 11715 N N . ALA A 1 1859 ? 196.98032 212.09945 171.37832 1.000 92.44112 1859 ALA A N 1
ATOM 11716 C CA . ALA A 1 1859 ? 198.39232 212.38945 171.16332 1.000 92.44112 1859 ALA A CA 1
ATOM 11717 C C . ALA A 1 1859 ? 198.92732 211.62345 169.96332 1.000 92.44112 1859 ALA A C 1
ATOM 11718 O O . ALA A 1 1859 ? 199.73632 212.14845 169.18932 1.000 92.44112 1859 ALA A O 1
ATOM 11720 N N . ARG A 1 1860 ? 198.49132 210.37345 169.79832 1.000 90.35570 1860 ARG A N 1
ATOM 11721 C CA . ARG A 1 1860 ? 198.87232 209.60745 168.61732 1.000 90.35570 1860 ARG A CA 1
ATOM 11722 C C . ARG A 1 1860 ? 198.33732 210.25745 167.34932 1.000 90.35570 1860 ARG A C 1
ATOM 11723 O O . ARG A 1 1860 ? 199.03732 210.32545 166.33232 1.000 90.35570 1860 ARG A O 1
ATOM 11731 N N . PHE A 1 1861 ? 197.09832 210.74345 167.39132 1.000 92.05241 1861 PHE A N 1
ATOM 11732 C CA . PHE A 1 1861 ? 196.52932 211.44745 166.25032 1.000 92.05241 1861 PHE A CA 1
ATOM 11733 C C . PHE A 1 1861 ? 196.96432 212.90345 166.17432 1.000 92.05241 1861 PHE A C 1
ATOM 11734 O O . PHE A 1 1861 ? 196.68032 213.56445 165.17032 1.000 92.05241 1861 PHE A O 1
ATOM 11742 N N . GLY A 1 1862 ? 197.63832 213.41745 167.20132 1.000 96.75353 1862 GLY A N 1
ATOM 11743 C CA . GLY A 1 1862 ? 198.12032 214.78145 167.19832 1.000 96.75353 1862 GLY A CA 1
ATOM 11744 C C . GLY A 1 1862 ? 197.09832 215.83145 167.56732 1.000 96.75353 1862 GLY A C 1
ATOM 11745 O O . GLY A 1 1862 ? 197.44032 217.02045 167.58932 1.000 96.75353 1862 GLY A O 1
ATOM 11746 N N . GLU A 1 1863 ? 195.85732 215.43945 167.86032 1.000 99.79864 1863 GLU A N 1
ATOM 11747 C CA . GLU A 1 1863 ? 194.81732 216.40745 168.18332 1.000 99.79864 1863 GLU A CA 1
ATOM 11748 C C . GLU A 1 1863 ? 194.96132 216.98945 169.58332 1.000 99.79864 1863 GLU A C 1
ATOM 11749 O O . GLU A 1 1863 ? 194.37632 218.04245 169.85832 1.000 99.79864 1863 GLU A O 1
ATOM 11751 N N . GLU A 1 1864 ? 195.71132 216.32245 170.46532 1.000 101.31848 1864 GLU A N 1
ATOM 11752 C CA . GLU A 1 1864 ? 195.93632 216.75045 171.84532 1.000 101.31848 1864 GLU A CA 1
ATOM 11753 C C . GLU A 1 1864 ? 194.65132 216.72045 172.66732 1.000 101.31848 1864 GLU A C 1
ATOM 11754 O O . GLU A 1 1864 ? 193.54632 216.81445 172.12432 1.000 101.31848 1864 GLU A O 1
ATOM 11756 N N . HIS A 1 1865 ? 194.78832 216.58345 173.98432 1.000 100.68901 1865 HIS A N 1
ATOM 11757 C CA . HIS A 1 1865 ? 193.64432 216.50445 174.87732 1.000 100.68901 1865 HIS A CA 1
ATOM 11758 C C . HIS A 1 1865 ? 193.88632 217.39645 176.08332 1.000 100.68901 1865 HIS A C 1
ATOM 11759 O O . HIS A 1 1865 ? 195.03132 217.64845 176.46932 1.000 100.68901 1865 HIS A O 1
ATOM 11766 N N . SER A 1 1866 ? 192.79032 217.88145 176.67332 1.000 101.22782 1866 SER A N 1
ATOM 11767 C CA . SER A 1 1866 ? 192.89832 218.74645 177.84332 1.000 101.22782 1866 SER A CA 1
ATOM 11768 C C . SER A 1 1866 ? 193.50332 217.99745 179.02532 1.000 101.22782 1866 SER A C 1
ATOM 11769 O O . SER A 1 1866 ? 194.48132 218.45445 179.62832 1.000 101.22782 1866 SER A O 1
ATOM 11772 N N . ALA A 1 1867 ? 192.93832 216.83845 179.35932 1.000 99.12322 1867 ALA A N 1
ATOM 11773 C CA . ALA A 1 1867 ? 193.44232 215.96745 180.41932 1.000 99.12322 1867 ALA A CA 1
ATOM 11774 C C . ALA A 1 1867 ? 193.61232 216.72845 181.73432 1.000 99.12322 1867 ALA A C 1
ATOM 11775 O O . ALA A 1 1867 ? 194.71332 216.87645 182.26732 1.000 99.12322 1867 ALA A O 1
ATOM 11777 N N . ASN A 1 1868 ? 192.49132 217.22245 182.25232 1.000 96.34848 1868 ASN A N 1
ATOM 11778 C CA . ASN A 1 1868 ? 192.47632 217.97845 183.50532 1.000 96.34848 1868 ASN A CA 1
ATOM 11779 C C . ASN A 1 1868 ? 191.50532 217.34445 184.48832 1.000 96.34848 1868 ASN A C 1
ATOM 11780 O O . ASN A 1 1868 ? 190.27932 217.50245 184.34432 1.000 96.34848 1868 ASN A O 1
ATOM 11785 N N . PRO A 1 1869 ? 191.99032 216.61845 185.49632 1.000 92.03337 1869 PRO A N 1
ATOM 11786 C CA . PRO A 1 1869 ? 191.08932 216.11545 186.54132 1.000 92.03337 1869 PRO A CA 1
ATOM 11787 C C . PRO A 1 1869 ? 190.57632 217.24145 187.42332 1.000 92.03337 1869 PRO A C 1
ATOM 11788 O O . PRO A 1 1869 ? 190.87632 218.41445 187.17732 1.000 92.03337 1869 PRO A O 1
ATOM 11792 N N . PHE A 1 1870 ? 189.81032 216.89145 188.45632 1.000 91.62693 1870 PHE A N 1
ATOM 11793 C CA . PHE A 1 1870 ? 189.18932 217.86745 189.35132 1.000 91.62693 1870 PHE A CA 1
ATOM 11794 C C . PHE A 1 1870 ? 188.31732 218.84745 188.57232 1.000 91.62693 1870 PHE A C 1
ATOM 11795 O O . PHE A 1 1870 ? 188.35532 220.05845 188.79932 1.000 91.62693 1870 PHE A O 1
ATOM 11803 N N . HIS A 1 1871 ? 187.53032 218.32045 187.63632 1.000 93.33938 1871 HIS A N 1
ATOM 11804 C CA . HIS A 1 1871 ? 186.65232 219.13145 186.80432 1.000 93.33938 1871 HIS A CA 1
ATOM 11805 C C . HIS A 1 1871 ? 185.17832 218.82845 187.03832 1.000 93.33938 1871 HIS A C 1
ATOM 11806 O O . HIS A 1 1871 ? 184.32632 219.37045 186.32532 1.000 93.33938 1871 HIS A O 1
ATOM 11813 N N . TRP A 1 1872 ? 184.86432 217.94845 187.99232 1.000 89.14398 1872 TRP A N 1
ATOM 11814 C CA . TRP A 1 1872 ? 183.50232 217.56445 188.36232 1.000 89.14398 1872 TRP A CA 1
ATOM 11815 C C . TRP A 1 1872 ? 182.87032 216.70145 187.27732 1.000 89.14398 1872 TRP A C 1
ATOM 11816 O O . TRP A 1 1872 ? 181.81032 216.10345 187.48532 1.000 89.14398 1872 TRP A O 1
ATOM 11827 N N . ASP A 1 1873 ? 183.53732 216.59045 186.13332 1.000 92.08862 1873 ASP A N 1
ATOM 11828 C CA . ASP A 1 1873 ? 183.09332 215.72045 185.05532 1.000 92.08862 1873 ASP A CA 1
ATOM 11829 C C . ASP A 1 1873 ? 183.98232 214.50645 184.87832 1.000 92.08862 1873 ASP A C 1
ATOM 11830 O O . ASP A 1 1873 ? 183.50232 213.46045 184.43932 1.000 92.08862 1873 ASP A O 1
ATOM 11835 N N . LEU A 1 1874 ? 185.26332 214.62745 185.21532 1.000 91.08409 1874 LEU A N 1
ATOM 11836 C CA . LEU A 1 1874 ? 186.18132 213.49945 185.18632 1.000 91.08409 1874 LEU A CA 1
ATOM 11837 C C . LEU A 1 1874 ? 186.24232 212.82245 186.55132 1.000 91.08409 1874 LEU A C 1
ATOM 11838 O O . LEU A 1 1874 ? 185.87432 211.65245 186.69032 1.000 91.08409 1874 LEU A O 1
ATOM 11843 N N . ILE A 1 1875 ? 186.69432 213.55245 187.56932 1.000 88.31972 1875 ILE A N 1
ATOM 11844 C CA . ILE A 1 1875 ? 186.88232 212.96345 188.89132 1.000 88.31972 1875 ILE A CA 1
ATOM 11845 C C . ILE A 1 1875 ? 186.32732 213.80945 190.02732 1.000 88.31972 1875 ILE A C 1
ATOM 11846 O O . ILE A 1 1875 ? 186.05332 213.26545 191.11332 1.000 88.31972 1875 ILE A O 1
ATOM 11851 N N . GLY A 1 1876 ? 186.10732 215.11545 189.84932 1.000 85.73082 1876 GLY A N 1
ATOM 11852 C CA . GLY A 1 1876 ? 185.71432 215.95345 190.97232 1.000 85.73082 1876 GLY A CA 1
ATOM 11853 C C . GLY A 1 1876 ? 184.39832 215.54045 191.59632 1.000 85.73082 1876 GLY A C 1
ATOM 11854 O O . GLY A 1 1876 ? 184.19732 215.70445 192.80532 1.000 85.73082 1876 GLY A O 1
ATOM 11855 N N . LYS A 1 1877 ? 183.48832 214.99845 190.78732 1.000 86.53617 1877 LYS A N 1
ATOM 11856 C CA . LYS A 1 1877 ? 182.22532 214.49945 191.31332 1.000 86.53617 1877 LYS A CA 1
ATOM 11857 C C . LYS A 1 1877 ? 182.46032 213.44745 192.38632 1.000 86.53617 1877 LYS A C 1
ATOM 11858 O O . LYS A 1 1877 ? 181.83732 213.48545 193.45232 1.000 86.53617 1877 LYS A O 1
ATOM 11864 N N . ASN A 1 1878 ? 183.37232 212.50845 192.12732 1.000 84.77836 1878 ASN A N 1
ATOM 11865 C CA . ASN A 1 1878 ? 183.63232 211.44045 193.08632 1.000 84.77836 1878 ASN A CA 1
ATOM 11866 C C . ASN A 1 1878 ? 184.26932 211.97545 194.36232 1.000 84.77836 1878 ASN A C 1
ATOM 11867 O O . ASN A 1 1878 ? 183.92332 211.53245 195.46232 1.000 84.77836 1878 ASN A O 1
ATOM 11872 N N . LEU A 1 1879 ? 185.20432 212.91945 194.24232 1.000 82.02392 1879 LEU A N 1
ATOM 11873 C CA . LEU A 1 1879 ? 185.82132 213.49245 195.43532 1.000 82.02392 1879 LEU A CA 1
ATOM 11874 C C . LEU A 1 1879 ? 184.79932 214.22145 196.29332 1.000 82.02392 1879 LEU A C 1
ATOM 11875 O O . LEU A 1 1879 ? 184.78732 214.06845 197.52032 1.000 82.02392 1879 LEU A O 1
ATOM 11880 N N . PHE A 1 1880 ? 183.93132 215.02145 195.67032 1.000 81.22362 1880 PHE A N 1
ATOM 11881 C CA . PHE A 1 1880 ? 182.91032 215.71345 196.45132 1.000 81.22362 1880 PHE A CA 1
ATOM 11882 C C . PHE A 1 1880 ? 181.93232 214.72645 197.07332 1.000 81.22362 1880 PHE A C 1
ATOM 11883 O O . PHE A 1 1880 ? 181.49032 214.91645 198.21432 1.000 81.22362 1880 PHE A O 1
ATOM 11891 N N . ALA A 1 1881 ? 181.57832 213.66945 196.33932 1.000 79.88444 1881 ALA A N 1
ATOM 11892 C CA . ALA A 1 1881 ? 180.69632 212.65245 196.89432 1.000 79.88444 1881 ALA A CA 1
ATOM 11893 C C . ALA A 1 1881 ? 181.32332 211.98945 198.11032 1.000 79.88444 1881 ALA A C 1
ATOM 11894 O O . ALA A 1 1881 ? 180.64632 211.76445 199.11632 1.000 79.88444 1881 ALA A O 1
ATOM 11896 N N . MET A 1 1882 ? 182.61632 211.66845 198.03832 1.000 81.31548 1882 MET A N 1
ATOM 11897 C CA . MET A 1 1882 ? 183.30032 211.08145 199.18632 1.000 81.31548 1882 MET A CA 1
ATOM 11898 C C . MET A 1 1882 ? 183.33532 212.04745 200.36332 1.000 81.31548 1882 MET A C 1
ATOM 11899 O O . MET A 1 1882 ? 183.10032 211.64845 201.51132 1.000 81.31548 1882 MET A O 1
ATOM 11904 N N . VAL A 1 1883 ? 183.62432 213.32245 200.09632 1.000 78.64025 1883 VAL A N 1
ATOM 11905 C CA . VAL A 1 1883 ? 183.69932 214.31145 201.16932 1.000 78.64025 1883 VAL A CA 1
ATOM 11906 C C . VAL A 1 1883 ? 182.35932 214.42245 201.88332 1.000 78.64025 1883 VAL A C 1
ATOM 11907 O O . VAL A 1 1883 ? 182.29232 214.43945 203.11732 1.000 78.64025 1883 VAL A O 1
ATOM 11911 N N . VAL A 1 1884 ? 181.27132 214.49745 201.11832 1.000 77.32373 1884 VAL A N 1
ATOM 11912 C CA . VAL A 1 1884 ? 179.95032 214.59745 201.73032 1.000 77.32373 1884 VAL A CA 1
ATOM 11913 C C . VAL A 1 1884 ? 179.59032 213.30445 202.45232 1.000 77.32373 1884 VAL A C 1
ATOM 11914 O O . VAL A 1 1884 ? 179.07732 213.32845 203.58032 1.000 77.32373 1884 VAL A O 1
ATOM 11918 N N . GLU A 1 1885 ? 179.86332 212.15845 201.82432 1.000 76.89225 1885 GLU A N 1
ATOM 11919 C CA . GLU A 1 1885 ? 179.42832 210.87845 202.36332 1.000 76.89225 1885 GLU A CA 1
ATOM 11920 C C . GLU A 1 1885 ? 180.14432 210.53345 203.65732 1.000 76.89225 1885 GLU A C 1
ATOM 11921 O O . GLU A 1 1885 ? 179.55132 209.89845 204.53132 1.000 76.89225 1885 GLU A O 1
ATOM 11923 N N . GLY A 1 1886 ? 181.40832 210.92945 203.80432 1.000 77.36254 1886 GLY A N 1
ATOM 11924 C CA . GLY A 1 1886 ? 182.09132 210.67445 205.06132 1.000 77.36254 1886 GLY A CA 1
ATOM 11925 C C . GLY A 1 1886 ? 181.38832 211.32645 206.23632 1.000 77.36254 1886 GLY A C 1
ATOM 11926 O O . GLY A 1 1886 ? 181.11632 210.68145 207.25232 1.000 77.36254 1886 GLY A O 1
ATOM 11927 N N . VAL A 1 1887 ? 181.04732 212.60745 206.09232 1.000 76.96933 1887 VAL A N 1
ATOM 11928 C CA . VAL A 1 1887 ? 180.34332 213.31745 207.15432 1.000 76.96933 1887 VAL A CA 1
ATOM 11929 C C . VAL A 1 1887 ? 178.95032 212.73845 207.35832 1.000 76.96933 1887 VAL A C 1
ATOM 11930 O O . VAL A 1 1887 ? 178.48932 212.58645 208.49632 1.000 76.96933 1887 VAL A O 1
ATOM 11934 N N . VAL A 1 1888 ? 178.25332 212.41545 206.26632 1.000 77.45170 1888 VAL A N 1
ATOM 11935 C CA . VAL A 1 1888 ? 176.90232 211.87445 206.39232 1.000 77.45170 1888 VAL A CA 1
ATOM 11936 C C . VAL A 1 1888 ? 176.92232 210.55845 207.15832 1.000 77.45170 1888 VAL A C 1
ATOM 11937 O O . VAL A 1 1888 ? 176.10032 210.32945 208.05332 1.000 77.45170 1888 VAL A O 1
ATOM 11941 N N . TYR A 1 1889 ? 177.87032 209.67845 206.83432 1.000 79.23387 1889 TYR A N 1
ATOM 11942 C CA . TYR A 1 1889 ? 177.94932 208.39145 207.51332 1.000 79.23387 1889 TYR A CA 1
ATOM 11943 C C . TYR A 1 1889 ? 178.42732 208.53645 208.95032 1.000 79.23387 1889 TYR A C 1
ATOM 11944 O O . TYR A 1 1889 ? 178.00732 207.76645 209.81732 1.000 79.23387 1889 TYR A O 1
ATOM 11953 N N . PHE A 1 1890 ? 179.29532 209.51045 209.23032 1.000 79.41133 1890 PHE A N 1
ATOM 11954 C CA . PHE A 1 1890 ? 179.68732 209.74745 210.61532 1.000 79.41133 1890 PHE A CA 1
ATOM 11955 C C . PHE A 1 1890 ? 178.49932 210.21245 211.44932 1.000 79.41133 1890 PHE A C 1
ATOM 11956 O O . PHE A 1 1890 ? 178.30532 209.75845 212.58432 1.000 79.41133 1890 PHE A O 1
ATOM 11964 N N . LEU A 1 1891 ? 177.68432 211.11545 210.89832 1.000 78.68128 1891 LEU A N 1
ATOM 11965 C CA . LEU A 1 1891 ? 176.47432 211.53345 211.59832 1.000 78.68128 1891 LEU A CA 1
ATOM 11966 C C . LEU A 1 1891 ? 175.50032 210.37445 211.75232 1.000 78.68128 1891 LEU A C 1
ATOM 11967 O O . LEU A 1 1891 ? 174.82532 210.25445 212.77932 1.000 78.68128 1891 LEU A O 1
ATOM 11972 N N . LEU A 1 1892 ? 175.41232 209.50745 210.74232 1.000 79.88846 1892 LEU A N 1
ATOM 11973 C CA . LEU A 1 1892 ? 174.56332 208.32645 210.86132 1.000 79.88846 1892 LEU A CA 1
ATOM 11974 C C . LEU A 1 1892 ? 175.05232 207.40845 211.97432 1.000 79.88846 1892 LEU A C 1
ATOM 11975 O O . LEU A 1 1892 ? 174.24632 206.80745 212.69332 1.000 79.88846 1892 LEU A O 1
ATOM 11980 N N . THR A 1 1893 ? 176.37132 207.27845 212.12432 1.000 80.91041 1893 THR A N 1
ATOM 11981 C CA . THR A 1 1893 ? 176.92232 206.48045 213.21432 1.000 80.91041 1893 THR A CA 1
ATOM 11982 C C . THR A 1 1893 ? 176.57332 207.08445 214.56632 1.000 80.91041 1893 THR A C 1
ATOM 11983 O O . THR A 1 1893 ? 176.14432 206.37645 215.48332 1.000 80.91041 1893 THR A O 1
ATOM 11987 N N . LEU A 1 1894 ? 176.75732 208.39845 214.70932 1.000 79.21787 1894 LEU A N 1
ATOM 11988 C CA . LEU A 1 1894 ? 176.39232 209.04845 215.96432 1.000 79.21787 1894 LEU A CA 1
ATOM 11989 C C . LEU A 1 1894 ? 174.89832 208.94645 216.23332 1.000 79.21787 1894 LEU A C 1
ATOM 11990 O O . LEU A 1 1894 ? 174.47432 208.96145 217.39332 1.000 79.21787 1894 LEU A O 1
ATOM 11995 N N . LEU A 1 1895 ? 174.08832 208.84545 215.17932 1.000 78.73538 1895 LEU A N 1
ATOM 11996 C CA . LEU A 1 1895 ? 172.66032 208.62545 215.36532 1.000 78.73538 1895 LEU A CA 1
ATOM 11997 C C . LEU A 1 1895 ? 172.36532 207.19145 215.78032 1.000 78.73538 1895 LEU A C 1
ATOM 11998 O O . LEU A 1 1895 ? 171.40732 206.94645 216.52032 1.000 78.73538 1895 LEU A O 1
ATOM 12003 N N . VAL A 1 1896 ? 173.17032 206.23445 215.31132 1.000 80.20911 1896 VAL A N 1
ATOM 12004 C CA . VAL A 1 1896 ? 172.98932 204.84145 215.70932 1.000 80.20911 1896 VAL A CA 1
ATOM 12005 C C . VAL A 1 1896 ? 173.24732 204.67545 217.19732 1.000 80.20911 1896 VAL A C 1
ATOM 12006 O O . VAL A 1 1896 ? 172.59332 203.86445 217.86332 1.000 80.20911 1896 VAL A O 1
ATOM 12008 N N . GLN A 1 1897 ? 174.20032 205.43145 217.74332 1.000 81.46876 1897 GLN A N 1
ATOM 12009 C CA . GLN A 1 1897 ? 174.42332 205.45545 219.18232 1.000 81.46876 1897 GLN A CA 1
ATOM 12010 C C . GLN A 1 1897 ? 173.22732 206.00445 219.94732 1.000 81.46876 1897 GLN A C 1
ATOM 12011 O O . GLN A 1 1897 ? 173.14632 205.79745 221.16332 1.000 81.46876 1897 GLN A O 1
ATOM 12017 N N . ARG A 1 1898 ? 172.31232 206.69345 219.27032 1.000 79.56473 1898 ARG A N 1
ATOM 12018 C CA . ARG A 1 1898 ? 171.09732 207.22445 219.88032 1.000 79.56473 1898 ARG A CA 1
ATOM 12019 C C . ARG A 1 1898 ? 171.42332 208.20045 221.00332 1.000 79.56473 1898 ARG A C 1
ATOM 12020 O O . ARG A 1 1898 ? 171.90332 209.30545 220.75432 1.000 79.56473 1898 ARG A O 1
ATOM 12028 N N . VAL A 1 1962 ? 171.58132 204.91745 250.48432 1.000 154.57990 1962 VAL A N 1
ATOM 12029 C CA . VAL A 1 1962 ? 172.94532 205.09845 250.00532 1.000 154.57990 1962 VAL A CA 1
ATOM 12030 C C . VAL A 1 1962 ? 173.71732 206.00645 250.95232 1.000 154.57990 1962 VAL A C 1
ATOM 12031 O O . VAL A 1 1962 ? 174.19932 207.06545 250.55432 1.000 154.57990 1962 VAL A O 1
ATOM 12033 N N . ARG A 1 1963 ? 173.82832 205.58645 252.20832 1.000 157.32143 1963 ARG A N 1
ATOM 12034 C CA . ARG A 1 1963 ? 174.53832 206.38245 253.19732 1.000 157.32143 1963 ARG A CA 1
ATOM 12035 C C . ARG A 1 1963 ? 176.03632 206.38345 252.89932 1.000 157.32143 1963 ARG A C 1
ATOM 12036 O O . ARG A 1 1963 ? 176.57332 205.38945 252.39932 1.000 157.32143 1963 ARG A O 1
ATOM 12044 N N . PRO A 1 1964 ? 176.73732 207.47945 253.19432 1.000 157.80166 1964 PRO A N 1
ATOM 12045 C CA . PRO A 1 1964 ? 178.17532 207.53945 252.90332 1.000 157.80166 1964 PRO A CA 1
ATOM 12046 C C . PRO A 1 1964 ? 179.01632 206.76345 253.90432 1.000 157.80166 1964 PRO A C 1
ATOM 12047 O O . PRO A 1 1964 ? 179.54932 207.33945 254.85732 1.000 157.80166 1964 PRO A O 1
ATOM 12051 N N . GLY A 1 1965 ? 179.13932 205.45545 253.69732 1.000 162.39086 1965 GLY A N 1
ATOM 12052 C CA . GLY A 1 1965 ? 179.95232 204.63145 254.56932 1.000 162.39086 1965 GLY A CA 1
ATOM 12053 C C . GLY A 1 1965 ? 179.36332 203.26145 254.82832 1.000 162.39086 1965 GLY A C 1
ATOM 12054 O O . GLY A 1 1965 ? 179.97232 202.43845 255.51832 1.000 162.39086 1965 GLY A O 1
ATOM 12055 N N . GLU A 1 1966 ? 178.17732 203.00345 254.28332 1.000 165.83227 1966 GLU A N 1
ATOM 12056 C CA . GLU A 1 1966 ? 177.49532 201.72745 254.44132 1.000 165.83227 1966 GLU A CA 1
ATOM 12057 C C . GLU A 1 1966 ? 177.39632 201.03945 253.08832 1.000 165.83227 1966 GLU A C 1
ATOM 12058 O O . GLU A 1 1966 ? 176.90632 201.63145 252.12132 1.000 165.83227 1966 GLU A O 1
ATOM 12060 N N . CYS A 1 1967 ? 177.85832 199.79345 253.02432 1.000 167.66453 1967 CYS A N 1
ATOM 12061 C CA . CYS A 1 1967 ? 177.79832 199.01045 251.79932 1.000 167.66453 1967 CYS A CA 1
ATOM 12062 C C . CYS A 1 1967 ? 176.44932 198.31345 251.70232 1.000 167.66453 1967 CYS A C 1
ATOM 12063 O O . CYS A 1 1967 ? 176.03632 197.61145 252.63032 1.000 167.66453 1967 CYS A O 1
ATOM 12066 N N . PHE A 1 1968 ? 175.76932 198.50645 250.57632 1.000 166.80794 1968 PHE A N 1
ATOM 12067 C CA . PHE A 1 1968 ? 174.45032 197.93545 250.34532 1.000 166.80794 1968 PHE A CA 1
ATOM 12068 C C . PHE A 1 1968 ? 174.58732 196.71145 249.45032 1.000 166.80794 1968 PHE A C 1
ATOM 12069 O O . PHE A 1 1968 ? 175.06232 196.81745 248.31432 1.000 166.80794 1968 PHE A O 1
ATOM 12077 N N . GLY A 1 1969 ? 174.17132 195.55545 249.95932 1.000 168.05364 1969 GLY A N 1
ATOM 12078 C CA . GLY A 1 1969 ? 174.21132 194.33645 249.17832 1.000 168.05364 1969 GLY A CA 1
ATOM 12079 C C . GLY A 1 1969 ? 172.95132 194.14845 248.36132 1.000 168.05364 1969 GLY A C 1
ATOM 12080 O O . GLY A 1 1969 ? 171.93232 193.68145 248.87832 1.000 168.05364 1969 GLY A O 1
ATOM 12081 N N . LEU A 1 1970 ? 173.00932 194.50345 247.07732 1.000 165.32868 1970 LEU A N 1
ATOM 12082 C CA . LEU A 1 1970 ? 171.83032 194.48745 246.21232 1.000 165.32868 1970 LEU A CA 1
ATOM 12083 C C . LEU A 1 1970 ? 171.57432 193.06445 245.71332 1.000 165.32868 1970 LEU A C 1
ATOM 12084 O O . LEU A 1 1970 ? 171.82132 192.70945 244.55932 1.000 165.32868 1970 LEU A O 1
ATOM 12086 N N . LEU A 1 1971 ? 171.06832 192.23645 246.62532 1.000 169.09216 1971 LEU A N 1
ATOM 12087 C CA . LEU A 1 1971 ? 170.67432 190.86745 246.31432 1.000 169.09216 1971 LEU A CA 1
ATOM 12088 C C . LEU A 1 1971 ? 169.35232 190.53645 246.99732 1.000 169.09216 1971 LEU A C 1
ATOM 12089 O O . LEU A 1 1971 ? 169.19332 189.47645 247.61032 1.000 169.09216 1971 LEU A O 1
ATOM 12094 N N . GLY A 1 1972 ? 168.39032 191.45745 246.91632 1.000 170.85350 1972 GLY A N 1
ATOM 12095 C CA . GLY A 1 1972 ? 167.10332 191.22545 247.55232 1.000 170.85350 1972 GLY A CA 1
ATOM 12096 C C . GLY A 1 1972 ? 166.35032 190.05745 246.94832 1.000 170.85350 1972 GLY A C 1
ATOM 12097 O O . GLY A 1 1972 ? 165.77632 189.23645 247.66832 1.000 170.85350 1972 GLY A O 1
ATOM 12098 N N . VAL A 1 1973 ? 166.34032 189.96445 245.62132 1.000 172.71949 1973 VAL A N 1
ATOM 12099 C CA . VAL A 1 1973 ? 165.69032 188.87245 244.90532 1.000 172.71949 1973 VAL A CA 1
ATOM 12100 C C . VAL A 1 1973 ? 166.68632 188.33345 243.88632 1.000 172.71949 1973 VAL A C 1
ATOM 12101 O O . VAL A 1 1973 ? 167.07132 189.04745 242.95232 1.000 172.71949 1973 VAL A O 1
ATOM 12103 N N . ASN A 1 1974 ? 167.10932 187.08045 244.06732 1.000 173.40560 1974 ASN A N 1
ATOM 12104 C CA . ASN A 1 1974 ? 168.01932 186.46045 243.10832 1.000 173.40560 1974 ASN A CA 1
ATOM 12105 C C . ASN A 1 1974 ? 167.35032 186.28245 241.75032 1.000 173.40560 1974 ASN A C 1
ATOM 12106 O O . ASN A 1 1974 ? 167.96632 186.53945 240.71032 1.000 173.40560 1974 ASN A O 1
ATOM 12111 N N . GLY A 1 1975 ? 166.08832 185.84645 241.74232 1.000 172.79165 1975 GLY A N 1
ATOM 12112 C CA . GLY A 1 1975 ? 165.39132 185.63645 240.48432 1.000 172.79165 1975 GLY A CA 1
ATOM 12113 C C . GLY A 1 1975 ? 165.21532 186.90745 239.67932 1.000 172.79165 1975 GLY A C 1
ATOM 12114 O O . GLY A 1 1975 ? 165.22432 186.87145 238.44532 1.000 172.79165 1975 GLY A O 1
ATOM 12115 N N . ALA A 1 1976 ? 165.04932 188.03945 240.35632 1.000 169.13177 1976 ALA A N 1
ATOM 12116 C CA . ALA A 1 1976 ? 164.93032 189.31445 239.66732 1.000 169.13177 1976 ALA A CA 1
ATOM 12117 C C . ALA A 1 1976 ? 166.23932 189.67145 238.97432 1.000 169.13177 1976 ALA A C 1
ATOM 12118 O O . ALA A 1 1976 ? 167.32532 189.26045 239.39132 1.000 169.13177 1976 ALA A O 1
ATOM 12120 N N . GLY A 1 1977 ? 166.12532 190.44645 237.90132 1.000 162.13015 1977 GLY A N 1
ATOM 12121 C CA . GLY A 1 1977 ? 167.27732 190.81745 237.10632 1.000 162.13015 1977 GLY A CA 1
ATOM 12122 C C . GLY A 1 1977 ? 168.06432 191.98045 237.67332 1.000 162.13015 1977 GLY A C 1
ATOM 12123 O O . GLY A 1 1977 ? 167.93632 193.10945 237.19232 1.000 162.13015 1977 GLY A O 1
ATOM 12124 N N . LYS A 1 1978 ? 168.87232 191.72345 238.70732 1.000 158.13913 1978 LYS A N 1
ATOM 12125 C CA . LYS A 1 1978 ? 169.72032 192.78045 239.25032 1.000 158.13913 1978 LYS A CA 1
ATOM 12126 C C . LYS A 1 1978 ? 170.69232 193.30745 238.20432 1.000 158.13913 1978 LYS A C 1
ATOM 12127 O O . LYS A 1 1978 ? 171.10632 194.46945 238.27432 1.000 158.13913 1978 LYS A O 1
ATOM 12133 N N . THR A 1 1979 ? 171.07532 192.47245 237.23632 1.000 156.07966 1979 THR A N 1
ATOM 12134 C CA . THR A 1 1979 ? 171.90632 192.95545 236.13932 1.000 156.07966 1979 THR A CA 1
ATOM 12135 C C . THR A 1 1979 ? 171.20332 194.07445 235.38132 1.000 156.07966 1979 THR A C 1
ATOM 12136 O O . THR A 1 1979 ? 171.83732 195.05745 234.97932 1.000 156.07966 1979 THR A O 1
ATOM 12138 N N . THR A 1 1980 ? 169.88832 193.94545 235.18732 1.000 153.62894 1980 THR A N 1
ATOM 12139 C CA . THR A 1 1980 ? 169.12232 195.01845 234.56032 1.000 153.62894 1980 THR A CA 1
ATOM 12140 C C . THR A 1 1980 ? 169.14632 196.28245 235.41132 1.000 153.62894 1980 THR A C 1
ATOM 12141 O O . THR A 1 1980 ? 169.25132 197.39245 234.88132 1.000 153.62894 1980 THR A O 1
ATOM 12143 N N . THR A 1 1981 ? 169.04232 196.13445 236.73532 1.000 150.11685 1981 THR A N 1
ATOM 12144 C CA . THR A 1 1981 ? 169.09732 197.29845 237.61532 1.000 150.11685 1981 THR A CA 1
ATOM 12145 C C . THR A 1 1981 ? 170.45232 197.99245 237.53532 1.000 150.11685 1981 THR A C 1
ATOM 12146 O O . THR A 1 1981 ? 170.52632 199.22645 237.49932 1.000 150.11685 1981 THR A O 1
ATOM 12148 N N . PHE A 1 1982 ? 171.53632 197.21445 237.51732 1.000 149.62575 1982 PHE A N 1
ATOM 12149 C CA . PHE A 1 1982 ? 172.86932 197.79745 237.40032 1.000 149.62575 1982 PHE A CA 1
ATOM 12150 C C . PHE A 1 1982 ? 173.05832 198.47545 236.05032 1.000 149.62575 1982 PHE A C 1
ATOM 12151 O O . PHE A 1 1982 ? 173.67932 199.54145 235.96632 1.000 149.62575 1982 PHE A O 1
ATOM 12153 N N . LYS A 1 1983 ? 172.53732 197.86845 234.98232 1.000 146.54870 1983 LYS A N 1
ATOM 12154 C CA . LYS A 1 1983 ? 172.60732 198.49745 233.66832 1.000 146.54870 1983 LYS A CA 1
ATOM 12155 C C . LYS A 1 1983 ? 171.82332 199.80345 233.64332 1.000 146.54870 1983 LYS A C 1
ATOM 12156 O O . LYS A 1 1983 ? 172.25032 200.78045 233.01932 1.000 146.54870 1983 LYS A O 1
ATOM 12158 N N . MET A 1 1984 ? 170.66532 199.83245 234.30732 1.000 147.05215 1984 MET A N 1
ATOM 12159 C CA . MET A 1 1984 ? 169.88932 201.06545 234.39732 1.000 147.05215 1984 MET A CA 1
ATOM 12160 C C . MET A 1 1984 ? 170.64332 202.13545 235.17532 1.000 147.05215 1984 MET A C 1
ATOM 12161 O O . MET A 1 1984 ? 170.65332 203.30745 234.78332 1.000 147.05215 1984 MET A O 1
ATOM 12163 N N . LEU A 1 1985 ? 171.27832 201.75145 236.28632 1.000 142.67246 1985 LEU A N 1
ATOM 12164 C CA . LEU A 1 1985 ? 172.09832 202.70045 237.03232 1.000 142.67246 1985 LEU A CA 1
ATOM 12165 C C . LEU A 1 1985 ? 173.29832 203.14545 236.20832 1.000 142.67246 1985 LEU A C 1
ATOM 12166 O O . LEU A 1 1985 ? 173.78732 204.27045 236.36432 1.000 142.67246 1985 LEU A O 1
ATOM 12168 N N . THR A 1 1986 ? 173.78832 202.27545 235.33232 1.000 137.03842 1986 THR A N 1
ATOM 12169 C CA . THR A 1 1986 ? 174.84032 202.63245 234.39232 1.000 137.03842 1986 THR A CA 1
ATOM 12170 C C . THR A 1 1986 ? 174.20132 203.15145 233.10532 1.000 137.03842 1986 THR A C 1
ATOM 12171 O O . THR A 1 1986 ? 173.00032 203.42645 233.04332 1.000 137.03842 1986 THR A O 1
ATOM 12173 N N . GLY A 1 1987 ? 175.00532 203.30545 232.05832 1.000 133.52016 1987 GLY A N 1
ATOM 12174 C CA . GLY A 1 1987 ? 174.49932 203.69545 230.76232 1.000 133.52016 1987 GLY A CA 1
ATOM 12175 C C . GLY A 1 1987 ? 174.18032 202.55645 229.82332 1.000 133.52016 1987 GLY A C 1
ATOM 12176 O O . GLY A 1 1987 ? 173.80832 202.80345 228.67232 1.000 133.52016 1987 GLY A O 1
ATOM 12177 N N . ASP A 1 1988 ? 174.32032 201.30845 230.27732 1.000 133.51401 1988 ASP A N 1
ATOM 12178 C CA . ASP A 1 1988 ? 174.09632 200.16745 229.39532 1.000 133.51401 1988 ASP A CA 1
ATOM 12179 C C . ASP A 1 1988 ? 172.64232 200.08045 228.94732 1.000 133.51401 1988 ASP A C 1
ATOM 12180 O O . ASP A 1 1988 ? 172.36432 199.83545 227.76832 1.000 133.51401 1988 ASP A O 1
ATOM 12182 N N . THR A 1 1989 ? 171.70332 200.28045 229.86832 1.000 141.24238 1989 THR A N 1
ATOM 12183 C CA . THR A 1 1989 ? 170.27932 200.18445 229.57932 1.000 141.24238 1989 THR A CA 1
ATOM 12184 C C . THR A 1 1989 ? 169.61632 201.52245 229.86632 1.000 141.24238 1989 THR A C 1
ATOM 12185 O O . THR A 1 1989 ? 169.87032 202.13545 230.90832 1.000 141.24238 1989 THR A O 1
ATOM 12187 N N . THR A 1 1990 ? 168.77032 201.97045 228.93832 1.000 148.79102 1990 THR A N 1
ATOM 12188 C CA . THR A 1 1990 ? 168.03732 203.22245 229.07932 1.000 148.79102 1990 THR A CA 1
ATOM 12189 C C . THR A 1 1990 ? 166.57032 202.99345 229.42432 1.000 148.79102 1990 THR A C 1
ATOM 12190 O O . THR A 1 1990 ? 165.74432 203.88945 229.22732 1.000 148.79102 1990 THR A O 1
ATOM 12192 N N . VAL A 1 1991 ? 166.23132 201.80845 229.93332 1.000 152.88601 1991 VAL A N 1
ATOM 12193 C CA . VAL A 1 1991 ? 164.84432 201.49845 230.25632 1.000 152.88601 1991 VAL A CA 1
ATOM 12194 C C . VAL A 1 1991 ? 164.41732 202.29345 231.48232 1.000 152.88601 1991 VAL A C 1
ATOM 12195 O O . VAL A 1 1991 ? 165.08432 202.26845 232.52432 1.000 152.88601 1991 VAL A O 1
ATOM 12197 N N . THR A 1 1992 ? 163.30032 203.00645 231.36032 1.000 156.14820 1992 THR A N 1
ATOM 12198 C CA . THR A 1 1992 ? 162.76332 203.80945 232.44932 1.000 156.14820 1992 THR A CA 1
ATOM 12199 C C . THR A 1 1992 ? 161.77132 203.04545 233.31732 1.000 156.14820 1992 THR A C 1
ATOM 12200 O O . THR A 1 1992 ? 161.27032 203.60545 234.29732 1.000 156.14820 1992 THR A O 1
ATOM 12202 N N . SER A 1 1993 ? 161.47732 201.78845 232.98232 1.000 159.99925 1993 SER A N 1
ATOM 12203 C CA . SER A 1 1993 ? 160.54032 200.97145 233.75532 1.000 159.99925 1993 SER A CA 1
ATOM 12204 C C . SER A 1 1993 ? 161.27232 200.36345 234.95332 1.000 159.99925 1993 SER A C 1
ATOM 12205 O O . SER A 1 1993 ? 161.55432 199.16445 235.02232 1.000 159.99925 1993 SER A O 1
ATOM 12207 N N . GLY A 1 1994 ? 161.58332 201.22945 235.91532 1.000 162.33830 1994 GLY A N 1
ATOM 12208 C CA . GLY A 1 1994 ? 162.29032 200.82745 237.11132 1.000 162.33830 1994 GLY A CA 1
ATOM 12209 C C . GLY A 1 1994 ? 161.96532 201.75445 238.26132 1.000 162.33830 1994 GLY A C 1
ATOM 12210 O O . GLY A 1 1994 ? 161.19432 202.70645 238.12232 1.000 162.33830 1994 GLY A O 1
ATOM 12211 N N . ASP A 1 1995 ? 162.56532 201.46345 239.41232 1.000 163.90752 1995 ASP A N 1
ATOM 12212 C CA . ASP A 1 1995 ? 162.33932 202.26845 240.60132 1.000 163.90752 1995 ASP A CA 1
ATOM 12213 C C . ASP A 1 1995 ? 163.07032 203.60445 240.49532 1.000 163.90752 1995 ASP A C 1
ATOM 12214 O O . ASP A 1 1995 ? 164.00232 203.77645 239.70532 1.000 163.90752 1995 ASP A O 1
ATOM 12216 N N . ALA A 1 1996 ? 162.63032 204.55845 241.31132 1.000 164.43094 1996 ALA A N 1
ATOM 12217 C CA . ALA A 1 1996 ? 163.21132 205.89545 241.31332 1.000 164.43094 1996 ALA A CA 1
ATOM 12218 C C . ALA A 1 1996 ? 164.52432 205.88145 242.08432 1.000 164.43094 1996 ALA A C 1
ATOM 12219 O O . ALA A 1 1996 ? 164.54832 205.56045 243.27832 1.000 164.43094 1996 ALA A O 1
ATOM 12221 N N . THR A 1 1997 ? 165.61432 206.23245 241.40632 1.000 168.09163 1997 THR A N 1
ATOM 12222 C CA . THR A 1 1997 ? 166.93832 206.26345 242.00532 1.000 168.09163 1997 THR A CA 1
ATOM 12223 C C . THR A 1 1997 ? 167.63332 207.56545 241.63732 1.000 168.09163 1997 THR A C 1
ATOM 12224 O O . THR A 1 1997 ? 167.34432 208.17145 240.60332 1.000 168.09163 1997 THR A O 1
ATOM 12226 N N . VAL A 1 1998 ? 168.54932 207.99345 242.50232 1.000 169.55397 1998 VAL A N 1
ATOM 12227 C CA . VAL A 1 1998 ? 169.30932 209.22045 242.30732 1.000 169.55397 1998 VAL A CA 1
ATOM 12228 C C . VAL A 1 1998 ? 170.77132 208.94245 242.62432 1.000 169.55397 1998 VAL A C 1
ATOM 12229 O O . VAL A 1 1998 ? 171.08332 208.09645 243.46932 1.000 169.55397 1998 VAL A O 1
ATOM 12231 N N . ALA A 1 1999 ? 171.66432 209.65645 241.94632 1.000 170.07712 1999 ALA A N 1
ATOM 12232 C CA . ALA A 1 1999 ? 173.09732 209.52745 242.16132 1.000 170.07712 1999 ALA A CA 1
ATOM 12233 C C . ALA A 1 1999 ? 173.61132 210.45245 243.25532 1.000 170.07712 1999 ALA A C 1
ATOM 12234 O O . ALA A 1 1999 ? 174.82632 210.54445 243.45332 1.000 170.07712 1999 ALA A O 1
ATOM 12236 N N . GLY A 1 2000 ? 172.71832 211.14045 243.96132 1.000 171.73503 2000 GLY A N 1
ATOM 12237 C CA . GLY A 1 2000 ? 173.12732 212.08045 244.98432 1.000 171.73503 2000 GLY A CA 1
ATOM 12238 C C . GLY A 1 2000 ? 173.32532 213.47545 244.43132 1.000 171.73503 2000 GLY A C 1
ATOM 12239 O O . GLY A 1 2000 ? 172.59032 214.40245 244.78432 1.000 171.73503 2000 GLY A O 1
ATOM 12240 N N . LYS A 1 2001 ? 174.32632 213.63645 243.56332 1.000 172.60289 2001 LYS A N 1
ATOM 12241 C CA . LYS A 1 2001 ? 174.55232 214.92945 242.92732 1.000 172.60289 2001 LYS A CA 1
ATOM 12242 C C . LYS A 1 2001 ? 173.38932 215.30945 242.01832 1.000 172.60289 2001 LYS A C 1
ATOM 12243 O O . LYS A 1 2001 ? 172.98032 216.47545 241.97532 1.000 172.60289 2001 LYS A O 1
ATOM 12245 N N . SER A 1 2002 ? 172.84532 214.34045 241.28332 1.000 172.74775 2002 SER A N 1
ATOM 12246 C CA . SER A 1 2002 ? 171.76832 214.59845 240.34132 1.000 172.74775 2002 SER A CA 1
ATOM 12247 C C . SER A 1 2002 ? 170.70232 213.52145 240.46632 1.000 172.74775 2002 SER A C 1
ATOM 12248 O O . SER A 1 2002 ? 170.99432 212.37245 240.80732 1.000 172.74775 2002 SER A O 1
ATOM 12251 N N . ILE A 1 2003 ? 169.46032 213.90845 240.18532 1.000 176.11893 2003 ILE A N 1
ATOM 12252 C CA . ILE A 1 2003 ? 168.31832 213.00145 240.19332 1.000 176.11893 2003 ILE A CA 1
ATOM 12253 C C . ILE A 1 2003 ? 167.57232 213.16445 238.87732 1.000 176.11893 2003 ILE A C 1
ATOM 12254 O O . ILE A 1 2003 ? 167.23932 214.28745 238.48332 1.000 176.11893 2003 ILE A O 1
ATOM 12256 N N . LEU A 1 2004 ? 167.30732 212.04945 238.20332 1.000 177.08145 2004 LEU A N 1
ATOM 12257 C CA . LEU A 1 2004 ? 166.62532 212.06545 236.91432 1.000 177.08145 2004 LEU A CA 1
ATOM 12258 C C . LEU A 1 2004 ? 166.00932 210.69045 236.68232 1.000 177.08145 2004 LEU A C 1
ATOM 12259 O O . LEU A 1 2004 ? 165.99532 209.83945 237.57832 1.000 177.08145 2004 LEU A O 1
ATOM 12261 N N . THR A 1 2005 ? 165.48832 210.47545 235.47132 1.000 178.54028 2005 THR A N 1
ATOM 12262 C CA . THR A 1 2005 ? 164.93432 209.17045 235.12532 1.000 178.54028 2005 THR A CA 1
ATOM 12263 C C . THR A 1 2005 ? 166.01032 208.09245 235.16432 1.000 178.54028 2005 THR A C 1
ATOM 12264 O O . THR A 1 2005 ? 165.77432 206.98345 235.65632 1.000 178.54028 2005 THR A O 1
ATOM 12266 N N . ASN A 1 2006 ? 167.20132 208.40145 234.64632 1.000 176.10191 2006 ASN A N 1
ATOM 12267 C CA . ASN A 1 2006 ? 168.35632 207.51745 234.73732 1.000 176.10191 2006 ASN A CA 1
ATOM 12268 C C . ASN A 1 2006 ? 169.25132 207.85245 235.92232 1.000 176.10191 2006 ASN A C 1
ATOM 12269 O O . ASN A 1 2006 ? 170.47032 207.64445 235.85232 1.000 176.10191 2006 ASN A O 1
ATOM 12271 N N . ILE A 1 2007 ? 168.67332 208.39345 236.99732 1.000 174.40060 2007 ILE A N 1
ATOM 12272 C CA . ILE A 1 2007 ? 169.38332 208.75545 238.22132 1.000 174.40060 2007 ILE A CA 1
ATOM 12273 C C . ILE A 1 2007 ? 170.39032 209.86245 237.93932 1.000 174.40060 2007 ILE A C 1
ATOM 12274 O O . ILE A 1 2007 ? 170.19832 211.01245 238.35132 1.000 174.40060 2007 ILE A O 1
ATOM 12276 N N . SER A 1 2008 ? 171.46732 209.52845 237.23032 1.000 173.93448 2008 SER A N 1
ATOM 12277 C CA . SER A 1 2008 ? 172.54232 210.47145 236.95332 1.000 173.93448 2008 SER A CA 1
ATOM 12278 C C . SER A 1 2008 ? 172.40432 211.12845 235.58532 1.000 173.93448 2008 SER A C 1
ATOM 12279 O O . SER A 1 2008 ? 173.34432 211.78445 235.12432 1.000 173.93448 2008 SER A O 1
ATOM 12282 N N . GLU A 1 2009 ? 171.25032 210.97145 234.93032 1.000 172.85972 2009 GLU A N 1
ATOM 12283 C CA . GLU A 1 2009 ? 171.06332 211.55245 233.60432 1.000 172.85972 2009 GLU A CA 1
ATOM 12284 C C . GLU A 1 2009 ? 171.13732 213.07345 233.63532 1.000 172.85972 2009 GLU A C 1
ATOM 12285 O O . GLU A 1 2009 ? 171.48532 213.69745 232.62632 1.000 172.85972 2009 GLU A O 1
ATOM 12287 N N . VAL A 1 2010 ? 170.81032 213.68645 234.77432 1.000 172.70134 2010 VAL A N 1
ATOM 12288 C CA . VAL A 1 2010 ? 170.85332 215.14245 234.87232 1.000 172.70134 2010 VAL A CA 1
ATOM 12289 C C . VAL A 1 2010 ? 172.28932 215.64645 234.78432 1.000 172.70134 2010 VAL A C 1
ATOM 12290 O O . VAL A 1 2010 ? 172.55132 216.71345 234.21632 1.000 172.70134 2010 VAL A O 1
ATOM 12292 N N . HIS A 1 2011 ? 173.24032 214.89545 235.34032 1.000 170.79140 2011 HIS A N 1
ATOM 12293 C CA . HIS A 1 2011 ? 174.63832 215.31145 235.37032 1.000 170.79140 2011 HIS A CA 1
ATOM 12294 C C . HIS A 1 2011 ? 175.51032 214.47445 234.44232 1.000 170.79140 2011 HIS A C 1
ATOM 12295 O O . HIS A 1 2011 ? 176.17732 215.02945 233.56332 1.000 170.79140 2011 HIS A O 1
ATOM 12297 N N . GLN A 1 2012 ? 175.51432 213.15045 234.61132 1.000 167.43586 2012 GLN A N 1
ATOM 12298 C CA . GLN A 1 2012 ? 176.33232 212.24845 233.79532 1.000 167.43586 2012 GLN A CA 1
ATOM 12299 C C . GLN A 1 2012 ? 177.80032 212.66945 233.79932 1.000 167.43586 2012 GLN A C 1
ATOM 12300 O O . GLN A 1 2012 ? 178.45232 212.73845 232.75432 1.000 167.43586 2012 GLN A O 1
ATOM 12306 N N . ASN A 1 2013 ? 178.32732 212.96345 234.98532 1.000 157.23697 2013 ASN A N 1
ATOM 12307 C CA . ASN A 1 2013 ? 179.72132 213.37545 235.11332 1.000 157.23697 2013 ASN A CA 1
ATOM 12308 C C . ASN A 1 2013 ? 180.24932 212.93645 236.46932 1.000 157.23697 2013 ASN A C 1
ATOM 12309 O O . ASN A 1 2013 ? 179.75832 213.40045 237.50332 1.000 157.23697 2013 ASN A O 1
ATOM 12311 N N . MET A 1 2014 ? 181.24332 212.04545 236.45532 1.000 151.54444 2014 MET A N 1
ATOM 12312 C CA . MET A 1 2014 ? 181.95832 211.62545 237.66232 1.000 151.54444 2014 MET A CA 1
ATOM 12313 C C . MET A 1 2014 ? 181.00232 211.10845 238.73332 1.000 151.54444 2014 MET A C 1
ATOM 12314 O O . MET A 1 2014 ? 181.14332 211.40645 239.92132 1.000 151.54444 2014 MET A O 1
ATOM 12316 N N . GLY A 1 2015 ? 180.02032 210.32145 238.31032 1.000 148.48525 2015 GLY A N 1
ATOM 12317 C CA . GLY A 1 2015 ? 179.07532 209.74045 239.24132 1.000 148.48525 2015 GLY A CA 1
ATOM 12318 C C . GLY A 1 2015 ? 179.53832 208.39245 239.75232 1.000 148.48525 2015 GLY A C 1
ATOM 12319 O O . GLY A 1 2015 ? 180.55932 208.29745 240.44132 1.000 148.48525 2015 GLY A O 1
ATOM 12320 N N . TYR A 1 2016 ? 178.79432 207.33745 239.42032 1.000 144.24183 2016 TYR A N 1
ATOM 12321 C CA . TYR A 1 2016 ? 179.19532 205.97245 239.75432 1.000 144.24183 2016 TYR A CA 1
ATOM 12322 C C . TYR A 1 2016 ? 180.32632 205.58145 238.80832 1.000 144.24183 2016 TYR A C 1
ATOM 12323 O O . TYR A 1 2016 ? 180.12732 204.95045 237.76832 1.000 144.24183 2016 TYR A O 1
ATOM 12325 N N . CYS A 1 2017 ? 181.54032 205.98645 239.18232 1.000 141.82920 2017 CYS A N 1
ATOM 12326 C CA . CYS A 1 2017 ? 182.70132 205.77345 238.31932 1.000 141.82920 2017 CYS A CA 1
ATOM 12327 C C . CYS A 1 2017 ? 182.96932 204.30545 238.00832 1.000 141.82920 2017 CYS A C 1
ATOM 12328 O O . CYS A 1 2017 ? 183.16732 203.97945 236.82432 1.000 141.82920 2017 CYS A O 1
ATOM 12330 N N . PRO A 1 2018 ? 183.00032 203.38345 238.97232 1.000 141.84041 2018 PRO A N 1
ATOM 12331 C CA . PRO A 1 2018 ? 183.30432 201.99145 238.62232 1.000 141.84041 2018 PRO A CA 1
ATOM 12332 C C . PRO A 1 2018 ? 182.07432 201.25645 238.11932 1.000 141.84041 2018 PRO A C 1
ATOM 12333 O O . PRO A 1 2018 ? 180.95932 201.46645 238.59932 1.000 141.84041 2018 PRO A O 1
ATOM 12337 N N . GLN A 1 2019 ? 182.29332 200.38845 237.13032 1.000 137.61896 2019 GLN A N 1
ATOM 12338 C CA . GLN A 1 2019 ? 181.23332 199.55545 236.57932 1.000 137.61896 2019 GLN A CA 1
ATOM 12339 C C . GLN A 1 2019 ? 181.73732 198.14745 236.29132 1.000 137.61896 2019 GLN A C 1
ATOM 12340 O O . GLN A 1 2019 ? 181.28932 197.50845 235.33232 1.000 137.61896 2019 GLN A O 1
ATOM 12342 N N . PHE A 1 2020 ? 182.66332 197.65045 237.10632 1.000 136.79609 2020 PHE A N 1
ATOM 12343 C CA . PHE A 1 2020 ? 183.27532 196.34445 236.87832 1.000 136.79609 2020 PHE A CA 1
ATOM 12344 C C . PHE A 1 2020 ? 182.24332 195.26345 237.16232 1.000 136.79609 2020 PHE A C 1
ATOM 12345 O O . PHE A 1 2020 ? 181.99132 194.91245 238.31732 1.000 136.79609 2020 PHE A O 1
ATOM 12347 N N . ASP A 1 2021 ? 181.63932 194.73445 236.10432 1.000 138.39969 2021 ASP A N 1
ATOM 12348 C CA . ASP A 1 2021 ? 180.63132 193.69445 236.22432 1.000 138.39969 2021 ASP A CA 1
ATOM 12349 C C . ASP A 1 2021 ? 181.29832 192.32445 236.11932 1.000 138.39969 2021 ASP A C 1
ATOM 12350 O O . ASP A 1 2021 ? 182.52132 192.19445 236.21832 1.000 138.39969 2021 ASP A O 1
ATOM 12352 N N . ALA A 1 2022 ? 180.49632 191.27945 235.91832 1.000 135.09888 2022 ALA A N 1
ATOM 12353 C CA . ALA A 1 2022 ? 181.02132 189.92945 235.72632 1.000 135.09888 2022 ALA A CA 1
ATOM 12354 C C . ALA A 1 2022 ? 181.54332 189.76645 234.29632 1.000 135.09888 2022 ALA A C 1
ATOM 12355 O O . ALA A 1 2022 ? 181.10932 188.90945 233.52732 1.000 135.09888 2022 ALA A O 1
ATOM 12357 N N . ILE A 1 2023 ? 182.50432 190.62345 233.95232 1.000 124.64913 2023 ILE A N 1
ATOM 12358 C CA . ILE A 1 2023 ? 183.10932 190.62245 232.62732 1.000 124.64913 2023 ILE A CA 1
ATOM 12359 C C . ILE A 1 2023 ? 184.47132 191.28345 232.74032 1.000 124.64913 2023 ILE A C 1
ATOM 12360 O O . ILE A 1 2023 ? 184.66232 192.21445 233.52632 1.000 124.64913 2023 ILE A O 1
ATOM 12362 N N . ASP A 1 2024 ? 185.42632 190.79545 231.95132 1.000 115.17430 2024 ASP A N 1
ATOM 12363 C CA . ASP A 1 2024 ? 186.78032 191.34545 231.93232 1.000 115.17430 2024 ASP A CA 1
ATOM 12364 C C . ASP A 1 2024 ? 186.85132 192.38245 230.81932 1.000 115.17430 2024 ASP A C 1
ATOM 12365 O O . ASP A 1 2024 ? 187.17932 192.07545 229.67232 1.000 115.17430 2024 ASP A O 1
ATOM 12367 N N . GLU A 1 2025 ? 186.53932 193.63145 231.16432 1.000 106.69061 2025 GLU A N 1
ATOM 12368 C CA . GLU A 1 2025 ? 186.57132 194.73445 230.20432 1.000 106.69061 2025 GLU A CA 1
ATOM 12369 C C . GLU A 1 2025 ? 188.01832 195.19145 230.01532 1.000 106.69061 2025 GLU A C 1
ATOM 12370 O O . GLU A 1 2025 ? 188.44132 196.26145 230.45532 1.000 106.69061 2025 GLU A O 1
ATOM 12372 N N . LEU A 1 2026 ? 188.78632 194.34445 229.33632 1.000 107.84328 2026 LEU A N 1
ATOM 12373 C CA . LEU A 1 2026 ? 190.20232 194.58245 229.10332 1.000 107.84328 2026 LEU A CA 1
ATOM 12374 C C . LEU A 1 2026 ? 190.51232 194.43145 227.62232 1.000 107.84328 2026 LEU A C 1
ATOM 12375 O O . LEU A 1 2026 ? 189.98732 193.53345 226.95832 1.000 107.84328 2026 LEU A O 1
ATOM 12377 N N . LEU A 1 2027 ? 191.36832 195.31745 227.10832 1.000 106.02245 2027 LEU A N 1
ATOM 12378 C CA . LEU A 1 2027 ? 191.77032 195.23845 225.70832 1.000 106.02245 2027 LEU A CA 1
ATOM 12379 C C . LEU A 1 2027 ? 192.66832 194.04045 225.43432 1.000 106.02245 2027 LEU A C 1
ATOM 12380 O O . LEU A 1 2027 ? 192.81432 193.64745 224.27232 1.000 106.02245 2027 LEU A O 1
ATOM 12382 N N . THR A 1 2028 ? 193.27732 193.46545 226.47432 1.000 104.44239 2028 THR A N 1
ATOM 12383 C CA . THR A 1 2028 ? 194.12132 192.27445 226.35732 1.000 104.44239 2028 THR A CA 1
ATOM 12384 C C . THR A 1 2028 ? 195.30732 192.50145 225.42432 1.000 104.44239 2028 THR A C 1
ATOM 12385 O O . THR A 1 2028 ? 195.82932 191.55845 224.82732 1.000 104.44239 2028 THR A O 1
ATOM 12387 N N . GLY A 1 2029 ? 195.73932 193.75045 225.28732 1.000 103.64321 2029 GLY A N 1
ATOM 12388 C CA . GLY A 1 2029 ? 196.89632 194.05945 224.47332 1.000 103.64321 2029 GLY A CA 1
ATOM 12389 C C . GLY A 1 2029 ? 197.73132 195.18445 225.04332 1.000 103.64321 2029 GLY A C 1
ATOM 12390 O O . GLY A 1 2029 ? 198.67432 195.65145 224.39932 1.000 103.64321 2029 GLY A O 1
ATOM 12391 N N . ARG A 1 2030 ? 197.39732 195.62745 226.25332 1.000 104.62590 2030 ARG A N 1
ATOM 12392 C CA . ARG A 1 2030 ? 198.07732 196.74245 226.89532 1.000 104.62590 2030 ARG A CA 1
ATOM 12393 C C . ARG A 1 2030 ? 198.55032 196.32645 228.27932 1.000 104.62590 2030 ARG A C 1
ATOM 12394 O O . ARG A 1 2030 ? 197.83132 195.64045 229.01132 1.000 104.62590 2030 ARG A O 1
ATOM 12396 N N . GLU A 1 2031 ? 199.76032 196.75145 228.63532 1.000 107.63485 2031 GLU A N 1
ATOM 12397 C CA . GLU A 1 2031 ? 200.39832 196.37645 229.89032 1.000 107.63485 2031 GLU A CA 1
ATOM 12398 C C . GLU A 1 2031 ? 200.67932 197.63045 230.70332 1.000 107.63485 2031 GLU A C 1
ATOM 12399 O O . GLU A 1 2031 ? 201.32732 198.55945 230.20732 1.000 107.63485 2031 GLU A O 1
ATOM 12401 N N . HIS A 1 2032 ? 200.16432 197.66545 231.93532 1.000 108.92906 2032 HIS A N 1
ATOM 12402 C CA . HIS A 1 2032 ? 200.44532 198.72245 232.90532 1.000 108.92906 2032 HIS A CA 1
ATOM 12403 C C . HIS A 1 2032 ? 199.85232 200.05945 232.47132 1.000 108.92906 2032 HIS A C 1
ATOM 12404 O O . HIS A 1 2032 ? 199.92132 201.04645 233.21132 1.000 108.92906 2032 HIS A O 1
ATOM 12411 N N . LEU A 1 2033 ? 199.26432 200.10145 231.27832 1.000 108.09681 2033 LEU A N 1
ATOM 12412 C CA . LEU A 1 2033 ? 198.63832 201.30945 230.76832 1.000 108.09681 2033 LEU A CA 1
ATOM 12413 C C . LEU A 1 2033 ? 197.16032 201.39645 231.11032 1.000 108.09681 2033 LEU A C 1
ATOM 12414 O O . LEU A 1 2033 ? 196.54232 202.43345 230.85032 1.000 108.09681 2033 LEU A O 1
ATOM 12416 N N . TYR A 1 2034 ? 196.57732 200.33745 231.67632 1.000 108.92411 2034 TYR A N 1
ATOM 12417 C CA . TYR A 1 2034 ? 195.18332 200.41345 232.09232 1.000 108.92411 2034 TYR A CA 1
ATOM 12418 C C . TYR A 1 2034 ? 195.00532 201.44045 233.19832 1.000 108.92411 2034 TYR A C 1
ATOM 12419 O O . TYR A 1 2034 ? 194.07132 202.24445 233.16232 1.000 108.92411 2034 TYR A O 1
ATOM 12428 N N . LEU A 1 2035 ? 195.89432 201.43245 234.19132 1.000 106.28967 2035 LEU A N 1
ATOM 12429 C CA . LEU A 1 2035 ? 195.86032 202.47345 235.20832 1.000 106.28967 2035 LEU A CA 1
ATOM 12430 C C . LEU A 1 2035 ? 196.19032 203.83945 234.62732 1.000 106.28967 2035 LEU A C 1
ATOM 12431 O O . LEU A 1 2035 ? 195.85732 204.85845 235.23932 1.000 106.28967 2035 LEU A O 1
ATOM 12433 N N . TYR A 1 2036 ? 196.83832 203.88245 233.46432 1.000 108.59103 2036 TYR A N 1
ATOM 12434 C CA . TYR A 1 2036 ? 197.11032 205.13445 232.77532 1.000 108.59103 2036 TYR A CA 1
ATOM 12435 C C . TYR A 1 2036 ? 195.95432 205.54045 231.86932 1.000 108.59103 2036 TYR A C 1
ATOM 12436 O O . TYR A 1 2036 ? 195.54932 206.70445 231.86732 1.000 108.59103 2036 TYR A O 1
ATOM 12445 N N . ALA A 1 2037 ? 195.41932 204.59945 231.08932 1.000 105.32076 2037 ALA A N 1
ATOM 12446 C CA . ALA A 1 2037 ? 194.28332 204.92045 230.23132 1.000 105.32076 2037 ALA A CA 1
ATOM 12447 C C . ALA A 1 2037 ? 193.07232 205.32345 231.05732 1.000 105.32076 2037 ALA A C 1
ATOM 12448 O O . ALA A 1 2037 ? 192.40632 206.31745 230.75432 1.000 105.32076 2037 ALA A O 1
ATOM 12450 N N . ARG A 1 2038 ? 192.78932 204.57945 232.12132 1.000 103.80060 2038 ARG A N 1
ATOM 12451 C CA . ARG A 1 2038 ? 191.66632 204.84245 233.00632 1.000 103.80060 2038 ARG A CA 1
ATOM 12452 C C . ARG A 1 2038 ? 191.94932 205.94945 234.00132 1.000 103.80060 2038 ARG A C 1
ATOM 12453 O O . ARG A 1 2038 ? 191.25332 206.03045 235.01632 1.000 103.80060 2038 ARG A O 1
ATOM 12461 N N . LEU A 1 2039 ? 192.98932 206.75245 233.78432 1.000 109.77083 2039 LEU A N 1
ATOM 12462 C CA . LEU A 1 2039 ? 193.21332 207.92445 234.62332 1.000 109.77083 2039 LEU A CA 1
ATOM 12463 C C . LEU A 1 2039 ? 193.59032 209.18245 233.85632 1.000 109.77083 2039 LEU A C 1
ATOM 12464 O O . LEU A 1 2039 ? 193.36532 210.27645 234.38432 1.000 109.77083 2039 LEU A O 1
ATOM 12469 N N . ARG A 1 2040 ? 194.12732 209.08745 232.63532 1.000 106.51793 2040 ARG A N 1
ATOM 12470 C CA . ARG A 1 2040 ? 194.64132 210.27245 231.95332 1.000 106.51793 2040 ARG A CA 1
ATOM 12471 C C . ARG A 1 2040 ? 193.55732 211.32745 231.79432 1.000 106.51793 2040 ARG A C 1
ATOM 12472 O O . ARG A 1 2040 ? 193.72832 212.47845 232.20732 1.000 106.51793 2040 ARG A O 1
ATOM 12480 N N . GLY A 1 2041 ? 192.44132 210.95945 231.17832 1.000 109.41059 2041 GLY A N 1
ATOM 12481 C CA . GLY A 1 2041 ? 191.27332 211.81145 231.22932 1.000 109.41059 2041 GLY A CA 1
ATOM 12482 C C . GLY A 1 2041 ? 189.96532 211.05245 231.25832 1.000 109.41059 2041 GLY A C 1
ATOM 12483 O O . GLY A 1 2041 ? 188.89732 211.66045 231.36632 1.000 109.41059 2041 GLY A O 1
ATOM 12484 N N . VAL A 1 2042 ? 190.03532 209.72145 231.18532 1.000 104.96544 2042 VAL A N 1
ATOM 12485 C CA . VAL A 1 2042 ? 188.82032 208.92745 230.98932 1.000 104.96544 2042 VAL A CA 1
ATOM 12486 C C . VAL A 1 2042 ? 187.86832 209.01045 232.17932 1.000 104.96544 2042 VAL A C 1
ATOM 12487 O O . VAL A 1 2042 ? 186.67332 209.26945 231.96532 1.000 104.96544 2042 VAL A O 1
ATOM 12491 N N . PRO A 1 2043 ? 188.30532 208.80745 233.43832 1.000 109.43953 2043 PRO A N 1
ATOM 12492 C CA . PRO A 1 2043 ? 187.40432 209.14145 234.54832 1.000 109.43953 2043 PRO A CA 1
ATOM 12493 C C . PRO A 1 2043 ? 187.27932 210.64845 234.65232 1.000 109.43953 2043 PRO A C 1
ATOM 12494 O O . PRO A 1 2043 ? 186.17832 211.20445 234.71632 1.000 109.43953 2043 PRO A O 1
ATOM 12498 N N . ALA A 1 2044 ? 188.43932 211.30045 234.65132 1.000 111.49308 2044 ALA A N 1
ATOM 12499 C CA . ALA A 1 2044 ? 188.65232 212.72245 234.45232 1.000 111.49308 2044 ALA A CA 1
ATOM 12500 C C . ALA A 1 2044 ? 190.15032 212.95545 234.54232 1.000 111.49308 2044 ALA A C 1
ATOM 12501 O O . ALA A 1 2044 ? 190.88732 212.13145 235.09132 1.000 111.49308 2044 ALA A O 1
ATOM 12503 N N . GLU A 1 2045 ? 190.59432 214.08045 233.99632 1.000 116.24006 2045 GLU A N 1
ATOM 12504 C CA . GLU A 1 2045 ? 192.01832 214.37945 233.96432 1.000 116.24006 2045 GLU A CA 1
ATOM 12505 C C . GLU A 1 2045 ? 192.51832 214.67545 235.37332 1.000 116.24006 2045 GLU A C 1
ATOM 12506 O O . GLU A 1 2045 ? 192.02732 215.59545 236.03632 1.000 116.24006 2045 GLU A O 1
ATOM 12508 N N . GLU A 1 2046 ? 193.49432 213.89445 235.83132 1.000 110.93945 2046 GLU A N 1
ATOM 12509 C CA . GLU A 1 2046 ? 194.05432 214.04345 237.16532 1.000 110.93945 2046 GLU A CA 1
ATOM 12510 C C . GLU A 1 2046 ? 195.33932 214.86345 237.17332 1.000 110.93945 2046 GLU A C 1
ATOM 12511 O O . GLU A 1 2046 ? 196.08332 214.81745 238.15732 1.000 110.93945 2046 GLU A O 1
ATOM 12513 N N . ILE A 1 2047 ? 195.61832 215.59545 236.09432 1.000 109.89810 2047 ILE A N 1
ATOM 12514 C CA . ILE A 1 2047 ? 196.73632 216.53245 236.02232 1.000 109.89810 2047 ILE A CA 1
ATOM 12515 C C . ILE A 1 2047 ? 198.06132 215.80545 236.19932 1.000 109.89810 2047 ILE A C 1
ATOM 12516 O O . ILE A 1 2047 ? 198.71232 215.93445 237.24232 1.000 109.89810 2047 ILE A O 1
ATOM 12518 N N . GLU A 1 2048 ? 198.45032 215.02245 235.18532 1.000 109.07432 2048 GLU A N 1
ATOM 12519 C CA . GLU A 1 2048 ? 199.76832 214.37245 235.08532 1.000 109.07432 2048 GLU A CA 1
ATOM 12520 C C . GLU A 1 2048 ? 200.19832 213.70445 236.39232 1.000 109.07432 2048 GLU A C 1
ATOM 12521 O O . GLU A 1 2048 ? 201.39032 213.57245 236.67832 1.000 109.07432 2048 GLU A O 1
ATOM 12527 N N . LYS A 1 2049 ? 199.22832 213.25145 237.18732 1.000 112.10816 2049 LYS A N 1
ATOM 12528 C CA . LYS A 1 2049 ? 199.50032 212.53745 238.42832 1.000 112.10816 2049 LYS A CA 1
ATOM 12529 C C . LYS A 1 2049 ? 199.38932 211.02745 238.25132 1.000 112.10816 2049 LYS A C 1
ATOM 12530 O O . LYS A 1 2049 ? 199.03132 210.31445 239.19332 1.000 112.10816 2049 LYS A O 1
ATOM 12532 N N . VAL A 1 2050 ? 199.68832 210.53045 237.04932 1.000 111.23729 2050 VAL A N 1
ATOM 12533 C CA . VAL A 1 2050 ? 199.58832 209.09945 236.78132 1.000 111.23729 2050 VAL A CA 1
ATOM 12534 C C . VAL A 1 2050 ? 200.57532 208.31745 237.64032 1.000 111.23729 2050 VAL A C 1
ATOM 12535 O O . VAL A 1 2050 ? 200.22132 207.30145 238.24932 1.000 111.23729 2050 VAL A O 1
ATOM 12539 N N . ALA A 1 2051 ? 201.82732 208.77645 237.70832 1.000 113.43144 2051 ALA A N 1
ATOM 12540 C CA . ALA A 1 2051 ? 202.82732 208.07345 238.50232 1.000 113.43144 2051 ALA A CA 1
ATOM 12541 C C . ALA A 1 2051 ? 202.56632 208.22545 239.99432 1.000 113.43144 2051 ALA A C 1
ATOM 12542 O O . ALA A 1 2051 ? 202.83032 207.29645 240.76432 1.000 113.43144 2051 ALA A O 1
ATOM 12544 N N . ASN A 1 2052 ? 202.06432 209.38645 240.41932 1.000 114.47630 2052 ASN A N 1
ATOM 12545 C CA . ASN A 1 2052 ? 201.71832 209.56845 241.82432 1.000 114.47630 2052 ASN A CA 1
ATOM 12546 C C . ASN A 1 2052 ? 200.59932 208.62245 242.23732 1.000 114.47630 2052 ASN A C 1
ATOM 12547 O O . ASN A 1 2052 ? 200.62332 208.06145 243.33832 1.000 114.47630 2052 ASN A O 1
ATOM 12549 N N . TRP A 1 2053 ? 199.61032 208.43145 241.36632 1.000 113.33444 2053 TRP A N 1
ATOM 12550 C CA . TRP A 1 2053 ? 198.53532 207.48645 241.63832 1.000 113.33444 2053 TRP A CA 1
ATOM 12551 C C . TRP A 1 2053 ? 198.96132 206.07645 241.25332 1.000 113.33444 2053 TRP A C 1
ATOM 12552 O O . TRP A 1 2053 ? 198.27032 205.39745 240.48632 1.000 113.33444 2053 TRP A O 1
ATOM 12554 N N . SER A 1 2054 ? 200.10232 205.63545 241.77432 1.000 116.66460 2054 SER A N 1
ATOM 12555 C CA . SER A 1 2054 ? 200.57432 204.27145 241.59032 1.000 116.66460 2054 SER A CA 1
ATOM 12556 C C . SER A 1 2054 ? 200.09332 203.33745 242.69032 1.000 116.66460 2054 SER A C 1
ATOM 12557 O O . SER A 1 2054 ? 200.40732 202.14345 242.65132 1.000 116.66460 2054 SER A O 1
ATOM 12560 N N . ILE A 1 2055 ? 199.34132 203.85345 243.66632 1.000 118.76492 2055 ILE A N 1
ATOM 12561 C CA . ILE A 1 2055 ? 198.82632 203.01845 244.74332 1.000 118.76492 2055 ILE A CA 1
ATOM 12562 C C . ILE A 1 2055 ? 197.87332 201.96045 244.21532 1.000 118.76492 2055 ILE A C 1
ATOM 12563 O O . ILE A 1 2055 ? 197.69432 200.91945 244.85332 1.000 118.76492 2055 ILE A O 1
ATOM 12568 N N . LYS A 1 2056 ? 197.25832 202.19745 243.05432 1.000 120.21868 2056 LYS A N 1
ATOM 12569 C CA . LYS A 1 2056 ? 196.36632 201.20545 242.46732 1.000 120.21868 2056 LYS A CA 1
ATOM 12570 C C . LYS A 1 2056 ? 197.09232 199.90845 242.14032 1.000 120.21868 2056 LYS A C 1
ATOM 12571 O O . LYS A 1 2056 ? 196.44232 198.86845 241.98632 1.000 120.21868 2056 LYS A O 1
ATOM 12573 N N . SER A 1 2057 ? 198.41732 199.94445 242.03532 1.000 119.51372 2057 SER A N 1
ATOM 12574 C CA . SER A 1 2057 ? 199.21532 198.74545 241.83332 1.000 119.51372 2057 SER A CA 1
ATOM 12575 C C . SER A 1 2057 ? 199.51032 198.00645 243.13332 1.000 119.51372 2057 SER A C 1
ATOM 12576 O O . SER A 1 2057 ? 200.41132 197.16245 243.15632 1.000 119.51372 2057 SER A O 1
ATOM 12579 N N . LEU A 1 2058 ? 198.78332 198.30845 244.21332 1.000 119.95467 2058 LEU A N 1
ATOM 12580 C CA . LEU A 1 2058 ? 199.00732 197.60645 245.47332 1.000 119.95467 2058 LEU A CA 1
ATOM 12581 C C . LEU A 1 2058 ? 198.65032 196.13045 245.35432 1.000 119.95467 2058 LEU A C 1
ATOM 12582 O O . LEU A 1 2058 ? 199.32532 195.27445 245.93832 1.000 119.95467 2058 LEU A O 1
ATOM 12587 N N . GLY A 1 2059 ? 197.59132 195.81445 244.60432 1.000 120.18089 2059 GLY A N 1
ATOM 12588 C CA . GLY A 1 2059 ? 197.13732 194.43545 244.52332 1.000 120.18089 2059 GLY A CA 1
ATOM 12589 C C . GLY A 1 2059 ? 198.16132 193.50945 243.89732 1.000 120.18089 2059 GLY A C 1
ATOM 12590 O O . GLY A 1 2059 ? 198.35732 192.38345 244.36032 1.000 120.18089 2059 GLY A O 1
ATOM 12591 N N . LEU A 1 2060 ? 198.82932 193.96745 242.84132 1.000 117.30796 2060 LEU A N 1
ATOM 12592 C CA . LEU A 1 2060 ? 199.80532 193.13545 242.15032 1.000 117.30796 2060 LEU A CA 1
ATOM 12593 C C . LEU A 1 2060 ? 200.76732 194.02945 241.38632 1.000 117.30796 2060 LEU A C 1
ATOM 12594 O O . LEU A 1 2060 ? 200.34332 194.79445 240.51432 1.000 117.30796 2060 LEU A O 1
ATOM 12596 N N . THR A 1 2061 ? 202.05732 193.92645 241.71232 1.000 114.30075 2061 THR A N 1
ATOM 12597 C CA . THR A 1 2061 ? 203.09432 194.67745 241.02132 1.000 114.30075 2061 THR A CA 1
ATOM 12598 C C . THR A 1 2061 ? 203.99032 193.81345 240.14832 1.000 114.30075 2061 THR A C 1
ATOM 12599 O O . THR A 1 2061 ? 204.63632 194.34645 239.24232 1.000 114.30075 2061 THR A O 1
ATOM 12601 N N . VAL A 1 2062 ? 204.04832 192.50445 240.39932 1.000 115.04642 2062 VAL A N 1
ATOM 12602 C CA . VAL A 1 2062 ? 204.85832 191.62645 239.56232 1.000 115.04642 2062 VAL A CA 1
ATOM 12603 C C . VAL A 1 2062 ? 204.23532 191.47545 238.17932 1.000 115.04642 2062 VAL A C 1
ATOM 12604 O O . VAL A 1 2062 ? 204.94332 191.44145 237.16532 1.000 115.04642 2062 VAL A O 1
ATOM 12608 N N . TYR A 1 2063 ? 202.90832 191.38745 238.11132 1.000 115.24415 2063 TYR A N 1
ATOM 12609 C CA . TYR A 1 2063 ? 202.19632 191.24045 236.85032 1.000 115.24415 2063 TYR A CA 1
ATOM 12610 C C . TYR A 1 2063 ? 201.65632 192.55945 236.31732 1.000 115.24415 2063 TYR A C 1
ATOM 12611 O O . TYR A 1 2063 ? 200.94632 192.55945 235.30732 1.000 115.24415 2063 TYR A O 1
ATOM 12613 N N . ALA A 1 2064 ? 201.96632 193.67945 236.97332 1.000 113.76934 2064 ALA A N 1
ATOM 12614 C CA . ALA A 1 2064 ? 201.44732 194.96745 236.52532 1.000 113.76934 2064 ALA A CA 1
ATOM 12615 C C . ALA A 1 2064 ? 201.98932 195.34245 235.15232 1.000 113.76934 2064 ALA A C 1
ATOM 12616 O O . ALA A 1 2064 ? 201.24032 195.82445 234.29632 1.000 113.76934 2064 ALA A O 1
ATOM 12618 N N . ASP A 1 2065 ? 203.28032 195.12645 234.92132 1.000 113.91028 2065 ASP A N 1
ATOM 12619 C CA . ASP A 1 2065 ? 203.91532 195.52445 233.67232 1.000 113.91028 2065 ASP A CA 1
ATOM 12620 C C . ASP A 1 2065 ? 203.78232 194.47945 232.57232 1.000 113.91028 2065 ASP A C 1
ATOM 12621 O O . ASP A 1 2065 ? 204.25332 194.71645 231.45532 1.000 113.91028 2065 ASP A O 1
ATOM 12623 N N . CYS A 1 2066 ? 203.16532 193.33845 232.85432 1.000 114.62032 2066 CYS A N 1
ATOM 12624 C CA . CYS A 1 2066 ? 202.90432 192.33745 231.83432 1.000 114.62032 2066 CYS A CA 1
ATOM 12625 C C . CYS A 1 2066 ? 201.56732 192.61745 231.15632 1.000 114.62032 2066 CYS A C 1
ATOM 12626 O O . CYS A 1 2066 ? 200.70332 193.30945 231.69832 1.000 114.62032 2066 CYS A O 1
ATOM 12628 N N . LEU A 1 2067 ? 201.40832 192.06645 229.95432 1.000 112.60722 2067 LEU A N 1
ATOM 12629 C CA . LEU A 1 2067 ? 200.21332 192.32945 229.16432 1.000 112.60722 2067 LEU A CA 1
ATOM 12630 C C . LEU A 1 2067 ? 198.96632 191.85945 229.89932 1.000 112.60722 2067 LEU A C 1
ATOM 12631 O O . LEU A 1 2067 ? 198.98632 190.85245 230.61032 1.000 112.60722 2067 LEU A O 1
ATOM 12636 N N . ALA A 1 2068 ? 197.87332 192.60745 229.72732 1.000 114.14131 2068 ALA A N 1
ATOM 12637 C CA . ALA A 1 2068 ? 196.63632 192.28145 230.42932 1.000 114.14131 2068 ALA A CA 1
ATOM 12638 C C . ALA A 1 2068 ? 196.15332 190.88345 230.07132 1.000 114.14131 2068 ALA A C 1
ATOM 12639 O O . ALA A 1 2068 ? 195.70632 190.13145 230.94432 1.000 114.14131 2068 ALA A O 1
ATOM 12641 N N . GLY A 1 2069 ? 196.24032 190.51445 228.79732 1.000 113.74022 2069 GLY A N 1
ATOM 12642 C CA . GLY A 1 2069 ? 195.90332 189.16245 228.40332 1.000 113.74022 2069 GLY A CA 1
ATOM 12643 C C . GLY A 1 2069 ? 196.96132 188.12845 228.70832 1.000 113.74022 2069 GLY A C 1
ATOM 12644 O O . GLY A 1 2069 ? 196.69632 186.93045 228.57132 1.000 113.74022 2069 GLY A O 1
ATOM 12645 N N . THR A 1 2070 ? 198.15432 188.56045 229.12132 1.000 115.66534 2070 THR A N 1
ATOM 12646 C CA . THR A 1 2070 ? 199.23532 187.61345 229.37132 1.000 115.66534 2070 THR A CA 1
ATOM 12647 C C . THR A 1 2070 ? 199.01632 186.84145 230.66632 1.000 115.66534 2070 THR A C 1
ATOM 12648 O O . THR A 1 2070 ? 199.26632 185.63245 230.72032 1.000 115.66534 2070 THR A O 1
ATOM 12650 N N . TYR A 1 2071 ? 198.55332 187.51245 231.71632 1.000 118.59900 2071 TYR A N 1
ATOM 12651 C CA . TYR A 1 2071 ? 198.42332 186.88145 233.02032 1.000 118.59900 2071 TYR A CA 1
ATOM 12652 C C . TYR A 1 2071 ? 197.00932 186.35445 233.25132 1.000 118.59900 2071 TYR A C 1
ATOM 12653 O O . TYR A 1 2071 ? 196.08332 186.59545 232.47332 1.000 118.59900 2071 TYR A O 1
ATOM 12662 N N . SER A 1 2072 ? 196.85932 185.62745 234.35732 1.000 122.84621 2072 SER A N 1
ATOM 12663 C CA . SER A 1 2072 ? 195.67632 184.82145 234.61232 1.000 122.84621 2072 SER A CA 1
ATOM 12664 C C . SER A 1 2072 ? 194.47932 185.70345 234.95932 1.000 122.84621 2072 SER A C 1
ATOM 12665 O O . SER A 1 2072 ? 194.57832 186.92645 235.08332 1.000 122.84621 2072 SER A O 1
ATOM 12667 N N . GLY A 1 2073 ? 193.32532 185.05145 235.12032 1.000 124.19161 2073 GLY A N 1
ATOM 12668 C CA . GLY A 1 2073 ? 192.09232 185.77645 235.36932 1.000 124.19161 2073 GLY A CA 1
ATOM 12669 C C . GLY A 1 2073 ? 192.05232 186.48045 236.70832 1.000 124.19161 2073 GLY A C 1
ATOM 12670 O O . GLY A 1 2073 ? 191.43132 187.53945 236.83332 1.000 124.19161 2073 GLY A O 1
ATOM 12671 N N . GLY A 1 2074 ? 192.68932 185.90445 237.72932 1.000 124.71663 2074 GLY A N 1
ATOM 12672 C CA . GLY A 1 2074 ? 192.68232 186.54145 239.03632 1.000 124.71663 2074 GLY A CA 1
ATOM 12673 C C . GLY A 1 2074 ? 193.36432 187.89445 239.02032 1.000 124.71663 2074 GLY A C 1
ATOM 12674 O O . GLY A 1 2074 ? 192.82432 188.88545 239.51832 1.000 124.71663 2074 GLY A O 1
ATOM 12675 N N . ASN A 1 2075 ? 194.55432 187.95945 238.42132 1.000 124.00451 2075 ASN A N 1
ATOM 12676 C CA . ASN A 1 2075 ? 195.23632 189.23945 238.28432 1.000 124.00451 2075 ASN A CA 1
ATOM 12677 C C . ASN A 1 2075 ? 194.48632 190.17245 237.34432 1.000 124.00451 2075 ASN A C 1
ATOM 12678 O O . ASN A 1 2075 ? 194.47332 191.38945 237.56332 1.000 124.00451 2075 ASN A O 1
ATOM 12683 N N . LYS A 1 2076 ? 193.85732 189.62745 236.30032 1.000 123.06052 2076 LYS A N 1
ATOM 12684 C CA . LYS A 1 2076 ? 193.07632 190.45745 235.38932 1.000 123.06052 2076 LYS A CA 1
ATOM 12685 C C . LYS A 1 2076 ? 191.94632 191.15645 236.13032 1.000 123.06052 2076 LYS A C 1
ATOM 12686 O O . LYS A 1 2076 ? 191.73432 192.36445 235.97432 1.000 123.06052 2076 LYS A O 1
ATOM 12692 N N . ARG A 1 2077 ? 191.22532 190.41745 236.97032 1.000 132.39460 2077 ARG A N 1
ATOM 12693 C CA . ARG A 1 2077 ? 190.12932 191.03945 237.69532 1.000 132.39460 2077 ARG A CA 1
ATOM 12694 C C . ARG A 1 2077 ? 190.63032 191.92245 238.83032 1.000 132.39460 2077 ARG A C 1
ATOM 12695 O O . ARG A 1 2077 ? 189.97032 192.90645 239.17832 1.000 132.39460 2077 ARG A O 1
ATOM 12703 N N . LYS A 1 2078 ? 191.78732 191.60445 239.41432 1.000 125.01317 2078 LYS A N 1
ATOM 12704 C CA . LYS A 1 2078 ? 192.38032 192.51845 240.38332 1.000 125.01317 2078 LYS A CA 1
ATOM 12705 C C . LYS A 1 2078 ? 192.69032 193.86145 239.73532 1.000 125.01317 2078 LYS A C 1
ATOM 12706 O O . LYS A 1 2078 ? 192.41232 194.91945 240.31232 1.000 125.01317 2078 LYS A O 1
ATOM 12708 N N . LEU A 1 2079 ? 193.24932 193.83645 238.52332 1.000 122.92856 2079 LEU A N 1
ATOM 12709 C CA . LEU A 1 2079 ? 193.49232 195.07645 237.79332 1.000 122.92856 2079 LEU A CA 1
ATOM 12710 C C . LEU A 1 2079 ? 192.18632 195.77245 237.43332 1.000 122.92856 2079 LEU A C 1
ATOM 12711 O O . LEU A 1 2079 ? 192.10532 197.00645 237.46432 1.000 122.92856 2079 LEU A O 1
ATOM 12716 N N . SER A 1 2080 ? 191.16132 195.00345 237.06232 1.000 124.03770 2080 SER A N 1
ATOM 12717 C CA . SER A 1 2080 ? 189.87332 195.61045 236.74332 1.000 124.03770 2080 SER A CA 1
ATOM 12718 C C . SER A 1 2080 ? 189.29932 196.33945 237.95032 1.000 124.03770 2080 SER A C 1
ATOM 12719 O O . SER A 1 2080 ? 188.78832 197.45845 237.82732 1.000 124.03770 2080 SER A O 1
ATOM 12722 N N . THR A 1 2081 ? 189.38132 195.72245 239.12832 1.000 124.82095 2081 THR A N 1
ATOM 12723 C CA . THR A 1 2081 ? 188.92132 196.37945 240.34632 1.000 124.82095 2081 THR A CA 1
ATOM 12724 C C . THR A 1 2081 ? 189.77232 197.59945 240.67232 1.000 124.82095 2081 THR A C 1
ATOM 12725 O O . THR A 1 2081 ? 189.24732 198.63145 241.10432 1.000 124.82095 2081 THR A O 1
ATOM 12729 N N . ALA A 1 2082 ? 191.08932 197.50045 240.47432 1.000 123.81445 2082 ALA A N 1
ATOM 12730 C CA . ALA A 1 2082 ? 191.96732 198.62845 240.76832 1.000 123.81445 2082 ALA A CA 1
ATOM 12731 C C . ALA A 1 2082 ? 191.64532 199.82745 239.88632 1.000 123.81445 2082 ALA A C 1
ATOM 12732 O O . ALA A 1 2082 ? 191.56732 200.96145 240.37132 1.000 123.81445 2082 ALA A O 1
ATOM 12734 N N . ILE A 1 2083 ? 191.45232 199.59745 238.58632 1.000 120.71361 2083 ILE A N 1
ATOM 12735 C CA . ILE A 1 2083 ? 191.09732 200.69345 237.69132 1.000 120.71361 2083 ILE A CA 1
ATOM 12736 C C . ILE A 1 2083 ? 189.64532 201.11345 237.86332 1.000 120.71361 2083 ILE A C 1
ATOM 12737 O O . ILE A 1 2083 ? 189.26532 202.19945 237.41032 1.000 120.71361 2083 ILE A O 1
ATOM 12742 N N . ALA A 1 2084 ? 188.81932 200.28045 238.49732 1.000 125.00642 2084 ALA A N 1
ATOM 12743 C CA . ALA A 1 2084 ? 187.44032 200.67045 238.76132 1.000 125.00642 2084 ALA A CA 1
ATOM 12744 C C . ALA A 1 2084 ? 187.36832 201.75745 239.82632 1.000 125.00642 2084 ALA A C 1
ATOM 12745 O O . ALA A 1 2084 ? 186.64032 202.74345 239.66632 1.000 125.00642 2084 ALA A O 1
ATOM 12747 N N . LEU A 1 2085 ? 188.12632 201.60645 240.90932 1.000 123.13975 2085 LEU A N 1
ATOM 12748 C CA . LEU A 1 2085 ? 188.12232 202.55445 242.02132 1.000 123.13975 2085 LEU A CA 1
ATOM 12749 C C . LEU A 1 2085 ? 189.35432 203.44845 242.00932 1.000 123.13975 2085 LEU A C 1
ATOM 12750 O O . LEU A 1 2085 ? 189.91332 203.76545 243.06232 1.000 123.13975 2085 LEU A O 1
ATOM 12752 N N . ILE A 1 2086 ? 189.79932 203.86945 240.82532 1.000 123.55858 2086 ILE A N 1
ATOM 12753 C CA . ILE A 1 2086 ? 191.02132 204.65745 240.72032 1.000 123.55858 2086 ILE A CA 1
ATOM 12754 C C . ILE A 1 2086 ? 190.77732 206.15645 240.86632 1.000 123.55858 2086 ILE A C 1
ATOM 12755 O O . ILE A 1 2086 ? 191.66432 206.87445 241.34832 1.000 123.55858 2086 ILE A O 1
ATOM 12760 N N . GLY A 1 2087 ? 189.60032 206.64545 240.49132 1.000 131.52275 2087 GLY A N 1
ATOM 12761 C CA . GLY A 1 2087 ? 189.30332 208.05945 240.52432 1.000 131.52275 2087 GLY A CA 1
ATOM 12762 C C . GLY A 1 2087 ? 188.79232 208.58545 241.84532 1.000 131.52275 2087 GLY A C 1
ATOM 12763 O O . GLY A 1 2087 ? 188.36332 209.74345 241.90432 1.000 131.52275 2087 GLY A O 1
ATOM 12764 N N . CYS A 1 2088 ? 188.83232 207.77645 242.90132 1.000 134.52471 2088 CYS A N 1
ATOM 12765 C CA A CYS A 1 2088 ? 188.31932 208.15245 244.21332 0.400 134.52471 2088 CYS A CA 1
ATOM 12766 C CA B CYS A 1 2088 ? 188.31932 208.15345 244.21332 0.600 134.52471 2088 CYS A CA 1
ATOM 12767 C C . CYS A 1 2088 ? 186.88932 208.69345 244.12332 1.000 134.52471 2088 CYS A C 1
ATOM 12768 O O . CYS A 1 2088 ? 186.63132 209.84545 244.48532 1.000 134.52471 2088 CYS A O 1
ATOM 12773 N N . PRO A 1 2089 ? 185.94232 207.89045 243.64532 1.000 138.27656 2089 PRO A N 1
ATOM 12774 C CA . PRO A 1 2089 ? 184.57332 208.37445 243.49932 1.000 138.27656 2089 PRO A CA 1
ATOM 12775 C C . PRO A 1 2089 ? 183.79132 208.20045 244.78732 1.000 138.27656 2089 PRO A C 1
ATOM 12776 O O . PRO A 1 2089 ? 184.08132 207.29445 245.58332 1.000 138.27656 2089 PRO A O 1
ATOM 12780 N N . PRO A 1 2090 ? 182.80432 209.06245 245.04032 1.000 143.02413 2090 PRO A N 1
ATOM 12781 C CA . PRO A 1 2090 ? 181.95532 208.86345 246.22632 1.000 143.02413 2090 PRO A CA 1
ATOM 12782 C C . PRO A 1 2090 ? 181.20332 207.54445 246.21132 1.000 143.02413 2090 PRO A C 1
ATOM 12783 O O . PRO A 1 2090 ? 181.01532 206.93045 247.26832 1.000 143.02413 2090 PRO A O 1
ATOM 12787 N N . LEU A 1 2091 ? 180.77132 207.08645 245.03932 1.000 145.65250 2091 LEU A N 1
ATOM 12788 C CA . LEU A 1 2091 ? 180.00732 205.85445 244.90332 1.000 145.65250 2091 LEU A CA 1
ATOM 12789 C C . LEU A 1 2091 ? 180.81832 204.84445 244.10732 1.000 145.65250 2091 LEU A C 1
ATOM 12790 O O . LEU A 1 2091 ? 181.37332 205.17845 243.05532 1.000 145.65250 2091 LEU A O 1
ATOM 12795 N N . VAL A 1 2092 ? 180.88732 203.61745 244.61232 1.000 149.29622 2092 VAL A N 1
ATOM 12796 C CA . VAL A 1 2092 ? 181.60932 202.53345 243.95732 1.000 149.29622 2092 VAL A CA 1
ATOM 12797 C C . VAL A 1 2092 ? 180.63432 201.39645 243.68732 1.000 149.29622 2092 VAL A C 1
ATOM 12798 O O . VAL A 1 2092 ? 180.11332 200.78145 244.62632 1.000 149.29622 2092 VAL A O 1
ATOM 12802 N N . LEU A 1 2093 ? 180.39932 201.11045 242.40932 1.000 148.84697 2093 LEU A N 1
ATOM 12803 C CA . LEU A 1 2093 ? 179.58932 199.97145 241.99632 1.000 148.84697 2093 LEU A CA 1
ATOM 12804 C C . LEU A 1 2093 ? 180.47232 198.73345 241.91232 1.000 148.84697 2093 LEU A C 1
ATOM 12805 O O . LEU A 1 2093 ? 181.52532 198.76145 241.26832 1.000 148.84697 2093 LEU A O 1
ATOM 12810 N N . LEU A 1 2094 ? 180.04632 197.64945 242.55732 1.000 152.87020 2094 LEU A N 1
ATOM 12811 C CA . LEU A 1 2094 ? 180.76532 196.38445 242.47432 1.000 152.87020 2094 LEU A CA 1
ATOM 12812 C C . LEU A 1 2094 ? 179.79132 195.26645 242.14032 1.000 152.87020 2094 LEU A C 1
ATOM 12813 O O . LEU A 1 2094 ? 178.75532 195.12245 242.79532 1.000 152.87020 2094 LEU A O 1
ATOM 12818 N N . ASP A 1 2095 ? 180.12532 194.48045 241.12132 1.000 149.77279 2095 ASP A N 1
ATOM 12819 C CA . ASP A 1 2095 ? 179.33932 193.32345 240.71832 1.000 149.77279 2095 ASP A CA 1
ATOM 12820 C C . ASP A 1 2095 ? 180.22332 192.08845 240.79532 1.000 149.77279 2095 ASP A C 1
ATOM 12821 O O . ASP A 1 2095 ? 181.27532 192.03645 240.14932 1.000 149.77279 2095 ASP A O 1
ATOM 12826 N N . GLU A 1 2096 ? 179.78232 191.09145 241.57132 1.000 152.88700 2096 GLU A N 1
ATOM 12827 C CA . GLU A 1 2096 ? 180.56332 189.89045 241.84132 1.000 152.88700 2096 GLU A CA 1
ATOM 12828 C C . GLU A 1 2096 ? 181.93732 190.31045 242.34932 1.000 152.88700 2096 GLU A C 1
ATOM 12829 O O . GLU A 1 2096 ? 182.92032 190.24945 241.60232 1.000 152.88700 2096 GLU A O 1
ATOM 12835 N N . PRO A 1 2097 ? 182.03632 190.75845 243.60432 1.000 152.10451 2097 PRO A N 1
ATOM 12836 C CA . PRO A 1 2097 ? 183.25532 191.45345 244.05332 1.000 152.10451 2097 PRO A CA 1
ATOM 12837 C C . PRO A 1 2097 ? 184.53232 190.64845 243.90332 1.000 152.10451 2097 PRO A C 1
ATOM 12838 O O . PRO A 1 2097 ? 185.60432 191.24545 243.73832 1.000 152.10451 2097 PRO A O 1
ATOM 12842 N N . THR A 1 2098 ? 184.46832 189.32145 243.96832 1.000 153.37336 2098 THR A N 1
ATOM 12843 C CA . THR A 1 2098 ? 185.66732 188.50445 243.81432 1.000 153.37336 2098 THR A CA 1
ATOM 12844 C C . THR A 1 2098 ? 185.28432 187.16045 243.22032 1.000 153.37336 2098 THR A C 1
ATOM 12845 O O . THR A 1 2098 ? 184.53832 186.39745 243.84032 1.000 153.37336 2098 THR A O 1
ATOM 12849 N N . THR A 1 2099 ? 185.79432 186.87745 242.02632 1.000 154.43664 2099 THR A N 1
ATOM 12850 C CA . THR A 1 2099 ? 185.64632 185.57045 241.40832 1.000 154.43664 2099 THR A CA 1
ATOM 12851 C C . THR A 1 2099 ? 186.79532 184.67545 241.86832 1.000 154.43664 2099 THR A C 1
ATOM 12852 O O . THR A 1 2099 ? 187.50232 184.98645 242.83032 1.000 154.43664 2099 THR A O 1
ATOM 12856 N N . GLY A 1 2100 ? 186.98132 183.54245 241.19232 1.000 157.79661 2100 GLY A N 1
ATOM 12857 C CA . GLY A 1 2100 ? 188.01832 182.59745 241.55932 1.000 157.79661 2100 GLY A CA 1
ATOM 12858 C C . GLY A 1 2100 ? 189.39632 183.21945 241.66632 1.000 157.79661 2100 GLY A C 1
ATOM 12859 O O . GLY A 1 2100 ? 189.99032 183.62445 240.66332 1.000 157.79661 2100 GLY A O 1
ATOM 12860 N N . MET A 1 2101 ? 189.90832 183.29945 242.89032 1.000 158.64084 2101 MET A N 1
ATOM 12861 C CA . MET A 1 2101 ? 191.19832 183.92045 243.15332 1.000 158.64084 2101 MET A CA 1
ATOM 12862 C C . MET A 1 2101 ? 191.75432 183.33745 244.44332 1.000 158.64084 2101 MET A C 1
ATOM 12863 O O . MET A 1 2101 ? 191.04032 182.69245 245.21532 1.000 158.64084 2101 MET A O 1
ATOM 12865 N N . ASP A 1 2102 ? 193.04432 183.56845 244.66332 1.000 161.37064 2102 ASP A N 1
ATOM 12866 C CA . ASP A 1 2102 ? 193.68832 183.07145 245.86932 1.000 161.37064 2102 ASP A CA 1
ATOM 12867 C C . ASP A 1 2102 ? 193.07432 183.73345 247.10032 1.000 161.37064 2102 ASP A C 1
ATOM 12868 O O . ASP A 1 2102 ? 192.75532 184.92645 247.07032 1.000 161.37064 2102 ASP A O 1
ATOM 12870 N N . PRO A 1 2103 ? 192.88332 182.98545 248.19032 1.000 164.12615 2103 PRO A N 1
ATOM 12871 C CA . PRO A 1 2103 ? 192.30432 183.59345 249.39932 1.000 164.12615 2103 PRO A CA 1
ATOM 12872 C C . PRO A 1 2103 ? 193.12232 184.74745 249.94632 1.000 164.12615 2103 PRO A C 1
ATOM 12873 O O . PRO A 1 2103 ? 192.54632 185.68445 250.51032 1.000 164.12615 2103 PRO A O 1
ATOM 12877 N N . GLN A 1 2104 ? 194.45032 184.71145 249.80532 1.000 163.70832 2104 GLN A N 1
ATOM 12878 C CA . GLN A 1 2104 ? 195.26232 185.84845 250.22632 1.000 163.70832 2104 GLN A CA 1
ATOM 12879 C C . GLN A 1 2104 ? 194.95632 187.08245 249.38632 1.000 163.70832 2104 GLN A C 1
ATOM 12880 O O . GLN A 1 2104 ? 194.78832 188.18345 249.92332 1.000 163.70832 2104 GLN A O 1
ATOM 12882 N N . ALA A 1 2105 ? 194.86732 186.91645 248.06432 1.000 163.88387 2105 ALA A N 1
ATOM 12883 C CA . ALA A 1 2105 ? 194.51932 188.03945 247.19932 1.000 163.88387 2105 ALA A CA 1
ATOM 12884 C C . ALA A 1 2105 ? 193.10032 188.52045 247.47032 1.000 163.88387 2105 ALA A C 1
ATOM 12885 O O . ALA A 1 2105 ? 192.81932 189.72445 247.40832 1.000 163.88387 2105 ALA A O 1
ATOM 12887 N N . ARG A 1 2106 ? 192.18932 187.59145 247.76632 1.000 163.93638 2106 ARG A N 1
ATOM 12888 C CA . ARG A 1 2106 ? 190.83432 187.97845 248.13932 1.000 163.93638 2106 ARG A CA 1
ATOM 12889 C C . ARG A 1 2106 ? 190.83832 188.80545 249.41832 1.000 163.93638 2106 ARG A C 1
ATOM 12890 O O . ARG A 1 2106 ? 190.09632 189.78645 249.53632 1.000 163.93638 2106 ARG A O 1
ATOM 12898 N N . ARG A 1 2107 ? 191.67532 188.42545 250.38632 1.000 165.86328 2107 ARG A N 1
ATOM 12899 C CA . ARG A 1 2107 ? 191.79832 189.20545 251.61232 1.000 165.86328 2107 ARG A CA 1
ATOM 12900 C C . ARG A 1 2107 ? 192.37332 190.58845 251.33232 1.000 165.86328 2107 ARG A C 1
ATOM 12901 O O . ARG A 1 2107 ? 191.94932 191.57645 251.94132 1.000 165.86328 2107 ARG A O 1
ATOM 12903 N N . MET A 1 2108 ? 193.35432 190.67845 250.42932 1.000 165.86299 2108 MET A N 1
ATOM 12904 C CA . MET A 1 2108 ? 193.88832 191.98945 250.06232 1.000 165.86299 2108 MET A CA 1
ATOM 12905 C C . MET A 1 2108 ? 192.81132 192.86845 249.43732 1.000 165.86299 2108 MET A C 1
ATOM 12906 O O . MET A 1 2108 ? 192.67532 194.04745 249.79132 1.000 165.86299 2108 MET A O 1
ATOM 12911 N N . LEU A 1 2109 ? 192.03032 192.30845 248.51332 1.000 164.67912 2109 LEU A N 1
ATOM 12912 C CA . LEU A 1 2109 ? 190.95032 193.07745 247.90332 1.000 164.67912 2109 LEU A CA 1
ATOM 12913 C C . LEU A 1 2109 ? 189.92932 193.51045 248.94732 1.000 164.67912 2109 LEU A C 1
ATOM 12914 O O . LEU A 1 2109 ? 189.46632 194.65745 248.93832 1.000 164.67912 2109 LEU A O 1
ATOM 12916 N N . TRP A 1 2110 ? 189.57832 192.60745 249.86432 1.000 164.29943 2110 TRP A N 1
ATOM 12917 C CA . TRP A 1 2110 ? 188.58432 192.92545 250.88332 1.000 164.29943 2110 TRP A CA 1
ATOM 12918 C C . TRP A 1 2110 ? 189.08732 194.00145 251.83732 1.000 164.29943 2110 TRP A C 1
ATOM 12919 O O . TRP A 1 2110 ? 188.31832 194.87545 252.25232 1.000 164.29943 2110 TRP A O 1
ATOM 12930 N N . ASN A 1 2111 ? 190.37132 193.95845 252.20232 1.000 164.65849 2111 ASN A N 1
ATOM 12931 C CA . ASN A 1 2111 ? 190.90232 194.99745 253.07632 1.000 164.65849 2111 ASN A CA 1
ATOM 12932 C C . ASN A 1 2111 ? 190.97332 196.33645 252.35132 1.000 164.65849 2111 ASN A C 1
ATOM 12933 O O . ASN A 1 2111 ? 190.73432 197.38645 252.95732 1.000 164.65849 2111 ASN A O 1
ATOM 12938 N N . VAL A 1 2112 ? 191.27332 196.32045 251.05032 1.000 163.68660 2112 VAL A N 1
ATOM 12939 C CA . VAL A 1 2112 ? 191.22332 197.55745 250.27432 1.000 163.68660 2112 VAL A CA 1
ATOM 12940 C C . VAL A 1 2112 ? 189.81132 198.13045 250.28132 1.000 163.68660 2112 VAL A C 1
ATOM 12941 O O . VAL A 1 2112 ? 189.61332 199.33445 250.49532 1.000 163.68660 2112 VAL A O 1
ATOM 12943 N N . ILE A 1 2113 ? 188.80832 197.27645 250.06232 1.000 161.69753 2113 ILE A N 1
ATOM 12944 C CA . ILE A 1 2113 ? 187.42232 197.74145 250.03032 1.000 161.69753 2113 ILE A CA 1
ATOM 12945 C C . ILE A 1 2113 ? 186.99932 198.29545 251.38532 1.000 161.69753 2113 ILE A C 1
ATOM 12946 O O . ILE A 1 2113 ? 186.35132 199.34745 251.46432 1.000 161.69753 2113 ILE A O 1
ATOM 12951 N N . VAL A 1 2114 ? 187.33732 197.59645 252.47132 1.000 163.23772 2114 VAL A N 1
ATOM 12952 C CA . VAL A 1 2114 ? 186.90732 198.06045 253.78732 1.000 163.23772 2114 VAL A CA 1
ATOM 12953 C C . VAL A 1 2114 ? 187.63432 199.34545 254.16532 1.000 163.23772 2114 VAL A C 1
ATOM 12954 O O . VAL A 1 2114 ? 187.05232 200.23645 254.79332 1.000 163.23772 2114 VAL A O 1
ATOM 12958 N N . SER A 1 2115 ? 188.90732 199.47945 253.77832 1.000 164.84011 2115 SER A N 1
ATOM 12959 C CA . SER A 1 2115 ? 189.60932 200.73645 254.01032 1.000 164.84011 2115 SER A CA 1
ATOM 12960 C C . SER A 1 2115 ? 188.95132 201.87545 253.24432 1.000 164.84011 2115 SER A C 1
ATOM 12961 O O . SER A 1 2115 ? 188.78532 202.97945 253.77832 1.000 164.84011 2115 SER A O 1
ATOM 12964 N N . ILE A 1 2116 ? 188.55932 201.62245 251.99332 1.000 164.64744 2116 ILE A N 1
ATOM 12965 C CA . ILE A 1 2116 ? 187.89832 202.65545 251.20132 1.000 164.64744 2116 ILE A CA 1
ATOM 12966 C C . ILE A 1 2116 ? 186.57832 203.06045 251.84332 1.000 164.64744 2116 ILE A C 1
ATOM 12967 O O . ILE A 1 2116 ? 186.26432 204.25245 251.95232 1.000 164.64744 2116 ILE A O 1
ATOM 12972 N N . ILE A 1 2117 ? 185.78632 202.08145 252.28632 1.000 163.80583 2117 ILE A N 1
ATOM 12973 C CA . ILE A 1 2117 ? 184.49132 202.40545 252.87732 1.000 163.80583 2117 ILE A CA 1
ATOM 12974 C C . ILE A 1 2117 ? 184.66332 203.09145 254.22832 1.000 163.80583 2117 ILE A C 1
ATOM 12975 O O . ILE A 1 2117 ? 183.81032 203.88845 254.63732 1.000 163.80583 2117 ILE A O 1
ATOM 12980 N N . ARG A 1 2118 ? 185.75232 202.80245 254.94332 1.000 163.58208 2118 ARG A N 1
ATOM 12981 C CA . ARG A 1 2118 ? 186.01432 203.49545 256.19832 1.000 163.58208 2118 ARG A CA 1
ATOM 12982 C C . ARG A 1 2118 ? 186.50032 204.91945 255.96532 1.000 163.58208 2118 ARG A C 1
ATOM 12983 O O . ARG A 1 2118 ? 186.27232 205.79245 256.80932 1.000 163.58208 2118 ARG A O 1
ATOM 12985 N N . GLU A 1 2119 ? 187.16932 205.17045 254.83632 1.000 165.45636 2119 GLU A N 1
ATOM 12986 C CA . GLU A 1 2119 ? 187.58932 206.52745 254.51132 1.000 165.45636 2119 GLU A CA 1
ATOM 12987 C C . GLU A 1 2119 ? 186.40632 207.46545 254.31532 1.000 165.45636 2119 GLU A C 1
ATOM 12988 O O . GLU A 1 2119 ? 186.55532 208.67845 254.49732 1.000 165.45636 2119 GLU A O 1
ATOM 12994 N N . GLY A 1 2120 ? 185.24032 206.93745 253.95332 1.000 159.84684 2120 GLY A N 1
ATOM 12995 C CA . GLY A 1 2120 ? 184.07132 207.76645 253.74432 1.000 159.84684 2120 GLY A CA 1
ATOM 12996 C C . GLY A 1 2120 ? 183.59232 207.77045 252.30832 1.000 159.84684 2120 GLY A C 1
ATOM 12997 O O . GLY A 1 2120 ? 182.97632 208.73845 251.85532 1.000 159.84684 2120 GLY A O 1
ATOM 12998 N N . ARG A 1 2121 ? 183.87032 206.69145 251.58232 1.000 156.35143 2121 ARG A N 1
ATOM 12999 C CA . ARG A 1 2121 ? 183.44232 206.53345 250.19832 1.000 156.35143 2121 ARG A CA 1
ATOM 13000 C C . ARG A 1 2121 ? 182.36832 205.45645 250.14232 1.000 156.35143 2121 ARG A C 1
ATOM 13001 O O . ARG A 1 2121 ? 182.61132 204.31245 250.54232 1.000 156.35143 2121 ARG A O 1
ATOM 13003 N N . ALA A 1 2122 ? 181.18932 205.82045 249.64732 1.000 154.25909 2122 ALA A N 1
ATOM 13004 C CA . ALA A 1 2122 ? 180.07132 204.88945 249.61432 1.000 154.25909 2122 ALA A CA 1
ATOM 13005 C C . ALA A 1 2122 ? 180.30832 203.78845 248.58932 1.000 154.25909 2122 ALA A C 1
ATOM 13006 O O . ALA A 1 2122 ? 180.79232 204.03745 247.48232 1.000 154.25909 2122 ALA A O 1
ATOM 13008 N N . VAL A 1 2123 ? 179.95832 202.56145 248.96432 1.000 157.23379 2123 VAL A N 1
ATOM 13009 C CA . VAL A 1 2123 ? 180.11032 201.39445 248.10432 1.000 157.23379 2123 VAL A CA 1
ATOM 13010 C C . VAL A 1 2123 ? 178.78632 200.64845 248.06632 1.000 157.23379 2123 VAL A C 1
ATOM 13011 O O . VAL A 1 2123 ? 178.13232 200.47645 249.10032 1.000 157.23379 2123 VAL A O 1
ATOM 13015 N N . VAL A 1 2124 ? 178.37932 200.22045 246.87432 1.000 156.69892 2124 VAL A N 1
ATOM 13016 C CA . VAL A 1 2124 ? 177.22932 199.34445 246.69832 1.000 156.69892 2124 VAL A CA 1
ATOM 13017 C C . VAL A 1 2124 ? 177.68932 198.12145 245.91632 1.000 156.69892 2124 VAL A C 1
ATOM 13018 O O . VAL A 1 2124 ? 178.39332 198.24745 244.90632 1.000 156.69892 2124 VAL A O 1
ATOM 13022 N N . LEU A 1 2125 ? 177.30932 196.94345 246.40132 1.000 159.10829 2125 LEU A N 1
ATOM 13023 C CA . LEU A 1 2125 ? 177.88632 195.68745 245.95432 1.000 159.10829 2125 LEU A CA 1
ATOM 13024 C C . LEU A 1 2125 ? 176.79132 194.66245 245.70032 1.000 159.10829 2125 LEU A C 1
ATOM 13025 O O . LEU A 1 2125 ? 175.76132 194.64345 246.37932 1.000 159.10829 2125 LEU A O 1
ATOM 13030 N N . THR A 1 2126 ? 177.02832 193.80845 244.70832 1.000 160.16794 2126 THR A N 1
ATOM 13031 C CA . THR A 1 2126 ? 176.15432 192.68145 244.42232 1.000 160.16794 2126 THR A CA 1
ATOM 13032 C C . THR A 1 2126 ? 177.01132 191.46945 244.09032 1.000 160.16794 2126 THR A C 1
ATOM 13033 O O . THR A 1 2126 ? 178.15032 191.59445 243.63132 1.000 160.16794 2126 THR A O 1
ATOM 13037 N N . SER A 1 2127 ? 176.45332 190.28645 244.33432 1.000 164.66101 2127 SER A N 1
ATOM 13038 C CA . SER A 1 2127 ? 177.19332 189.05445 244.10932 1.000 164.66101 2127 SER A CA 1
ATOM 13039 C C . SER A 1 2127 ? 176.21932 187.91145 243.88332 1.000 164.66101 2127 SER A C 1
ATOM 13040 O O . SER A 1 2127 ? 175.08132 187.94445 244.35632 1.000 164.66101 2127 SER A O 1
ATOM 13043 N N . HIS A 1 2128 ? 176.68532 186.90045 243.15232 1.000 169.01031 2128 HIS A N 1
ATOM 13044 C CA . HIS A 1 2128 ? 175.94332 185.65745 243.00532 1.000 169.01031 2128 HIS A CA 1
ATOM 13045 C C . HIS A 1 2128 ? 176.38232 184.59545 244.00232 1.000 169.01031 2128 HIS A C 1
ATOM 13046 O O . HIS A 1 2128 ? 175.59832 183.69145 244.30932 1.000 169.01031 2128 HIS A O 1
ATOM 13048 N N . SER A 1 2129 ? 177.61532 184.68045 244.50732 1.000 172.15031 2129 SER A N 1
ATOM 13049 C CA . SER A 1 2129 ? 178.04932 183.75845 245.55032 1.000 172.15031 2129 SER A CA 1
ATOM 13050 C C . SER A 1 2129 ? 177.41532 184.10945 246.88932 1.000 172.15031 2129 SER A C 1
ATOM 13051 O O . SER A 1 2129 ? 177.00232 183.21745 247.64032 1.000 172.15031 2129 SER A O 1
ATOM 13053 N N . MET A 1 2130 ? 177.36632 185.40345 247.21732 1.000 175.70646 2130 MET A N 1
ATOM 13054 C CA . MET A 1 2130 ? 176.68332 185.93445 248.39532 1.000 175.70646 2130 MET A CA 1
ATOM 13055 C C . MET A 1 2130 ? 177.41132 185.53445 249.67732 1.000 175.70646 2130 MET A C 1
ATOM 13056 O O . MET A 1 2130 ? 177.14132 186.08445 250.74932 1.000 175.70646 2130 MET A O 1
ATOM 13061 N N . GLU A 1 2131 ? 178.41132 184.65945 249.56232 1.000 174.10823 2131 GLU A N 1
ATOM 13062 C CA . GLU A 1 2131 ? 179.29032 184.39145 250.69332 1.000 174.10823 2131 GLU A CA 1
ATOM 13063 C C . GLU A 1 2131 ? 180.29332 185.51745 250.90332 1.000 174.10823 2131 GLU A C 1
ATOM 13064 O O . GLU A 1 2131 ? 180.76532 185.72145 252.02732 1.000 174.10823 2131 GLU A O 1
ATOM 13066 N N . GLU A 1 2132 ? 180.62732 186.25245 249.84032 1.000 172.63874 2132 GLU A N 1
ATOM 13067 C CA . GLU A 1 2132 ? 181.55732 187.37045 249.92932 1.000 172.63874 2132 GLU A CA 1
ATOM 13068 C C . GLU A 1 2132 ? 180.93832 188.61145 250.55532 1.000 172.63874 2132 GLU A C 1
ATOM 13069 O O . GLU A 1 2132 ? 181.67932 189.51345 250.95932 1.000 172.63874 2132 GLU A O 1
ATOM 13071 N N . CYS A 1 2133 ? 179.60732 188.68145 250.63832 1.000 173.24110 2133 CYS A N 1
ATOM 13072 C CA . CYS A 1 2133 ? 178.96232 189.83345 251.25932 1.000 173.24110 2133 CYS A CA 1
ATOM 13073 C C . CYS A 1 2133 ? 179.32532 189.93845 252.73432 1.000 173.24110 2133 CYS A C 1
ATOM 13074 O O . CYS A 1 2133 ? 179.52532 191.04245 253.25632 1.000 173.24110 2133 CYS A O 1
ATOM 13077 N N . GLU A 1 2134 ? 179.40832 188.80445 253.42332 1.000 172.81367 2134 GLU A N 1
ATOM 13078 C CA . GLU A 1 2134 ? 179.78032 188.80545 254.83032 1.000 172.81367 2134 GLU A CA 1
ATOM 13079 C C . GLU A 1 2134 ? 181.21332 189.29045 255.00432 1.000 172.81367 2134 GLU A C 1
ATOM 13080 O O . GLU A 1 2134 ? 182.08332 189.02045 254.17232 1.000 172.81367 2134 GLU A O 1
ATOM 13082 N N . ALA A 1 2135 ? 181.44432 190.03345 256.08632 1.000 171.70670 2135 ALA A N 1
ATOM 13083 C CA . ALA A 1 2135 ? 182.73332 190.58245 256.49832 1.000 171.70670 2135 ALA A CA 1
ATOM 13084 C C . ALA A 1 2135 ? 183.26432 191.64045 255.53832 1.000 171.70670 2135 ALA A C 1
ATOM 13085 O O . ALA A 1 2135 ? 184.33332 192.20745 255.79832 1.000 171.70670 2135 ALA A O 1
ATOM 13087 N N . LEU A 1 2136 ? 182.56432 191.92945 254.44432 1.000 171.53642 2136 LEU A N 1
ATOM 13088 C CA . LEU A 1 2136 ? 182.95032 192.99545 253.52932 1.000 171.53642 2136 LEU A CA 1
ATOM 13089 C C . LEU A 1 2136 ? 181.90032 194.09145 253.45232 1.000 171.53642 2136 LEU A C 1
ATOM 13090 O O . LEU A 1 2136 ? 182.22332 195.26945 253.64532 1.000 171.53642 2136 LEU A O 1
ATOM 13092 N N . CYS A 1 2137 ? 180.64932 193.73645 253.18132 1.000 172.04585 2137 CYS A N 1
ATOM 13093 C CA . CYS A 1 2137 ? 179.57632 194.71545 253.15032 1.000 172.04585 2137 CYS A CA 1
ATOM 13094 C C . CYS A 1 2137 ? 179.20032 195.13845 254.56432 1.000 172.04585 2137 CYS A C 1
ATOM 13095 O O . CYS A 1 2137 ? 179.37732 194.39045 255.52932 1.000 172.04585 2137 CYS A O 1
ATOM 13097 N N . THR A 1 2138 ? 178.67332 196.35445 254.67832 1.000 173.76754 2138 THR A N 1
ATOM 13098 C CA . THR A 1 2138 ? 178.27132 196.89645 255.96832 1.000 173.76754 2138 THR A CA 1
ATOM 13099 C C . THR A 1 2138 ? 176.88332 196.37245 256.33232 1.000 173.76754 2138 THR A C 1
ATOM 13100 O O . THR A 1 2138 ? 176.36632 195.43045 255.72432 1.000 173.76754 2138 THR A O 1
ATOM 13102 N N . ARG A 1 2139 ? 176.26632 196.98345 257.34632 1.000 180.97271 2139 ARG A N 1
ATOM 13103 C CA . ARG A 1 2139 ? 174.97732 196.51245 257.83932 1.000 180.97271 2139 ARG A CA 1
ATOM 13104 C C . ARG A 1 2139 ? 173.88332 196.58045 256.78232 1.000 180.97271 2139 ARG A C 1
ATOM 13105 O O . ARG A 1 2139 ? 172.93632 195.78845 256.83932 1.000 180.97271 2139 ARG A O 1
ATOM 13107 N N . LEU A 1 2140 ? 173.98332 197.49745 255.82432 1.000 173.16880 2140 LEU A N 1
ATOM 13108 C CA . LEU A 1 2140 ? 172.96432 197.60245 254.79032 1.000 173.16880 2140 LEU A CA 1
ATOM 13109 C C . LEU A 1 2140 ? 172.97532 196.35845 253.91132 1.000 173.16880 2140 LEU A C 1
ATOM 13110 O O . LEU A 1 2140 ? 174.03732 195.88945 253.49132 1.000 173.16880 2140 LEU A O 1
ATOM 13112 N N . ALA A 1 2141 ? 171.78932 195.82045 253.63932 1.000 171.85148 2141 ALA A N 1
ATOM 13113 C CA . ALA A 1 2141 ? 171.65732 194.63645 252.80232 1.000 171.85148 2141 ALA A CA 1
ATOM 13114 C C . ALA A 1 2141 ? 170.23832 194.57745 252.25832 1.000 171.85148 2141 ALA A C 1
ATOM 13115 O O . ALA A 1 2141 ? 169.32032 195.20045 252.79732 1.000 171.85148 2141 ALA A O 1
ATOM 13117 N N . ILE A 1 2142 ? 170.07332 193.81745 251.18132 1.000 167.25580 2142 ILE A N 1
ATOM 13118 C CA . ILE A 1 2142 ? 168.76432 193.64845 250.56632 1.000 167.25580 2142 ILE A CA 1
ATOM 13119 C C . ILE A 1 2142 ? 168.33732 192.18745 250.63132 1.000 167.25580 2142 ILE A C 1
ATOM 13120 O O . ILE A 1 2142 ? 167.15032 191.88245 250.75832 1.000 167.25580 2142 ILE A O 1
ATOM 13122 N N . THR A 1 2153 ? 172.14832 194.93545 258.86832 1.000 201.73660 2153 THR A N 1
ATOM 13123 C CA . THR A 1 2153 ? 170.89732 194.19545 258.75932 1.000 201.73660 2153 THR A CA 1
ATOM 13124 C C . THR A 1 2153 ? 171.15732 192.72545 258.45532 1.000 201.73660 2153 THR A C 1
ATOM 13125 O O . THR A 1 2153 ? 170.21932 191.94145 258.31332 1.000 201.73660 2153 THR A O 1
ATOM 13127 N N . ILE A 1 2154 ? 172.43732 192.35845 258.35032 1.000 205.85834 2154 ILE A N 1
ATOM 13128 C CA . ILE A 1 2154 ? 172.79132 190.96345 258.09432 1.000 205.85834 2154 ILE A CA 1
ATOM 13129 C C . ILE A 1 2154 ? 172.31732 190.08145 259.24232 1.000 205.85834 2154 ILE A C 1
ATOM 13130 O O . ILE A 1 2154 ? 171.70532 189.02745 259.03032 1.000 205.85834 2154 ILE A O 1
ATOM 13132 N N . GLN A 1 2155 ? 172.59132 190.50245 260.47832 1.000 210.14214 2155 GLN A N 1
ATOM 13133 C CA . GLN A 1 2155 ? 172.04232 189.80045 261.63232 1.000 210.14214 2155 GLN A CA 1
ATOM 13134 C C . GLN A 1 2155 ? 170.54432 190.03645 261.76232 1.000 210.14214 2155 GLN A C 1
ATOM 13135 O O . GLN A 1 2155 ? 169.81032 189.13845 262.18932 1.000 210.14214 2155 GLN A O 1
ATOM 13137 N N . HIS A 1 2156 ? 170.07732 191.23545 261.40532 1.000 211.99530 2156 HIS A N 1
ATOM 13138 C CA . HIS A 1 2156 ? 168.64932 191.52945 261.47332 1.000 211.99530 2156 HIS A CA 1
ATOM 13139 C C . HIS A 1 2156 ? 167.85832 190.67745 260.48832 1.000 211.99530 2156 HIS A C 1
ATOM 13140 O O . HIS A 1 2156 ? 166.76432 190.20245 260.81332 1.000 211.99530 2156 HIS A O 1
ATOM 13142 N N . LEU A 1 2157 ? 168.38832 190.48345 259.27732 1.000 211.10563 2157 LEU A N 1
ATOM 13143 C CA . LEU A 1 2157 ? 167.68232 189.68045 258.28332 1.000 211.10563 2157 LEU A CA 1
ATOM 13144 C C . LEU A 1 2157 ? 167.55832 188.22945 258.73132 1.000 211.10563 2157 LEU A C 1
ATOM 13145 O O . LEU A 1 2157 ? 166.50832 187.60245 258.54532 1.000 211.10563 2157 LEU A O 1
ATOM 13147 N N . LYS A 1 2158 ? 168.62232 187.67845 259.32032 1.000 212.03976 2158 LYS A N 1
ATOM 13148 C CA . LYS A 1 2158 ? 168.57132 186.30145 259.80032 1.000 212.03976 2158 LYS A CA 1
ATOM 13149 C C . LYS A 1 2158 ? 167.53632 186.14045 260.90532 1.000 212.03976 2158 LYS A C 1
ATOM 13150 O O . LYS A 1 2158 ? 166.80032 185.14745 260.93832 1.000 212.03976 2158 LYS A O 1
ATOM 13152 N N . SER A 1 2159 ? 167.47032 187.10445 261.82632 1.000 214.61562 2159 SER A N 1
ATOM 13153 C CA . SER A 1 2159 ? 166.48232 187.03845 262.89732 1.000 214.61562 2159 SER A CA 1
ATOM 13154 C C . SER A 1 2159 ? 165.06532 187.18645 262.35732 1.000 214.61562 2159 SER A C 1
ATOM 13155 O O . SER A 1 2159 ? 164.15432 186.47045 262.78832 1.000 214.61562 2159 SER A O 1
ATOM 13158 N N . LYS A 1 2160 ? 164.85932 188.11445 261.42032 1.000 212.72441 2160 LYS A N 1
ATOM 13159 C CA . LYS A 1 2160 ? 163.52432 188.33045 260.86932 1.000 212.72441 2160 LYS A CA 1
ATOM 13160 C C . LYS A 1 2160 ? 163.03832 187.10445 260.10832 1.000 212.72441 2160 LYS A C 1
ATOM 13161 O O . LYS A 1 2160 ? 161.89032 186.67545 260.27032 1.000 212.72441 2160 LYS A O 1
ATOM 13163 N N . PHE A 1 2161 ? 163.89832 186.52645 259.27532 1.000 213.67765 2161 PHE A N 1
ATOM 13164 C CA . PHE A 1 2161 ? 163.54032 185.31245 258.56232 1.000 213.67765 2161 PHE A CA 1
ATOM 13165 C C . PHE A 1 2161 ? 163.59732 184.10945 259.50032 1.000 213.67765 2161 PHE A C 1
ATOM 13166 O O . PHE A 1 2161 ? 164.23732 184.13745 260.55432 1.000 213.67765 2161 PHE A O 1
ATOM 13168 N N . GLY A 1 2162 ? 162.90232 183.04445 259.10832 1.000 216.00954 2162 GLY A N 1
ATOM 13169 C CA . GLY A 1 2162 ? 162.90032 181.82945 259.89932 1.000 216.00954 2162 GLY A CA 1
ATOM 13170 C C . GLY A 1 2162 ? 164.26032 181.16745 259.95132 1.000 216.00954 2162 GLY A C 1
ATOM 13171 O O . GLY A 1 2162 ? 164.71032 180.57745 258.96432 1.000 216.00954 2162 GLY A O 1
ATOM 13172 N N . ASP A 1 2163 ? 164.92132 181.25245 261.10332 1.000 213.64780 2163 ASP A N 1
ATOM 13173 C CA . ASP A 1 2163 ? 166.25532 180.69345 261.27032 1.000 213.64780 2163 ASP A CA 1
ATOM 13174 C C . ASP A 1 2163 ? 166.56732 180.62245 262.75832 1.000 213.64780 2163 ASP A C 1
ATOM 13175 O O . ASP A 1 2163 ? 165.87232 181.21145 263.58832 1.000 213.64780 2163 ASP A O 1
ATOM 13177 N N . GLY A 1 2164 ? 167.62832 179.88845 263.08332 1.000 214.28991 2164 GLY A N 1
ATOM 13178 C CA . GLY A 1 2164 ? 168.05032 179.74645 264.46332 1.000 214.28991 2164 GLY A CA 1
ATOM 13179 C C . GLY A 1 2164 ? 169.50432 179.33545 264.54632 1.000 214.28991 2164 GLY A C 1
ATOM 13180 O O . GLY A 1 2164 ? 170.11432 178.91745 263.55732 1.000 214.28991 2164 GLY A O 1
ATOM 13181 N N . TYR A 1 2165 ? 170.05532 179.46545 265.75032 1.000 216.24850 2165 TYR A N 1
ATOM 13182 C CA . TYR A 1 2165 ? 171.43732 179.08045 265.98832 1.000 216.24850 2165 TYR A CA 1
ATOM 13183 C C . TYR A 1 2165 ? 171.60532 177.56945 265.86732 1.000 216.24850 2165 TYR A C 1
ATOM 13184 O O . TYR A 1 2165 ? 170.71132 176.79045 266.20932 1.000 216.24850 2165 TYR A O 1
ATOM 13186 N N . ILE A 1 2166 ? 172.76932 177.15945 265.37132 1.000 218.07372 2166 ILE A N 1
ATOM 13187 C CA . ILE A 1 2166 ? 173.10032 175.75145 265.18432 1.000 218.07372 2166 ILE A CA 1
ATOM 13188 C C . ILE A 1 2166 ? 174.07832 175.33445 266.27232 1.000 218.07372 2166 ILE A C 1
ATOM 13189 O O . ILE A 1 2166 ? 175.08232 176.01745 266.51132 1.000 218.07372 2166 ILE A O 1
ATOM 13191 N N . VAL A 1 2167 ? 173.78732 174.21645 266.93132 1.000 218.99618 2167 VAL A N 1
ATOM 13192 C CA . VAL A 1 2167 ? 174.60332 173.70145 268.02432 1.000 218.99618 2167 VAL A CA 1
ATOM 13193 C C . VAL A 1 2167 ? 175.17132 172.35345 267.60532 1.000 218.99618 2167 VAL A C 1
ATOM 13194 O O . VAL A 1 2167 ? 174.42832 171.47445 267.15432 1.000 218.99618 2167 VAL A O 1
ATOM 13196 N N . THR A 1 2168 ? 176.48332 172.19545 267.75232 1.000 219.11667 2168 THR A N 1
ATOM 13197 C CA . THR A 1 2168 ? 177.16732 170.95545 267.41632 1.000 219.11667 2168 THR A CA 1
ATOM 13198 C C . THR A 1 2168 ? 178.00732 170.50345 268.60132 1.000 219.11667 2168 THR A C 1
ATOM 13199 O O . THR A 1 2168 ? 178.67332 171.31745 269.24732 1.000 219.11667 2168 THR A O 1
ATOM 13201 N N . MET A 1 2169 ? 177.97332 169.20445 268.87932 1.000 219.14156 2169 MET A N 1
ATOM 13202 C CA . MET A 1 2169 ? 178.72132 168.64045 269.99732 1.000 219.14156 2169 MET A CA 1
ATOM 13203 C C . MET A 1 2169 ? 179.86332 167.75645 269.50832 1.000 219.14156 2169 MET A C 1
ATOM 13204 O O . MET A 1 2169 ? 179.66532 166.57845 269.21132 1.000 219.14156 2169 MET A O 1
ATOM 13206 N N . LEU A 1 2178 ? 183.78832 156.32145 272.80032 1.000 318.82388 2178 LEU A N 1
ATOM 13207 C CA . LEU A 1 2178 ? 183.51132 156.01445 271.40232 1.000 318.82388 2178 LEU A CA 1
ATOM 13208 C C . LEU A 1 2178 ? 182.03532 156.22245 271.07832 1.000 318.82388 2178 LEU A C 1
ATOM 13209 O O . LEU A 1 2178 ? 181.45632 157.25545 271.41532 1.000 318.82388 2178 LEU A O 1
ATOM 13211 N N . LEU A 1 2179 ? 181.43532 155.23445 270.41132 1.000 320.06014 2179 LEU A N 1
ATOM 13212 C CA . LEU A 1 2179 ? 180.01332 155.31745 270.08132 1.000 320.06014 2179 LEU A CA 1
ATOM 13213 C C . LEU A 1 2179 ? 179.12232 155.41445 271.31432 1.000 320.06014 2179 LEU A C 1
ATOM 13214 O O . LEU A 1 2179 ? 178.21132 156.26045 271.32032 1.000 320.06014 2179 LEU A O 1
ATOM 13216 N N . PRO A 1 2180 ? 179.29832 154.60345 272.36732 1.000 320.74519 2180 PRO A N 1
ATOM 13217 C CA . PRO A 1 2180 ? 178.47232 154.80545 273.57032 1.000 320.74519 2180 PRO A CA 1
ATOM 13218 C C . PRO A 1 2180 ? 178.67332 156.16145 274.22132 1.000 320.74519 2180 PRO A C 1
ATOM 13219 O O . PRO A 1 2180 ? 177.76232 156.65045 274.90032 1.000 320.74519 2180 PRO A O 1
ATOM 13223 N N . ASP A 1 2181 ? 179.84032 156.78445 274.03832 1.000 321.50663 2181 ASP A N 1
ATOM 13224 C CA . ASP A 1 2181 ? 180.10432 158.08245 274.64932 1.000 321.50663 2181 ASP A CA 1
ATOM 13225 C C . ASP A 1 2181 ? 179.21632 159.18545 274.08632 1.000 321.50663 2181 ASP A C 1
ATOM 13226 O O . ASP A 1 2181 ? 179.05332 160.22345 274.73732 1.000 321.50663 2181 ASP A O 1
ATOM 13228 N N . LEU A 1 2182 ? 178.64932 158.99245 272.89532 1.000 320.05550 2182 LEU A N 1
ATOM 13229 C CA . LEU A 1 2182 ? 177.73832 159.97645 272.32432 1.000 320.05550 2182 LEU A CA 1
ATOM 13230 C C . LEU A 1 2182 ? 176.36932 159.96245 272.99132 1.000 320.05550 2182 LEU A C 1
ATOM 13231 O O . LEU A 1 2182 ? 175.67432 160.98445 272.97132 1.000 320.05550 2182 LEU A O 1
ATOM 13236 N N . ASN A 1 2183 ? 175.97132 158.83345 273.58032 1.000 321.41357 2183 ASN A N 1
ATOM 13237 C CA . ASN A 1 2183 ? 174.65532 158.74245 274.21232 1.000 321.41357 2183 ASN A CA 1
ATOM 13238 C C . ASN A 1 2183 ? 174.46432 159.73945 275.35032 1.000 321.41357 2183 ASN A C 1
ATOM 13239 O O . ASN A 1 2183 ? 173.40132 160.38345 275.39732 1.000 321.41357 2183 ASN A O 1
ATOM 13241 N N . PRO A 1 2184 ? 175.40232 159.91345 276.29232 1.000 321.35448 2184 PRO A N 1
ATOM 13242 C CA . PRO A 1 2184 ? 175.19332 160.94145 277.32632 1.000 321.35448 2184 PRO A CA 1
ATOM 13243 C C . PRO A 1 2184 ? 175.04832 162.34445 276.76532 1.000 321.35448 2184 PRO A C 1
ATOM 13244 O O . PRO A 1 2184 ? 174.31132 163.15745 277.33932 1.000 321.35448 2184 PRO A O 1
ATOM 13248 N N . VAL A 1 2185 ? 175.73632 162.65845 275.66632 1.000 321.01916 2185 VAL A N 1
ATOM 13249 C CA . VAL A 1 2185 ? 175.60232 163.97745 275.05732 1.000 321.01916 2185 VAL A CA 1
ATOM 13250 C C . VAL A 1 2185 ? 174.19032 164.17945 274.51832 1.000 321.01916 2185 VAL A C 1
ATOM 13251 O O . VAL A 1 2185 ? 173.58132 165.23745 274.71732 1.000 321.01916 2185 VAL A O 1
ATOM 13253 N N . GLU A 1 2186 ? 173.65132 163.17345 273.82332 1.000 320.77601 2186 GLU A N 1
ATOM 13254 C CA . GLU A 1 2186 ? 172.30432 163.29045 273.27232 1.000 320.77601 2186 GLU A CA 1
ATOM 13255 C C . GLU A 1 2186 ? 171.25832 163.39445 274.37432 1.000 320.77601 2186 GLU A C 1
ATOM 13256 O O . GLU A 1 2186 ? 170.32332 164.19945 274.27632 1.000 320.77601 2186 GLU A O 1
ATOM 13258 N N . GLN A 1 2187 ? 171.39232 162.58445 275.42732 1.000 320.55601 2187 GLN A N 1
ATOM 13259 C CA . GLN A 1 2187 ? 170.44532 162.65045 276.53632 1.000 320.55601 2187 GLN A CA 1
ATOM 13260 C C . GLN A 1 2187 ? 170.51032 164.00145 277.23732 1.000 320.55601 2187 GLN A C 1
ATOM 13261 O O . GLN A 1 2187 ? 169.47432 164.57845 277.58832 1.000 320.55601 2187 GLN A O 1
ATOM 13263 N N . PHE A 1 2188 ? 171.72232 164.52045 277.45432 1.000 320.84894 2188 PHE A N 1
ATOM 13264 C CA . PHE A 1 2188 ? 171.86632 165.83245 278.07632 1.000 320.84894 2188 PHE A CA 1
ATOM 13265 C C . PHE A 1 2188 ? 171.30332 166.93245 277.18632 1.000 320.84894 2188 PHE A C 1
ATOM 13266 O O . PHE A 1 2188 ? 170.68432 167.88245 277.68032 1.000 320.84894 2188 PHE A O 1
ATOM 13268 N N . PHE A 1 2189 ? 171.51432 166.82545 275.87132 1.000 321.15912 2189 PHE A N 1
ATOM 13269 C CA . PHE A 1 2189 ? 170.99232 167.83145 274.95132 1.000 321.15912 2189 PHE A CA 1
ATOM 13270 C C . PHE A 1 2189 ? 169.46932 167.86645 274.97332 1.000 321.15912 2189 PHE A C 1
ATOM 13271 O O . PHE A 1 2189 ? 168.86532 168.94545 274.94132 1.000 321.15912 2189 PHE A O 1
ATOM 13273 N N . GLN A 1 2190 ? 168.83032 166.69445 275.02532 1.000 319.16581 2190 GLN A N 1
ATOM 13274 C CA . GLN A 1 2190 ? 167.37332 166.64745 275.08032 1.000 319.16581 2190 GLN A CA 1
ATOM 13275 C C . GLN A 1 2190 ? 166.83832 167.25045 276.37332 1.000 319.16581 2190 GLN A C 1
ATOM 13276 O O . GLN A 1 2190 ? 165.71332 167.76145 276.39632 1.000 319.16581 2190 GLN A O 1
ATOM 13278 N N . GLY A 1 2191 ? 167.62032 167.19445 277.45332 1.000 318.35096 2191 GLY A N 1
ATOM 13279 C CA . GLY A 1 2191 ? 167.17332 167.77445 278.70832 1.000 318.35096 2191 GLY A CA 1
ATOM 13280 C C . GLY A 1 2191 ? 167.01832 169.28145 278.63732 1.000 318.35096 2191 GLY A C 1
ATOM 13281 O O . GLY A 1 2191 ? 166.04532 169.83845 279.15432 1.000 318.35096 2191 GLY A O 1
ATOM 13282 N N . ASN A 1 2192 ? 167.97732 169.96245 278.00532 1.000 317.34818 2192 ASN A N 1
ATOM 13283 C CA . ASN A 1 2192 ? 167.88732 171.41345 277.87032 1.000 317.34818 2192 ASN A CA 1
ATOM 13284 C C . ASN A 1 2192 ? 166.70432 171.81845 276.99832 1.000 317.34818 2192 ASN A C 1
ATOM 13285 O O . ASN A 1 2192 ? 165.99732 172.78445 277.30932 1.000 317.34818 2192 ASN A O 1
ATOM 13287 N N . PHE A 1 2193 ? 166.47232 171.09445 275.90832 1.000 316.54923 2193 PHE A N 1
ATOM 13288 C CA . PHE A 1 2193 ? 165.36932 171.40045 275.00532 1.000 316.54923 2193 PHE A CA 1
ATOM 13289 C C . PHE A 1 2193 ? 164.74532 170.12545 274.44732 1.000 316.54923 2193 PHE A C 1
ATOM 13290 O O . PHE A 1 2193 ? 165.27832 169.51745 273.51832 1.000 316.54923 2193 PHE A O 1
ATOM 13292 N N . ARG A 1 2201 ? 172.77932 163.53045 262.07432 1.000 227.02123 2201 ARG A N 1
ATOM 13293 C CA . ARG A 1 2201 ? 173.67732 162.91145 263.04132 1.000 227.02123 2201 ARG A CA 1
ATOM 13294 C C . ARG A 1 2201 ? 174.81732 162.18345 262.33832 1.000 227.02123 2201 ARG A C 1
ATOM 13295 O O . ARG A 1 2201 ? 174.67932 161.75445 261.19332 1.000 227.02123 2201 ARG A O 1
ATOM 13297 N N . HIS A 1 2202 ? 175.94332 162.04945 263.03332 1.000 230.38588 2202 HIS A N 1
ATOM 13298 C CA . HIS A 1 2202 ? 177.11332 161.37645 262.48532 1.000 230.38588 2202 HIS A CA 1
ATOM 13299 C C . HIS A 1 2202 ? 177.95632 160.85845 263.64032 1.000 230.38588 2202 HIS A C 1
ATOM 13300 O O . HIS A 1 2202 ? 177.76032 161.23645 264.79732 1.000 230.38588 2202 HIS A O 1
ATOM 13302 N N . TYR A 1 2203 ? 178.89432 159.97445 263.31132 1.000 231.81479 2203 TYR A N 1
ATOM 13303 C CA . TYR A 1 2203 ? 179.78632 159.42345 264.32232 1.000 231.81479 2203 TYR A CA 1
ATOM 13304 C C . TYR A 1 2203 ? 180.75432 160.49545 264.80932 1.000 231.81479 2203 TYR A C 1
ATOM 13305 O O . TYR A 1 2203 ? 181.38632 161.18845 264.00532 1.000 231.81479 2203 TYR A O 1
ATOM 13307 N N . ASN A 1 2204 ? 180.86032 160.63345 266.13032 1.000 232.03549 2204 ASN A N 1
ATOM 13308 C CA . ASN A 1 2204 ? 181.72832 161.59645 266.80332 1.000 232.03549 2204 ASN A CA 1
ATOM 13309 C C . ASN A 1 2204 ? 181.39732 163.04345 266.45432 1.000 232.03549 2204 ASN A C 1
ATOM 13310 O O . ASN A 1 2204 ? 182.21232 163.93845 266.70732 1.000 232.03549 2204 ASN A O 1
ATOM 13312 N N . MET A 1 2205 ? 180.22132 163.30045 265.88532 1.000 230.10580 2205 MET A N 1
ATOM 13313 C CA . MET A 1 2205 ? 179.82632 164.66045 265.52332 1.000 230.10580 2205 MET A CA 1
ATOM 13314 C C . MET A 1 2205 ? 178.31532 164.69845 265.37232 1.000 230.10580 2205 MET A C 1
ATOM 13315 O O . MET A 1 2205 ? 177.76532 164.03245 264.48932 1.000 230.10580 2205 MET A O 1
ATOM 13317 N N . LEU A 1 2206 ? 177.64732 165.47445 266.22132 1.000 225.96696 2206 LEU A N 1
ATOM 13318 C CA . LEU A 1 2206 ? 176.19632 165.60645 266.20032 1.000 225.96696 2206 LEU A CA 1
ATOM 13319 C C . LEU A 1 2206 ? 175.81832 167.01645 265.77032 1.000 225.96696 2206 LEU A C 1
ATOM 13320 O O . LEU A 1 2206 ? 176.29032 167.99645 266.35632 1.000 225.96696 2206 LEU A O 1
ATOM 13325 N N . GLN A 1 2207 ? 174.96732 167.11345 264.75332 1.000 222.46843 2207 GLN A N 1
ATOM 13326 C CA . GLN A 1 2207 ? 174.50132 168.39145 264.22232 1.000 222.46843 2207 GLN A CA 1
ATOM 13327 C C . GLN A 1 2207 ? 173.02332 168.53545 264.56932 1.000 222.46843 2207 GLN A C 1
ATOM 13328 O O . GLN A 1 2207 ? 172.16432 167.91245 263.93932 1.000 222.46843 2207 GLN A O 1
ATOM 13330 N N . PHE A 1 2208 ? 172.73232 169.36045 265.57032 1.000 219.17575 2208 PHE A N 1
ATOM 13331 C CA . PHE A 1 2208 ? 171.37132 169.60545 266.02632 1.000 219.17575 2208 PHE A CA 1
ATOM 13332 C C . PHE A 1 2208 ? 170.98732 171.04645 265.72432 1.000 219.17575 2208 PHE A C 1
ATOM 13333 O O . PHE A 1 2208 ? 171.72732 171.97545 266.06732 1.000 219.17575 2208 PHE A O 1
ATOM 13335 N N . GLN A 1 2209 ? 169.83532 171.22845 265.08632 1.000 217.69905 2209 GLN A N 1
ATOM 13336 C CA . GLN A 1 2209 ? 169.34932 172.55345 264.72532 1.000 217.69905 2209 GLN A CA 1
ATOM 13337 C C . GLN A 1 2209 ? 168.42632 173.08245 265.81632 1.000 217.69905 2209 GLN A C 1
ATOM 13338 O O . GLN A 1 2209 ? 167.47632 172.40245 266.21832 1.000 217.69905 2209 GLN A O 1
ATOM 13344 N N . VAL A 1 2210 ? 168.71032 174.29045 266.29032 1.000 216.11084 2210 VAL A N 1
ATOM 13345 C CA . VAL A 1 2210 ? 167.90032 174.91745 267.32432 1.000 216.11084 2210 VAL A CA 1
ATOM 13346 C C . VAL A 1 2210 ? 167.21832 176.16345 266.77232 1.000 216.11084 2210 VAL A C 1
ATOM 13347 O O . VAL A 1 2210 ? 167.42132 176.53145 265.61532 1.000 216.11084 2210 VAL A O 1
ATOM 13351 N N . ALA A 1 2216 ? 167.34632 180.37045 273.78332 1.000 313.14226 2216 ALA A N 1
ATOM 13352 C CA . ALA A 1 2216 ? 168.62232 180.95745 274.17432 1.000 313.14226 2216 ALA A CA 1
ATOM 13353 C C . ALA A 1 2216 ? 168.96932 180.59745 275.61532 1.000 313.14226 2216 ALA A C 1
ATOM 13354 O O . ALA A 1 2216 ? 170.13332 180.36945 275.94332 1.000 313.14226 2216 ALA A O 1
ATOM 13356 N N . ARG A 1 2217 ? 167.94632 180.55345 276.47232 1.000 315.74210 2217 ARG A N 1
ATOM 13357 C CA . ARG A 1 2217 ? 168.16932 180.21945 277.87632 1.000 315.74210 2217 ARG A CA 1
ATOM 13358 C C . ARG A 1 2217 ? 168.70332 178.80145 278.02932 1.000 315.74210 2217 ARG A C 1
ATOM 13359 O O . ARG A 1 2217 ? 169.60032 178.55145 278.84432 1.000 315.74210 2217 ARG A O 1
ATOM 13361 N N . ILE A 1 2218 ? 168.16232 177.85645 277.25732 1.000 317.19619 2218 ILE A N 1
ATOM 13362 C CA . ILE A 1 2218 ? 168.63732 176.47845 277.32532 1.000 317.19619 2218 ILE A CA 1
ATOM 13363 C C . ILE A 1 2218 ? 170.07532 176.38345 276.83332 1.000 317.19619 2218 ILE A C 1
ATOM 13364 O O . ILE A 1 2218 ? 170.86832 175.58345 277.34532 1.000 317.19619 2218 ILE A O 1
ATOM 13366 N N . PHE A 1 2219 ? 170.43332 177.18645 275.82832 1.000 317.54918 2219 PHE A N 1
ATOM 13367 C CA . PHE A 1 2219 ? 171.79532 177.16045 275.30632 1.000 317.54918 2219 PHE A CA 1
ATOM 13368 C C . PHE A 1 2219 ? 172.80332 177.59345 276.36332 1.000 317.54918 2219 PHE A C 1
ATOM 13369 O O . PHE A 1 2219 ? 173.87132 176.98545 276.49932 1.000 317.54918 2219 PHE A O 1
ATOM 13371 N N . GLN A 1 2220 ? 172.48632 178.64945 277.11732 1.000 317.00767 2220 GLN A N 1
ATOM 13372 C CA . GLN A 1 2220 ? 173.38432 179.09645 278.17732 1.000 317.00767 2220 GLN A CA 1
ATOM 13373 C C . GLN A 1 2220 ? 173.50432 178.04845 279.27732 1.000 317.00767 2220 GLN A C 1
ATOM 13374 O O . GLN A 1 2220 ? 174.60032 177.80245 279.79432 1.000 317.00767 2220 GLN A O 1
ATOM 13376 N N . LEU A 1 2221 ? 172.38432 177.42545 279.65132 1.000 318.03823 2221 LEU A N 1
ATOM 13377 C CA . LEU A 1 2221 ? 172.41932 176.38945 280.67932 1.000 318.03823 2221 LEU A CA 1
ATOM 13378 C C . LEU A 1 2221 ? 173.17132 175.15445 280.19732 1.000 318.03823 2221 LEU A C 1
ATOM 13379 O O . LEU A 1 2221 ? 173.89332 174.51845 280.97432 1.000 318.03823 2221 LEU A O 1
ATOM 13384 N N . LEU A 1 2222 ? 173.00732 174.79445 278.92232 1.000 320.07514 2222 LEU A N 1
ATOM 13385 C CA . LEU A 1 2222 ? 173.71932 173.64145 278.37932 1.000 320.07514 2222 LEU A CA 1
ATOM 13386 C C . LEU A 1 2222 ? 175.22432 173.87345 278.37932 1.000 320.07514 2222 LEU A C 1
ATOM 13387 O O . LEU A 1 2222 ? 176.00432 172.93945 278.60232 1.000 320.07514 2222 LEU A O 1
ATOM 13392 N N . LEU A 1 2223 ? 175.65232 175.11145 278.12032 1.000 320.33623 2223 LEU A N 1
ATOM 13393 C CA . LEU A 1 2223 ? 177.07632 175.42645 278.15632 1.000 320.33623 2223 LEU A CA 1
ATOM 13394 C C . LEU A 1 2223 ? 177.65632 175.18745 279.54432 1.000 320.33623 2223 LEU A C 1
ATOM 13395 O O . LEU A 1 2223 ? 178.75332 174.63345 279.68132 1.000 320.33623 2223 LEU A O 1
ATOM 13400 N N . SER A 1 2224 ? 176.93232 175.59945 280.58832 1.000 318.90929 2224 SER A N 1
ATOM 13401 C CA . SER A 1 2224 ? 177.38132 175.33445 281.95032 1.000 318.90929 2224 SER A CA 1
ATOM 13402 C C . SER A 1 2224 ? 177.36932 173.84445 282.26432 1.000 318.90929 2224 SER A C 1
ATOM 13403 O O . SER A 1 2224 ? 178.22632 173.36345 283.01432 1.000 318.90929 2224 SER A O 1
ATOM 13406 N N . HIS A 1 2225 ? 176.41532 173.10245 281.70232 1.000 318.25399 2225 HIS A N 1
ATOM 13407 C CA . HIS A 1 2225 ? 176.30932 171.66545 281.90532 1.000 318.25399 2225 HIS A CA 1
ATOM 13408 C C . HIS A 1 2225 ? 177.10632 170.86745 280.87932 1.000 318.25399 2225 HIS A C 1
ATOM 13409 O O . HIS A 1 2225 ? 176.77132 169.70745 280.61332 1.000 318.25399 2225 HIS A O 1
ATOM 13411 N N . LYS A 1 2226 ? 178.14632 171.46645 280.29332 1.000 318.31766 2226 LYS A N 1
ATOM 13412 C CA . LYS A 1 2226 ? 178.96032 170.75345 279.31332 1.000 318.31766 2226 LYS A CA 1
ATOM 13413 C C . LYS A 1 2226 ? 179.67032 169.56145 279.94432 1.000 318.31766 2226 LYS A C 1
ATOM 13414 O O . LYS A 1 2226 ? 179.80132 168.50445 279.31632 1.000 318.31766 2226 LYS A O 1
ATOM 13416 N N . ASP A 1 2227 ? 180.14232 169.71745 281.18432 1.000 317.17901 2227 ASP A N 1
ATOM 13417 C CA . ASP A 1 2227 ? 180.81332 168.61445 281.86632 1.000 317.17901 2227 ASP A CA 1
ATOM 13418 C C . ASP A 1 2227 ? 179.86732 167.43945 282.07832 1.000 317.17901 2227 ASP A C 1
ATOM 13419 O O . ASP A 1 2227 ? 180.27332 166.27745 281.96332 1.000 317.17901 2227 ASP A O 1
ATOM 13421 N N . SER A 1 2228 ? 178.60132 167.72445 282.39532 1.000 317.91180 2228 SER A N 1
ATOM 13422 C CA . SER A 1 2228 ? 177.62332 166.65645 282.57832 1.000 317.91180 2228 SER A CA 1
ATOM 13423 C C . SER A 1 2228 ? 177.41432 165.87145 281.28932 1.000 317.91180 2228 SER A C 1
ATOM 13424 O O . SER A 1 2228 ? 177.30432 164.64045 281.31432 1.000 317.91180 2228 SER A O 1
ATOM 13427 N N . LEU A 1 2229 ? 177.35432 166.56445 280.15732 1.000 318.26475 2229 LEU A N 1
ATOM 13428 C CA . LEU A 1 2229 ? 177.18132 165.90945 278.86632 1.000 318.26475 2229 LEU A CA 1
ATOM 13429 C C . LEU A 1 2229 ? 178.43732 165.14145 278.46932 1.000 318.26475 2229 LEU A C 1
ATOM 13430 O O . LEU A 1 2229 ? 178.45032 163.91045 278.47132 1.000 318.26475 2229 LEU A O 1
ATOM 13432 N N . TYR A 1 2234 ? 182.82232 171.29245 271.86332 1.000 213.42222 2234 TYR A N 1
ATOM 13433 C CA . TYR A 1 2234 ? 181.57832 171.66545 271.20232 1.000 213.42222 2234 TYR A CA 1
ATOM 13434 C C . TYR A 1 2234 ? 181.54932 173.15845 270.89932 1.000 213.42222 2234 TYR A C 1
ATOM 13435 O O . TYR A 1 2234 ? 181.97332 173.97345 271.71732 1.000 213.42222 2234 TYR A O 1
ATOM 13437 N N . SER A 1 2235 ? 181.04532 173.51245 269.71832 1.000 214.70677 2235 SER A N 1
ATOM 13438 C CA . SER A 1 2235 ? 180.96032 174.89845 269.28332 1.000 214.70677 2235 SER A CA 1
ATOM 13439 C C . SER A 1 2235 ? 179.55132 175.18845 268.78832 1.000 214.70677 2235 SER A C 1
ATOM 13440 O O . SER A 1 2235 ? 178.90232 174.32245 268.19332 1.000 214.70677 2235 SER A O 1
ATOM 13442 N N . VAL A 1 2236 ? 179.08432 176.40945 269.03732 1.000 215.23344 2236 VAL A N 1
ATOM 13443 C CA . VAL A 1 2236 ? 177.73932 176.83445 268.67032 1.000 215.23344 2236 VAL A CA 1
ATOM 13444 C C . VAL A 1 2236 ? 177.84332 178.13445 267.88732 1.000 215.23344 2236 VAL A C 1
ATOM 13445 O O . VAL A 1 2236 ? 178.53232 179.06745 268.31432 1.000 215.23344 2236 VAL A O 1
ATOM 13449 N N . THR A 1 2237 ? 177.16232 178.19445 266.74432 1.000 215.84051 2237 THR A N 1
ATOM 13450 C CA . THR A 1 2237 ? 177.14132 179.38245 265.90632 1.000 215.84051 2237 THR A CA 1
ATOM 13451 C C . THR A 1 2237 ? 175.71232 179.67545 265.47232 1.000 215.84051 2237 THR A C 1
ATOM 13452 O O . THR A 1 2237 ? 174.87032 178.77745 265.39932 1.000 215.84051 2237 THR A O 1
ATOM 13456 N N . GLN A 1 2238 ? 175.44832 180.94845 265.18932 1.000 213.33198 2238 GLN A N 1
ATOM 13457 C CA . GLN A 1 2238 ? 174.12832 181.37545 264.76232 1.000 213.33198 2238 GLN A CA 1
ATOM 13458 C C . GLN A 1 2238 ? 173.91532 181.05845 263.28232 1.000 213.33198 2238 GLN A C 1
ATOM 13459 O O . GLN A 1 2238 ? 174.79632 180.53845 262.59332 1.000 213.33198 2238 GLN A O 1
ATOM 13461 N N . THR A 1 2239 ? 172.71632 181.37745 262.79832 1.000 205.80763 2239 THR A N 1
ATOM 13462 C CA . THR A 1 2239 ? 172.39332 181.14545 261.39732 1.000 205.80763 2239 THR A CA 1
ATOM 13463 C C . THR A 1 2239 ? 173.22732 182.04945 260.49832 1.000 205.80763 2239 THR A C 1
ATOM 13464 O O . THR A 1 2239 ? 173.43332 183.23045 260.79332 1.000 205.80763 2239 THR A O 1
ATOM 13466 N N . THR A 1 2240 ? 173.70732 181.48745 259.39532 1.000 196.73111 2240 THR A N 1
ATOM 13467 C CA . THR A 1 2240 ? 174.55132 182.21545 258.46232 1.000 196.73111 2240 THR A CA 1
ATOM 13468 C C . THR A 1 2240 ? 173.73132 182.73845 257.28532 1.000 196.73111 2240 THR A C 1
ATOM 13469 O O . THR A 1 2240 ? 172.57132 182.37345 257.08532 1.000 196.73111 2240 THR A O 1
ATOM 13473 N N . LEU A 1 2241 ? 174.36032 183.61445 256.49632 1.000 189.79842 2241 LEU A N 1
ATOM 13474 C CA . LEU A 1 2241 ? 173.70132 184.15045 255.31032 1.000 189.79842 2241 LEU A CA 1
ATOM 13475 C C . LEU A 1 2241 ? 173.42232 183.06145 254.28532 1.000 189.79842 2241 LEU A C 1
ATOM 13476 O O . LEU A 1 2241 ? 172.48132 183.18345 253.49232 1.000 189.79842 2241 LEU A O 1
ATOM 13481 N N . ASP A 1 2242 ? 174.23132 182.00045 254.27532 1.000 188.70016 2242 ASP A N 1
ATOM 13482 C CA . ASP A 1 2242 ? 173.97532 180.88445 253.37132 1.000 188.70016 2242 ASP A CA 1
ATOM 13483 C C . ASP A 1 2242 ? 172.64932 180.20645 253.69432 1.000 188.70016 2242 ASP A C 1
ATOM 13484 O O . ASP A 1 2242 ? 171.87332 179.87845 252.78832 1.000 188.70016 2242 ASP A O 1
ATOM 13489 N N . GLN A 1 2243 ? 172.37132 179.99245 254.97832 1.000 189.50715 2243 GLN A N 1
ATOM 13490 C CA . GLN A 1 2243 ? 171.17332 179.26845 255.37932 1.000 189.50715 2243 GLN A CA 1
ATOM 13491 C C . GLN A 1 2243 ? 169.93232 180.13445 255.20232 1.000 189.50715 2243 GLN A C 1
ATOM 13492 O O . GLN A 1 2243 ? 169.92632 181.31345 255.57332 1.000 189.50715 2243 GLN A O 1
ATOM 13494 N N . VAL A 1 2244 ? 168.88332 179.53945 254.63332 1.000 185.72312 2244 VAL A N 1
ATOM 13495 C CA . VAL A 1 2244 ? 167.58032 180.17845 254.47132 1.000 185.72312 2244 VAL A CA 1
ATOM 13496 C C . VAL A 1 2244 ? 167.72332 181.49245 253.71632 1.000 185.72312 2244 VAL A C 1
ATOM 13497 O O . VAL A 1 2244 ? 167.40432 182.56345 254.24532 1.000 185.72312 2244 VAL A O 1
ATOM 13499 N N . PHE A 1 2245 ? 168.20732 181.42345 252.47732 1.000 179.35256 2245 PHE A N 1
ATOM 13500 C CA . PHE A 1 2245 ? 168.33632 182.61345 251.63732 1.000 179.35256 2245 PHE A CA 1
ATOM 13501 C C . PHE A 1 2245 ? 167.04932 182.80145 250.83232 1.000 179.35256 2245 PHE A C 1
ATOM 13502 O O . PHE A 1 2245 ? 167.01832 182.71945 249.60332 1.000 179.35256 2245 PHE A O 1
ATOM 13510 N N . VAL A 1 2246 ? 165.96732 183.05445 251.57232 1.000 181.23737 2246 VAL A N 1
ATOM 13511 C CA . VAL A 1 2246 ? 164.64332 183.29745 251.00432 1.000 181.23737 2246 VAL A CA 1
ATOM 13512 C C . VAL A 1 2246 ? 164.26732 182.17545 250.04432 1.000 181.23737 2246 VAL A C 1
ATOM 13513 O O . VAL A 1 2246 ? 164.08232 182.40845 248.84432 1.000 181.23737 2246 VAL A O 1
ATOM 13515 N N . ASN A 1 2247 ? 164.16332 180.95045 250.56532 1.000 180.95348 2247 ASN A N 1
ATOM 13516 C CA . ASN A 1 2247 ? 163.80132 179.81745 249.71832 1.000 180.95348 2247 ASN A CA 1
ATOM 13517 C C . ASN A 1 2247 ? 162.40532 179.99045 249.13232 1.000 180.95348 2247 ASN A C 1
ATOM 13518 O O . ASN A 1 2247 ? 162.17832 179.68945 247.95432 1.000 180.95348 2247 ASN A O 1
ATOM 13520 N N . PHE A 1 2248 ? 161.46232 180.47445 249.93932 1.000 181.58739 2248 PHE A N 1
ATOM 13521 C CA . PHE A 1 2248 ? 160.08732 180.72345 249.50732 1.000 181.58739 2248 PHE A CA 1
ATOM 13522 C C . PHE A 1 2248 ? 159.43932 179.47845 248.90832 1.000 181.58739 2248 PHE A C 1
ATOM 13523 O O . PHE A 1 2248 ? 158.79132 179.54545 247.86332 1.000 181.58739 2248 PHE A O 1
#

InterPro domains:
  IPR003439 ABC transporter-like, ATP-binding domain [PF00005] (947-1090)
  IPR003439 ABC transporter-like, ATP-binding domain [PF00005] (1959-2099)
  IPR003439 ABC transporter-like, ATP-binding domain [PS50893] (929-1160)
  IPR003439 ABC transporter-like, ATP-binding domain [PS50893] (1938-2170)
  IPR003593 AAA+ ATPase domain [SM00382] (955-1145)
  IPR003593 AAA+ ATPase domain [SM00382] (1964-2148)
  IPR005951 Retinal-specific ATP-binding cassette transporter [TIGR01257] (1-2272)
  IPR013525 ABC-2 type transporter, transmembrane domain [PF12698] (626-856)
  IPR013525 ABC-2 type transporter, transmembrane domain [PF12698] (1604-1895)
  IPR017871 ABC transporter-like, conserved site [PS00211] (1062-1076)
  IPR026082 ABC transporter A [PTHR19229] (1917-2255)
  IPR027417 P-loop containing nucleoside triphosphate hydrolase [G3DSA:3.40.50.300] (927-1165)
  IPR027417 P-loop containing nucleoside triphosphate hydrolase [G3DSA:3.40.50.300] (1926-2175)
  IPR027417 P-loop containing nucleoside triphosphate hydrolase [SSF52540] (927-1163)
  IPR027417 P-loop containing nucleoside triphosphate hydrolase [SSF52540] (1937-2160)
  IPR056264 ABCA1-4-like, C-terminal R2 regulatory domain [PF23321] (2162-2238)

B-factor: mean 114.1, std 54.78, range [60.06, 325.28]

Nearest PDB structures (foldseek):
  7m1q-assembly1_A  TM=1.001E+00  e=0.000E+00  Homo sapiens
  7e7o-assembly1_A  TM=9.352E-01  e=0.000E+00  Homo sapiens
  7lkp-assembly1_A  TM=9.250E-01  e=0.000E+00  Homo sapiens
  7lkz-assembly1_A  TM=6.625E-01  e=0.000E+00  Homo sapiens
  7e7q-assembly1_A  TM=6.536E-01  e=0.000E+00  Homo sapiens

Secondary structure (DSSP, 8-state):
-HHHHHHHHHHHHHHHHHH-SHHHHHHHHHHHHHHHHHHHHHTS--EE---BB------GGG-HHHHHHHHHHTTS--BBSSPPGGGSSS----TTSSHHHHHHHHIIIIIITSSSHHHHHHHHHHHHHHHHHHH---SS-S--SSS-SSSS--TTTSSTTSTT---SSS--SSS--SS---SS------SSSSSSTT-SSS-SS---S-GGGGSSS----THHHHHTTTHHHHHHHHHHSHHHHHHHHHHTTTTSS--SSTTHHHHHHHIIIII--STTS-BPPP---GGGGT-HHHHHT---PPPPPP----TTS-HHHHHHHHHHHH-TTTHHHHHHHHHHHS-EEEES---HHHHHHHHHHTHHHHHHHHHHHHHHTHHHHHHHHHHHHSSTTHHHHHHHHHHSGGGSSTT-SSTTSS--GGGGTTTTSTTTTS-SSTT-STT-SHHHHHHHHHHHHHHHHHHHTS-----EEE-SSTTTTTTHHHHHHHTT-EEEEEE-TT--TT--SPPSEEEEEEE--GGGS--TT--S-SS--SS----TTTS-HHHHTSHHHHHHHHHHHHHHHHH-S----EE--EEPPB---EE-THHHHHHHHHHHHHHHHHHHHHHHHHHHHHHHHHTT-HHHHHHHT--SSHHHHHHHHHHHHHHHHHHHHHHHHHHHTTSSSS--HHHHHHHHHHHHHHHHHHHHHHHHH---HHHHHHHHHHHHHHHHHHHHHHHHTTTT--SSHHHHHTTSHHHHHHHHHHHHHHHHHTT--S-TTTTTS-TTSS-S--SHHHHHHHHHHHHHHHHHHHHHHHHS-SSS----S----------SSEEE----TTTTHHHHHHHHHTSSPP-S--SSTTS-TTT-SSTTSSSB-----SS----SS-BHHHHHHHHHHHSS--HHHHHHHHH---S-TTTTTTSSSBTTTS-HHHHHHHHHHGGGSS--SB-B-S-TTSS--HHHHHHHHHHHHHT-TT--EEE--S-SGGGTSS--S----TTTT------HHHHH----EEE---S-HHHHHHHHHHH----BTTB-------HHHHHHHHHHHHHHHTTSS-S--EEE---HHHHHHHH---SS--TTHHHHHHHHHHHHHHHHHHHH-SHHHIIIIIHHHHHHHHHHHHHHHSPPS-----B---GGGSSS-EEEEEE--TT-HHHHHHHHHHHTSS-STTS--SS-SBTTB----PPPPBPPP--HHHHHHHHHS---SSS-SPPPB---SSS--SS-B--S-TT-SPPPB--BTTTBEEEE-TTS-HHHHHHHHHHHHHHHHTTSSSS---S--EEEEE-------TTTTHHHHHHHHHHHHHTTT---HHHHHHHTTHHHHHHHH--SSEEEEEE-TTSTTSHHHHHHHHHHHHHHHT--SSS-TTT-EEEEEE-PPPP-HHHHHHHHHHHHHHHHHHHHHHHHHHTHHHHHHHHHHHHHHHTTHHHHHHHHT--HHHHHHHHHHHHHHHHHHHHHHHHHHHHTTT-HHHHSTTTHHHHHHHHHHHHHHHHHHHSTHHHH---HHHHHHHHHHHHHHHHHHHHHHHHHHTT-SSSSHHHHHHIIIIIIGGGSHHHHHHHHHHHHHHHHHHHHHHHHHT-------SSSSSSHHHHHHHHHHHHHHHHHHHHHT---TT--EE--S-SSS-HHHHHHHHSSS-----S---B-SS-BSTTSSTTT-SSSEEEEE-SS----SS-SS-HHHHHHHTSS---SS-TTTT-GGGGS-STTTTS-TTTS-HHHHHHHHHHHHT-S--SEEEEESS--S--HHHHHHHHHHHHHHHHHT-EEEEE-SS-SSSTTTS-S-B--HHHHHHHSS---EEE--HHHHHHHHHHHHHH--BTTB-EEE--HHHHHHHHTTTT--EEE---SSTTS---

Radius of gyration: 57.12 Å; Cα contacts (8 Å, |Δi|>4): 2987; chains: 1; bounding box: 74×82×223 Å